Protein AF-0000000065812989 (afdb_homodimer)

Foldseek 3Di:
DQDQDDDPVSVLVNVLVVQLVLLLVLLQVLCCVPPNNVLSVVLVVLLVCVVPPVVVSLVVLLPDDLVSLLVSLLSLLLSLLLSLLSVLLSVLVVQVVCCVVPNALLLVLLVVLLPFDPVLLQLLLQQAEEEAEEELFLFFLFDPVLLVLSLVLSVLVNDDDDPVCVVVSSVSSSVSSNVNSVDDGFDPDFDALLRSLVVVLVLLLQCLVDLQLVLVLVNQVSNVVSVYGRDLLDQNAAYAYARLFEPAQFVRNFLVSNLVSQLVLLLSLLVSLLVLLVVVLVVQLDFCVQQNFDPLLVVLLVLLCVVCVVDDVVCCVVSVRRSLSSLSVSLSQQSVVLNVCSVVVHADDPSRHDQWQVVSLVSLVSSLVGCCVRVNPCCSSPSSSSSSNSCSRQISSRHAYEHEYALVLLLLLVLVLVVVVVPDPDRSVPDDPVVLLVVLLVLLPDPDASADVVRPHDPSSCRLLSNLLSLVVCCRSRNLRRYAEYEYPPDQALSSQSSSSSSNVNNPQDDLPVLAHSYAYEYEQEALNSLQCLLVRLLSQCVRPSSVSNCVNVVLEYEYEYWQLNHLLQQFLLSSLLSNLVSLVSNQVSSVVSVGQYEYAYEAECASLRVHDQLLLSLLQHAQRSAQNYYHYYYYHLSSSSQRSHPSSVSSSVSSNSSSSSSRNRPRNDPPDDPVLVVVLSVLSVQLSVQLRVQVCVLLPPPLNLVLLVQLFVLVLSQVSSSHSRGQFRPPDPSHSVGGDSQSVQLRCVLLLLSCSQAGSNLRSLVRSVVVVNVVSLLVCCVPRSSVVRSLLSSLVSLLSRDVVLSVVSCVQGNDPVSCVSVVSSVVRSVSRQVSSCVSVVHPHRCPVPVVVSVVSVVLCSSLSSLSSSLSSLSSVQVVCVVVVHDDDPSSSSSNSSSSSSSCSSSSRSD/DDDDDVPPVVVLVVVLVVQLVLLLVLLQVLCCVPPNNVLSVVLVVLLVCVVPPVVVSLVVLLPDDLVSLLVSLLSLLLSLLLSLLSVLLSVLVVQVVCCVVPNALLLVLLVVLLPFDPVLLQLLLQQAEEEAEEELFLFFLFDPVLLVLSLVLSVLVNDDDDPVCVVVSSVSSSVSSNVNSVDDRFDPDFDALLRSLVVVLVLLLQCLVDLVLVLVLVNQVSNVVSVYGRDLLGQNAAYAYARLFEPAQFVRNFLVSNLVSQLVLLLSLLVSLLVLLVVVLVVQLDFCVQQNFDPLLVVLLVLLCVVCVVDDVVCCVVSVRRSLSSLSVSLSQQSVVLNVCSVVVHADDPSRHDQWQVVSLVSLVSSLVGCCVRVNPCCSSPSSSSSSNSCSRQISSRHAYEHEYALVLLLLLVLVLVVVVVPDPDRSVPDDPVVLLVVLLVLLPDPDASADVVRPHDPSSCRLLSNLLSVVVCCRSRHLRRYAEYEYPPDQALSSQSSSSSSNVNNPQDDLPVLAHSYAYEYEQEALNSLQCLLVRLLSQCVRPSSVSNCVNVVLEYEYEYWQLNHLLQQFLLSSLLSNLVSLVSNQVSSVVSVGQYEYAYEAECASLRVHDQLLLSLLQHAQRSAQNYYHYYYYHLSSSSQRSHPSSVSSSVSSNSSSSSSRNRPRNDPPDDPVLVVVLSVLSVQLSVQLRVQVCVLLPPPLNLVLLVQLFVLVLSQVSSSHSRGQFRPPDPSHSVGGDSQSVQLRCVLLLLSCSQFGSNLRSLVRSVVVVNVVSLLVCCVPRSSVVRSLLSSLVSLLSRDVVLSVVSCVQGPDPVSCVSVVSSVVRSVSRQVSSCVSVVHPHRCPVPVVVSVVSVVLCSSLSSLSSSLSSLSSVQVVCVVVVHDDDPSSSSSNSSSSSSSCSSSSRSD

pLDDT: mean 90.08, std 10.8, range [15.81, 98.62]

Radius of gyration: 39.75 Å; Cα contacts (8 Å, |Δi|>4): 2940; chains: 2; bounding box: 74×127×105 Å

InterPro domains:
  IPR015813 Pyruvate/Phosphoenolpyruvate kinase-like domain superfamily [SSF51621] (18-911)
  IPR018129 Phosphoenolpyruvate carboxylase, Lys active site [PS00781] (133-144)
  IPR021135 Phosphoenolpyruvate carboxylase [PF00311] (16-911)
  IPR021135 Phosphoenolpyruvate carboxylase [PR00150] (132-145)
  IPR021135 Phosphoenolpyruvate carboxylase [PR00150] (181-197)
  IPR021135 Phosphoenolpyruvate carboxylase [PR00150] (239-254)
  IPR021135 Phosphoenolpyruvate carboxylase [PR00150] (394-414)
  IPR021135 Phosphoenolpyruvate carboxylase [PR00150] (558-578)
  IPR021135 Phosphoenolpyruvate carboxylase [PR00150] (600-629)
  IPR021135 Phosphoenolpyruvate carboxylase [PR00150] (737-763)
  IPR021135 Phosphoenolpyruvate carboxylase [PTHR30523] (1-911)
  IPR022805 Phosphoenolpyruvate carboxylase, bacterial/plant-type [MF_00595] (9-911)
  IPR033129 Phosphoenolpyruvate carboxylase, His active site [PS00393] (560-572)

Solvent-accessible surface area (backbone atoms only — not comparable to full-atom values): 92091 Å² total; per-residue (Å²): 138,87,79,80,65,70,66,75,78,28,41,57,48,46,52,50,51,50,51,44,49,50,54,48,51,45,48,48,51,39,38,30,71,71,69,30,61,65,56,46,52,50,52,53,49,47,46,51,28,49,76,73,34,54,67,60,31,40,53,52,49,59,69,48,52,60,69,58,46,35,50,50,34,49,51,48,32,50,50,40,54,53,45,50,40,50,48,51,47,51,49,33,50,50,53,52,52,44,25,43,73,70,44,42,64,45,48,55,43,27,63,59,49,59,77,36,56,64,69,57,38,53,52,26,52,55,43,23,26,40,28,52,22,40,46,57,46,53,43,35,66,67,37,67,66,53,52,52,47,47,46,50,48,35,51,59,71,66,47,83,70,50,74,59,48,40,61,60,50,50,50,51,47,47,31,46,52,46,40,53,70,25,28,68,60,64,56,89,59,65,42,49,62,63,56,44,38,52,54,55,47,52,52,51,51,56,36,68,72,42,37,52,34,53,42,53,48,50,47,46,55,30,35,43,72,45,72,39,80,68,54,88,83,42,46,56,42,35,38,30,28,30,54,41,28,53,29,61,79,21,88,80,46,38,49,65,44,29,51,53,39,51,52,54,32,29,54,52,17,42,51,54,49,46,53,54,40,54,52,47,39,66,62,29,48,40,18,45,87,69,36,50,72,42,68,67,47,53,52,52,39,54,53,40,55,68,61,40,74,82,62,56,66,61,57,56,62,77,36,64,53,13,59,60,24,48,40,39,50,49,52,45,48,21,51,53,42,32,54,50,28,65,76,71,69,53,80,89,46,89,78,41,33,58,74,34,44,64,59,56,51,51,55,52,46,44,54,33,54,30,27,45,75,32,72,31,40,64,38,29,70,36,64,51,40,34,51,52,51,40,46,62,22,34,32,41,42,41,35,29,34,36,32,31,38,43,37,62,56,41,52,54,35,46,29,47,45,52,50,69,66,63,79,58,97,54,56,54,88,71,43,53,64,71,58,46,31,51,52,37,55,51,51,59,65,46,89,70,76,78,61,62,90,76,60,89,55,58,71,68,29,43,53,54,54,40,39,43,43,43,50,45,50,45,37,72,68,54,14,70,72,45,44,52,43,40,33,28,38,75,34,81,42,45,41,46,55,37,40,49,52,38,52,32,32,72,48,67,38,36,36,81,87,83,63,45,41,64,58,41,73,23,50,23,31,32,42,66,68,32,26,73,37,33,38,59,34,52,45,55,38,56,68,34,66,64,52,36,49,50,31,49,52,54,72,31,45,47,47,38,31,43,40,34,33,54,11,13,74,73,37,21,37,56,32,28,53,50,40,51,56,49,25,47,53,39,40,39,53,49,28,56,73,71,68,32,46,59,37,48,30,40,44,32,36,39,20,56,39,17,54,22,68,61,61,46,59,56,52,56,32,48,64,59,58,48,37,64,20,38,42,33,35,43,39,27,29,41,44,42,53,68,40,49,60,47,62,64,40,28,30,50,51,52,37,41,47,50,32,29,45,51,48,36,28,43,66,28,68,51,74,91,60,54,69,65,55,49,51,51,49,48,54,46,48,49,46,20,26,54,38,13,28,50,49,34,47,55,52,72,65,34,84,57,42,54,61,38,50,61,43,42,22,66,49,82,54,52,63,72,48,32,42,32,65,52,64,66,51,50,87,90,45,67,90,46,69,83,25,49,39,53,54,56,54,46,28,19,30,38,71,33,24,56,37,49,55,37,48,51,23,47,18,52,4,51,48,49,32,45,75,68,70,42,52,68,56,52,53,48,36,52,75,69,34,57,47,52,35,52,51,51,50,49,31,49,53,43,54,67,67,37,36,64,72,60,26,45,52,32,38,71,70,49,37,57,77,90,47,48,62,56,54,53,54,50,51,52,46,48,54,42,24,53,52,46,51,31,61,73,72,67,40,92,47,88,53,65,91,39,57,69,60,46,50,52,52,56,60,47,45,61,58,39,49,60,38,51,44,42,39,47,41,47,50,44,52,51,52,51,35,51,75,66,70,46,79,83,50,67,62,56,54,48,34,43,52,46,26,55,46,28,51,35,58,62,63,58,49,39,58,128,96,74,89,84,93,46,70,75,53,43,53,50,48,52,49,52,50,51,44,49,50,53,49,50,46,48,48,50,40,39,31,70,71,70,32,62,66,56,46,52,51,52,55,50,47,45,51,28,48,74,74,33,54,66,59,32,42,54,54,51,58,69,47,52,59,71,58,46,36,51,50,36,49,52,48,32,50,49,40,55,52,43,51,40,51,50,52,48,49,50,32,51,50,52,51,51,45,25,43,74,70,44,43,64,47,49,53,43,26,63,59,49,58,76,36,56,66,68,56,39,50,52,26,52,54,42,23,25,39,28,53,23,40,46,58,47,54,42,34,65,69,37,66,66,54,52,52,46,47,46,49,47,35,52,59,70,66,48,86,69,50,74,59,47,40,63,60,48,49,49,50,47,45,32,45,52,45,42,52,71,24,28,68,59,63,56,91,59,64,41,49,61,62,56,44,39,50,54,56,48,52,52,52,54,54,36,66,72,41,35,51,33,52,43,53,47,51,47,44,54,28,34,44,74,45,70,40,80,69,54,88,84,42,47,55,43,36,37,29,27,30,54,39,28,52,30,60,80,21,89,79,46,38,50,64,44,28,53,53,38,50,52,53,32,28,53,51,18,42,52,53,49,44,53,54,40,54,54,46,37,64,62,30,48,40,17,47,89,70,34,50,73,40,68,66,47,53,52,52,39,53,54,40,56,69,60,40,75,82,62,58,65,62,55,57,62,77,35,62,54,12,60,61,23,48,40,37,50,50,51,45,49,21,51,52,42,32,54,49,28,65,75,69,69,52,79,91,46,90,77,41,34,56,74,33,43,65,59,56,51,51,56,52,47,45,53,33,53,28,28,46,74,32,71,31,40,64,38,28,70,37,64,51,39,31,50,51,52,41,45,63,23,34,32,40,44,40,36,28,36,35,34,31,37,43,36,63,55,41,50,54,35,48,28,49,45,52,51,69,67,62,80,60,97,54,56,54,88,72,44,53,63,70,57,46,31,51,51,37,54,51,51,59,66,47,88,69,74,77,61,62,90,76,61,88,54,58,71,70,28,43,53,56,54,40,40,42,42,44,50,46,50,43,36,72,68,56,16,71,70,46,44,52,43,40,33,27,38,75,32,81,42,42,40,46,55,36,42,49,50,40,52,31,32,74,48,67,39,37,36,80,86,83,63,44,42,65,59,42,74,23,49,22,30,32,43,66,67,30,26,72,37,33,39,57,34,51,45,56,38,58,68,34,65,65,52,34,48,51,31,51,52,54,72,32,44,48,47,37,32,43,40,32,32,53,12,14,73,73,38,21,37,57,31,28,54,49,41,50,56,49,25,48,53,40,40,40,54,49,28,57,73,72,68,31,46,59,37,50,32,39,46,32,37,40,19,58,38,18,56,22,70,63,61,46,59,55,54,58,33,48,63,59,58,50,36,64,21,37,43,33,35,43,39,28,28,40,44,42,53,68,39,49,60,47,62,63,39,28,30,49,51,51,37,41,47,50,33,30,46,50,46,37,28,43,66,29,67,52,74,89,60,53,70,65,56,50,51,51,49,49,54,48,48,48,45,21,25,53,39,13,27,50,49,33,46,55,51,72,65,33,85,55,40,56,60,39,51,58,42,39,23,67,48,82,53,53,63,72,47,32,43,32,66,51,63,67,51,49,88,89,46,68,90,44,69,83,25,47,38,55,53,56,54,46,28,21,31,38,71,33,24,54,38,49,55,37,48,51,23,46,16,52,4,51,49,48,32,45,74,71,70,41,52,68,54,51,55,49,36,52,74,69,32,57,47,53,34,53,52,51,51,49,31,48,53,43,55,66,68,37,36,65,71,60,27,46,53,32,38,71,70,49,37,58,75,90,48,48,62,58,55,52,54,52,50,50,47,47,55,43,24,53,52,48,52,30,62,72,72,68,40,94,47,87,52,64,91,38,58,68,60,46,51,50,52,55,59,48,45,60,57,39,47,60,37,51,45,41,38,45,41,47,50,45,52,52,51,53,35,51,75,67,70,45,78,84,51,67,60,55,53,49,33,44,49,46,26,55,46,27,50,35,58,63,63,58,49,39,59

Sequence (1822 aa):
MSSADDQTTTTTSSELRADIRRLGDLLGETLVRQEGPELLELVEKVRRLTREDGEAAAELLRGTELETAAKLVRAFSTYFHLANVTEQVHRGRELGAKRAAEGGLLARTADRLKDADPEHLRETVRNLNVRPVFTAHPTEAARRSVLNKLRRIAALLDTPVNESDRRRLDTRLAENIDLVWQTDELRVVRPEPADEARNAIYYLDELHLGAVGDVLEDLTAELERAGVKLPDDTRPLTFGTWIGGDRDGNPNVTPQVTWDVLILQHEHGINDALEMIDELRGFLSNSIRYAGATEELLASLQADLERLPEISPRYKRLNAEEPYRLKATCIRQKLENTKQRLAKGTPHEDGRDYLGTAQLIDDLRIVQTSLREHRGGLFADGRLARTIRTLAAFGLQLATMDVREHADAHHHALGQLFDRLGEESWRYADMPREYRTKLLAKELRSRRPLAPSPAPVDAPGEKTLGVFQTVRRALEVFGPEVIESYIISMCQGADDVFAAAVLAREAGLIDLHAGWAKIGIVPLLETTDELKAADTILEDLLADPSYRRLVALRGDVQEVMLGYSDSSKFGGITTSQWEIHRAQRRLRDVAHRYGVRLRLFHGRGGTVGRGGGPTHDAILAQPWGTLEGEIKVTEQGEVISDKYLIPALARENLELTVAATLQASALHTAPRQSDEALARWDAAMDVVSDAAHTAYRHLVEDPDLPTYFLASTPVDQLADLHLGSRPSRRPGSGVSLDGLRAIPWVFGWTQSRQIVPGWYGVGSGLKALREAGLDTVLDEMHQQWHFFRNFISNVEMTLAKTDLRIAQHYVDTLVPDELKHVFDTIKAEHELTVAEVLRVTGESELLDADPVLKQTFTIRDAYLDPISYLQVALLGRQREAAAANEDPDPLLARALLLTVNGVAAGLRNTGMSSADDQTTTTTSSELRADIRRLGDLLGETLVRQEGPELLELVEKVRRLTREDGEAAAELLRGTELETAAKLVRAFSTYFHLANVTEQVHRGRELGAKRAAEGGLLARTADRLKDADPEHLRETVRNLNVRPVFTAHPTEAARRSVLNKLRRIAALLDTPVNESDRRRLDTRLAENIDLVWQTDELRVVRPEPADEARNAIYYLDELHLGAVGDVLEDLTAELERAGVKLPDDTRPLTFGTWIGGDRDGNPNVTPQVTWDVLILQHEHGINDALEMIDELRGFLSNSIRYAGATEELLASLQADLERLPEISPRYKRLNAEEPYRLKATCIRQKLENTKQRLAKGTPHEDGRDYLGTAQLIDDLRIVQTSLREHRGGLFADGRLARTIRTLAAFGLQLATMDVREHADAHHHALGQLFDRLGEESWRYADMPREYRTKLLAKELRSRRPLAPSPAPVDAPGEKTLGVFQTVRRALEVFGPEVIESYIISMCQGADDVFAAAVLAREAGLIDLHAGWAKIGIVPLLETTDELKAADTILEDLLADPSYRRLVALRGDVQEVMLGYSDSSKFGGITTSQWEIHRAQRRLRDVAHRYGVRLRLFHGRGGTVGRGGGPTHDAILAQPWGTLEGEIKVTEQGEVISDKYLIPALARENLELTVAATLQASALHTAPRQSDEALARWDAAMDVVSDAAHTAYRHLVEDPDLPTYFLASTPVDQLADLHLGSRPSRRPGSGVSLDGLRAIPWVFGWTQSRQIVPGWYGVGSGLKALREAGLDTVLDEMHQQWHFFRNFISNVEMTLAKTDLRIAQHYVDTLVPDELKHVFDTIKAEHELTVAEVLRVTGESELLDADPVLKQTFTIRDAYLDPISYLQVALLGRQREAAAANEDPDPLLARALLLTVNGVAAGLRNTG

Organism: Streptomyces coelicolor (strain ATCC BAA-471 / A3(2) / M145) (NCBI:txid100226)

Secondary structure (DSSP, 8-state):
-----SHHHHHHHHHHHHHHHHHHHHHHHHHHHHH-HHHHHHHHHHHHHHHH-HHHHHHHHHTS-HHHHHHHHHHHHHHHHHHHHHHHHHHHHHHHHHHHHH--HHHHHHHHHTTS-HHHHHHHHHH-EEEEEE---TT--S-HHHHHHHHHHHHHHHS---GGGHHHHHHHHHHHHHHHHTB-SS-SSPPPHHHHHHHHHHHHHHHHHTHHHHHHHHHHHHHHHTT----TT--SB--EE-TTTB-TT-TT--HHHHHHHHHHHHHHHHHHHHHHHHHHHHH--B-TTTT---HHHHHHHHHHHHH-TTS-HHHHHHTTT-HHHHHHHHHHHHHHHHHHHHHHTPPP-BTTB-SSSHHHHHHHHHHHHHHHHTT-HHHHTTHHHHHHHHHHHH-TTSSEEEEEEEHHHHHHHHHHHHHHHT-SSS-GGGS-HHHHHHHHHHHHH--S-SS-SS----HHHHHHHHHHHHHHHHHHHH-GGGEEEEEEES--SHHHHHHHHHHHHHTTSEETTTTEE-SEEEEEE-SHHHHHTHHHHHHHHHHSHHHHHHHHHTTSEEEEEEESHHHHHHH-HHHHHHHHHHHHHHHHHHHHHTT-EEEEEEE--SSGGGT-S-HHHHHHTSPTTS-SSEEEEEE-THHHHHHHSSHHHHHHHHHHHHHHHHHHHHH--S-SS-HHHHHHHHHHHHHHHHHHHHHHHHHHT-TTHHHHHHHHS-HHHHGGG---SS-SB-TT--S-GGGB-HHHHHHHHHHTT--GGGTTTHHHHHHHHHHTT-HHHHHHHHHH-HHHHHHHHHHHHHHHH--HHHHHHHHHHHS-GGGTHHHHHHHHHHHHHHHHHHHHH--SSTTTT-HHHHHHHHHHHHHHHHHHHHHHHHHHHHHHHHHTTPPPPHHHHHHHHHHHHHHHHHHS---/---SSS-HHHHHHHHHHHHHHHHHHHHHHHHHHHH-HHHHHHHHHHHHHHHH-HHHHHHHHHTS-HHHHHHHHHHHHHHHHHHHHHHHHHHHHHHHHHHHHH--HHHHHHHHHTTS-HHHHHHHHHT-EEEEEE---TT--S-HHHHHHHHHHHHHHHS---GGGHHHHHHHHHHHHHHHHTB-SS-SSPPPHHHHHHHHHHHHHHIIIIIHHHHHHHHHHHHHHTT----TT--SB--EE-TTTB-TT-TT--HHHHHHHHHHHHHHHHHHHHHHHHHHHHH--B-TTTT---HHHHHHHHHHHHH-TTS-HHHHHHTTT-HHHHHHHHHHHHHHHHHHHHHHTPPP-BTTB-SSSHHHHHHHHHHHHHHHHTT-HHHHTTHHHHHHHHHHHH-TTSSEEEEEEEHHHHHHHHHHHHHHHT-SSS-GGGS-HHHHHHHHHHHHH--S-SS-SS----HHHHHHHHHHHHHHHHHHHH-GGGEEEEEEES--SHHHHHHHHHHHHHTTSEETTTTEE-SEEEEEE-SHHHHHTHHHHHHHHHHSHHHHHHHHHTTSEEEEEEESHHHHHHH-HHHHHHHHHHHHHHHHHHHHHTT-EEEEEEE--SSGGGT-S-HHHHHHTSPTTS-SSEEEEEE-THHHHHHHSSHHHHHHHHHHHHHHHHHHHHH--S-SS-HHHHHHHHHHHHHHHHHHHHHHHHHHT-TTHHHHHHHHS-HHHHGGG---SS-SB-TT--S-GGGB-HHHHHHHHHHTT--GGGTTTHHHHHHHHHHTT-HHHHHHHHHH-HHHHHHHHHHHHHHHH--HHHHHHHHHHHS-GGGTHHHHHHHHHHHHHHHHHHHHH--SSTTTT-HHHHHHHHHHHHHHHHHHHHHHHHHHHHHHHHHTTPPPPHHHHHHHHHHHHHHHHHHS---

Nearest PDB structures (foldseek):
  6mgi-assembly1_B-2  TM=8.998E-01  e=3.247E-55  Zea mays
  8ojf-assembly1_A-2  TM=9.055E-01  e=8.194E-54  Arabidopsis thaliana
  8qx3-assembly1_B  TM=9.010E-01  e=2.808E-53  Arabidopsis thaliana
  8ojz-assembly1_B-2  TM=9.036E-01  e=4.675E-53  Arabidopsis thaliana
  8qx3-assembly1_C  TM=9.052E-01  e=1.729E-51  Arabidopsis thaliana

Structure (mmCIF, N/CA/C/O backbone):
data_AF-0000000065812989-model_v1
#
loop_
_entity.id
_entity.type
_entity.pdbx_description
1 polymer 'Phosphoenolpyruvate carboxylase'
#
loop_
_atom_site.group_PDB
_atom_site.id
_atom_site.type_symbol
_atom_site.label_atom_id
_atom_site.label_alt_id
_atom_site.label_comp_id
_atom_site.label_asym_id
_atom_site.label_entity_id
_atom_site.label_seq_id
_atom_site.pdbx_PDB_ins_code
_atom_site.Cartn_x
_atom_site.Cartn_y
_atom_site.Cartn_z
_atom_site.occupancy
_atom_site.B_iso_or_equiv
_atom_site.auth_seq_id
_atom_site.auth_comp_id
_atom_site.auth_asym_id
_atom_site.auth_atom_id
_atom_site.pdbx_PDB_model_num
ATOM 1 N N . MET A 1 1 ? 24.406 4.973 31.812 1 17.5 1 MET A N 1
ATOM 2 C CA . MET A 1 1 ? 23.547 6.004 32.406 1 17.5 1 MET A CA 1
ATOM 3 C C . MET A 1 1 ? 22.188 5.43 32.781 1 17.5 1 MET A C 1
ATOM 5 O O . MET A 1 1 ? 21.25 6.176 33.031 1 17.5 1 MET A O 1
ATOM 9 N N . SER A 1 2 ? 21.891 4.008 32.812 1 18.06 2 SER A N 1
ATOM 10 C CA . SER A 1 2 ? 20.578 3.389 32.688 1 18.06 2 SER A CA 1
ATOM 11 C C . SER A 1 2 ? 19.969 3.096 34.031 1 18.06 2 SER A C 1
ATOM 13 O O . SER A 1 2 ? 20.203 2.037 34.625 1 18.06 2 SER A O 1
ATOM 15 N N . SER A 1 3 ? 19.453 4 34.844 1 17.05 3 SER A N 1
ATOM 16 C CA . SER A 1 3 ? 18.938 3.777 36.188 1 17.05 3 SER A CA 1
ATOM 17 C C . SER A 1 3 ? 17.516 3.221 36.156 1 17.05 3 SER A C 1
ATOM 19 O O . SER A 1 3 ? 16.719 3.607 35.312 1 17.05 3 SER A O 1
ATOM 21 N N . ALA A 1 4 ? 17.109 2.125 36.969 1 22.02 4 ALA A N 1
ATOM 22 C CA . ALA A 1 4 ? 16.156 1.014 37 1 22.02 4 ALA A CA 1
ATOM 23 C C . ALA A 1 4 ? 14.797 1.465 37.531 1 22.02 4 ALA A C 1
ATOM 25 O O . ALA A 1 4 ? 13.953 0.635 37.875 1 22.02 4 ALA A O 1
ATOM 26 N N . ASP A 1 5 ? 14.297 2.641 37.75 1 20.73 5 ASP A N 1
ATOM 27 C CA . ASP A 1 5 ? 13.633 2.752 39.031 1 20.73 5 ASP A CA 1
ATOM 28 C C . ASP A 1 5 ? 12.266 2.062 39.031 1 20.73 5 ASP A C 1
ATOM 30 O O . ASP A 1 5 ? 11.906 1.427 38.031 1 20.73 5 ASP A O 1
ATOM 34 N N . ASP A 1 6 ? 11.125 2.662 39.281 1 24.48 6 ASP A N 1
ATOM 35 C CA . ASP A 1 6 ? 9.773 2.281 39.688 1 24.48 6 ASP A CA 1
ATOM 36 C C . ASP A 1 6 ? 8.969 1.749 38.5 1 24.48 6 ASP A C 1
ATOM 38 O O . ASP A 1 6 ? 8.961 2.359 37.438 1 24.48 6 ASP A O 1
ATOM 42 N N . GLN A 1 7 ? 8.203 0.505 38.312 1 27.45 7 GLN A N 1
ATOM 43 C CA . GLN A 1 7 ? 8.336 -0.626 37.406 1 27.45 7 GLN A CA 1
ATOM 44 C C . GLN A 1 7 ? 7.574 -0.372 36.094 1 27.45 7 GLN A C 1
ATOM 46 O O . GLN A 1 7 ? 8.047 -0.734 35.031 1 27.45 7 GLN A O 1
ATOM 51 N N . THR A 1 8 ? 6.254 -0.12 36.062 1 32.5 8 THR A N 1
ATOM 52 C CA . THR A 1 8 ? 5.391 -0.071 34.875 1 32.5 8 THR A CA 1
ATOM 53 C C . THR A 1 8 ? 5.676 1.178 34.062 1 32.5 8 THR A C 1
ATOM 55 O O . THR A 1 8 ? 5.766 1.108 32.812 1 32.5 8 THR A O 1
ATOM 58 N N . THR A 1 9 ? 5.559 2.463 34.594 1 38.75 9 THR A N 1
ATOM 59 C CA . THR A 1 9 ? 6.02 3.754 34.094 1 38.75 9 THR A CA 1
ATOM 60 C C . THR A 1 9 ? 7.523 3.727 33.844 1 38.75 9 THR A C 1
ATOM 62 O O . THR A 1 9 ? 8.016 4.438 32.969 1 38.75 9 THR A O 1
ATOM 65 N N . THR A 1 10 ? 8.18 2.818 34.625 1 41.38 10 THR A N 1
ATOM 66 C CA . THR A 1 10 ? 9.617 2.574 34.688 1 41.38 10 THR A CA 1
ATOM 67 C C . THR A 1 10 ? 10.078 1.753 33.5 1 41.38 10 THR A C 1
ATOM 69 O O . THR A 1 10 ? 11.172 1.979 32.969 1 41.38 10 THR A O 1
ATOM 72 N N . THR A 1 11 ? 9.133 0.864 33.125 1 43.84 11 THR A N 1
ATOM 73 C CA . THR A 1 11 ? 9.492 -0.043 32.031 1 43.84 11 THR A CA 1
ATOM 74 C C . THR A 1 11 ? 9.477 0.686 30.688 1 43.84 11 THR A C 1
ATOM 76 O O . THR A 1 11 ? 10.375 0.49 29.859 1 43.84 11 THR A O 1
ATOM 79 N N . THR A 1 12 ? 8.352 1.493 30.484 1 55.06 12 THR A N 1
ATOM 80 C CA . THR A 1 12 ? 8.281 2.264 29.25 1 55.06 12 THR A CA 1
ATOM 81 C C . THR A 1 12 ? 9.453 3.238 29.141 1 55.06 12 THR A C 1
ATOM 83 O O . THR A 1 12 ? 10.023 3.426 28.078 1 55.06 12 THR A O 1
ATOM 86 N N . SER A 1 13 ? 9.789 3.555 30.328 1 67.19 13 SER A N 1
ATOM 87 C CA . SER A 1 13 ? 10.922 4.469 30.375 1 67.19 13 SER A CA 1
ATOM 88 C C . SER A 1 13 ? 12.234 3.742 30.094 1 67.19 13 SER A C 1
ATOM 90 O O . SER A 1 13 ? 13.102 4.266 29.391 1 67.19 13 SER A O 1
ATOM 92 N N . SER A 1 14 ? 12.188 2.398 30.484 1 78.56 14 SER A N 1
ATOM 93 C CA . SER A 1 14 ? 13.414 1.639 30.234 1 78.56 14 SER A CA 1
ATOM 94 C C . SER A 1 14 ? 13.547 1.265 28.766 1 78.56 14 SER A C 1
ATOM 96 O O . SER A 1 14 ? 14.633 1.329 28.203 1 78.56 14 SER A O 1
ATOM 98 N N . GLU A 1 15 ? 12.422 0.96 28.219 1 84.5 15 GLU A N 1
ATOM 99 C CA . GLU A 1 15 ? 12.43 0.604 26.812 1 84.5 15 GLU A CA 1
ATOM 100 C C . GLU A 1 15 ? 12.742 1.815 25.938 1 84.5 15 GLU A C 1
ATOM 102 O O . GLU A 1 15 ? 13.422 1.692 24.906 1 84.5 15 GLU A O 1
ATOM 107 N N . LEU A 1 16 ? 12.188 2.91 26.312 1 87.75 16 LEU A N 1
ATOM 108 C CA . LEU A 1 16 ? 12.469 4.152 25.594 1 87.75 16 LEU A CA 1
ATOM 109 C C . LEU A 1 16 ? 13.953 4.473 25.625 1 87.75 16 LEU A C 1
ATOM 111 O O . LEU A 1 16 ? 14.547 4.793 24.594 1 87.75 16 LEU A O 1
ATOM 115 N N . ARG A 1 17 ? 14.609 4.312 26.797 1 86.56 17 ARG A N 1
ATOM 116 C CA . ARG A 1 17 ? 16.031 4.59 26.953 1 86.56 17 ARG A CA 1
ATOM 117 C C . ARG A 1 17 ? 16.875 3.609 26.141 1 86.56 17 ARG A C 1
ATOM 119 O O . ARG A 1 17 ? 17.891 3.986 25.547 1 86.56 17 ARG A O 1
ATOM 126 N N . ALA A 1 18 ? 16.375 2.43 26.141 1 89.44 18 ALA A N 1
ATOM 127 C CA . ALA A 1 18 ? 17.078 1.404 25.391 1 89.44 18 ALA A CA 1
ATOM 128 C C . ALA A 1 18 ? 17.062 1.709 23.891 1 89.44 18 ALA A C 1
ATOM 130 O O . ALA A 1 18 ? 18.062 1.532 23.203 1 89.44 18 ALA A O 1
ATOM 131 N N . ASP A 1 19 ? 15.953 2.129 23.406 1 90.75 19 ASP A N 1
ATOM 132 C CA . ASP A 1 19 ? 15.828 2.439 21.984 1 90.75 19 ASP A CA 1
ATOM 133 C C . ASP A 1 19 ? 16.625 3.697 21.625 1 90.75 19 ASP A C 1
ATOM 135 O O . ASP A 1 19 ? 17.188 3.787 20.547 1 90.75 19 ASP A O 1
ATOM 139 N N . ILE A 1 20 ? 16.656 4.668 22.5 1 90.12 20 ILE A N 1
ATOM 140 C CA . ILE A 1 20 ? 17.438 5.879 22.266 1 90.12 20 ILE A CA 1
ATOM 141 C C . ILE A 1 20 ? 18.922 5.539 22.219 1 90.12 20 ILE A C 1
ATOM 143 O O . ILE A 1 20 ? 19.656 6.055 21.359 1 90.12 20 ILE A O 1
ATOM 147 N N . ARG A 1 21 ? 19.328 4.668 23.094 1 91.06 21 ARG A N 1
ATOM 148 C CA . ARG A 1 21 ? 20.719 4.23 23.109 1 91.06 21 ARG A CA 1
ATOM 149 C C . ARG A 1 21 ? 21.078 3.479 21.828 1 91.06 21 ARG A C 1
ATOM 151 O O . ARG A 1 21 ? 22.156 3.65 21.266 1 91.06 21 ARG A O 1
ATOM 158 N N . ARG A 1 22 ? 20.188 2.664 21.484 1 92.56 22 ARG A N 1
ATOM 159 C CA . ARG A 1 22 ? 20.375 1.883 20.266 1 92.56 22 ARG A CA 1
ATOM 160 C C . ARG A 1 22 ? 20.562 2.791 19.062 1 92.56 22 ARG A C 1
ATOM 162 O O . ARG A 1 22 ? 21.5 2.621 18.281 1 92.56 22 ARG A O 1
ATOM 169 N N . LEU A 1 23 ? 19.688 3.744 18.844 1 94 23 LEU A N 1
ATOM 170 C CA . LEU A 1 23 ? 19.781 4.664 17.719 1 94 23 LEU A CA 1
ATOM 171 C C . LEU A 1 23 ? 21 5.566 17.844 1 94 23 LEU A C 1
ATOM 173 O O . LEU A 1 23 ? 21.609 5.938 16.844 1 94 23 LEU A O 1
ATOM 177 N N . GLY A 1 24 ? 21.328 5.926 19.125 1 93.69 24 GLY A N 1
ATOM 178 C CA . GLY A 1 24 ? 22.547 6.684 19.359 1 93.69 24 GLY A CA 1
ATOM 179 C C . GLY A 1 24 ? 23.812 5.945 18.938 1 93.69 24 GLY A C 1
ATOM 180 O O . GLY A 1 24 ? 24.719 6.543 18.359 1 93.69 24 GLY A O 1
ATOM 181 N N . ASP A 1 25 ? 23.828 4.68 19.188 1 95 25 ASP A N 1
ATOM 182 C CA . ASP A 1 25 ? 24.969 3.848 18.781 1 95 25 ASP A CA 1
ATOM 183 C C . ASP A 1 25 ? 25.062 3.764 17.266 1 95 25 ASP A C 1
ATOM 185 O O . ASP A 1 25 ? 26.156 3.842 16.703 1 95 25 ASP A O 1
ATOM 189 N N . LEU A 1 26 ? 23.969 3.598 16.703 1 95.81 26 LEU A N 1
ATOM 190 C CA . LEU A 1 26 ? 23.938 3.521 15.242 1 95.81 26 LEU A CA 1
ATOM 191 C C . LEU A 1 26 ? 24.391 4.84 14.625 1 95.81 26 LEU A C 1
ATOM 193 O O . LEU A 1 26 ? 25.062 4.852 13.594 1 95.81 26 LEU A O 1
ATOM 197 N N . LEU A 1 27 ? 23.969 5.965 15.188 1 96.88 27 LEU A N 1
ATOM 198 C CA . LEU A 1 27 ? 24.438 7.266 14.719 1 96.88 27 LEU A CA 1
ATOM 199 C C . LEU A 1 27 ? 25.953 7.387 14.875 1 96.88 27 LEU A C 1
ATOM 201 O O . LEU A 1 27 ? 26.625 7.914 13.992 1 96.88 27 LEU A O 1
ATOM 205 N N . GLY A 1 28 ? 26.453 6.941 16.062 1 97.19 28 GLY A N 1
ATOM 206 C CA . GLY A 1 28 ? 27.891 6.93 16.25 1 97.19 28 GLY A CA 1
ATOM 207 C C . GLY A 1 28 ? 28.625 6.191 15.148 1 97.19 28 GLY A C 1
ATOM 208 O O . GLY A 1 28 ? 29.641 6.672 14.641 1 97.19 28 GLY A O 1
ATOM 209 N N . GLU A 1 29 ? 28.109 5.082 14.781 1 96.75 29 GLU A N 1
ATOM 210 C CA . GLU A 1 29 ? 28.703 4.305 13.695 1 96.75 29 GLU A CA 1
ATOM 211 C C . GLU A 1 29 ? 28.625 5.062 12.367 1 96.75 29 GLU A C 1
ATOM 213 O O . GLU A 1 29 ? 29.562 5 11.562 1 96.75 29 GLU A O 1
ATOM 218 N N . THR A 1 30 ? 27.531 5.699 12.141 1 97.31 30 THR A N 1
ATOM 219 C CA . THR A 1 30 ? 27.359 6.5 10.938 1 97.31 30 THR A CA 1
ATOM 220 C C . THR A 1 30 ? 28.406 7.613 10.875 1 97.31 30 THR A C 1
ATOM 222 O O . THR A 1 30 ? 29 7.852 9.82 1 97.31 30 THR A O 1
ATOM 225 N N . LEU A 1 31 ? 28.609 8.328 12.016 1 97.56 31 LEU A N 1
ATOM 226 C CA . LEU A 1 31 ? 29.578 9.422 12.055 1 97.56 31 LEU A CA 1
ATOM 227 C C . LEU A 1 31 ? 30.984 8.914 11.719 1 97.56 31 LEU A C 1
ATOM 229 O O . LEU A 1 31 ? 31.734 9.586 11.008 1 97.56 31 LEU A O 1
ATOM 233 N N . VAL A 1 32 ? 31.266 7.754 12.211 1 97.25 32 VAL A N 1
ATOM 234 C CA . VAL A 1 32 ? 32.562 7.168 11.938 1 97.25 32 VAL A CA 1
ATOM 235 C C . VAL A 1 32 ? 32.688 6.793 10.461 1 97.25 32 VAL A C 1
ATOM 237 O O . VAL A 1 32 ? 33.688 7.09 9.812 1 97.25 32 VAL A O 1
ATOM 240 N N . ARG A 1 33 ? 31.641 6.172 9.898 1 95.19 33 ARG A N 1
ATOM 241 C CA . ARG A 1 33 ? 31.625 5.723 8.508 1 95.19 33 ARG A CA 1
ATOM 242 C C . ARG A 1 33 ? 31.688 6.91 7.555 1 95.19 33 ARG A C 1
ATOM 244 O O . ARG A 1 33 ? 32.344 6.84 6.508 1 95.19 33 ARG A O 1
ATOM 251 N N . GLN A 1 34 ? 31.031 8.008 7.93 1 95.62 34 GLN A N 1
ATOM 252 C CA . GLN A 1 34 ? 30.859 9.133 7.012 1 95.62 34 GLN A CA 1
ATOM 253 C C . GLN A 1 34 ? 31.984 10.148 7.152 1 95.62 34 GLN A C 1
ATOM 255 O O . GLN A 1 34 ? 32.375 10.781 6.176 1 95.62 34 GLN A O 1
ATOM 260 N N . GLU A 1 35 ? 32.5 10.352 8.461 1 95.62 35 GLU A N 1
ATOM 261 C CA . GLU A 1 35 ? 33.406 11.477 8.711 1 95.62 35 GLU A CA 1
ATOM 262 C C . GLU A 1 35 ? 34.688 11.008 9.391 1 95.62 35 GLU A C 1
ATOM 264 O O . GLU A 1 35 ? 35.656 11.766 9.469 1 95.62 35 GLU A O 1
ATOM 269 N N . GLY A 1 36 ? 34.781 9.805 9.898 1 94.75 36 GLY A N 1
ATOM 270 C CA . GLY A 1 36 ? 35.938 9.305 10.625 1 94.75 36 GLY A CA 1
ATOM 271 C C . GLY A 1 36 ? 35.719 9.32 12.133 1 94.75 36 GLY A C 1
ATOM 272 O O . GLY A 1 36 ? 34.812 9.969 12.633 1 94.75 36 GLY A O 1
ATOM 273 N N . PRO A 1 37 ? 36.469 8.633 12.883 1 96.06 37 PRO A N 1
ATOM 274 C CA . PRO A 1 37 ? 36.312 8.508 14.336 1 96.06 37 PRO A CA 1
ATOM 275 C C . PRO A 1 37 ? 36.562 9.828 15.07 1 96.06 37 PRO A C 1
ATOM 277 O O . PRO A 1 37 ? 36.031 10.023 16.172 1 96.06 37 PRO A O 1
ATOM 280 N N . GLU A 1 38 ? 37.25 10.734 14.469 1 95.5 38 GLU A N 1
ATOM 281 C CA . GLU A 1 38 ? 37.594 12.008 15.094 1 95.5 38 GLU A CA 1
ATOM 282 C C . GLU A 1 38 ? 36.344 12.82 15.398 1 95.5 38 GLU A C 1
ATOM 284 O O . GLU A 1 38 ? 36.25 13.469 16.438 1 95.5 38 GLU A O 1
ATOM 289 N N . LEU A 1 39 ? 35.406 12.766 14.5 1 95.56 39 LEU A N 1
ATOM 290 C CA . LEU A 1 39 ? 34.156 13.523 14.734 1 95.56 39 LEU A CA 1
ATOM 291 C C . LEU A 1 39 ? 33.406 12.969 15.93 1 95.56 39 LEU A C 1
ATOM 293 O O . LEU A 1 39 ? 32.875 13.727 16.75 1 95.56 39 LEU A O 1
ATOM 297 N N . LEU A 1 40 ? 33.281 11.648 16.047 1 96.44 40 LEU A N 1
ATOM 298 C CA . LEU A 1 40 ? 32.594 11.031 17.172 1 96.44 40 LEU A CA 1
ATOM 299 C C . LEU A 1 40 ? 33.25 11.391 18.5 1 96.44 40 LEU A C 1
ATOM 301 O O . LEU A 1 40 ? 32.594 11.672 19.484 1 96.44 40 LEU A O 1
ATOM 305 N N . GLU A 1 41 ? 34.531 11.367 18.453 1 96.06 41 GLU A N 1
ATOM 306 C CA . GLU A 1 41 ? 35.281 11.719 19.641 1 96.06 41 GLU A CA 1
ATOM 307 C C . GLU A 1 41 ? 35.031 13.164 20.062 1 96.06 41 GLU A C 1
ATOM 309 O O . GLU A 1 41 ? 34.906 13.469 21.25 1 96.06 41 GLU A O 1
ATOM 314 N N . LEU A 1 42 ? 35.031 14.008 19.141 1 95.12 42 LEU A N 1
ATOM 315 C CA . LEU A 1 42 ? 34.75 15.414 19.406 1 95.12 42 LEU A CA 1
ATOM 316 C C . LEU A 1 42 ? 33.344 15.602 19.969 1 95.12 42 LEU A C 1
ATOM 318 O O . LEU A 1 42 ? 33.125 16.391 20.891 1 95.12 42 LEU A O 1
ATOM 322 N N . VAL A 1 43 ? 32.375 14.906 19.375 1 93.75 43 VAL A N 1
ATOM 323 C CA . VAL A 1 43 ? 31 14.977 19.844 1 93.75 43 VAL A CA 1
ATOM 324 C C . VAL A 1 43 ? 30.938 14.547 21.312 1 93.75 43 VAL A C 1
ATOM 326 O O . VAL A 1 43 ? 30.297 15.219 22.125 1 93.75 43 VAL A O 1
ATOM 329 N N . GLU A 1 44 ? 31.594 13.508 21.688 1 93.31 44 GLU A N 1
ATOM 330 C CA . GLU A 1 44 ? 31.578 13 23.062 1 93.31 44 GLU A CA 1
ATOM 331 C C . GLU A 1 44 ? 32.312 13.953 24.016 1 93.31 44 GLU A C 1
ATOM 333 O O . GLU A 1 44 ? 31.891 14.125 25.156 1 93.31 44 GLU A O 1
ATOM 338 N N . LYS A 1 45 ? 33.281 14.508 23.516 1 93.69 45 LYS A N 1
ATOM 339 C CA . LYS A 1 45 ? 34.031 15.484 24.312 1 93.69 45 LYS A CA 1
ATOM 340 C C . LYS A 1 45 ? 33.156 16.703 24.625 1 93.69 45 LYS A C 1
ATOM 342 O O . LYS A 1 45 ? 33.125 17.156 25.781 1 93.69 45 LYS A O 1
ATOM 347 N N . VAL A 1 46 ? 32.5 17.219 23.641 1 91.5 46 VAL A N 1
ATOM 348 C CA . VAL A 1 46 ? 31.656 18.391 23.797 1 91.5 46 VAL A CA 1
ATOM 349 C C . VAL A 1 46 ? 30.516 18.062 24.75 1 91.5 46 VAL A C 1
ATOM 351 O O . VAL A 1 46 ? 30.156 18.859 25.609 1 91.5 46 VAL A O 1
ATOM 354 N N . ARG A 1 47 ? 29.938 16.938 24.594 1 87.94 47 ARG A N 1
ATOM 355 C CA . ARG A 1 47 ? 28.844 16.5 25.469 1 87.94 47 ARG A CA 1
ATOM 356 C C . ARG A 1 47 ? 29.281 16.453 26.922 1 87.94 47 ARG A C 1
ATOM 358 O O . ARG A 1 47 ? 28.578 16.922 27.812 1 87.94 47 ARG A O 1
ATOM 365 N N . ARG A 1 48 ? 30.406 15.922 27.141 1 88.5 48 ARG A N 1
ATOM 366 C CA . ARG A 1 48 ? 30.938 15.805 28.5 1 88.5 48 ARG A CA 1
ATOM 367 C C . ARG A 1 48 ? 31.234 17.188 29.094 1 88.5 48 ARG A C 1
ATOM 369 O O . ARG A 1 48 ? 30.859 17.469 30.234 1 88.5 48 ARG A O 1
ATOM 376 N N . LEU A 1 49 ? 31.812 18 28.344 1 88.88 49 LEU A N 1
ATOM 377 C CA . LEU A 1 49 ? 32.188 19.328 28.812 1 88.88 49 LEU A CA 1
ATOM 378 C C . LEU A 1 49 ? 30.969 20.172 29.109 1 88.88 49 LEU A C 1
ATOM 380 O O . LEU A 1 49 ? 30.969 20.969 30.062 1 88.88 49 LEU A O 1
ATOM 384 N N . THR A 1 50 ? 30 20.047 28.297 1 84.62 50 THR A N 1
ATOM 385 C CA . THR A 1 50 ? 28.781 20.828 28.5 1 84.62 50 THR A CA 1
ATOM 386 C C . THR A 1 50 ? 28.125 20.453 29.828 1 84.62 50 THR A C 1
ATOM 388 O O . THR A 1 50 ? 27.531 21.312 30.5 1 84.62 50 THR A O 1
ATOM 391 N N . ARG A 1 51 ? 28.203 19.234 30.25 1 80.5 51 ARG A N 1
ATOM 392 C CA . ARG A 1 51 ? 27.609 18.766 31.5 1 80.5 51 ARG A CA 1
ATOM 393 C C . ARG A 1 51 ? 28.453 19.203 32.688 1 80.5 51 ARG A C 1
ATOM 395 O O . ARG A 1 51 ? 27.906 19.547 33.75 1 80.5 51 ARG A O 1
ATOM 402 N N . GLU A 1 52 ? 29.75 19.25 32.438 1 85.19 52 GLU A N 1
ATOM 403 C CA . GLU A 1 52 ? 30.656 19.469 33.562 1 85.19 52 GLU A CA 1
ATOM 404 C C . GLU A 1 52 ? 31.016 20.938 33.719 1 85.19 52 GLU A C 1
ATOM 406 O O . GLU A 1 52 ? 31.078 21.453 34.844 1 85.19 52 GLU A O 1
ATOM 411 N N . ASP A 1 53 ? 31.312 21.5 32.594 1 87.81 53 ASP A N 1
ATOM 412 C CA . ASP A 1 53 ? 31.812 22.875 32.562 1 87.81 53 ASP A CA 1
ATOM 413 C C . ASP A 1 53 ? 31.344 23.625 31.312 1 87.81 53 ASP A C 1
ATOM 415 O O . ASP A 1 53 ? 32.031 23.609 30.281 1 87.81 53 ASP A O 1
ATOM 419 N N . GLY A 1 54 ? 30.312 24.359 31.516 1 84.25 54 GLY A N 1
ATOM 420 C CA . GLY A 1 54 ? 29.734 25.078 30.391 1 84.25 54 GLY A CA 1
ATOM 421 C C . GLY A 1 54 ? 30.672 26.094 29.766 1 84.25 54 GLY A C 1
ATOM 422 O O . GLY A 1 54 ? 30.688 26.266 28.547 1 84.25 54 GLY A O 1
ATOM 423 N N . GLU A 1 55 ? 31.453 26.688 30.547 1 86.5 55 GLU A N 1
ATOM 424 C CA . GLU A 1 55 ? 32.375 27.703 30.047 1 86.5 55 GLU A CA 1
ATOM 425 C C . GLU A 1 55 ? 33.5 27.062 29.219 1 86.5 55 GLU A C 1
ATOM 427 O O . GLU A 1 55 ? 33.906 27.625 28.203 1 86.5 55 GLU A O 1
ATOM 432 N N . ALA A 1 56 ? 33.938 25.969 29.719 1 89.5 56 ALA A N 1
ATOM 433 C CA . ALA A 1 56 ? 34.969 25.25 28.969 1 89.5 56 ALA A CA 1
ATOM 434 C C . ALA A 1 56 ? 34.438 24.781 27.625 1 89.5 56 ALA A C 1
ATOM 436 O O . ALA A 1 56 ? 35.156 24.766 26.641 1 89.5 56 ALA A O 1
ATOM 437 N N . ALA A 1 57 ? 33.281 24.344 27.641 1 89.75 57 ALA A N 1
ATOM 438 C CA . ALA A 1 57 ? 32.625 23.922 26.391 1 89.75 57 ALA A CA 1
ATOM 439 C C . ALA A 1 57 ? 32.531 25.078 25.406 1 89.75 57 ALA A C 1
ATOM 441 O O . ALA A 1 57 ? 32.812 24.922 24.219 1 89.75 57 ALA A O 1
ATOM 442 N N . ALA A 1 58 ? 32.156 26.203 25.922 1 89 58 ALA A N 1
ATOM 443 C CA . ALA A 1 58 ? 32 27.406 25.094 1 89 58 ALA A CA 1
ATOM 444 C C . ALA A 1 58 ? 33.344 27.797 24.484 1 89 58 ALA A C 1
ATOM 446 O O . ALA A 1 58 ? 33.406 28.219 23.328 1 89 58 ALA A O 1
ATOM 447 N N . GLU A 1 59 ? 34.344 27.656 25.25 1 91.25 59 GLU A N 1
ATOM 448 C CA . GLU A 1 59 ? 35.688 28.016 24.766 1 91.25 59 GLU A CA 1
ATOM 449 C C . GLU A 1 59 ? 36.156 27.062 23.688 1 91.25 59 GLU A C 1
ATOM 451 O O . GLU A 1 59 ? 36.75 27.484 22.688 1 91.25 59 GLU A O 1
ATOM 456 N N . LEU A 1 60 ? 35.906 25.859 23.891 1 91.69 60 LEU A N 1
ATOM 457 C CA . LEU A 1 60 ? 36.281 24.844 22.891 1 91.69 60 LEU A CA 1
ATOM 458 C C . LEU A 1 60 ? 35.562 25.109 21.578 1 91.69 60 LEU A C 1
ATOM 460 O O . LEU A 1 60 ? 36.156 25.062 20.5 1 91.69 60 LEU A O 1
ATOM 464 N N . LEU A 1 61 ? 34.375 25.391 21.656 1 90.44 61 LEU A N 1
ATOM 465 C CA . LEU A 1 61 ? 33.531 25.562 20.469 1 90.44 61 LEU A CA 1
ATOM 466 C C . LEU A 1 61 ? 33.875 26.859 19.734 1 90.44 61 LEU A C 1
ATOM 468 O O . LEU A 1 61 ? 33.781 26.922 18.516 1 90.44 61 LEU A O 1
ATOM 472 N N . ARG A 1 62 ? 34.25 27.812 20.453 1 88.25 62 ARG A N 1
ATOM 473 C CA . ARG A 1 62 ? 34.688 29.078 19.859 1 88.25 62 ARG A CA 1
ATOM 474 C C . ARG A 1 62 ? 35.906 28.875 18.969 1 88.25 62 ARG A C 1
ATOM 476 O O . ARG A 1 62 ? 36.062 29.547 17.953 1 88.25 62 ARG A O 1
ATOM 483 N N . GLY A 1 63 ? 36.688 27.938 19.344 1 89.75 63 GLY A N 1
ATOM 484 C CA . GLY A 1 63 ? 37.906 27.719 18.625 1 89.75 63 GLY A CA 1
ATOM 485 C C . GLY A 1 63 ? 37.781 26.641 17.547 1 89.75 63 GLY A C 1
ATOM 486 O O . GLY A 1 63 ? 38.719 26.375 16.812 1 89.75 63 GLY A O 1
ATOM 487 N N . THR A 1 64 ? 36.656 26.141 17.328 1 91.62 64 THR A N 1
ATOM 488 C CA . THR A 1 64 ? 36.438 25.062 16.375 1 91.62 64 THR A CA 1
ATOM 489 C C . THR A 1 64 ? 36.312 25.594 14.961 1 91.62 64 THR A C 1
ATOM 491 O O . THR A 1 64 ? 35.688 26.625 14.727 1 91.62 64 THR A O 1
ATOM 494 N N . GLU A 1 65 ? 36.969 24.922 14.023 1 92.81 65 GLU A N 1
ATOM 495 C CA . GLU A 1 65 ? 36.906 25.297 12.617 1 92.81 65 GLU A CA 1
ATOM 496 C C . GLU A 1 65 ? 35.469 25.188 12.078 1 92.81 65 GLU A C 1
ATOM 498 O O . GLU A 1 65 ? 34.688 24.328 12.516 1 92.81 65 GLU A O 1
ATOM 503 N N . LEU A 1 66 ? 35.188 26.016 11.078 1 92.06 66 LEU A N 1
ATOM 504 C CA . LEU A 1 66 ? 33.844 26.172 10.594 1 92.06 66 LEU A CA 1
ATOM 505 C C . LEU A 1 66 ? 33.281 24.859 10.047 1 92.06 66 LEU A C 1
ATOM 507 O O . LEU A 1 66 ? 32.125 24.5 10.312 1 92.06 66 LEU A O 1
ATOM 511 N N . GLU A 1 67 ? 34.062 24.172 9.336 1 92.62 67 GLU A N 1
ATOM 512 C CA . GLU A 1 67 ? 33.594 22.906 8.766 1 92.62 67 GLU A CA 1
ATOM 513 C C . GLU A 1 67 ? 33.281 21.891 9.867 1 92.62 67 GLU A C 1
ATOM 515 O O . GLU A 1 67 ? 32.281 21.172 9.773 1 92.62 67 GLU A O 1
ATOM 520 N N . THR A 1 68 ? 34.094 21.875 10.797 1 94.19 68 THR A N 1
ATOM 521 C CA . THR A 1 68 ? 33.906 20.969 11.922 1 94.19 68 THR A CA 1
ATOM 522 C C . THR A 1 68 ? 32.719 21.391 12.758 1 94.19 68 THR A C 1
ATOM 524 O O . THR A 1 68 ? 31.969 20.547 13.258 1 94.19 68 THR A O 1
ATOM 527 N N . ALA A 1 69 ? 32.594 22.688 12.867 1 93.06 69 ALA A N 1
ATOM 528 C CA . ALA A 1 69 ? 31.422 23.219 13.594 1 93.06 69 ALA A CA 1
ATOM 529 C C . ALA A 1 69 ? 30.125 22.781 12.938 1 93.06 69 ALA A C 1
ATOM 531 O O . ALA A 1 69 ? 29.172 22.391 13.625 1 93.06 69 ALA A O 1
ATOM 532 N N . ALA A 1 70 ? 30.125 22.875 11.664 1 92.81 70 ALA A N 1
ATOM 533 C CA . ALA A 1 70 ? 28.938 22.484 10.914 1 92.81 70 ALA A CA 1
ATOM 534 C C . ALA A 1 70 ? 28.641 21 11.125 1 92.81 70 ALA A C 1
ATOM 536 O O . ALA A 1 70 ? 27.469 20.625 11.336 1 92.81 70 ALA A O 1
ATOM 537 N N . LYS A 1 71 ? 29.641 20.172 11.133 1 94.69 71 LYS A N 1
ATOM 538 C CA . LYS A 1 71 ? 29.469 18.75 11.336 1 94.69 71 LYS A CA 1
ATOM 539 C C . LYS A 1 71 ? 28.969 18.438 12.742 1 94.69 71 LYS A C 1
ATOM 541 O O . LYS A 1 71 ? 28.141 17.547 12.938 1 94.69 71 LYS A O 1
ATOM 546 N N . LEU A 1 72 ? 29.5 19.172 13.656 1 93.56 72 LEU A N 1
ATOM 547 C CA . LEU A 1 72 ? 29.109 18.969 15.055 1 93.56 72 LEU A CA 1
ATOM 548 C C . LEU A 1 72 ? 27.641 19.297 15.258 1 93.56 72 LEU A C 1
ATOM 550 O O . LEU A 1 72 ? 26.906 18.547 15.914 1 93.56 72 LEU A O 1
ATOM 554 N N . VAL A 1 73 ? 27.188 20.406 14.695 1 92.69 73 VAL A N 1
ATOM 555 C CA . VAL A 1 73 ? 25.797 20.812 14.82 1 92.69 73 VAL A CA 1
ATOM 556 C C . VAL A 1 73 ? 24.891 19.75 14.172 1 92.69 73 VAL A C 1
ATOM 558 O O . VAL A 1 73 ? 23.844 19.391 14.727 1 92.69 73 VAL A O 1
ATOM 561 N N . ARG A 1 74 ? 25.297 19.297 13.07 1 94.06 74 ARG A N 1
ATOM 562 C CA . ARG A 1 74 ? 24.516 18.281 12.359 1 94.06 74 ARG A CA 1
ATOM 563 C C . ARG A 1 74 ? 24.422 17 13.18 1 94.06 74 ARG A C 1
ATOM 565 O O . ARG A 1 74 ? 23.359 16.359 13.211 1 94.06 74 ARG A O 1
ATOM 572 N N . ALA A 1 75 ? 25.484 16.641 13.812 1 94.88 75 ALA A N 1
ATOM 573 C CA . ALA A 1 75 ? 25.5 15.438 14.633 1 94.88 75 ALA A CA 1
ATOM 574 C C . ALA A 1 75 ? 24.516 15.555 15.789 1 94.88 75 ALA A C 1
ATOM 576 O O . ALA A 1 75 ? 23.719 14.648 16.031 1 94.88 75 ALA A O 1
ATOM 577 N N . PHE A 1 76 ? 24.594 16.656 16.469 1 92.31 76 PHE A N 1
ATOM 578 C CA . PHE A 1 76 ? 23.688 16.859 17.594 1 92.31 76 PHE A CA 1
ATOM 579 C C . PHE A 1 76 ? 22.25 16.984 17.125 1 92.31 76 PHE A C 1
ATOM 581 O O . PHE A 1 76 ? 21.344 16.469 17.781 1 92.31 76 PHE A O 1
ATOM 588 N N . SER A 1 77 ? 22.016 17.688 16.047 1 91.06 77 SER A N 1
ATOM 589 C CA . SER A 1 77 ? 20.672 17.812 15.5 1 91.06 77 SER A CA 1
ATOM 590 C C . SER A 1 77 ? 20.094 16.453 15.117 1 91.06 77 SER A C 1
ATOM 592 O O . SER A 1 77 ? 18.922 16.188 15.359 1 91.06 77 SER A O 1
ATOM 594 N N . THR A 1 78 ? 20.906 15.617 14.43 1 93.56 78 THR A N 1
ATOM 595 C CA . THR A 1 78 ? 20.469 14.289 14.031 1 93.56 78 THR A CA 1
ATOM 596 C C . THR A 1 78 ? 20.094 13.453 15.25 1 93.56 78 THR A C 1
ATOM 598 O O . THR A 1 78 ? 19.125 12.695 15.227 1 93.56 78 THR A O 1
ATOM 601 N N . TYR A 1 79 ? 20.906 13.57 16.266 1 91.75 79 TYR A N 1
ATOM 602 C CA . TYR A 1 79 ? 20.594 12.875 17.5 1 91.75 79 TYR A CA 1
ATOM 603 C C . TYR A 1 79 ? 19.219 13.266 18.016 1 91.75 79 TYR A C 1
ATOM 605 O O . TYR A 1 79 ? 18.422 12.406 18.422 1 91.75 79 TYR A O 1
ATOM 613 N N . PHE A 1 80 ? 18.922 14.516 17.969 1 88.19 80 PHE A N 1
ATOM 614 C CA . PHE A 1 80 ? 17.625 15 18.438 1 88.19 80 PHE A CA 1
ATOM 615 C C . PHE A 1 80 ? 16.5 14.445 17.578 1 88.19 80 PHE A C 1
ATOM 617 O O . PHE A 1 80 ? 15.438 14.07 18.094 1 88.19 80 PHE A O 1
ATOM 624 N N . HIS A 1 81 ? 16.703 14.5 16.328 1 90.25 81 HIS A N 1
ATOM 625 C CA . HIS A 1 81 ? 15.688 13.938 15.445 1 90.25 81 HIS A CA 1
ATOM 626 C C . HIS A 1 81 ? 15.391 12.484 15.797 1 90.25 81 HIS A C 1
ATOM 628 O O . HIS A 1 81 ? 14.227 12.086 15.859 1 90.25 81 HIS A O 1
ATOM 634 N N . LEU A 1 82 ? 16.422 11.719 16.062 1 93.31 82 LEU A N 1
ATOM 635 C CA . LEU A 1 82 ? 16.281 10.305 16.391 1 93.31 82 LEU A CA 1
ATOM 636 C C . LEU A 1 82 ? 15.609 10.117 17.75 1 93.31 82 LEU A C 1
ATOM 638 O O . LEU A 1 82 ? 14.75 9.25 17.906 1 93.31 82 LEU A O 1
ATOM 642 N N . ALA A 1 83 ? 16.016 10.914 18.688 1 89.31 83 ALA A N 1
ATOM 643 C CA . ALA A 1 83 ? 15.414 10.844 20.016 1 89.31 83 ALA A CA 1
ATOM 644 C C . ALA A 1 83 ? 13.938 11.211 19.969 1 89.31 83 ALA A C 1
ATOM 646 O O . ALA A 1 83 ? 13.102 10.562 20.609 1 89.31 83 ALA A O 1
ATOM 647 N N . ASN A 1 84 ? 13.641 12.266 19.234 1 86.88 84 ASN A N 1
ATOM 648 C CA . ASN A 1 84 ? 12.258 12.719 19.109 1 86.88 84 ASN A CA 1
ATOM 649 C C . ASN A 1 84 ? 11.367 11.648 18.484 1 86.88 84 ASN A C 1
ATOM 651 O O . ASN A 1 84 ? 10.258 11.398 18.984 1 86.88 84 ASN A O 1
ATOM 655 N N . VAL A 1 85 ? 11.812 11.047 17.5 1 90.75 85 VAL A N 1
ATOM 656 C CA . VAL A 1 85 ? 11.016 10.039 16.797 1 90.75 85 VAL A CA 1
ATOM 657 C C . VAL A 1 85 ? 10.828 8.82 17.703 1 90.75 85 VAL A C 1
ATOM 659 O O . VAL A 1 85 ? 9.766 8.195 17.688 1 90.75 85 VAL A O 1
ATOM 662 N N . THR A 1 86 ? 11.836 8.453 18.453 1 91.31 86 THR A N 1
ATOM 663 C CA . THR A 1 86 ? 11.727 7.34 19.406 1 91.31 86 THR A CA 1
ATOM 664 C C . THR A 1 86 ? 10.664 7.621 20.453 1 91.31 86 THR A C 1
ATOM 666 O O . THR A 1 86 ? 9.859 6.75 20.781 1 91.31 86 THR A O 1
ATOM 669 N N . GLU A 1 87 ? 10.711 8.844 20.922 1 86.94 87 GLU A N 1
ATOM 670 C CA . GLU A 1 87 ? 9.711 9.25 21.906 1 86.94 87 GLU A CA 1
ATOM 671 C C . GLU A 1 87 ? 8.297 9.172 21.328 1 86.94 87 GLU A C 1
ATOM 673 O O . GLU A 1 87 ? 7.359 8.758 22 1 86.94 87 GLU A O 1
ATOM 678 N N . GLN A 1 88 ? 8.188 9.633 20.156 1 88.62 88 GLN A N 1
ATOM 679 C CA . GLN A 1 88 ? 6.887 9.609 19.5 1 88.62 88 GLN A CA 1
ATOM 680 C C . GLN A 1 88 ? 6.383 8.18 19.344 1 88.62 88 GLN A C 1
ATOM 682 O O . GLN A 1 88 ? 5.199 7.906 19.547 1 88.62 88 GLN A O 1
ATOM 687 N N . VAL A 1 89 ? 7.246 7.273 18.953 1 91.44 89 VAL A N 1
ATOM 688 C CA . VAL A 1 89 ? 6.879 5.875 18.766 1 91.44 89 VAL A CA 1
ATOM 689 C C . VAL A 1 89 ? 6.41 5.285 20.094 1 91.44 89 VAL A C 1
ATOM 691 O O . VAL A 1 89 ? 5.387 4.598 20.156 1 91.44 89 VAL A O 1
ATOM 694 N N . HIS A 1 90 ? 7.164 5.543 21.125 1 89 90 HIS A N 1
ATOM 695 C CA . HIS A 1 90 ? 6.816 5.008 22.438 1 89 90 HIS A CA 1
ATOM 696 C C . HIS A 1 90 ? 5.52 5.621 22.953 1 89 90 HIS A C 1
ATOM 698 O O . HIS A 1 90 ? 4.73 4.945 23.625 1 89 90 HIS A O 1
ATOM 704 N N . ARG A 1 91 ? 5.355 6.91 22.703 1 87.31 91 ARG A N 1
ATOM 705 C CA . ARG A 1 91 ? 4.09 7.547 23.062 1 87.31 91 ARG A CA 1
ATOM 706 C C . ARG A 1 91 ? 2.918 6.863 22.375 1 87.31 91 ARG A C 1
ATOM 708 O O . ARG A 1 91 ? 1.876 6.633 22.984 1 87.31 91 ARG A O 1
ATOM 715 N N . GLY A 1 92 ? 3.098 6.594 21.141 1 87.38 92 GLY A N 1
ATOM 716 C CA . GLY A 1 92 ? 2.072 5.867 20.406 1 87.38 92 GLY A CA 1
ATOM 717 C C . GLY A 1 92 ? 1.749 4.516 21.016 1 87.38 92 GLY A C 1
ATOM 718 O O . GLY A 1 92 ? 0.58 4.141 21.109 1 87.38 92 GLY A O 1
ATOM 719 N N . ARG A 1 93 ? 2.756 3.777 21.469 1 86.81 93 ARG A N 1
ATOM 720 C CA . ARG A 1 93 ? 2.582 2.475 22.109 1 86.81 93 ARG A CA 1
ATOM 721 C C . ARG A 1 93 ? 1.831 2.605 23.422 1 86.81 93 ARG A C 1
ATOM 723 O O . ARG A 1 93 ? 0.95 1.797 23.734 1 86.81 93 ARG A O 1
ATOM 730 N N . GLU A 1 94 ? 2.219 3.598 24.109 1 85.81 94 GLU A N 1
ATOM 731 C CA . GLU A 1 94 ? 1.597 3.82 25.422 1 85.81 94 GLU A CA 1
ATOM 732 C C . GLU A 1 94 ? 0.115 4.156 25.266 1 85.81 94 GLU A C 1
ATOM 734 O O . GLU A 1 94 ? -0.718 3.662 26.031 1 85.81 94 GLU A O 1
ATOM 739 N N . LEU A 1 95 ? -0.125 4.98 24.391 1 85.94 95 LEU A N 1
ATOM 740 C CA . LEU A 1 95 ? -1.513 5.359 24.156 1 85.94 95 LEU A CA 1
ATOM 741 C C . LEU A 1 95 ? -2.326 4.168 23.672 1 85.94 95 LEU A C 1
ATOM 743 O O . LEU A 1 95 ? -3.496 4.016 24.031 1 85.94 95 LEU A O 1
ATOM 747 N N . GLY A 1 96 ? -1.737 3.383 22.859 1 84.06 96 GLY A N 1
ATOM 748 C CA . GLY A 1 96 ? -2.396 2.164 22.422 1 84.06 96 GLY A CA 1
ATOM 749 C C . GLY A 1 96 ? -2.695 1.202 23.562 1 84.06 96 GLY A C 1
ATOM 750 O O . GLY A 1 96 ? -3.773 0.608 23.609 1 84.06 96 GLY A O 1
ATOM 751 N N . ALA A 1 97 ? -1.754 1.037 24.469 1 84.38 97 ALA A N 1
ATOM 752 C CA . ALA A 1 97 ? -1.931 0.167 25.625 1 84.38 97 ALA A CA 1
ATOM 753 C C . ALA A 1 97 ? -3.025 0.697 26.547 1 84.38 97 ALA A C 1
ATOM 755 O O . ALA A 1 97 ? -3.811 -0.078 27.094 1 84.38 97 ALA A O 1
ATOM 756 N N . LYS A 1 98 ? -3.031 1.998 26.672 1 85.31 98 LYS A N 1
ATOM 757 C CA . LYS A 1 98 ? -4.062 2.617 27.5 1 85.31 98 LYS A CA 1
ATOM 758 C C . LYS A 1 98 ? -5.449 2.406 26.906 1 85.31 98 LYS A C 1
ATOM 760 O O . LYS A 1 98 ? -6.41 2.133 27.625 1 85.31 98 LYS A O 1
ATOM 765 N N . ARG A 1 99 ? -5.555 2.545 25.703 1 84.75 99 ARG A N 1
ATOM 766 C CA . ARG A 1 99 ? -6.812 2.324 24.984 1 84.75 99 ARG A CA 1
ATOM 767 C C . ARG A 1 99 ? -7.297 0.888 25.172 1 84.75 99 ARG A C 1
ATOM 769 O O . ARG A 1 99 ? -8.492 0.648 25.359 1 84.75 99 ARG A O 1
ATOM 776 N N . ALA A 1 100 ? -6.375 -0.008 25.109 1 82.25 100 ALA A N 1
ATOM 777 C CA . ALA A 1 100 ? -6.715 -1.42 25.281 1 82.25 100 ALA A CA 1
ATOM 778 C C . ALA A 1 100 ? -7.203 -1.712 26.688 1 82.25 100 ALA A C 1
ATOM 780 O O . ALA A 1 100 ? -8.109 -2.529 26.891 1 82.25 100 ALA A O 1
ATOM 781 N N . ALA A 1 101 ? -6.625 -1.021 27.656 1 84.19 101 ALA A N 1
ATOM 782 C CA . ALA A 1 101 ? -6.914 -1.294 29.062 1 84.19 101 ALA A CA 1
ATOM 783 C C . ALA A 1 101 ? -8.18 -0.571 29.5 1 84.19 101 ALA A C 1
ATOM 785 O O . ALA A 1 101 ? -9 -1.132 30.234 1 84.19 101 ALA A O 1
ATOM 786 N N . GLU A 1 102 ? -8.305 0.74 29.047 1 86.12 102 GLU A N 1
ATOM 787 C CA . GLU A 1 102 ? -9.344 1.592 29.625 1 86.12 102 GLU A CA 1
ATOM 788 C C . GLU A 1 102 ? -10.398 1.949 28.578 1 86.12 102 GLU A C 1
ATOM 790 O O . GLU A 1 102 ? -11.414 2.57 28.891 1 86.12 102 GLU A O 1
ATOM 795 N N . GLY A 1 103 ? -10.234 1.576 27.453 1 85.06 103 GLY A N 1
ATOM 796 C CA . GLY A 1 103 ? -11.102 2.012 26.359 1 85.06 103 GLY A CA 1
ATOM 797 C C . GLY A 1 103 ? -10.617 3.279 25.688 1 85.06 103 GLY A C 1
ATOM 798 O O . GLY A 1 103 ? -9.859 4.055 26.281 1 85.06 103 GLY A O 1
ATOM 799 N N . GLY A 1 104 ? -11.078 3.498 24.578 1 87.62 104 GLY A N 1
ATOM 800 C CA . GLY A 1 104 ? -10.688 4.684 23.828 1 87.62 104 GLY A CA 1
ATOM 801 C C . GLY A 1 104 ? -11.266 5.965 24.391 1 87.62 104 GLY A C 1
ATOM 802 O O . GLY A 1 104 ? -12.125 5.926 25.281 1 87.62 104 GLY A O 1
ATOM 803 N N . LEU A 1 105 ? -10.766 7.094 23.922 1 90 105 LEU A N 1
ATOM 804 C CA . LEU A 1 105 ? -11.234 8.406 24.375 1 90 105 LEU A CA 1
ATOM 805 C C . LEU A 1 105 ? -12.703 8.602 24.016 1 90 105 LEU A C 1
ATOM 807 O O . LEU A 1 105 ? -13.461 9.18 24.812 1 90 105 LEU A O 1
ATOM 811 N N . LEU A 1 106 ? -13.102 8.156 22.875 1 93.19 106 LEU A N 1
ATOM 812 C CA . LEU A 1 106 ? -14.492 8.258 22.453 1 93.19 106 LEU A CA 1
ATOM 813 C C . LEU A 1 106 ? -15.391 7.387 23.344 1 93.19 106 LEU A C 1
ATOM 815 O O . LEU A 1 106 ? -16.516 7.773 23.656 1 93.19 106 LEU A O 1
ATOM 819 N N . ALA A 1 107 ? -14.875 6.223 23.703 1 92 107 ALA A N 1
ATOM 820 C CA . ALA A 1 107 ? -15.633 5.332 24.578 1 92 107 ALA A CA 1
ATOM 821 C C . ALA A 1 107 ? -15.883 5.98 25.938 1 92 107 ALA A C 1
ATOM 823 O O . ALA A 1 107 ? -17 5.945 26.453 1 92 107 ALA A O 1
ATOM 824 N N . ARG A 1 108 ? -14.898 6.547 26.469 1 91.75 108 ARG A N 1
ATOM 825 C CA . ARG A 1 108 ? -15.016 7.211 27.766 1 91.75 108 ARG A CA 1
ATOM 826 C C . ARG A 1 108 ? -15.945 8.422 27.672 1 91.75 108 ARG A C 1
ATOM 828 O O . ARG A 1 108 ? -16.703 8.688 28.594 1 91.75 108 ARG A O 1
ATOM 835 N N . THR A 1 109 ? -15.844 9.125 26.625 1 93.12 109 THR A N 1
ATOM 836 C CA . THR A 1 109 ? -16.734 10.266 26.406 1 93.12 109 THR A CA 1
ATOM 837 C C . THR A 1 109 ? -18.188 9.805 26.281 1 93.12 109 THR A C 1
ATOM 839 O O . THR A 1 109 ? -19.094 10.438 26.828 1 93.12 109 THR A O 1
ATOM 842 N N . ALA A 1 110 ? -18.406 8.781 25.547 1 93.81 110 ALA A N 1
ATOM 843 C CA . ALA A 1 110 ? -19.75 8.227 25.375 1 93.81 110 ALA A CA 1
ATOM 844 C C . ALA A 1 110 ? -20.359 7.855 26.719 1 93.81 110 ALA A C 1
ATOM 846 O O . ALA A 1 110 ? -21.562 8.031 26.938 1 93.81 110 ALA A O 1
ATOM 847 N N . ASP A 1 111 ? -19.562 7.363 27.609 1 93.5 111 ASP A N 1
ATOM 848 C CA . ASP A 1 111 ? -20.031 7.004 28.953 1 93.5 111 ASP A CA 1
ATOM 849 C C . ASP A 1 111 ? -20.531 8.234 29.703 1 93.5 111 ASP A C 1
ATOM 851 O O . ASP A 1 111 ? -21.5 8.156 30.453 1 93.5 111 ASP A O 1
ATOM 855 N N . ARG A 1 112 ? -19.891 9.312 29.484 1 91.62 112 ARG A N 1
ATOM 856 C CA . ARG A 1 112 ? -20.281 10.555 30.141 1 91.62 112 ARG A CA 1
ATOM 857 C C . ARG A 1 112 ? -21.531 11.141 29.5 1 91.62 112 ARG A C 1
ATOM 859 O O . ARG A 1 112 ? -22.281 11.867 30.156 1 91.62 112 ARG A O 1
ATOM 866 N N . LEU A 1 113 ? -21.719 10.898 28.266 1 92.81 113 LEU A N 1
ATOM 867 C CA . LEU A 1 113 ? -22.797 11.484 27.5 1 92.81 113 LEU A CA 1
ATOM 868 C C . LEU A 1 113 ? -24.141 10.844 27.875 1 92.81 113 LEU A C 1
ATOM 870 O O . LEU A 1 113 ? -25.203 11.391 27.562 1 92.81 113 LEU A O 1
ATOM 874 N N . LYS A 1 114 ? -24.094 9.781 28.562 1 88.06 114 LYS A N 1
ATOM 875 C CA . LYS A 1 114 ? -25.312 9.109 28.969 1 88.06 114 LYS A CA 1
ATOM 876 C C . LYS A 1 114 ? -26.141 9.992 29.906 1 88.06 114 LYS A C 1
ATOM 878 O O . LYS A 1 114 ? -27.359 9.867 29.969 1 88.06 114 LYS A O 1
ATOM 883 N N . ASP A 1 115 ? -25.406 10.906 30.531 1 84.62 115 ASP A N 1
ATOM 884 C CA . ASP A 1 115 ? -26.062 11.797 31.484 1 84.62 115 ASP A CA 1
ATOM 885 C C . ASP A 1 115 ? -26.5 13.102 30.812 1 84.62 115 ASP A C 1
ATOM 887 O O . ASP A 1 115 ? -27.125 13.953 31.453 1 84.62 115 ASP A O 1
ATOM 891 N N . ALA A 1 116 ? -26.281 13.227 29.531 1 88.19 116 ALA A N 1
ATOM 892 C CA . ALA A 1 116 ? -26.609 14.453 28.812 1 88.19 116 ALA A CA 1
ATOM 893 C C . ALA A 1 116 ? -28.078 14.492 28.438 1 88.19 116 ALA A C 1
ATOM 895 O O . ALA A 1 116 ? -28.75 13.453 28.391 1 88.19 116 ALA A O 1
ATOM 896 N N . ASP A 1 117 ? -28.594 15.68 28.281 1 90.12 117 ASP A N 1
ATOM 897 C CA . ASP A 1 117 ? -29.938 15.82 27.734 1 90.12 117 ASP A CA 1
ATOM 898 C C . ASP A 1 117 ? -30.016 15.219 26.344 1 90.12 117 ASP A C 1
ATOM 900 O O . ASP A 1 117 ? -29.297 15.625 25.438 1 90.12 117 ASP A O 1
ATOM 904 N N . PRO A 1 118 ? -30.859 14.266 26.172 1 91.38 118 PRO A N 1
ATOM 905 C CA . PRO A 1 118 ? -30.906 13.523 24.906 1 91.38 118 PRO A CA 1
ATOM 906 C C . PRO A 1 118 ? -31.172 14.422 23.703 1 91.38 118 PRO A C 1
ATOM 908 O O . PRO A 1 118 ? -30.594 14.219 22.641 1 91.38 118 PRO A O 1
ATOM 911 N N . GLU A 1 119 ? -32 15.312 23.844 1 92.44 119 GLU A N 1
ATOM 912 C CA . GLU A 1 119 ? -32.344 16.188 22.734 1 92.44 119 GLU A CA 1
ATOM 913 C C . GLU A 1 119 ? -31.156 17.094 22.375 1 92.44 119 GLU A C 1
ATOM 915 O O . GLU A 1 119 ? -30.859 17.297 21.203 1 92.44 119 GLU A O 1
ATOM 920 N N . HIS A 1 120 ? -30.578 17.609 23.406 1 91.31 120 HIS A N 1
ATOM 921 C CA . HIS A 1 120 ? -29.406 18.469 23.172 1 91.31 120 HIS A CA 1
ATOM 922 C C . HIS A 1 120 ? -28.266 17.656 22.562 1 91.31 120 HIS A C 1
ATOM 924 O O . HIS A 1 120 ? -27.547 18.172 21.703 1 91.31 120 HIS A O 1
ATOM 930 N N . LEU A 1 121 ? -28.172 16.469 23.094 1 93.25 121 LEU A N 1
ATOM 931 C CA . LEU A 1 121 ? -27.125 15.594 22.562 1 93.25 121 LEU A CA 1
ATOM 932 C C . LEU A 1 121 ? -27.359 15.305 21.078 1 93.25 121 LEU A C 1
ATOM 934 O O . LEU A 1 121 ? -26.422 15.32 20.281 1 93.25 121 LEU A O 1
ATOM 938 N N . ARG A 1 122 ? -28.516 15.047 20.688 1 94.75 122 ARG A N 1
ATOM 939 C CA . ARG A 1 122 ? -28.859 14.781 19.297 1 94.75 122 ARG A CA 1
ATOM 940 C C . ARG A 1 122 ? -28.531 15.977 18.406 1 94.75 122 ARG A C 1
ATOM 942 O O . ARG A 1 122 ? -28.016 15.812 17.312 1 94.75 122 ARG A O 1
ATOM 949 N N . GLU A 1 123 ? -28.844 17.094 18.938 1 91.94 123 GLU A N 1
ATOM 950 C CA . GLU A 1 123 ? -28.547 18.312 18.188 1 91.94 123 GLU A CA 1
ATOM 951 C C . GLU A 1 123 ? -27.047 18.531 18.031 1 91.94 123 GLU A C 1
ATOM 953 O O . GLU A 1 123 ? -26.578 18.953 16.969 1 91.94 123 GLU A O 1
ATOM 958 N N . THR A 1 124 ? -26.375 18.297 19.109 1 92.88 124 THR A N 1
ATOM 959 C CA . THR A 1 124 ? -24.922 18.422 19.094 1 92.88 124 THR A CA 1
ATOM 960 C C . THR A 1 124 ? -24.312 17.484 18.062 1 92.88 124 THR A C 1
ATOM 962 O O . THR A 1 124 ? -23.438 17.891 17.297 1 92.88 124 THR A O 1
ATOM 965 N N . VAL A 1 125 ? -24.812 16.266 18.062 1 95.69 125 VAL A N 1
ATOM 966 C CA . VAL A 1 125 ? -24.281 15.25 17.156 1 95.69 125 VAL A CA 1
ATOM 967 C C . VAL A 1 125 ? -24.625 15.609 15.711 1 95.69 125 VAL A C 1
ATOM 969 O O . VAL A 1 125 ? -23.812 15.406 14.812 1 95.69 125 VAL A O 1
ATOM 972 N N . ARG A 1 126 ? -25.703 16.156 15.5 1 94.88 126 ARG A N 1
ATOM 973 C CA . ARG A 1 126 ? -26.141 16.562 14.172 1 94.88 126 ARG A CA 1
ATOM 974 C C . ARG A 1 126 ? -25.234 17.656 13.602 1 94.88 126 ARG A C 1
ATOM 976 O O . ARG A 1 126 ? -24.969 17.688 12.398 1 94.88 126 ARG A O 1
ATOM 983 N N . ASN A 1 127 ? -24.719 18.484 14.492 1 92.69 127 ASN A N 1
ATOM 984 C CA . ASN A 1 127 ? -23.938 19.641 14.055 1 92.69 127 ASN A CA 1
ATOM 985 C C . ASN A 1 127 ? -22.453 19.422 14.281 1 92.69 127 ASN A C 1
ATOM 987 O O . ASN A 1 127 ? -21.641 20.312 14.031 1 92.69 127 ASN A O 1
ATOM 991 N N . LEU A 1 128 ? -22.109 18.25 14.727 1 95.5 128 LEU A N 1
ATOM 992 C CA . LEU A 1 128 ? -20.719 17.969 15.07 1 95.5 128 LEU A CA 1
ATOM 993 C C . LEU A 1 128 ? -19.812 18.094 13.844 1 95.5 128 LEU A C 1
ATOM 995 O O . LEU A 1 128 ? -20.062 17.438 12.82 1 95.5 128 LEU A O 1
ATOM 999 N N . ASN A 1 129 ? -18.844 18.984 13.938 1 96.38 129 ASN A N 1
ATOM 1000 C CA . ASN A 1 129 ? -17.859 19.141 12.867 1 96.38 129 ASN A CA 1
ATOM 1001 C C . ASN A 1 129 ? -16.547 19.719 13.398 1 96.38 129 ASN A C 1
ATOM 1003 O O . ASN A 1 129 ? -16.484 20.891 13.766 1 96.38 129 ASN A O 1
ATOM 1007 N N . VAL A 1 130 ? -15.594 18.922 13.461 1 96.25 130 VAL A N 1
ATOM 1008 C CA . VAL A 1 130 ? -14.242 19.328 13.797 1 96.25 130 VAL A CA 1
ATOM 1009 C C . VAL A 1 130 ? -13.422 19.516 12.523 1 96.25 130 VAL A C 1
ATOM 1011 O O . VAL A 1 130 ? -13.281 18.578 11.727 1 96.25 130 VAL A O 1
ATOM 1014 N N . ARG A 1 131 ? -12.805 20.734 12.352 1 96.62 131 ARG A N 1
ATOM 1015 C CA . ARG A 1 131 ? -12.102 21 11.102 1 96.62 131 ARG A CA 1
ATOM 1016 C C . ARG A 1 131 ? -10.695 21.531 11.375 1 96.62 131 ARG A C 1
ATOM 1018 O O . ARG A 1 131 ? -10.484 22.75 11.422 1 96.62 131 ARG A O 1
ATOM 1025 N N . PRO A 1 132 ? -9.703 20.625 11.398 1 95.56 132 PRO A N 1
ATOM 1026 C CA . PRO A 1 132 ? -8.328 21.109 11.352 1 95.56 132 PRO A CA 1
ATOM 1027 C C . PRO A 1 132 ? -7.984 21.781 10.023 1 95.56 132 PRO A C 1
ATOM 1029 O O . PRO A 1 132 ? -8.289 21.25 8.961 1 95.56 132 PRO A O 1
ATOM 1032 N N . VAL A 1 133 ? -7.434 22.953 10.094 1 95.75 133 VAL A N 1
ATOM 1033 C CA . VAL A 1 133 ? -7.059 23.703 8.898 1 95.75 133 VAL A CA 1
ATOM 1034 C C . VAL A 1 133 ? -5.539 23.781 8.797 1 95.75 133 VAL A C 1
ATOM 1036 O O . VAL A 1 133 ? -4.883 24.438 9.609 1 95.75 133 VAL A O 1
ATOM 1039 N N . PHE A 1 134 ? -4.984 23.203 7.77 1 93.44 134 PHE A N 1
ATOM 1040 C CA . PHE A 1 134 ? -3.537 23.172 7.59 1 93.44 134 PHE A CA 1
ATOM 1041 C C . PHE A 1 134 ? -3.029 24.469 6.977 1 93.44 134 PHE A C 1
ATOM 1043 O O . PHE A 1 134 ? -3.631 24.984 6.039 1 93.44 134 PHE A O 1
ATOM 1050 N N . THR A 1 135 ? -1.949 24.953 7.52 1 88.44 135 THR A N 1
ATOM 1051 C CA . THR A 1 135 ? -1.37 26.188 7.012 1 88.44 135 THR A CA 1
ATOM 1052 C C . THR A 1 135 ? 0.057 25.969 6.523 1 88.44 135 THR A C 1
ATOM 1054 O O . THR A 1 135 ? 0.64 24.906 6.77 1 88.44 135 THR A O 1
ATOM 1057 N N . ALA A 1 136 ? 0.577 26.844 5.676 1 76.38 136 ALA A N 1
ATOM 1058 C CA . ALA A 1 136 ? 1.935 26.75 5.145 1 76.38 136 ALA A CA 1
ATOM 1059 C C . ALA A 1 136 ? 2.945 27.344 6.129 1 76.38 136 ALA A C 1
ATOM 1061 O O . ALA A 1 136 ? 4.145 27.375 5.848 1 76.38 136 ALA A O 1
ATOM 1062 N N . HIS A 1 137 ? 2.656 27.562 7.203 1 61.53 137 HIS A N 1
ATOM 1063 C CA . HIS A 1 137 ? 3.434 28.438 8.078 1 61.53 137 HIS A CA 1
ATOM 1064 C C . HIS A 1 137 ? 4.859 27.922 8.242 1 61.53 137 HIS A C 1
ATOM 1066 O O . HIS A 1 137 ? 5.074 26.719 8.43 1 61.53 137 HIS A O 1
ATOM 1072 N N . PRO A 1 138 ? 5.73 28.812 8.062 1 61.53 138 PRO A N 1
ATOM 1073 C CA . PRO A 1 138 ? 7.18 28.609 7.961 1 61.53 138 PRO A CA 1
ATOM 1074 C C . PRO A 1 138 ? 7.801 28.125 9.273 1 61.53 138 PRO A C 1
ATOM 1076 O O . PRO A 1 138 ? 8.781 28.719 9.742 1 61.53 138 PRO A O 1
ATOM 1079 N N . THR A 1 139 ? 7.102 27.391 9.812 1 60.97 139 THR A N 1
ATOM 1080 C CA . THR A 1 139 ? 7.648 27.047 11.125 1 60.97 139 THR A CA 1
ATOM 1081 C C . THR A 1 139 ? 8.234 25.641 11.117 1 60.97 139 THR A C 1
ATOM 1083 O O . THR A 1 139 ? 8.852 25.203 12.094 1 60.97 139 THR A O 1
ATOM 1086 N N . GLU A 1 140 ? 8.078 25.078 10 1 68.38 140 GLU A N 1
ATOM 1087 C CA . GLU A 1 140 ? 8.719 23.766 9.945 1 68.38 140 GLU A CA 1
ATOM 1088 C C . GLU A 1 140 ? 10.117 23.859 9.344 1 68.38 140 GLU A C 1
ATOM 1090 O O . GLU A 1 140 ? 10.266 24.031 8.133 1 68.38 140 GLU A O 1
ATOM 1095 N N . ALA A 1 141 ? 10.992 23.734 10.156 1 70.5 141 ALA A N 1
ATOM 1096 C CA . ALA A 1 141 ? 12.383 23.906 9.719 1 70.5 141 ALA A CA 1
ATOM 1097 C C . ALA A 1 141 ? 12.891 22.672 8.992 1 70.5 141 ALA A C 1
ATOM 1099 O O . ALA A 1 141 ? 13.734 22.766 8.102 1 70.5 141 ALA A O 1
ATOM 1100 N N . ALA A 1 142 ? 12.289 21.578 9.352 1 76.88 142 ALA A N 1
ATOM 1101 C CA . ALA A 1 142 ? 12.781 20.344 8.766 1 76.88 142 ALA A CA 1
ATOM 1102 C C . ALA A 1 142 ? 12.234 20.141 7.352 1 76.88 142 ALA A C 1
ATOM 1104 O O . ALA A 1 142 ? 11.07 20.438 7.082 1 76.88 142 ALA A O 1
ATOM 1105 N N . ARG A 1 143 ? 13.07 19.641 6.512 1 85.5 143 ARG A N 1
ATOM 1106 C CA . ARG A 1 143 ? 12.672 19.312 5.148 1 85.5 143 ARG A CA 1
ATOM 1107 C C . ARG A 1 143 ? 11.828 18.031 5.121 1 85.5 143 ARG A C 1
ATOM 1109 O O . ARG A 1 143 ? 12 17.156 5.969 1 85.5 143 ARG A O 1
ATOM 1116 N N . ARG A 1 144 ? 11 17.969 4.121 1 85.62 144 ARG A N 1
ATOM 1117 C CA . ARG A 1 144 ? 10.125 16.812 3.975 1 85.62 144 ARG A CA 1
ATOM 1118 C C . ARG A 1 144 ? 10.93 15.523 3.809 1 85.62 144 ARG A C 1
ATOM 1120 O O . ARG A 1 144 ? 10.547 14.469 4.32 1 85.62 144 ARG A O 1
ATOM 1127 N N . SER A 1 145 ? 12.016 15.609 3.059 1 91.56 145 SER A N 1
ATOM 1128 C CA . SER A 1 145 ? 12.852 14.438 2.838 1 91.56 145 SER A CA 1
ATOM 1129 C C . SER A 1 145 ? 13.375 13.875 4.156 1 91.56 145 SER A C 1
ATOM 1131 O O . SER A 1 145 ? 13.445 12.656 4.332 1 91.56 145 SER A O 1
ATOM 1133 N N . VAL A 1 146 ? 13.727 14.742 5.039 1 91.31 146 VAL A N 1
ATOM 1134 C CA . VAL A 1 146 ? 14.219 14.32 6.344 1 91.31 146 VAL A CA 1
ATOM 1135 C C . VAL A 1 146 ? 13.078 13.711 7.156 1 91.31 146 VAL A C 1
ATOM 1137 O O . VAL A 1 146 ? 13.234 12.648 7.766 1 91.31 146 VAL A O 1
ATOM 1140 N N . LEU A 1 147 ? 11.961 14.391 7.121 1 89.44 147 LEU A N 1
ATOM 1141 C CA . LEU A 1 147 ? 10.805 13.914 7.875 1 89.44 147 LEU A CA 1
ATOM 1142 C C . LEU A 1 147 ? 10.367 12.531 7.395 1 89.44 147 LEU A C 1
ATOM 1144 O O . LEU A 1 147 ? 9.984 11.688 8.203 1 89.44 147 LEU A O 1
ATOM 1148 N N . ASN A 1 148 ? 10.438 12.336 6.137 1 91.88 148 ASN A N 1
ATOM 1149 C CA . ASN A 1 148 ? 10.07 11.039 5.578 1 91.88 148 ASN A CA 1
ATOM 1150 C C . ASN A 1 148 ? 11.008 9.938 6.051 1 91.88 148 ASN A C 1
ATOM 1152 O O . ASN A 1 148 ? 10.578 8.812 6.309 1 91.88 148 ASN A O 1
ATOM 1156 N N . LYS A 1 149 ? 12.227 10.227 6.074 1 95.62 149 LYS A N 1
ATOM 1157 C CA . LYS A 1 149 ? 13.195 9.25 6.559 1 95.62 149 LYS A CA 1
ATOM 1158 C C . LYS A 1 149 ? 12.984 8.953 8.039 1 95.62 149 LYS A C 1
ATOM 1160 O O . LYS A 1 149 ? 13.133 7.812 8.477 1 95.62 149 LYS A O 1
ATOM 1165 N N . LEU A 1 150 ? 12.656 9.984 8.789 1 93.88 150 LEU A N 1
ATOM 1166 C CA . LEU A 1 150 ? 12.375 9.789 10.203 1 93.88 150 LEU A CA 1
ATOM 1167 C C . LEU A 1 150 ? 11.125 8.938 10.398 1 93.88 150 LEU A C 1
ATOM 1169 O O . LEU A 1 150 ? 11.07 8.109 11.312 1 93.88 150 LEU A O 1
ATOM 1173 N N . ARG A 1 151 ? 10.195 9.172 9.617 1 93.88 151 ARG A N 1
ATOM 1174 C CA . ARG A 1 151 ? 9 8.336 9.656 1 93.88 151 ARG A CA 1
ATOM 1175 C C . ARG A 1 151 ? 9.344 6.875 9.398 1 93.88 151 ARG A C 1
ATOM 1177 O O . ARG A 1 151 ? 8.773 5.98 10.023 1 93.88 151 ARG A O 1
ATOM 1184 N N . ARG A 1 152 ? 10.203 6.613 8.469 1 95.06 152 ARG A N 1
ATOM 1185 C CA . ARG A 1 152 ? 10.633 5.246 8.18 1 95.06 152 ARG A CA 1
ATOM 1186 C C . ARG A 1 152 ? 11.336 4.629 9.375 1 95.06 152 ARG A C 1
ATOM 1188 O O . ARG A 1 152 ? 11.133 3.453 9.688 1 95.06 152 ARG A O 1
ATOM 1195 N N . ILE A 1 153 ? 12.164 5.383 9.992 1 96.06 153 ILE A N 1
ATOM 1196 C CA . ILE A 1 153 ? 12.844 4.914 11.188 1 96.06 153 ILE A CA 1
ATOM 1197 C C . ILE A 1 153 ? 11.82 4.574 12.266 1 96.06 153 ILE A C 1
ATOM 1199 O O . ILE A 1 153 ? 11.945 3.549 12.945 1 96.06 153 ILE A O 1
ATOM 1203 N N . ALA A 1 154 ? 10.82 5.445 12.375 1 94.75 154 ALA A N 1
ATOM 1204 C CA . ALA A 1 154 ? 9.75 5.188 13.336 1 94.75 154 ALA A CA 1
ATOM 1205 C C . ALA A 1 154 ? 9.062 3.861 13.047 1 94.75 154 ALA A C 1
ATOM 1207 O O . ALA A 1 154 ? 8.789 3.084 13.969 1 94.75 154 ALA A O 1
ATOM 1208 N N . ALA A 1 155 ? 8.797 3.635 11.852 1 93.19 155 ALA A N 1
ATOM 1209 C CA . ALA A 1 155 ? 8.117 2.404 11.453 1 93.19 155 ALA A CA 1
ATOM 1210 C C . ALA A 1 155 ? 8.977 1.181 11.75 1 93.19 155 ALA A C 1
ATOM 1212 O O . ALA A 1 155 ? 8.469 0.14 12.172 1 93.19 155 ALA A O 1
ATOM 1213 N N . LEU A 1 156 ? 10.25 1.264 11.469 1 93.25 156 LEU A N 1
ATOM 1214 C CA . LEU A 1 156 ? 11.172 0.166 11.727 1 93.25 156 LEU A CA 1
ATOM 1215 C C . LEU A 1 156 ? 11.266 -0.117 13.227 1 93.25 156 LEU A C 1
ATOM 1217 O O . LEU A 1 156 ? 11.359 -1.275 13.641 1 93.25 156 LEU A O 1
ATOM 1221 N N . LEU A 1 157 ? 11.227 0.926 14.008 1 90.81 157 LEU A N 1
ATOM 1222 C CA . LEU A 1 157 ? 11.281 0.771 15.453 1 90.81 157 LEU A CA 1
ATOM 1223 C C . LEU A 1 157 ? 10.016 0.086 15.969 1 90.81 157 LEU A C 1
ATOM 1225 O O . LEU A 1 157 ? 10.062 -0.636 16.969 1 90.81 157 LEU A O 1
ATOM 1229 N N . ASP A 1 158 ? 8.977 0.347 15.305 1 86.88 158 ASP A N 1
ATOM 1230 C CA . ASP A 1 158 ? 7.688 -0.158 15.75 1 86.88 158 ASP A CA 1
ATOM 1231 C C . ASP A 1 158 ? 7.457 -1.589 15.273 1 86.88 158 ASP A C 1
ATOM 1233 O O . ASP A 1 158 ? 6.52 -2.256 15.711 1 86.88 158 ASP A O 1
ATOM 1237 N N . THR A 1 159 ? 8.242 -2.086 14.43 1 80.5 159 THR A N 1
ATOM 1238 C CA . THR A 1 159 ? 8.102 -3.436 13.898 1 80.5 159 THR A CA 1
ATOM 1239 C C . THR A 1 159 ? 8.508 -4.477 14.93 1 80.5 159 THR A C 1
ATOM 1241 O O . THR A 1 159 ? 9.602 -4.406 15.492 1 80.5 159 THR A O 1
ATOM 1244 N N . PRO A 1 160 ? 7.535 -5.41 15.219 1 70.88 160 PRO A N 1
ATOM 1245 C CA . PRO A 1 160 ? 7.891 -6.465 16.172 1 70.88 160 PRO A CA 1
ATOM 1246 C C . PRO A 1 160 ? 9 -7.379 15.664 1 70.88 160 PRO A C 1
ATOM 1248 O O . PRO A 1 160 ? 8.992 -7.766 14.492 1 70.88 160 PRO A O 1
ATOM 1251 N N . VAL A 1 161 ? 10.07 -7.418 16.328 1 64.06 161 VAL A N 1
ATOM 1252 C CA . VAL A 1 161 ? 11.25 -8.078 15.781 1 64.06 161 VAL A CA 1
ATOM 1253 C C . VAL A 1 161 ? 11.32 -9.516 16.297 1 64.06 161 VAL A C 1
ATOM 1255 O O . VAL A 1 161 ? 11.273 -9.75 17.5 1 64.06 161 VAL A O 1
ATOM 1258 N N . ASN A 1 162 ? 11.062 -10.383 15.312 1 62.5 162 ASN A N 1
ATOM 1259 C CA . ASN A 1 162 ? 11.562 -11.727 15.602 1 62.5 162 ASN A CA 1
ATOM 1260 C C . ASN A 1 162 ? 13.086 -11.781 15.547 1 62.5 162 ASN A C 1
ATOM 1262 O O . ASN A 1 162 ? 13.711 -10.984 14.844 1 62.5 162 ASN A O 1
ATOM 1266 N N . GLU A 1 163 ? 13.656 -12.453 16.406 1 59 163 GLU A N 1
ATOM 1267 C CA . GLU A 1 163 ? 15.109 -12.531 16.547 1 59 163 GLU A CA 1
ATOM 1268 C C . GLU A 1 163 ? 15.781 -12.727 15.18 1 59 163 GLU A C 1
ATOM 1270 O O . GLU A 1 163 ? 16.828 -12.125 14.906 1 59 163 GLU A O 1
ATOM 1275 N N . SER A 1 164 ? 15.07 -13.453 14.375 1 59.81 164 SER A N 1
ATOM 1276 C CA . SER A 1 164 ? 15.672 -13.805 13.094 1 59.81 164 SER A CA 1
ATOM 1277 C C . SER A 1 164 ? 15.742 -12.602 12.164 1 59.81 164 SER A C 1
ATOM 1279 O O . SER A 1 164 ? 16.609 -12.531 11.297 1 59.81 164 SER A O 1
ATOM 1281 N N . ASP A 1 165 ? 14.93 -11.656 12.438 1 70.69 165 ASP A N 1
ATOM 1282 C CA . ASP A 1 165 ? 14.844 -10.523 11.523 1 70.69 165 ASP A CA 1
ATOM 1283 C C . ASP A 1 165 ? 15.539 -9.289 12.094 1 70.69 165 ASP A C 1
ATOM 1285 O O . ASP A 1 165 ? 15.539 -8.227 11.477 1 70.69 165 ASP A O 1
ATOM 1289 N N . ARG A 1 166 ? 16.188 -9.469 13.125 1 74.88 166 ARG A N 1
ATOM 1290 C CA . ARG A 1 166 ? 16.797 -8.344 13.828 1 74.88 166 ARG A CA 1
ATOM 1291 C C . ARG A 1 166 ? 17.953 -7.762 13.031 1 74.88 166 ARG A C 1
ATOM 1293 O O . ARG A 1 166 ? 18.141 -6.543 12.992 1 74.88 166 ARG A O 1
ATOM 1300 N N . ARG A 1 167 ? 18.672 -8.703 12.469 1 76.69 167 ARG A N 1
ATOM 1301 C CA . ARG A 1 167 ? 19.828 -8.242 11.688 1 76.69 167 ARG A CA 1
ATOM 1302 C C . ARG A 1 167 ? 19.375 -7.363 10.523 1 76.69 167 ARG A C 1
ATOM 1304 O O . ARG A 1 167 ? 19.953 -6.312 10.258 1 76.69 167 ARG A O 1
ATOM 1311 N N . ARG A 1 168 ? 18.422 -7.789 9.836 1 81.75 168 ARG A N 1
ATOM 1312 C CA . ARG A 1 168 ? 17.906 -7.027 8.711 1 81.75 168 ARG A CA 1
ATOM 1313 C C . ARG A 1 168 ? 17.328 -5.691 9.172 1 81.75 168 ARG A C 1
ATOM 1315 O O . ARG A 1 168 ? 17.469 -4.68 8.477 1 81.75 168 ARG A O 1
ATOM 1322 N N . LEU A 1 169 ? 16.734 -5.711 10.289 1 86.94 169 LEU A N 1
ATOM 1323 C CA . LEU A 1 169 ? 16.141 -4.492 10.828 1 86.94 169 LEU A CA 1
ATOM 1324 C C . LEU A 1 169 ? 17.219 -3.482 11.203 1 86.94 169 LEU A C 1
ATOM 1326 O O . LEU A 1 169 ? 17.078 -2.285 10.938 1 86.94 169 LEU A O 1
ATOM 1330 N N . ASP A 1 170 ? 18.234 -3.979 11.75 1 87.75 170 ASP A N 1
ATOM 1331 C CA . ASP A 1 170 ? 19.328 -3.094 12.141 1 87.75 170 ASP A CA 1
ATOM 1332 C C . ASP A 1 170 ? 20.031 -2.502 10.922 1 87.75 170 ASP A C 1
ATOM 1334 O O . ASP A 1 170 ? 20.438 -1.338 10.938 1 87.75 170 ASP A O 1
ATOM 1338 N N . THR A 1 171 ? 20.109 -3.328 9.977 1 89.94 171 THR A N 1
ATOM 1339 C CA . THR A 1 171 ? 20.703 -2.848 8.734 1 89.94 171 THR A CA 1
ATOM 1340 C C . THR A 1 171 ? 19.844 -1.754 8.109 1 89.94 171 THR A C 1
ATOM 1342 O O . THR A 1 171 ? 20.375 -0.745 7.629 1 89.94 171 THR A O 1
ATOM 1345 N N . ARG A 1 172 ? 18.578 -1.965 8.164 1 94.44 172 ARG A N 1
ATOM 1346 C CA . ARG A 1 172 ? 17.672 -0.973 7.602 1 94.44 172 ARG A CA 1
ATOM 1347 C C . ARG A 1 172 ? 17.703 0.324 8.398 1 94.44 172 ARG A C 1
ATOM 1349 O O . ARG A 1 172 ? 17.641 1.415 7.828 1 94.44 172 ARG A O 1
ATOM 1356 N N . LEU A 1 173 ? 17.812 0.223 9.703 1 95.38 173 LEU A N 1
ATOM 1357 C CA . LEU A 1 173 ? 17.922 1.408 10.547 1 95.38 173 LEU A CA 1
ATOM 1358 C C . LEU A 1 173 ? 19.203 2.174 10.234 1 95.38 173 LEU A C 1
ATOM 1360 O O . LEU A 1 173 ? 19.172 3.393 10.055 1 95.38 173 LEU A O 1
ATOM 1364 N N . ALA A 1 174 ? 20.281 1.421 10.133 1 96.5 174 ALA A N 1
ATOM 1365 C CA . ALA A 1 174 ? 21.578 2.037 9.828 1 96.5 174 ALA A CA 1
ATOM 1366 C C . ALA A 1 174 ? 21.547 2.719 8.461 1 96.5 174 ALA A C 1
ATOM 1368 O O . ALA A 1 174 ? 22.078 3.816 8.297 1 96.5 174 ALA A O 1
ATOM 1369 N N . GLU A 1 175 ? 20.922 2.064 7.523 1 96.31 175 GLU A N 1
ATOM 1370 C CA . GLU A 1 175 ? 20.781 2.627 6.184 1 96.31 175 GLU A CA 1
ATOM 1371 C C . GLU A 1 175 ? 20.062 3.973 6.227 1 96.31 175 GLU A C 1
ATOM 1373 O O . GLU A 1 175 ? 20.5 4.938 5.602 1 96.31 175 GLU A O 1
ATOM 1378 N N . ASN A 1 176 ? 18.984 3.996 6.957 1 97.12 176 ASN A N 1
ATOM 1379 C CA . ASN A 1 176 ? 18.188 5.211 7.012 1 97.12 176 ASN A CA 1
ATOM 1380 C C . ASN A 1 176 ? 18.922 6.336 7.742 1 97.12 176 ASN A C 1
ATOM 1382 O O . ASN A 1 176 ? 18.781 7.508 7.387 1 97.12 176 ASN A O 1
ATOM 1386 N N . ILE A 1 177 ? 19.688 6.012 8.734 1 97.56 177 ILE A N 1
ATOM 1387 C CA . ILE A 1 177 ? 20.438 7.027 9.469 1 97.56 177 ILE A CA 1
ATOM 1388 C C . ILE A 1 177 ? 21.547 7.582 8.578 1 97.56 177 ILE A C 1
ATOM 1390 O O . ILE A 1 177 ? 21.797 8.789 8.57 1 97.56 177 ILE A O 1
ATOM 1394 N N . ASP A 1 178 ? 22.188 6.711 7.793 1 97.44 178 ASP A N 1
ATOM 1395 C CA . ASP A 1 178 ? 23.156 7.176 6.812 1 97.44 178 ASP A CA 1
ATOM 1396 C C . ASP A 1 178 ? 22.516 8.141 5.812 1 97.44 178 ASP A C 1
ATOM 1398 O O . ASP A 1 178 ? 23.109 9.156 5.457 1 97.44 178 ASP A O 1
ATOM 1402 N N . LEU A 1 179 ? 21.375 7.758 5.43 1 97 179 LEU A N 1
ATOM 1403 C CA . LEU A 1 179 ? 20.672 8.57 4.445 1 97 179 LEU A CA 1
ATOM 1404 C C . LEU A 1 179 ? 20.281 9.922 5.031 1 97 179 LEU A C 1
ATOM 1406 O O . LEU A 1 179 ? 20.312 10.945 4.34 1 97 179 LEU A O 1
ATOM 1410 N N . VAL A 1 180 ? 19.891 9.953 6.273 1 96.31 180 VAL A N 1
ATOM 1411 C CA . VAL A 1 180 ? 19.594 11.219 6.938 1 96.31 180 VAL A CA 1
ATOM 1412 C C . VAL A 1 180 ? 20.844 12.094 6.957 1 96.31 180 VAL A C 1
ATOM 1414 O O . VAL A 1 180 ? 20.781 13.289 6.672 1 96.31 180 VAL A O 1
ATOM 1417 N N . TRP A 1 181 ? 21.984 11.484 7.246 1 96.75 181 TRP A N 1
ATOM 1418 C CA . TRP A 1 181 ? 23.234 12.219 7.348 1 96.75 181 TRP A CA 1
ATOM 1419 C C . TRP A 1 181 ? 23.641 12.797 5.992 1 96.75 181 TRP A C 1
ATOM 1421 O O . TRP A 1 181 ? 24.234 13.875 5.926 1 96.75 181 TRP A O 1
ATOM 1431 N N . GLN A 1 182 ? 23.266 12.102 4.934 1 96.62 182 GLN A N 1
ATOM 1432 C CA . GLN A 1 182 ? 23.688 12.516 3.604 1 96.62 182 GLN A CA 1
ATOM 1433 C C . GLN A 1 182 ? 22.641 13.406 2.939 1 96.62 182 GLN A C 1
ATOM 1435 O O . GLN A 1 182 ? 22.781 13.766 1.769 1 96.62 182 GLN A O 1
ATOM 1440 N N . THR A 1 183 ? 21.594 13.719 3.598 1 94.81 183 THR A N 1
ATOM 1441 C CA . THR A 1 183 ? 20.547 14.586 3.09 1 94.81 183 THR A CA 1
ATOM 1442 C C . THR A 1 183 ? 20.703 16.016 3.629 1 94.81 183 THR A C 1
ATOM 1444 O O . THR A 1 183 ? 21.031 16.203 4.801 1 94.81 183 THR A O 1
ATOM 1447 N N . ASP A 1 184 ? 20.469 16.953 2.744 1 91.38 184 ASP A N 1
ATOM 1448 C CA . ASP A 1 184 ? 20.5 18.344 3.182 1 91.38 184 ASP A CA 1
ATOM 1449 C C . ASP A 1 184 ? 19.375 18.625 4.168 1 91.38 184 ASP A C 1
ATOM 1451 O O . ASP A 1 184 ? 18.203 18.359 3.885 1 91.38 184 ASP A O 1
ATOM 1455 N N . GLU A 1 185 ? 19.781 19.203 5.25 1 86.94 185 GLU A N 1
ATOM 1456 C CA . GLU A 1 185 ? 18.781 19.547 6.258 1 86.94 185 GLU A CA 1
ATOM 1457 C C . GLU A 1 185 ? 18.062 20.844 5.898 1 86.94 185 GLU A C 1
ATOM 1459 O O . GLU A 1 185 ? 16.891 21.031 6.23 1 86.94 185 GLU A O 1
ATOM 1464 N N . LEU A 1 186 ? 18.859 21.688 5.25 1 84.44 186 LEU A N 1
ATOM 1465 C CA . LEU A 1 186 ? 18.344 23 4.914 1 84.44 186 LEU A CA 1
ATOM 1466 C C . LEU A 1 186 ? 17.781 23.031 3.496 1 84.44 186 LEU A C 1
ATOM 1468 O O . LEU A 1 186 ? 18.312 22.344 2.609 1 84.44 186 LEU A O 1
ATOM 1472 N N . ARG A 1 187 ? 16.734 23.797 3.326 1 82.81 187 ARG A N 1
ATOM 1473 C CA . ARG A 1 187 ? 16.219 24.016 1.976 1 82.81 187 ARG A CA 1
ATOM 1474 C C . ARG A 1 187 ? 17.203 24.844 1.155 1 82.81 187 ARG A C 1
ATOM 1476 O O . ARG A 1 187 ? 17.766 25.828 1.66 1 82.81 187 ARG A O 1
ATOM 1483 N N . VAL A 1 188 ? 17.406 24.438 -0.014 1 75.75 188 VAL A N 1
ATOM 1484 C CA . VAL A 1 188 ? 18.359 25.125 -0.871 1 75.75 188 VAL A CA 1
ATOM 1485 C C . VAL A 1 188 ? 17.656 26.266 -1.607 1 75.75 188 VAL A C 1
ATOM 1487 O O . VAL A 1 188 ? 18.266 27.312 -1.875 1 75.75 188 VAL A O 1
ATOM 1490 N N . VAL A 1 189 ? 16.391 26.016 -1.84 1 80.19 189 VAL A N 1
ATOM 1491 C CA . VAL A 1 189 ? 15.617 27.031 -2.549 1 80.19 189 VAL A CA 1
ATOM 1492 C C . VAL A 1 189 ? 14.32 27.312 -1.791 1 80.19 189 VAL A C 1
ATOM 1494 O O . VAL A 1 189 ? 13.789 26.438 -1.108 1 80.19 189 VAL A O 1
ATOM 1497 N N . ARG A 1 190 ? 13.945 28.594 -1.91 1 81.5 190 ARG A N 1
ATOM 1498 C CA . ARG A 1 190 ? 12.68 28.969 -1.301 1 81.5 190 ARG A CA 1
ATOM 1499 C C . ARG A 1 190 ? 11.508 28.234 -1.938 1 81.5 190 ARG A C 1
ATOM 1501 O O . ARG A 1 190 ? 11.398 28.172 -3.164 1 81.5 190 ARG A O 1
ATOM 1508 N N . PRO A 1 191 ? 10.672 27.703 -1.127 1 84.75 191 PRO A N 1
ATOM 1509 C CA . PRO A 1 191 ? 9.531 26.984 -1.697 1 84.75 191 PRO A CA 1
ATOM 1510 C C . PRO A 1 191 ? 8.484 27.922 -2.297 1 84.75 191 PRO A C 1
ATOM 1512 O O . PRO A 1 191 ? 8.266 29.016 -1.777 1 84.75 191 PRO A O 1
ATOM 1515 N N . GLU A 1 192 ? 7.902 27.469 -3.322 1 87.25 192 GLU A N 1
ATOM 1516 C CA . GLU A 1 192 ? 6.727 28.125 -3.877 1 87.25 192 GLU A CA 1
ATOM 1517 C C . GLU A 1 192 ? 5.449 27.672 -3.178 1 87.25 192 GLU A C 1
ATOM 1519 O O . GLU A 1 192 ? 5.438 26.625 -2.518 1 87.25 192 GLU A O 1
ATOM 1524 N N . PRO A 1 193 ? 4.426 28.469 -3.252 1 89.38 193 PRO A N 1
ATOM 1525 C CA . PRO A 1 193 ? 3.176 28.078 -2.598 1 89.38 193 PRO A CA 1
ATOM 1526 C C . PRO A 1 193 ? 2.705 26.688 -3.006 1 89.38 193 PRO A C 1
ATOM 1528 O O . PRO A 1 193 ? 2.197 25.938 -2.172 1 89.38 193 PRO A O 1
ATOM 1531 N N . ALA A 1 194 ? 2.955 26.391 -4.215 1 90.19 194 ALA A N 1
ATOM 1532 C CA . ALA A 1 194 ? 2.551 25.062 -4.684 1 90.19 194 ALA A CA 1
ATOM 1533 C C . ALA A 1 194 ? 3.34 23.969 -3.98 1 90.19 194 ALA A C 1
ATOM 1535 O O . ALA A 1 194 ? 2.812 22.875 -3.727 1 90.19 194 ALA A O 1
ATOM 1536 N N . ASP A 1 195 ? 4.547 24.172 -3.654 1 89 195 ASP A N 1
ATOM 1537 C CA . ASP A 1 195 ? 5.367 23.203 -2.926 1 89 195 ASP A CA 1
ATOM 1538 C C . ASP A 1 195 ? 4.848 23.016 -1.504 1 89 195 ASP A C 1
ATOM 1540 O O . ASP A 1 195 ? 4.84 21.891 -0.99 1 89 195 ASP A O 1
ATOM 1544 N N . GLU A 1 196 ? 4.441 24.125 -0.933 1 89.25 196 GLU A N 1
ATOM 1545 C CA . GLU A 1 196 ? 3.871 24.062 0.409 1 89.25 196 GLU A CA 1
ATOM 1546 C C . GLU A 1 196 ? 2.57 23.266 0.415 1 89.25 196 GLU A C 1
ATOM 1548 O O . GLU A 1 196 ? 2.311 22.5 1.346 1 89.25 196 GLU A O 1
ATOM 1553 N N . ALA A 1 197 ? 1.834 23.516 -0.653 1 93.25 197 ALA A N 1
ATOM 1554 C CA . ALA A 1 197 ? 0.581 22.781 -0.779 1 93.25 197 ALA A CA 1
ATOM 1555 C C . ALA A 1 197 ? 0.835 21.281 -0.854 1 93.25 197 ALA A C 1
ATOM 1557 O O . ALA A 1 197 ? 0.097 20.484 -0.263 1 93.25 197 ALA A O 1
ATOM 1558 N N . ARG A 1 198 ? 1.863 20.875 -1.544 1 91.94 198 ARG A N 1
ATOM 1559 C CA . ARG A 1 198 ? 2.197 19.469 -1.68 1 91.94 198 ARG A CA 1
ATOM 1560 C C . ARG A 1 198 ? 2.547 18.859 -0.328 1 91.94 198 ARG A C 1
ATOM 1562 O O . ARG A 1 198 ? 2.248 17.688 -0.074 1 91.94 198 ARG A O 1
ATOM 1569 N N . ASN A 1 199 ? 3.109 19.594 0.489 1 88.94 199 ASN A N 1
ATOM 1570 C CA . ASN A 1 199 ? 3.428 19.109 1.827 1 88.94 199 ASN A CA 1
ATOM 1571 C C . ASN A 1 199 ? 2.166 18.828 2.637 1 88.94 199 ASN A C 1
ATOM 1573 O O . ASN A 1 199 ? 2.074 17.797 3.309 1 88.94 199 ASN A O 1
ATOM 1577 N N . ALA A 1 200 ? 1.272 19.75 2.609 1 92.19 200 ALA A N 1
ATOM 1578 C CA . ALA A 1 200 ? 0.016 19.562 3.328 1 92.19 200 ALA A CA 1
ATOM 1579 C C . ALA A 1 200 ? -0.759 18.375 2.77 1 92.19 200 ALA A C 1
ATOM 1581 O O . ALA A 1 200 ? -1.365 17.609 3.523 1 92.19 200 ALA A O 1
ATOM 1582 N N . ILE A 1 201 ? -0.705 18.266 1.458 1 94.56 201 ILE A N 1
ATOM 1583 C CA . ILE A 1 201 ? -1.414 17.172 0.778 1 94.56 201 ILE A CA 1
ATOM 1584 C C . ILE A 1 201 ? -0.852 15.828 1.224 1 94.56 201 ILE A C 1
ATOM 1586 O O . ILE A 1 201 ? -1.602 14.867 1.407 1 94.56 201 ILE A O 1
ATOM 1590 N N . TYR A 1 202 ? 0.382 15.75 1.44 1 90.75 202 TYR A N 1
ATOM 1591 C CA . TYR A 1 202 ? 1.009 14.523 1.92 1 90.75 202 TYR A CA 1
ATOM 1592 C C . TYR A 1 202 ? 0.361 14.047 3.217 1 90.75 202 TYR A C 1
ATOM 1594 O O . TYR A 1 202 ? 0.004 12.875 3.348 1 90.75 202 TYR A O 1
ATOM 1602 N N . TYR A 1 203 ? 0.198 14.898 4.152 1 92.31 203 TYR A N 1
ATOM 1603 C CA . TYR A 1 203 ? -0.393 14.539 5.434 1 92.31 203 TYR A CA 1
ATOM 1604 C C . TYR A 1 203 ? -1.865 14.18 5.277 1 92.31 203 TYR A C 1
ATOM 1606 O O . TYR A 1 203 ? -2.354 13.242 5.918 1 92.31 203 TYR A O 1
ATOM 1614 N N . LEU A 1 204 ? -2.52 14.93 4.434 1 96.12 204 LEU A N 1
ATOM 1615 C CA . LEU A 1 204 ? -3.936 14.664 4.215 1 96.12 204 LEU A CA 1
ATOM 1616 C C . LEU A 1 204 ? -4.137 13.281 3.588 1 96.12 204 LEU A C 1
ATOM 1618 O O . LEU A 1 204 ? -5.059 12.555 3.965 1 96.12 204 LEU A O 1
ATOM 1622 N N . ASP A 1 205 ? -3.227 12.953 2.688 1 94.94 205 ASP A N 1
ATOM 1623 C CA . ASP A 1 205 ? -3.273 11.633 2.074 1 94.94 205 ASP A CA 1
ATOM 1624 C C . ASP A 1 205 ? -3.09 10.531 3.119 1 94.94 205 ASP A C 1
ATOM 1626 O O . ASP A 1 205 ? -3.787 9.516 3.09 1 94.94 205 ASP A O 1
ATOM 1630 N N . GLU A 1 206 ? -2.229 10.766 3.973 1 92.5 206 GLU A N 1
ATOM 1631 C CA . GLU A 1 206 ? -1.946 9.781 5.012 1 92.5 206 GLU A CA 1
ATOM 1632 C C . GLU A 1 206 ? -3.135 9.617 5.953 1 92.5 206 GLU A C 1
ATOM 1634 O O . GLU A 1 206 ? -3.43 8.508 6.398 1 92.5 206 GLU A O 1
ATOM 1639 N N . LEU A 1 207 ? -3.719 10.695 6.262 1 95.69 207 LEU A N 1
ATOM 1640 C CA . LEU A 1 207 ? -4.887 10.648 7.137 1 95.69 207 LEU A CA 1
ATOM 1641 C C . LEU A 1 207 ? -6.043 9.922 6.461 1 95.69 207 LEU A C 1
ATOM 1643 O O . LEU A 1 207 ? -6.805 9.211 7.125 1 95.69 207 LEU A O 1
ATOM 1647 N N . HIS A 1 208 ? -6.117 10.117 5.152 1 96.06 208 HIS A N 1
ATOM 1648 C CA . HIS A 1 208 ? -7.16 9.484 4.352 1 96.06 208 HIS A CA 1
ATOM 1649 C C . HIS A 1 208 ? -7.016 7.965 4.352 1 96.06 208 HIS A C 1
ATOM 1651 O O . HIS A 1 208 ? -8.008 7.242 4.305 1 96.06 208 HIS A O 1
ATOM 1657 N N . LEU A 1 209 ? -5.863 7.496 4.512 1 90.56 209 LEU A N 1
ATOM 1658 C CA . LEU A 1 209 ? -5.543 6.078 4.375 1 90.56 209 LEU A CA 1
ATOM 1659 C C . LEU A 1 209 ? -6.027 5.293 5.586 1 90.56 209 LEU A C 1
ATOM 1661 O O . LEU A 1 209 ? -6.387 4.117 5.469 1 90.56 209 LEU A O 1
ATOM 1665 N N . GLY A 1 210 ? -6.121 5.961 6.762 1 89.06 210 GLY A N 1
ATOM 1666 C CA . GLY A 1 210 ? -6.453 5.086 7.871 1 89.06 210 GLY A CA 1
ATOM 1667 C C . GLY A 1 210 ? -7.051 5.824 9.055 1 89.06 210 GLY A C 1
ATOM 1668 O O . GLY A 1 210 ? -8.203 5.59 9.422 1 89.06 210 GLY A O 1
ATOM 1669 N N . ALA A 1 211 ? -6.414 6.812 9.531 1 93.31 211 ALA A N 1
ATOM 1670 C CA . ALA A 1 211 ? -6.715 7.434 10.82 1 93.31 211 ALA A CA 1
ATOM 1671 C C . ALA A 1 211 ? -8.141 7.973 10.852 1 93.31 211 ALA A C 1
ATOM 1673 O O . ALA A 1 211 ? -8.875 7.758 11.82 1 93.31 211 ALA A O 1
ATOM 1674 N N . VAL A 1 212 ? -8.57 8.602 9.797 1 97.12 212 VAL A N 1
ATOM 1675 C CA . VAL A 1 212 ? -9.867 9.258 9.781 1 97.12 212 VAL A CA 1
ATOM 1676 C C . VAL A 1 212 ? -10.977 8.203 9.781 1 97.12 212 VAL A C 1
ATOM 1678 O O . VAL A 1 212 ? -11.945 8.312 10.539 1 97.12 212 VAL A O 1
ATOM 1681 N N . GLY A 1 213 ? -10.805 7.184 8.93 1 94.88 213 GLY A N 1
ATOM 1682 C CA . GLY A 1 213 ? -11.781 6.109 8.906 1 94.88 213 GLY A CA 1
ATOM 1683 C C . GLY A 1 213 ? -11.938 5.414 10.242 1 94.88 213 GLY A C 1
ATOM 1684 O O . GLY A 1 213 ? -13.055 5.102 10.664 1 94.88 213 GLY A O 1
ATOM 1685 N N . ASP A 1 214 ? -10.875 5.211 10.953 1 92.12 214 ASP A N 1
ATOM 1686 C CA . ASP A 1 214 ? -10.883 4.562 12.266 1 92.12 214 ASP A CA 1
ATOM 1687 C C . ASP A 1 214 ? -11.656 5.391 13.281 1 92.12 214 ASP A C 1
ATOM 1689 O O . ASP A 1 214 ? -12.508 4.863 14 1 92.12 214 ASP A O 1
ATOM 1693 N N . VAL A 1 215 ? -11.359 6.637 13.266 1 95.5 215 VAL A N 1
ATOM 1694 C CA . VAL A 1 215 ? -11.969 7.512 14.266 1 95.5 215 VAL A CA 1
ATOM 1695 C C . VAL A 1 215 ? -13.469 7.633 14.008 1 95.5 215 VAL A C 1
ATOM 1697 O O . VAL A 1 215 ? -14.266 7.578 14.938 1 95.5 215 VAL A O 1
ATOM 1700 N N . LEU A 1 216 ? -13.859 7.773 12.781 1 96.62 216 LEU A N 1
ATOM 1701 C CA . LEU A 1 216 ? -15.266 7.961 12.445 1 96.62 216 LEU A CA 1
ATOM 1702 C C . LEU A 1 216 ? -16.062 6.684 12.711 1 96.62 216 LEU A C 1
ATOM 1704 O O . LEU A 1 216 ? -17.219 6.746 13.125 1 96.62 216 LEU A O 1
ATOM 1708 N N . GLU A 1 217 ? -15.461 5.598 12.453 1 93.19 217 GLU A N 1
ATOM 1709 C CA . GLU A 1 217 ? -16.125 4.332 12.758 1 93.19 217 GLU A CA 1
ATOM 1710 C C . GLU A 1 217 ? -16.328 4.16 14.258 1 93.19 217 GLU A C 1
ATOM 1712 O O . GLU A 1 217 ? -17.406 3.75 14.703 1 93.19 217 GLU A O 1
ATOM 1717 N N . ASP A 1 218 ? -15.336 4.438 15.039 1 92.31 218 ASP A N 1
ATOM 1718 C CA . ASP A 1 218 ? -15.445 4.355 16.484 1 92.31 218 ASP A CA 1
ATOM 1719 C C . ASP A 1 218 ? -16.484 5.348 17.016 1 92.31 218 ASP A C 1
ATOM 1721 O O . ASP A 1 218 ? -17.234 5.039 17.938 1 92.31 218 ASP A O 1
ATOM 1725 N N . LEU A 1 219 ? -16.422 6.52 16.422 1 96.12 219 LEU A N 1
ATOM 1726 C CA . LEU A 1 219 ? -17.406 7.527 16.828 1 96.12 219 LEU A CA 1
ATOM 1727 C C . LEU A 1 219 ? -18.828 7.023 16.625 1 96.12 219 LEU A C 1
ATOM 1729 O O . LEU A 1 219 ? -19.672 7.164 17.516 1 96.12 219 LEU A O 1
ATOM 1733 N N . THR A 1 220 ? -19.125 6.469 15.5 1 94.75 220 THR A N 1
ATOM 1734 C CA . THR A 1 220 ? -20.453 5.945 15.188 1 94.75 220 THR A CA 1
ATOM 1735 C C . THR A 1 220 ? -20.875 4.883 16.203 1 94.75 220 THR A C 1
ATOM 1737 O O . THR A 1 220 ? -21.984 4.922 16.734 1 94.75 220 THR A O 1
ATOM 1740 N N . ALA A 1 221 ? -20 3.979 16.484 1 91.69 221 ALA A N 1
ATOM 1741 C CA . ALA A 1 221 ? -20.281 2.869 17.391 1 91.69 221 ALA A CA 1
ATOM 1742 C C . ALA A 1 221 ? -20.516 3.371 18.812 1 91.69 221 ALA A C 1
ATOM 1744 O O . ALA A 1 221 ? -21.438 2.912 19.5 1 91.69 221 ALA A O 1
ATOM 1745 N N . GLU A 1 222 ? -19.672 4.266 19.25 1 93.62 222 GLU A N 1
ATOM 1746 C CA . GLU A 1 222 ? -19.766 4.75 20.625 1 93.62 222 GLU A CA 1
ATOM 1747 C C . GLU A 1 222 ? -20.984 5.629 20.828 1 93.62 222 GLU A C 1
ATOM 1749 O O . GLU A 1 222 ? -21.578 5.637 21.906 1 93.62 222 GLU A O 1
ATOM 1754 N N . LEU A 1 223 ? -21.344 6.391 19.781 1 95.62 223 LEU A N 1
ATOM 1755 C CA . LEU A 1 223 ? -22.562 7.184 19.875 1 95.62 223 LEU A CA 1
ATOM 1756 C C . LEU A 1 223 ? -23.797 6.281 19.969 1 95.62 223 LEU A C 1
ATOM 1758 O O . LEU A 1 223 ? -24.734 6.57 20.719 1 95.62 223 LEU A O 1
ATOM 1762 N N . GLU A 1 224 ? -23.812 5.227 19.219 1 93.12 224 GLU A N 1
ATOM 1763 C CA . GLU A 1 224 ? -24.891 4.262 19.297 1 93.12 224 GLU A CA 1
ATOM 1764 C C . GLU A 1 224 ? -24.984 3.645 20.688 1 93.12 224 GLU A C 1
ATOM 1766 O O . GLU A 1 224 ? -26.078 3.43 21.203 1 93.12 224 GLU A O 1
ATOM 1771 N N . ARG A 1 225 ? -23.875 3.332 21.234 1 91.5 225 ARG A N 1
ATOM 1772 C CA . ARG A 1 225 ? -23.828 2.803 22.594 1 91.5 225 ARG A CA 1
ATOM 1773 C C . ARG A 1 225 ? -24.438 3.791 23.594 1 91.5 225 ARG A C 1
ATOM 1775 O O . ARG A 1 225 ? -25.078 3.391 24.562 1 91.5 225 ARG A O 1
ATOM 1782 N N . ALA A 1 226 ? -24.234 5.039 23.266 1 93 226 ALA A N 1
ATOM 1783 C CA . ALA A 1 226 ? -24.781 6.094 24.125 1 93 226 ALA A CA 1
ATOM 1784 C C . ALA A 1 226 ? -26.234 6.371 23.812 1 93 226 ALA A C 1
ATOM 1786 O O . ALA A 1 226 ? -26.875 7.195 24.469 1 93 226 ALA A O 1
ATOM 1787 N N . GLY A 1 227 ? -26.766 5.676 22.781 1 92 227 GLY A N 1
ATOM 1788 C CA . GLY A 1 227 ? -28.188 5.77 22.453 1 92 227 GLY A CA 1
ATOM 1789 C C . GLY A 1 227 ? -28.484 6.828 21.406 1 92 227 GLY A C 1
ATOM 1790 O O . GLY A 1 227 ? -29.625 7.254 21.266 1 92 227 GLY A O 1
ATOM 1791 N N . VAL A 1 228 ? -27.5 7.336 20.766 1 95.06 228 VAL A N 1
ATOM 1792 C CA . VAL A 1 228 ? -27.719 8.359 19.75 1 95.06 228 VAL A CA 1
ATOM 1793 C C . VAL A 1 228 ? -27.172 7.883 18.406 1 95.06 228 VAL A C 1
ATOM 1795 O O . VAL A 1 228 ? -26.062 7.348 18.344 1 95.06 228 VAL A O 1
ATOM 1798 N N . LYS A 1 229 ? -27.891 8.078 17.375 1 94.81 229 LYS A N 1
ATOM 1799 C CA . LYS A 1 229 ? -27.453 7.727 16.016 1 94.81 229 LYS A CA 1
ATOM 1800 C C . LYS A 1 229 ? -26.781 8.914 15.336 1 94.81 229 LYS A C 1
ATOM 1802 O O . LYS A 1 229 ? -27.281 10.031 15.383 1 94.81 229 LYS A O 1
ATOM 1807 N N . LEU A 1 230 ? -25.641 8.656 14.836 1 95.25 230 LEU A N 1
ATOM 1808 C CA . LEU A 1 230 ? -24.984 9.656 14.008 1 95.25 230 LEU A CA 1
ATOM 1809 C C . LEU A 1 230 ? -25.641 9.75 12.641 1 95.25 230 LEU A C 1
ATOM 1811 O O . LEU A 1 230 ? -25.609 8.797 11.859 1 95.25 230 LEU A O 1
ATOM 1815 N N . PRO A 1 231 ? -26.25 10.875 12.383 1 95.12 231 PRO A N 1
ATOM 1816 C CA . PRO A 1 231 ? -26.938 10.992 11.094 1 95.12 231 PRO A CA 1
ATOM 1817 C C . PRO A 1 231 ? -25.984 10.781 9.914 1 95.12 231 PRO A C 1
ATOM 1819 O O . PRO A 1 231 ? -24.812 11.148 9.977 1 95.12 231 PRO A O 1
ATOM 1822 N N . ASP A 1 232 ? -26.469 10.32 8.781 1 90.25 232 ASP A N 1
ATOM 1823 C CA . ASP A 1 232 ? -25.688 9.945 7.609 1 90.25 232 ASP A CA 1
ATOM 1824 C C . ASP A 1 232 ? -25.062 11.18 6.957 1 90.25 232 ASP A C 1
ATOM 1826 O O . ASP A 1 232 ? -23.984 11.094 6.355 1 90.25 232 ASP A O 1
ATOM 1830 N N . ASP A 1 233 ? -25.688 12.273 7.129 1 90.19 233 ASP A N 1
ATOM 1831 C CA . ASP A 1 233 ? -25.234 13.461 6.414 1 90.19 233 ASP A CA 1
ATOM 1832 C C . ASP A 1 233 ? -24.297 14.305 7.277 1 90.19 233 ASP A C 1
ATOM 1834 O O . ASP A 1 233 ? -23.688 15.258 6.793 1 90.19 233 ASP A O 1
ATOM 1838 N N . THR A 1 234 ? -24.188 13.906 8.555 1 94.88 234 THR A N 1
ATOM 1839 C CA . THR A 1 234 ? -23.281 14.633 9.43 1 94.88 234 THR A CA 1
ATOM 1840 C C . THR A 1 234 ? -21.828 14.336 9.078 1 94.88 234 THR A C 1
ATOM 1842 O O . THR A 1 234 ? -21.469 13.188 8.805 1 94.88 234 THR A O 1
ATOM 1845 N N . ARG A 1 235 ? -21.047 15.352 9.055 1 96.19 235 ARG A N 1
ATOM 1846 C CA . ARG A 1 235 ? -19.609 15.219 8.82 1 96.19 235 ARG A CA 1
ATOM 1847 C C . ARG A 1 235 ? -18.812 15.641 10.047 1 96.19 235 ARG A C 1
ATOM 1849 O O . ARG A 1 235 ? -18.281 16.75 10.102 1 96.19 235 ARG A O 1
ATOM 1856 N N . PRO A 1 236 ? -18.562 14.688 10.961 1 97.12 236 PRO A N 1
ATOM 1857 C CA . PRO A 1 236 ? -17.938 15.039 12.234 1 97.12 236 PRO A CA 1
ATOM 1858 C C . PRO A 1 236 ? -16.484 15.516 12.055 1 97.12 236 PRO A C 1
ATOM 1860 O O . PRO A 1 236 ? -15.961 16.234 12.922 1 97.12 236 PRO A O 1
ATOM 1863 N N . LEU A 1 237 ? -15.906 15.102 10.969 1 96.88 237 LEU A N 1
ATOM 1864 C CA . LEU A 1 237 ? -14.539 15.5 10.656 1 96.88 237 LEU A CA 1
ATOM 1865 C C . LEU A 1 237 ? -14.43 16.016 9.227 1 96.88 237 LEU A C 1
ATOM 1867 O O . LEU A 1 237 ? -14.906 15.359 8.289 1 96.88 237 LEU A O 1
ATOM 1871 N N . THR A 1 238 ? -13.938 17.156 9.078 1 97.19 238 THR A N 1
ATOM 1872 C CA . THR A 1 238 ? -13.57 17.719 7.785 1 97.19 238 THR A CA 1
ATOM 1873 C C . THR A 1 238 ? -12.211 18.406 7.859 1 97.19 238 THR A C 1
ATOM 1875 O O . THR A 1 238 ? -11.672 18.625 8.953 1 97.19 238 THR A O 1
ATOM 1878 N N . PHE A 1 239 ? -11.633 18.703 6.707 1 97.75 239 PHE A N 1
ATOM 1879 C CA . PHE A 1 239 ? -10.297 19.297 6.695 1 97.75 239 PHE A CA 1
ATOM 1880 C C . PHE A 1 239 ? -10.281 20.578 5.859 1 97.75 239 PHE A C 1
ATOM 1882 O O . PHE A 1 239 ? -11.008 20.688 4.871 1 97.75 239 PHE A O 1
ATOM 1889 N N . GLY A 1 240 ? -9.555 21.547 6.355 1 97.12 240 GLY A N 1
ATOM 1890 C CA . GLY A 1 240 ? -9.359 22.797 5.633 1 97.12 240 GLY A CA 1
ATOM 1891 C C . GLY A 1 240 ? -7.898 23.094 5.344 1 97.12 240 GLY A C 1
ATOM 1892 O O . GLY A 1 240 ? -7.008 22.391 5.836 1 97.12 240 GLY A O 1
ATOM 1893 N N . THR A 1 241 ? -7.633 24.078 4.438 1 96.06 241 THR A N 1
ATOM 1894 C CA . THR A 1 241 ? -6.281 24.531 4.137 1 96.06 241 THR A CA 1
ATOM 1895 C C . THR A 1 241 ? -6.266 26.031 3.861 1 96.06 241 THR A C 1
ATOM 1897 O O . THR A 1 241 ? -7.23 26.578 3.328 1 96.06 241 THR A O 1
ATOM 1900 N N . TRP A 1 242 ? -5.125 26.656 4.234 1 92.88 242 TRP A N 1
ATOM 1901 C CA . TRP A 1 242 ? -4.879 28.047 3.898 1 92.88 242 TRP A CA 1
ATOM 1902 C C . TRP A 1 242 ? -3.969 28.172 2.682 1 92.88 242 TRP A C 1
ATOM 1904 O O . TRP A 1 242 ? -3.863 29.25 2.078 1 92.88 242 TRP A O 1
ATOM 1914 N N . ILE A 1 243 ? -3.418 27.109 2.354 1 93.44 243 ILE A N 1
ATOM 1915 C CA . ILE A 1 243 ? -2.354 27.156 1.358 1 93.44 243 ILE A CA 1
ATOM 1916 C C . ILE A 1 243 ? -2.953 27.406 -0.025 1 93.44 243 ILE A C 1
ATOM 1918 O O . ILE A 1 243 ? -3.777 26.609 -0.497 1 93.44 243 ILE A O 1
ATOM 1922 N N . GLY A 1 244 ? -2.537 28.438 -0.57 1 93.88 244 GLY A N 1
ATOM 1923 C CA . GLY A 1 244 ? -3.096 28.859 -1.845 1 93.88 244 GLY A CA 1
ATOM 1924 C C . GLY A 1 244 ? -4.168 29.922 -1.705 1 93.88 244 GLY A C 1
ATOM 1925 O O . GLY A 1 244 ? -4.543 30.562 -2.689 1 93.88 244 GLY A O 1
ATOM 1926 N N . GLY A 1 245 ? -4.641 30.172 -0.477 1 95.38 245 GLY A N 1
ATOM 1927 C CA . GLY A 1 245 ? -5.676 31.156 -0.236 1 95.38 245 GLY A CA 1
ATOM 1928 C C . GLY A 1 245 ? -5.227 32.281 0.68 1 95.38 245 GLY A C 1
ATOM 1929 O O . GLY A 1 245 ? -5.852 33.344 0.723 1 95.38 245 GLY A O 1
ATOM 1930 N N . ASP A 1 246 ? -4.184 32.062 1.362 1 92.62 246 ASP A N 1
ATOM 1931 C CA . ASP A 1 246 ? -3.684 33.062 2.305 1 92.62 246 ASP A CA 1
ATOM 1932 C C . ASP A 1 246 ? -2.867 34.156 1.588 1 92.62 246 ASP A C 1
ATOM 1934 O O . ASP A 1 246 ? -1.673 33.969 1.345 1 92.62 246 ASP A O 1
ATOM 1938 N N . ARG A 1 247 ? -3.375 35.25 1.421 1 92.06 247 ARG A N 1
ATOM 1939 C CA . ARG A 1 247 ? -2.766 36.281 0.587 1 92.06 247 ARG A CA 1
ATOM 1940 C C . ARG A 1 247 ? -2.209 37.438 1.439 1 92.06 247 ARG A C 1
ATOM 1942 O O . ARG A 1 247 ? -1.357 38.188 0.982 1 92.06 247 ARG A O 1
ATOM 1949 N N . ASP A 1 248 ? -2.643 37.531 2.609 1 86.94 248 ASP A N 1
ATOM 1950 C CA . ASP A 1 248 ? -2.197 38.656 3.459 1 86.94 248 ASP A CA 1
ATOM 1951 C C . ASP A 1 248 ? -0.684 38.594 3.66 1 86.94 248 ASP A C 1
ATOM 1953 O O . ASP A 1 248 ? -0.163 37.719 4.324 1 86.94 248 ASP A O 1
ATOM 1957 N N . GLY A 1 249 ? -0.107 39.531 3.078 1 78.06 249 GLY A N 1
ATOM 1958 C CA . GLY A 1 249 ? 1.329 39.688 3.25 1 78.06 249 GLY A CA 1
ATOM 1959 C C . GLY A 1 249 ? 2.133 38.75 2.385 1 78.06 249 GLY A C 1
ATOM 1960 O O . GLY A 1 249 ? 3.346 38.594 2.555 1 78.06 249 GLY A O 1
ATOM 1961 N N . ASN A 1 250 ? 1.51 38.031 1.553 1 85.31 250 ASN A N 1
ATOM 1962 C CA . ASN A 1 250 ? 2.211 37.125 0.664 1 85.31 250 ASN A CA 1
ATOM 1963 C C . ASN A 1 250 ? 1.941 37.438 -0.803 1 85.31 250 ASN A C 1
ATOM 1965 O O . ASN A 1 250 ? 0.962 36.969 -1.379 1 85.31 250 ASN A O 1
ATOM 1969 N N . PRO A 1 251 ? 2.824 38.125 -1.423 1 88 251 PRO A N 1
ATOM 1970 C CA . PRO A 1 251 ? 2.611 38.531 -2.816 1 88 251 PRO A CA 1
ATOM 1971 C C . PRO A 1 251 ? 2.625 37.344 -3.777 1 88 251 PRO A C 1
ATOM 1973 O O . PRO A 1 251 ? 2.189 37.469 -4.926 1 88 251 PRO A O 1
ATOM 1976 N N . ASN A 1 252 ? 3.031 36.188 -3.328 1 89.12 252 ASN A N 1
ATOM 1977 C CA . ASN A 1 252 ? 3.191 35.031 -4.195 1 89.12 252 ASN A CA 1
ATOM 1978 C C . ASN A 1 252 ? 1.88 34.281 -4.359 1 89.12 252 ASN A C 1
ATOM 1980 O O . ASN A 1 252 ? 1.762 33.406 -5.234 1 89.12 252 ASN A O 1
ATOM 1984 N N . VAL A 1 253 ? 0.933 34.562 -3.576 1 93.56 253 VAL A N 1
ATOM 1985 C CA . VAL A 1 253 ? -0.366 33.906 -3.711 1 93.56 253 VAL A CA 1
ATOM 1986 C C . VAL A 1 253 ? -1.272 34.75 -4.613 1 93.56 253 VAL A C 1
ATOM 1988 O O . VAL A 1 253 ? -2.012 35.625 -4.133 1 93.56 253 VAL A O 1
ATOM 1991 N N . THR A 1 254 ? -1.202 34.406 -5.871 1 94.5 254 THR A N 1
ATOM 1992 C CA . THR A 1 254 ? -2.008 35.062 -6.891 1 94.5 254 THR A CA 1
ATOM 1993 C C . THR A 1 254 ? -3.262 34.25 -7.199 1 94.5 254 THR A C 1
ATOM 1995 O O . THR A 1 254 ? -3.381 33.094 -6.773 1 94.5 254 THR A O 1
ATOM 1998 N N . PRO A 1 255 ? -4.184 34.875 -7.898 1 95.5 255 PRO A N 1
ATOM 1999 C CA . PRO A 1 255 ? -5.359 34.094 -8.312 1 95.5 255 PRO A CA 1
ATOM 2000 C C . PRO A 1 255 ? -4.996 32.844 -9.078 1 95.5 255 PRO A C 1
ATOM 2002 O O . PRO A 1 255 ? -5.621 31.797 -8.883 1 95.5 255 PRO A O 1
ATOM 2005 N N . GLN A 1 256 ? -3.963 32.938 -9.867 1 95.69 256 GLN A N 1
ATOM 2006 C CA . GLN A 1 256 ? -3.523 31.75 -10.617 1 95.69 256 GLN A CA 1
ATOM 2007 C C . GLN A 1 256 ? -2.998 30.672 -9.688 1 95.69 256 GLN A C 1
ATOM 2009 O O . GLN A 1 256 ? -3.26 29.484 -9.898 1 95.69 256 GLN A O 1
ATOM 2014 N N . VAL A 1 257 ? -2.25 31.031 -8.695 1 95.31 257 VAL A N 1
ATOM 2015 C CA . VAL A 1 257 ? -1.714 30.078 -7.738 1 95.31 257 VAL A CA 1
ATOM 2016 C C . VAL A 1 257 ? -2.859 29.406 -6.988 1 95.31 257 VAL A C 1
ATOM 2018 O O . VAL A 1 257 ? -2.816 28.188 -6.73 1 95.31 257 VAL A O 1
ATOM 2021 N N . THR A 1 258 ? -3.842 30.172 -6.633 1 97.19 258 THR A N 1
ATOM 2022 C CA . THR A 1 258 ? -5.023 29.609 -5.988 1 97.19 258 THR A CA 1
ATOM 2023 C C . THR A 1 258 ? -5.641 28.516 -6.859 1 97.19 258 THR A C 1
ATOM 2025 O O . THR A 1 258 ? -5.941 27.422 -6.371 1 97.19 258 THR A O 1
ATOM 2028 N N . TRP A 1 259 ? -5.746 28.844 -8.125 1 96.81 259 TRP A N 1
ATOM 2029 C CA . TRP A 1 259 ? -6.316 27.891 -9.078 1 96.81 259 TRP A CA 1
ATOM 2030 C C . TRP A 1 259 ? -5.453 26.641 -9.172 1 96.81 259 TRP A C 1
ATOM 2032 O O . TRP A 1 259 ? -5.969 25.516 -9.125 1 96.81 259 TRP A O 1
ATOM 2042 N N . ASP A 1 260 ? -4.195 26.781 -9.266 1 95.94 260 ASP A N 1
ATOM 2043 C CA . ASP A 1 260 ? -3.258 25.688 -9.43 1 95.94 260 ASP A CA 1
ATOM 2044 C C . ASP A 1 260 ? -3.281 24.766 -8.211 1 95.94 260 ASP A C 1
ATOM 2046 O O . ASP A 1 260 ? -3.203 23.531 -8.352 1 95.94 260 ASP A O 1
ATOM 2050 N N . VAL A 1 261 ? -3.355 25.297 -7.055 1 96.56 261 VAL A N 1
ATOM 2051 C CA . VAL A 1 261 ? -3.373 24.516 -5.824 1 96.56 261 VAL A CA 1
ATOM 2052 C C . VAL A 1 261 ? -4.664 23.703 -5.75 1 96.56 261 VAL A C 1
ATOM 2054 O O . VAL A 1 261 ? -4.652 22.547 -5.309 1 96.56 261 VAL A O 1
ATOM 2057 N N . LEU A 1 262 ? -5.758 24.266 -6.223 1 97.69 262 LEU A N 1
ATOM 2058 C CA . LEU A 1 262 ? -7.031 23.547 -6.207 1 97.69 262 LEU A CA 1
ATOM 2059 C C . LEU A 1 262 ? -6.996 22.359 -7.156 1 97.69 262 LEU A C 1
ATOM 2061 O O . LEU A 1 262 ? -7.527 21.297 -6.836 1 97.69 262 LEU A O 1
ATOM 2065 N N . ILE A 1 263 ? -6.379 22.578 -8.273 1 97.12 263 ILE A N 1
ATOM 2066 C CA . ILE A 1 263 ? -6.23 21.484 -9.227 1 97.12 263 ILE A CA 1
ATOM 2067 C C . ILE A 1 263 ? -5.398 20.359 -8.602 1 97.12 263 ILE A C 1
ATOM 2069 O O . ILE A 1 263 ? -5.762 19.188 -8.68 1 97.12 263 ILE A O 1
ATOM 2073 N N . LEU A 1 264 ? -4.355 20.75 -7.98 1 96.12 264 LEU A N 1
ATOM 2074 C CA . LEU A 1 264 ? -3.461 19.797 -7.332 1 96.12 264 LEU A CA 1
ATOM 2075 C C . LEU A 1 264 ? -4.195 19.016 -6.25 1 96.12 264 LEU A C 1
ATOM 2077 O O . LEU A 1 264 ? -4.062 17.797 -6.164 1 96.12 264 LEU A O 1
ATOM 2081 N N . GLN A 1 265 ? -4.941 19.656 -5.477 1 97.06 265 GLN A N 1
ATOM 2082 C CA . GLN A 1 265 ? -5.711 19.031 -4.406 1 97.06 265 GLN A CA 1
ATOM 2083 C C . GLN A 1 265 ? -6.715 18.031 -4.969 1 97.06 265 GLN A C 1
ATOM 2085 O O . GLN A 1 265 ? -6.871 16.938 -4.43 1 97.06 265 GLN A O 1
ATOM 2090 N N . HIS A 1 266 ? -7.371 18.453 -6.023 1 97.62 266 HIS A N 1
ATOM 2091 C CA . HIS A 1 266 ? -8.391 17.594 -6.602 1 97.62 266 HIS A CA 1
ATOM 2092 C C . HIS A 1 266 ? -7.777 16.344 -7.223 1 97.62 266 HIS A C 1
ATOM 2094 O O . HIS A 1 266 ? -8.375 15.266 -7.188 1 97.62 266 HIS A O 1
ATOM 2100 N N . GLU A 1 267 ? -6.645 16.516 -7.801 1 96.81 267 GLU A N 1
ATOM 2101 C CA . GLU A 1 267 ? -5.957 15.344 -8.336 1 96.81 267 GLU A CA 1
ATOM 2102 C C . GLU A 1 267 ? -5.719 14.297 -7.246 1 96.81 267 GLU A C 1
ATOM 2104 O O . GLU A 1 267 ? -5.969 13.109 -7.453 1 96.81 267 GLU A O 1
ATOM 2109 N N . HIS A 1 268 ? -5.297 14.695 -6.133 1 97.06 268 HIS A N 1
ATOM 2110 C CA . HIS A 1 268 ? -5.012 13.789 -5.031 1 97.06 268 HIS A CA 1
ATOM 2111 C C . HIS A 1 268 ? -6.301 13.266 -4.395 1 97.06 268 HIS A C 1
ATOM 2113 O O . HIS A 1 268 ? -6.406 12.078 -4.082 1 97.06 268 HIS A O 1
ATOM 2119 N N . GLY A 1 269 ? -7.254 14.195 -4.258 1 97.88 269 GLY A N 1
ATOM 2120 C CA . GLY A 1 269 ? -8.531 13.766 -3.711 1 97.88 269 GLY A CA 1
ATOM 2121 C C . GLY A 1 269 ? -9.211 12.695 -4.547 1 97.88 269 GLY A C 1
ATOM 2122 O O . GLY A 1 269 ? -9.75 11.727 -4.012 1 97.88 269 GLY A O 1
ATOM 2123 N N . ILE A 1 270 ? -9.133 12.82 -5.84 1 98.38 270 ILE A N 1
ATOM 2124 C CA . ILE A 1 270 ? -9.75 11.867 -6.75 1 98.38 270 ILE A CA 1
ATOM 2125 C C . ILE A 1 270 ? -8.969 10.555 -6.727 1 98.38 270 ILE A C 1
ATOM 2127 O O . ILE A 1 270 ? -9.555 9.469 -6.73 1 98.38 270 ILE A O 1
ATOM 2131 N N . ASN A 1 271 ? -7.676 10.664 -6.707 1 97.56 271 ASN A N 1
ATOM 2132 C CA . ASN A 1 271 ? -6.859 9.453 -6.613 1 97.56 271 ASN A CA 1
ATOM 2133 C C . ASN A 1 271 ? -7.176 8.664 -5.348 1 97.56 271 ASN A C 1
ATOM 2135 O O . ASN A 1 271 ? -7.25 7.434 -5.383 1 97.56 271 ASN A O 1
ATOM 2139 N N . ASP A 1 272 ? -7.324 9.336 -4.23 1 97.5 272 ASP A N 1
ATOM 2140 C CA . ASP A 1 272 ? -7.68 8.672 -2.98 1 97.5 272 ASP A CA 1
ATOM 2141 C C . ASP A 1 272 ? -9.047 7.992 -3.092 1 97.5 272 ASP A C 1
ATOM 2143 O O . ASP A 1 272 ? -9.219 6.867 -2.619 1 97.5 272 ASP A O 1
ATOM 2147 N N . ALA A 1 273 ? -9.945 8.68 -3.695 1 98.44 273 ALA A N 1
ATOM 2148 C CA . ALA A 1 273 ? -11.273 8.109 -3.896 1 98.44 273 ALA A CA 1
ATOM 2149 C C . ALA A 1 273 ? -11.203 6.871 -4.793 1 98.44 273 ALA A C 1
ATOM 2151 O O . ALA A 1 273 ? -11.883 5.875 -4.535 1 98.44 273 ALA A O 1
ATOM 2152 N N . LEU A 1 274 ? -10.422 7.008 -5.82 1 98.31 274 LEU A N 1
ATOM 2153 C CA . LEU A 1 274 ? -10.25 5.879 -6.73 1 98.31 274 LEU A CA 1
ATOM 2154 C C . LEU A 1 274 ? -9.711 4.66 -5.992 1 98.31 274 LEU A C 1
ATOM 2156 O O . LEU A 1 274 ? -10.188 3.541 -6.211 1 98.31 274 LEU A O 1
ATOM 2160 N N . GLU A 1 275 ? -8.828 4.844 -5.137 1 96.81 275 GLU A N 1
ATOM 2161 C CA . GLU A 1 275 ? -8.273 3.74 -4.363 1 96.81 275 GLU A CA 1
ATOM 2162 C C . GLU A 1 275 ? -9.336 3.092 -3.479 1 96.81 275 GLU A C 1
ATOM 2164 O O . GLU A 1 275 ? -9.398 1.864 -3.375 1 96.81 275 GLU A O 1
ATOM 2169 N N . MET A 1 276 ? -10.125 3.883 -2.859 1 97.44 276 MET A N 1
ATOM 2170 C CA . MET A 1 276 ? -11.18 3.361 -1.992 1 97.44 276 MET A CA 1
ATOM 2171 C C . MET A 1 276 ? -12.219 2.594 -2.801 1 97.44 276 MET A C 1
ATOM 2173 O O . MET A 1 276 ? -12.703 1.548 -2.363 1 97.44 276 MET A O 1
ATOM 2177 N N . ILE A 1 277 ? -12.523 3.117 -3.969 1 98.31 277 ILE A N 1
ATOM 2178 C CA . ILE A 1 277 ? -13.531 2.473 -4.805 1 98.31 277 ILE A CA 1
ATOM 2179 C C . ILE A 1 277 ? -12.977 1.164 -5.363 1 98.31 277 ILE A C 1
ATOM 2181 O O . ILE A 1 277 ? -13.703 0.181 -5.5 1 98.31 277 ILE A O 1
ATOM 2185 N N . ASP A 1 278 ? -11.734 1.165 -5.699 1 96.81 278 ASP A N 1
ATOM 2186 C CA . ASP A 1 278 ? -11.102 -0.073 -6.152 1 96.81 278 ASP A CA 1
ATOM 2187 C C . ASP A 1 278 ? -11.156 -1.143 -5.066 1 96.81 278 ASP A C 1
ATOM 2189 O O . ASP A 1 278 ? -11.383 -2.318 -5.352 1 96.81 278 ASP A O 1
ATOM 2193 N N . GLU A 1 279 ? -10.953 -0.785 -3.879 1 95.19 279 GLU A N 1
ATOM 2194 C CA . GLU A 1 279 ? -11.078 -1.729 -2.773 1 95.19 279 GLU A CA 1
ATOM 2195 C C . GLU A 1 279 ? -12.508 -2.25 -2.648 1 95.19 279 GLU A C 1
ATOM 2197 O O . GLU A 1 279 ? -12.719 -3.443 -2.43 1 95.19 279 GLU A O 1
ATOM 2202 N N . LEU A 1 280 ? -13.43 -1.325 -2.783 1 96.94 280 LEU A N 1
ATOM 2203 C CA . LEU A 1 280 ? -14.828 -1.714 -2.691 1 96.94 280 LEU A CA 1
ATOM 2204 C C . LEU A 1 280 ? -15.195 -2.703 -3.795 1 96.94 280 LEU A C 1
ATOM 2206 O O . LEU A 1 280 ? -15.953 -3.645 -3.564 1 96.94 280 LEU A O 1
ATOM 2210 N N . ARG A 1 281 ? -14.664 -2.443 -4.969 1 95.81 281 ARG A N 1
ATOM 2211 C CA . ARG A 1 281 ? -14.898 -3.352 -6.086 1 95.81 281 ARG A CA 1
ATOM 2212 C C . ARG A 1 281 ? -14.438 -4.766 -5.754 1 95.81 281 ARG A C 1
ATOM 2214 O O . ARG A 1 281 ? -15.055 -5.742 -6.18 1 95.81 281 ARG A O 1
ATOM 2221 N N . GLY A 1 282 ? -13.414 -4.844 -4.992 1 94.25 282 GLY A N 1
ATOM 2222 C CA . GLY A 1 282 ? -12.898 -6.141 -4.59 1 94.25 282 GLY A CA 1
ATOM 2223 C C . GLY A 1 282 ? -13.789 -6.859 -3.596 1 94.25 282 GLY A C 1
ATOM 2224 O O . GLY A 1 282 ? -13.852 -8.094 -3.586 1 94.25 282 GLY A O 1
ATOM 2225 N N . PHE A 1 283 ? -14.539 -6.117 -2.877 1 95.69 283 PHE A N 1
ATOM 2226 C CA . PHE A 1 283 ? -15.406 -6.688 -1.851 1 95.69 283 PHE A CA 1
ATOM 2227 C C . PHE A 1 283 ? -16.766 -7.059 -2.436 1 95.69 283 PHE A C 1
ATOM 2229 O O . PHE A 1 283 ? -17.344 -8.07 -2.053 1 95.69 283 PHE A O 1
ATOM 2236 N N . LEU A 1 284 ? -17.234 -6.309 -3.404 1 97.25 284 LEU A N 1
ATOM 2237 C CA . LEU A 1 284 ? -18.656 -6.316 -3.762 1 97.25 284 LEU A CA 1
ATOM 2238 C C . LEU A 1 284 ? -18.922 -7.301 -4.898 1 97.25 284 LEU A C 1
ATOM 2240 O O . LEU A 1 284 ? -19.547 -6.945 -5.898 1 97.25 284 LEU A O 1
ATOM 2244 N N . SER A 1 285 ? -18.562 -8.5 -4.676 1 95.5 285 SER A N 1
ATOM 2245 C CA . SER A 1 285 ? -18.844 -9.547 -5.656 1 95.5 285 SER A CA 1
ATOM 2246 C C . SER A 1 285 ? -20.156 -10.258 -5.348 1 95.5 285 SER A C 1
ATOM 2248 O O . SER A 1 285 ? -20.312 -11.445 -5.648 1 95.5 285 SER A O 1
ATOM 2250 N N . ASN A 1 286 ? -21.125 -9.562 -4.684 1 95.69 286 ASN A N 1
ATOM 2251 C CA . ASN A 1 286 ? -22.453 -10.117 -4.383 1 95.69 286 ASN A CA 1
ATOM 2252 C C . ASN A 1 286 ? -23.203 -10.492 -5.652 1 95.69 286 ASN A C 1
ATOM 2254 O O . ASN A 1 286 ? -23.438 -9.641 -6.516 1 95.69 286 ASN A O 1
ATOM 2258 N N . SER A 1 287 ? -23.594 -11.719 -5.73 1 94.31 287 SER A N 1
ATOM 2259 C CA . SER A 1 287 ? -24.344 -12.211 -6.883 1 94.31 287 SER A CA 1
ATOM 2260 C C . SER A 1 287 ? -25.828 -11.938 -6.73 1 94.31 287 SER A C 1
ATOM 2262 O O . SER A 1 287 ? -26.391 -12.062 -5.637 1 94.31 287 SER A O 1
ATOM 2264 N N . ILE A 1 288 ? -26.453 -11.562 -7.852 1 93.12 288 ILE A N 1
ATOM 2265 C CA . ILE A 1 288 ? -27.891 -11.305 -7.84 1 93.12 288 ILE A CA 1
ATOM 2266 C C . ILE A 1 288 ? -28.641 -12.594 -7.508 1 93.12 288 ILE A C 1
ATOM 2268 O O . ILE A 1 288 ? -29.75 -12.555 -6.961 1 93.12 288 ILE A O 1
ATOM 2272 N N . ARG A 1 289 ? -28 -13.711 -7.676 1 88.62 289 ARG A N 1
ATOM 2273 C CA . ARG A 1 289 ? -28.594 -15.016 -7.41 1 88.62 289 ARG A CA 1
ATOM 2274 C C . ARG A 1 289 ? -28.75 -15.25 -5.914 1 88.62 289 ARG A C 1
ATOM 2276 O O . ARG A 1 289 ? -29.703 -15.906 -5.484 1 88.62 289 ARG A O 1
ATOM 2283 N N . TYR A 1 290 ? -27.859 -14.758 -5.164 1 90.06 290 TYR A N 1
ATOM 2284 C CA . TYR A 1 290 ? -27.859 -15.039 -3.734 1 90.06 290 TYR A CA 1
ATOM 2285 C C . TYR A 1 290 ? -28.391 -13.836 -2.949 1 90.06 290 TYR A C 1
ATOM 2287 O O . TYR A 1 290 ? -29.156 -14 -2.004 1 90.06 290 TYR A O 1
ATOM 2295 N N . ALA A 1 291 ? -27.969 -12.703 -3.189 1 90.56 291 ALA A N 1
ATOM 2296 C CA . ALA A 1 291 ? -28.281 -11.516 -2.4 1 90.56 291 ALA A CA 1
ATOM 2297 C C . ALA A 1 291 ? -29.438 -10.734 -3.01 1 90.56 291 ALA A C 1
ATOM 2299 O O . ALA A 1 291 ? -30.203 -10.07 -2.293 1 90.56 291 ALA A O 1
ATOM 2300 N N . GLY A 1 292 ? -29.594 -10.742 -4.32 1 93.5 292 GLY A N 1
ATOM 2301 C CA . GLY A 1 292 ? -30.562 -9.859 -4.973 1 93.5 292 GLY A CA 1
ATOM 2302 C C . GLY A 1 292 ? -30.078 -8.422 -5.059 1 93.5 292 GLY A C 1
ATOM 2303 O O . GLY A 1 292 ? -28.938 -8.117 -4.691 1 93.5 292 GLY A O 1
ATOM 2304 N N . ALA A 1 293 ? -30.938 -7.473 -5.582 1 97.25 293 ALA A N 1
ATOM 2305 C CA . ALA A 1 293 ? -30.656 -6.047 -5.711 1 97.25 293 ALA A CA 1
ATOM 2306 C C . ALA A 1 293 ? -31.938 -5.242 -5.84 1 97.25 293 ALA A C 1
ATOM 2308 O O . ALA A 1 293 ? -32.938 -5.746 -6.348 1 97.25 293 ALA A O 1
ATOM 2309 N N . THR A 1 294 ? -31.938 -4.051 -5.32 1 98 294 THR A N 1
ATOM 2310 C CA . THR A 1 294 ? -33.094 -3.197 -5.43 1 98 294 THR A CA 1
ATOM 2311 C C . THR A 1 294 ? -33.312 -2.727 -6.871 1 98 294 THR A C 1
ATOM 2313 O O . THR A 1 294 ? -32.344 -2.684 -7.648 1 98 294 THR A O 1
ATOM 2316 N N . GLU A 1 295 ? -34.562 -2.354 -7.191 1 98 295 GLU A N 1
ATOM 2317 C CA . GLU A 1 295 ? -34.844 -1.803 -8.508 1 98 295 GLU A CA 1
ATOM 2318 C C . GLU A 1 295 ? -34.125 -0.487 -8.734 1 98 295 GLU A C 1
ATOM 2320 O O . GLU A 1 295 ? -33.688 -0.192 -9.859 1 98 295 GLU A O 1
ATOM 2325 N N . GLU A 1 296 ? -34 0.224 -7.672 1 98.31 296 GLU A N 1
ATOM 2326 C CA . GLU A 1 296 ? -33.281 1.503 -7.758 1 98.31 296 GLU A CA 1
ATOM 2327 C C . GLU A 1 296 ? -31.844 1.313 -8.195 1 98.31 296 GLU A C 1
ATOM 2329 O O . GLU A 1 296 ? -31.344 2.041 -9.055 1 98.31 296 GLU A O 1
ATOM 2334 N N . LEU A 1 297 ? -31.109 0.373 -7.594 1 98.31 297 LEU A N 1
ATOM 2335 C CA . LEU A 1 297 ? -29.734 0.099 -7.953 1 98.31 297 LEU A CA 1
ATOM 2336 C C . LEU A 1 297 ? -29.625 -0.37 -9.398 1 98.31 297 LEU A C 1
ATOM 2338 O O . LEU A 1 297 ? -28.75 0.087 -10.141 1 98.31 297 LEU A O 1
ATOM 2342 N N . LEU A 1 298 ? -30.547 -1.255 -9.805 1 98.19 298 LEU A N 1
ATOM 2343 C CA . LEU A 1 298 ? -30.516 -1.807 -11.156 1 98.19 298 LEU A CA 1
ATOM 2344 C C . LEU A 1 298 ? -30.781 -0.722 -12.195 1 98.19 298 LEU A C 1
ATOM 2346 O O . LEU A 1 298 ? -30.141 -0.689 -13.242 1 98.19 298 LEU A O 1
ATOM 2350 N N . ALA A 1 299 ? -31.719 0.145 -11.859 1 98.31 299 ALA A N 1
ATOM 2351 C CA . ALA A 1 299 ? -32.031 1.249 -12.766 1 98.31 299 ALA A CA 1
ATOM 2352 C C . ALA A 1 299 ? -30.844 2.207 -12.891 1 98.31 299 ALA A C 1
ATOM 2354 O O . ALA A 1 299 ? -30.516 2.668 -13.984 1 98.31 299 ALA A O 1
ATOM 2355 N N . SER A 1 300 ? -30.281 2.535 -11.75 1 98.25 300 SER A N 1
ATOM 2356 C CA . SER A 1 300 ? -29.109 3.41 -11.734 1 98.25 300 SER A CA 1
ATOM 2357 C C . SER A 1 300 ? -27.953 2.803 -12.531 1 98.25 300 SER A C 1
ATOM 2359 O O . SER A 1 300 ? -27.266 3.506 -13.266 1 98.25 300 SER A O 1
ATOM 2361 N N . LEU A 1 301 ? -27.719 1.512 -12.352 1 97.75 301 LEU A N 1
ATOM 2362 C CA . LEU A 1 301 ? -26.656 0.8 -13.055 1 97.75 301 LEU A CA 1
ATOM 2363 C C . LEU A 1 301 ? -26.891 0.818 -14.562 1 97.75 301 LEU A C 1
ATOM 2365 O O . LEU A 1 301 ? -25.969 1.075 -15.336 1 97.75 301 LEU A O 1
ATOM 2369 N N . GLN A 1 302 ? -28.094 0.534 -14.969 1 97.12 302 GLN A N 1
ATOM 2370 C CA . GLN A 1 302 ? -28.422 0.532 -16.391 1 97.12 302 GLN A CA 1
ATOM 2371 C C . GLN A 1 302 ? -28.172 1.902 -17.016 1 97.12 302 GLN A C 1
ATOM 2373 O O . GLN A 1 302 ? -27.625 2 -18.109 1 97.12 302 GLN A O 1
ATOM 2378 N N . ALA A 1 303 ? -28.578 2.928 -16.297 1 97.81 303 ALA A N 1
ATOM 2379 C CA . ALA A 1 303 ? -28.359 4.293 -16.766 1 97.81 303 ALA A CA 1
ATOM 2380 C C . ALA A 1 303 ? -26.859 4.582 -16.922 1 97.81 303 ALA A C 1
ATOM 2382 O O . ALA A 1 303 ? -26.438 5.207 -17.906 1 97.81 303 ALA A O 1
ATOM 2383 N N . ASP A 1 304 ? -26.078 4.18 -15.961 1 97.69 304 ASP A N 1
ATOM 2384 C CA . ASP A 1 304 ? -24.641 4.383 -16 1 97.69 304 ASP A CA 1
ATOM 2385 C C . ASP A 1 304 ? -24.016 3.662 -17.203 1 97.69 304 ASP A C 1
ATOM 2387 O O . ASP A 1 304 ? -23.188 4.23 -17.906 1 97.69 304 ASP A O 1
ATOM 2391 N N . LEU A 1 305 ? -24.375 2.422 -17.375 1 96.31 305 LEU A N 1
ATOM 2392 C CA . LEU A 1 305 ? -23.797 1.612 -18.453 1 96.31 305 LEU A CA 1
ATOM 2393 C C . LEU A 1 305 ? -24.109 2.217 -19.812 1 96.31 305 LEU A C 1
ATOM 2395 O O . LEU A 1 305 ? -23.297 2.105 -20.734 1 96.31 305 LEU A O 1
ATOM 2399 N N . GLU A 1 306 ? -25.172 2.869 -19.938 1 96.25 306 GLU A N 1
ATOM 2400 C CA . GLU A 1 306 ? -25.547 3.535 -21.188 1 96.25 306 GLU A CA 1
ATOM 2401 C C . GLU A 1 306 ? -24.719 4.805 -21.391 1 96.25 306 GLU A C 1
ATOM 2403 O O . GLU A 1 306 ? -24.312 5.109 -22.516 1 96.25 306 GLU A O 1
ATOM 2408 N N . ARG A 1 307 ? -24.438 5.473 -20.312 1 97 307 ARG A N 1
ATOM 2409 C CA . ARG A 1 307 ? -23.766 6.77 -20.391 1 97 307 ARG A CA 1
ATOM 2410 C C . ARG A 1 307 ? -22.25 6.609 -20.438 1 97 307 ARG A C 1
ATOM 2412 O O . ARG A 1 307 ? -21.531 7.547 -20.781 1 97 307 ARG A O 1
ATOM 2419 N N . LEU A 1 308 ? -21.75 5.445 -20.078 1 97.56 308 LEU A N 1
ATOM 2420 C CA . LEU A 1 308 ? -20.312 5.219 -19.984 1 97.56 308 LEU A CA 1
ATOM 2421 C C . LEU A 1 308 ? -19.875 4.121 -20.953 1 97.56 308 LEU A C 1
ATOM 2423 O O . LEU A 1 308 ? -19.469 3.043 -20.516 1 97.56 308 LEU A O 1
ATOM 2427 N N . PRO A 1 309 ? -19.812 4.402 -22.156 1 93.31 309 PRO A N 1
ATOM 2428 C CA . PRO A 1 309 ? -19.438 3.395 -23.141 1 93.31 309 PRO A CA 1
ATOM 2429 C C . PRO A 1 309 ? -17.984 2.945 -23.016 1 93.31 309 PRO A C 1
ATOM 2431 O O . PRO A 1 309 ? -17.594 1.913 -23.562 1 93.31 309 PRO A O 1
ATOM 2434 N N . GLU A 1 310 ? -17.172 3.676 -22.25 1 92.44 310 GLU A N 1
ATOM 2435 C CA . GLU A 1 310 ? -15.75 3.365 -22.078 1 92.44 310 GLU A CA 1
ATOM 2436 C C . GLU A 1 310 ? -15.562 2.123 -21.219 1 92.44 310 GLU A C 1
ATOM 2438 O O . GLU A 1 310 ? -14.477 1.527 -21.203 1 92.44 310 GLU A O 1
ATOM 2443 N N . ILE A 1 311 ? -16.547 1.678 -20.484 1 93.12 311 ILE A N 1
ATOM 2444 C CA . ILE A 1 311 ? -16.422 0.488 -19.641 1 93.12 311 ILE A CA 1
ATOM 2445 C C . ILE A 1 311 ? -16.219 -0.741 -20.531 1 93.12 311 ILE A C 1
ATOM 2447 O O . ILE A 1 311 ? -17.016 -1.003 -21.438 1 93.12 311 ILE A O 1
ATOM 2451 N N . SER A 1 312 ? -15.195 -1.49 -20.234 1 89.12 312 SER A N 1
ATOM 2452 C CA . SER A 1 312 ? -14.805 -2.643 -21.047 1 89.12 312 SER A CA 1
ATOM 2453 C C . SER A 1 312 ? -15.906 -3.693 -21.078 1 89.12 312 SER A C 1
ATOM 2455 O O . SER A 1 312 ? -16.531 -3.98 -20.062 1 89.12 312 SER A O 1
ATOM 2457 N N . PRO A 1 313 ? -16.094 -4.316 -22.203 1 89 313 PRO A N 1
ATOM 2458 C CA . PRO A 1 313 ? -17.047 -5.41 -22.312 1 89 313 PRO A CA 1
ATOM 2459 C C . PRO A 1 313 ? -16.703 -6.605 -21.438 1 89 313 PRO A C 1
ATOM 2461 O O . PRO A 1 313 ? -17.578 -7.367 -21.031 1 89 313 PRO A O 1
ATOM 2464 N N . ARG A 1 314 ? -15.531 -6.664 -21.141 1 86.94 314 ARG A N 1
ATOM 2465 C CA . ARG A 1 314 ? -15.078 -7.75 -20.281 1 86.94 314 ARG A CA 1
ATOM 2466 C C . ARG A 1 314 ? -15.773 -7.699 -18.922 1 86.94 314 ARG A C 1
ATOM 2468 O O . ARG A 1 314 ? -16.234 -8.719 -18.422 1 86.94 314 ARG A O 1
ATOM 2475 N N . TYR A 1 315 ? -15.859 -6.5 -18.359 1 88.31 315 TYR A N 1
ATOM 2476 C CA . TYR A 1 315 ? -16.484 -6.355 -17.047 1 88.31 315 TYR A CA 1
ATOM 2477 C C . TYR A 1 315 ? -17.969 -6.66 -17.125 1 88.31 315 TYR A C 1
ATOM 2479 O O . TYR A 1 315 ? -18.531 -7.273 -16.203 1 88.31 315 TYR A O 1
ATOM 2487 N N . LYS A 1 316 ? -18.562 -6.266 -18.266 1 87.62 316 LYS A N 1
ATOM 2488 C CA . LYS A 1 316 ? -19.984 -6.535 -18.438 1 87.62 316 LYS A CA 1
ATOM 2489 C C . LYS A 1 316 ? -20.25 -8.031 -18.531 1 87.62 316 LYS A C 1
ATOM 2491 O O . LYS A 1 316 ? -21.25 -8.523 -18.016 1 87.62 316 LYS A O 1
ATOM 2496 N N . ARG A 1 317 ? -19.312 -8.672 -19.078 1 87.69 317 ARG A N 1
ATOM 2497 C CA . ARG A 1 317 ? -19.453 -10.109 -19.266 1 87.69 317 ARG A CA 1
ATOM 2498 C C . ARG A 1 317 ? -19.156 -10.867 -17.984 1 87.69 317 ARG A C 1
ATOM 2500 O O . ARG A 1 317 ? -19.969 -11.688 -17.547 1 87.69 317 ARG A O 1
ATOM 2507 N N . LEU A 1 318 ? -18.078 -10.555 -17.344 1 86.44 318 LEU A N 1
ATOM 2508 C CA . LEU A 1 318 ? -17.594 -11.32 -16.203 1 86.44 318 LEU A CA 1
ATOM 2509 C C . LEU A 1 318 ? -18.391 -11 -14.945 1 86.44 318 LEU A C 1
ATOM 2511 O O . LEU A 1 318 ? -18.516 -11.836 -14.055 1 86.44 318 LEU A O 1
ATOM 2515 N N . ASN A 1 319 ? -18.938 -9.75 -14.867 1 89.88 319 ASN A N 1
ATOM 2516 C CA . ASN A 1 319 ? -19.641 -9.328 -13.664 1 89.88 319 ASN A CA 1
ATOM 2517 C C . ASN A 1 319 ? -21.141 -9.141 -13.914 1 89.88 319 ASN A C 1
ATOM 2519 O O . ASN A 1 319 ? -21.797 -8.359 -13.227 1 89.88 319 ASN A O 1
ATOM 2523 N N . ALA A 1 320 ? -21.672 -9.859 -14.914 1 88.69 320 ALA A N 1
ATOM 2524 C CA . ALA A 1 320 ? -23.062 -9.711 -15.32 1 88.69 320 ALA A CA 1
ATOM 2525 C C . ALA A 1 320 ? -24.016 -10.008 -14.164 1 88.69 320 ALA A C 1
ATOM 2527 O O . ALA A 1 320 ? -25.078 -9.398 -14.055 1 88.69 320 ALA A O 1
ATOM 2528 N N . GLU A 1 321 ? -23.594 -10.891 -13.273 1 93.56 321 GLU A N 1
ATOM 2529 C CA . GLU A 1 321 ? -24.469 -11.273 -12.164 1 93.56 321 GLU A CA 1
ATOM 2530 C C . GLU A 1 321 ? -24.062 -10.562 -10.875 1 93.56 321 GLU A C 1
ATOM 2532 O O . GLU A 1 321 ? -24.531 -10.922 -9.789 1 93.56 321 GLU A O 1
ATOM 2537 N N . GLU A 1 322 ? -23.203 -9.617 -11 1 96.19 322 GLU A N 1
ATOM 2538 C CA . GLU A 1 322 ? -22.719 -8.883 -9.844 1 96.19 322 GLU A CA 1
ATOM 2539 C C . GLU A 1 322 ? -23 -7.391 -9.977 1 96.19 322 GLU A C 1
ATOM 2541 O O . GLU A 1 322 ? -22.078 -6.586 -10.125 1 96.19 322 GLU A O 1
ATOM 2546 N N . PRO A 1 323 ? -24.25 -7.008 -9.82 1 97.19 323 PRO A N 1
ATOM 2547 C CA . PRO A 1 323 ? -24.625 -5.613 -10.062 1 97.19 323 PRO A CA 1
ATOM 2548 C C . PRO A 1 323 ? -23.906 -4.641 -9.125 1 97.19 323 PRO A C 1
ATOM 2550 O O . PRO A 1 323 ? -23.594 -3.514 -9.516 1 97.19 323 PRO A O 1
ATOM 2553 N N . TYR A 1 324 ? -23.641 -5.008 -7.855 1 98.06 324 TYR A N 1
ATOM 2554 C CA . TYR A 1 324 ? -22.953 -4.129 -6.914 1 98.06 324 TYR A CA 1
ATOM 2555 C C . TYR A 1 324 ? -21.547 -3.799 -7.395 1 98.06 324 TYR A C 1
ATOM 2557 O O . TYR A 1 324 ? -21.141 -2.639 -7.367 1 98.06 324 TYR A O 1
ATOM 2565 N N . ARG A 1 325 ? -20.812 -4.848 -7.879 1 97 325 ARG A N 1
ATOM 2566 C CA . ARG A 1 325 ? -19.469 -4.656 -8.406 1 97 325 ARG A CA 1
ATOM 2567 C C . ARG A 1 325 ? -19.484 -3.818 -9.68 1 97 325 ARG A C 1
ATOM 2569 O O . ARG A 1 325 ? -18.625 -2.965 -9.883 1 97 325 ARG A O 1
ATOM 2576 N N . LEU A 1 326 ? -20.453 -4.062 -10.508 1 97.5 326 LEU A N 1
ATOM 2577 C CA . LEU A 1 326 ? -20.562 -3.307 -11.75 1 97.5 326 LEU A CA 1
ATOM 2578 C C . LEU A 1 326 ? -20.875 -1.84 -11.469 1 97.5 326 LEU A C 1
ATOM 2580 O O . LEU A 1 326 ? -20.375 -0.951 -12.156 1 97.5 326 LEU A O 1
ATOM 2584 N N . LYS A 1 327 ? -21.734 -1.623 -10.469 1 98.31 327 LYS A N 1
ATOM 2585 C CA . LYS A 1 327 ? -22 -0.242 -10.086 1 98.31 327 LYS A CA 1
ATOM 2586 C C . LYS A 1 327 ? -20.734 0.451 -9.578 1 98.31 327 LYS A C 1
ATOM 2588 O O . LYS A 1 327 ? -20.484 1.604 -9.93 1 98.31 327 LYS A O 1
ATOM 2593 N N . ALA A 1 328 ? -19.984 -0.237 -8.758 1 98.12 328 ALA A N 1
ATOM 2594 C CA . ALA A 1 328 ? -18.719 0.309 -8.273 1 98.12 328 ALA A CA 1
ATOM 2595 C C . ALA A 1 328 ? -17.766 0.596 -9.43 1 98.12 328 ALA A C 1
ATOM 2597 O O . ALA A 1 328 ? -17.016 1.57 -9.391 1 98.12 328 ALA A O 1
ATOM 2598 N N . THR A 1 329 ? -17.812 -0.25 -10.477 1 98.06 329 THR A N 1
ATOM 2599 C CA . THR A 1 329 ? -17 -0.039 -11.672 1 98.06 329 THR A CA 1
ATOM 2600 C C . THR A 1 329 ? -17.422 1.241 -12.391 1 98.06 329 THR A C 1
ATOM 2602 O O . THR A 1 329 ? -16.562 1.994 -12.867 1 98.06 329 THR A O 1
ATOM 2605 N N . CYS A 1 330 ? -18.656 1.47 -12.469 1 98.44 330 CYS A N 1
ATOM 2606 C CA . CYS A 1 330 ? -19.172 2.693 -13.078 1 98.44 330 CYS A CA 1
ATOM 2607 C C . CYS A 1 330 ? -18.734 3.92 -12.281 1 98.44 330 CYS A C 1
ATOM 2609 O O . CYS A 1 330 ? -18.344 4.934 -12.859 1 98.44 330 CYS A O 1
ATOM 2611 N N . ILE A 1 331 ? -18.828 3.818 -10.977 1 98.56 331 ILE A N 1
ATOM 2612 C CA . ILE A 1 331 ? -18.406 4.906 -10.102 1 98.56 331 ILE A CA 1
ATOM 2613 C C . ILE A 1 331 ? -16.922 5.215 -10.336 1 98.56 331 ILE A C 1
ATOM 2615 O O . ILE A 1 331 ? -16.547 6.383 -10.445 1 98.56 331 ILE A O 1
ATOM 2619 N N . ARG A 1 332 ? -16.141 4.188 -10.43 1 98.19 332 ARG A N 1
ATOM 2620 C CA . ARG A 1 332 ? -14.711 4.348 -10.711 1 98.19 332 ARG A CA 1
ATOM 2621 C C . ARG A 1 332 ? -14.492 5.082 -12.023 1 98.19 332 ARG A C 1
ATOM 2623 O O . ARG A 1 332 ? -13.648 5.977 -12.109 1 98.19 332 ARG A O 1
ATOM 2630 N N . GLN A 1 333 ? -15.227 4.707 -13.023 1 98.19 333 GLN A N 1
ATOM 2631 C CA . GLN A 1 333 ? -15.086 5.34 -14.336 1 98.19 333 GLN A CA 1
ATOM 2632 C C . GLN A 1 333 ? -15.469 6.816 -14.273 1 98.19 333 GLN A C 1
ATOM 2634 O O . GLN A 1 333 ? -14.82 7.656 -14.898 1 98.19 333 GLN A O 1
ATOM 2639 N N . LYS A 1 334 ? -16.531 7.117 -13.586 1 98.56 334 LYS A N 1
ATOM 2640 C CA . LYS A 1 334 ? -16.938 8.508 -13.422 1 98.56 334 LYS A CA 1
ATOM 2641 C C . LYS A 1 334 ? -15.844 9.32 -12.734 1 98.56 334 LYS A C 1
ATOM 2643 O O . LYS A 1 334 ? -15.641 10.5 -13.062 1 98.56 334 LYS A O 1
ATOM 2648 N N . LEU A 1 335 ? -15.18 8.773 -11.742 1 98.56 335 LEU A N 1
ATOM 2649 C CA . LEU A 1 335 ? -14.07 9.43 -11.078 1 98.56 335 LEU A CA 1
ATOM 2650 C C . LEU A 1 335 ? -12.922 9.68 -12.047 1 98.56 335 LEU A C 1
ATOM 2652 O O . LEU A 1 335 ? -12.328 10.758 -12.055 1 98.56 335 LEU A O 1
ATOM 2656 N N . GLU A 1 336 ? -12.625 8.711 -12.891 1 97.94 336 GLU A N 1
ATOM 2657 C CA . GLU A 1 336 ? -11.586 8.883 -13.898 1 97.94 336 GLU A CA 1
ATOM 2658 C C . GLU A 1 336 ? -11.945 10 -14.875 1 97.94 336 GLU A C 1
ATOM 2660 O O . GLU A 1 336 ? -11.078 10.789 -15.273 1 97.94 336 GLU A O 1
ATOM 2665 N N . ASN A 1 337 ? -13.18 10.008 -15.242 1 98.31 337 ASN A N 1
ATOM 2666 C CA . ASN A 1 337 ? -13.648 11.07 -16.125 1 98.31 337 ASN A CA 1
ATOM 2667 C C . ASN A 1 337 ? -13.539 12.438 -15.469 1 98.31 337 ASN A C 1
ATOM 2669 O O . ASN A 1 337 ? -13.234 13.43 -16.141 1 98.31 337 ASN A O 1
ATOM 2673 N N . THR A 1 338 ? -13.852 12.477 -14.211 1 98.31 338 THR A N 1
ATOM 2674 C CA . THR A 1 338 ? -13.727 13.727 -13.461 1 98.31 338 THR A CA 1
ATOM 2675 C C . THR A 1 338 ? -12.281 14.219 -13.469 1 98.31 338 THR A C 1
ATOM 2677 O O . THR A 1 338 ? -12.023 15.398 -13.68 1 98.31 338 THR A O 1
ATOM 2680 N N . LYS A 1 339 ? -11.375 13.328 -13.219 1 97.38 339 LYS A N 1
ATOM 2681 C CA . LYS A 1 339 ? -9.953 13.641 -13.227 1 97.38 339 LYS A CA 1
ATOM 2682 C C . LYS A 1 339 ? -9.523 14.203 -14.586 1 97.38 339 LYS A C 1
ATOM 2684 O O . LYS A 1 339 ? -8.82 15.219 -14.648 1 97.38 339 LYS A O 1
ATOM 2689 N N . GLN A 1 340 ? -9.961 13.594 -15.648 1 96.56 340 GLN A N 1
ATOM 2690 C CA . GLN A 1 340 ? -9.609 14.008 -17 1 96.56 340 GLN A CA 1
ATOM 2691 C C . GLN A 1 340 ? -10.227 15.359 -17.344 1 96.56 340 GLN A C 1
ATOM 2693 O O . GLN A 1 340 ? -9.578 16.203 -17.969 1 96.56 340 GLN A O 1
ATOM 2698 N N . ARG A 1 341 ? -11.43 15.516 -16.953 1 97.19 341 ARG A N 1
ATOM 2699 C CA . ARG A 1 341 ? -12.117 16.781 -17.188 1 97.19 341 ARG A CA 1
ATOM 2700 C C . ARG A 1 341 ? -11.359 17.953 -16.562 1 97.19 341 ARG A C 1
ATOM 2702 O O . ARG A 1 341 ? -11.172 18.984 -17.203 1 97.19 341 ARG A O 1
ATOM 2709 N N . LEU A 1 342 ? -10.938 17.781 -15.352 1 96.62 342 LEU A N 1
ATOM 2710 C CA . LEU A 1 342 ? -10.242 18.844 -14.633 1 96.62 342 LEU A CA 1
ATOM 2711 C C . LEU A 1 342 ? -8.852 19.078 -15.234 1 96.62 342 LEU A C 1
ATOM 2713 O O . LEU A 1 342 ? -8.398 20.219 -15.328 1 96.62 342 LEU A O 1
ATOM 2717 N N . ALA A 1 343 ? -8.195 18.031 -15.672 1 93.5 343 ALA A N 1
ATOM 2718 C CA . ALA A 1 343 ? -6.875 18.156 -16.281 1 93.5 343 ALA A CA 1
ATOM 2719 C C . ALA A 1 343 ? -6.957 18.891 -17.625 1 93.5 343 ALA A C 1
ATOM 2721 O O . ALA A 1 343 ? -6.07 19.672 -17.969 1 93.5 343 ALA A O 1
ATOM 2722 N N . LYS A 1 344 ? -8.07 18.703 -18.344 1 94.5 344 LYS A N 1
ATOM 2723 C CA . LYS A 1 344 ? -8.203 19.25 -19.688 1 94.5 344 LYS A CA 1
ATOM 2724 C C . LYS A 1 344 ? -8.961 20.578 -19.672 1 94.5 344 LYS A C 1
ATOM 2726 O O . LYS A 1 344 ? -8.945 21.328 -20.641 1 94.5 344 LYS A O 1
ATOM 2731 N N . GLY A 1 345 ? -9.586 20.844 -18.594 1 94.56 345 GLY A N 1
ATOM 2732 C CA . GLY A 1 345 ? -10.352 22.078 -18.484 1 94.56 345 GLY A CA 1
ATOM 2733 C C . GLY A 1 345 ? -11.648 22.047 -19.266 1 94.56 345 GLY A C 1
ATOM 2734 O O . GLY A 1 345 ? -12.07 23.062 -19.812 1 94.56 345 GLY A O 1
ATOM 2735 N N . THR A 1 346 ? -12.25 20.812 -19.391 1 95.69 346 THR A N 1
ATOM 2736 C CA . THR A 1 346 ? -13.516 20.672 -20.109 1 95.69 346 THR A CA 1
ATOM 2737 C C . THR A 1 346 ? -14.695 20.781 -19.156 1 95.69 346 THR A C 1
ATOM 2739 O O . THR A 1 346 ? -14.539 20.641 -17.938 1 95.69 346 THR A O 1
ATOM 2742 N N . PRO A 1 347 ? -15.859 21.031 -19.625 1 95.94 347 PRO A N 1
ATOM 2743 C CA . PRO A 1 347 ? -17.031 21.219 -18.766 1 95.94 347 PRO A CA 1
ATOM 2744 C C . PRO A 1 347 ? -17.547 19.906 -18.188 1 95.94 347 PRO A C 1
ATOM 2746 O O . PRO A 1 347 ? -17.266 18.828 -18.734 1 95.94 347 PRO A O 1
ATOM 2749 N N . HIS A 1 348 ? -18.312 20.016 -17.125 1 96.25 348 HIS A N 1
ATOM 2750 C CA . HIS A 1 348 ? -18.984 18.891 -16.484 1 96.25 348 HIS A CA 1
ATOM 2751 C C . HIS A 1 348 ? -20.031 18.266 -17.391 1 96.25 348 HIS A C 1
ATOM 2753 O O . HIS A 1 348 ? -20.766 18.984 -18.062 1 96.25 348 HIS A O 1
ATOM 2759 N N . GLU A 1 349 ? -19.984 16.953 -17.5 1 96.31 349 GLU A N 1
ATOM 2760 C CA . GLU A 1 349 ? -21.016 16.203 -18.219 1 96.31 349 GLU A CA 1
ATOM 2761 C C . GLU A 1 349 ? -21.859 15.367 -17.25 1 96.31 349 GLU A C 1
ATOM 2763 O O . GLU A 1 349 ? -21.375 14.391 -16.688 1 96.31 349 GLU A O 1
ATOM 2768 N N . ASP A 1 350 ? -23.078 15.664 -17.203 1 95.06 350 ASP A N 1
ATOM 2769 C CA . ASP A 1 350 ? -23.984 15.016 -16.25 1 95.06 350 ASP A CA 1
ATOM 2770 C C . ASP A 1 350 ? -24.047 13.508 -16.484 1 95.06 350 ASP A C 1
ATOM 2772 O O . ASP A 1 350 ? -24.25 13.062 -17.625 1 95.06 350 ASP A O 1
ATOM 2776 N N . GLY A 1 351 ? -23.812 12.812 -15.477 1 95.69 351 GLY A N 1
ATOM 2777 C CA . GLY A 1 351 ? -23.906 11.367 -15.539 1 95.69 351 GLY A CA 1
ATOM 2778 C C . GLY A 1 351 ? -22.609 10.703 -15.953 1 95.69 351 GLY A C 1
ATOM 2779 O O . GLY A 1 351 ? -22.453 9.484 -15.805 1 95.69 351 GLY A O 1
ATOM 2780 N N . ARG A 1 352 ? -21.672 11.453 -16.391 1 97.69 352 ARG A N 1
ATOM 2781 C CA . ARG A 1 352 ? -20.422 10.883 -16.875 1 97.69 352 ARG A CA 1
ATOM 2782 C C . ARG A 1 352 ? -19.266 11.188 -15.93 1 97.69 352 ARG A C 1
ATOM 2784 O O . ARG A 1 352 ? -18.266 10.477 -15.906 1 97.69 352 ARG A O 1
ATOM 2791 N N . ASP A 1 353 ? -19.359 12.242 -15.25 1 97.94 353 ASP A N 1
ATOM 2792 C CA . ASP A 1 353 ? -18.391 12.633 -14.234 1 97.94 353 ASP A CA 1
ATOM 2793 C C . ASP A 1 353 ? -19.078 13.273 -13.031 1 97.94 353 ASP A C 1
ATOM 2795 O O . ASP A 1 353 ? -20.312 13.297 -12.961 1 97.94 353 ASP A O 1
ATOM 2799 N N . TYR A 1 354 ? -18.328 13.672 -12.031 1 98 354 TYR A N 1
ATOM 2800 C CA . TYR A 1 354 ? -18.906 14.227 -10.805 1 98 354 TYR A CA 1
ATOM 2801 C C . TYR A 1 354 ? -18.609 15.711 -10.688 1 98 354 TYR A C 1
ATOM 2803 O O . TYR A 1 354 ? -17.484 16.156 -10.938 1 98 354 TYR A O 1
ATOM 2811 N N . LEU A 1 355 ? -19.672 16.422 -10.32 1 96.38 355 LEU A N 1
ATOM 2812 C CA . LEU A 1 355 ? -19.531 17.812 -9.914 1 96.38 355 LEU A CA 1
ATOM 2813 C C . LEU A 1 355 ? -19.625 17.953 -8.398 1 96.38 355 LEU A C 1
ATOM 2815 O O . LEU A 1 355 ? -20.719 18.141 -7.855 1 96.38 355 LEU A O 1
ATOM 2819 N N . GLY A 1 356 ? -18.5 17.906 -7.789 1 93.81 356 GLY A N 1
ATOM 2820 C CA . GLY A 1 356 ? -18.438 17.891 -6.336 1 93.81 356 GLY A CA 1
ATOM 2821 C C . GLY A 1 356 ? -18.516 16.484 -5.75 1 93.81 356 GLY A C 1
ATOM 2822 O O . GLY A 1 356 ? -18.5 15.5 -6.484 1 93.81 356 GLY A O 1
ATOM 2823 N N . THR A 1 357 ? -18.656 16.375 -4.469 1 96.19 357 THR A N 1
ATOM 2824 C CA . THR A 1 357 ? -18.562 15.102 -3.758 1 96.19 357 THR A CA 1
ATOM 2825 C C . THR A 1 357 ? -19.953 14.5 -3.564 1 96.19 357 THR A C 1
ATOM 2827 O O . THR A 1 357 ? -20.094 13.289 -3.412 1 96.19 357 THR A O 1
ATOM 2830 N N . ALA A 1 358 ? -20.969 15.297 -3.541 1 95.81 358 ALA A N 1
ATOM 2831 C CA . ALA A 1 358 ? -22.312 14.875 -3.168 1 95.81 358 ALA A CA 1
ATOM 2832 C C . ALA A 1 358 ? -22.828 13.789 -4.109 1 95.81 358 ALA A C 1
ATOM 2834 O O . ALA A 1 358 ? -23.453 12.812 -3.668 1 95.81 358 ALA A O 1
ATOM 2835 N N . GLN A 1 359 ? -22.562 13.938 -5.387 1 96.62 359 GLN A N 1
ATOM 2836 C CA . GLN A 1 359 ? -23.031 12.961 -6.367 1 96.62 359 GLN A CA 1
ATOM 2837 C C . GLN A 1 359 ? -22.375 11.602 -6.152 1 96.62 359 GLN A C 1
ATOM 2839 O O . GLN A 1 359 ? -23 10.562 -6.34 1 96.62 359 GLN A O 1
ATOM 2844 N N . LEU A 1 360 ? -21.125 11.609 -5.852 1 97.88 360 LEU A N 1
ATOM 2845 C CA . LEU A 1 360 ? -20.391 10.383 -5.547 1 97.88 360 LEU A CA 1
ATOM 2846 C C . LEU A 1 360 ? -20.984 9.68 -4.336 1 97.88 360 LEU A C 1
ATOM 2848 O O . LEU A 1 360 ? -21.219 8.469 -4.367 1 97.88 360 LEU A O 1
ATOM 2852 N N . ILE A 1 361 ? -21.312 10.445 -3.271 1 98 361 ILE A N 1
ATOM 2853 C CA . ILE A 1 361 ? -21.875 9.906 -2.043 1 98 361 ILE A CA 1
ATOM 2854 C C . ILE A 1 361 ? -23.266 9.336 -2.322 1 98 361 ILE A C 1
ATOM 2856 O O . ILE A 1 361 ? -23.641 8.289 -1.793 1 98 361 ILE A O 1
ATOM 2860 N N . ASP A 1 362 ? -24 10.016 -3.184 1 97.75 362 ASP A N 1
ATOM 2861 C CA . ASP A 1 362 ? -25.328 9.547 -3.551 1 97.75 362 ASP A CA 1
ATOM 2862 C C . ASP A 1 362 ? -25.266 8.18 -4.227 1 97.75 362 ASP A C 1
ATOM 2864 O O . ASP A 1 362 ? -26.062 7.297 -3.926 1 97.75 362 ASP A O 1
ATOM 2868 N N . ASP A 1 363 ? -24.359 8.031 -5.129 1 98.31 363 ASP A N 1
ATOM 2869 C CA . ASP A 1 363 ? -24.172 6.75 -5.801 1 98.31 363 ASP A CA 1
ATOM 2870 C C . ASP A 1 363 ? -23.844 5.648 -4.797 1 98.31 363 ASP A C 1
ATOM 2872 O O . ASP A 1 363 ? -24.359 4.539 -4.895 1 98.31 363 ASP A O 1
ATOM 2876 N N . LEU A 1 364 ? -22.984 5.918 -3.867 1 98.5 364 LEU A N 1
ATOM 2877 C CA . LEU A 1 364 ? -22.578 4.93 -2.875 1 98.5 364 LEU A CA 1
ATOM 2878 C C . LEU A 1 364 ? -23.734 4.602 -1.93 1 98.5 364 LEU A C 1
ATOM 2880 O O . LEU A 1 364 ? -23.844 3.463 -1.466 1 98.5 364 LEU A O 1
ATOM 2884 N N . ARG A 1 365 ? -24.578 5.59 -1.658 1 98.19 365 ARG A N 1
ATOM 2885 C CA . ARG A 1 365 ? -25.734 5.363 -0.788 1 98.19 365 ARG A CA 1
ATOM 2886 C C . ARG A 1 365 ? -26.734 4.43 -1.446 1 98.19 365 ARG A C 1
ATOM 2888 O O . ARG A 1 365 ? -27.391 3.637 -0.768 1 98.19 365 ARG A O 1
ATOM 2895 N N . ILE A 1 366 ? -26.875 4.535 -2.775 1 98.5 366 ILE A N 1
ATOM 2896 C CA . ILE A 1 366 ? -27.734 3.607 -3.504 1 98.5 366 ILE A CA 1
ATOM 2897 C C . ILE A 1 366 ? -27.25 2.176 -3.281 1 98.5 366 ILE A C 1
ATOM 2899 O O . ILE A 1 366 ? -28.047 1.279 -3.014 1 98.5 366 ILE A O 1
ATOM 2903 N N . VAL A 1 367 ? -25.953 1.953 -3.352 1 98.5 367 VAL A N 1
ATOM 2904 C CA . VAL A 1 367 ? -25.359 0.641 -3.119 1 98.5 367 VAL A CA 1
ATOM 2905 C C . VAL A 1 367 ? -25.594 0.215 -1.672 1 98.5 367 VAL A C 1
ATOM 2907 O O . VAL A 1 367 ? -25.984 -0.928 -1.409 1 98.5 367 VAL A O 1
ATOM 2910 N N . GLN A 1 368 ? -25.391 1.135 -0.749 1 98.19 368 GLN A N 1
ATOM 2911 C CA . GLN A 1 368 ? -25.547 0.865 0.678 1 98.19 368 GLN A CA 1
ATOM 2912 C C . GLN A 1 368 ? -26.969 0.428 1.014 1 98.19 368 GLN A C 1
ATOM 2914 O O . GLN A 1 368 ? -27.172 -0.563 1.717 1 98.19 368 GLN A O 1
ATOM 2919 N N . THR A 1 369 ? -27.953 1.176 0.487 1 98.12 369 THR A N 1
ATOM 2920 C CA . THR A 1 369 ? -29.359 0.883 0.733 1 98.12 369 THR A CA 1
ATOM 2921 C C . THR A 1 369 ? -29.734 -0.488 0.177 1 98.12 369 THR A C 1
ATOM 2923 O O . THR A 1 369 ? -30.422 -1.267 0.84 1 98.12 369 THR A O 1
ATOM 2926 N N . SER A 1 370 ? -29.266 -0.774 -0.991 1 98.44 370 SER A N 1
ATOM 2927 C CA . SER A 1 370 ? -29.562 -2.059 -1.618 1 98.44 370 SER A CA 1
ATOM 2928 C C . SER A 1 370 ? -28.953 -3.213 -0.817 1 98.44 370 SER A C 1
ATOM 2930 O O . SER A 1 370 ? -29.609 -4.246 -0.634 1 98.44 370 SER A O 1
ATOM 2932 N N . LEU A 1 371 ? -27.766 -3.066 -0.354 1 97.81 371 LEU A N 1
ATOM 2933 C CA . LEU A 1 371 ? -27.125 -4.105 0.449 1 97.81 371 LEU A CA 1
ATOM 2934 C C . LEU A 1 371 ? -27.906 -4.348 1.739 1 97.81 371 LEU A C 1
ATOM 2936 O O . LEU A 1 371 ? -28.109 -5.496 2.137 1 97.81 371 LEU A O 1
ATOM 2940 N N . ARG A 1 372 ? -28.391 -3.275 2.369 1 96.75 372 ARG A N 1
ATOM 2941 C CA . ARG A 1 372 ? -29.156 -3.402 3.602 1 96.75 372 ARG A CA 1
ATOM 2942 C C . ARG A 1 372 ? -30.438 -4.215 3.371 1 96.75 372 ARG A C 1
ATOM 2944 O O . ARG A 1 372 ? -30.812 -5.031 4.215 1 96.75 372 ARG A O 1
ATOM 2951 N N . GLU A 1 373 ? -31 -3.982 2.262 1 97.19 373 GLU A N 1
ATOM 2952 C CA . GLU A 1 373 ? -32.281 -4.602 1.965 1 97.19 373 GLU A CA 1
ATOM 2953 C C . GLU A 1 373 ? -32.094 -6.051 1.523 1 97.19 373 GLU A C 1
ATOM 2955 O O . GLU A 1 373 ? -33.062 -6.82 1.516 1 97.19 373 GLU A O 1
ATOM 2960 N N . HIS A 1 374 ? -30.953 -6.422 1.18 1 96.75 374 HIS A N 1
ATOM 2961 C CA . HIS A 1 374 ? -30.734 -7.77 0.658 1 96.75 374 HIS A CA 1
ATOM 2962 C C . HIS A 1 374 ? -29.688 -8.508 1.472 1 96.75 374 HIS A C 1
ATOM 2964 O O . HIS A 1 374 ? -28.75 -9.086 0.909 1 96.75 374 HIS A O 1
ATOM 2970 N N . ARG A 1 375 ? -29.75 -8.383 2.816 1 95.12 375 ARG A N 1
ATOM 2971 C CA . ARG A 1 375 ? -29.047 -9.18 3.828 1 95.12 375 ARG A CA 1
ATOM 2972 C C . ARG A 1 375 ? -27.562 -8.875 3.836 1 95.12 375 ARG A C 1
ATOM 2974 O O . ARG A 1 375 ? -26.75 -9.727 4.207 1 95.12 375 ARG A O 1
ATOM 2981 N N . GLY A 1 376 ? -27.156 -7.75 3.279 1 95.88 376 GLY A N 1
ATOM 2982 C CA . GLY A 1 376 ? -25.781 -7.305 3.344 1 95.88 376 GLY A CA 1
ATOM 2983 C C . GLY A 1 376 ? -25.562 -6.195 4.355 1 95.88 376 GLY A C 1
ATOM 2984 O O . GLY A 1 376 ? -24.734 -5.305 4.141 1 95.88 376 GLY A O 1
ATOM 2985 N N . GLY A 1 377 ? -26.266 -6.238 5.391 1 95.75 377 GLY A N 1
ATOM 2986 C CA . GLY A 1 377 ? -26.266 -5.16 6.367 1 95.75 377 GLY A CA 1
ATOM 2987 C C . GLY A 1 377 ? -24.938 -5 7.078 1 95.75 377 GLY A C 1
ATOM 2988 O O . GLY A 1 377 ? -24.516 -3.881 7.367 1 95.75 377 GLY A O 1
ATOM 2989 N N . LEU A 1 378 ? -24.219 -6.105 7.395 1 95.12 378 LEU A N 1
ATOM 2990 C CA . LEU A 1 378 ? -22.938 -6.047 8.094 1 95.12 378 LEU A CA 1
ATOM 2991 C C . LEU A 1 378 ? -21.922 -5.234 7.289 1 95.12 378 LEU A C 1
ATOM 2993 O O . LEU A 1 378 ? -21.172 -4.434 7.855 1 95.12 378 LEU A O 1
ATOM 2997 N N . PHE A 1 379 ? -21.938 -5.438 5.965 1 96.44 379 PHE A N 1
ATOM 2998 C CA . PHE A 1 379 ? -21 -4.719 5.109 1 96.44 379 PHE A CA 1
ATOM 2999 C C . PHE A 1 379 ? -21.469 -3.287 4.879 1 96.44 379 PHE A C 1
ATOM 3001 O O . PHE A 1 379 ? -20.656 -2.357 4.887 1 96.44 379 PHE A O 1
ATOM 3008 N N . ALA A 1 380 ? -22.766 -3.148 4.664 1 97.25 380 ALA A N 1
ATOM 3009 C CA . ALA A 1 380 ? -23.359 -1.843 4.383 1 97.25 380 ALA A CA 1
ATOM 3010 C C . ALA A 1 380 ? -23.094 -0.863 5.523 1 97.25 380 ALA A C 1
ATOM 3012 O O . ALA A 1 380 ? -22.797 0.31 5.285 1 97.25 380 ALA A O 1
ATOM 3013 N N . ASP A 1 381 ? -23.141 -1.379 6.742 1 94.69 381 ASP A N 1
ATOM 3014 C CA . ASP A 1 381 ? -23.016 -0.518 7.914 1 94.69 381 ASP A CA 1
ATOM 3015 C C . ASP A 1 381 ? -21.609 -0.591 8.5 1 94.69 381 ASP A C 1
ATOM 3017 O O . ASP A 1 381 ? -21.312 0.055 9.508 1 94.69 381 ASP A O 1
ATOM 3021 N N . GLY A 1 382 ? -20.75 -1.384 7.891 1 93.88 382 GLY A N 1
ATOM 3022 C CA . GLY A 1 382 ? -19.375 -1.498 8.312 1 93.88 382 GLY A CA 1
ATOM 3023 C C . GLY A 1 382 ? -18.406 -0.828 7.355 1 93.88 382 GLY A C 1
ATOM 3024 O O . GLY A 1 382 ? -18.281 0.4 7.34 1 93.88 382 GLY A O 1
ATOM 3025 N N . ARG A 1 383 ? -17.828 -1.641 6.504 1 95.06 383 ARG A N 1
ATOM 3026 C CA . ARG A 1 383 ? -16.781 -1.158 5.613 1 95.06 383 ARG A CA 1
ATOM 3027 C C . ARG A 1 383 ? -17.328 -0.101 4.652 1 95.06 383 ARG A C 1
ATOM 3029 O O . ARG A 1 383 ? -16.656 0.897 4.379 1 95.06 383 ARG A O 1
ATOM 3036 N N . LEU A 1 384 ? -18.484 -0.329 4.086 1 97.5 384 LEU A N 1
ATOM 3037 C CA . LEU A 1 384 ? -19.031 0.639 3.139 1 97.5 384 LEU A CA 1
ATOM 3038 C C . LEU A 1 384 ? -19.344 1.958 3.834 1 97.5 384 LEU A C 1
ATOM 3040 O O . LEU A 1 384 ? -19.078 3.031 3.295 1 97.5 384 LEU A O 1
ATOM 3044 N N . ALA A 1 385 ? -19.953 1.875 5.012 1 96.5 385 ALA A N 1
ATOM 3045 C CA . ALA A 1 385 ? -20.219 3.086 5.781 1 96.5 385 ALA A CA 1
ATOM 3046 C C . ALA A 1 385 ? -18.938 3.842 6.094 1 96.5 385 ALA A C 1
ATOM 3048 O O . ALA A 1 385 ? -18.891 5.07 6.016 1 96.5 385 ALA A O 1
ATOM 3049 N N . ARG A 1 386 ? -17.906 3.125 6.484 1 95.44 386 ARG A N 1
ATOM 3050 C CA . ARG A 1 386 ? -16.594 3.709 6.734 1 95.44 386 ARG A CA 1
ATOM 3051 C C . ARG A 1 386 ? -16.078 4.445 5.5 1 95.44 386 ARG A C 1
ATOM 3053 O O . ARG A 1 386 ? -15.555 5.555 5.605 1 95.44 386 ARG A O 1
ATOM 3060 N N . THR A 1 387 ? -16.203 3.822 4.352 1 97.44 387 THR A N 1
ATOM 3061 C CA . THR A 1 387 ? -15.773 4.418 3.096 1 97.44 387 THR A CA 1
ATOM 3062 C C . THR A 1 387 ? -16.531 5.707 2.811 1 97.44 387 THR A C 1
ATOM 3064 O O . THR A 1 387 ? -15.938 6.73 2.469 1 97.44 387 THR A O 1
ATOM 3067 N N . ILE A 1 388 ? -17.859 5.672 2.996 1 98 388 ILE A N 1
ATOM 3068 C CA . ILE A 1 388 ? -18.703 6.82 2.717 1 98 388 ILE A CA 1
ATOM 3069 C C . ILE A 1 388 ? -18.344 7.973 3.652 1 98 388 ILE A C 1
ATOM 3071 O O . ILE A 1 388 ? -18.188 9.109 3.211 1 98 388 ILE A O 1
ATOM 3075 N N . ARG A 1 389 ? -18.141 7.68 4.902 1 97.44 389 ARG A N 1
ATOM 3076 C CA . ARG A 1 389 ? -17.828 8.711 5.887 1 97.44 389 ARG A CA 1
ATOM 3077 C C . ARG A 1 389 ? -16.453 9.312 5.637 1 97.44 389 ARG A C 1
ATOM 3079 O O . ARG A 1 389 ? -16.25 10.516 5.812 1 97.44 389 ARG A O 1
ATOM 3086 N N . THR A 1 390 ? -15.5 8.469 5.266 1 97.81 390 THR A N 1
ATOM 3087 C CA . THR A 1 390 ? -14.156 8.961 4.984 1 97.81 390 THR A CA 1
ATOM 3088 C C . THR A 1 390 ? -14.156 9.883 3.766 1 97.81 390 THR A C 1
ATOM 3090 O O . THR A 1 390 ? -13.539 10.945 3.785 1 97.81 390 THR A O 1
ATOM 3093 N N . LEU A 1 391 ? -14.883 9.5 2.715 1 97.88 391 LEU A N 1
ATOM 3094 C CA . LEU A 1 391 ? -14.984 10.32 1.515 1 97.88 391 LEU A CA 1
ATOM 3095 C C . LEU A 1 391 ? -15.695 11.641 1.813 1 97.88 391 LEU A C 1
ATOM 3097 O O . LEU A 1 391 ? -15.344 12.68 1.253 1 97.88 391 LEU A O 1
ATOM 3101 N N . ALA A 1 392 ? -16.641 11.539 2.688 1 97.44 392 ALA A N 1
ATOM 3102 C CA . ALA A 1 392 ? -17.375 12.75 3.068 1 97.44 392 ALA A CA 1
ATOM 3103 C C . ALA A 1 392 ? -16.484 13.695 3.873 1 97.44 392 ALA A C 1
ATOM 3105 O O . ALA A 1 392 ? -16.625 14.914 3.793 1 97.44 392 ALA A O 1
ATOM 3106 N N . ALA A 1 393 ? -15.562 13.148 4.621 1 97.75 393 ALA A N 1
ATOM 3107 C CA . ALA A 1 393 ? -14.68 13.945 5.465 1 97.75 393 ALA A CA 1
ATOM 3108 C C . ALA A 1 393 ? -13.703 14.758 4.621 1 97.75 393 ALA A C 1
ATOM 3110 O O . ALA A 1 393 ? -13.445 15.922 4.914 1 97.75 393 ALA A O 1
ATOM 3111 N N . PHE A 1 394 ? -13.203 14.203 3.594 1 97.81 394 PHE A N 1
ATOM 3112 C CA . PHE A 1 394 ? -12.18 14.852 2.787 1 97.81 394 PHE A CA 1
ATOM 3113 C C . PHE A 1 394 ? -12.789 15.492 1.547 1 97.81 394 PHE A C 1
ATOM 3115 O O . PHE A 1 394 ? -12.422 16.609 1.172 1 97.81 394 PHE A O 1
ATOM 3122 N N . GLY A 1 395 ? -13.742 14.75 0.918 1 96.94 395 GLY A N 1
ATOM 3123 C CA . GLY A 1 395 ? -14.266 15.141 -0.38 1 96.94 395 GLY A CA 1
ATOM 3124 C C . GLY A 1 395 ? -13.281 14.914 -1.514 1 96.94 395 GLY A C 1
ATOM 3125 O O . GLY A 1 395 ? -12.148 14.477 -1.285 1 96.94 395 GLY A O 1
ATOM 3126 N N . LEU A 1 396 ? -13.742 15.219 -2.773 1 97.88 396 LEU A N 1
ATOM 3127 C CA . LEU A 1 396 ? -12.867 15.117 -3.934 1 97.88 396 LEU A CA 1
ATOM 3128 C C . LEU A 1 396 ? -11.836 16.234 -3.936 1 97.88 396 LEU A C 1
ATOM 3130 O O . LEU A 1 396 ? -10.805 16.141 -4.613 1 97.88 396 LEU A O 1
ATOM 3134 N N . GLN A 1 397 ? -12.141 17.281 -3.119 1 97.06 397 GLN A N 1
ATOM 3135 C CA . GLN A 1 397 ? -11.234 18.422 -3.035 1 97.06 397 GLN A CA 1
ATOM 3136 C C . GLN A 1 397 ? -10.148 18.188 -1.99 1 97.06 397 GLN A C 1
ATOM 3138 O O . GLN A 1 397 ? -9.195 18.969 -1.893 1 97.06 397 GLN A O 1
ATOM 3143 N N . LEU A 1 398 ? -10.266 17.156 -1.162 1 97.25 398 LEU A N 1
ATOM 3144 C CA . LEU A 1 398 ? -9.297 16.75 -0.143 1 97.25 398 LEU A CA 1
ATOM 3145 C C . LEU A 1 398 ? -9.375 17.672 1.072 1 97.25 398 LEU A C 1
ATOM 3147 O O . LEU A 1 398 ? -9.359 17.203 2.213 1 97.25 398 LEU A O 1
ATOM 3151 N N . ALA A 1 399 ? -9.453 18.984 0.875 1 97.81 399 ALA A N 1
ATOM 3152 C CA . ALA A 1 399 ? -9.594 19.984 1.933 1 97.81 399 ALA A CA 1
ATOM 3153 C C . ALA A 1 399 ? -10.266 21.25 1.405 1 97.81 399 ALA A C 1
ATOM 3155 O O . ALA A 1 399 ? -10.031 21.656 0.266 1 97.81 399 ALA A O 1
ATOM 3156 N N . THR A 1 400 ? -11.094 21.812 2.213 1 97.88 400 THR A N 1
ATOM 3157 C CA . THR A 1 400 ? -11.75 23.078 1.858 1 97.88 400 THR A CA 1
ATOM 3158 C C . THR A 1 400 ? -10.797 24.25 2.064 1 97.88 400 THR A C 1
ATOM 3160 O O . THR A 1 400 ? -10.203 24.391 3.133 1 97.88 400 THR A O 1
ATOM 3163 N N . MET A 1 401 ? -10.648 25.125 1.069 1 97.88 401 MET A N 1
ATOM 3164 C CA . MET A 1 401 ? -9.695 26.219 1.132 1 97.88 401 MET A CA 1
ATOM 3165 C C . MET A 1 401 ? -10.336 27.469 1.748 1 97.88 401 MET A C 1
ATOM 3167 O O . MET A 1 401 ? -11.461 27.828 1.404 1 97.88 401 MET A O 1
ATOM 3171 N N . ASP A 1 402 ? -9.656 28.047 2.709 1 96.88 402 ASP A N 1
ATOM 3172 C CA . ASP A 1 402 ? -10.008 29.375 3.211 1 96.88 402 ASP A CA 1
ATOM 3173 C C . ASP A 1 402 ? -9.203 30.453 2.494 1 96.88 402 ASP A C 1
ATOM 3175 O O . ASP A 1 402 ? -7.996 30.312 2.299 1 96.88 402 ASP A O 1
ATOM 3179 N N . VAL A 1 403 ? -9.891 31.484 2.109 1 97.44 403 VAL A N 1
ATOM 3180 C CA . VAL A 1 403 ? -9.227 32.625 1.46 1 97.44 403 VAL A CA 1
ATOM 3181 C C . VAL A 1 403 ? -9.133 33.781 2.434 1 97.44 403 VAL A C 1
ATOM 3183 O O . VAL A 1 403 ? -10.102 34.094 3.133 1 97.44 403 VAL A O 1
ATOM 3186 N N . ARG A 1 404 ? -7.957 34.344 2.523 1 96.5 404 ARG A N 1
ATOM 3187 C CA . ARG A 1 404 ? -7.754 35.438 3.467 1 96.5 404 ARG A CA 1
ATOM 3188 C C . ARG A 1 404 ? -7.062 36.625 2.793 1 96.5 404 ARG A C 1
ATOM 3190 O O . ARG A 1 404 ? -6.148 36.438 1.986 1 96.5 404 ARG A O 1
ATOM 3197 N N . GLU A 1 405 ? -7.539 37.781 3.055 1 95.62 405 GLU A N 1
ATOM 3198 C CA . GLU A 1 405 ? -6.938 39.031 2.574 1 95.62 405 GLU A CA 1
ATOM 3199 C C . GLU A 1 405 ? -7.047 40.125 3.621 1 95.62 405 GLU A C 1
ATOM 3201 O O . GLU A 1 405 ? -7.895 40.062 4.516 1 95.62 405 GLU A O 1
ATOM 3206 N N . HIS A 1 406 ? -6.141 41.094 3.561 1 94.88 406 HIS A N 1
ATOM 3207 C CA . HIS A 1 406 ? -6.137 42.219 4.477 1 94.88 406 HIS A CA 1
ATOM 3208 C C . HIS A 1 406 ? -7.289 43.188 4.184 1 94.88 406 HIS A C 1
ATOM 3210 O O . HIS A 1 406 ? -7.625 43.406 3.02 1 94.88 406 HIS A O 1
ATOM 3216 N N . ALA A 1 407 ? -7.848 43.812 5.234 1 96.44 407 ALA A N 1
ATOM 3217 C CA . ALA A 1 407 ? -8.969 44.75 5.105 1 96.44 407 ALA A CA 1
ATOM 3218 C C . ALA A 1 407 ? -8.633 45.875 4.148 1 96.44 407 ALA A C 1
ATOM 3220 O O . ALA A 1 407 ? -9.477 46.281 3.346 1 96.44 407 ALA A O 1
ATOM 3221 N N . ASP A 1 408 ? -7.426 46.344 4.133 1 95.5 408 ASP A N 1
ATOM 3222 C CA . ASP A 1 408 ? -6.996 47.469 3.338 1 95.5 408 ASP A CA 1
ATOM 3223 C C . ASP A 1 408 ? -7.082 47.188 1.844 1 95.5 408 ASP A C 1
ATOM 3225 O O . ASP A 1 408 ? -7.328 48.062 1.033 1 95.5 408 ASP A O 1
ATOM 3229 N N . ALA A 1 409 ? -6.801 46 1.537 1 96.19 409 ALA A N 1
ATOM 3230 C CA . ALA A 1 409 ? -6.848 45.594 0.128 1 96.19 409 ALA A CA 1
ATOM 3231 C C . ALA A 1 409 ? -8.25 45.812 -0.448 1 96.19 409 ALA A C 1
ATOM 3233 O O . ALA A 1 409 ? -8.398 46.25 -1.592 1 96.19 409 ALA A O 1
ATOM 3234 N N . HIS A 1 410 ? -9.281 45.562 0.301 1 97.56 410 HIS A N 1
ATOM 3235 C CA . HIS A 1 410 ? -10.664 45.719 -0.137 1 97.56 410 HIS A CA 1
ATOM 3236 C C . HIS A 1 410 ? -11.016 47.219 -0.285 1 97.56 410 HIS A C 1
ATOM 3238 O O . HIS A 1 410 ? -11.617 47.594 -1.282 1 97.56 410 HIS A O 1
ATOM 3244 N N . HIS A 1 411 ? -10.625 47.906 0.697 1 97.56 411 HIS A N 1
ATOM 3245 C CA . HIS A 1 411 ? -10.914 49.344 0.658 1 97.56 411 HIS A CA 1
ATOM 3246 C C . HIS A 1 411 ? -10.156 50.031 -0.479 1 97.56 411 HIS A C 1
ATOM 3248 O O . HIS A 1 411 ? -10.664 50.969 -1.084 1 97.56 411 HIS A O 1
ATOM 3254 N N . HIS A 1 412 ? -8.969 49.531 -0.709 1 96.62 412 HIS A N 1
ATOM 3255 C CA . HIS A 1 412 ? -8.203 50.062 -1.832 1 96.62 412 HIS A CA 1
ATOM 3256 C C . HIS A 1 412 ? -8.945 49.875 -3.15 1 96.62 412 HIS A C 1
ATOM 3258 O O . HIS A 1 412 ? -9.07 50.781 -3.951 1 96.62 412 HIS A O 1
ATOM 3264 N N . ALA A 1 413 ? -9.43 48.719 -3.375 1 96.31 413 ALA A N 1
ATOM 3265 C CA . ALA A 1 413 ? -10.156 48.406 -4.598 1 96.31 413 ALA A CA 1
ATOM 3266 C C . ALA A 1 413 ? -11.461 49.188 -4.684 1 96.31 413 ALA A C 1
ATOM 3268 O O . ALA A 1 413 ? -11.766 49.781 -5.723 1 96.31 413 ALA A O 1
ATOM 3269 N N . LEU A 1 414 ? -12.203 49.25 -3.631 1 96.56 414 LEU A N 1
ATOM 3270 C CA . LEU A 1 414 ? -13.492 49.938 -3.604 1 96.56 414 LEU A CA 1
ATOM 3271 C C . LEU A 1 414 ? -13.297 51.438 -3.764 1 96.56 414 LEU A C 1
ATOM 3273 O O . LEU A 1 414 ? -14.133 52.125 -4.363 1 96.56 414 LEU A O 1
ATOM 3277 N N . GLY A 1 415 ? -12.211 51.906 -3.139 1 96.62 415 GLY A N 1
ATOM 3278 C CA . GLY A 1 415 ? -11.922 53.312 -3.299 1 96.62 415 GLY A CA 1
ATOM 3279 C C . GLY A 1 415 ? -11.828 53.75 -4.75 1 96.62 415 GLY A C 1
ATOM 3280 O O . GLY A 1 415 ? -12.352 54.812 -5.133 1 96.62 415 GLY A O 1
ATOM 3281 N N . GLN A 1 416 ? -11.234 52.938 -5.5 1 95.56 416 GLN A N 1
ATOM 3282 C CA . GLN A 1 416 ? -11.102 53.219 -6.922 1 95.56 416 GLN A CA 1
ATOM 3283 C C . GLN A 1 416 ? -12.453 53.156 -7.625 1 95.56 416 GLN A C 1
ATOM 3285 O O . GLN A 1 416 ? -12.742 53.969 -8.508 1 95.56 416 GLN A O 1
ATOM 3290 N N . LEU A 1 417 ? -13.266 52.281 -7.25 1 94.56 417 LEU A N 1
ATOM 3291 C CA . LEU A 1 417 ? -14.555 52.094 -7.891 1 94.56 417 LEU A CA 1
ATOM 3292 C C . LEU A 1 417 ? -15.531 53.219 -7.516 1 94.56 417 LEU A C 1
ATOM 3294 O O . LEU A 1 417 ? -16.234 53.75 -8.375 1 94.56 417 LEU A O 1
ATOM 3298 N N . PHE A 1 418 ? -15.586 53.594 -6.262 1 95.19 418 PHE A N 1
ATOM 3299 C CA . PHE A 1 418 ? -16.516 54.625 -5.789 1 95.19 418 PHE A CA 1
ATOM 3300 C C . PHE A 1 418 ? -16.062 56 -6.262 1 95.19 418 PHE A C 1
ATOM 3302 O O . PHE A 1 418 ? -16.891 56.812 -6.66 1 95.19 418 PHE A O 1
ATOM 3309 N N . ASP A 1 419 ? -14.773 56.219 -6.18 1 95.25 419 ASP A N 1
ATOM 3310 C CA . ASP A 1 419 ? -14.273 57.531 -6.547 1 95.25 419 ASP A CA 1
ATOM 3311 C C . ASP A 1 419 ? -14.531 57.844 -8.023 1 95.25 419 ASP A C 1
ATOM 3313 O O . ASP A 1 419 ? -14.766 59 -8.398 1 95.25 419 ASP A O 1
ATOM 3317 N N . ARG A 1 420 ? -14.5 56.875 -8.758 1 91.81 420 ARG A N 1
ATOM 3318 C CA . ARG A 1 420 ? -14.75 57.031 -10.188 1 91.81 420 ARG A CA 1
ATOM 3319 C C . ARG A 1 420 ? -16.188 57.469 -10.445 1 91.81 420 ARG A C 1
ATOM 3321 O O . ARG A 1 420 ? -16.469 58.125 -11.438 1 91.81 420 ARG A O 1
ATOM 3328 N N . LEU A 1 421 ? -17.062 57.031 -9.672 1 90.75 421 LEU A N 1
ATOM 3329 C CA . LEU A 1 421 ? -18.469 57.344 -9.859 1 90.75 421 LEU A CA 1
ATOM 3330 C C . LEU A 1 421 ? -18.734 58.844 -9.578 1 90.75 421 LEU A C 1
ATOM 3332 O O . LEU A 1 421 ? -19.688 59.406 -10.102 1 90.75 421 LEU A O 1
ATOM 3336 N N . GLY A 1 422 ? -18.062 59.438 -8.703 1 87.06 422 GLY A N 1
ATOM 3337 C CA . GLY A 1 422 ? -18.188 60.844 -8.398 1 87.06 422 GLY A CA 1
ATOM 3338 C C . GLY A 1 422 ? -19.484 61.188 -7.668 1 87.06 422 GLY A C 1
ATOM 3339 O O . GLY A 1 422 ? -19.938 62.344 -7.711 1 87.06 422 GLY A O 1
ATOM 3340 N N . GLU A 1 423 ? -20 60.312 -7.004 1 87.25 423 GLU A N 1
ATOM 3341 C CA . GLU A 1 423 ? -21.297 60.531 -6.363 1 87.25 423 GLU A CA 1
ATOM 3342 C C . GLU A 1 423 ? -21.125 60.969 -4.918 1 87.25 423 GLU A C 1
ATOM 3344 O O . GLU A 1 423 ? -22.062 61.531 -4.324 1 87.25 423 GLU A O 1
ATOM 3349 N N . GLU A 1 424 ? -19.984 60.781 -4.344 1 88.12 424 GLU A N 1
ATOM 3350 C CA . GLU A 1 424 ? -19.781 61.062 -2.926 1 88.12 424 GLU A CA 1
ATOM 3351 C C . GLU A 1 424 ? -18.969 62.344 -2.734 1 88.12 424 GLU A C 1
ATOM 3353 O O . GLU A 1 424 ? -18.125 62.688 -3.572 1 88.12 424 GLU A O 1
ATOM 3358 N N . SER A 1 425 ? -19.156 63.031 -1.627 1 88.62 425 SER A N 1
ATOM 3359 C CA . SER A 1 425 ? -18.484 64.312 -1.343 1 88.62 425 SER A CA 1
ATOM 3360 C C . SER A 1 425 ? -17.047 64.062 -0.922 1 88.62 425 SER A C 1
ATOM 3362 O O . SER A 1 425 ? -16.203 64.938 -1.034 1 88.62 425 SER A O 1
ATOM 3364 N N . TRP A 1 426 ? -16.719 62.844 -0.378 1 91.19 426 TRP A N 1
ATOM 3365 C CA . TRP A 1 426 ? -15.383 62.5 0.082 1 91.19 426 TRP A CA 1
ATOM 3366 C C . TRP A 1 426 ? -14.75 61.469 -0.848 1 91.19 426 TRP A C 1
ATOM 3368 O O . TRP A 1 426 ? -15.453 60.656 -1.469 1 91.19 426 TRP A O 1
ATOM 3378 N N . ARG A 1 427 ? -13.5 61.719 -0.861 1 93.94 427 ARG A N 1
ATOM 3379 C CA . ARG A 1 427 ? -12.797 60.562 -1.386 1 93.94 427 ARG A CA 1
ATOM 3380 C C . ARG A 1 427 ? -12.984 59.344 -0.474 1 93.94 427 ARG A C 1
ATOM 3382 O O . ARG A 1 427 ? -13.016 59.469 0.75 1 93.94 427 ARG A O 1
ATOM 3389 N N . TYR A 1 428 ? -13.094 58.219 -1.002 1 96.25 428 TYR A N 1
ATOM 3390 C CA . TYR A 1 428 ? -13.391 57 -0.254 1 96.25 428 TYR A CA 1
ATOM 3391 C C . TYR A 1 428 ? -12.422 56.812 0.909 1 96.25 428 TYR A C 1
ATOM 3393 O O . TYR A 1 428 ? -12.844 56.531 2.035 1 96.25 428 TYR A O 1
ATOM 3401 N N . ALA A 1 429 ? -11.102 56.969 0.7 1 93 429 ALA A N 1
ATOM 3402 C CA . ALA A 1 429 ? -10.055 56.719 1.692 1 93 429 ALA A CA 1
ATOM 3403 C C . ALA A 1 429 ? -10.156 57.719 2.848 1 93 429 ALA A C 1
ATOM 3405 O O . ALA A 1 429 ? -9.703 57.438 3.959 1 93 429 ALA A O 1
ATOM 3406 N N . ASP A 1 430 ? -10.828 58.812 2.553 1 93.88 430 ASP A N 1
ATOM 3407 C CA . ASP A 1 430 ? -10.891 59.906 3.541 1 93.88 430 ASP A CA 1
ATOM 3408 C C . ASP A 1 430 ? -12.211 59.844 4.316 1 93.88 430 ASP A C 1
ATOM 3410 O O . ASP A 1 430 ? -12.398 60.625 5.266 1 93.88 430 ASP A O 1
ATOM 3414 N N . MET A 1 431 ? -13.023 59 4.023 1 95.19 431 MET A N 1
ATOM 3415 C CA . MET A 1 431 ? -14.32 58.906 4.684 1 95.19 431 MET A CA 1
ATOM 3416 C C . MET A 1 431 ? -14.172 58.406 6.121 1 95.19 431 MET A C 1
ATOM 3418 O O . MET A 1 431 ? -13.398 57.5 6.391 1 95.19 431 MET A O 1
ATOM 3422 N N . PRO A 1 432 ? -14.875 59.062 6.973 1 93.81 432 PRO A N 1
ATOM 3423 C CA . PRO A 1 432 ? -14.953 58.469 8.305 1 93.81 432 PRO A CA 1
ATOM 3424 C C . PRO A 1 432 ? -15.586 57.062 8.273 1 93.81 432 PRO A C 1
ATOM 3426 O O . PRO A 1 432 ? -16.453 56.812 7.445 1 93.81 432 PRO A O 1
ATOM 3429 N N . ARG A 1 433 ? -15.289 56.25 9.18 1 93.81 433 ARG A N 1
ATOM 3430 C CA . ARG A 1 433 ? -15.703 54.875 9.18 1 93.81 433 ARG A CA 1
ATOM 3431 C C . ARG A 1 433 ? -17.219 54.75 9.219 1 93.81 433 ARG A C 1
ATOM 3433 O O . ARG A 1 433 ? -17.797 53.906 8.539 1 93.81 433 ARG A O 1
ATOM 3440 N N . GLU A 1 434 ? -17.812 55.594 10.055 1 93 434 GLU A N 1
ATOM 3441 C CA . GLU A 1 434 ? -19.266 55.531 10.18 1 93 434 GLU A CA 1
ATOM 3442 C C . GLU A 1 434 ? -19.938 55.812 8.844 1 93 434 GLU A C 1
ATOM 3444 O O . GLU A 1 434 ? -20.922 55.156 8.484 1 93 434 GLU A O 1
ATOM 3449 N N . TYR A 1 435 ? -19.438 56.812 8.164 1 94.75 435 TYR A N 1
ATOM 3450 C CA . TYR A 1 435 ? -19.984 57.156 6.848 1 94.75 435 TYR A CA 1
ATOM 3451 C C . TYR A 1 435 ? -19.75 56.031 5.852 1 94.75 435 TYR A C 1
ATOM 3453 O O . TYR A 1 435 ? -20.641 55.688 5.086 1 94.75 435 TYR A O 1
ATOM 3461 N N . ARG A 1 436 ? -18.562 55.562 5.836 1 96.12 436 ARG A N 1
ATOM 3462 C CA . ARG A 1 436 ? -18.203 54.469 4.945 1 96.12 436 ARG A CA 1
ATOM 3463 C C . ARG A 1 436 ? -19.094 53.25 5.195 1 96.12 436 ARG A C 1
ATOM 3465 O O . ARG A 1 436 ? -19.5 52.562 4.254 1 96.12 436 ARG A O 1
ATOM 3472 N N . THR A 1 437 ? -19.344 52.906 6.512 1 96.31 437 THR A N 1
ATOM 3473 C CA . THR A 1 437 ? -20.203 51.781 6.891 1 96.31 437 THR A CA 1
ATOM 3474 C C . THR A 1 437 ? -21.594 51.938 6.293 1 96.31 437 THR A C 1
ATOM 3476 O O . THR A 1 437 ? -22.141 50.969 5.727 1 96.31 437 THR A O 1
ATOM 3479 N N . LYS A 1 438 ? -22.094 53.094 6.355 1 94.81 438 LYS A N 1
ATOM 3480 C CA . LYS A 1 438 ? -23.438 53.375 5.82 1 94.81 438 LYS A CA 1
ATOM 3481 C C . LYS A 1 438 ? -23.438 53.281 4.297 1 94.81 438 LYS A C 1
ATOM 3483 O O . LYS A 1 438 ? -24.375 52.75 3.707 1 94.81 438 LYS A O 1
ATOM 3488 N N . LEU A 1 439 ? -22.438 53.844 3.703 1 95.75 439 LEU A N 1
ATOM 3489 C CA . LEU A 1 439 ? -22.312 53.812 2.25 1 95.75 439 LEU A CA 1
ATOM 3490 C C . LEU A 1 439 ? -22.281 52.375 1.743 1 95.75 439 LEU A C 1
ATOM 3492 O O . LEU A 1 439 ? -22.984 52.031 0.792 1 95.75 439 LEU A O 1
ATOM 3496 N N . LEU A 1 440 ? -21.469 51.594 2.363 1 96.81 440 LEU A N 1
ATOM 3497 C CA . LEU A 1 440 ? -21.281 50.188 1.933 1 96.81 440 LEU A CA 1
ATOM 3498 C C . LEU A 1 440 ? -22.516 49.375 2.211 1 96.81 440 LEU A C 1
ATOM 3500 O O . LEU A 1 440 ? -22.859 48.469 1.442 1 96.81 440 LEU A O 1
ATOM 3504 N N . ALA A 1 441 ? -23.141 49.594 3.361 1 95.38 441 ALA A N 1
ATOM 3505 C CA . ALA A 1 441 ? -24.406 48.938 3.658 1 95.38 441 ALA A CA 1
ATOM 3506 C C . ALA A 1 441 ? -25.453 49.25 2.586 1 95.38 441 ALA A C 1
ATOM 3508 O O . ALA A 1 441 ? -26.188 48.344 2.16 1 95.38 441 ALA A O 1
ATOM 3509 N N . LYS A 1 442 ? -25.469 50.469 2.213 1 94.44 442 LYS A N 1
ATOM 3510 C CA . LYS A 1 442 ? -26.375 50.875 1.155 1 94.44 442 LYS A CA 1
ATOM 3511 C C . LYS A 1 442 ? -26.047 50.188 -0.168 1 94.44 442 LYS A C 1
ATOM 3513 O O . LYS A 1 442 ? -26.938 49.75 -0.886 1 94.44 442 LYS A O 1
ATOM 3518 N N . GLU A 1 443 ? -24.828 50.219 -0.437 1 94.62 443 GLU A N 1
ATOM 3519 C CA . GLU A 1 443 ? -24.375 49.594 -1.679 1 94.62 443 GLU A CA 1
ATOM 3520 C C . GLU A 1 443 ? -24.703 48.125 -1.698 1 94.62 443 GLU A C 1
ATOM 3522 O O . GLU A 1 443 ? -25 47.562 -2.754 1 94.62 443 GLU A O 1
ATOM 3527 N N . LEU A 1 444 ? -24.547 47.406 -0.568 1 94.38 444 LEU A N 1
ATOM 3528 C CA . LEU A 1 444 ? -24.812 45.969 -0.459 1 94.38 444 LEU A CA 1
ATOM 3529 C C . LEU A 1 444 ? -26.25 45.656 -0.802 1 94.38 444 LEU A C 1
ATOM 3531 O O . LEU A 1 444 ? -26.562 44.594 -1.349 1 94.38 444 LEU A O 1
ATOM 3535 N N . ARG A 1 445 ? -27.062 46.594 -0.592 1 90.69 445 ARG A N 1
ATOM 3536 C CA . ARG A 1 445 ? -28.5 46.438 -0.857 1 90.69 445 ARG A CA 1
ATOM 3537 C C . ARG A 1 445 ? -28.828 46.781 -2.309 1 90.69 445 ARG A C 1
ATOM 3539 O O . ARG A 1 445 ? -29.859 46.375 -2.828 1 90.69 445 ARG A O 1
ATOM 3546 N N . SER A 1 446 ? -27.922 47.438 -2.93 1 91.69 446 SER A N 1
ATOM 3547 C CA . SER A 1 446 ? -28.188 47.906 -4.289 1 91.69 446 SER A CA 1
ATOM 3548 C C . SER A 1 446 ? -28.047 46.781 -5.297 1 91.69 446 SER A C 1
ATOM 3550 O O . SER A 1 446 ? -27.297 45.844 -5.07 1 91.69 446 SER A O 1
ATOM 3552 N N . ARG A 1 447 ? -28.734 46.875 -6.371 1 89.88 447 ARG A N 1
ATOM 3553 C CA . ARG A 1 447 ? -28.656 45.906 -7.461 1 89.88 447 ARG A CA 1
ATOM 3554 C C . ARG A 1 447 ? -27.734 46.406 -8.57 1 89.88 447 ARG A C 1
ATOM 3556 O O . ARG A 1 447 ? -27.375 45.656 -9.477 1 89.88 447 ARG A O 1
ATOM 3563 N N . ARG A 1 448 ? -27.344 47.625 -8.438 1 89.5 448 ARG A N 1
ATOM 3564 C CA . ARG A 1 448 ? -26.562 48.25 -9.5 1 89.5 448 ARG A CA 1
ATOM 3565 C C . ARG A 1 448 ? -25.078 47.906 -9.367 1 89.5 448 ARG A C 1
ATOM 3567 O O . ARG A 1 448 ? -24.5 48.031 -8.289 1 89.5 448 ARG A O 1
ATOM 3574 N N . PRO A 1 449 ? -24.5 47.5 -10.477 1 90.94 449 PRO A N 1
ATOM 3575 C CA . PRO A 1 449 ? -23.062 47.219 -10.414 1 90.94 449 PRO A CA 1
ATOM 3576 C C . PRO A 1 449 ? -22.234 48.5 -10.203 1 90.94 449 PRO A C 1
ATOM 3578 O O . PRO A 1 449 ? -22.609 49.562 -10.656 1 90.94 449 PRO A O 1
ATOM 3581 N N . LEU A 1 450 ? -21.172 48.312 -9.539 1 91.31 450 LEU A N 1
ATOM 3582 C CA . LEU A 1 450 ? -20.266 49.438 -9.258 1 91.31 450 LEU A CA 1
ATOM 3583 C C . LEU A 1 450 ? -19.375 49.719 -10.461 1 91.31 450 LEU A C 1
ATOM 3585 O O . LEU A 1 450 ? -18.875 50.844 -10.609 1 91.31 450 LEU A O 1
ATOM 3589 N N . ALA A 1 451 ? -19.125 48.688 -11.258 1 89.06 451 ALA A N 1
ATOM 3590 C CA . ALA A 1 451 ? -18.172 48.875 -12.352 1 89.06 451 ALA A CA 1
ATOM 3591 C C . ALA A 1 451 ? -18.484 47.938 -13.5 1 89.06 451 ALA A C 1
ATOM 3593 O O . ALA A 1 451 ? -19.188 46.938 -13.32 1 89.06 451 ALA A O 1
ATOM 3594 N N . PRO A 1 452 ? -18.016 48.281 -14.719 1 87.81 452 PRO A N 1
ATOM 3595 C CA . PRO A 1 452 ? -18.094 47.344 -15.82 1 87.81 452 PRO A CA 1
ATOM 3596 C C . PRO A 1 452 ? -17.109 46.188 -15.664 1 87.81 452 PRO A C 1
ATOM 3598 O O . PRO A 1 452 ? -16.312 46.156 -14.727 1 87.81 452 PRO A O 1
ATOM 3601 N N . SER A 1 453 ? -17.172 45.156 -16.422 1 84.75 453 SER A N 1
ATOM 3602 C CA . SER A 1 453 ? -16.25 44.031 -16.453 1 84.75 453 SER A CA 1
ATOM 3603 C C . SER A 1 453 ? -15.422 44.031 -17.734 1 84.75 453 SER A C 1
ATOM 3605 O O . SER A 1 453 ? -15.969 43.938 -18.828 1 84.75 453 SER A O 1
ATOM 3607 N N . PRO A 1 454 ? -14.102 44.312 -17.641 1 87.06 454 PRO A N 1
ATOM 3608 C CA . PRO A 1 454 ? -13.32 44.312 -16.406 1 87.06 454 PRO A CA 1
ATOM 3609 C C . PRO A 1 454 ? -13.344 45.656 -15.688 1 87.06 454 PRO A C 1
ATOM 3611 O O . PRO A 1 454 ? -13.438 46.688 -16.328 1 87.06 454 PRO A O 1
ATOM 3614 N N . ALA A 1 455 ? -13.203 45.531 -14.438 1 90.88 455 ALA A N 1
ATOM 3615 C CA . ALA A 1 455 ? -13.25 46.75 -13.625 1 90.88 455 ALA A CA 1
ATOM 3616 C C . ALA A 1 455 ? -11.984 47.594 -13.805 1 90.88 455 ALA A C 1
ATOM 3618 O O . ALA A 1 455 ? -10.883 47.031 -13.906 1 90.88 455 ALA A O 1
ATOM 3619 N N . PRO A 1 456 ? -12.141 48.875 -13.953 1 92.56 456 PRO A N 1
ATOM 3620 C CA . PRO A 1 456 ? -10.984 49.75 -14.125 1 92.56 456 PRO A CA 1
ATOM 3621 C C . PRO A 1 456 ? -10.25 50.031 -12.82 1 92.56 456 PRO A C 1
ATOM 3623 O O . PRO A 1 456 ? -10.422 51.094 -12.211 1 92.56 456 PRO A O 1
ATOM 3626 N N . VAL A 1 457 ? -9.43 49.125 -12.375 1 94.88 457 VAL A N 1
ATOM 3627 C CA . VAL A 1 457 ? -8.656 49.25 -11.141 1 94.88 457 VAL A CA 1
ATOM 3628 C C . VAL A 1 457 ? -7.172 49.031 -11.445 1 94.88 457 VAL A C 1
ATOM 3630 O O . VAL A 1 457 ? -6.82 48.531 -12.516 1 94.88 457 VAL A O 1
ATOM 3633 N N . ASP A 1 458 ? -6.297 49.5 -10.609 1 95.25 458 ASP A N 1
ATOM 3634 C CA . ASP A 1 458 ? -4.859 49.312 -10.766 1 95.25 458 ASP A CA 1
ATOM 3635 C C . ASP A 1 458 ? -4.473 47.844 -10.469 1 95.25 458 ASP A C 1
ATOM 3637 O O . ASP A 1 458 ? -5.34 47 -10.25 1 95.25 458 ASP A O 1
ATOM 3641 N N . ALA A 1 459 ? -3.184 47.531 -10.445 1 93.19 459 ALA A N 1
ATOM 3642 C CA . ALA A 1 459 ? -2.682 46.156 -10.344 1 93.19 459 ALA A CA 1
ATOM 3643 C C . ALA A 1 459 ? -3.074 45.531 -9.016 1 93.19 459 ALA A C 1
ATOM 3645 O O . ALA A 1 459 ? -3.562 44.406 -8.977 1 93.19 459 ALA A O 1
ATOM 3646 N N . PRO A 1 460 ? -2.92 46.219 -7.918 1 93.06 460 PRO A N 1
ATOM 3647 C CA . PRO A 1 460 ? -3.361 45.656 -6.645 1 93.06 460 PRO A CA 1
ATOM 3648 C C . PRO A 1 460 ? -4.871 45.406 -6.598 1 93.06 460 PRO A C 1
ATOM 3650 O O . PRO A 1 460 ? -5.324 44.406 -6.039 1 93.06 460 PRO A O 1
ATOM 3653 N N . GLY A 1 461 ? -5.59 46.406 -7.156 1 94.06 461 GLY A N 1
ATOM 3654 C CA . GLY A 1 461 ? -7.031 46.219 -7.238 1 94.06 461 GLY A CA 1
ATOM 3655 C C . GLY A 1 461 ? -7.445 45.031 -8.062 1 94.06 461 GLY A C 1
ATOM 3656 O O . GLY A 1 461 ? -8.391 44.312 -7.703 1 94.06 461 GLY A O 1
ATOM 3657 N N . GLU A 1 462 ? -6.723 44.875 -9.102 1 94.06 462 GLU A N 1
ATOM 3658 C CA . GLU A 1 462 ? -6.984 43.719 -9.961 1 94.06 462 GLU A CA 1
ATOM 3659 C C . GLU A 1 462 ? -6.707 42.406 -9.227 1 94.06 462 GLU A C 1
ATOM 3661 O O . GLU A 1 462 ? -7.426 41.438 -9.406 1 94.06 462 GLU A O 1
ATOM 3666 N N . LYS A 1 463 ? -5.699 42.406 -8.477 1 93.5 463 LYS A N 1
ATOM 3667 C CA . LYS A 1 463 ? -5.371 41.219 -7.68 1 93.5 463 LYS A CA 1
ATOM 3668 C C . LYS A 1 463 ? -6.473 40.906 -6.676 1 93.5 463 LYS A C 1
ATOM 3670 O O . LYS A 1 463 ? -6.852 39.75 -6.5 1 93.5 463 LYS A O 1
ATOM 3675 N N . THR A 1 464 ? -6.996 41.906 -6.09 1 95.12 464 THR A N 1
ATOM 3676 C CA . THR A 1 464 ? -8.039 41.75 -5.086 1 95.12 464 THR A CA 1
ATOM 3677 C C . THR A 1 464 ? -9.336 41.281 -5.734 1 95.12 464 THR A C 1
ATOM 3679 O O . THR A 1 464 ? -9.953 40.312 -5.277 1 95.12 464 THR A O 1
ATOM 3682 N N . LEU A 1 465 ? -9.734 41.906 -6.848 1 95.06 465 LEU A N 1
ATOM 3683 C CA . LEU A 1 465 ? -10.953 41.531 -7.555 1 95.06 465 LEU A CA 1
ATOM 3684 C C . LEU A 1 465 ? -10.789 40.156 -8.195 1 95.06 465 LEU A C 1
ATOM 3686 O O . LEU A 1 465 ? -11.75 39.375 -8.289 1 95.06 465 LEU A O 1
ATOM 3690 N N . GLY A 1 466 ? -9.609 39.906 -8.648 1 94.75 466 GLY A N 1
ATOM 3691 C CA . GLY A 1 466 ? -9.297 38.656 -9.328 1 94.75 466 GLY A CA 1
ATOM 3692 C C . GLY A 1 466 ? -9.531 37.438 -8.453 1 94.75 466 GLY A C 1
ATOM 3693 O O . GLY A 1 466 ? -9.922 36.375 -8.953 1 94.75 466 GLY A O 1
ATOM 3694 N N . VAL A 1 467 ? -9.297 37.531 -7.168 1 95.5 467 VAL A N 1
ATOM 3695 C CA . VAL A 1 467 ? -9.477 36.375 -6.285 1 95.5 467 VAL A CA 1
ATOM 3696 C C . VAL A 1 467 ? -10.961 36.031 -6.168 1 95.5 467 VAL A C 1
ATOM 3698 O O . VAL A 1 467 ? -11.344 34.875 -6.133 1 95.5 467 VAL A O 1
ATOM 3701 N N . PHE A 1 468 ? -11.812 37.031 -6.156 1 97.19 468 PHE A N 1
ATOM 3702 C CA . PHE A 1 468 ? -13.25 36.812 -6.102 1 97.19 468 PHE A CA 1
ATOM 3703 C C . PHE A 1 468 ? -13.727 36.094 -7.371 1 97.19 468 PHE A C 1
ATOM 3705 O O . PHE A 1 468 ? -14.555 35.188 -7.312 1 97.19 468 PHE A O 1
ATOM 3712 N N . GLN A 1 469 ? -13.195 36.5 -8.461 1 96.31 469 GLN A N 1
ATOM 3713 C CA . GLN A 1 469 ? -13.539 35.875 -9.734 1 96.31 469 GLN A CA 1
ATOM 3714 C C . GLN A 1 469 ? -13.062 34.438 -9.766 1 96.31 469 GLN A C 1
ATOM 3716 O O . GLN A 1 469 ? -13.758 33.562 -10.289 1 96.31 469 GLN A O 1
ATOM 3721 N N . THR A 1 470 ? -11.891 34.219 -9.234 1 97.31 470 THR A N 1
ATOM 3722 C CA . THR A 1 470 ? -11.352 32.875 -9.172 1 97.31 470 THR A CA 1
ATOM 3723 C C . THR A 1 470 ? -12.211 31.984 -8.281 1 97.31 470 THR A C 1
ATOM 3725 O O . THR A 1 470 ? -12.445 30.812 -8.594 1 97.31 470 THR A O 1
ATOM 3728 N N . VAL A 1 471 ? -12.672 32.469 -7.191 1 97.81 471 VAL A N 1
ATOM 3729 C CA . VAL A 1 471 ? -13.547 31.75 -6.289 1 97.81 471 VAL A CA 1
ATOM 3730 C C . VAL A 1 471 ? -14.836 31.359 -7.016 1 97.81 471 VAL A C 1
ATOM 3732 O O . VAL A 1 471 ? -15.297 30.219 -6.914 1 97.81 471 VAL A O 1
ATOM 3735 N N . ARG A 1 472 ? -15.414 32.281 -7.723 1 97.25 472 ARG A N 1
ATOM 3736 C CA . ARG A 1 472 ? -16.625 32 -8.492 1 97.25 472 ARG A CA 1
ATOM 3737 C C . ARG A 1 472 ? -16.391 30.859 -9.477 1 97.25 472 ARG A C 1
ATOM 3739 O O . ARG A 1 472 ? -17.172 29.906 -9.539 1 97.25 472 ARG A O 1
ATOM 3746 N N . ARG A 1 473 ? -15.336 30.984 -10.195 1 96.81 473 ARG A N 1
ATOM 3747 C CA . ARG A 1 473 ? -14.977 29.953 -11.164 1 96.81 473 ARG A CA 1
ATOM 3748 C C . ARG A 1 473 ? -14.766 28.609 -10.469 1 96.81 473 ARG A C 1
ATOM 3750 O O . ARG A 1 473 ? -15.195 27.562 -10.977 1 96.81 473 ARG A O 1
ATOM 3757 N N . ALA A 1 474 ? -14.07 28.594 -9.367 1 97.38 474 ALA A N 1
ATOM 3758 C CA . ALA A 1 474 ? -13.773 27.375 -8.625 1 97.38 474 ALA A CA 1
ATOM 3759 C C . ALA A 1 474 ? -15.062 26.672 -8.203 1 97.38 474 ALA A C 1
ATOM 3761 O O . ALA A 1 474 ? -15.172 25.438 -8.32 1 97.38 474 ALA A O 1
ATOM 3762 N N . LEU A 1 475 ? -15.992 27.406 -7.73 1 97.06 475 LEU A N 1
ATOM 3763 C CA . LEU A 1 475 ? -17.266 26.828 -7.289 1 97.06 475 LEU A CA 1
ATOM 3764 C C . LEU A 1 475 ? -18.016 26.203 -8.461 1 97.06 475 LEU A C 1
ATOM 3766 O O . LEU A 1 475 ? -18.656 25.172 -8.305 1 97.06 475 LEU A O 1
ATOM 3770 N N . GLU A 1 476 ? -17.859 26.75 -9.602 1 95.75 476 GLU A N 1
ATOM 3771 C CA . GLU A 1 476 ? -18.531 26.266 -10.797 1 95.75 476 GLU A CA 1
ATOM 3772 C C . GLU A 1 476 ? -17.875 24.984 -11.312 1 95.75 476 GLU A C 1
ATOM 3774 O O . GLU A 1 476 ? -18.562 24.078 -11.773 1 95.75 476 GLU A O 1
ATOM 3779 N N . VAL A 1 477 ? -16.609 24.922 -11.188 1 96.62 477 VAL A N 1
ATOM 3780 C CA . VAL A 1 477 ? -15.844 23.859 -11.828 1 96.62 477 VAL A CA 1
ATOM 3781 C C . VAL A 1 477 ? -15.672 22.688 -10.859 1 96.62 477 VAL A C 1
ATOM 3783 O O . VAL A 1 477 ? -15.773 21.531 -11.258 1 96.62 477 VAL A O 1
ATOM 3786 N N . PHE A 1 478 ? -15.43 22.953 -9.594 1 96.5 478 PHE A N 1
ATOM 3787 C CA . PHE A 1 478 ? -15.055 21.906 -8.641 1 96.5 478 PHE A CA 1
ATOM 3788 C C . PHE A 1 478 ? -16.234 21.516 -7.766 1 96.5 478 PHE A C 1
ATOM 3790 O O . PHE A 1 478 ? -16.281 20.406 -7.227 1 96.5 478 PHE A O 1
ATOM 3797 N N . GLY A 1 479 ? -17.172 22.438 -7.582 1 94.25 479 GLY A N 1
ATOM 3798 C CA . GLY A 1 479 ? -18.281 22.203 -6.68 1 94.25 479 GLY A CA 1
ATOM 3799 C C . GLY A 1 479 ? -18.297 23.141 -5.488 1 94.25 479 GLY A C 1
ATOM 3800 O O . GLY A 1 479 ? -17.344 23.891 -5.27 1 94.25 479 GLY A O 1
ATOM 3801 N N . PRO A 1 480 ? -19.312 23.125 -4.719 1 93.12 480 PRO A N 1
ATOM 3802 C CA . PRO A 1 480 ? -19.547 24.141 -3.689 1 93.12 480 PRO A CA 1
ATOM 3803 C C . PRO A 1 480 ? -18.688 23.938 -2.451 1 93.12 480 PRO A C 1
ATOM 3805 O O . PRO A 1 480 ? -18.5 24.875 -1.661 1 93.12 480 PRO A O 1
ATOM 3808 N N . GLU A 1 481 ? -18.094 22.812 -2.254 1 93.69 481 GLU A N 1
ATOM 3809 C CA . GLU A 1 481 ? -17.375 22.5 -1.017 1 93.69 481 GLU A CA 1
ATOM 3810 C C . GLU A 1 481 ? -15.938 23 -1.076 1 93.69 481 GLU A C 1
ATOM 3812 O O . GLU A 1 481 ? -15.219 22.953 -0.075 1 93.69 481 GLU A O 1
ATOM 3817 N N . VAL A 1 482 ? -15.477 23.516 -2.176 1 96.56 482 VAL A N 1
ATOM 3818 C CA . VAL A 1 482 ? -14.062 23.797 -2.422 1 96.56 482 VAL A CA 1
ATOM 3819 C C . VAL A 1 482 ? -13.625 25.031 -1.643 1 96.56 482 VAL A C 1
ATOM 3821 O O . VAL A 1 482 ? -12.477 25.125 -1.217 1 96.56 482 VAL A O 1
ATOM 3824 N N . ILE A 1 483 ? -14.531 26.031 -1.53 1 97.5 483 ILE A N 1
ATOM 3825 C CA . ILE A 1 483 ? -14.297 27.266 -0.786 1 97.5 483 ILE A CA 1
ATOM 3826 C C . ILE A 1 483 ? -15.578 27.688 -0.081 1 97.5 483 ILE A C 1
ATOM 3828 O O . ILE A 1 483 ? -16.625 27.844 -0.719 1 97.5 483 ILE A O 1
ATOM 3832 N N . GLU A 1 484 ? -15.406 27.953 1.236 1 95.81 484 GLU A N 1
ATOM 3833 C CA . GLU A 1 484 ? -16.609 28.281 1.999 1 95.81 484 GLU A CA 1
ATOM 3834 C C . GLU A 1 484 ? -16.453 29.625 2.715 1 95.81 484 GLU A C 1
ATOM 3836 O O . GLU A 1 484 ? -17.453 30.281 3.016 1 95.81 484 GLU A O 1
ATOM 3841 N N . SER A 1 485 ? -15.172 29.984 3 1 96.88 485 SER A N 1
ATOM 3842 C CA . SER A 1 485 ? -14.953 31.125 3.889 1 96.88 485 SER A CA 1
ATOM 3843 C C . SER A 1 485 ? -13.961 32.125 3.279 1 96.88 485 SER A C 1
ATOM 3845 O O . SER A 1 485 ? -12.93 31.719 2.738 1 96.88 485 SER A O 1
ATOM 3847 N N . TYR A 1 486 ? -14.336 33.375 3.256 1 98 486 TYR A N 1
ATOM 3848 C CA . TYR A 1 486 ? -13.453 34.469 2.926 1 98 486 TYR A CA 1
ATOM 3849 C C . TYR A 1 486 ? -13.109 35.281 4.168 1 98 486 TYR A C 1
ATOM 3851 O O . TYR A 1 486 ? -13.969 35.969 4.719 1 98 486 TYR A O 1
ATOM 3859 N N . ILE A 1 487 ? -11.859 35.25 4.613 1 98 487 ILE A N 1
ATOM 3860 C CA . ILE A 1 487 ? -11.438 35.812 5.898 1 98 487 ILE A CA 1
ATOM 3861 C C . ILE A 1 487 ? -10.812 37.188 5.695 1 98 487 ILE A C 1
ATOM 3863 O O . ILE A 1 487 ? -10.008 37.375 4.781 1 98 487 ILE A O 1
ATOM 3867 N N . ILE A 1 488 ? -11.148 38.156 6.527 1 97.81 488 ILE A N 1
ATOM 3868 C CA . ILE A 1 488 ? -10.617 39.5 6.484 1 97.81 488 ILE A CA 1
ATOM 3869 C C . ILE A 1 488 ? -9.68 39.719 7.664 1 97.81 488 ILE A C 1
ATOM 3871 O O . ILE A 1 488 ? -10.125 39.844 8.805 1 97.81 488 ILE A O 1
ATOM 3875 N N . SER A 1 489 ? -8.438 39.844 7.402 1 93.88 489 SER A N 1
ATOM 3876 C CA . SER A 1 489 ? -7.48 40.094 8.469 1 93.88 489 SER A CA 1
ATOM 3877 C C . SER A 1 489 ? -7.504 41.562 8.898 1 93.88 489 SER A C 1
ATOM 3879 O O . SER A 1 489 ? -7.855 42.438 8.102 1 93.88 489 SER A O 1
ATOM 3881 N N . MET A 1 490 ? -7.207 41.844 10.055 1 91.31 490 MET A N 1
ATOM 3882 C CA . MET A 1 490 ? -7.164 43.188 10.648 1 91.31 490 MET A CA 1
ATOM 3883 C C . MET A 1 490 ? -8.516 43.875 10.523 1 91.31 490 MET A C 1
ATOM 3885 O O . MET A 1 490 ? -8.602 45 10.031 1 91.31 490 MET A O 1
ATOM 3889 N N . CYS A 1 491 ? -9.523 43.156 10.898 1 95.44 491 CYS A N 1
ATOM 3890 C CA . CYS A 1 491 ? -10.875 43.688 10.836 1 95.44 491 CYS A CA 1
ATOM 3891 C C . CYS A 1 491 ? -11.164 44.594 12.016 1 95.44 491 CYS A C 1
ATOM 3893 O O . CYS A 1 491 ? -11.219 44.156 13.164 1 95.44 491 CYS A O 1
ATOM 3895 N N . GLN A 1 492 ? -11.414 45.812 11.781 1 94.12 492 GLN A N 1
ATOM 3896 C CA . GLN A 1 492 ? -11.562 46.812 12.852 1 94.12 492 GLN A CA 1
ATOM 3897 C C . GLN A 1 492 ? -13.016 47.25 13 1 94.12 492 GLN A C 1
ATOM 3899 O O . GLN A 1 492 ? -13.391 47.812 14.016 1 94.12 492 GLN A O 1
ATOM 3904 N N . GLY A 1 493 ? -13.758 46.938 12.023 1 95.12 493 GLY A N 1
ATOM 3905 C CA . GLY A 1 493 ? -15.148 47.375 12.062 1 95.12 493 GLY A CA 1
ATOM 3906 C C . GLY A 1 493 ? -16.016 46.688 11.016 1 95.12 493 GLY A C 1
ATOM 3907 O O . GLY A 1 493 ? -15.516 45.906 10.211 1 95.12 493 GLY A O 1
ATOM 3908 N N . ALA A 1 494 ? -17.312 47.031 11.086 1 96.69 494 ALA A N 1
ATOM 3909 C CA . ALA A 1 494 ? -18.281 46.438 10.18 1 96.69 494 ALA A CA 1
ATOM 3910 C C . ALA A 1 494 ? -18.016 46.844 8.734 1 96.69 494 ALA A C 1
ATOM 3912 O O . ALA A 1 494 ? -18.312 46.094 7.801 1 96.69 494 ALA A O 1
ATOM 3913 N N . ASP A 1 495 ? -17.438 48.062 8.5 1 97 495 ASP A N 1
ATOM 3914 C CA . ASP A 1 495 ? -17.156 48.531 7.148 1 97 495 ASP A CA 1
ATOM 3915 C C . ASP A 1 495 ? -16.172 47.594 6.434 1 97 495 ASP A C 1
ATOM 3917 O O . ASP A 1 495 ? -16.266 47.406 5.219 1 97 495 ASP A O 1
ATOM 3921 N N . ASP A 1 496 ? -15.242 47.031 7.188 1 97.88 496 ASP A N 1
ATOM 3922 C CA . ASP A 1 496 ? -14.297 46.094 6.594 1 97.88 496 ASP A CA 1
ATOM 3923 C C . ASP A 1 496 ? -15.023 44.844 6.047 1 97.88 496 ASP A C 1
ATOM 3925 O O . ASP A 1 496 ? -14.688 44.344 4.973 1 97.88 496 ASP A O 1
ATOM 3929 N N . VAL A 1 497 ? -15.984 44.375 6.809 1 98.19 497 VAL A N 1
ATOM 3930 C CA . VAL A 1 497 ? -16.734 43.188 6.418 1 98.19 497 VAL A CA 1
ATOM 3931 C C . VAL A 1 497 ? -17.656 43.5 5.242 1 98.19 497 VAL A C 1
ATOM 3933 O O . VAL A 1 497 ? -17.75 42.75 4.281 1 98.19 497 VAL A O 1
ATOM 3936 N N . PHE A 1 498 ? -18.312 44.688 5.301 1 98.06 498 PHE A N 1
ATOM 3937 C CA . PHE A 1 498 ? -19.188 45.094 4.215 1 98.06 498 PHE A CA 1
ATOM 3938 C C . PHE A 1 498 ? -18.391 45.281 2.924 1 98.06 498 PHE A C 1
ATOM 3940 O O . PHE A 1 498 ? -18.891 45 1.839 1 98.06 498 PHE A O 1
ATOM 3947 N N . ALA A 1 499 ? -17.219 45.781 3.039 1 98.06 499 ALA A N 1
ATOM 3948 C CA . ALA A 1 499 ? -16.375 46 1.86 1 98.06 499 ALA A CA 1
ATOM 3949 C C . ALA A 1 499 ? -16.156 44.688 1.108 1 98.06 499 ALA A C 1
ATOM 3951 O O . ALA A 1 499 ? -16.312 44.625 -0.112 1 98.06 499 ALA A O 1
ATOM 3952 N N . ALA A 1 500 ? -15.789 43.688 1.848 1 98.06 500 ALA A N 1
ATOM 3953 C CA . ALA A 1 500 ? -15.57 42.375 1.244 1 98.06 500 ALA A CA 1
ATOM 3954 C C . ALA A 1 500 ? -16.859 41.812 0.67 1 98.06 500 ALA A C 1
ATOM 3956 O O . ALA A 1 500 ? -16.859 41.188 -0.4 1 98.06 500 ALA A O 1
ATOM 3957 N N . ALA A 1 501 ? -17.953 41.969 1.353 1 98 501 ALA A N 1
ATOM 3958 C CA . ALA A 1 501 ? -19.25 41.469 0.901 1 98 501 ALA A CA 1
ATOM 3959 C C . ALA A 1 501 ? -19.672 42.156 -0.403 1 98 501 ALA A C 1
ATOM 3961 O O . ALA A 1 501 ? -20.219 41.5 -1.297 1 98 501 ALA A O 1
ATOM 3962 N N . VAL A 1 502 ? -19.422 43.438 -0.514 1 97.06 502 VAL A N 1
ATOM 3963 C CA . VAL A 1 502 ? -19.766 44.188 -1.719 1 97.06 502 VAL A CA 1
ATOM 3964 C C . VAL A 1 502 ? -18.938 43.688 -2.896 1 97.06 502 VAL A C 1
ATOM 3966 O O . VAL A 1 502 ? -19.469 43.5 -4.004 1 97.06 502 VAL A O 1
ATOM 3969 N N . LEU A 1 503 ? -17.688 43.531 -2.67 1 96.94 503 LEU A N 1
ATOM 3970 C CA . LEU A 1 503 ? -16.844 43 -3.729 1 96.94 503 LEU A CA 1
ATOM 3971 C C . LEU A 1 503 ? -17.297 41.594 -4.148 1 96.94 503 LEU A C 1
ATOM 3973 O O . LEU A 1 503 ? -17.25 41.25 -5.332 1 96.94 503 LEU A O 1
ATOM 3977 N N . ALA A 1 504 ? -17.688 40.75 -3.16 1 97.31 504 ALA A N 1
ATOM 3978 C CA . ALA A 1 504 ? -18.219 39.438 -3.455 1 97.31 504 ALA A CA 1
ATOM 3979 C C . ALA A 1 504 ? -19.484 39.5 -4.309 1 97.31 504 ALA A C 1
ATOM 3981 O O . ALA A 1 504 ? -19.672 38.719 -5.23 1 97.31 504 ALA A O 1
ATOM 3982 N N . ARG A 1 505 ? -20.281 40.406 -3.982 1 95.75 505 ARG A N 1
ATOM 3983 C CA . ARG A 1 505 ? -21.484 40.656 -4.781 1 95.75 505 ARG A CA 1
ATOM 3984 C C . ARG A 1 505 ? -21.125 41.062 -6.203 1 95.75 505 ARG A C 1
ATOM 3986 O O . ARG A 1 505 ? -21.688 40.562 -7.168 1 95.75 505 ARG A O 1
ATOM 3993 N N . GLU A 1 506 ? -20.188 41.969 -6.324 1 94.12 506 GLU A N 1
ATOM 3994 C CA . GLU A 1 506 ? -19.75 42.469 -7.633 1 94.12 506 GLU A CA 1
ATOM 3995 C C . GLU A 1 506 ? -19.203 41.312 -8.477 1 94.12 506 GLU A C 1
ATOM 3997 O O . GLU A 1 506 ? -19.344 41.312 -9.703 1 94.12 506 GLU A O 1
ATOM 4002 N N . ALA A 1 507 ? -18.625 40.375 -7.852 1 94.44 507 ALA A N 1
ATOM 4003 C CA . ALA A 1 507 ? -18.016 39.25 -8.547 1 94.44 507 ALA A CA 1
ATOM 4004 C C . ALA A 1 507 ? -19.047 38.156 -8.805 1 94.44 507 ALA A C 1
ATOM 4006 O O . ALA A 1 507 ? -18.734 37.156 -9.461 1 94.44 507 ALA A O 1
ATOM 4007 N N . GLY A 1 508 ? -20.25 38.219 -8.281 1 93.94 508 GLY A N 1
ATOM 4008 C CA . GLY A 1 508 ? -21.297 37.25 -8.516 1 93.94 508 GLY A CA 1
ATOM 4009 C C . GLY A 1 508 ? -21.281 36.094 -7.523 1 93.94 508 GLY A C 1
ATOM 4010 O O . GLY A 1 508 ? -21.672 34.969 -7.852 1 93.94 508 GLY A O 1
ATOM 4011 N N . LEU A 1 509 ? -20.844 36.312 -6.324 1 97.19 509 LEU A N 1
ATOM 4012 C CA . LEU A 1 509 ? -20.781 35.281 -5.293 1 97.19 509 LEU A CA 1
ATOM 4013 C C . LEU A 1 509 ? -21.938 35.438 -4.305 1 97.19 509 LEU A C 1
ATOM 4015 O O . LEU A 1 509 ? -22.266 34.5 -3.576 1 97.19 509 LEU A O 1
ATOM 4019 N N . ILE A 1 510 ? -22.453 36.656 -4.293 1 96.56 510 ILE A N 1
ATOM 4020 C CA . ILE A 1 510 ? -23.578 37 -3.416 1 96.56 510 ILE A CA 1
ATOM 4021 C C . ILE A 1 510 ? -24.641 37.75 -4.199 1 96.56 510 ILE A C 1
ATOM 4023 O O . ILE A 1 510 ? -24.328 38.625 -4.988 1 96.56 510 ILE A O 1
ATOM 4027 N N . ASP A 1 511 ? -25.844 37.375 -4.062 1 95.75 511 ASP A N 1
ATOM 4028 C CA . ASP A 1 511 ? -27.016 38.094 -4.582 1 95.75 511 ASP A CA 1
ATOM 4029 C C . ASP A 1 511 ? -28.172 38.031 -3.596 1 95.75 511 ASP A C 1
ATOM 4031 O O . ASP A 1 511 ? -28.969 37.094 -3.623 1 95.75 511 ASP A O 1
ATOM 4035 N N . LEU A 1 512 ? -28.25 39 -2.811 1 95.5 512 LEU A N 1
ATOM 4036 C CA . LEU A 1 512 ? -29.25 39.031 -1.742 1 95.5 512 LEU A CA 1
ATOM 4037 C C . LEU A 1 512 ? -30.656 39.062 -2.314 1 95.5 512 LEU A C 1
ATOM 4039 O O . LEU A 1 512 ? -31.578 38.5 -1.718 1 95.5 512 LEU A O 1
ATOM 4043 N N . HIS A 1 513 ? -30.844 39.656 -3.455 1 93.94 513 HIS A N 1
ATOM 4044 C CA . HIS A 1 513 ? -32.156 39.75 -4.082 1 93.94 513 HIS A CA 1
ATOM 4045 C C . HIS A 1 513 ? -32.594 38.438 -4.703 1 93.94 513 HIS A C 1
ATOM 4047 O O . HIS A 1 513 ? -33.75 38.062 -4.621 1 93.94 513 HIS A O 1
ATOM 4053 N N . ALA A 1 514 ? -31.641 37.781 -5.297 1 94.56 514 ALA A N 1
ATOM 4054 C CA . ALA A 1 514 ? -31.938 36.469 -5.883 1 94.56 514 ALA A CA 1
ATOM 4055 C C . ALA A 1 514 ? -32 35.406 -4.812 1 94.56 514 ALA A C 1
ATOM 4057 O O . ALA A 1 514 ? -32.469 34.281 -5.07 1 94.56 514 ALA A O 1
ATOM 4058 N N . GLY A 1 515 ? -31.453 35.656 -3.678 1 94.56 515 GLY A N 1
ATOM 4059 C CA . GLY A 1 515 ? -31.625 34.781 -2.529 1 94.56 515 GLY A CA 1
ATOM 4060 C C . GLY A 1 515 ? -30.562 33.719 -2.412 1 94.56 515 GLY A C 1
ATOM 4061 O O . GLY A 1 515 ? -30.859 32.562 -2.098 1 94.56 515 GLY A O 1
ATOM 4062 N N . TRP A 1 516 ? -29.391 34.031 -2.785 1 95.12 516 TRP A N 1
ATOM 4063 C CA . TRP A 1 516 ? -28.328 33.031 -2.57 1 95.12 516 TRP A CA 1
ATOM 4064 C C . TRP A 1 516 ? -27.016 33.719 -2.227 1 95.12 516 TRP A C 1
ATOM 4066 O O . TRP A 1 516 ? -26.781 34.875 -2.607 1 95.12 516 TRP A O 1
ATOM 4076 N N . ALA A 1 517 ? -26.188 33.125 -1.46 1 97.19 517 ALA A N 1
ATOM 4077 C CA . ALA A 1 517 ? -24.812 33.469 -1.094 1 97.19 517 ALA A CA 1
ATOM 4078 C C . ALA A 1 517 ? -23.906 32.25 -1.126 1 97.19 517 ALA A C 1
ATOM 4080 O O . ALA A 1 517 ? -24.125 31.281 -0.391 1 97.19 517 ALA A O 1
ATOM 4081 N N . LYS A 1 518 ? -22.906 32.312 -1.909 1 96.62 518 LYS A N 1
ATOM 4082 C CA . LYS A 1 518 ? -22.078 31.141 -2.146 1 96.62 518 LYS A CA 1
ATOM 4083 C C . LYS A 1 518 ? -20.844 31.141 -1.232 1 96.62 518 LYS A C 1
ATOM 4085 O O . LYS A 1 518 ? -20.188 30.109 -1.082 1 96.62 518 LYS A O 1
ATOM 4090 N N . ILE A 1 519 ? -20.578 32.281 -0.58 1 96.62 519 ILE A N 1
ATOM 4091 C CA . ILE A 1 519 ? -19.406 32.375 0.273 1 96.62 519 ILE A CA 1
ATOM 4092 C C . ILE A 1 519 ? -19.734 33.125 1.548 1 96.62 519 ILE A C 1
ATOM 4094 O O . ILE A 1 519 ? -20.641 33.969 1.549 1 96.62 519 ILE A O 1
ATOM 4098 N N . GLY A 1 520 ? -19.109 32.688 2.631 1 96.56 520 GLY A N 1
ATOM 4099 C CA . GLY A 1 520 ? -19.25 33.406 3.889 1 96.56 520 GLY A CA 1
ATOM 4100 C C . GLY A 1 520 ? -18.109 34.375 4.152 1 96.56 520 GLY A C 1
ATOM 4101 O O . GLY A 1 520 ? -16.969 34.125 3.77 1 96.56 520 GLY A O 1
ATOM 4102 N N . ILE A 1 521 ? -18.422 35.5 4.762 1 97.94 521 ILE A N 1
ATOM 4103 C CA . ILE A 1 521 ? -17.422 36.5 5.105 1 97.94 521 ILE A CA 1
ATOM 4104 C C . ILE A 1 521 ? -17.062 36.375 6.582 1 97.94 521 ILE A C 1
ATOM 4106 O O . ILE A 1 521 ? -17.938 36.406 7.449 1 97.94 521 ILE A O 1
ATOM 4110 N N . VAL A 1 522 ? -15.789 36.312 6.879 1 98.12 522 VAL A N 1
ATOM 4111 C CA . VAL A 1 522 ? -15.336 35.969 8.219 1 98.12 522 VAL A CA 1
ATOM 4112 C C . VAL A 1 522 ? -14.414 37.062 8.742 1 98.12 522 VAL A C 1
ATOM 4114 O O . VAL A 1 522 ? -13.289 37.219 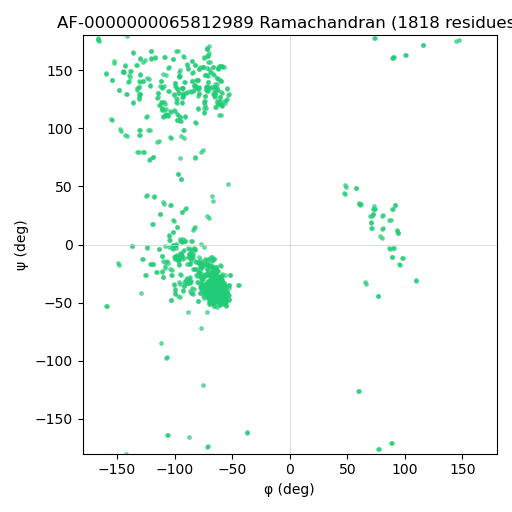8.266 1 98.12 522 VAL A O 1
ATOM 4117 N N . PRO A 1 523 ? -14.836 37.844 9.711 1 97.94 523 PRO A N 1
ATOM 4118 C CA . PRO A 1 523 ? -13.914 38.781 10.336 1 97.94 523 PRO A CA 1
ATOM 4119 C C . PRO A 1 523 ? -12.859 38.125 11.211 1 97.94 523 PRO A C 1
ATOM 4121 O O . PRO A 1 523 ? -13.188 37.188 11.977 1 97.94 523 PRO A O 1
ATOM 4124 N N . LEU A 1 524 ? -11.656 38.469 11.062 1 96.75 524 LEU A N 1
ATOM 4125 C CA . LEU A 1 524 ? -10.57 38.031 11.922 1 96.75 524 LEU A CA 1
ATOM 4126 C C . LEU A 1 524 ? -10.219 39.094 12.945 1 96.75 524 LEU A C 1
ATOM 4128 O O . LEU A 1 524 ? -9.812 40.219 12.578 1 96.75 524 LEU A O 1
ATOM 4132 N N . LEU A 1 525 ? -10.422 38.812 14.172 1 95.06 525 LEU A N 1
ATOM 4133 C CA . LEU A 1 525 ? -10.078 39.688 15.281 1 95.06 525 LEU A CA 1
ATOM 4134 C C . LEU A 1 525 ? -8.742 39.312 15.891 1 95.06 525 LEU A C 1
ATOM 4136 O O . LEU A 1 525 ? -8.617 38.219 16.5 1 95.06 525 LEU A O 1
ATOM 4140 N N . GLU A 1 526 ? -7.699 40.125 15.766 1 88.69 526 GLU A N 1
ATOM 4141 C CA . GLU A 1 526 ? -6.379 39.625 16.141 1 88.69 526 GLU A CA 1
ATOM 4142 C C . GLU A 1 526 ? -5.598 40.656 16.938 1 88.69 526 GLU A C 1
ATOM 4144 O O . GLU A 1 526 ? -4.461 40.406 17.344 1 88.69 526 GLU A O 1
ATOM 4149 N N . THR A 1 527 ? -6.172 41.812 17.156 1 87.19 527 THR A N 1
ATOM 4150 C CA . THR A 1 527 ? -5.566 42.781 18.062 1 87.19 527 THR A CA 1
ATOM 4151 C C . THR A 1 527 ? -6.387 42.875 19.344 1 87.19 527 THR A C 1
ATOM 4153 O O . THR A 1 527 ? -7.555 42.5 19.375 1 87.19 527 THR A O 1
ATOM 4156 N N . THR A 1 528 ? -5.754 43.406 20.391 1 86.94 528 THR A N 1
ATOM 4157 C CA . THR A 1 528 ? -6.449 43.594 21.656 1 86.94 528 THR A CA 1
ATOM 4158 C C . THR A 1 528 ? -7.672 44.469 21.5 1 86.94 528 THR A C 1
ATOM 4160 O O . THR A 1 528 ? -8.734 44.188 22.047 1 86.94 528 THR A O 1
ATOM 4163 N N . ASP A 1 529 ? -7.523 45.469 20.719 1 89.06 529 ASP A N 1
ATOM 4164 C CA . ASP A 1 529 ? -8.625 46.406 20.5 1 89.06 529 ASP A CA 1
ATOM 4165 C C . ASP A 1 529 ? -9.773 45.719 19.75 1 89.06 529 ASP A C 1
ATOM 4167 O O . ASP A 1 529 ? -10.945 45.938 20.094 1 89.06 529 ASP A O 1
ATOM 4171 N N . GLU A 1 530 ? -9.453 45.031 18.797 1 92.62 530 GLU A N 1
ATOM 4172 C CA . GLU A 1 530 ? -10.469 44.344 18.016 1 92.62 530 GLU A CA 1
ATOM 4173 C C . GLU A 1 530 ? -11.203 43.312 18.875 1 92.62 530 GLU A C 1
ATOM 4175 O O . GLU A 1 530 ? -12.422 43.156 18.766 1 92.62 530 GLU A O 1
ATOM 4180 N N . LEU A 1 531 ? -10.438 42.625 19.719 1 92.94 531 LEU A N 1
ATOM 4181 C CA . LEU A 1 531 ? -11.023 41.625 20.594 1 92.94 531 LEU A CA 1
ATOM 4182 C C . LEU A 1 531 ? -11.969 42.25 21.609 1 92.94 531 LEU A C 1
ATOM 4184 O O . LEU A 1 531 ? -13.031 41.688 21.906 1 92.94 531 LEU A O 1
ATOM 4188 N N . LYS A 1 532 ? -11.586 43.375 22.078 1 91.88 532 LYS A N 1
ATOM 4189 C CA . LYS A 1 532 ? -12.422 44.094 23.031 1 91.88 532 LYS A CA 1
ATOM 4190 C C . LYS A 1 532 ? -13.711 44.594 22.359 1 91.88 532 LYS A C 1
ATOM 4192 O O . LYS A 1 532 ? -14.758 44.688 23.016 1 91.88 532 LYS A O 1
ATOM 4197 N N . ALA A 1 533 ? -13.586 44.812 21.078 1 94.62 533 ALA A N 1
ATOM 4198 C CA . ALA A 1 533 ? -14.734 45.344 20.344 1 94.62 533 ALA A CA 1
ATOM 4199 C C . ALA A 1 533 ? -15.5 44.219 19.641 1 94.62 533 ALA A C 1
ATOM 4201 O O . ALA A 1 533 ? -16.344 44.5 18.781 1 94.62 533 ALA A O 1
ATOM 4202 N N . ALA A 1 534 ? -15.25 43.031 20.016 1 96 534 ALA A N 1
ATOM 4203 C CA . ALA A 1 534 ? -15.789 41.875 19.312 1 96 534 ALA A CA 1
ATOM 4204 C C . ALA A 1 534 ? -17.312 41.938 19.266 1 96 534 ALA A C 1
ATOM 4206 O O . ALA A 1 534 ? -17.922 41.688 18.219 1 96 534 ALA A O 1
ATOM 4207 N N . ASP A 1 535 ? -17.953 42.219 20.391 1 95.94 535 ASP A N 1
ATOM 4208 C CA . ASP A 1 535 ? -19.406 42.25 20.469 1 95.94 535 ASP A CA 1
ATOM 4209 C C . ASP A 1 535 ? -19.969 43.375 19.625 1 95.94 535 ASP A C 1
ATOM 4211 O O . ASP A 1 535 ? -20.922 43.188 18.875 1 95.94 535 ASP A O 1
ATOM 4215 N N . THR A 1 536 ? -19.297 44.5 19.641 1 96.25 536 THR A N 1
ATOM 4216 C CA . THR A 1 536 ? -19.75 45.688 18.875 1 96.25 536 THR A CA 1
ATOM 4217 C C . THR A 1 536 ? -19.672 45.406 17.375 1 96.25 536 THR A C 1
ATOM 4219 O O . THR A 1 536 ? -20.594 45.719 16.625 1 96.25 536 THR A O 1
ATOM 4222 N N . ILE A 1 537 ? -18.609 44.844 16.969 1 96.38 537 ILE A N 1
ATOM 4223 C CA . ILE A 1 537 ? -18.422 44.562 15.555 1 96.38 537 ILE A CA 1
ATOM 4224 C C . ILE A 1 537 ? -19.484 43.594 15.078 1 96.38 537 ILE A C 1
ATOM 4226 O O . ILE A 1 537 ? -20.125 43.812 14.047 1 96.38 537 ILE A O 1
ATOM 4230 N N . LEU A 1 538 ? -19.672 42.5 15.852 1 97.56 538 LEU A N 1
ATOM 4231 C CA . LEU A 1 538 ? -20.641 41.5 15.445 1 97.56 538 LEU A CA 1
ATOM 4232 C C . LEU A 1 538 ? -22.062 42.062 15.477 1 97.56 538 LEU A C 1
ATOM 4234 O O . LEU A 1 538 ? -22.875 41.75 14.602 1 97.56 538 LEU A O 1
ATOM 4238 N N . GLU A 1 539 ? -22.344 42.875 16.469 1 97.25 539 GLU A N 1
ATOM 4239 C CA . GLU A 1 539 ? -23.656 43.5 16.562 1 97.25 539 GLU A CA 1
ATOM 4240 C C . GLU A 1 539 ? -23.922 44.438 15.383 1 97.25 539 GLU A C 1
ATOM 4242 O O . GLU A 1 539 ? -25.016 44.438 14.82 1 97.25 539 GLU A O 1
ATOM 4247 N N . ASP A 1 540 ? -22.938 45.219 15.078 1 96.69 540 ASP A N 1
ATOM 4248 C CA . ASP A 1 540 ? -23.062 46.125 13.945 1 96.69 540 ASP A CA 1
ATOM 4249 C C . ASP A 1 540 ? -23.328 45.375 12.648 1 96.69 540 ASP A C 1
ATOM 4251 O O . ASP A 1 540 ? -24.062 45.844 11.781 1 96.69 540 ASP A O 1
ATOM 4255 N N . LEU A 1 541 ? -22.734 44.25 12.484 1 97.25 541 LEU A N 1
ATOM 4256 C CA . LEU A 1 541 ? -22.922 43.438 11.297 1 97.25 541 LEU A CA 1
ATOM 4257 C C . LEU A 1 541 ? -24.344 42.875 11.258 1 97.25 541 LEU A C 1
ATOM 4259 O O . LEU A 1 541 ? -25.062 43.062 10.273 1 97.25 541 LEU A O 1
ATOM 4263 N N . LEU A 1 542 ? -24.797 42.25 12.375 1 97.38 542 LEU A N 1
ATOM 4264 C CA . LEU A 1 542 ? -26.047 41.5 12.406 1 97.38 542 LEU A CA 1
ATOM 4265 C C . LEU A 1 542 ? -27.234 42.438 12.492 1 97.38 542 LEU A C 1
ATOM 4267 O O . LEU A 1 542 ? -28.359 42.062 12.148 1 97.38 542 LEU A O 1
ATOM 4271 N N . ALA A 1 543 ? -26.953 43.625 12.945 1 96.44 543 ALA A N 1
ATOM 4272 C CA . ALA A 1 543 ? -28.016 44.625 13.039 1 96.44 543 ALA A CA 1
ATOM 4273 C C . ALA A 1 543 ? -28.391 45.156 11.664 1 96.44 543 ALA A C 1
ATOM 4275 O O . ALA A 1 543 ? -29.516 45.656 11.469 1 96.44 543 ALA A O 1
ATOM 4276 N N . ASP A 1 544 ? -27.5 45.125 10.742 1 96.31 544 ASP A N 1
ATOM 4277 C CA . ASP A 1 544 ? -27.812 45.531 9.375 1 96.31 544 ASP A CA 1
ATOM 4278 C C . ASP A 1 544 ? -28.656 44.469 8.672 1 96.31 544 ASP A C 1
ATOM 4280 O O . ASP A 1 544 ? -28.266 43.312 8.578 1 96.31 544 ASP A O 1
ATOM 4284 N N . PRO A 1 545 ? -29.734 44.844 8.109 1 95.31 545 PRO A N 1
ATOM 4285 C CA . PRO A 1 545 ? -30.656 43.844 7.523 1 95.31 545 PRO A CA 1
ATOM 4286 C C . PRO A 1 545 ? -30.047 43.125 6.316 1 95.31 545 PRO A C 1
ATOM 4288 O O . PRO A 1 545 ? -30.328 41.938 6.094 1 95.31 545 PRO A O 1
ATOM 4291 N N . SER A 1 546 ? -29.359 43.844 5.535 1 95.12 546 SER A N 1
ATOM 4292 C CA . SER A 1 546 ? -28.75 43.25 4.359 1 95.12 546 SER A CA 1
ATOM 4293 C C . SER A 1 546 ? -27.734 42.188 4.754 1 95.12 546 SER A C 1
ATOM 4295 O O . SER A 1 546 ? -27.703 41.094 4.18 1 95.12 546 SER A O 1
ATOM 4297 N N . TYR A 1 547 ? -26.922 42.5 5.676 1 96.94 547 TYR A N 1
ATOM 4298 C CA . TYR A 1 547 ? -25.922 41.5 6.113 1 96.94 547 TYR A CA 1
ATOM 4299 C C . TYR A 1 547 ? -26.594 40.344 6.844 1 96.94 547 TYR A C 1
ATOM 4301 O O . TYR A 1 547 ? -26.172 39.188 6.711 1 96.94 547 TYR A O 1
ATOM 4309 N N . ARG A 1 548 ? -27.594 40.656 7.648 1 96.88 548 ARG A N 1
ATOM 4310 C CA . ARG A 1 548 ? -28.328 39.594 8.32 1 96.88 548 ARG A CA 1
ATOM 4311 C C . ARG A 1 548 ? -28.922 38.625 7.309 1 96.88 548 ARG A C 1
ATOM 4313 O O . ARG A 1 548 ? -28.969 37.406 7.555 1 96.88 548 ARG A O 1
ATOM 4320 N N . ARG A 1 549 ? -29.406 39.156 6.227 1 96.31 549 ARG A N 1
ATOM 4321 C CA . ARG A 1 549 ? -29.938 38.312 5.152 1 96.31 549 ARG A CA 1
ATOM 4322 C C . ARG A 1 549 ? -28.844 37.438 4.574 1 96.31 549 ARG A C 1
ATOM 4324 O O . ARG A 1 549 ? -29.078 36.25 4.281 1 96.31 549 ARG A O 1
ATOM 4331 N N . LEU A 1 550 ? -27.703 38 4.391 1 96.81 550 LEU A N 1
ATOM 4332 C CA . LEU A 1 550 ? -26.562 37.219 3.92 1 96.81 550 LEU A CA 1
ATOM 4333 C C . LEU A 1 550 ? -26.297 36.031 4.844 1 96.81 550 LEU A C 1
ATOM 4335 O O . LEU A 1 550 ? -26.141 34.906 4.379 1 96.81 550 LEU A O 1
ATOM 4339 N N . VAL A 1 551 ? -26.312 36.219 6.164 1 97.5 551 VAL A N 1
ATOM 4340 C CA . VAL A 1 551 ? -26.062 35.188 7.156 1 97.5 551 VAL A CA 1
ATOM 4341 C C . VAL A 1 551 ? -27.172 34.156 7.098 1 97.5 551 VAL A C 1
ATOM 4343 O O . VAL A 1 551 ? -26.906 32.938 7.207 1 97.5 551 VAL A O 1
ATOM 4346 N N . ALA A 1 552 ? -28.359 34.562 6.863 1 97.25 552 ALA A N 1
ATOM 4347 C CA . ALA A 1 552 ? -29.484 33.656 6.754 1 97.25 552 ALA A CA 1
ATOM 4348 C C . ALA A 1 552 ? -29.359 32.75 5.535 1 97.25 552 ALA A C 1
ATOM 4350 O O . ALA A 1 552 ? -29.688 31.578 5.594 1 97.25 552 ALA A O 1
ATOM 4351 N N . LEU A 1 553 ? -28.906 33.344 4.488 1 97 553 LEU A N 1
ATOM 4352 C CA . LEU A 1 553 ? -28.719 32.562 3.25 1 97 553 LEU A CA 1
ATOM 4353 C C . LEU A 1 553 ? -27.609 31.547 3.398 1 97 553 LEU A C 1
ATOM 4355 O O . LEU A 1 553 ? -27.531 30.594 2.613 1 97 553 LEU A O 1
ATOM 4359 N N . ARG A 1 554 ? -26.797 31.781 4.383 1 96.31 554 ARG A N 1
ATOM 4360 C CA . ARG A 1 554 ? -25.719 30.844 4.652 1 96.31 554 ARG A CA 1
ATOM 4361 C C . ARG A 1 554 ? -26.062 29.938 5.828 1 96.31 554 ARG A C 1
ATOM 4363 O O . ARG A 1 554 ? -25.172 29.469 6.543 1 96.31 554 ARG A O 1
ATOM 4370 N N . GLY A 1 555 ? -27.281 29.781 6.16 1 93 555 GLY A N 1
ATOM 4371 C CA . GLY A 1 555 ? -27.734 28.828 7.152 1 93 555 GLY A CA 1
ATOM 4372 C C . GLY A 1 555 ? -27.703 29.359 8.57 1 93 555 GLY A C 1
ATOM 4373 O O . GLY A 1 555 ? -27.547 28.609 9.523 1 93 555 GLY A O 1
ATOM 4374 N N . ASP A 1 556 ? -27.703 30.734 8.727 1 95.62 556 ASP A N 1
ATOM 4375 C CA . ASP A 1 556 ? -27.719 31.406 10.016 1 95.62 556 ASP A CA 1
ATOM 4376 C C . ASP A 1 556 ? -26.469 31.047 10.828 1 95.62 556 ASP A C 1
ATOM 4378 O O . ASP A 1 556 ? -26.562 30.812 12.039 1 95.62 556 ASP A O 1
ATOM 4382 N N . VAL A 1 557 ? -25.406 30.875 10.164 1 94.38 557 VAL A N 1
ATOM 4383 C CA . VAL A 1 557 ? -24.109 30.609 10.805 1 94.38 557 VAL A CA 1
ATOM 4384 C C . VAL A 1 557 ? -23.156 31.781 10.516 1 94.38 557 VAL A C 1
ATOM 4386 O O . VAL A 1 557 ? -22.984 32.156 9.359 1 94.38 557 VAL A O 1
ATOM 4389 N N . GLN A 1 558 ? -22.609 32.344 11.508 1 96.06 558 GLN A N 1
ATOM 4390 C CA . GLN A 1 558 ? -21.578 33.375 11.391 1 96.06 558 GLN A CA 1
ATOM 4391 C C . GLN A 1 558 ? -20.234 32.844 11.914 1 96.06 558 GLN A C 1
ATOM 4393 O O . GLN A 1 558 ? -20.125 32.469 13.07 1 96.06 558 GLN A O 1
ATOM 4398 N N . GLU A 1 559 ? -19.297 32.844 11.07 1 96.75 559 GLU A N 1
ATOM 4399 C CA . GLU A 1 559 ? -17.953 32.438 11.461 1 96.75 559 GLU A CA 1
ATOM 4400 C C . GLU A 1 559 ? -17.109 33.656 11.859 1 96.75 559 GLU A C 1
ATOM 4402 O O . GLU A 1 559 ? -17.188 34.688 11.219 1 96.75 559 GLU A O 1
ATOM 4407 N N . VAL A 1 560 ? -16.406 33.562 12.922 1 97.12 560 VAL A N 1
ATOM 4408 C CA . VAL A 1 560 ? -15.477 34.562 13.383 1 97.12 560 VAL A CA 1
ATOM 4409 C C . VAL A 1 560 ? -14.133 33.938 13.727 1 97.12 560 VAL A C 1
ATOM 4411 O O . VAL A 1 560 ? -14.094 32.906 14.422 1 97.12 560 VAL A O 1
ATOM 4414 N N . MET A 1 561 ? -13.117 34.469 13.195 1 96.44 561 MET A N 1
ATOM 4415 C CA . MET A 1 561 ? -11.789 33.938 13.484 1 96.44 561 MET A CA 1
ATOM 4416 C C . MET A 1 561 ? -11.109 34.75 14.586 1 96.44 561 MET A C 1
ATOM 4418 O O . MET A 1 561 ? -11.203 35.969 14.609 1 96.44 561 MET A O 1
ATOM 4422 N N . LEU A 1 562 ? -10.547 34.031 15.508 1 93.56 562 LEU A N 1
ATOM 4423 C CA . LEU A 1 562 ? -9.805 34.656 16.609 1 93.56 562 LEU A CA 1
ATOM 4424 C C . LEU A 1 562 ? -8.305 34.406 16.453 1 93.56 562 LEU A C 1
ATOM 4426 O O . LEU A 1 562 ? -7.871 33.25 16.375 1 93.56 562 LEU A O 1
ATOM 4430 N N . GLY A 1 563 ? -7.535 35.469 16.391 1 89 563 GLY A N 1
ATOM 4431 C CA . GLY A 1 563 ? -6.094 35.375 16.234 1 89 563 GLY A CA 1
ATOM 4432 C C . GLY A 1 563 ? -5.348 35.375 17.547 1 89 563 GLY A C 1
ATOM 4433 O O . GLY A 1 563 ? -5.504 36.281 18.359 1 89 563 GLY A O 1
ATOM 4434 N N . TYR A 1 564 ? -4.512 34.469 17.734 1 81.38 564 TYR A N 1
ATOM 4435 C CA . TYR A 1 564 ? -3.799 34.312 19 1 81.38 564 TYR A CA 1
ATOM 4436 C C . TYR A 1 564 ? -2.402 34.906 18.922 1 81.38 564 TYR A C 1
ATOM 4438 O O . TYR A 1 564 ? -1.974 35.625 19.844 1 81.38 564 TYR A O 1
ATOM 4446 N N . SER A 1 565 ? -1.74 34.781 17.875 1 78.94 565 SER A N 1
ATOM 4447 C CA . SER A 1 565 ? -0.335 35.125 17.734 1 78.94 565 SER A CA 1
ATOM 4448 C C . SER A 1 565 ? -0.152 36.656 17.781 1 78.94 565 SER A C 1
ATOM 4450 O O . SER A 1 565 ? 0.645 37.156 18.578 1 78.94 565 SER A O 1
ATOM 4452 N N . ASP A 1 566 ? -0.833 37.344 17.062 1 75.62 566 ASP A N 1
ATOM 4453 C CA . ASP A 1 566 ? -0.661 38.781 16.984 1 75.62 566 ASP A CA 1
ATOM 4454 C C . ASP A 1 566 ? -1.112 39.469 18.266 1 75.62 566 ASP A C 1
ATOM 4456 O O . ASP A 1 566 ? -0.525 40.469 18.688 1 75.62 566 ASP A O 1
ATOM 4460 N N . SER A 1 567 ? -2.064 38.906 18.875 1 77.81 567 SER A N 1
ATOM 4461 C CA . SER A 1 567 ? -2.523 39.469 20.141 1 77.81 567 SER A CA 1
ATOM 4462 C C . SER A 1 567 ? -1.463 39.344 21.219 1 77.81 567 SER A C 1
ATOM 4464 O O . SER A 1 567 ? -1.288 40.25 22.047 1 77.81 567 SER A O 1
ATOM 4466 N N . SER A 1 568 ? -0.823 38.281 21.172 1 82.06 568 SER A N 1
ATOM 4467 C CA . SER A 1 568 ? 0.218 38.062 22.172 1 82.06 568 SER A CA 1
ATOM 4468 C C . SER A 1 568 ? 1.424 38.938 21.938 1 82.06 568 SER A C 1
ATOM 4470 O O . SER A 1 568 ? 2.08 39.375 22.875 1 82.06 568 SER A O 1
ATOM 4472 N N . LYS A 1 569 ? 1.753 39.156 20.703 1 82.19 569 LYS A N 1
ATOM 4473 C CA . LYS A 1 569 ? 2.885 40 20.344 1 82.19 569 LYS A CA 1
ATOM 4474 C C . LYS A 1 569 ? 2.658 41.438 20.812 1 82.19 569 LYS A C 1
ATOM 4476 O O . LYS A 1 569 ? 3.584 42.094 21.312 1 82.19 569 LYS A O 1
ATOM 4481 N N . PHE A 1 570 ? 1.438 41.875 20.828 1 79.38 570 PHE A N 1
ATOM 4482 C CA . PHE A 1 570 ? 1.156 43.281 21.109 1 79.38 570 PHE A CA 1
ATOM 4483 C C . PHE A 1 570 ? 0.706 43.469 22.562 1 79.38 570 PHE A C 1
ATOM 4485 O O . PHE A 1 570 ? 1 44.5 23.172 1 79.38 570 PHE A O 1
ATOM 4492 N N . GLY A 1 571 ? 0.007 42.5 23.031 1 85.69 571 GLY A N 1
ATOM 4493 C CA . GLY A 1 571 ? -0.624 42.719 24.328 1 85.69 571 GLY A CA 1
ATOM 4494 C C . GLY A 1 571 ? -0.03 41.875 25.438 1 85.69 571 GLY A C 1
ATOM 4495 O O . GLY A 1 571 ? -0.311 42.062 26.609 1 85.69 571 GLY A O 1
ATOM 4496 N N . GLY A 1 572 ? 0.818 40.938 25.062 1 90.62 572 GLY A N 1
ATOM 4497 C CA . GLY A 1 572 ? 1.322 40 26.047 1 90.62 572 GLY A CA 1
ATOM 4498 C C . GLY A 1 572 ? 0.44 38.781 26.203 1 90.62 572 GLY A C 1
ATOM 4499 O O . GLY A 1 572 ? -0.764 38.844 25.938 1 90.62 572 GLY A O 1
ATOM 4500 N N . ILE A 1 573 ? 0.96 37.75 26.734 1 92.5 573 ILE A N 1
ATOM 4501 C CA . ILE A 1 573 ? 0.292 36.438 26.75 1 92.5 573 ILE A CA 1
ATOM 4502 C C . ILE A 1 573 ? -0.917 36.5 27.688 1 92.5 573 ILE A C 1
ATOM 4504 O O . ILE A 1 573 ? -1.975 35.938 27.375 1 92.5 573 ILE A O 1
ATOM 4508 N N . THR A 1 574 ? -0.813 37.125 28.812 1 94.5 574 THR A N 1
ATOM 4509 C CA . THR A 1 574 ? -1.893 37.188 29.797 1 94.5 574 THR A CA 1
ATOM 4510 C C . THR A 1 574 ? -3.104 37.906 29.25 1 94.5 574 THR A C 1
ATOM 4512 O O . THR A 1 574 ? -4.223 37.406 29.266 1 94.5 574 THR A O 1
ATOM 4515 N N . THR A 1 575 ? -2.855 39.094 28.766 1 93.31 575 THR A N 1
ATOM 4516 C CA . THR A 1 575 ? -3.932 39.938 28.234 1 93.31 575 THR A CA 1
ATOM 4517 C C . THR A 1 575 ? -4.527 39.312 26.984 1 93.31 575 THR A C 1
ATOM 4519 O O . THR A 1 575 ? -5.742 39.375 26.766 1 93.31 575 THR A O 1
ATOM 4522 N N . SER A 1 576 ? -3.709 38.844 26.172 1 91.38 576 SER A N 1
ATOM 4523 C CA . SER A 1 576 ? -4.188 38.188 24.953 1 91.38 576 SER A CA 1
ATOM 4524 C C . SER A 1 576 ? -5.152 37.062 25.281 1 91.38 576 SER A C 1
ATOM 4526 O O . SER A 1 576 ? -6.27 37 24.766 1 91.38 576 SER A O 1
ATOM 4528 N N . GLN A 1 577 ? -4.785 36.125 26.156 1 91.75 577 GLN A N 1
ATOM 4529 C CA . GLN A 1 577 ? -5.617 34.969 26.484 1 91.75 577 GLN A CA 1
ATOM 4530 C C . GLN A 1 577 ? -6.91 35.406 27.172 1 91.75 577 GLN A C 1
ATOM 4532 O O . GLN A 1 577 ? -7.977 34.844 26.922 1 91.75 577 GLN A O 1
ATOM 4537 N N . TRP A 1 578 ? -6.785 36.312 27.984 1 93.69 578 TRP A N 1
ATOM 4538 C CA . TRP A 1 578 ? -7.949 36.812 28.703 1 93.69 578 TRP A CA 1
ATOM 4539 C C . TRP A 1 578 ? -8.93 37.469 27.766 1 93.69 578 TRP A C 1
ATOM 4541 O O . TRP A 1 578 ? -10.141 37.219 27.828 1 93.69 578 TRP A O 1
ATOM 4551 N N . GLU A 1 579 ? -8.43 38.375 26.938 1 93.06 579 GLU A N 1
ATOM 4552 C CA . GLU A 1 579 ? -9.289 39.094 26 1 93.06 579 GLU A CA 1
ATOM 4553 C C . GLU A 1 579 ? -9.938 38.156 25 1 93.06 579 GLU A C 1
ATOM 4555 O O . GLU A 1 579 ? -11.07 38.375 24.562 1 93.06 579 GLU A O 1
ATOM 4560 N N . ILE A 1 580 ? -9.242 37.156 24.562 1 92.38 580 ILE A N 1
ATOM 4561 C CA . ILE A 1 580 ? -9.82 36.156 23.672 1 92.38 580 ILE A CA 1
ATOM 4562 C C . ILE A 1 580 ? -10.953 35.406 24.375 1 92.38 580 ILE A C 1
ATOM 4564 O O . ILE A 1 580 ? -12.008 35.188 23.781 1 92.38 580 ILE A O 1
ATOM 4568 N N . HIS A 1 581 ? -10.688 35.031 25.641 1 92.5 581 HIS A N 1
ATOM 4569 C CA . HIS A 1 581 ? -11.711 34.344 26.438 1 92.5 581 HIS A CA 1
ATOM 4570 C C . HIS A 1 581 ? -12.961 35.219 26.562 1 92.5 581 HIS A C 1
ATOM 4572 O O . HIS A 1 581 ? -14.078 34.75 26.375 1 92.5 581 HIS A O 1
ATOM 4578 N N . ARG A 1 582 ? -12.789 36.438 26.828 1 93.38 582 ARG A N 1
ATOM 4579 C CA . ARG A 1 582 ? -13.891 37.375 26.969 1 93.38 582 ARG A CA 1
ATOM 4580 C C . ARG A 1 582 ? -14.609 37.594 25.641 1 93.38 582 ARG A C 1
ATOM 4582 O O . ARG A 1 582 ? -15.836 37.688 25.609 1 93.38 582 ARG A O 1
ATOM 4589 N N . ALA A 1 583 ? -13.781 37.75 24.672 1 94.88 583 ALA A N 1
ATOM 4590 C CA . ALA A 1 583 ? -14.352 37.969 23.344 1 94.88 583 ALA A CA 1
ATOM 4591 C C . ALA A 1 583 ? -15.281 36.812 22.969 1 94.88 583 ALA A C 1
ATOM 4593 O O . ALA A 1 583 ? -16.328 37.031 22.344 1 94.88 583 ALA A O 1
ATOM 4594 N N . GLN A 1 584 ? -14.914 35.625 23.297 1 94.44 584 GLN A N 1
ATOM 4595 C CA . GLN A 1 584 ? -15.734 34.469 23 1 94.44 584 GLN A CA 1
ATOM 4596 C C . GLN A 1 584 ? -17.094 34.562 23.672 1 94.44 584 GLN A C 1
ATOM 4598 O O . GLN A 1 584 ? -18.125 34.281 23.062 1 94.44 584 GLN A O 1
ATOM 4603 N N . ARG A 1 585 ? -17.094 34.938 24.906 1 92.94 585 ARG A N 1
ATOM 4604 C CA . ARG A 1 585 ? -18.328 35.125 25.672 1 92.94 585 ARG A CA 1
ATOM 4605 C C . ARG A 1 585 ? -19.203 36.188 25.047 1 92.94 585 ARG A C 1
ATOM 4607 O O . ARG A 1 585 ? -20.422 36.031 24.891 1 92.94 585 ARG A O 1
ATOM 4614 N N . ARG A 1 586 ? -18.578 37.281 24.688 1 95.12 586 ARG A N 1
ATOM 4615 C CA . ARG A 1 586 ? -19.297 38.406 24.109 1 95.12 586 ARG A CA 1
ATOM 4616 C C . ARG A 1 586 ? -19.906 38.031 22.766 1 95.12 586 ARG A C 1
ATOM 4618 O O . ARG A 1 586 ? -21.062 38.344 22.484 1 95.12 586 ARG A O 1
ATOM 4625 N N . LEU A 1 587 ? -19.125 37.375 21.969 1 96.44 587 LEU A N 1
ATOM 4626 C CA . LEU A 1 587 ? -19.594 36.969 20.656 1 96.44 587 LEU A CA 1
ATOM 4627 C C . LEU A 1 587 ? -20.766 36 20.781 1 96.44 587 LEU A C 1
ATOM 4629 O O . LEU A 1 587 ? -21.75 36.094 20.031 1 96.44 587 LEU A O 1
ATOM 4633 N N . ARG A 1 588 ? -20.625 35.031 21.703 1 93.31 588 ARG A N 1
ATOM 4634 C CA . ARG A 1 588 ? -21.688 34.062 21.969 1 93.31 588 ARG A CA 1
ATOM 4635 C C . ARG A 1 588 ? -22.984 34.781 22.312 1 93.31 588 ARG A C 1
ATOM 4637 O O . ARG A 1 588 ? -24.047 34.438 21.766 1 93.31 588 ARG A O 1
ATOM 4644 N N . ASP A 1 589 ? -22.953 35.719 23.203 1 94.38 589 ASP A N 1
ATOM 4645 C CA . ASP A 1 589 ? -24.141 36.438 23.672 1 94.38 589 ASP A CA 1
ATOM 4646 C C . ASP A 1 589 ? -24.812 37.188 22.531 1 94.38 589 ASP A C 1
ATOM 4648 O O . ASP A 1 589 ? -26.047 37.156 22.406 1 94.38 589 ASP A O 1
ATOM 4652 N N . VAL A 1 590 ? -23.984 37.875 21.734 1 96.5 590 VAL A N 1
ATOM 4653 C CA . VAL A 1 590 ? -24.547 38.625 20.594 1 96.5 590 VAL A CA 1
ATOM 4654 C C . VAL A 1 590 ? -25.172 37.656 19.609 1 96.5 590 VAL A C 1
ATOM 4656 O O . VAL A 1 590 ? -26.281 37.906 19.109 1 96.5 590 VAL A O 1
ATOM 4659 N N . ALA A 1 591 ? -24.5 36.594 19.266 1 95.56 591 ALA A N 1
ATOM 4660 C CA . ALA A 1 591 ? -25 35.625 18.328 1 95.56 591 ALA A CA 1
ATOM 4661 C C . ALA A 1 591 ? -26.344 35.062 18.797 1 95.56 591 ALA A C 1
ATOM 4663 O O . ALA A 1 591 ? -27.281 34.906 18 1 95.56 591 ALA A O 1
ATOM 4664 N N . HIS A 1 592 ? -26.422 34.75 20.094 1 92.38 592 HIS A N 1
ATOM 4665 C CA . HIS A 1 592 ? -27.656 34.219 20.672 1 92.38 592 HIS A CA 1
ATOM 4666 C C . HIS A 1 592 ? -28.797 35.219 20.562 1 92.38 592 HIS A C 1
ATOM 4668 O O . HIS A 1 592 ? -29.938 34.844 20.25 1 92.38 592 HIS A O 1
ATOM 4674 N N . ARG A 1 593 ? -28.484 36.406 20.797 1 95.62 593 ARG A N 1
ATOM 4675 C CA . ARG A 1 593 ? -29.5 37.438 20.75 1 95.62 593 ARG A CA 1
ATOM 4676 C C . ARG A 1 593 ? -30.094 37.562 19.344 1 95.62 593 ARG A C 1
ATOM 4678 O O . ARG A 1 593 ? -31.281 37.844 19.203 1 95.62 593 ARG A O 1
ATOM 4685 N N . TYR A 1 594 ? -29.328 37.344 18.344 1 96.31 594 TYR A N 1
ATOM 4686 C CA . TYR A 1 594 ? -29.797 37.5 16.969 1 96.31 594 TYR A CA 1
ATOM 4687 C C . TYR A 1 594 ? -30.188 36.156 16.359 1 96.31 594 TYR A C 1
ATOM 4689 O O . TYR A 1 594 ? -30.531 36.094 15.172 1 96.31 594 TYR A O 1
ATOM 4697 N N . GLY A 1 595 ? -30.062 35.062 17.078 1 93.62 595 GLY A N 1
ATOM 4698 C CA . GLY A 1 595 ? -30.453 33.75 16.625 1 93.62 595 GLY A CA 1
ATOM 4699 C C . GLY A 1 595 ? -29.531 33.156 15.57 1 93.62 595 GLY A C 1
ATOM 4700 O O . GLY A 1 595 ? -29.984 32.531 14.633 1 93.62 595 GLY A O 1
ATOM 4701 N N . VAL A 1 596 ? -28.344 33.5 15.641 1 94.88 596 VAL A N 1
ATOM 4702 C CA . VAL A 1 596 ? -27.328 33.031 14.711 1 94.88 596 VAL A CA 1
ATOM 4703 C C . VAL A 1 596 ? -26.375 32.062 15.414 1 94.88 596 VAL A C 1
ATOM 4705 O O . VAL A 1 596 ? -26.031 32.25 16.578 1 94.88 596 VAL A O 1
ATOM 4708 N N . ARG A 1 597 ? -26.016 30.953 14.805 1 92.44 597 ARG A N 1
ATOM 4709 C CA . ARG A 1 597 ? -25.016 30.047 15.344 1 92.44 597 ARG A CA 1
ATOM 4710 C C . ARG A 1 597 ? -23.609 30.562 15.062 1 92.44 597 ARG A C 1
ATOM 4712 O O . ARG A 1 597 ? -23.297 30.953 13.938 1 92.44 597 ARG A O 1
ATOM 4719 N N . LEU A 1 598 ? -22.828 30.516 16.078 1 93.38 598 LEU A N 1
ATOM 4720 C CA . LEU A 1 598 ? -21.469 31.031 15.984 1 93.38 598 LEU A CA 1
ATOM 4721 C C . LEU A 1 598 ? -20.469 29.906 15.727 1 93.38 598 LEU A C 1
ATOM 4723 O O . LEU A 1 598 ? -20.484 28.875 16.422 1 93.38 598 LEU A O 1
ATOM 4727 N N . ARG A 1 599 ? -19.75 29.984 14.688 1 94.31 599 ARG A N 1
ATOM 4728 C CA . ARG A 1 599 ? -18.609 29.094 14.445 1 94.31 599 ARG A CA 1
ATOM 4729 C C . ARG A 1 599 ? -17.297 29.828 14.711 1 94.31 599 ARG A C 1
ATOM 4731 O O . ARG A 1 599 ? -16.938 30.734 13.969 1 94.31 599 ARG A O 1
ATOM 4738 N N . LEU A 1 600 ? -16.625 29.391 15.672 1 94.56 600 LEU A N 1
ATOM 4739 C CA . LEU A 1 600 ? -15.367 30.031 16.016 1 94.56 600 LEU A CA 1
ATOM 4740 C C . LEU A 1 600 ? -14.203 29.328 15.328 1 94.56 600 LEU A C 1
ATOM 4742 O O . LEU A 1 600 ? -14.086 28.109 15.391 1 94.56 600 LEU A O 1
ATOM 4746 N N . PHE A 1 601 ? -13.453 30.094 14.547 1 95.06 601 PHE A N 1
ATOM 4747 C CA . PHE A 1 601 ? -12.211 29.641 13.93 1 95.06 601 PHE A CA 1
ATOM 4748 C C . PHE A 1 601 ? -11.008 30.078 14.734 1 95.06 601 PHE A C 1
ATOM 4750 O O . PHE A 1 601 ? -10.672 31.266 14.758 1 95.06 601 PHE A O 1
ATOM 4757 N N . HIS A 1 602 ? -10.359 29.156 15.422 1 92.12 602 HIS A N 1
ATOM 4758 C CA . HIS A 1 602 ? -9.242 29.484 16.312 1 92.12 602 HIS A CA 1
ATOM 4759 C C . HIS A 1 602 ? -7.914 29.422 15.578 1 92.12 602 HIS A C 1
ATOM 4761 O O . HIS A 1 602 ? -7.441 28.344 15.219 1 92.12 602 HIS A O 1
ATOM 4767 N N . GLY A 1 603 ? -7.316 30.562 15.375 1 89.19 603 GLY A N 1
ATOM 4768 C CA . GLY A 1 603 ? -6.012 30.656 14.734 1 89.19 603 GLY A CA 1
ATOM 4769 C C . GLY A 1 603 ? -4.863 30.406 15.703 1 89.19 603 GLY A C 1
ATOM 4770 O O . GLY A 1 603 ? -4.09 31.328 15.992 1 89.19 603 GLY A O 1
ATOM 4771 N N . ARG A 1 604 ? -4.688 29.172 16.047 1 81.94 604 ARG A N 1
ATOM 4772 C CA . ARG A 1 604 ? -3.67 28.812 17.031 1 81.94 604 ARG A CA 1
ATOM 4773 C C . ARG A 1 604 ? -2.377 28.391 16.344 1 81.94 604 ARG A C 1
ATOM 4775 O O . ARG A 1 604 ? -2.4 27.875 15.219 1 81.94 604 ARG A O 1
ATOM 4782 N N . GLY A 1 605 ? -1.343 28.656 17.047 1 72.94 605 GLY A N 1
ATOM 4783 C CA . GLY A 1 605 ? -0.052 28.188 16.578 1 72.94 605 GLY A CA 1
ATOM 4784 C C . GLY A 1 605 ? 0.491 27.016 17.391 1 72.94 605 GLY A C 1
ATOM 4785 O O . GLY A 1 605 ? -0.255 26.359 18.109 1 72.94 605 GLY A O 1
ATOM 4786 N N . GLY A 1 606 ? 1.747 26.797 17.219 1 65.88 606 GLY A N 1
ATOM 4787 C CA . GLY A 1 606 ? 2.363 25.641 17.859 1 65.88 606 GLY A CA 1
ATOM 4788 C C . GLY A 1 606 ? 2.855 25.938 19.266 1 65.88 606 GLY A C 1
ATOM 4789 O O . GLY A 1 606 ? 2.852 25.047 20.125 1 65.88 606 GLY A O 1
ATOM 4790 N N . THR A 1 607 ? 3.195 27.172 19.453 1 66.38 607 THR A N 1
ATOM 4791 C CA . THR A 1 607 ? 3.766 27.531 20.75 1 66.38 607 THR A CA 1
ATOM 4792 C C . THR A 1 607 ? 2.717 28.203 21.625 1 66.38 607 THR A C 1
ATOM 4794 O O . THR A 1 607 ? 1.716 28.719 21.125 1 66.38 607 THR A O 1
ATOM 4797 N N . VAL A 1 608 ? 2.975 28.188 22.844 1 57.56 608 VAL A N 1
ATOM 4798 C CA . VAL A 1 608 ? 2.078 28.797 23.828 1 57.56 608 VAL A CA 1
ATOM 4799 C C . VAL A 1 608 ? 1.874 30.266 23.516 1 57.56 608 VAL A C 1
ATOM 4801 O O . VAL A 1 608 ? 0.755 30.781 23.594 1 57.56 608 VAL A O 1
ATOM 4804 N N . GLY A 1 609 ? 2.867 30.859 23.062 1 56.56 609 GLY A N 1
ATOM 4805 C CA . GLY A 1 609 ? 2.758 32.281 22.719 1 56.56 609 GLY A CA 1
ATOM 4806 C C . GLY A 1 609 ? 1.891 32.531 21.5 1 56.56 609 GLY A C 1
ATOM 4807 O O . GLY A 1 609 ? 1.47 33.656 21.25 1 56.56 609 GLY A O 1
ATOM 4808 N N . ARG A 1 610 ? 1.665 31.438 20.906 1 62.81 610 ARG A N 1
ATOM 4809 C CA . ARG A 1 610 ? 0.803 31.562 19.75 1 62.81 610 ARG A CA 1
ATOM 4810 C C . ARG A 1 610 ? -0.472 30.734 19.906 1 62.81 610 ARG A C 1
ATOM 4812 O O . ARG A 1 610 ? -1.07 30.297 18.938 1 62.81 610 ARG A O 1
ATOM 4819 N N . GLY A 1 611 ? -0.703 30.391 21.234 1 52.56 611 GLY A N 1
ATOM 4820 C CA . GLY A 1 611 ? -1.934 29.688 21.531 1 52.56 611 GLY A CA 1
ATOM 4821 C C . GLY A 1 611 ? -1.757 28.172 21.547 1 52.56 611 GLY A C 1
ATOM 4822 O O . GLY A 1 611 ? -2.738 27.438 21.516 1 52.56 611 GLY A O 1
ATOM 4823 N N . GLY A 1 612 ? -0.53 27.828 21.5 1 62.94 612 GLY A N 1
ATOM 4824 C CA . GLY A 1 612 ? -0.271 26.391 21.5 1 62.94 612 GLY A CA 1
ATOM 4825 C C . GLY A 1 612 ? -0.562 25.734 22.828 1 62.94 612 GLY A C 1
ATOM 4826 O O . GLY A 1 612 ? -0.9 26.406 23.797 1 62.94 612 GLY A O 1
ATOM 4827 N N . GLY A 1 613 ? -0.706 24.375 22.906 1 64.5 613 GLY A N 1
ATOM 4828 C CA . GLY A 1 613 ? -1.05 23.562 24.062 1 64.5 613 GLY A CA 1
ATOM 4829 C C . GLY A 1 613 ? -1.873 22.328 23.703 1 64.5 613 GLY A C 1
ATOM 4830 O O . GLY A 1 613 ? -2.203 22.125 22.531 1 64.5 613 GLY A O 1
ATOM 4831 N N . PRO A 1 614 ? -2.086 21.609 24.688 1 73.88 614 PRO A N 1
ATOM 4832 C CA . PRO A 1 614 ? -2.881 20.406 24.406 1 73.88 614 PRO A CA 1
ATOM 4833 C C . PRO A 1 614 ? -4.293 20.75 23.922 1 73.88 614 PRO A C 1
ATOM 4835 O O . PRO A 1 614 ? -5.035 21.438 24.625 1 73.88 614 PRO A O 1
ATOM 4838 N N . THR A 1 615 ? -4.637 20.297 22.828 1 75.06 615 THR A N 1
ATOM 4839 C CA . THR A 1 615 ? -5.879 20.625 22.141 1 75.06 615 THR A CA 1
ATOM 4840 C C . THR A 1 615 ? -7.086 20.281 23 1 75.06 615 THR A C 1
ATOM 4842 O O . THR A 1 615 ? -8.039 21.062 23.094 1 75.06 615 THR A O 1
ATOM 4845 N N . HIS A 1 616 ? -6.992 19.188 23.641 1 76.31 616 HIS A N 1
ATOM 4846 C CA . HIS A 1 616 ? -8.102 18.719 24.469 1 76.31 616 HIS A CA 1
ATOM 4847 C C . HIS A 1 616 ? -8.414 19.703 25.578 1 76.31 616 HIS A C 1
ATOM 4849 O O . HIS A 1 616 ? -9.57 20.109 25.75 1 76.31 616 HIS A O 1
ATOM 4855 N N . ASP A 1 617 ? -7.43 20.141 26.188 1 76.25 617 ASP A N 1
ATOM 4856 C CA . ASP A 1 617 ? -7.602 21.062 27.297 1 76.25 617 ASP A CA 1
ATOM 4857 C C . ASP A 1 617 ? -8.047 22.438 26.812 1 76.25 617 ASP A C 1
ATOM 4859 O O . ASP A 1 617 ? -8.852 23.109 27.469 1 76.25 617 ASP A O 1
ATOM 4863 N N . ALA A 1 618 ? -7.527 22.75 25.734 1 77.62 618 ALA A N 1
ATOM 4864 C CA . ALA A 1 618 ? -7.891 24.047 25.156 1 77.62 618 ALA A CA 1
ATOM 4865 C C . ALA A 1 618 ? -9.367 24.078 24.781 1 77.62 618 ALA A C 1
ATOM 4867 O O . ALA A 1 618 ? -10.031 25.109 24.969 1 77.62 618 ALA A O 1
ATOM 4868 N N . ILE A 1 619 ? -9.836 23.047 24.266 1 83.06 619 ILE A N 1
ATOM 4869 C CA . ILE A 1 619 ? -11.234 22.969 23.859 1 83.06 619 ILE A CA 1
ATOM 4870 C C . ILE A 1 619 ? -12.141 22.984 25.078 1 83.06 619 ILE A C 1
ATOM 4872 O O . ILE A 1 619 ? -13.141 23.703 25.125 1 83.06 619 ILE A O 1
ATOM 4876 N N . LEU A 1 620 ? -11.703 22.297 26.109 1 77.94 620 LEU A N 1
ATOM 4877 C CA . LEU A 1 620 ? -12.516 22.203 27.312 1 77.94 620 LEU A CA 1
ATOM 4878 C C . LEU A 1 620 ? -12.469 23.5 28.109 1 77.94 620 LEU A C 1
ATOM 4880 O O . LEU A 1 620 ? -13.359 23.766 28.922 1 77.94 620 LEU A O 1
ATOM 4884 N N . ALA A 1 621 ? -11.477 24.266 27.812 1 76.94 621 ALA A N 1
ATOM 4885 C CA . ALA A 1 621 ? -11.289 25.516 28.547 1 76.94 621 ALA A CA 1
ATOM 4886 C C . ALA A 1 621 ? -12.133 26.641 27.953 1 76.94 621 ALA A C 1
ATOM 4888 O O . ALA A 1 621 ? -12.25 27.719 28.531 1 76.94 621 ALA A O 1
ATOM 4889 N N . GLN A 1 622 ? -12.734 26.422 26.859 1 83.38 622 GLN A N 1
ATOM 4890 C CA . GLN A 1 622 ? -13.578 27.438 26.25 1 83.38 622 GLN A CA 1
ATOM 4891 C C . GLN A 1 622 ? -14.812 27.719 27.094 1 83.38 622 GLN A C 1
ATOM 4893 O O . GLN A 1 622 ? -15.266 26.859 27.859 1 83.38 622 GLN A O 1
ATOM 4898 N N . PRO A 1 623 ? -15.344 28.938 26.984 1 84.06 623 PRO A N 1
ATOM 4899 C CA . PRO A 1 623 ? -16.562 29.25 27.734 1 84.06 623 PRO A CA 1
ATOM 4900 C C . PRO A 1 623 ? -17.75 28.375 27.328 1 84.06 623 PRO A C 1
ATOM 4902 O O . PRO A 1 623 ? -17.812 27.906 26.188 1 84.06 623 PRO A O 1
ATOM 4905 N N . TRP A 1 624 ? -18.547 28.25 28.328 1 79.25 624 TRP A N 1
ATOM 4906 C CA . TRP A 1 624 ? -19.719 27.438 28.047 1 79.25 624 TRP A CA 1
ATOM 4907 C C . TRP A 1 624 ? -20.547 28.031 26.922 1 79.25 624 TRP A C 1
ATOM 4909 O O . TRP A 1 624 ? -20.594 29.266 26.766 1 79.25 624 TRP A O 1
ATOM 4919 N N . GLY A 1 625 ? -21.047 27.25 26.094 1 80.12 625 GLY A N 1
ATOM 4920 C CA . GLY A 1 625 ? -22 27.672 25.094 1 80.12 625 GLY A CA 1
ATOM 4921 C C . GLY A 1 625 ? -21.359 28.188 23.828 1 80.12 625 GLY A C 1
ATOM 4922 O O . GLY A 1 625 ? -22.047 28.531 22.859 1 80.12 625 GLY A O 1
ATOM 4923 N N . THR A 1 626 ? -20.109 28.25 23.828 1 84.94 626 THR A N 1
ATOM 4924 C CA . THR A 1 626 ? -19.438 28.766 22.656 1 84.94 626 THR A CA 1
ATOM 4925 C C . THR A 1 626 ? -19.297 27.688 21.594 1 84.94 626 THR A C 1
ATOM 4927 O O . THR A 1 626 ? -19.078 27.984 20.406 1 84.94 626 THR A O 1
ATOM 4930 N N . LEU A 1 627 ? -19.375 26.484 22.062 1 86.25 627 LEU A N 1
ATOM 4931 C CA . LEU A 1 627 ? -19.297 25.375 21.125 1 86.25 627 LEU A CA 1
ATOM 4932 C C . LEU A 1 627 ? -20.656 24.703 20.953 1 86.25 627 LEU A C 1
ATOM 4934 O O . LEU A 1 627 ? -21.219 24.203 21.922 1 86.25 627 LEU A O 1
ATOM 4938 N N . GLU A 1 628 ? -21.125 24.781 19.812 1 83.25 628 GLU A N 1
ATOM 4939 C CA . GLU A 1 628 ? -22.391 24.125 19.5 1 83.25 628 GLU A CA 1
ATOM 4940 C C . GLU A 1 628 ? -22.203 23.062 18.422 1 83.25 628 GLU A C 1
ATOM 4942 O O . GLU A 1 628 ? -22.922 23.031 17.438 1 83.25 628 GLU A O 1
ATOM 4947 N N . GLY A 1 629 ? -21.062 22.328 18.625 1 86.69 629 GLY A N 1
ATOM 4948 C CA . GLY A 1 629 ? -20.812 21.219 17.719 1 86.69 629 GLY A CA 1
ATOM 4949 C C . GLY A 1 629 ? -19.656 21.469 16.766 1 86.69 629 GLY A C 1
ATOM 4950 O O . GLY A 1 629 ? -19 20.516 16.328 1 86.69 629 GLY A O 1
ATOM 4951 N N . GLU A 1 630 ? -19.484 22.672 16.453 1 91.88 630 GLU A N 1
ATOM 4952 C CA . GLU A 1 630 ? -18.484 22.953 15.406 1 91.88 630 GLU A CA 1
ATOM 4953 C C . GLU A 1 630 ? -17.281 23.672 15.977 1 91.88 630 GLU A C 1
ATOM 4955 O O . GLU A 1 630 ? -17.422 24.531 16.859 1 91.88 630 GLU A O 1
ATOM 4960 N N . ILE A 1 631 ? -16.078 23.266 15.461 1 92.69 631 ILE A N 1
ATOM 4961 C CA . ILE A 1 631 ? -14.859 23.969 15.82 1 92.69 631 ILE A CA 1
ATOM 4962 C C . ILE A 1 631 ? -13.875 23.922 14.656 1 92.69 631 ILE A C 1
ATOM 4964 O O . ILE A 1 631 ? -13.797 22.922 13.938 1 92.69 631 ILE A O 1
ATOM 4968 N N . LYS A 1 632 ? -13.352 25.031 14.383 1 94.38 632 LYS A N 1
ATOM 4969 C CA . LYS A 1 632 ? -12.281 25.156 13.398 1 94.38 632 LYS A CA 1
ATOM 4970 C C . LYS A 1 632 ? -10.977 25.594 14.062 1 94.38 632 LYS A C 1
ATOM 4972 O O . LYS A 1 632 ? -10.969 26.5 14.891 1 94.38 632 LYS A O 1
ATOM 4977 N N . VAL A 1 633 ? -9.898 24.859 13.75 1 92.62 633 VAL A N 1
ATOM 4978 C CA . VAL A 1 633 ? -8.633 25.188 14.391 1 92.62 633 VAL A CA 1
ATOM 4979 C C . VAL A 1 633 ? -7.496 25.078 13.383 1 92.62 633 VAL A C 1
ATOM 4981 O O . VAL A 1 633 ? -7.48 24.172 12.555 1 92.62 633 VAL A O 1
ATOM 4984 N N . THR A 1 634 ? -6.555 25.969 13.422 1 90.88 634 THR A N 1
ATOM 4985 C CA . THR A 1 634 ? -5.406 25.891 12.523 1 90.88 634 THR A CA 1
ATOM 4986 C C . THR A 1 634 ? -4.379 24.906 13.055 1 90.88 634 THR A C 1
ATOM 4988 O O . THR A 1 634 ? -4.207 24.75 14.266 1 90.88 634 THR A O 1
ATOM 4991 N N . GLU A 1 635 ? -3.812 24.203 12.18 1 88.94 635 GLU A N 1
ATOM 4992 C CA . GLU A 1 635 ? -2.621 23.391 12.43 1 88.94 635 GLU A CA 1
ATOM 4993 C C . GLU A 1 635 ? -1.407 23.953 11.703 1 88.94 635 GLU A C 1
ATOM 4995 O O . GLU A 1 635 ? -1.429 24.125 10.477 1 88.94 635 GLU A O 1
ATOM 5000 N N . GLN A 1 636 ? -0.316 24.266 12.539 1 81.56 636 GLN A N 1
ATOM 5001 C CA . GLN A 1 636 ? 0.765 25.031 11.922 1 81.56 636 GLN A CA 1
ATOM 5002 C C . GLN A 1 636 ? 2.119 24.375 12.195 1 81.56 636 GLN A C 1
ATOM 5004 O O . GLN A 1 636 ? 2.355 23.875 13.297 1 81.56 636 GLN A O 1
ATOM 5009 N N . GLY A 1 637 ? 2.955 24.375 11.18 1 73.75 637 GLY A N 1
ATOM 5010 C CA . GLY A 1 637 ? 4.379 24.109 11.32 1 73.75 637 GLY A CA 1
ATOM 5011 C C . GLY A 1 637 ? 4.676 22.75 11.898 1 73.75 637 GLY A C 1
ATOM 5012 O O . GLY A 1 637 ? 4.148 21.734 11.43 1 73.75 637 GLY A O 1
ATOM 5013 N N . GLU A 1 638 ? 5.477 22.812 12.977 1 75.25 638 GLU A N 1
ATOM 5014 C CA . GLU A 1 638 ? 6.027 21.609 13.586 1 75.25 638 GLU A CA 1
ATOM 5015 C C . GLU A 1 638 ? 4.941 20.797 14.281 1 75.25 638 GLU A C 1
ATOM 5017 O O . GLU A 1 638 ? 5.07 19.578 14.438 1 75.25 638 GLU A O 1
ATOM 5022 N N . VAL A 1 639 ? 3.898 21.453 14.516 1 79.5 639 VAL A N 1
ATOM 5023 C CA . VAL A 1 639 ? 2.799 20.766 15.18 1 79.5 639 VAL A CA 1
ATOM 5024 C C . VAL A 1 639 ? 2.199 19.719 14.242 1 79.5 639 VAL A C 1
ATOM 5026 O O . VAL A 1 639 ? 1.758 18.656 14.68 1 79.5 639 VAL A O 1
ATOM 5029 N N . ILE A 1 640 ? 2.244 20.031 12.977 1 85.94 640 ILE A N 1
ATOM 5030 C CA . ILE A 1 640 ? 1.669 19.109 12 1 85.94 640 ILE A CA 1
ATOM 5031 C C . ILE A 1 640 ? 2.465 17.797 11.992 1 85.94 640 ILE A C 1
ATOM 5033 O O . ILE A 1 640 ? 1.888 16.719 12.078 1 85.94 640 ILE A O 1
ATOM 5037 N N . SER A 1 641 ? 3.758 17.906 11.914 1 86 641 SER A N 1
ATOM 5038 C CA . SER A 1 641 ? 4.578 16.703 11.891 1 86 641 SER A CA 1
ATOM 5039 C C . SER A 1 641 ? 4.508 15.961 13.227 1 86 641 SER A C 1
ATOM 5041 O O . SER A 1 641 ? 4.512 14.727 13.258 1 86 641 SER A O 1
ATOM 5043 N N . ASP A 1 642 ? 4.379 16.703 14.242 1 85.44 642 ASP A N 1
ATOM 5044 C CA . ASP A 1 642 ? 4.32 16.094 15.57 1 85.44 642 ASP A CA 1
ATOM 5045 C C . ASP A 1 642 ? 3.033 15.297 15.75 1 85.44 642 ASP A C 1
ATOM 5047 O O . ASP A 1 642 ? 3.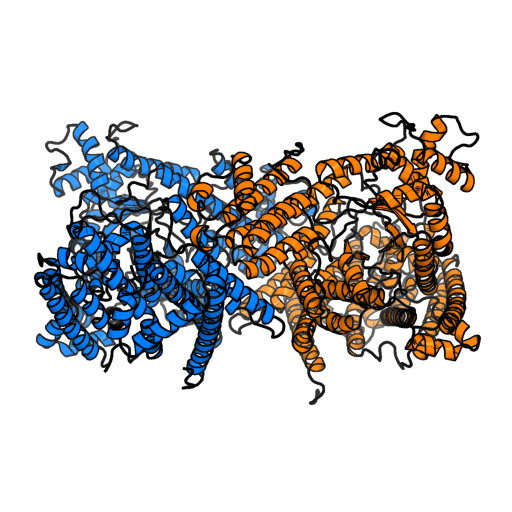043 14.211 16.344 1 85.44 642 ASP A O 1
ATOM 5051 N N . LYS A 1 643 ? 2.002 15.852 15.234 1 88.69 643 LYS A N 1
ATOM 5052 C CA . LYS A 1 643 ? 0.693 15.242 15.461 1 88.69 643 LYS A CA 1
ATOM 5053 C C . LYS A 1 643 ? 0.392 14.172 14.414 1 88.69 643 LYS A C 1
ATOM 5055 O O . LYS A 1 643 ? -0.29 13.188 14.695 1 88.69 643 LYS A O 1
ATOM 5060 N N . TYR A 1 644 ? 0.903 14.352 13.203 1 91.19 644 TYR A N 1
ATOM 5061 C CA . TYR A 1 644 ? 0.298 13.586 12.125 1 91.19 644 TYR A CA 1
ATOM 5062 C C . TYR A 1 644 ? 1.346 12.75 11.391 1 91.19 644 TYR A C 1
ATOM 5064 O O . TYR A 1 644 ? 1.014 11.961 10.508 1 91.19 644 TYR A O 1
ATOM 5072 N N . LEU A 1 645 ? 2.623 12.844 11.766 1 88 645 LEU A N 1
ATOM 5073 C CA . LEU A 1 645 ? 3.668 12.102 11.07 1 88 645 LEU A CA 1
ATOM 5074 C C . LEU A 1 645 ? 3.529 10.609 11.32 1 88 645 LEU A C 1
ATOM 5076 O O . LEU A 1 645 ? 3.629 9.805 10.391 1 88 645 LEU A O 1
ATOM 5080 N N . ILE A 1 646 ? 3.332 10.297 12.609 1 90.81 646 ILE A N 1
ATOM 5081 C CA . ILE A 1 646 ? 3.166 8.906 12.992 1 90.81 646 ILE A CA 1
ATOM 5082 C C . ILE A 1 646 ? 1.683 8.547 13.016 1 90.81 646 ILE A C 1
ATOM 5084 O O . ILE A 1 646 ? 0.894 9.18 13.719 1 90.81 646 ILE A O 1
ATOM 5088 N N . PRO A 1 647 ? 1.31 7.547 12.352 1 89.88 647 PRO A N 1
ATOM 5089 C CA . PRO A 1 647 ? -0.109 7.219 12.18 1 89.88 647 PRO A CA 1
ATOM 5090 C C . PRO A 1 647 ? -0.829 7.016 13.516 1 89.88 647 PRO A C 1
ATOM 5092 O O . PRO A 1 647 ? -1.965 7.469 13.68 1 89.88 647 PRO A O 1
ATOM 5095 N N . ALA A 1 648 ? -0.211 6.34 14.445 1 89.56 648 ALA A N 1
ATOM 5096 C CA . ALA A 1 648 ? -0.838 6.09 15.742 1 89.56 648 ALA A CA 1
ATOM 5097 C C . ALA A 1 648 ? -1.142 7.402 16.469 1 89.56 648 ALA A C 1
ATOM 5099 O O . ALA A 1 648 ? -2.186 7.535 17.109 1 89.56 648 ALA A O 1
ATOM 5100 N N . LEU A 1 649 ? -0.232 8.359 16.344 1 92 649 LEU A N 1
ATOM 5101 C CA . LEU A 1 649 ? -0.422 9.648 16.984 1 92 649 LEU A CA 1
ATOM 5102 C C . LEU A 1 649 ? -1.467 10.477 16.25 1 92 649 LEU A C 1
ATOM 5104 O O . LEU A 1 649 ? -2.24 11.211 16.875 1 92 649 LEU A O 1
ATOM 5108 N N . ALA A 1 650 ? -1.458 10.398 14.953 1 94.19 650 ALA A N 1
ATOM 5109 C CA . ALA A 1 650 ? -2.463 11.094 14.156 1 94.19 650 ALA A CA 1
ATOM 5110 C C . ALA A 1 650 ? -3.873 10.664 14.547 1 94.19 650 ALA A C 1
ATOM 5112 O O . ALA A 1 650 ? -4.754 11.5 14.742 1 94.19 650 ALA A O 1
ATOM 5113 N N . ARG A 1 651 ? -4.082 9.367 14.703 1 93.94 651 ARG A N 1
ATOM 5114 C CA . ARG A 1 651 ? -5.383 8.82 15.094 1 93.94 651 ARG A CA 1
ATOM 5115 C C . ARG A 1 651 ? -5.781 9.297 16.484 1 93.94 651 ARG A C 1
ATOM 5117 O O . ARG A 1 651 ? -6.926 9.695 16.703 1 93.94 651 ARG A O 1
ATOM 5124 N N . GLU A 1 652 ? -4.832 9.25 17.344 1 92.5 652 GLU A N 1
ATOM 5125 C CA . GLU A 1 652 ? -5.102 9.664 18.719 1 92.5 652 GLU A CA 1
ATOM 5126 C C . GLU A 1 652 ? -5.461 11.148 18.797 1 92.5 652 GLU A C 1
ATOM 5128 O O . GLU A 1 652 ? -6.352 11.539 19.547 1 92.5 652 GLU A O 1
ATOM 5133 N N . ASN A 1 653 ? -4.754 11.906 18.062 1 92.5 653 ASN A N 1
ATOM 5134 C CA . ASN A 1 653 ? -5.012 13.344 18.062 1 92.5 653 ASN A CA 1
ATOM 5135 C C . ASN A 1 653 ? -6.391 13.664 17.5 1 92.5 653 ASN A C 1
ATOM 5137 O O . ASN A 1 653 ? -7.094 14.531 18.031 1 92.5 653 ASN A O 1
ATOM 5141 N N . LEU A 1 654 ? -6.754 13.055 16.469 1 95.56 654 LEU A N 1
ATOM 5142 C CA . LEU A 1 654 ? -8.078 13.273 15.891 1 95.56 654 LEU A CA 1
ATOM 5143 C C . LEU A 1 654 ? -9.172 12.836 16.859 1 95.56 654 LEU A C 1
ATOM 5145 O O . LEU A 1 654 ? -10.172 13.539 17.031 1 95.56 654 LEU A O 1
ATOM 5149 N N . GLU A 1 655 ? -8.992 11.672 17.453 1 94.75 655 GLU A N 1
ATOM 5150 C CA . GLU A 1 655 ? -9.977 11.164 18.406 1 94.75 655 GLU A CA 1
ATOM 5151 C C . GLU A 1 655 ? -10.125 12.102 19.609 1 94.75 655 GLU A C 1
ATOM 5153 O O . GLU A 1 655 ? -11.242 12.375 20.047 1 94.75 655 GLU A O 1
ATOM 5158 N N . LEU A 1 656 ? -9.016 12.562 20.062 1 93.25 656 LEU A N 1
ATOM 5159 C CA . LEU A 1 656 ? -9 13.484 21.188 1 93.25 656 LEU A CA 1
ATOM 5160 C C . LEU A 1 656 ? -9.766 14.758 20.859 1 93.25 656 LEU A C 1
ATOM 5162 O O . LEU A 1 656 ? -10.555 15.242 21.672 1 93.25 656 LEU A O 1
ATOM 5166 N N . THR A 1 657 ? -9.586 15.273 19.75 1 93.69 657 THR A N 1
ATOM 5167 C CA . THR A 1 657 ? -10.211 16.531 19.344 1 93.69 657 THR A CA 1
ATOM 5168 C C . THR A 1 657 ? -11.719 16.359 19.172 1 93.69 657 THR A C 1
ATOM 5170 O O . THR A 1 657 ? -12.5 17.203 19.609 1 93.69 657 THR A O 1
ATOM 5173 N N . VAL A 1 658 ? -12.109 15.273 18.562 1 95.69 658 VAL A N 1
ATOM 5174 C CA . VAL A 1 658 ? -13.523 14.992 18.359 1 95.69 658 VAL A CA 1
ATOM 5175 C C . VAL A 1 658 ? -14.211 14.758 19.703 1 95.69 658 VAL A C 1
ATOM 5177 O O . VAL A 1 658 ? -15.289 15.289 19.953 1 95.69 658 VAL A O 1
ATOM 5180 N N . ALA A 1 659 ? -13.578 13.992 20.547 1 94.44 659 ALA A N 1
ATOM 5181 C CA . ALA A 1 659 ? -14.133 13.68 21.859 1 94.44 659 ALA A CA 1
ATOM 5182 C C . ALA A 1 659 ? -14.281 14.945 22.703 1 94.44 659 ALA A C 1
ATOM 5184 O O . ALA A 1 659 ? -15.305 15.148 23.359 1 94.44 659 ALA A O 1
ATOM 5185 N N . ALA A 1 660 ? -13.25 15.766 22.672 1 92.44 660 ALA A N 1
ATOM 5186 C CA . ALA A 1 660 ? -13.281 17.016 23.438 1 92.44 660 ALA A CA 1
ATOM 5187 C C . ALA A 1 660 ? -14.391 17.938 22.938 1 92.44 660 ALA A C 1
ATOM 5189 O O . ALA A 1 660 ? -15.094 18.562 23.734 1 92.44 660 ALA A O 1
ATOM 5190 N N . THR A 1 661 ? -14.555 18.047 21.656 1 93.5 661 THR A N 1
ATOM 5191 C CA . THR A 1 661 ? -15.586 18.891 21.078 1 93.5 661 THR A CA 1
ATOM 5192 C C . THR A 1 661 ? -16.984 18.375 21.422 1 93.5 661 THR A C 1
ATOM 5194 O O . THR A 1 661 ? -17.859 19.156 21.766 1 93.5 661 THR A O 1
ATOM 5197 N N . LEU A 1 662 ? -17.109 17.109 21.328 1 93.56 662 LEU A N 1
ATOM 5198 C CA . LEU A 1 662 ? -18.375 16.484 21.672 1 93.56 662 LEU A CA 1
ATOM 5199 C C . LEU A 1 662 ? -18.719 16.703 23.141 1 93.56 662 LEU A C 1
ATOM 5201 O O . LEU A 1 662 ? -19.844 17.078 23.469 1 93.56 662 LEU A O 1
ATOM 5205 N N . GLN A 1 663 ? -17.797 16.516 23.969 1 90.69 663 GLN A N 1
ATOM 5206 C CA . GLN A 1 663 ? -17.984 16.688 25.406 1 90.69 663 GLN A CA 1
ATOM 5207 C C . GLN A 1 663 ? -18.312 18.141 25.75 1 90.69 663 GLN A C 1
ATOM 5209 O O . GLN A 1 663 ? -19.266 18.406 26.484 1 90.69 663 GLN A O 1
ATOM 5214 N N . ALA A 1 664 ? -17.531 19.016 25.188 1 89 664 ALA A N 1
ATOM 5215 C CA . ALA A 1 664 ? -17.719 20.438 25.469 1 89 664 ALA A CA 1
ATOM 5216 C C . ALA A 1 664 ? -19.078 20.938 24.953 1 89 664 ALA A C 1
ATOM 5218 O O . ALA A 1 664 ? -19.719 21.766 25.594 1 89 664 ALA A O 1
ATOM 5219 N N . SER A 1 665 ? -19.516 20.453 23.844 1 90.88 665 SER A N 1
ATOM 5220 C CA . SER A 1 665 ? -20.75 20.906 23.219 1 90.88 665 SER A CA 1
ATOM 5221 C C . SER A 1 665 ? -21.969 20.312 23.922 1 90.88 665 SER A C 1
ATOM 5223 O O . SER A 1 665 ? -23 20.984 24.078 1 90.88 665 SER A O 1
ATOM 5225 N N . ALA A 1 666 ? -21.844 19.062 24.359 1 90.12 666 ALA A N 1
ATOM 5226 C CA . ALA A 1 666 ? -23.016 18.344 24.859 1 90.12 666 ALA A CA 1
ATOM 5227 C C . ALA A 1 666 ? -23.188 18.547 26.359 1 90.12 666 ALA A C 1
ATOM 5229 O O . ALA A 1 666 ? -24.312 18.547 26.859 1 90.12 666 ALA A O 1
ATOM 5230 N N . LEU A 1 667 ? -22.094 18.734 27.031 1 84.94 667 LEU A N 1
ATOM 5231 C CA . LEU A 1 667 ? -22.188 18.703 28.484 1 84.94 667 LEU A CA 1
ATOM 5232 C C . LEU A 1 667 ? -21.953 20.094 29.078 1 84.94 667 LEU A C 1
ATOM 5234 O O . LEU A 1 667 ? -22.391 20.359 30.203 1 84.94 667 LEU A O 1
ATOM 5238 N N . HIS A 1 668 ? -21.266 20.953 28.344 1 78.38 668 HIS A N 1
ATOM 5239 C CA . HIS A 1 668 ? -20.922 22.266 28.891 1 78.38 668 HIS A CA 1
ATOM 5240 C C . HIS A 1 668 ? -21.906 23.328 28.438 1 78.38 668 HIS A C 1
ATOM 5242 O O . HIS A 1 668 ? -21.516 24.312 27.812 1 78.38 668 HIS A O 1
ATOM 5248 N N . THR A 1 669 ? -23.141 23.188 28.766 1 75.62 669 THR A N 1
ATOM 5249 C CA . THR A 1 669 ? -24.203 24.047 28.25 1 75.62 669 THR A CA 1
ATOM 5250 C C . THR A 1 669 ? -24.578 25.109 29.281 1 75.62 669 THR A C 1
ATOM 5252 O O . THR A 1 669 ? -25.328 26.047 28.969 1 75.62 669 THR A O 1
ATOM 5255 N N . ALA A 1 670 ? -24.109 24.984 30.438 1 71.81 670 ALA A N 1
ATOM 5256 C CA . ALA A 1 670 ? -24.375 25.938 31.516 1 71.81 670 ALA A CA 1
ATOM 5257 C C . ALA A 1 670 ? -23.125 26.219 32.312 1 71.81 670 ALA A C 1
ATOM 5259 O O . ALA A 1 670 ? -22.172 25.438 32.312 1 71.81 670 ALA A O 1
ATOM 5260 N N . PRO A 1 671 ? -23.172 27.516 32.812 1 71.56 671 PRO A N 1
ATOM 5261 C CA . PRO A 1 671 ? -21.984 27.797 33.625 1 71.56 671 PRO A CA 1
ATOM 5262 C C . PRO A 1 671 ? -21.797 26.766 34.75 1 71.56 671 PRO A C 1
ATOM 5264 O O . PRO A 1 671 ? -22.766 26.312 35.344 1 71.56 671 PRO A O 1
ATOM 5267 N N . ARG A 1 672 ? -20.781 26.219 34.781 1 65.06 672 ARG A N 1
ATOM 5268 C CA . ARG A 1 672 ? -20.422 25.266 35.844 1 65.06 672 ARG A CA 1
ATOM 5269 C C . ARG A 1 672 ? -20.297 25.938 37.188 1 65.06 672 ARG A C 1
ATOM 5271 O O . ARG A 1 672 ? -20.297 25.281 38.219 1 65.06 672 ARG A O 1
ATOM 5278 N N . GLN A 1 673 ? -20.094 27.312 36.938 1 76.25 673 GLN A N 1
ATOM 5279 C CA . GLN A 1 673 ? -19.859 28.109 38.125 1 76.25 673 GLN A CA 1
ATOM 5280 C C . GLN A 1 673 ? -20.969 29.156 38.312 1 76.25 673 GLN A C 1
ATOM 5282 O O . GLN A 1 673 ? -21.688 29.469 37.375 1 76.25 673 GLN A O 1
ATOM 5287 N N . SER A 1 674 ? -21.062 29.641 39.562 1 80 674 SER A N 1
ATOM 5288 C CA . SER A 1 674 ? -22.062 30.656 39.875 1 80 674 SER A CA 1
ATOM 5289 C C . SER A 1 674 ? -21.719 32 39.219 1 80 674 SER A C 1
ATOM 5291 O O . SER A 1 674 ? -20.531 32.281 39 1 80 674 SER A O 1
ATOM 5293 N N . ASP A 1 675 ? -22.672 32.719 38.938 1 83.69 675 ASP A N 1
ATOM 5294 C CA . ASP A 1 675 ? -22.484 34.031 38.375 1 83.69 675 ASP A CA 1
ATOM 5295 C C . ASP A 1 675 ? -21.625 34.906 39.281 1 83.69 675 ASP A C 1
ATOM 5297 O O . ASP A 1 675 ? -20.844 35.719 38.812 1 83.69 675 ASP A O 1
ATOM 5301 N N . GLU A 1 676 ? -21.844 34.688 40.469 1 86.06 676 GLU A N 1
ATOM 5302 C CA . GLU A 1 676 ? -21.078 35.469 41.438 1 86.06 676 GLU A CA 1
ATOM 5303 C C . GLU A 1 676 ? -19.594 35.094 41.406 1 86.06 676 GLU A C 1
ATOM 5305 O O . GLU A 1 676 ? -18.734 35.969 41.469 1 86.06 676 GLU A O 1
ATOM 5310 N N . ALA A 1 677 ? -19.375 33.844 41.312 1 87.12 677 ALA A N 1
ATOM 5311 C CA . ALA A 1 677 ? -18 33.375 41.25 1 87.12 677 ALA A CA 1
ATOM 5312 C C . ALA A 1 677 ? -17.312 33.875 39.969 1 87.12 677 ALA A C 1
ATOM 5314 O O . ALA A 1 677 ? -16.172 34.344 40 1 87.12 677 ALA A O 1
ATOM 5315 N N . LEU A 1 678 ? -18.047 33.812 38.938 1 87.31 678 LEU A N 1
ATOM 5316 C CA . LEU A 1 678 ? -17.516 34.25 37.656 1 87.31 678 LEU A CA 1
ATOM 5317 C C . LEU A 1 678 ? -17.219 35.719 37.656 1 87.31 678 LEU A C 1
ATOM 5319 O O . LEU A 1 678 ? -16.219 36.156 37.094 1 87.31 678 LEU A O 1
ATOM 5323 N N . ALA A 1 679 ? -18.078 36.406 38.281 1 90.25 679 ALA A N 1
ATOM 5324 C CA . ALA A 1 679 ? -17.875 37.844 38.344 1 90.25 679 ALA A CA 1
ATOM 5325 C C . ALA A 1 679 ? -16.625 38.188 39.188 1 90.25 679 ALA A C 1
ATOM 5327 O O . ALA A 1 679 ? -15.867 39.094 38.844 1 90.25 679 ALA A O 1
ATOM 5328 N N . ARG A 1 680 ? -16.438 37.406 40.219 1 92.12 680 ARG A N 1
ATOM 5329 C CA . ARG A 1 680 ? -15.258 37.562 41.062 1 92.12 680 ARG A CA 1
ATOM 5330 C C . ARG A 1 680 ? -13.984 37.188 40.281 1 92.12 680 ARG A C 1
ATOM 5332 O O . ARG A 1 680 ? -12.969 37.906 40.406 1 92.12 680 ARG A O 1
ATOM 5339 N N . TRP A 1 681 ? -14.102 36.188 39.594 1 93.69 681 TRP A N 1
ATOM 5340 C CA . TRP A 1 681 ? -12.945 35.719 38.844 1 93.69 681 TRP A CA 1
ATOM 5341 C C . TRP A 1 681 ? -12.617 36.688 37.688 1 93.69 681 TRP A C 1
ATOM 5343 O O . TRP A 1 681 ? -11.445 36.906 37.406 1 93.69 681 TRP A O 1
ATOM 5353 N N . ASP A 1 682 ? -13.641 37.219 37.094 1 93.75 682 ASP A N 1
ATOM 5354 C CA . ASP A 1 682 ? -13.445 38.219 36.062 1 93.75 682 ASP A CA 1
ATOM 5355 C C . ASP A 1 682 ? -12.719 39.438 36.594 1 93.75 682 ASP A C 1
ATOM 5357 O O . ASP A 1 682 ? -11.781 39.938 35.969 1 93.75 682 ASP A O 1
ATOM 5361 N N . ALA A 1 683 ? -13.188 39.844 37.688 1 94.19 683 ALA A N 1
ATOM 5362 C CA . ALA A 1 683 ? -12.578 41 38.281 1 94.19 683 ALA A CA 1
ATOM 5363 C C . ALA A 1 683 ? -11.125 40.75 38.656 1 94.19 683 ALA A C 1
ATOM 5365 O O . ALA A 1 683 ? -10.266 41.625 38.5 1 94.19 683 ALA A O 1
ATOM 5366 N N . ALA A 1 684 ? -10.945 39.594 39.156 1 95.38 684 ALA A N 1
ATOM 5367 C CA . ALA A 1 684 ? -9.578 39.219 39.5 1 95.38 684 ALA A CA 1
ATOM 5368 C C . ALA A 1 684 ? -8.688 39.156 38.25 1 95.38 684 ALA A C 1
ATOM 5370 O O . ALA A 1 684 ? -7.555 39.656 38.281 1 95.38 684 ALA A O 1
ATOM 5371 N N . MET A 1 685 ? -9.211 38.562 37.219 1 95.88 685 MET A N 1
ATOM 5372 C CA . MET A 1 685 ? -8.43 38.438 36 1 95.88 685 MET A CA 1
ATOM 5373 C C . MET A 1 685 ? -8.188 39.812 35.375 1 95.88 685 MET A C 1
ATOM 5375 O O . MET A 1 685 ? -7.168 40.031 34.719 1 95.88 685 MET A O 1
ATOM 5379 N N . ASP A 1 686 ? -9.094 40.719 35.531 1 95.31 686 ASP A N 1
ATOM 5380 C CA . ASP A 1 686 ? -8.891 42.062 35.062 1 95.31 686 ASP A CA 1
ATOM 5381 C C . ASP A 1 686 ? -7.68 42.719 35.75 1 95.31 686 ASP A C 1
ATOM 5383 O O . ASP A 1 686 ? -6.891 43.406 35.094 1 95.31 686 ASP A O 1
ATOM 5387 N N . VAL A 1 687 ? -7.566 42.469 37 1 96.19 687 VAL A N 1
ATOM 5388 C CA . VAL A 1 687 ? -6.438 43 37.781 1 96.19 687 VAL A CA 1
ATOM 5389 C C . VAL A 1 687 ? -5.137 42.375 37.25 1 96.19 687 VAL A C 1
ATOM 5391 O O . VAL A 1 687 ? -4.156 43.094 37.031 1 96.19 687 VAL A O 1
ATOM 5394 N N . VAL A 1 688 ? -5.191 41.125 37.125 1 97 688 VAL A N 1
ATOM 5395 C CA . VAL A 1 688 ? -4.008 40.406 36.625 1 97 688 VAL A CA 1
ATOM 5396 C C . VAL A 1 688 ? -3.635 40.906 35.25 1 97 688 VAL A C 1
ATOM 5398 O O . VAL A 1 688 ? -2.471 41.219 34.969 1 97 688 VAL A O 1
ATOM 5401 N N . SER A 1 689 ? -4.605 40.969 34.344 1 96.44 689 SER A N 1
ATOM 5402 C CA . SER A 1 689 ? -4.395 41.375 32.938 1 96.44 689 SER A CA 1
ATOM 5403 C C . SER A 1 689 ? -3.877 42.781 32.844 1 96.44 689 SER A C 1
ATOM 5405 O O . SER A 1 689 ? -2.951 43.062 32.094 1 96.44 689 SER A O 1
ATOM 5407 N N . ASP A 1 690 ? -4.43 43.688 33.562 1 95.75 690 ASP A N 1
ATOM 5408 C CA . ASP A 1 690 ? -4.023 45.094 33.5 1 95.75 690 ASP A CA 1
ATOM 5409 C C . ASP A 1 690 ? -2.57 45.25 33.938 1 95.75 690 ASP A C 1
ATOM 5411 O O . ASP A 1 690 ? -1.799 45.938 33.281 1 95.75 690 ASP A O 1
ATOM 5415 N N . ALA A 1 691 ? -2.246 44.625 35.031 1 97.44 691 ALA A N 1
ATOM 5416 C CA . ALA A 1 691 ? -0.876 44.688 35.562 1 97.44 691 ALA A CA 1
ATOM 5417 C C . ALA A 1 691 ? 0.102 44.031 34.594 1 97.44 691 ALA A C 1
ATOM 5419 O O . ALA A 1 691 ? 1.204 44.531 34.375 1 97.44 691 ALA A O 1
ATOM 5420 N N . ALA A 1 692 ? -0.269 42.906 34.156 1 97.31 692 ALA A N 1
ATOM 5421 C CA . ALA A 1 692 ? 0.573 42.188 33.188 1 97.31 692 ALA A CA 1
ATOM 5422 C C . ALA A 1 692 ? 0.769 43 31.922 1 97.31 692 ALA A C 1
ATOM 5424 O O . ALA A 1 692 ? 1.87 43.031 31.375 1 97.31 692 ALA A O 1
ATOM 5425 N N . HIS A 1 693 ? -0.298 43.562 31.422 1 95.19 693 HIS A N 1
ATOM 5426 C CA . HIS A 1 693 ? -0.251 44.375 30.219 1 95.19 693 HIS A CA 1
ATOM 5427 C C . HIS A 1 693 ? 0.668 45.594 30.391 1 95.19 693 HIS A C 1
ATOM 5429 O O . HIS A 1 693 ? 1.458 45.906 29.516 1 95.19 693 HIS A O 1
ATOM 5435 N N . THR A 1 694 ? 0.56 46.156 31.469 1 95.81 694 THR A N 1
ATOM 5436 C CA . THR A 1 694 ? 1.396 47.312 31.766 1 95.81 694 THR A CA 1
ATOM 5437 C C . THR A 1 694 ? 2.873 46.906 31.781 1 95.81 694 THR A C 1
ATOM 5439 O O . THR A 1 694 ? 3.709 47.625 31.203 1 95.81 694 THR A O 1
ATOM 5442 N N . ALA A 1 695 ? 3.098 45.844 32.438 1 96.69 695 ALA A N 1
ATOM 5443 C CA . ALA A 1 695 ? 4.473 45.375 32.469 1 96.69 695 ALA A CA 1
ATOM 5444 C C . ALA A 1 695 ? 4.988 45.062 31.078 1 96.69 695 ALA A C 1
ATOM 5446 O O . ALA A 1 695 ? 6.121 45.406 30.734 1 96.69 695 ALA A O 1
ATOM 5447 N N . TYR A 1 696 ? 4.223 44.406 30.344 1 95.25 696 TYR A N 1
ATOM 5448 C CA . TYR A 1 696 ? 4.605 44.031 29 1 95.25 696 TYR A CA 1
ATOM 5449 C C . TYR A 1 696 ? 4.812 45.25 28.125 1 95.25 696 TYR A C 1
ATOM 5451 O O . TYR A 1 696 ? 5.77 45.312 27.344 1 95.25 696 TYR A O 1
ATOM 5459 N N . ARG A 1 697 ? 3.92 46.188 28.188 1 93.31 697 ARG A N 1
ATOM 5460 C CA . ARG A 1 697 ? 4.031 47.438 27.422 1 93.31 697 ARG A CA 1
ATOM 5461 C C . ARG A 1 697 ? 5.297 48.188 27.797 1 93.31 697 ARG A C 1
ATOM 5463 O O . ARG A 1 697 ? 5.922 48.812 26.938 1 93.31 697 ARG A O 1
ATOM 5470 N N . HIS A 1 698 ? 5.57 48.156 29.047 1 94.56 698 HIS A N 1
ATOM 5471 C CA . HIS A 1 698 ? 6.801 48.781 29.484 1 94.56 698 HIS A CA 1
ATOM 5472 C C . HIS A 1 698 ? 8.023 48.188 28.797 1 94.56 698 HIS A C 1
ATOM 5474 O O . HIS A 1 698 ? 8.953 48.938 28.438 1 94.56 698 HIS A O 1
ATOM 5480 N N . LEU A 1 699 ? 8.016 46.969 28.625 1 94.75 699 LEU A N 1
ATOM 5481 C CA . LEU A 1 699 ? 9.125 46.312 27.953 1 94.75 699 LEU A CA 1
ATOM 5482 C C . LEU A 1 699 ? 9.141 46.656 26.469 1 94.75 699 LEU A C 1
ATOM 5484 O O . LEU A 1 699 ? 10.18 47.031 25.922 1 94.75 699 LEU A O 1
ATOM 5488 N N . VAL A 1 700 ? 7.98 46.594 25.766 1 91 700 VAL A N 1
ATOM 5489 C CA . VAL A 1 700 ? 7.898 46.719 24.328 1 91 700 VAL A CA 1
ATOM 5490 C C . VAL A 1 700 ? 8.133 48.188 23.922 1 91 700 VAL A C 1
ATOM 5492 O O . VAL A 1 700 ? 8.586 48.438 22.812 1 91 700 VAL A O 1
ATOM 5495 N N . GLU A 1 701 ? 7.848 49.094 24.812 1 90.19 701 GLU A N 1
ATOM 5496 C CA . GLU A 1 701 ? 8.008 50.5 24.516 1 90.19 701 GLU A CA 1
ATOM 5497 C C . GLU A 1 701 ? 9.422 50.969 24.828 1 90.19 701 GLU A C 1
ATOM 5499 O O . GLU A 1 701 ? 9.789 52.094 24.484 1 90.19 701 GLU A O 1
ATOM 5504 N N . ASP A 1 702 ? 10.125 50.094 25.438 1 92.94 702 ASP A N 1
ATOM 5505 C CA . ASP A 1 702 ? 11.523 50.438 25.641 1 92.94 702 ASP A CA 1
ATOM 5506 C C . ASP A 1 702 ? 12.227 50.688 24.312 1 92.94 702 ASP A C 1
ATOM 5508 O O . ASP A 1 702 ? 12.266 49.812 23.453 1 92.94 702 ASP A O 1
ATOM 5512 N N . PRO A 1 703 ? 12.773 51.906 24.094 1 92.38 703 PRO A N 1
ATOM 5513 C CA . PRO A 1 703 ? 13.391 52.25 22.812 1 92.38 703 PRO A CA 1
ATOM 5514 C C . PRO A 1 703 ? 14.578 51.344 22.469 1 92.38 703 PRO A C 1
ATOM 5516 O O . PRO A 1 703 ? 14.953 51.219 21.297 1 92.38 703 PRO A O 1
ATOM 5519 N N . ASP A 1 704 ? 15.109 50.656 23.469 1 94.56 704 ASP A N 1
ATOM 5520 C CA . ASP A 1 704 ? 16.297 49.844 23.234 1 94.56 704 ASP A CA 1
ATOM 5521 C C . ASP A 1 704 ? 15.906 48.406 22.922 1 94.56 704 ASP A C 1
ATOM 5523 O O . ASP A 1 704 ? 16.734 47.594 22.469 1 94.56 704 ASP A O 1
ATOM 5527 N N . LEU A 1 705 ? 14.688 48.062 23.062 1 94 705 LEU A N 1
ATOM 5528 C CA . LEU A 1 705 ? 14.273 46.656 22.938 1 94 705 LEU A CA 1
ATOM 5529 C C . LEU A 1 705 ? 14.523 46.156 21.531 1 94 705 LEU A C 1
ATOM 5531 O O . LEU A 1 705 ? 15.039 45.031 21.344 1 94 705 LEU A O 1
ATOM 5535 N N . PRO A 1 706 ? 14.117 46.906 20.438 1 92.12 706 PRO A N 1
ATOM 5536 C CA . PRO A 1 706 ? 14.328 46.375 19.094 1 92.12 706 PRO A CA 1
ATOM 5537 C C . PRO A 1 706 ? 15.797 46.094 18.812 1 92.12 706 PRO A C 1
ATOM 5539 O O . PRO A 1 706 ? 16.109 45.031 18.25 1 92.12 706 PRO A O 1
ATOM 5542 N N . THR A 1 707 ? 16.703 46.969 19.234 1 93.06 707 THR A N 1
ATOM 5543 C CA . THR A 1 707 ? 18.125 46.75 19.016 1 93.06 707 THR A CA 1
ATOM 5544 C C . THR A 1 707 ? 18.641 45.594 19.875 1 93.06 707 THR A C 1
ATOM 5546 O O . THR A 1 707 ? 19.484 44.812 19.422 1 93.06 707 THR A O 1
ATOM 5549 N N . TYR A 1 708 ? 18.203 45.531 21.078 1 95.12 708 TYR A N 1
ATOM 5550 C CA . TYR A 1 708 ? 18.547 44.406 21.938 1 95.12 708 TYR A CA 1
ATOM 5551 C C . TYR A 1 708 ? 18.125 43.094 21.312 1 95.12 708 TYR A C 1
ATOM 5553 O O . TYR A 1 708 ? 18.891 42.125 21.328 1 95.12 708 TYR A O 1
ATOM 5561 N N . PHE A 1 709 ? 16.875 43 20.828 1 93.56 709 PHE A N 1
ATOM 5562 C CA . PHE A 1 709 ? 16.312 41.812 20.219 1 93.56 709 PHE A CA 1
ATOM 5563 C C . PHE A 1 709 ? 17.156 41.375 19.031 1 93.56 709 PHE A C 1
ATOM 5565 O O . PHE A 1 709 ? 17.5 40.188 18.922 1 93.56 709 PHE A O 1
ATOM 5572 N N . LEU A 1 710 ? 17.453 42.25 18.188 1 91.19 710 LEU A N 1
ATOM 5573 C CA . LEU A 1 710 ? 18.25 41.906 17.016 1 91.19 710 LEU A CA 1
ATOM 5574 C C . LEU A 1 710 ? 19.641 41.438 17.438 1 91.19 710 LEU A C 1
ATOM 5576 O O . LEU A 1 710 ? 20.188 40.531 16.812 1 91.19 710 LEU A O 1
ATOM 5580 N N . ALA A 1 711 ? 20.141 42 18.484 1 93.31 711 ALA A N 1
ATOM 5581 C CA . ALA A 1 711 ? 21.5 41.688 18.938 1 93.31 711 ALA A CA 1
ATOM 5582 C C . ALA A 1 711 ? 21.531 40.344 19.656 1 93.31 711 ALA A C 1
ATOM 5584 O O . ALA A 1 711 ? 22.516 39.625 19.562 1 93.31 711 ALA A O 1
ATOM 5585 N N . SER A 1 712 ? 20.531 40.125 20.359 1 95.19 712 SER A N 1
ATOM 5586 C CA . SER A 1 712 ? 20.562 38.969 21.25 1 95.19 712 SER A CA 1
ATOM 5587 C C . SER A 1 712 ? 19.984 37.719 20.578 1 95.19 712 SER A C 1
ATOM 5589 O O . SER A 1 712 ? 19.969 36.625 21.172 1 95.19 712 SER A O 1
ATOM 5591 N N . THR A 1 713 ? 19.438 37.75 19.375 1 92.69 713 THR A N 1
ATOM 5592 C CA . THR A 1 713 ? 18.781 36.625 18.688 1 92.69 713 THR A CA 1
ATOM 5593 C C . THR A 1 713 ? 19.328 36.469 17.281 1 92.69 713 THR A C 1
ATOM 5595 O O . THR A 1 713 ? 19.922 37.406 16.719 1 92.69 713 THR A O 1
ATOM 5598 N N . PRO A 1 714 ? 19.141 35.25 16.688 1 91.12 714 PRO A N 1
ATOM 5599 C CA . PRO A 1 714 ? 19.547 35.062 15.297 1 91.12 714 PRO A CA 1
ATOM 5600 C C . PRO A 1 714 ? 18.438 35.375 14.297 1 91.12 714 PRO A C 1
ATOM 5602 O O . PRO A 1 714 ? 18.312 34.719 13.273 1 91.12 714 PRO A O 1
ATOM 5605 N N . VAL A 1 715 ? 17.531 36.281 14.523 1 85.94 715 VAL A N 1
ATOM 5606 C CA . VAL A 1 715 ? 16.328 36.531 13.75 1 85.94 715 VAL A CA 1
ATOM 5607 C C . VAL A 1 715 ? 16.703 36.938 12.32 1 85.94 715 VAL A C 1
ATOM 5609 O O . VAL A 1 715 ? 15.984 36.625 11.367 1 85.94 715 VAL A O 1
ATOM 5612 N N . ASP A 1 716 ? 17.828 37.531 12.117 1 79.94 716 ASP A N 1
ATOM 5613 C CA . ASP A 1 716 ? 18.266 37.969 10.789 1 79.94 716 ASP A CA 1
ATOM 5614 C C . ASP A 1 716 ? 18.531 36.75 9.891 1 79.94 716 ASP A C 1
ATOM 5616 O O . ASP A 1 716 ? 18.406 36.844 8.664 1 79.94 716 ASP A O 1
ATOM 5620 N N . GLN A 1 717 ? 18.875 35.688 10.562 1 80.38 717 GLN A N 1
ATOM 5621 C CA . GLN A 1 717 ? 19.203 34.5 9.828 1 80.38 717 GLN A CA 1
ATOM 5622 C C . GLN A 1 717 ? 17.953 33.719 9.438 1 80.38 717 GLN A C 1
ATOM 5624 O O . GLN A 1 717 ? 17.984 32.844 8.555 1 80.38 717 GLN A O 1
ATOM 5629 N N . LEU A 1 718 ? 16.859 34.062 10.039 1 77.31 718 LEU A N 1
ATOM 5630 C CA . LEU A 1 718 ? 15.641 33.281 9.812 1 77.31 718 LEU A CA 1
ATOM 5631 C C . LEU A 1 718 ? 15.18 33.406 8.359 1 77.31 718 LEU A C 1
ATOM 5633 O O . LEU A 1 718 ? 14.625 32.469 7.801 1 77.31 718 LEU A O 1
ATOM 5637 N N . ALA A 1 719 ? 15.414 34.562 7.781 1 70.94 719 ALA A N 1
ATOM 5638 C CA . ALA A 1 719 ? 15.008 34.781 6.395 1 70.94 719 ALA A CA 1
ATOM 5639 C C . ALA A 1 719 ? 15.766 33.844 5.457 1 70.94 719 ALA A C 1
ATOM 5641 O O . ALA A 1 719 ? 15.234 33.406 4.438 1 70.94 719 ALA A O 1
ATOM 5642 N N . ASP A 1 720 ? 16.906 33.469 5.895 1 72.12 720 ASP A N 1
ATOM 5643 C CA . ASP A 1 720 ? 17.766 32.688 5.031 1 72.12 720 ASP A CA 1
ATOM 5644 C C . ASP A 1 720 ? 17.469 31.188 5.18 1 72.12 720 ASP A C 1
ATOM 5646 O O . ASP A 1 720 ? 18 30.359 4.434 1 72.12 720 ASP A O 1
ATOM 5650 N N . LEU A 1 721 ? 16.578 30.859 6.051 1 68.5 721 LEU A N 1
ATOM 5651 C CA . LEU A 1 721 ? 16.234 29.469 6.254 1 68.5 721 LEU A CA 1
ATOM 5652 C C . LEU A 1 721 ? 15.203 29.016 5.223 1 68.5 721 LEU A C 1
ATOM 5654 O O . LEU A 1 721 ? 14.938 27.812 5.086 1 68.5 721 LEU A O 1
ATOM 5658 N N . HIS A 1 722 ? 14.742 29.906 4.395 1 65.94 722 HIS A N 1
ATOM 5659 C CA . HIS A 1 722 ? 13.773 29.578 3.352 1 65.94 722 HIS A CA 1
ATOM 5660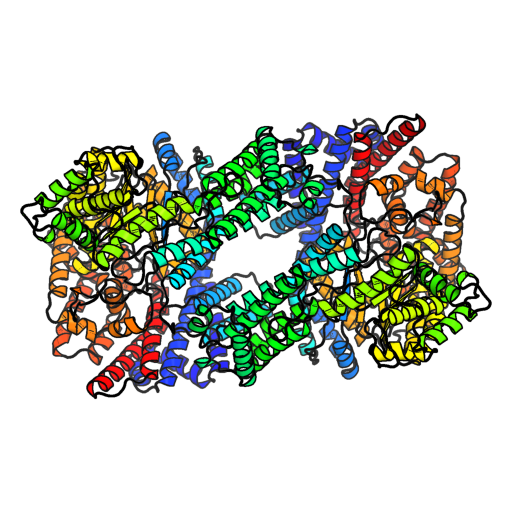 C C . HIS A 1 722 ? 12.617 28.766 3.904 1 65.94 722 HIS A C 1
ATOM 5662 O O . HIS A 1 722 ? 12.258 27.719 3.332 1 65.94 722 HIS A O 1
ATOM 5668 N N . LEU A 1 723 ? 12.117 29.156 5.062 1 65.5 723 LEU A N 1
ATOM 5669 C CA . LEU A 1 723 ? 11.125 28.375 5.789 1 65.5 723 LEU A CA 1
ATOM 5670 C C . LEU A 1 723 ? 9.789 28.375 5.055 1 65.5 723 LEU A C 1
ATOM 5672 O O . LEU A 1 723 ? 8.977 27.469 5.234 1 65.5 723 LEU A O 1
ATOM 5676 N N . GLY A 1 724 ? 9.578 29.391 4.246 1 66.19 724 GLY A N 1
ATOM 5677 C CA . GLY A 1 724 ? 8.305 29.484 3.555 1 66.19 724 GLY A CA 1
ATOM 5678 C C . GLY A 1 724 ? 8.32 30.5 2.416 1 66.19 724 GLY A C 1
ATOM 5679 O O . GLY A 1 724 ? 9.336 31.141 2.174 1 66.19 724 GLY A O 1
ATOM 5680 N N . SER A 1 725 ? 7.258 30.531 1.771 1 70.38 725 SER A N 1
ATOM 5681 C CA . SER A 1 725 ? 7.129 31.422 0.622 1 70.38 725 SER A CA 1
ATOM 5682 C C . SER A 1 725 ? 6.906 32.844 1.064 1 70.38 725 SER A C 1
ATOM 5684 O O . SER A 1 725 ? 7.098 33.781 0.281 1 70.38 725 SER A O 1
ATOM 5686 N N . ARG A 1 726 ? 6.484 32.906 2.326 1 72.38 726 ARG A N 1
ATOM 5687 C CA . ARG A 1 726 ? 6.172 34.25 2.844 1 72.38 726 ARG A CA 1
ATOM 5688 C C . ARG A 1 726 ? 7.438 34.969 3.314 1 72.38 726 ARG A C 1
ATOM 5690 O O . ARG A 1 726 ? 8.289 34.375 3.969 1 72.38 726 ARG A O 1
ATOM 5697 N N . PRO A 1 727 ? 7.578 36.219 3 1 68.06 727 PRO A N 1
ATOM 5698 C CA . PRO A 1 727 ? 8.695 37 3.539 1 68.06 727 PRO A CA 1
ATOM 5699 C C . PRO A 1 727 ? 8.617 37.188 5.051 1 68.06 727 PRO A C 1
ATOM 5701 O O . PRO A 1 727 ? 7.527 37.156 5.625 1 68.06 727 PRO A O 1
ATOM 5704 N N . SER A 1 728 ? 9.727 37.219 5.738 1 67.31 728 SER A N 1
ATOM 5705 C CA . SER A 1 728 ? 9.797 37.344 7.191 1 67.31 728 SER A CA 1
ATOM 5706 C C . SER A 1 728 ? 9.32 38.719 7.656 1 67.31 728 SER A C 1
ATOM 5708 O O . SER A 1 728 ? 8.93 38.875 8.812 1 67.31 728 SER A O 1
ATOM 5710 N N . ARG A 1 729 ? 9.406 39.75 6.832 1 69.81 729 ARG A N 1
ATOM 5711 C CA . ARG A 1 729 ? 8.977 41.125 7.156 1 69.81 729 ARG A CA 1
ATOM 5712 C C . ARG A 1 729 ? 7.938 41.625 6.16 1 69.81 729 ARG A C 1
ATOM 5714 O O . ARG A 1 729 ? 7.953 41.219 4.992 1 69.81 729 ARG A O 1
ATOM 5721 N N . ARG A 1 730 ? 7.055 42.344 6.844 1 64.19 730 ARG A N 1
ATOM 5722 C CA . ARG A 1 730 ? 6.109 43 5.953 1 64.19 730 ARG A CA 1
ATOM 5723 C C . ARG A 1 730 ? 6.82 44.031 5.055 1 64.19 730 ARG A C 1
ATOM 5725 O O . ARG A 1 730 ? 7.785 44.656 5.473 1 64.19 730 ARG A O 1
ATOM 5732 N N . PRO A 1 731 ? 6.539 44.156 3.832 1 57.72 731 PRO A N 1
ATOM 5733 C CA . PRO A 1 731 ? 7.195 45.094 2.904 1 57.72 731 PRO A CA 1
ATOM 5734 C C . PRO A 1 731 ? 7.191 46.531 3.406 1 57.72 731 PRO A C 1
ATOM 5736 O O . PRO A 1 731 ? 6.164 47.031 3.875 1 57.72 731 PRO A O 1
ATOM 5739 N N . GLY A 1 732 ? 8.344 47.219 3.424 1 55.41 732 GLY A N 1
ATOM 5740 C CA . GLY A 1 732 ? 8.461 48.625 3.715 1 55.41 732 GLY A CA 1
ATOM 5741 C C . GLY A 1 732 ? 8.672 48.906 5.188 1 55.41 732 GLY A C 1
ATOM 5742 O O . GLY A 1 732 ? 8.766 50.094 5.59 1 55.41 732 GLY A O 1
ATOM 5743 N N . SER A 1 733 ? 8.664 47.844 6.031 1 58.72 733 SER A N 1
ATOM 5744 C CA . SER A 1 733 ? 8.742 48.125 7.461 1 58.72 733 SER A CA 1
ATOM 5745 C C . SER A 1 733 ? 10.188 48.094 7.945 1 58.72 733 SER A C 1
ATOM 5747 O O . SER A 1 733 ? 10.984 47.281 7.512 1 58.72 733 SER A O 1
ATOM 5749 N N . GLY A 1 734 ? 10.875 49.219 8.094 1 53.75 734 GLY A N 1
ATOM 5750 C CA . GLY A 1 734 ? 12.211 49.375 8.656 1 53.75 734 GLY A CA 1
ATOM 5751 C C . GLY A 1 734 ? 12.461 48.438 9.828 1 53.75 734 GLY A C 1
ATOM 5752 O O . GLY A 1 734 ? 11.898 47.344 9.891 1 53.75 734 GLY A O 1
ATOM 5753 N N . VAL A 1 735 ? 13.445 48.625 10.719 1 60.91 735 VAL A N 1
ATOM 5754 C CA . VAL A 1 735 ? 13.906 47.875 11.875 1 60.91 735 VAL A CA 1
ATOM 5755 C C . VAL A 1 735 ? 12.883 47.969 13.008 1 60.91 735 VAL A C 1
ATOM 5757 O O . VAL A 1 735 ? 13.148 47.531 14.125 1 60.91 735 VAL A O 1
ATOM 5760 N N . SER A 1 736 ? 11.656 48.25 12.656 1 66.12 736 SER A N 1
ATOM 5761 C CA . SER A 1 736 ? 10.656 48.469 13.695 1 66.12 736 SER A CA 1
ATOM 5762 C C . SER A 1 736 ? 9.953 47.156 14.062 1 66.12 736 SER A C 1
ATOM 5764 O O . SER A 1 736 ? 9.828 46.25 13.234 1 66.12 736 SER A O 1
ATOM 5766 N N . LEU A 1 737 ? 9.719 47 15.391 1 72.75 737 LEU A N 1
ATOM 5767 C CA . LEU A 1 737 ? 8.969 45.875 15.906 1 72.75 737 LEU A CA 1
ATOM 5768 C C . LEU A 1 737 ? 7.625 45.719 15.203 1 72.75 737 LEU A C 1
ATOM 5770 O O . LEU A 1 737 ? 7.105 44.625 15.047 1 72.75 737 LEU A O 1
ATOM 5774 N N . ASP A 1 738 ? 7.207 46.781 14.758 1 66 738 ASP A N 1
ATOM 5775 C CA . ASP A 1 738 ? 5.902 46.812 14.102 1 66 738 ASP A CA 1
ATOM 5776 C C . ASP A 1 738 ? 5.961 46.062 12.766 1 66 738 ASP A C 1
ATOM 5778 O O . ASP A 1 738 ? 4.98 45.438 12.344 1 66 738 ASP A O 1
ATOM 5782 N N . GLY A 1 739 ? 7.047 46.094 12.258 1 69.06 739 GLY A N 1
ATOM 5783 C CA . GLY A 1 739 ? 7.199 45.469 10.953 1 69.06 739 GLY A CA 1
ATOM 5784 C C . GLY A 1 739 ? 7.523 43.969 11.039 1 69.06 739 GLY A C 1
ATOM 5785 O O . GLY A 1 739 ? 7.383 43.25 10.047 1 69.06 739 GLY A O 1
ATOM 5786 N N . LEU A 1 740 ? 7.832 43.531 12.219 1 77.38 740 LEU A N 1
ATOM 5787 C CA . LEU A 1 740 ? 8.211 42.156 12.391 1 77.38 740 LEU A CA 1
ATOM 5788 C C . LEU A 1 740 ? 6.98 41.281 12.578 1 77.38 740 LEU A C 1
ATOM 5790 O O . LEU A 1 740 ? 6.105 41.594 13.383 1 77.38 740 LEU A O 1
ATOM 5794 N N . ARG A 1 741 ? 6.938 40.219 11.836 1 74.88 741 ARG A N 1
ATOM 5795 C CA . ARG A 1 741 ? 5.824 39.281 11.953 1 74.88 741 ARG A CA 1
ATOM 5796 C C . ARG A 1 741 ? 5.906 38.5 13.25 1 74.88 741 ARG A C 1
ATOM 5798 O O . ARG A 1 741 ? 6.961 38.438 13.891 1 74.88 741 ARG A O 1
ATOM 5805 N N . ALA A 1 742 ? 4.824 37.906 13.648 1 76.25 742 ALA A N 1
ATOM 5806 C CA . ALA A 1 742 ? 4.715 37.188 14.922 1 76.25 742 ALA A CA 1
ATOM 5807 C C . ALA A 1 742 ? 5.637 35.969 14.953 1 76.25 742 ALA A C 1
ATOM 5809 O O . ALA A 1 742 ? 6.215 35.656 15.992 1 76.25 742 ALA A O 1
ATOM 5810 N N . ILE A 1 743 ? 5.793 35.344 13.875 1 78.06 743 ILE A N 1
ATOM 5811 C CA . ILE A 1 743 ? 6.531 34.094 13.852 1 78.06 743 ILE A CA 1
ATOM 5812 C C . ILE A 1 743 ? 8.016 34.344 14.102 1 78.06 743 ILE A C 1
ATOM 5814 O O . ILE A 1 743 ? 8.609 33.781 15.016 1 78.06 743 ILE A O 1
ATOM 5818 N N . PRO A 1 744 ? 8.648 35.281 13.398 1 81.56 744 PRO A N 1
ATOM 5819 C CA . PRO A 1 744 ? 10.055 35.594 13.688 1 81.56 744 PRO A CA 1
ATOM 5820 C C . PRO A 1 744 ? 10.258 36.125 15.094 1 81.56 744 PRO A C 1
ATOM 5822 O O . PRO A 1 744 ? 11.297 35.906 15.711 1 81.56 744 PRO A O 1
ATOM 5825 N N . TRP A 1 745 ? 9.25 36.875 15.57 1 86.25 745 TRP A N 1
ATOM 5826 C CA . TRP A 1 745 ? 9.312 37.406 16.922 1 86.25 745 TRP A CA 1
ATOM 5827 C C . TRP A 1 745 ? 9.406 36.281 17.953 1 86.25 745 TRP A C 1
ATOM 5829 O O . TRP A 1 745 ? 10.32 36.281 18.797 1 86.25 745 TRP A O 1
ATOM 5839 N N . VAL A 1 746 ? 8.547 35.375 17.875 1 86.56 746 VAL A N 1
ATOM 5840 C CA . VAL A 1 746 ? 8.516 34.25 18.828 1 86.56 746 VAL A CA 1
ATOM 5841 C C . VAL A 1 746 ? 9.711 33.344 18.578 1 86.56 746 VAL A C 1
ATOM 5843 O O . VAL A 1 746 ? 10.328 32.844 19.531 1 86.56 746 VAL A O 1
ATOM 5846 N N . PHE A 1 747 ? 10.031 33.188 17.344 1 86.44 747 PHE A N 1
ATOM 5847 C CA . PHE A 1 747 ? 11.125 32.281 16.969 1 86.44 747 PHE A CA 1
ATOM 5848 C C . PHE A 1 747 ? 12.453 32.812 17.5 1 86.44 747 PHE A C 1
ATOM 5850 O O . PHE A 1 747 ? 13.273 32.062 18.016 1 86.44 747 PHE A O 1
ATOM 5857 N N . GLY A 1 748 ? 12.68 34.062 17.375 1 88.69 748 GLY A N 1
ATOM 5858 C CA . GLY A 1 748 ? 13.906 34.656 17.859 1 88.69 748 GLY A CA 1
ATOM 5859 C C . GLY A 1 748 ? 14.109 34.5 19.359 1 88.69 748 GLY A C 1
ATOM 5860 O O . GLY A 1 748 ? 15.188 34.094 19.797 1 88.69 748 GLY A O 1
ATOM 5861 N N . TRP A 1 749 ? 13.039 34.781 20.094 1 92.25 749 TRP A N 1
ATOM 5862 C CA . TRP A 1 749 ? 13.109 34.656 21.547 1 92.25 749 TRP A CA 1
ATOM 5863 C C . TRP A 1 749 ? 13.32 33.219 21.969 1 92.25 749 TRP A C 1
ATOM 5865 O O . TRP A 1 749 ? 13.992 32.938 22.953 1 92.25 749 TRP A O 1
ATOM 5875 N N . THR A 1 750 ? 12.75 32.344 21.172 1 90.19 750 THR A N 1
ATOM 5876 C CA . THR A 1 750 ? 12.891 30.906 21.469 1 90.19 750 THR A CA 1
ATOM 5877 C C . THR A 1 750 ? 14.32 30.438 21.203 1 90.19 750 THR A C 1
ATOM 5879 O O . THR A 1 750 ? 14.875 29.672 21.984 1 90.19 750 THR A O 1
ATOM 5882 N N . GLN A 1 751 ? 14.891 30.922 20.141 1 91.12 751 GLN A N 1
ATOM 5883 C CA . GLN A 1 751 ? 16.25 30.547 19.797 1 91.12 751 GLN A CA 1
ATOM 5884 C C . GLN A 1 751 ? 17.234 30.953 20.891 1 91.12 751 GLN A C 1
ATOM 5886 O O . GLN A 1 751 ? 18.172 30.219 21.203 1 91.12 751 GLN A O 1
ATOM 5891 N N . SER A 1 752 ? 17 32.125 21.438 1 94.31 752 SER A N 1
ATOM 5892 C CA . SER A 1 752 ? 17.906 32.625 22.469 1 94.31 752 SER A CA 1
ATOM 5893 C C . SER A 1 752 ? 17.547 32.094 23.844 1 94.31 752 SER A C 1
ATOM 5895 O O . SER A 1 752 ? 18.141 32.5 24.844 1 94.31 752 SER A O 1
ATOM 5897 N N . ARG A 1 753 ? 16.578 31.25 23.969 1 93.88 753 ARG A N 1
ATOM 5898 C CA . ARG A 1 753 ? 16.141 30.531 25.156 1 93.88 753 ARG A CA 1
ATOM 5899 C C . ARG A 1 753 ? 15.477 31.453 26.172 1 93.88 753 ARG A C 1
ATOM 5901 O O . ARG A 1 753 ? 15.281 31.094 27.328 1 93.88 753 ARG A O 1
ATOM 5908 N N . GLN A 1 754 ? 15.141 32.656 25.734 1 95.06 754 GLN A N 1
ATOM 5909 C CA . GLN A 1 754 ? 14.469 33.625 26.609 1 95.06 754 GLN A CA 1
ATOM 5910 C C . GLN A 1 754 ? 12.953 33.406 26.594 1 95.06 754 GLN A C 1
ATOM 5912 O O . GLN A 1 754 ? 12.289 33.562 27.625 1 95.06 754 GLN A O 1
ATOM 5917 N N . ILE A 1 755 ? 12.344 33.156 25.516 1 93.38 755 ILE A N 1
ATOM 5918 C CA . ILE A 1 755 ? 10.953 32.844 25.234 1 93.38 755 ILE A CA 1
ATOM 5919 C C . ILE A 1 755 ? 10.039 33.844 25.922 1 93.38 755 ILE A C 1
ATOM 5921 O O . ILE A 1 755 ? 9.07 33.469 26.578 1 93.38 755 ILE A O 1
ATOM 5925 N N . VAL A 1 756 ? 10.344 35.031 25.734 1 93.81 756 VAL A N 1
ATOM 5926 C CA . VAL A 1 756 ? 9.734 36.156 26.422 1 93.81 756 VAL A CA 1
ATOM 5927 C C . VAL A 1 756 ? 8.234 36.188 26.141 1 93.81 756 VAL A C 1
ATOM 5929 O O . VAL A 1 756 ? 7.434 36.375 27.062 1 93.81 756 VAL A O 1
ATOM 5932 N N . PRO A 1 757 ? 7.809 35.969 24.969 1 91.06 757 PRO A N 1
ATOM 5933 C CA . PRO A 1 757 ? 6.383 36.094 24.672 1 91.06 757 PRO A CA 1
ATOM 5934 C C . PRO A 1 757 ? 5.531 35.062 25.391 1 91.06 757 PRO A C 1
ATOM 5936 O O . PRO A 1 757 ? 4.309 35.219 25.484 1 91.06 757 PRO A O 1
ATOM 5939 N N . GLY A 1 758 ? 6.117 34.062 25.969 1 90.88 758 GLY A N 1
ATOM 5940 C CA . GLY A 1 758 ? 5.352 32.969 26.531 1 90.88 758 GLY A CA 1
ATOM 5941 C C . GLY A 1 758 ? 5.082 33.125 28.016 1 90.88 758 GLY A C 1
ATOM 5942 O O . GLY A 1 758 ? 4.258 32.438 28.594 1 90.88 758 GLY A O 1
ATOM 5943 N N . TRP A 1 759 ? 5.738 34.125 28.641 1 95 759 TRP A N 1
ATOM 5944 C CA . TRP A 1 759 ? 5.562 34.156 30.094 1 95 759 TRP A CA 1
ATOM 5945 C C . TRP A 1 759 ? 5.637 35.594 30.609 1 95 759 TRP A C 1
ATOM 5947 O O . TRP A 1 759 ? 5.246 35.875 31.734 1 95 759 TRP A O 1
ATOM 5957 N N . TYR A 1 760 ? 6.133 36.531 29.875 1 96.44 760 TYR A N 1
ATOM 5958 C CA . TYR A 1 760 ? 6.461 37.844 30.406 1 96.44 760 TYR A CA 1
ATOM 5959 C C . TYR A 1 760 ? 5.199 38.594 30.844 1 96.44 760 TYR A C 1
ATOM 5961 O O . TYR A 1 760 ? 4.207 38.625 30.109 1 96.44 760 TYR A O 1
ATOM 5969 N N . GLY A 1 761 ? 5.238 39.188 31.938 1 96.88 761 GLY A N 1
ATOM 5970 C CA . GLY A 1 761 ? 4.145 39.969 32.469 1 96.88 761 GLY A CA 1
ATOM 5971 C C . GLY A 1 761 ? 3.252 39.188 33.438 1 96.88 761 GLY A C 1
ATOM 5972 O O . GLY A 1 761 ? 2.51 39.781 34.219 1 96.88 761 GLY A O 1
ATOM 5973 N N . VAL A 1 762 ? 3.33 37.906 33.406 1 97.31 762 VAL A N 1
ATOM 5974 C CA . VAL A 1 762 ? 2.469 37.031 34.219 1 97.31 762 VAL A CA 1
ATOM 5975 C C . VAL A 1 762 ? 2.768 37.25 35.688 1 97.31 762 VAL A C 1
ATOM 5977 O O . VAL A 1 762 ? 1.849 37.344 36.5 1 97.31 762 VAL A O 1
ATOM 5980 N N . GLY A 1 763 ? 4.047 37.312 36 1 97.81 763 GLY A N 1
ATOM 5981 C CA . GLY A 1 763 ? 4.441 37.531 37.375 1 97.81 763 GLY A CA 1
ATOM 5982 C C . GLY A 1 763 ? 3.889 38.844 37.938 1 97.81 763 GLY A C 1
ATOM 5983 O O . GLY A 1 763 ? 3.35 38.844 39.062 1 97.81 763 GLY A O 1
ATOM 5984 N N . SER A 1 764 ? 4.023 39.906 37.188 1 98.12 764 SER A N 1
ATOM 5985 C CA . SER A 1 764 ? 3.494 41.188 37.594 1 98.12 764 SER A CA 1
ATOM 5986 C C . SER A 1 764 ? 1.984 41.156 37.781 1 98.12 764 SER A C 1
ATOM 5988 O O . SER A 1 764 ? 1.456 41.75 38.719 1 98.12 764 SER A O 1
ATOM 5990 N N . GLY A 1 765 ? 1.32 40.469 36.906 1 97.88 765 GLY A N 1
ATOM 5991 C CA . GLY A 1 765 ? -0.12 40.312 37.031 1 97.88 765 GLY A CA 1
ATOM 5992 C C . GLY A 1 765 ? -0.533 39.562 38.281 1 97.88 765 GLY A C 1
ATOM 5993 O O . GLY A 1 765 ? -1.417 40 39.031 1 97.88 765 GLY A O 1
ATOM 5994 N N . LEU A 1 766 ? 0.078 38.469 38.594 1 97.38 766 LEU A N 1
ATOM 5995 C CA . LEU A 1 766 ? -0.253 37.625 39.75 1 97.38 766 LEU A CA 1
ATOM 5996 C C . LEU A 1 766 ? 0.107 38.344 41.031 1 97.38 766 LEU A C 1
ATOM 5998 O O . LEU A 1 766 ? -0.607 38.219 42.031 1 97.38 766 LEU A O 1
ATOM 6002 N N . LYS A 1 767 ? 1.218 39.031 41.031 1 97.31 767 LYS A N 1
ATOM 6003 C CA . LYS A 1 767 ? 1.624 39.812 42.188 1 97.31 767 LYS A CA 1
ATOM 6004 C C . LYS A 1 767 ? 0.585 40.906 42.531 1 97.31 767 LYS A C 1
ATOM 6006 O O . LYS A 1 767 ? 0.251 41.094 43.688 1 97.31 767 LYS A O 1
ATOM 6011 N N . ALA A 1 768 ? 0.127 41.562 41.5 1 97.31 768 ALA A N 1
ATOM 6012 C CA . ALA A 1 768 ? -0.879 42.594 41.688 1 97.31 768 ALA A CA 1
ATOM 6013 C C . ALA A 1 768 ? -2.133 42.031 42.344 1 97.31 768 ALA A C 1
ATOM 6015 O O . ALA A 1 768 ? -2.734 42.688 43.188 1 97.31 768 ALA A O 1
ATOM 6016 N N . LEU A 1 769 ? -2.531 40.875 41.938 1 96.31 769 LEU A N 1
ATOM 6017 C CA . LEU A 1 769 ? -3.711 40.25 42.5 1 96.31 769 LEU A CA 1
ATOM 6018 C C . LEU A 1 769 ? -3.479 39.875 43.969 1 96.31 769 LEU A C 1
ATOM 6020 O O . LEU A 1 769 ? -4.355 40.094 44.812 1 96.31 769 LEU A O 1
ATOM 6024 N N . ARG A 1 770 ? -2.357 39.312 44.219 1 93.75 770 ARG A N 1
ATOM 6025 C CA . ARG A 1 770 ? -2.002 38.969 45.594 1 93.75 770 ARG A CA 1
ATOM 6026 C C . ARG A 1 770 ? -1.957 40.188 46.469 1 93.75 770 ARG A C 1
ATOM 6028 O O . ARG A 1 770 ? -2.477 40.188 47.594 1 93.75 770 ARG A O 1
ATOM 6035 N N . GLU A 1 771 ? -1.348 41.25 46.062 1 95.06 771 GLU A N 1
ATOM 6036 C CA . GLU A 1 771 ? -1.203 42.5 46.812 1 95.06 771 GLU A CA 1
ATOM 6037 C C . GLU A 1 771 ? -2.553 43.156 47.031 1 95.06 771 GLU A C 1
ATOM 6039 O O . GLU A 1 771 ? -2.725 43.938 48 1 95.06 771 GLU A O 1
ATOM 6044 N N . ALA A 1 772 ? -3.453 42.906 46.156 1 94.62 772 ALA A N 1
ATOM 6045 C CA . ALA A 1 772 ? -4.809 43.438 46.312 1 94.62 772 ALA A CA 1
ATOM 6046 C C . ALA A 1 772 ? -5.594 42.625 47.344 1 94.62 772 ALA A C 1
ATOM 6048 O O . ALA A 1 772 ? -6.746 42.969 47.625 1 94.62 772 ALA A O 1
ATOM 6049 N N . GLY A 1 773 ? -5.082 41.625 47.969 1 90.94 773 GLY A N 1
ATOM 6050 C CA . GLY A 1 773 ? -5.691 40.812 49 1 90.94 773 GLY A CA 1
ATOM 6051 C C . GLY A 1 773 ? -6.629 39.75 48.469 1 90.94 773 GLY A C 1
ATOM 6052 O O . GLY A 1 773 ? -7.539 39.312 49.156 1 90.94 773 GLY A O 1
ATOM 6053 N N . LEU A 1 774 ? -6.43 39.344 47.25 1 91.44 774 LEU A N 1
ATOM 6054 C CA . LEU A 1 774 ? -7.355 38.406 46.625 1 91.44 774 LEU A CA 1
ATOM 6055 C C . LEU A 1 774 ? -6.719 37.031 46.438 1 91.44 774 LEU A C 1
ATOM 6057 O O . LEU A 1 774 ? -6.949 36.375 45.438 1 91.44 774 LEU A O 1
ATOM 6061 N N . ASP A 1 775 ? -5.898 36.594 47.375 1 86.81 775 ASP A N 1
ATOM 6062 C CA . ASP A 1 775 ? -5.211 35.312 47.344 1 86.81 775 ASP A CA 1
ATOM 6063 C C . ASP A 1 775 ? -6.211 34.156 47.344 1 86.81 775 ASP A C 1
ATOM 6065 O O . ASP A 1 775 ? -5.996 33.125 46.688 1 86.81 775 ASP A O 1
ATOM 6069 N N . THR A 1 776 ? -7.16 34.344 48.062 1 88.69 776 THR A N 1
ATOM 6070 C CA . THR A 1 776 ? -8.156 33.281 48.156 1 88.69 776 THR A CA 1
ATOM 6071 C C . THR A 1 776 ? -8.859 33.094 46.812 1 88.69 776 THR A C 1
ATOM 6073 O O . THR A 1 776 ? -9.18 31.953 46.469 1 88.69 776 THR A O 1
ATOM 6076 N N . VAL A 1 777 ? -8.984 34.062 46.125 1 92.69 777 VAL A N 1
ATOM 6077 C CA . VAL A 1 777 ? -9.617 34 44.812 1 92.69 777 VAL A CA 1
ATOM 6078 C C . VAL A 1 777 ? -8.695 33.281 43.812 1 92.69 777 VAL A C 1
ATOM 6080 O O . VAL A 1 777 ? -9.156 32.5 42.969 1 92.69 777 VAL A O 1
ATOM 6083 N N . LEU A 1 778 ? -7.484 33.531 44.031 1 92.19 778 LEU A N 1
ATOM 6084 C CA . LEU A 1 778 ? -6.48 32.875 43.156 1 92.19 778 LEU A CA 1
ATOM 6085 C C . LEU A 1 778 ? -6.512 31.375 43.344 1 92.19 778 LEU A C 1
ATOM 6087 O O . LEU A 1 778 ? -6.445 30.641 42.344 1 92.19 778 LEU A O 1
ATOM 6091 N N . ASP A 1 779 ? -6.598 30.938 44.469 1 91.31 779 ASP A N 1
ATOM 6092 C CA . ASP A 1 779 ? -6.656 29.516 44.75 1 91.31 779 ASP A CA 1
ATOM 6093 C C . ASP A 1 779 ? -7.938 28.891 44.219 1 91.31 779 ASP A C 1
ATOM 6095 O O . ASP A 1 779 ? -7.922 27.781 43.688 1 91.31 779 ASP A O 1
ATOM 6099 N N . GLU A 1 780 ? -8.93 29.625 44.375 1 91.94 780 GLU A N 1
ATOM 6100 C CA . GLU A 1 780 ? -10.219 29.172 43.875 1 91.94 780 GLU A CA 1
ATOM 6101 C C . GLU A 1 780 ? -10.195 29.047 42.344 1 91.94 780 GLU A C 1
ATOM 6103 O O . GLU A 1 780 ? -10.688 28.062 41.812 1 91.94 780 GLU A O 1
ATOM 6108 N N . MET A 1 781 ? -9.633 30 41.719 1 93.5 781 MET A N 1
ATOM 6109 C CA . MET A 1 781 ? -9.555 30 40.281 1 93.5 781 MET A CA 1
ATOM 6110 C C . MET A 1 781 ? -8.727 28.828 39.781 1 93.5 781 MET A C 1
ATOM 6112 O O . MET A 1 781 ? -9.117 28.141 38.812 1 93.5 781 MET A O 1
ATOM 6116 N N . HIS A 1 782 ? -7.664 28.547 40.375 1 92.81 782 HIS A N 1
ATOM 6117 C CA . HIS A 1 782 ? -6.766 27.484 39.969 1 92.81 782 HIS A CA 1
ATOM 6118 C C . HIS A 1 782 ? -7.406 26.109 40.156 1 92.81 782 HIS A C 1
ATOM 6120 O O . HIS A 1 782 ? -7.188 25.203 39.344 1 92.81 782 HIS A O 1
ATOM 6126 N N . GLN A 1 783 ? -8.227 25.984 41.094 1 89.5 783 GLN A N 1
ATOM 6127 C CA . GLN A 1 783 ? -8.82 24.703 41.406 1 89.5 783 GLN A CA 1
ATOM 6128 C C . GLN A 1 783 ? -10.102 24.469 40.625 1 89.5 783 GLN A C 1
ATOM 6130 O O . GLN A 1 783 ? -10.453 23.328 40.312 1 89.5 783 GLN A O 1
ATOM 6135 N N . GLN A 1 784 ? -10.742 25.578 40.312 1 88.75 784 GLN A N 1
ATOM 6136 C CA . GLN A 1 784 ? -12.109 25.359 39.844 1 88.75 784 GLN A CA 1
ATOM 6137 C C . GLN A 1 784 ? -12.312 25.906 38.438 1 88.75 784 GLN A C 1
ATOM 6139 O O . GLN A 1 784 ? -13.305 25.594 37.781 1 88.75 784 GLN A O 1
ATOM 6144 N N . TRP A 1 785 ? -11.453 26.703 38.031 1 90.12 785 TRP A N 1
ATOM 6145 C CA . TRP A 1 785 ? -11.648 27.344 36.719 1 90.12 785 TRP A CA 1
ATOM 6146 C C . TRP A 1 785 ? -10.719 26.75 35.688 1 90.12 785 TRP A C 1
ATOM 6148 O O . TRP A 1 785 ? -9.516 27 35.688 1 90.12 785 TRP A O 1
ATOM 6158 N N . HIS A 1 786 ? -11.25 26.031 34.719 1 86.75 786 HIS A N 1
ATOM 6159 C CA . HIS A 1 786 ? -10.477 25.328 33.688 1 86.75 786 HIS A CA 1
ATOM 6160 C C . HIS A 1 786 ? -9.625 26.297 32.875 1 86.75 786 HIS A C 1
ATOM 6162 O O . HIS A 1 786 ? -8.492 25.969 32.5 1 86.75 786 HIS A O 1
ATOM 6168 N N . PHE A 1 787 ? -10.18 27.406 32.562 1 89.25 787 PHE A N 1
ATOM 6169 C CA . PHE A 1 787 ? -9.438 28.406 31.812 1 89.25 787 PHE A CA 1
ATOM 6170 C C . PHE A 1 787 ? -8.141 28.766 32.531 1 89.25 787 PHE A C 1
ATOM 6172 O O . PHE A 1 787 ? -7.062 28.719 31.922 1 89.25 787 PHE A O 1
ATOM 6179 N N . PHE A 1 788 ? -8.258 29.109 33.75 1 93.44 788 PHE A N 1
ATOM 6180 C CA . PHE A 1 788 ? -7.117 29.578 34.531 1 93.44 788 PHE A CA 1
ATOM 6181 C C . PHE A 1 788 ? -6.109 28.453 34.75 1 93.44 788 PHE A C 1
ATOM 6183 O O . PHE A 1 788 ? -4.898 28.672 34.625 1 93.44 788 PHE A O 1
ATOM 6190 N N . ARG A 1 789 ? -6.562 27.359 35.031 1 90.5 789 ARG A N 1
ATOM 6191 C CA . ARG A 1 789 ? -5.68 26.203 35.219 1 90.5 789 ARG A CA 1
ATOM 6192 C C . ARG A 1 789 ? -4.867 25.922 33.969 1 90.5 789 ARG A C 1
ATOM 6194 O O . ARG A 1 789 ? -3.668 25.656 34.031 1 90.5 789 ARG A O 1
ATOM 6201 N N . ASN A 1 790 ? -5.562 25.891 32.875 1 89 790 ASN A N 1
ATOM 6202 C CA . ASN A 1 790 ? -4.879 25.688 31.594 1 89 790 ASN A CA 1
ATOM 6203 C C . ASN A 1 790 ? -3.861 26.797 31.312 1 89 790 ASN A C 1
ATOM 6205 O O . ASN A 1 790 ? -2.779 26.531 30.797 1 89 790 ASN A O 1
ATOM 6209 N N . PHE A 1 791 ? -4.223 27.984 31.594 1 91.12 791 PHE A N 1
ATOM 6210 C CA . PHE A 1 791 ? -3.348 29.125 31.391 1 91.12 791 PHE A CA 1
ATOM 6211 C C . PHE A 1 791 ? -2.062 28.969 32.188 1 91.12 791 PHE A C 1
ATOM 6213 O O . PHE A 1 791 ? -0.963 29.094 31.656 1 91.12 791 PHE A O 1
ATOM 6220 N N . ILE A 1 792 ? -2.203 28.656 33.438 1 92.94 792 ILE A N 1
ATOM 6221 C CA . ILE A 1 792 ? -1.058 28.516 34.312 1 92.94 792 ILE A CA 1
ATOM 6222 C C . ILE A 1 792 ? -0.2 27.344 33.875 1 92.94 792 ILE A C 1
ATOM 6224 O O . ILE A 1 792 ? 1.031 27.406 33.875 1 92.94 792 ILE A O 1
ATOM 6228 N N . SER A 1 793 ? -0.831 26.328 33.5 1 89.75 793 SER A N 1
ATOM 6229 C CA . SER A 1 793 ? -0.107 25.156 33.031 1 89.75 793 SER A CA 1
ATOM 6230 C C . SER A 1 793 ? 0.745 25.484 31.797 1 89.75 793 SER A C 1
ATOM 6232 O O . SER A 1 793 ? 1.891 25.031 31.688 1 89.75 793 SER A O 1
ATOM 6234 N N . ASN A 1 794 ? 0.208 26.203 30.859 1 89.5 794 ASN A N 1
ATOM 6235 C CA . ASN A 1 794 ? 0.936 26.594 29.656 1 89.5 794 ASN A CA 1
ATOM 6236 C C . ASN A 1 794 ? 2.125 27.484 29.984 1 89.5 794 ASN A C 1
ATOM 6238 O O . ASN A 1 794 ? 3.203 27.344 29.406 1 89.5 794 ASN A O 1
ATOM 6242 N N . VAL A 1 795 ? 1.896 28.391 30.859 1 92.69 795 VAL A N 1
ATOM 6243 C CA . VAL A 1 795 ? 2.963 29.297 31.266 1 92.69 795 VAL A CA 1
ATOM 6244 C C . VAL A 1 795 ? 4.074 28.5 31.969 1 92.69 795 VAL A C 1
ATOM 6246 O O . VAL A 1 795 ? 5.258 28.75 31.719 1 92.69 795 VAL A O 1
ATOM 6249 N N . GLU A 1 796 ? 3.676 27.594 32.812 1 92.44 796 GLU A N 1
ATOM 6250 C CA . GLU A 1 796 ? 4.648 26.766 33.531 1 92.44 796 GLU A CA 1
ATOM 6251 C C . GLU A 1 796 ? 5.504 25.969 32.531 1 92.44 796 GLU A C 1
ATOM 6253 O O . GLU A 1 796 ? 6.723 25.875 32.719 1 92.44 796 GLU A O 1
ATOM 6258 N N . MET A 1 797 ? 4.883 25.484 31.562 1 87.88 797 MET A N 1
ATOM 6259 C CA . MET A 1 797 ? 5.594 24.719 30.547 1 87.88 797 MET A CA 1
ATOM 6260 C C . MET A 1 797 ? 6.613 25.594 29.812 1 87.88 797 MET A C 1
ATOM 6262 O O . MET A 1 797 ? 7.73 25.156 29.547 1 87.88 797 MET A O 1
ATOM 6266 N N . THR A 1 798 ? 6.227 26.797 29.484 1 90.44 798 THR A N 1
ATOM 6267 C CA . THR A 1 798 ? 7.121 27.734 28.797 1 90.44 798 THR A CA 1
ATOM 6268 C C . THR A 1 798 ? 8.281 28.125 29.703 1 90.44 798 THR A C 1
ATOM 6270 O O . THR A 1 798 ? 9.422 28.234 29.234 1 90.44 798 THR A O 1
ATOM 6273 N N . LEU A 1 799 ? 7.973 28.312 30.953 1 93.94 799 LEU A N 1
ATOM 6274 C CA . LEU A 1 799 ? 9.023 28.641 31.906 1 93.94 799 LEU A CA 1
ATOM 6275 C C . LEU A 1 799 ? 10.031 27.5 32.031 1 93.94 799 LEU A C 1
ATOM 6277 O O . LEU A 1 799 ? 11.227 27.75 32.188 1 93.94 799 LEU A O 1
ATOM 6281 N N . ALA A 1 800 ? 9.523 26.344 32 1 89.94 800 ALA A N 1
ATOM 6282 C CA . ALA A 1 800 ? 10.391 25.172 32.094 1 89.94 800 ALA A CA 1
ATOM 6283 C C . ALA A 1 800 ? 11.312 25.062 30.891 1 89.94 800 ALA A C 1
ATOM 6285 O O . ALA A 1 800 ? 12.438 24.578 31 1 89.94 800 ALA A O 1
ATOM 6286 N N . LYS A 1 801 ? 10.891 25.547 29.781 1 88.75 801 LYS A N 1
ATOM 6287 C CA . LYS A 1 801 ? 11.688 25.516 28.562 1 88.75 801 LYS A CA 1
ATOM 6288 C C . LYS A 1 801 ? 12.664 26.688 28.5 1 88.75 801 LYS A C 1
ATOM 6290 O O . LYS A 1 801 ? 13.641 26.656 27.75 1 88.75 801 LYS A O 1
ATOM 6295 N N . THR A 1 802 ? 12.398 27.734 29.234 1 92.56 802 THR A N 1
ATOM 6296 C CA . THR A 1 802 ? 13.25 28.922 29.297 1 92.56 802 THR A CA 1
ATOM 6297 C C . THR A 1 802 ? 14.531 28.625 30.078 1 92.56 802 THR A C 1
ATOM 6299 O O . THR A 1 802 ? 14.492 27.969 31.125 1 92.56 802 THR A O 1
ATOM 6302 N N . ASP A 1 803 ? 15.695 29.016 29.547 1 93.38 803 ASP A N 1
ATOM 6303 C CA . ASP A 1 803 ? 16.984 28.844 30.203 1 93.38 803 ASP A CA 1
ATOM 6304 C C . ASP A 1 803 ? 17.781 30.156 30.203 1 93.38 803 ASP A C 1
ATOM 6306 O O . ASP A 1 803 ? 18.516 30.438 29.25 1 93.38 803 ASP A O 1
ATOM 6310 N N . LEU A 1 804 ? 17.719 30.844 31.297 1 94.81 804 LEU A N 1
ATOM 6311 C CA . LEU A 1 804 ? 18.344 32.156 31.359 1 94.81 804 LEU A CA 1
ATOM 6312 C C . LEU A 1 804 ? 19.859 32.062 31.516 1 94.81 804 LEU A C 1
ATOM 6314 O O . LEU A 1 804 ? 20.578 33.031 31.297 1 94.81 804 LEU A O 1
ATOM 6318 N N . ARG A 1 805 ? 20.359 30.844 31.906 1 91.56 805 ARG A N 1
ATOM 6319 C CA . ARG A 1 805 ? 21.797 30.641 31.922 1 91.56 805 ARG A CA 1
ATOM 6320 C C . ARG A 1 805 ? 22.375 30.719 30.516 1 91.56 805 ARG A C 1
ATOM 6322 O O . ARG A 1 805 ? 23.391 31.375 30.281 1 91.56 805 ARG A O 1
ATOM 6329 N N . ILE A 1 806 ? 21.734 30.078 29.641 1 92.75 806 ILE A N 1
ATOM 6330 C CA . ILE A 1 806 ? 22.156 30.109 28.25 1 92.75 806 ILE A CA 1
ATOM 6331 C C . ILE A 1 806 ? 21.906 31.484 27.656 1 92.75 806 ILE A C 1
ATOM 6333 O O . ILE A 1 806 ? 22.719 31.984 26.875 1 92.75 806 ILE A O 1
ATOM 6337 N N . ALA A 1 807 ? 20.734 32.062 28.031 1 96 807 ALA A N 1
ATOM 6338 C CA . ALA A 1 807 ? 20.406 33.406 27.547 1 96 807 ALA A CA 1
ATOM 6339 C C . ALA A 1 807 ? 21.484 34.406 27.953 1 96 807 ALA A C 1
ATOM 6341 O O . ALA A 1 807 ? 21.828 35.312 27.188 1 96 807 ALA A O 1
ATOM 6342 N N . GLN A 1 808 ? 21.953 34.219 29.094 1 95.31 808 GLN A N 1
ATOM 6343 C CA . GLN A 1 808 ? 23.016 35.094 29.594 1 95.31 808 GLN A CA 1
ATOM 6344 C C . GLN A 1 808 ? 24.25 35.031 28.703 1 95.31 808 GLN A C 1
ATOM 6346 O O . GLN A 1 808 ? 24.922 36.031 28.469 1 95.31 808 GLN A O 1
ATOM 6351 N N . HIS A 1 809 ? 24.531 33.844 28.266 1 92.62 809 HIS A N 1
ATOM 6352 C CA . HIS A 1 809 ? 25.672 33.656 27.375 1 92.62 809 HIS A CA 1
ATOM 6353 C C . HIS A 1 809 ? 25.469 34.438 26.062 1 92.62 809 HIS A C 1
ATOM 6355 O O . HIS A 1 809 ? 26.406 35.031 25.547 1 92.62 809 HIS A O 1
ATOM 6361 N N . TYR A 1 810 ? 24.297 34.406 25.5 1 96.06 810 TYR A N 1
ATOM 6362 C CA . TYR A 1 810 ? 23.969 35.219 24.328 1 96.06 810 TYR A CA 1
ATOM 6363 C C . TYR A 1 810 ? 24.203 36.688 24.578 1 96.06 810 TYR A C 1
ATOM 6365 O O . TYR A 1 810 ? 24.812 37.375 23.766 1 96.06 810 TYR A O 1
ATOM 6373 N N . VAL A 1 811 ? 23.719 37.125 25.703 1 96.81 811 VAL A N 1
ATOM 6374 C CA . VAL A 1 811 ? 23.734 38.562 26.031 1 96.81 811 VAL A CA 1
ATOM 6375 C C . VAL A 1 811 ? 25.156 39.031 26.297 1 96.81 811 VAL A C 1
ATOM 6377 O O . VAL A 1 811 ? 25.594 40.031 25.766 1 96.81 811 VAL A O 1
ATOM 6380 N N . ASP A 1 812 ? 25.875 38.25 27.016 1 94.88 812 ASP A N 1
ATOM 6381 C CA . ASP A 1 812 ? 27.234 38.625 27.391 1 94.88 812 ASP A CA 1
ATOM 6382 C C . ASP A 1 812 ? 28.141 38.688 26.156 1 94.88 812 ASP A C 1
ATOM 6384 O O . ASP A 1 812 ? 29.016 39.531 26.078 1 94.88 812 ASP A O 1
ATOM 6388 N N . THR A 1 813 ? 27.875 37.844 25.234 1 93.12 813 THR A N 1
ATOM 6389 C CA . THR A 1 813 ? 28.781 37.688 24.109 1 93.12 813 THR A CA 1
ATOM 6390 C C . THR A 1 813 ? 28.359 38.625 22.969 1 93.12 813 THR A C 1
ATOM 6392 O O . THR A 1 813 ? 29.203 39.188 22.25 1 93.12 813 THR A O 1
ATOM 6395 N N . LEU A 1 814 ? 27.109 38.906 22.781 1 95.25 814 LEU A N 1
ATOM 6396 C CA . LEU A 1 814 ? 26.656 39.5 21.531 1 95.25 814 LEU A CA 1
ATOM 6397 C C . LEU A 1 814 ? 26.094 40.875 21.766 1 95.25 814 LEU A C 1
ATOM 6399 O O . LEU A 1 814 ? 26.031 41.688 20.844 1 95.25 814 LEU A O 1
ATOM 6403 N N . VAL A 1 815 ? 25.625 41.188 22.969 1 96.62 815 VAL A N 1
ATOM 6404 C CA . VAL A 1 815 ? 24.875 42.406 23.219 1 96.62 815 VAL A CA 1
ATOM 6405 C C . VAL A 1 815 ? 25.797 43.5 23.781 1 96.62 815 VAL A C 1
ATOM 6407 O O . VAL A 1 815 ? 26.547 43.25 24.719 1 96.62 815 VAL A O 1
ATOM 6410 N N . PRO A 1 816 ? 25.734 44.656 23.203 1 95.62 816 PRO A N 1
ATOM 6411 C CA . PRO A 1 816 ? 26.5 45.781 23.781 1 95.62 816 PRO A CA 1
ATOM 6412 C C . PRO A 1 816 ? 26.109 46.094 25.219 1 95.62 816 PRO A C 1
ATOM 6414 O O . PRO A 1 816 ? 24.938 45.969 25.578 1 95.62 816 PRO A O 1
ATOM 6417 N N . ASP A 1 817 ? 27 46.656 25.984 1 95.69 817 ASP A N 1
ATOM 6418 C CA . ASP A 1 817 ? 26.812 46.875 27.406 1 95.69 817 ASP A CA 1
ATOM 6419 C C . ASP A 1 817 ? 25.656 47.844 27.656 1 95.69 817 ASP A C 1
ATOM 6421 O O . ASP A 1 817 ? 24.922 47.719 28.641 1 95.69 817 ASP A O 1
ATOM 6425 N N . GLU A 1 818 ? 25.469 48.781 26.797 1 95.94 818 GLU A N 1
ATOM 6426 C CA . GLU A 1 818 ? 24.453 49.812 26.969 1 95.94 818 GLU A CA 1
ATOM 6427 C C . GLU A 1 818 ? 23.047 49.219 26.859 1 95.94 818 GLU A C 1
ATOM 6429 O O . GLU A 1 818 ? 22.078 49.844 27.312 1 95.94 818 GLU A O 1
ATOM 6434 N N . LEU A 1 819 ? 22.953 48.031 26.25 1 96.94 819 LEU A N 1
ATOM 6435 C CA . LEU A 1 819 ? 21.641 47.438 26.016 1 96.94 819 LEU A CA 1
ATOM 6436 C C . LEU A 1 819 ? 21.344 46.344 27.047 1 96.94 819 LEU A C 1
ATOM 6438 O O . LEU A 1 819 ? 20.219 45.844 27.125 1 96.94 819 LEU A O 1
ATOM 6442 N N . LYS A 1 820 ? 22.203 45.969 27.938 1 97 820 LYS A N 1
ATOM 6443 C CA . LYS A 1 820 ? 22.094 44.812 28.812 1 97 820 LYS A CA 1
ATOM 6444 C C . LYS A 1 820 ? 21.062 45.062 29.906 1 97 820 LYS A C 1
ATOM 6446 O O . LYS A 1 820 ? 20.594 44.094 30.547 1 97 820 LYS A O 1
ATOM 6451 N N . HIS A 1 821 ? 20.703 46.312 30.109 1 96.38 821 HIS A N 1
ATOM 6452 C CA . HIS A 1 821 ? 19.672 46.594 31.094 1 96.38 821 HIS A CA 1
ATOM 6453 C C . HIS A 1 821 ? 18.328 46 30.719 1 96.38 821 HIS A C 1
ATOM 6455 O O . HIS A 1 821 ? 17.516 45.688 31.594 1 96.38 821 HIS A O 1
ATOM 6461 N N . VAL A 1 822 ? 18.172 45.812 29.469 1 97.12 822 VAL A N 1
ATOM 6462 C CA . VAL A 1 822 ? 16.938 45.156 29.016 1 97.12 822 VAL A CA 1
ATOM 6463 C C . VAL A 1 822 ? 16.875 43.719 29.547 1 97.12 822 VAL A C 1
ATOM 6465 O O . VAL A 1 822 ? 15.812 43.281 29.984 1 97.12 822 VAL A O 1
ATOM 6468 N N . PHE A 1 823 ? 18 43.031 29.516 1 97.75 823 PHE A N 1
ATOM 6469 C CA . PHE A 1 823 ? 18.062 41.656 30.016 1 97.75 823 PHE A CA 1
ATOM 6470 C C . PHE A 1 823 ? 17.828 41.625 31.516 1 97.75 823 PHE A C 1
ATOM 6472 O O . PHE A 1 823 ? 17.219 40.688 32.031 1 97.75 823 PHE A O 1
ATOM 6479 N N . ASP A 1 824 ? 18.266 42.594 32.188 1 97.06 824 ASP A N 1
ATOM 6480 C CA . ASP A 1 824 ? 18.031 42.688 33.625 1 97.06 824 ASP A CA 1
ATOM 6481 C C . ASP A 1 824 ? 16.547 42.812 33.938 1 97.06 824 ASP A C 1
ATOM 6483 O O . ASP A 1 824 ? 16.062 42.219 34.906 1 97.06 824 ASP A O 1
ATOM 6487 N N . THR A 1 825 ? 15.906 43.562 33.125 1 97.31 825 THR A N 1
ATOM 6488 C CA . THR A 1 825 ? 14.469 43.719 33.281 1 97.31 825 THR A CA 1
ATOM 6489 C C . THR A 1 825 ? 13.758 42.375 33.031 1 97.31 825 THR A C 1
ATOM 6491 O O . THR A 1 825 ? 12.828 42.031 33.781 1 97.31 825 THR A O 1
ATOM 6494 N N . ILE A 1 826 ? 14.227 41.688 32.031 1 97.81 826 ILE A N 1
ATOM 6495 C CA . ILE A 1 826 ? 13.648 40.375 31.656 1 97.81 826 ILE A CA 1
ATOM 6496 C C . ILE A 1 826 ? 13.898 39.375 32.781 1 97.81 826 ILE A C 1
ATOM 6498 O O . ILE A 1 826 ? 12.992 38.656 33.188 1 97.81 826 ILE A O 1
ATOM 6502 N N . LYS A 1 827 ? 15.062 39.344 33.344 1 97.81 827 LYS A N 1
ATOM 6503 C CA . LYS A 1 827 ? 15.438 38.438 34.438 1 97.81 827 LYS A CA 1
ATOM 6504 C C . LYS A 1 827 ? 14.586 38.688 35.688 1 97.81 827 LYS A C 1
ATOM 6506 O O . LYS A 1 827 ? 14.148 37.75 36.312 1 97.81 827 LYS A O 1
ATOM 6511 N N . ALA A 1 828 ? 14.367 39.906 35.938 1 97.69 828 ALA A N 1
ATOM 6512 C CA . ALA A 1 828 ? 13.578 40.281 37.125 1 97.69 828 ALA A CA 1
ATOM 6513 C C . ALA A 1 828 ? 12.141 39.781 37 1 97.69 828 ALA A C 1
ATOM 6515 O O . ALA A 1 828 ? 11.57 39.25 37.938 1 97.69 828 ALA A O 1
ATOM 6516 N N . GLU A 1 829 ? 11.586 40.031 35.875 1 98.06 829 GLU A N 1
ATOM 6517 C CA . GLU A 1 829 ? 10.219 39.594 35.656 1 98.06 829 GLU A CA 1
ATOM 6518 C C . GLU A 1 829 ? 10.148 38.062 35.656 1 98.06 829 GLU A C 1
ATOM 6520 O O . GLU A 1 829 ? 9.156 37.469 36.094 1 98.06 829 GLU A O 1
ATOM 6525 N N . HIS A 1 830 ? 11.219 37.438 35.094 1 98 830 HIS A N 1
ATOM 6526 C CA . HIS A 1 830 ? 11.258 35.969 35.094 1 98 830 HIS A CA 1
ATOM 6527 C C . HIS A 1 830 ? 11.266 35.406 36.5 1 98 830 HIS A C 1
ATOM 6529 O O . HIS A 1 830 ? 10.523 34.469 36.812 1 98 830 HIS A O 1
ATOM 6535 N N . GLU A 1 831 ? 12.062 35.938 37.344 1 97.69 831 GLU A N 1
ATOM 6536 C CA . GLU A 1 831 ? 12.141 35.5 38.719 1 97.69 831 GLU A CA 1
ATOM 6537 C C . GLU A 1 831 ? 10.812 35.688 39.438 1 97.69 831 GLU A C 1
ATOM 6539 O O . GLU A 1 831 ? 10.367 34.812 40.188 1 97.69 831 GLU A O 1
ATOM 6544 N N . LEU A 1 832 ? 10.25 36.844 39.156 1 98 832 LEU A N 1
ATOM 6545 C CA . LEU A 1 832 ? 8.945 37.125 39.75 1 98 832 LEU A CA 1
ATOM 6546 C C . LEU A 1 832 ? 7.895 36.125 39.281 1 98 832 LEU A C 1
ATOM 6548 O O . LEU A 1 832 ? 7.09 35.625 40.062 1 98 832 LEU A O 1
ATOM 6552 N N . THR A 1 833 ? 7.879 35.875 37.969 1 98.06 833 THR A N 1
ATOM 6553 C CA . THR A 1 833 ? 6.895 34.969 37.406 1 98.06 833 THR A CA 1
ATOM 6554 C C . THR A 1 833 ? 7.051 33.562 37.938 1 98.06 833 THR A C 1
ATOM 6556 O O . THR A 1 833 ? 6.059 32.906 38.281 1 98.06 833 THR A O 1
ATOM 6559 N N . VAL A 1 834 ? 8.273 33.062 38.062 1 97.88 834 VAL A N 1
ATOM 6560 C CA . VAL A 1 834 ? 8.531 31.719 38.594 1 97.88 834 VAL A CA 1
ATOM 6561 C C . VAL A 1 834 ? 8.031 31.641 40.031 1 97.88 834 VAL A C 1
ATOM 6563 O O . VAL A 1 834 ? 7.348 30.688 40.406 1 97.88 834 VAL A O 1
ATOM 6566 N N . ALA A 1 835 ? 8.281 32.625 40.781 1 97.25 835 ALA A N 1
ATOM 6567 C CA . ALA A 1 835 ? 7.891 32.656 42.188 1 97.25 835 ALA A CA 1
ATOM 6568 C C . ALA A 1 835 ? 6.371 32.625 42.344 1 97.25 835 ALA A C 1
ATOM 6570 O O . ALA A 1 835 ? 5.828 31.891 43.156 1 97.25 835 ALA A O 1
ATOM 6571 N N . GLU A 1 836 ? 5.746 33.469 41.562 1 97 836 GLU A N 1
ATOM 6572 C CA . GLU A 1 836 ? 4.293 33.594 41.656 1 97 836 GLU A CA 1
ATOM 6573 C C . GLU A 1 836 ? 3.613 32.312 41.188 1 97 836 GLU A C 1
ATOM 6575 O O . GLU A 1 836 ? 2.596 31.891 41.719 1 97 836 GLU A O 1
ATOM 6580 N N . VAL A 1 837 ? 4.121 31.719 40.062 1 96.44 837 VAL A N 1
ATOM 6581 C CA . VAL A 1 837 ? 3.549 30.484 39.531 1 96.44 837 VAL A CA 1
ATOM 6582 C C . VAL A 1 837 ? 3.709 29.344 40.531 1 96.44 837 VAL A C 1
ATOM 6584 O O . VAL A 1 837 ? 2.793 28.547 40.719 1 96.44 837 VAL A O 1
ATOM 6587 N N . LEU A 1 838 ? 4.863 29.266 41.188 1 96.69 838 LEU A N 1
ATOM 6588 C CA . LEU A 1 838 ? 5.09 28.234 42.219 1 96.69 838 LEU A CA 1
ATOM 6589 C C . LEU A 1 838 ? 4.16 28.422 43.406 1 96.69 838 LEU A C 1
ATOM 6591 O O . LEU A 1 838 ? 3.715 27.438 44 1 96.69 838 LEU A O 1
ATOM 6595 N N . ARG A 1 839 ? 3.846 29.609 43.719 1 94.75 839 ARG A N 1
ATOM 6596 C CA . ARG A 1 839 ? 2.906 29.891 44.781 1 94.75 839 ARG A CA 1
ATOM 6597 C C . ARG A 1 839 ? 1.504 29.422 44.438 1 94.75 839 ARG A C 1
ATOM 6599 O O . ARG A 1 839 ? 0.797 28.875 45.281 1 94.75 839 ARG A O 1
ATOM 6606 N N . VAL A 1 840 ? 1.157 29.672 43.25 1 94.62 840 VAL A N 1
ATOM 6607 C CA . VAL A 1 840 ? -0.179 29.297 42.781 1 94.62 840 VAL A CA 1
ATOM 6608 C C . VAL A 1 840 ? -0.302 27.781 42.719 1 94.62 840 VAL A C 1
ATOM 6610 O O . VAL A 1 840 ? -1.312 27.203 43.125 1 94.62 840 VAL A O 1
ATOM 6613 N N . THR A 1 841 ? 0.687 27.094 42.125 1 93.31 841 THR A N 1
ATOM 6614 C CA . THR A 1 841 ? 0.622 25.656 41.875 1 93.31 841 THR A CA 1
ATOM 6615 C C . THR A 1 841 ? 0.931 24.875 43.156 1 93.31 841 THR A C 1
ATOM 6617 O O . THR A 1 841 ? 0.566 23.703 43.281 1 93.31 841 THR A O 1
ATOM 6620 N N . GLY A 1 842 ? 1.629 25.453 44.062 1 91.31 842 GLY A N 1
ATOM 6621 C CA . GLY A 1 842 ? 2.041 24.797 45.281 1 91.31 842 GLY A CA 1
ATOM 6622 C C . GLY A 1 842 ? 3.256 23.906 45.094 1 91.31 842 GLY A C 1
ATOM 6623 O O . GLY A 1 842 ? 3.605 23.141 46 1 91.31 842 GLY A O 1
ATOM 6624 N N . GLU A 1 843 ? 3.887 24.078 43.969 1 93.06 843 GLU A N 1
ATOM 6625 C CA . GLU A 1 843 ? 5.055 23.25 43.688 1 93.06 843 GLU A CA 1
ATOM 6626 C C . GLU A 1 843 ? 6.332 23.891 44.219 1 93.06 843 GLU A C 1
ATOM 6628 O O . GLU A 1 843 ? 6.391 25.109 44.406 1 93.06 843 GLU A O 1
ATOM 6633 N N . SER A 1 844 ? 7.348 23.047 44.5 1 93.19 844 SER A N 1
ATOM 6634 C CA . SER A 1 844 ? 8.641 23.562 44.906 1 93.19 844 SER A CA 1
ATOM 6635 C C . SER A 1 844 ? 9.5 23.969 43.719 1 93.19 844 SER A C 1
ATOM 6637 O O . SER A 1 844 ? 10.25 24.938 43.812 1 93.19 844 SER A O 1
ATOM 6639 N N . GLU A 1 845 ? 9.352 23.125 42.688 1 93.44 845 GLU A N 1
ATOM 6640 C CA . GLU A 1 845 ? 10.016 23.422 41.438 1 93.44 845 GLU A CA 1
ATOM 6641 C C . GLU A 1 845 ? 9.055 23.25 40.25 1 93.44 845 GLU A C 1
ATOM 6643 O O . GLU A 1 845 ? 8.047 22.562 40.344 1 93.44 845 GLU A O 1
ATOM 6648 N N . LEU A 1 846 ? 9.414 23.984 39.25 1 92 846 LEU A N 1
ATOM 6649 C CA . LEU A 1 846 ? 8.57 23.906 38.062 1 92 846 LEU A CA 1
ATOM 6650 C C . LEU A 1 846 ? 8.422 22.453 37.594 1 92 846 LEU A C 1
ATOM 6652 O O . LEU A 1 846 ? 9.414 21.719 37.531 1 92 846 LEU A O 1
ATOM 6656 N N . LEU A 1 847 ? 7.234 21.953 37.25 1 88.88 847 LEU A N 1
ATOM 6657 C CA . LEU A 1 847 ? 6.855 20.656 36.688 1 88.88 847 LEU A CA 1
ATOM 6658 C C . LEU A 1 847 ? 7.035 19.531 37.688 1 88.88 847 LEU A C 1
ATOM 6660 O O . LEU A 1 847 ? 7.25 18.391 37.312 1 88.88 847 LEU A O 1
ATOM 6664 N N . ASP A 1 848 ? 7.008 19.828 38.969 1 87.19 848 ASP A N 1
ATOM 6665 C CA . ASP A 1 848 ? 7.082 18.797 40 1 87.19 848 ASP A CA 1
ATOM 6666 C C . ASP A 1 848 ? 5.926 17.797 39.875 1 87.19 848 ASP A C 1
ATOM 6668 O O . ASP A 1 848 ? 6.066 16.625 40.219 1 87.19 848 ASP A O 1
ATOM 6672 N N . ALA A 1 849 ? 4.898 18.281 39.344 1 82.19 849 ALA A N 1
ATOM 6673 C CA . ALA A 1 849 ? 3.715 17.453 39.188 1 82.19 849 ALA A CA 1
ATOM 6674 C C . ALA A 1 849 ? 3.863 16.5 38 1 82.19 849 ALA A C 1
ATOM 6676 O O . ALA A 1 849 ? 3.1 15.547 37.844 1 82.19 849 ALA A O 1
ATOM 6677 N N . ASP A 1 850 ? 4.852 16.734 37.156 1 81.44 850 ASP A N 1
ATOM 6678 C CA . ASP A 1 850 ? 5.117 15.891 35.969 1 81.44 850 ASP A CA 1
ATOM 6679 C C . ASP A 1 850 ? 6.594 15.508 35.906 1 81.44 850 ASP A C 1
ATOM 6681 O O . ASP A 1 850 ? 7.32 15.984 35.031 1 81.44 850 ASP A O 1
ATOM 6685 N N . PRO A 1 851 ? 6.957 14.57 36.656 1 76.25 851 PRO A N 1
ATOM 6686 C CA . PRO A 1 851 ? 8.383 14.227 36.75 1 76.25 851 PRO A CA 1
ATOM 6687 C C . PRO A 1 851 ? 8.945 13.656 35.469 1 76.25 851 PRO A C 1
ATOM 6689 O O . PRO A 1 851 ? 10.125 13.852 35.156 1 76.25 851 PRO A O 1
ATOM 6692 N N . VAL A 1 852 ? 8.117 13.008 34.688 1 69.31 852 VAL A N 1
ATOM 6693 C CA . VAL A 1 852 ? 8.57 12.414 33.438 1 69.31 852 VAL A CA 1
ATOM 6694 C C . VAL A 1 852 ? 8.922 13.523 32.438 1 69.31 852 VAL A C 1
ATOM 6696 O O . VAL A 1 852 ? 9.961 13.461 31.781 1 69.31 852 VAL A O 1
ATOM 6699 N N . LEU A 1 853 ? 8.109 14.5 32.438 1 75.44 853 LEU A N 1
ATOM 6700 C CA . LEU A 1 853 ? 8.367 15.625 31.547 1 75.44 853 LEU A CA 1
ATOM 6701 C C . LEU A 1 853 ? 9.594 16.406 32 1 75.44 853 LEU A C 1
ATOM 6703 O O . LEU A 1 853 ? 10.391 16.859 31.188 1 75.44 853 LEU A O 1
ATOM 6707 N N . LYS A 1 854 ? 9.703 16.5 33.281 1 79.81 854 LYS A N 1
ATOM 6708 C CA . LYS A 1 854 ? 10.859 17.188 33.875 1 79.81 854 LYS A CA 1
ATOM 6709 C C . LYS A 1 854 ? 12.156 16.484 33.5 1 79.81 854 LYS A C 1
ATOM 6711 O O . LYS A 1 854 ? 13.133 17.141 33.125 1 79.81 854 LYS A O 1
ATOM 6716 N N . GLN A 1 855 ? 12.125 15.195 33.531 1 73.69 855 GLN A N 1
ATOM 6717 C CA . GLN A 1 855 ? 13.305 14.406 33.188 1 73.69 855 GLN A CA 1
ATOM 6718 C C . GLN A 1 855 ? 13.609 14.5 31.703 1 73.69 855 GLN A C 1
ATOM 6720 O O . GLN A 1 855 ? 14.781 14.523 31.297 1 73.69 855 GLN A O 1
ATOM 6725 N N . THR A 1 856 ? 12.617 14.547 30.922 1 72.75 856 THR A N 1
ATOM 6726 C CA . THR A 1 856 ? 12.789 14.664 29.469 1 72.75 856 THR A CA 1
ATOM 6727 C C . THR A 1 856 ? 13.477 15.977 29.109 1 72.75 856 THR A C 1
ATOM 6729 O O . THR A 1 856 ? 14.367 16.016 28.266 1 72.75 856 THR A O 1
ATOM 6732 N N . PHE A 1 857 ? 13.125 17.016 29.781 1 77.12 857 PHE A N 1
ATOM 6733 C CA . PHE A 1 857 ? 13.711 18.328 29.516 1 77.12 857 PHE A CA 1
ATOM 6734 C C . PHE A 1 857 ? 15.172 18.359 29.938 1 77.12 857 PHE A C 1
ATOM 6736 O O . PHE A 1 857 ? 16 18.953 29.25 1 77.12 857 PHE A O 1
ATOM 6743 N N . THR A 1 858 ? 15.453 17.656 30.969 1 75.31 858 THR A N 1
ATOM 6744 C CA . THR A 1 858 ? 16.828 17.625 31.469 1 75.31 858 THR A CA 1
ATOM 6745 C C . THR A 1 858 ? 17.734 16.891 30.484 1 75.31 858 THR A C 1
ATOM 6747 O O . THR A 1 858 ? 18.859 17.344 30.219 1 75.31 858 THR A O 1
ATOM 6750 N N . ILE A 1 859 ? 17.281 15.875 30.016 1 71.06 859 ILE A N 1
ATOM 6751 C CA . ILE A 1 859 ? 18.062 15.086 29.062 1 71.06 859 ILE A CA 1
ATOM 6752 C C . ILE A 1 859 ? 18.25 15.859 27.766 1 71.06 859 ILE A C 1
ATOM 6754 O O . ILE A 1 859 ? 19.312 15.828 27.172 1 71.06 859 ILE A O 1
ATOM 6758 N N . ARG A 1 860 ? 17.312 16.578 27.391 1 78.5 860 ARG A N 1
ATOM 6759 C CA . ARG A 1 860 ? 17.359 17.328 26.141 1 78.5 860 ARG A CA 1
ATOM 6760 C C . ARG A 1 860 ? 18.328 18.5 26.25 1 78.5 860 ARG A C 1
ATOM 6762 O O . ARG A 1 860 ? 19 18.844 25.281 1 78.5 860 ARG A O 1
ATOM 6769 N N . ASP A 1 861 ? 18.438 19.016 27.406 1 80.75 861 ASP A N 1
ATOM 6770 C CA . ASP A 1 861 ? 19.312 20.172 27.609 1 80.75 861 ASP A CA 1
ATOM 6771 C C . ASP A 1 861 ? 20.781 19.797 27.391 1 80.75 861 ASP A C 1
ATOM 6773 O O . ASP A 1 861 ? 21.562 20.625 26.906 1 80.75 861 ASP A O 1
ATOM 6777 N N . ALA A 1 862 ? 21.062 18.578 27.656 1 75.12 862 ALA A N 1
ATOM 6778 C CA . ALA A 1 862 ? 22.438 18.109 27.484 1 75.12 862 ALA A CA 1
ATOM 6779 C C . ALA A 1 862 ? 22.844 18.141 26.016 1 75.12 862 ALA A C 1
ATOM 6781 O O . ALA A 1 862 ? 24.031 18.281 25.703 1 75.12 862 ALA A O 1
ATOM 6782 N N . TYR A 1 863 ? 21.953 18.078 25.219 1 79.62 863 TYR A N 1
ATOM 6783 C CA . TYR A 1 863 ? 22.266 18.062 23.781 1 79.62 863 TYR A CA 1
ATOM 6784 C C . TYR A 1 863 ? 21.938 19.391 23.141 1 79.62 863 TYR A C 1
ATOM 6786 O O . TYR A 1 863 ? 22.438 19.703 22.047 1 79.62 863 TYR A O 1
ATOM 6794 N N . LEU A 1 864 ? 21.188 20.203 23.766 1 88.69 864 LEU A N 1
ATOM 6795 C CA . LEU A 1 864 ? 20.766 21.5 23.219 1 88.69 864 LEU A CA 1
ATOM 6796 C C . LEU A 1 864 ? 21.797 22.578 23.531 1 88.69 864 LEU A C 1
ATOM 6798 O O . LEU A 1 864 ? 22.047 23.453 22.703 1 88.69 864 LEU A O 1
ATOM 6802 N N . ASP A 1 865 ? 22.422 22.469 24.625 1 91.38 865 ASP A N 1
ATOM 6803 C CA . ASP A 1 865 ? 23.344 23.5 25.094 1 91.38 865 ASP A CA 1
ATOM 6804 C C . ASP A 1 865 ? 24.516 23.672 24.141 1 91.38 865 ASP A C 1
ATOM 6806 O O . ASP A 1 865 ? 24.875 24.797 23.781 1 91.38 865 ASP A O 1
ATOM 6810 N N . PRO A 1 866 ? 25.016 22.516 23.688 1 90.62 866 PRO A N 1
ATOM 6811 C CA . PRO A 1 866 ? 26.141 22.672 22.766 1 90.62 866 PRO A CA 1
ATOM 6812 C C . PRO A 1 866 ? 25.75 23.438 21.5 1 90.62 866 PRO A C 1
ATOM 6814 O O . PRO A 1 866 ? 26.562 24.219 20.984 1 90.62 866 PRO A O 1
ATOM 6817 N N . ILE A 1 867 ? 24.625 23.281 21.031 1 92.88 867 ILE A N 1
ATOM 6818 C CA . ILE A 1 867 ? 24.188 23.969 19.812 1 92.88 867 ILE A CA 1
ATOM 6819 C C . ILE A 1 867 ? 24.031 25.469 20.094 1 92.88 867 ILE A C 1
ATOM 6821 O O . ILE A 1 867 ? 24.375 26.297 19.266 1 92.88 867 ILE A O 1
ATOM 6825 N N . SER A 1 868 ? 23.516 25.766 21.25 1 93.69 868 SER A N 1
ATOM 6826 C CA . SER A 1 868 ? 23.359 27.156 21.641 1 93.69 868 SER A CA 1
ATOM 6827 C C . SER A 1 868 ? 24.703 27.859 21.766 1 93.69 868 SER A C 1
ATOM 6829 O O . SER A 1 868 ? 24.859 28.984 21.281 1 93.69 868 SER A O 1
ATOM 6831 N N . TYR A 1 869 ? 25.656 27.188 22.406 1 93.25 869 TYR A N 1
ATOM 6832 C CA . TYR A 1 869 ? 26.984 27.766 22.531 1 93.25 869 TYR A CA 1
ATOM 6833 C C . TYR A 1 869 ? 27.609 28 21.172 1 93.25 869 TYR A C 1
ATOM 6835 O O . TYR A 1 869 ? 28.234 29.047 20.938 1 93.25 869 TYR A O 1
ATOM 6843 N N . LEU A 1 870 ? 27.391 27.062 20.359 1 93.62 870 LEU A N 1
ATOM 6844 C CA . LEU A 1 870 ? 27.938 27.188 19.016 1 93.62 870 LEU A CA 1
ATOM 6845 C C . LEU A 1 870 ? 27.25 28.328 18.25 1 93.62 870 LEU A C 1
ATOM 6847 O O . LEU A 1 870 ? 27.891 29.031 17.484 1 93.62 870 LEU A O 1
ATOM 6851 N N . GLN A 1 871 ? 25.984 28.406 18.406 1 94.62 871 GLN A N 1
ATOM 6852 C CA . GLN A 1 871 ? 25.234 29.469 17.75 1 94.62 871 GLN A CA 1
ATOM 6853 C C . GLN A 1 871 ? 25.734 30.844 18.172 1 94.62 871 GLN A C 1
ATOM 6855 O O . GLN A 1 871 ? 25.891 31.734 17.344 1 94.62 871 GLN A O 1
ATOM 6860 N N . VAL A 1 872 ? 26.031 31.016 19.438 1 94.94 872 VAL A N 1
ATOM 6861 C CA . VAL A 1 872 ? 26.547 32.281 19.969 1 94.94 872 VAL A CA 1
ATOM 6862 C C . VAL A 1 872 ? 27.906 32.562 19.375 1 94.94 872 VAL A C 1
ATOM 6864 O O . VAL A 1 872 ? 28.172 33.688 18.938 1 94.94 872 VAL A O 1
ATOM 6867 N N . ALA A 1 873 ? 28.703 31.547 19.312 1 93 873 ALA A N 1
ATOM 6868 C CA . ALA A 1 873 ? 30.047 31.703 18.781 1 93 873 ALA A CA 1
ATOM 6869 C C . ALA A 1 873 ? 30 32.094 17.312 1 93 873 ALA A C 1
ATOM 6871 O O . ALA A 1 873 ? 30.75 33 16.875 1 93 873 ALA A O 1
ATOM 6872 N N . LEU A 1 874 ? 29.203 31.484 16.594 1 93.75 874 LEU A N 1
ATOM 6873 C CA . LEU A 1 874 ? 29.125 31.719 15.156 1 93.75 874 LEU A CA 1
ATOM 6874 C C . LEU A 1 874 ? 28.5 33.094 14.859 1 93.75 874 LEU A C 1
ATOM 6876 O O . LEU A 1 874 ? 28.891 33.75 13.914 1 93.75 874 LEU A O 1
ATOM 6880 N N . LEU A 1 875 ? 27.516 33.5 15.633 1 93.88 875 LEU A N 1
ATOM 6881 C CA . LEU A 1 875 ? 26.922 34.812 15.492 1 93.88 875 LEU A CA 1
ATOM 6882 C C . LEU A 1 875 ? 27.969 35.906 15.773 1 93.88 875 LEU A C 1
ATOM 6884 O O . LEU A 1 875 ? 28.016 36.906 15.062 1 93.88 875 LEU A O 1
ATOM 6888 N N . GLY A 1 876 ? 28.688 35.625 16.812 1 92.25 876 GLY A N 1
ATOM 6889 C CA . GLY A 1 876 ? 29.75 36.562 17.125 1 92.25 876 GLY A CA 1
ATOM 6890 C C . GLY A 1 876 ? 30.734 36.75 15.984 1 92.25 876 GLY A C 1
ATOM 6891 O O . GLY A 1 876 ? 31.109 37.875 15.648 1 92.25 876 GLY A O 1
ATOM 6892 N N . ARG A 1 877 ? 31.109 35.656 15.414 1 91.12 877 ARG A N 1
ATOM 6893 C CA . ARG A 1 877 ? 32.031 35.656 14.289 1 91.12 877 ARG A CA 1
ATOM 6894 C C . ARG A 1 877 ? 31.438 36.406 13.102 1 91.12 877 ARG A C 1
ATOM 6896 O O . ARG A 1 877 ? 32.125 37.156 12.414 1 91.12 877 ARG A O 1
ATOM 6903 N N . GLN A 1 878 ? 30.25 36.156 12.82 1 91.19 878 GLN A N 1
ATOM 6904 C CA . GLN A 1 878 ? 29.578 36.75 11.688 1 91.19 878 GLN A CA 1
ATOM 6905 C C . GLN A 1 878 ? 29.469 38.281 11.867 1 91.19 878 GLN A C 1
ATOM 6907 O O . GLN A 1 878 ? 29.688 39.031 10.914 1 91.19 878 GLN A O 1
ATOM 6912 N N . ARG A 1 879 ? 29.125 38.719 12.992 1 90.94 879 ARG A N 1
ATOM 6913 C CA . ARG A 1 879 ? 28.938 40.125 13.266 1 90.94 879 ARG A CA 1
ATOM 6914 C C . ARG A 1 879 ? 30.266 40.875 13.305 1 90.94 879 ARG A C 1
ATOM 6916 O O . ARG A 1 879 ? 30.359 42.031 12.898 1 90.94 879 ARG A O 1
ATOM 6923 N N . GLU A 1 880 ? 31.281 40.156 13.766 1 89.94 880 GLU A N 1
ATOM 6924 C CA . GLU A 1 880 ? 32.625 40.75 13.703 1 89.94 880 GLU A CA 1
ATOM 6925 C C . GLU A 1 880 ? 33.094 40.906 12.266 1 89.94 880 GLU A C 1
ATOM 6927 O O . GLU A 1 880 ? 33.688 41.938 11.914 1 89.94 880 GLU A O 1
ATOM 6932 N N . ALA A 1 881 ? 32.781 39.938 11.531 1 90.19 881 ALA A N 1
ATOM 6933 C CA . ALA A 1 881 ? 33.156 40 10.125 1 90.19 881 ALA A CA 1
ATOM 6934 C C . ALA A 1 881 ? 32.375 41.125 9.414 1 90.19 881 ALA A C 1
ATOM 6936 O O . ALA A 1 881 ? 32.938 41.812 8.555 1 90.19 881 ALA A O 1
ATOM 6937 N N . ALA A 1 882 ? 31.141 41.219 9.688 1 86.44 882 ALA A N 1
ATOM 6938 C CA . ALA A 1 882 ? 30.328 42.25 9.086 1 86.44 882 ALA A CA 1
ATOM 6939 C C . ALA A 1 882 ? 30.812 43.656 9.484 1 86.44 882 ALA A C 1
ATOM 6941 O O . ALA A 1 882 ? 30.828 44.562 8.664 1 86.44 882 ALA A O 1
ATOM 6942 N N . ALA A 1 883 ? 31.188 43.781 10.727 1 87.44 883 ALA A N 1
ATOM 6943 C CA . ALA A 1 883 ? 31.703 45.031 11.219 1 87.44 883 ALA A CA 1
ATOM 6944 C C . ALA A 1 883 ? 33.031 45.406 10.523 1 87.44 883 ALA A C 1
ATOM 6946 O O . ALA A 1 883 ? 33.312 46.594 10.305 1 87.44 883 ALA A O 1
ATOM 6947 N N . ALA A 1 884 ? 33.656 44.375 10.141 1 90.81 884 ALA A N 1
ATOM 6948 C CA . ALA A 1 884 ? 34.938 44.562 9.461 1 90.81 884 ALA A CA 1
ATOM 6949 C C . ALA A 1 884 ? 34.75 44.656 7.949 1 90.81 884 ALA A C 1
ATOM 6951 O O . ALA A 1 884 ? 35.719 44.719 7.191 1 90.81 884 ALA A O 1
ATOM 6952 N N . ASN A 1 885 ? 33.5 44.625 7.469 1 89.94 885 ASN A N 1
ATOM 6953 C CA . ASN A 1 885 ? 33.125 44.719 6.062 1 89.94 885 ASN A CA 1
ATOM 6954 C C . ASN A 1 885 ? 33.75 43.562 5.246 1 89.94 885 ASN A C 1
ATOM 6956 O O . ASN A 1 885 ? 34.188 43.781 4.117 1 89.94 885 ASN A O 1
ATOM 6960 N N . GLU A 1 886 ? 33.812 42.469 5.91 1 87.69 886 GLU A N 1
ATOM 6961 C CA . GLU A 1 886 ? 34.25 41.25 5.203 1 87.69 886 GLU A CA 1
ATOM 6962 C C . GLU A 1 886 ? 33.094 40.594 4.469 1 87.69 886 GLU A C 1
ATOM 6964 O O . GLU A 1 886 ? 31.953 40.656 4.902 1 87.69 886 GLU A O 1
ATOM 6969 N N . ASP A 1 887 ? 33.469 39.969 3.365 1 84.88 887 ASP A N 1
ATOM 6970 C CA . ASP A 1 887 ? 32.469 39.25 2.615 1 84.88 887 ASP A CA 1
ATOM 6971 C C . ASP A 1 887 ? 31.922 38.062 3.428 1 84.88 887 ASP A C 1
ATOM 6973 O O . ASP A 1 887 ? 32.688 37.375 4.121 1 84.88 887 ASP A O 1
ATOM 6977 N N . PRO A 1 888 ? 30.641 37.938 3.393 1 81.38 888 PRO A N 1
ATOM 6978 C CA . PRO A 1 888 ? 30.047 36.844 4.148 1 81.38 888 PRO A CA 1
ATOM 6979 C C . PRO A 1 888 ? 30.594 35.469 3.74 1 81.38 888 PRO A C 1
ATOM 6981 O O . PRO A 1 888 ? 30.688 35.188 2.547 1 81.38 888 PRO A O 1
ATOM 6984 N N . ASP A 1 889 ? 31.094 34.781 4.621 1 88.31 889 ASP A N 1
ATOM 6985 C CA . ASP A 1 889 ? 31.547 33.406 4.406 1 88.31 889 ASP A CA 1
ATOM 6986 C C . ASP A 1 889 ? 30.359 32.438 4.297 1 88.31 889 ASP A C 1
ATOM 6988 O O . ASP A 1 889 ? 29.609 32.25 5.258 1 88.31 889 ASP A O 1
ATOM 6992 N N . PRO A 1 890 ? 30.25 31.812 3.119 1 86.75 890 PRO A N 1
ATOM 6993 C CA . PRO A 1 890 ? 29.109 30.922 2.918 1 86.75 890 PRO A CA 1
ATOM 6994 C C . PRO A 1 890 ? 29.094 29.766 3.908 1 86.75 890 PRO A C 1
ATOM 6996 O O . PRO A 1 890 ? 28.031 29.281 4.285 1 86.75 890 PRO A O 1
ATOM 6999 N N . LEU A 1 891 ? 30.188 29.359 4.293 1 89.38 891 LEU A N 1
ATOM 7000 C CA . LEU A 1 891 ? 30.266 28.25 5.246 1 89.38 891 LEU A CA 1
ATOM 7001 C C . LEU A 1 891 ? 29.781 28.688 6.625 1 89.38 891 LEU A C 1
ATOM 7003 O O . LEU A 1 891 ? 29.141 27.922 7.34 1 89.38 891 LEU A O 1
ATOM 7007 N N . LEU A 1 892 ? 30.172 29.859 6.961 1 91.38 892 LEU A N 1
ATOM 7008 C CA . LEU A 1 892 ? 29.719 30.406 8.234 1 91.38 892 LEU A CA 1
ATOM 7009 C C . LEU A 1 892 ? 28.203 30.578 8.234 1 91.38 892 LEU A C 1
ATOM 7011 O O . LEU A 1 892 ? 27.531 30.219 9.211 1 91.38 892 LEU A O 1
ATOM 7015 N N . ALA A 1 893 ? 27.719 31.078 7.152 1 88.44 893 ALA A N 1
ATOM 7016 C CA . ALA A 1 893 ? 26.281 31.266 7.023 1 88.44 893 ALA A CA 1
ATOM 7017 C C . ALA A 1 893 ? 25.547 29.938 7.137 1 88.44 893 ALA A C 1
ATOM 7019 O O . ALA A 1 893 ? 24.5 29.844 7.801 1 88.44 893 ALA A O 1
ATOM 7020 N N . ARG A 1 894 ? 26.047 29.031 6.547 1 88.75 894 ARG A N 1
ATOM 7021 C CA . ARG A 1 894 ? 25.422 27.719 6.559 1 88.75 894 ARG A CA 1
ATOM 7022 C C . ARG A 1 894 ? 25.469 27.109 7.957 1 88.75 894 ARG A C 1
ATOM 7024 O O . ARG A 1 894 ? 24.469 26.547 8.43 1 88.75 894 ARG A O 1
ATOM 7031 N N . ALA A 1 895 ? 26.594 27.125 8.57 1 91.25 895 ALA A N 1
ATOM 7032 C CA . ALA A 1 895 ? 26.719 26.594 9.922 1 91.25 895 ALA A CA 1
ATOM 7033 C C . ALA A 1 895 ? 25.734 27.266 10.875 1 91.25 895 ALA A C 1
ATOM 7035 O O . ALA A 1 895 ? 25.141 26.609 11.734 1 91.25 895 ALA A O 1
ATOM 7036 N N . LEU A 1 896 ? 25.656 28.531 10.664 1 91.69 896 LEU A N 1
ATOM 7037 C CA . LEU A 1 896 ? 24.719 29.297 11.492 1 91.69 896 LEU A CA 1
ATOM 7038 C C . LEU A 1 896 ? 23.281 28.828 11.266 1 91.69 896 LEU A C 1
ATOM 7040 O O . LEU A 1 896 ? 22.531 28.656 12.219 1 91.69 896 LEU A O 1
ATOM 7044 N N . LEU A 1 897 ? 22.938 28.625 10.07 1 89.56 897 LEU A N 1
ATOM 7045 C CA . LEU A 1 897 ? 21.578 28.156 9.758 1 89.56 897 LEU A CA 1
ATOM 7046 C C . LEU A 1 897 ? 21.344 26.766 10.328 1 89.56 897 LEU A C 1
ATOM 7048 O O . LEU A 1 897 ? 20.234 26.453 10.758 1 89.56 897 LEU A O 1
ATOM 7052 N N . LEU A 1 898 ? 22.297 25.953 10.336 1 91.44 898 LEU A N 1
ATOM 7053 C CA . LEU A 1 898 ? 22.188 24.609 10.914 1 91.44 898 LEU A CA 1
ATOM 7054 C C . LEU A 1 898 ? 21.922 24.688 12.414 1 91.44 898 LEU A C 1
ATOM 7056 O O . LEU A 1 898 ? 21.172 23.875 12.953 1 91.44 898 LEU A O 1
ATOM 7060 N N . THR A 1 899 ? 22.562 25.625 13.055 1 92.44 899 THR A N 1
ATOM 7061 C CA . THR A 1 899 ? 22.312 25.797 14.484 1 92.44 899 THR A CA 1
ATOM 7062 C C . THR A 1 899 ? 20.875 26.234 14.742 1 92.44 899 THR A C 1
ATOM 7064 O O . THR A 1 899 ? 20.266 25.781 15.719 1 92.44 899 THR A O 1
ATOM 7067 N N . VAL A 1 900 ? 20.406 27.109 13.898 1 89.31 900 VAL A N 1
ATOM 7068 C CA . VAL A 1 900 ? 19.031 27.547 14.039 1 89.31 900 VAL A CA 1
ATOM 7069 C C . VAL A 1 900 ? 18.094 26.344 13.914 1 89.31 900 VAL A C 1
ATOM 7071 O O . VAL A 1 900 ? 17.172 26.188 14.719 1 89.31 900 VAL A O 1
ATOM 7074 N N . ASN A 1 901 ? 18.344 25.547 12.984 1 87.12 901 ASN A N 1
ATOM 7075 C CA . ASN A 1 901 ? 17.562 24.328 12.781 1 87.12 901 ASN A CA 1
ATOM 7076 C C . ASN A 1 901 ? 17.703 23.359 13.945 1 87.12 901 ASN A C 1
ATOM 7078 O O . ASN A 1 901 ? 16.75 22.672 14.32 1 87.12 901 ASN A O 1
ATOM 7082 N N . GLY A 1 902 ? 18.859 23.25 14.406 1 88.31 902 GLY A N 1
ATOM 7083 C CA . GLY A 1 902 ? 19.125 22.344 15.508 1 88.31 902 GLY A CA 1
ATOM 7084 C C . GLY A 1 902 ? 18.406 22.719 16.781 1 88.31 902 GLY A C 1
ATOM 7085 O O . GLY A 1 902 ? 17.828 21.859 17.469 1 88.31 902 GLY A O 1
ATOM 7086 N N . VAL A 1 903 ? 18.453 24 17.094 1 89.31 903 VAL A N 1
ATOM 7087 C CA . VAL A 1 903 ? 17.781 24.484 18.297 1 89.31 903 VAL A CA 1
ATOM 7088 C C . VAL A 1 903 ? 16.266 24.297 18.141 1 89.31 903 VAL A C 1
ATOM 7090 O O . VAL A 1 903 ? 15.594 23.906 19.109 1 89.31 903 VAL A O 1
ATOM 7093 N N . ALA A 1 904 ? 15.766 24.578 17 1 84 904 ALA A N 1
ATOM 7094 C CA . ALA A 1 904 ? 14.344 24.375 16.734 1 84 904 ALA A CA 1
ATOM 7095 C C . ALA A 1 904 ? 13.953 22.906 16.938 1 84 904 ALA A C 1
ATOM 7097 O O . ALA A 1 904 ? 12.906 22.609 17.531 1 84 904 ALA A O 1
ATOM 7098 N N . ALA A 1 905 ? 14.773 22.031 16.453 1 81.75 905 ALA A N 1
ATOM 7099 C CA . ALA A 1 905 ? 14.516 20.609 16.594 1 81.75 905 ALA A CA 1
ATOM 7100 C C . ALA A 1 905 ? 14.539 20.188 18.062 1 81.75 905 ALA A C 1
ATOM 7102 O O . ALA A 1 905 ? 13.766 19.328 18.484 1 81.75 905 ALA A O 1
ATOM 7103 N N . GLY A 1 906 ? 15.414 20.781 18.75 1 83.38 906 GLY A N 1
ATOM 7104 C CA . GLY A 1 906 ? 15.555 20.453 20.172 1 83.38 906 GLY A CA 1
ATOM 7105 C C . GLY A 1 906 ? 14.383 20.922 21 1 83.38 906 GLY A C 1
ATOM 7106 O O . GLY A 1 906 ? 13.953 20.25 21.938 1 83.38 906 GLY A O 1
ATOM 7107 N N . LEU A 1 907 ? 13.898 22.047 20.609 1 81.25 907 LEU A N 1
ATOM 7108 C CA . LEU A 1 907 ? 12.82 22.625 21.391 1 81.25 907 LEU A CA 1
ATOM 7109 C C . LEU A 1 907 ? 11.461 22.203 20.859 1 81.25 907 LEU A C 1
ATOM 7111 O O . LEU A 1 907 ? 10.445 22.375 21.547 1 81.25 907 LEU A O 1
ATOM 7115 N N . ARG A 1 908 ? 11.305 21.594 19.688 1 71.88 908 ARG A N 1
ATOM 7116 C CA . ARG A 1 908 ? 10.141 21.016 19.031 1 71.88 908 ARG A CA 1
ATOM 7117 C C . ARG A 1 908 ? 9.117 22.094 18.688 1 71.88 908 ARG A C 1
ATOM 7119 O O . ARG A 1 908 ? 8.188 21.844 17.906 1 71.88 908 ARG A O 1
ATOM 7126 N N . ASN A 1 909 ? 9.031 23.156 19.516 1 67.69 909 ASN A N 1
ATOM 7127 C CA . ASN A 1 909 ? 8.016 24.188 19.281 1 67.69 909 ASN A CA 1
ATOM 7128 C C . ASN A 1 909 ? 8.625 25.578 19.219 1 67.69 909 ASN A C 1
ATOM 7130 O O . ASN A 1 909 ? 8.594 26.312 20.219 1 67.69 909 ASN A O 1
ATOM 7134 N N . THR A 1 910 ? 9.195 25.891 18.047 1 60 910 THR A N 1
ATOM 7135 C CA . THR A 1 910 ? 9.938 27.141 18.078 1 60 910 THR A CA 1
ATOM 7136 C C . THR A 1 910 ? 9.094 28.297 17.516 1 60 910 THR A C 1
ATOM 7138 O O . THR A 1 910 ? 9.461 29.453 17.656 1 60 910 THR A O 1
ATOM 7141 N N . GLY A 1 911 ? 8.047 27.938 16.938 1 61.69 911 GLY A N 1
ATOM 7142 C CA . GLY A 1 911 ? 7.273 29.062 16.438 1 61.69 911 GLY A CA 1
ATOM 7143 C C . GLY A 1 911 ? 5.789 28.781 16.328 1 61.69 911 GLY A C 1
ATOM 7144 O O . GLY A 1 911 ? 5.371 27.625 16.422 1 61.69 911 GLY A O 1
ATOM 7145 N N . MET B 1 1 ? -8.25 -33.375 29.922 1 15.81 1 MET B N 1
ATOM 7146 C CA . MET B 1 1 ? -7.164 -34.156 29.328 1 15.81 1 MET B CA 1
ATOM 7147 C C . MET B 1 1 ? -5.895 -33.312 29.219 1 15.81 1 MET B C 1
ATOM 7149 O O . MET B 1 1 ? -4.793 -33.812 29.422 1 15.81 1 MET B O 1
ATOM 7153 N N . SER B 1 2 ? -5.281 -32.312 28.359 1 16.84 2 SER B N 1
ATOM 7154 C CA . SER B 1 2 ? -3.877 -32.469 28 1 16.84 2 SER B CA 1
ATOM 7155 C C . SER B 1 2 ? -2.957 -32.031 29.125 1 16.84 2 SER B C 1
ATOM 7157 O O . SER B 1 2 ? -3.197 -30.984 29.766 1 16.84 2 SER B O 1
ATOM 7159 N N . SER B 1 3 ? -1.936 -32.75 29.453 1 17.56 3 SER B N 1
ATOM 7160 C CA . SER B 1 3 ? -0.833 -32.875 30.406 1 17.56 3 SER B CA 1
ATOM 7161 C C . SER B 1 3 ? 0.386 -32.094 29.938 1 17.56 3 SER B C 1
ATOM 7163 O O . SER B 1 3 ? 0.494 -31.719 28.766 1 17.56 3 SER B O 1
ATOM 7165 N N . ALA B 1 4 ? 1.552 -32.281 30.484 1 21.53 4 ALA B N 1
ATOM 7166 C CA . ALA B 1 4 ? 2.428 -31.172 30.812 1 21.53 4 ALA B CA 1
ATOM 7167 C C . ALA B 1 4 ? 3.131 -30.625 29.578 1 21.53 4 ALA B C 1
ATOM 7169 O O . ALA B 1 4 ? 3.49 -29.453 29.516 1 21.53 4 ALA B O 1
ATOM 7170 N N . ASP B 1 5 ? 4.188 -31.297 28.875 1 20.56 5 ASP B N 1
ATOM 7171 C CA . ASP B 1 5 ? 5.637 -31.453 28.781 1 20.56 5 ASP B CA 1
ATOM 7172 C C . ASP B 1 5 ? 6.176 -30.875 27.484 1 20.56 5 ASP B C 1
ATOM 7174 O O . ASP B 1 5 ? 7.219 -30.219 27.469 1 20.56 5 ASP B O 1
ATOM 7178 N N . ASP B 1 6 ? 6.113 -31.859 26.25 1 25.23 6 ASP B N 1
ATOM 7179 C CA . ASP B 1 6 ? 6.145 -32.031 24.797 1 25.23 6 ASP B CA 1
ATOM 7180 C C . ASP B 1 6 ? 5.098 -31.141 24.125 1 25.23 6 ASP B C 1
ATOM 7182 O O . ASP B 1 6 ? 4.129 -31.641 23.547 1 25.23 6 ASP B O 1
ATOM 7186 N N . GLN B 1 7 ? 4.785 -29.734 24.203 1 29.92 7 GLN B N 1
ATOM 7187 C CA . GLN B 1 7 ? 3.975 -28.562 24.531 1 29.92 7 GLN B CA 1
ATOM 7188 C C . GLN B 1 7 ? 3.834 -27.641 23.328 1 29.92 7 GLN B C 1
ATOM 7190 O O . GLN B 1 7 ? 2.873 -26.875 23.234 1 29.92 7 GLN B O 1
ATOM 7195 N N . THR B 1 8 ? 4.867 -27.406 22.578 1 35.34 8 THR B N 1
ATOM 7196 C CA . THR B 1 8 ? 4.891 -26.453 21.484 1 35.34 8 THR B CA 1
ATOM 7197 C C . THR B 1 8 ? 3.977 -26.906 20.344 1 35.34 8 THR B C 1
ATOM 7199 O O . THR B 1 8 ? 3.26 -26.094 19.766 1 35.34 8 THR B O 1
ATOM 7202 N N . THR B 1 9 ? 4.137 -28.25 19.875 1 40.59 9 THR B N 1
ATOM 7203 C CA . THR B 1 9 ? 3.266 -28.828 18.859 1 40.59 9 THR B CA 1
ATOM 7204 C C . THR B 1 9 ? 1.813 -28.828 19.312 1 40.59 9 THR B C 1
ATOM 7206 O O . THR B 1 9 ? 0.899 -28.625 18.516 1 40.59 9 THR B O 1
ATOM 7209 N N . THR B 1 10 ? 1.626 -29.031 20.688 1 41.88 10 THR B N 1
ATOM 7210 C CA . THR B 1 10 ? 0.303 -29.156 21.297 1 41.88 10 THR B CA 1
ATOM 7211 C C . THR B 1 10 ? -0.391 -27.797 21.344 1 41.88 10 THR B C 1
ATOM 7213 O O . THR B 1 10 ? -1.604 -27.703 21.141 1 41.88 10 THR B O 1
ATOM 7216 N N . THR B 1 11 ? 0.419 -26.797 21.531 1 44.66 11 THR B N 1
ATOM 7217 C CA . THR B 1 11 ? -0.142 -25.453 21.672 1 44.66 11 THR B CA 1
ATOM 7218 C C . THR B 1 11 ? -0.604 -24.922 20.328 1 44.66 11 THR B C 1
ATOM 7220 O O . THR B 1 11 ? -1.667 -24.312 20.219 1 44.66 11 THR B O 1
ATOM 7223 N N . THR B 1 12 ? 0.241 -25.156 19.297 1 55.47 12 THR B N 1
ATOM 7224 C CA . THR B 1 12 ? -0.13 -24.719 17.969 1 55.47 12 THR B CA 1
ATOM 7225 C C . THR B 1 12 ? -1.399 -25.422 17.5 1 55.47 12 THR B C 1
ATOM 7227 O O . THR B 1 12 ? -2.262 -24.797 16.859 1 55.47 12 THR B O 1
ATOM 7230 N N . SER B 1 13 ? -1.49 -26.562 18.062 1 67.75 13 SER B N 1
ATOM 7231 C CA . SER B 1 13 ? -2.678 -27.328 17.703 1 67.75 13 SER B CA 1
ATOM 7232 C C . SER B 1 13 ? -3.916 -26.797 18.422 1 67.75 13 SER B C 1
ATOM 7234 O O . SER B 1 13 ? -4.992 -26.703 17.828 1 67.75 13 SER B O 1
ATOM 7236 N N . SER B 1 14 ? -3.633 -26.219 19.672 1 78.62 14 SER B N 1
ATOM 7237 C CA . SER B 1 14 ? -4.773 -25.703 20.406 1 78.62 14 SER B CA 1
ATOM 7238 C C . SER B 1 14 ? -5.238 -24.359 19.828 1 78.62 14 SER B C 1
ATOM 7240 O O . SER B 1 14 ? -6.441 -24.109 19.719 1 78.62 14 SER B O 1
ATOM 7242 N N . GLU B 1 15 ? -4.277 -23.625 19.438 1 84.62 15 GLU B N 1
ATOM 7243 C CA . GLU B 1 15 ? -4.609 -22.328 18.859 1 84.62 15 GLU B CA 1
ATOM 7244 C C . GLU B 1 15 ? -5.289 -22.484 17.5 1 84.62 15 GLU B C 1
ATOM 7246 O O . GLU B 1 15 ? -6.188 -21.719 17.156 1 84.62 15 GLU B O 1
ATOM 7251 N N . LEU B 1 16 ? -4.797 -23.406 16.766 1 87.81 16 LEU B N 1
ATOM 7252 C CA . LEU B 1 16 ? -5.402 -23.703 15.477 1 87.81 16 LEU B CA 1
ATOM 7253 C C . LEU B 1 16 ? -6.859 -24.125 15.641 1 87.81 16 LEU B C 1
ATOM 7255 O O . LEU B 1 16 ? -7.738 -23.625 14.938 1 87.81 16 LEU B O 1
ATOM 7259 N N . ARG B 1 17 ? -7.156 -24.984 16.641 1 86.62 17 ARG B N 1
ATOM 7260 C CA . ARG B 1 17 ? -8.516 -25.453 16.891 1 86.62 17 ARG B CA 1
ATOM 7261 C C . ARG B 1 17 ? -9.406 -24.297 17.359 1 86.62 17 ARG B C 1
ATOM 7263 O O . ARG B 1 17 ? -10.586 -24.234 17 1 86.62 17 ARG B O 1
ATOM 7270 N N . ALA B 1 18 ? -8.797 -23.484 18.125 1 89.5 18 ALA B N 1
ATOM 7271 C CA . ALA B 1 18 ? -9.547 -22.344 18.625 1 89.5 18 ALA B CA 1
ATOM 7272 C C . ALA B 1 18 ? -9.961 -21.406 17.484 1 89.5 18 ALA B C 1
ATOM 7274 O O . ALA B 1 18 ? -11.078 -20.891 17.469 1 89.5 18 ALA B O 1
ATOM 7275 N N . ASP B 1 19 ? -9.07 -21.172 16.578 1 90.69 19 ASP B N 1
ATOM 7276 C CA . ASP B 1 19 ? -9.359 -20.297 15.461 1 90.69 19 ASP B CA 1
ATOM 7277 C C . ASP B 1 19 ? -10.367 -20.938 14.5 1 90.69 19 ASP B C 1
ATOM 7279 O O . ASP B 1 19 ? -11.203 -20.234 13.922 1 90.69 19 ASP B O 1
ATOM 7283 N N . ILE B 1 20 ? -10.289 -22.219 14.32 1 90.19 20 ILE B N 1
ATOM 7284 C CA . ILE B 1 20 ? -11.242 -22.922 13.469 1 90.19 20 ILE B CA 1
ATOM 7285 C C . ILE B 1 20 ? -12.641 -22.844 14.078 1 90.19 20 ILE B C 1
ATOM 7287 O O . ILE B 1 20 ? -13.625 -22.625 13.367 1 90.19 20 ILE B O 1
ATOM 7291 N N . ARG B 1 21 ? -12.703 -23 15.375 1 91.12 21 ARG B N 1
ATOM 7292 C CA . ARG B 1 21 ? -13.977 -22.891 16.062 1 91.12 21 ARG B CA 1
ATOM 7293 C C . ARG B 1 21 ? -14.547 -21.484 15.953 1 91.12 21 ARG B C 1
ATOM 7295 O O . ARG B 1 21 ? -15.758 -21.312 15.773 1 91.12 21 ARG B O 1
ATOM 7302 N N . ARG B 1 22 ? -13.688 -20.594 16.125 1 92.5 22 ARG B N 1
ATOM 7303 C CA . ARG B 1 22 ? -14.094 -19.188 16.031 1 92.5 22 ARG B CA 1
ATOM 7304 C C . ARG B 1 22 ? -14.695 -18.891 14.664 1 92.5 22 ARG B C 1
ATOM 7306 O O . ARG B 1 22 ? -15.773 -18.312 14.562 1 92.5 22 ARG B O 1
ATOM 7313 N N . LEU B 1 23 ? -14.031 -19.25 13.594 1 94 23 LEU B N 1
ATOM 7314 C CA . LEU B 1 23 ? -14.523 -19 12.242 1 94 23 LEU B CA 1
ATOM 7315 C C . LEU B 1 23 ? -15.773 -19.828 11.961 1 94 23 LEU B C 1
ATOM 7317 O O . LEU B 1 23 ? -16.672 -19.391 11.234 1 94 23 LEU B O 1
ATOM 7321 N N . GLY B 1 24 ? -15.797 -21.062 12.547 1 93.69 24 GLY B N 1
ATOM 7322 C CA . GLY B 1 24 ? -17 -21.891 12.445 1 93.69 24 GLY B CA 1
ATOM 7323 C C . GLY B 1 24 ? -18.219 -21.234 13.07 1 93.69 24 GLY B C 1
ATOM 7324 O O . GLY B 1 24 ? -19.312 -21.297 12.5 1 93.69 24 GLY B O 1
ATOM 7325 N N . ASP B 1 25 ? -18.016 -20.609 14.172 1 94.94 25 ASP B N 1
ATOM 7326 C CA . ASP B 1 25 ? -19.109 -19.906 14.852 1 94.94 25 ASP B CA 1
ATOM 7327 C C . ASP B 1 25 ? -19.594 -18.719 14.023 1 94.94 25 ASP B C 1
ATOM 7329 O O . ASP B 1 25 ? -20.797 -18.484 13.906 1 94.94 25 ASP B O 1
ATOM 7333 N N . LEU B 1 26 ? -18.672 -18.062 13.508 1 95.81 26 LEU B N 1
ATOM 7334 C CA . LEU B 1 26 ? -19.031 -16.906 12.68 1 95.81 26 LEU B CA 1
ATOM 7335 C C . LEU B 1 26 ? -19.781 -17.359 11.43 1 95.81 26 LEU B C 1
ATOM 7337 O O . LEU B 1 26 ? -20.703 -16.672 10.984 1 95.81 26 LEU B O 1
ATOM 7341 N N . LEU B 1 27 ? -19.359 -18.453 10.82 1 96.94 27 LEU B N 1
ATOM 7342 C CA . LEU B 1 27 ? -20.094 -19 9.68 1 96.94 27 LEU B CA 1
ATOM 7343 C C . LEU B 1 27 ? -21.516 -19.375 10.078 1 96.94 27 LEU B C 1
ATOM 7345 O O . LEU B 1 27 ? -22.469 -19.125 9.328 1 96.94 27 LEU B O 1
ATOM 7349 N N . GLY B 1 28 ? -21.625 -20.047 11.258 1 97.19 28 GLY B N 1
ATOM 7350 C CA . GLY B 1 28 ? -22.953 -20.344 11.758 1 97.19 28 GLY B CA 1
ATOM 7351 C C . GLY B 1 28 ? -23.859 -19.141 11.844 1 97.19 28 GLY B C 1
ATOM 7352 O O . GLY B 1 28 ? -25.016 -19.188 11.438 1 97.19 28 GLY B O 1
ATOM 7353 N N . GLU B 1 29 ? -23.328 -18.078 12.328 1 96.75 29 GLU B N 1
ATOM 7354 C CA . GLU B 1 29 ? -24.078 -16.828 12.414 1 96.75 29 GLU B CA 1
ATOM 7355 C C . GLU B 1 29 ? -24.453 -16.312 11.023 1 96.75 29 GLU B C 1
ATOM 7357 O O . GLU B 1 29 ? -25.547 -15.781 10.828 1 96.75 29 GLU B O 1
ATOM 7362 N N . THR B 1 30 ? -23.547 -16.422 10.117 1 97.38 30 THR B N 1
ATOM 7363 C CA . THR B 1 30 ? -23.797 -16.016 8.742 1 97.38 30 THR B CA 1
ATOM 7364 C C . THR B 1 30 ? -24.953 -16.812 8.141 1 97.38 30 THR B C 1
ATOM 7366 O O . THR B 1 30 ? -25.828 -16.25 7.488 1 97.38 30 THR B O 1
ATOM 7369 N N . LEU B 1 31 ? -24.938 -18.172 8.352 1 97.62 31 LEU B N 1
ATOM 7370 C CA . LEU B 1 31 ? -25.984 -19.016 7.812 1 97.62 31 LEU B CA 1
ATOM 7371 C C . LEU B 1 31 ? -27.359 -18.625 8.359 1 97.62 31 LEU B C 1
ATOM 7373 O O . LEU B 1 31 ? -28.344 -18.609 7.621 1 97.62 31 LEU B O 1
ATOM 7377 N N . VAL B 1 32 ? -27.344 -18.266 9.602 1 97.25 32 VAL B N 1
ATOM 7378 C CA . VAL B 1 32 ? -28.594 -17.844 10.219 1 97.25 32 VAL B CA 1
ATOM 7379 C C . VAL B 1 32 ? -29.047 -16.516 9.633 1 97.25 32 VAL B C 1
ATOM 7381 O O . VAL B 1 32 ? -30.203 -16.344 9.273 1 97.25 32 VAL B O 1
ATOM 7384 N N . ARG B 1 33 ? -28.109 -15.555 9.484 1 95.19 33 ARG B N 1
ATOM 7385 C CA . ARG B 1 33 ? -28.406 -14.219 8.984 1 95.19 33 ARG B CA 1
ATOM 7386 C C . ARG B 1 33 ? -28.859 -14.273 7.527 1 95.19 33 ARG B C 1
ATOM 7388 O O . ARG B 1 33 ? -29.766 -13.531 7.121 1 95.19 33 ARG B O 1
ATOM 7395 N N . GLN B 1 34 ? -28.281 -15.18 6.758 1 95.69 34 GLN B N 1
ATOM 7396 C CA . GLN B 1 34 ? -28.484 -15.195 5.312 1 95.69 34 GLN B CA 1
ATOM 7397 C C . GLN B 1 34 ? -29.656 -16.094 4.93 1 95.69 34 GLN B C 1
ATOM 7399 O O . GLN B 1 34 ? -30.375 -15.82 3.957 1 95.69 34 GLN B O 1
ATOM 7404 N N . GLU B 1 35 ? -29.844 -17.281 5.695 1 95.62 35 GLU B N 1
ATOM 7405 C CA . GLU B 1 35 ? -30.781 -18.297 5.238 1 95.62 35 GLU B CA 1
ATOM 7406 C C . GLU B 1 35 ? -31.766 -18.672 6.336 1 95.62 35 GLU B C 1
ATOM 7408 O O . GLU B 1 35 ? -32.781 -19.328 6.07 1 95.62 35 GLU B O 1
ATOM 7413 N N . GLY B 1 36 ? -31.578 -18.297 7.566 1 94.81 36 GLY B N 1
ATOM 7414 C CA . GLY B 1 36 ? -32.406 -18.672 8.688 1 94.81 36 GLY B CA 1
ATOM 7415 C C . GLY B 1 36 ? -31.844 -19.781 9.531 1 94.81 36 GLY B C 1
ATOM 7416 O O . GLY B 1 36 ? -30.891 -20.453 9.117 1 94.81 36 GLY B O 1
ATOM 7417 N N . PRO B 1 37 ? -32.281 -20 10.711 1 96.12 37 PRO B N 1
ATOM 7418 C CA . PRO B 1 37 ? -31.719 -20.984 11.633 1 96.12 37 PRO B CA 1
ATOM 7419 C C . PRO B 1 37 ? -31.906 -22.422 11.148 1 96.12 37 PRO B C 1
ATOM 7421 O O . PRO B 1 37 ? -31.141 -23.312 11.531 1 96.12 37 PRO B O 1
ATOM 7424 N N . GLU B 1 38 ? -32.844 -22.641 10.289 1 95.5 38 GLU B N 1
ATOM 7425 C CA . GLU B 1 38 ? -33.156 -23.984 9.797 1 95.5 38 GLU B CA 1
ATOM 7426 C C . GLU B 1 38 ? -31.969 -24.578 9.047 1 95.5 38 GLU B C 1
ATOM 7428 O O . GLU B 1 38 ? -31.703 -25.781 9.164 1 95.5 38 GLU B O 1
ATOM 7433 N N . LEU B 1 39 ? -31.312 -23.75 8.297 1 95.62 39 LEU B N 1
ATOM 7434 C CA . LEU B 1 39 ? -30.172 -24.266 7.543 1 95.62 39 LEU B CA 1
ATOM 7435 C C . LEU B 1 39 ? -29.062 -24.703 8.484 1 95.62 39 LEU B C 1
ATOM 7437 O O . LEU B 1 39 ? -28.438 -25.75 8.266 1 95.62 39 LEU B O 1
ATOM 7441 N N . LEU B 1 40 ? -28.766 -23.938 9.516 1 96.44 40 LEU B N 1
ATOM 7442 C CA . LEU B 1 40 ? -27.719 -24.297 10.469 1 96.44 40 LEU B CA 1
ATOM 7443 C C . LEU B 1 40 ? -28.062 -25.594 11.18 1 96.44 40 LEU B C 1
ATOM 7445 O O . LEU B 1 40 ? -27.188 -26.438 11.391 1 96.44 40 LEU B O 1
ATOM 7449 N N . GLU B 1 41 ? -29.281 -25.703 11.508 1 96.06 41 GLU B N 1
ATOM 7450 C CA . GLU B 1 41 ? -29.734 -26.938 12.164 1 96.06 41 GLU B CA 1
ATOM 7451 C C . GLU B 1 41 ? -29.547 -28.141 11.258 1 96.06 41 GLU B C 1
ATOM 7453 O O . GLU B 1 41 ? -29.156 -29.219 11.719 1 96.06 41 GLU B O 1
ATOM 7458 N N . LEU B 1 42 ? -29.891 -27.984 10.062 1 95.19 42 LEU B N 1
ATOM 7459 C CA . LEU B 1 42 ? -29.734 -29.062 9.102 1 95.19 42 LEU B CA 1
ATOM 7460 C C . LEU B 1 42 ? -28.266 -29.438 8.93 1 95.19 42 LEU B C 1
ATOM 7462 O O . LEU B 1 42 ? -27.922 -30.609 8.836 1 95.19 42 LEU B O 1
ATOM 7466 N N . VAL B 1 43 ? -27.422 -28.422 8.844 1 93.75 43 VAL B N 1
ATOM 7467 C CA . VAL B 1 43 ? -25.984 -28.656 8.719 1 93.75 43 VAL B CA 1
ATOM 7468 C C . VAL B 1 43 ? -25.484 -29.469 9.906 1 93.75 43 VAL B C 1
ATOM 7470 O O . VAL B 1 43 ? -24.734 -30.438 9.727 1 93.75 43 VAL B O 1
ATOM 7473 N N . GLU B 1 44 ? -25.875 -29.156 11.086 1 93.31 44 GLU B N 1
ATOM 7474 C CA . GLU B 1 44 ? -25.453 -29.859 12.297 1 93.31 44 GLU B CA 1
ATOM 7475 C C . GLU B 1 44 ? -26 -31.281 12.336 1 93.31 44 GLU B C 1
ATOM 7477 O O . GLU B 1 44 ? -25.312 -32.219 12.789 1 93.31 44 GLU B O 1
ATOM 7482 N N . LYS B 1 45 ? -27.141 -31.391 11.875 1 93.75 45 LYS B N 1
ATOM 7483 C CA . LYS B 1 45 ? -27.75 -32.719 11.82 1 93.75 45 LYS B CA 1
ATOM 7484 C C . LYS B 1 45 ? -26.984 -33.625 10.867 1 93.75 45 LYS B C 1
ATOM 7486 O O . LYS B 1 45 ? -26.703 -34.781 11.195 1 93.75 45 LYS B O 1
ATOM 7491 N N . VAL B 1 46 ? -26.688 -33.125 9.711 1 91.62 46 VAL B N 1
ATOM 7492 C CA . VAL B 1 46 ? -25.984 -33.906 8.711 1 91.62 46 VAL B CA 1
ATOM 7493 C C . VAL B 1 46 ? -24.594 -34.281 9.227 1 91.62 46 VAL B C 1
ATOM 7495 O O . VAL B 1 46 ? -24.125 -35.406 9.047 1 91.62 46 VAL B O 1
ATOM 7498 N N . ARG B 1 47 ? -23.938 -33.344 9.828 1 88.06 47 ARG B N 1
ATOM 7499 C CA . ARG B 1 47 ? -22.609 -33.594 10.391 1 88.06 47 ARG B CA 1
ATOM 7500 C C . ARG B 1 47 ? -22.641 -34.719 11.43 1 88.06 47 ARG B C 1
ATOM 7502 O O . ARG B 1 47 ? -21.797 -35.594 11.422 1 88.06 47 ARG B O 1
ATOM 7509 N N . ARG B 1 48 ? -23.609 -34.688 12.242 1 88.62 48 ARG B N 1
ATOM 7510 C CA . ARG B 1 48 ? -23.75 -35.688 13.289 1 88.62 48 ARG B CA 1
ATOM 7511 C C . ARG B 1 48 ? -24.047 -37.062 12.688 1 88.62 48 ARG B C 1
ATOM 7513 O O . ARG B 1 48 ? -23.422 -38.062 13.07 1 88.62 48 ARG B O 1
ATOM 7520 N N . LEU B 1 49 ? -24.891 -37.094 11.766 1 89.06 49 LEU B N 1
ATOM 7521 C CA . LEU B 1 49 ? -25.297 -38.344 11.148 1 89.06 49 LEU B CA 1
ATOM 7522 C C . LEU B 1 49 ? -24.141 -38.969 10.383 1 89.06 49 LEU B C 1
ATOM 7524 O O . LEU B 1 49 ? -24 -40.188 10.359 1 89.06 49 LEU B O 1
ATOM 7528 N N . THR B 1 50 ? -23.422 -38.156 9.734 1 84.88 50 THR B N 1
ATOM 7529 C CA . THR B 1 50 ? -22.297 -38.656 8.953 1 84.88 50 THR B CA 1
ATOM 7530 C C . THR B 1 50 ? -21.266 -39.344 9.859 1 84.88 50 THR B C 1
ATOM 7532 O O . THR B 1 50 ? -20.641 -40.344 9.461 1 84.88 50 THR B O 1
ATOM 7535 N N . ARG B 1 51 ? -21.078 -38.875 11.055 1 80.81 51 ARG B N 1
ATOM 7536 C CA . ARG B 1 51 ? -20.125 -39.438 12.008 1 80.81 51 ARG B CA 1
ATOM 7537 C C . ARG B 1 51 ? -20.672 -40.719 12.625 1 80.81 51 ARG B C 1
ATOM 7539 O O . ARG B 1 51 ? -19.906 -41.656 12.859 1 80.81 51 ARG B O 1
ATOM 7546 N N . GLU B 1 52 ? -21.984 -40.75 12.766 1 85.31 52 GLU B N 1
ATOM 7547 C CA . GLU B 1 52 ? -22.578 -41.844 13.523 1 85.31 52 GLU B CA 1
ATOM 7548 C C . GLU B 1 52 ? -23.062 -42.938 12.594 1 85.31 52 GLU B C 1
ATOM 7550 O O . GLU B 1 52 ? -22.891 -44.125 12.891 1 85.31 52 GLU B O 1
ATOM 7555 N N . ASP B 1 53 ? -23.703 -42.5 11.547 1 87.88 53 ASP B N 1
ATOM 7556 C CA . ASP B 1 53 ? -24.359 -43.438 10.641 1 87.88 53 ASP B CA 1
ATOM 7557 C C . ASP B 1 53 ? -24.328 -42.906 9.203 1 87.88 53 ASP B C 1
ATOM 7559 O O . ASP B 1 53 ? -25.25 -42.219 8.773 1 87.88 53 ASP B O 1
ATOM 7563 N N . GLY B 1 54 ? -23.391 -43.438 8.5 1 84.56 54 GLY B N 1
ATOM 7564 C CA . GLY B 1 54 ? -23.219 -42.969 7.133 1 84.56 54 GLY B CA 1
ATOM 7565 C C . GLY B 1 54 ? -24.406 -43.281 6.242 1 84.56 54 GLY B C 1
ATOM 7566 O O . GLY B 1 54 ? -24.766 -42.469 5.375 1 84.56 54 GLY B O 1
ATOM 7567 N N . GLU B 1 55 ? -25.031 -44.312 6.461 1 86.62 55 GLU B N 1
ATOM 7568 C CA . GLU B 1 55 ? -26.172 -44.719 5.648 1 86.62 55 GLU B CA 1
ATOM 7569 C C . GLU B 1 55 ? -27.375 -43.844 5.918 1 86.62 55 GLU B C 1
ATOM 7571 O O . GLU B 1 55 ? -28.109 -43.469 4.992 1 86.62 55 GLU B O 1
ATOM 7576 N N . ALA B 1 56 ? -27.516 -43.562 7.148 1 89.5 56 ALA B N 1
ATOM 7577 C CA . ALA B 1 56 ? -28.625 -42.656 7.508 1 89.5 56 ALA B CA 1
ATOM 7578 C C . ALA B 1 56 ? -28.406 -41.25 6.918 1 89.5 56 ALA B C 1
ATOM 7580 O O . ALA B 1 56 ? -29.359 -40.594 6.508 1 89.5 56 ALA B O 1
ATOM 7581 N N . ALA B 1 57 ? -27.234 -40.844 6.957 1 89.81 57 ALA B N 1
ATOM 7582 C CA . ALA B 1 57 ? -26.906 -39.562 6.355 1 89.81 57 ALA B CA 1
ATOM 7583 C C . ALA B 1 57 ? -27.203 -39.562 4.859 1 89.81 57 ALA B C 1
ATOM 7585 O O . ALA B 1 57 ? -27.766 -38.594 4.336 1 89.81 57 ALA B O 1
ATOM 7586 N N . ALA B 1 58 ? -26.844 -40.625 4.227 1 89.06 58 ALA B N 1
ATOM 7587 C CA . ALA B 1 58 ? -27.078 -40.75 2.787 1 89.06 58 ALA B CA 1
ATOM 7588 C C . ALA B 1 58 ? -28.562 -40.719 2.467 1 89.06 58 ALA B C 1
ATOM 7590 O O . ALA B 1 58 ? -28.984 -40.125 1.475 1 89.06 58 ALA B O 1
ATOM 7591 N N . GLU B 1 59 ? -29.312 -41.344 3.293 1 91.31 59 GLU B N 1
ATOM 7592 C CA . GLU B 1 59 ? -30.75 -41.375 3.09 1 91.31 59 GLU B CA 1
ATOM 7593 C C . GLU B 1 59 ? -31.375 -40 3.277 1 91.31 59 GLU B C 1
ATOM 7595 O O . GLU B 1 59 ? -32.219 -39.594 2.498 1 91.31 59 GLU B O 1
ATOM 7600 N N . LEU B 1 60 ? -30.953 -39.344 4.254 1 91.69 60 LEU B N 1
ATOM 7601 C CA . LEU B 1 60 ? -31.438 -37.969 4.508 1 91.69 60 LEU B CA 1
ATOM 7602 C C . LEU B 1 60 ? -31.125 -37.062 3.324 1 91.69 60 LEU B C 1
ATOM 7604 O O . LEU B 1 60 ? -31.984 -36.312 2.881 1 91.69 60 LEU B O 1
ATOM 7608 N N . LEU B 1 61 ? -30 -37.156 2.838 1 90.38 61 LEU B N 1
ATOM 7609 C CA . LEU B 1 61 ? -29.531 -36.281 1.779 1 90.38 61 LEU B CA 1
ATOM 7610 C C . LEU B 1 61 ? -30.219 -36.594 0.454 1 90.38 61 LEU B C 1
ATOM 7612 O O . LEU B 1 61 ? -30.453 -35.719 -0.364 1 90.38 61 LEU B O 1
ATOM 7616 N N . ARG B 1 62 ? -30.5 -37.812 0.263 1 88.38 62 ARG B N 1
ATOM 7617 C CA . ARG B 1 62 ? -31.219 -38.219 -0.931 1 88.38 62 ARG B CA 1
ATOM 7618 C C . ARG B 1 62 ? -32.594 -37.562 -0.991 1 88.38 62 ARG B C 1
ATOM 7620 O O . ARG B 1 62 ? -33.094 -37.281 -2.076 1 88.38 62 ARG B O 1
ATOM 7627 N N . GLY B 1 63 ? -33.125 -37.375 0.135 1 89.75 63 GLY B N 1
ATOM 7628 C CA . GLY B 1 63 ? -34.469 -36.812 0.197 1 89.75 63 GLY B CA 1
ATOM 7629 C C . GLY B 1 63 ? -34.5 -35.312 0.319 1 89.75 63 GLY B C 1
ATOM 7630 O O . GLY B 1 63 ? -35.562 -34.688 0.332 1 89.75 63 GLY B O 1
ATOM 7631 N N . THR B 1 64 ? -33.438 -34.688 0.269 1 91.69 64 THR B N 1
ATOM 7632 C CA . THR B 1 64 ? -33.344 -33.25 0.458 1 91.69 64 THR B CA 1
ATOM 7633 C C . THR B 1 64 ? -33.656 -32.5 -0.837 1 91.69 64 THR B C 1
ATOM 7635 O O . THR B 1 64 ? -33.25 -32.906 -1.919 1 91.69 64 THR B O 1
ATOM 7638 N N . GLU B 1 65 ? -34.438 -31.438 -0.731 1 92.81 65 GLU B N 1
ATOM 7639 C CA . GLU B 1 65 ? -34.781 -30.609 -1.878 1 92.81 65 GLU B CA 1
ATOM 7640 C C . GLU B 1 65 ? -33.562 -29.953 -2.494 1 92.81 65 GLU B C 1
ATOM 7642 O O . GLU B 1 65 ? -32.594 -29.641 -1.787 1 92.81 65 GLU B O 1
ATOM 7647 N N . LEU B 1 66 ? -33.656 -29.703 -3.791 1 92.12 66 LEU B N 1
ATOM 7648 C CA . LEU B 1 66 ? -32.5 -29.281 -4.566 1 92.12 66 LEU B CA 1
ATOM 7649 C C . LEU B 1 66 ? -31.953 -27.953 -4.043 1 92.12 66 LEU B C 1
ATOM 7651 O O . LEU B 1 66 ? -30.734 -27.781 -3.916 1 92.12 66 LEU B O 1
ATOM 7655 N N . GLU B 1 67 ? -32.812 -27.062 -3.748 1 92.69 67 GLU B N 1
ATOM 7656 C CA . GLU B 1 67 ? -32.344 -25.766 -3.262 1 92.69 67 GLU B CA 1
ATOM 7657 C C . GLU B 1 67 ? -31.641 -25.891 -1.921 1 92.69 67 GLU B C 1
ATOM 7659 O O . GLU B 1 67 ? -30.625 -25.234 -1.688 1 92.69 67 GLU B O 1
ATOM 7664 N N . THR B 1 68 ? -32.156 -26.688 -1.133 1 94.25 68 THR B N 1
ATOM 7665 C CA . THR B 1 68 ? -31.578 -26.922 0.179 1 94.25 68 THR B CA 1
ATOM 7666 C C . THR B 1 68 ? -30.266 -27.688 0.05 1 94.25 68 THR B C 1
ATOM 7668 O O . THR B 1 68 ? -29.312 -27.422 0.789 1 94.25 68 THR B O 1
ATOM 7671 N N . ALA B 1 69 ? -30.281 -28.594 -0.897 1 93.06 69 ALA B N 1
ATOM 7672 C CA . ALA B 1 69 ? -29.047 -29.328 -1.153 1 93.06 69 ALA B CA 1
ATOM 7673 C C . ALA B 1 69 ? -27.906 -28.406 -1.568 1 93.06 69 ALA B C 1
ATOM 7675 O O . ALA B 1 69 ? -26.781 -28.547 -1.104 1 93.06 69 ALA B O 1
ATOM 7676 N N . ALA B 1 70 ? -28.266 -27.5 -2.408 1 92.88 70 ALA B N 1
ATOM 7677 C CA . ALA B 1 70 ? -27.281 -26.531 -2.871 1 92.88 70 ALA B CA 1
ATOM 7678 C C . ALA B 1 70 ? -26.75 -25.688 -1.71 1 92.88 70 ALA B C 1
ATOM 7680 O O . ALA B 1 70 ? -25.531 -25.469 -1.606 1 92.88 70 ALA B O 1
ATOM 7681 N N . LYS B 1 71 ? -27.609 -25.297 -0.825 1 94.75 71 LYS B N 1
ATOM 7682 C CA . LYS B 1 71 ? -27.203 -24.5 0.33 1 94.75 71 LYS B CA 1
ATOM 7683 C C . LYS B 1 71 ? -26.328 -25.297 1.28 1 94.75 71 LYS B C 1
ATOM 7685 O O . LYS B 1 71 ? -25.375 -24.766 1.846 1 94.75 71 LYS B O 1
ATOM 7690 N N . LEU B 1 72 ? -26.688 -26.516 1.42 1 93.62 72 LEU B N 1
ATOM 7691 C CA . LEU B 1 72 ? -25.922 -27.391 2.305 1 93.62 72 LEU B CA 1
ATOM 7692 C C . LEU B 1 72 ? -24.5 -27.578 1.797 1 93.62 72 LEU B C 1
ATOM 7694 O O . LEU B 1 72 ? -23.547 -27.5 2.572 1 93.62 72 LEU B O 1
ATOM 7698 N N . VAL B 1 73 ? -24.359 -27.812 0.517 1 92.75 73 VAL B N 1
ATOM 7699 C CA . VAL B 1 73 ? -23.031 -28 -0.074 1 92.75 73 VAL B CA 1
ATOM 7700 C C . VAL B 1 73 ? -22.219 -26.719 0.098 1 92.75 73 VAL B C 1
ATOM 7702 O O . VAL B 1 73 ? -21.031 -26.781 0.423 1 92.75 73 VAL B O 1
ATOM 7705 N N . ARG B 1 74 ? -22.844 -25.641 -0.126 1 94.12 74 ARG B N 1
ATOM 7706 C CA . ARG B 1 74 ? -22.141 -24.359 0 1 94.12 74 ARG B CA 1
ATOM 7707 C C . ARG B 1 74 ? -21.672 -24.125 1.434 1 94.12 74 ARG B C 1
ATOM 7709 O O . ARG B 1 74 ? -20.578 -23.609 1.657 1 94.12 74 ARG B O 1
ATOM 7716 N N . ALA B 1 75 ? -22.5 -24.516 2.359 1 94.94 75 ALA B N 1
ATOM 7717 C CA . ALA B 1 75 ? -22.141 -24.344 3.766 1 94.94 75 ALA B CA 1
ATOM 7718 C C . ALA B 1 75 ? -20.906 -25.172 4.125 1 94.94 75 ALA B C 1
ATOM 7720 O O . ALA B 1 75 ? -19.969 -24.672 4.738 1 94.94 75 ALA B O 1
ATOM 7721 N N . PHE B 1 76 ? -20.938 -26.406 3.727 1 92.31 76 PHE B N 1
ATOM 7722 C CA . PHE B 1 76 ? -19.812 -27.281 4.02 1 92.31 76 PHE B CA 1
ATOM 7723 C C . PHE B 1 76 ? -18.578 -26.828 3.271 1 92.31 76 PHE B C 1
ATOM 7725 O O . PHE B 1 76 ? -17.469 -26.875 3.814 1 92.31 76 PHE B O 1
ATOM 7732 N N . SER B 1 77 ? -18.719 -26.438 2.035 1 91.19 77 SER B N 1
ATOM 7733 C CA . SER B 1 77 ? -17.594 -25.953 1.253 1 91.19 77 SER B CA 1
ATOM 7734 C C . SER B 1 77 ? -16.969 -24.703 1.892 1 91.19 77 SER B C 1
ATOM 7736 O O . SER B 1 77 ? -15.75 -24.578 1.937 1 91.19 77 SER B O 1
ATOM 7738 N N . THR B 1 78 ? -17.828 -23.766 2.307 1 93.62 78 THR B N 1
ATOM 7739 C CA . THR B 1 78 ? -17.344 -22.547 2.947 1 93.62 78 THR B CA 1
ATOM 7740 C C . THR B 1 78 ? -16.562 -22.875 4.223 1 93.62 78 THR B C 1
ATOM 7742 O O . THR B 1 78 ? -15.547 -22.234 4.516 1 93.62 78 THR B O 1
ATOM 7745 N N . TYR B 1 79 ? -17.094 -23.812 4.953 1 91.75 79 TYR B N 1
ATOM 7746 C CA . TYR B 1 79 ? -16.375 -24.25 6.145 1 91.75 79 TYR B CA 1
ATOM 7747 C C . TYR B 1 79 ? -14.969 -24.719 5.797 1 91.75 79 TYR B C 1
ATOM 7749 O O . TYR B 1 79 ? -14 -24.375 6.477 1 91.75 79 TYR B O 1
ATOM 7757 N N . PHE B 1 80 ? -14.852 -25.453 4.754 1 88.12 80 PHE B N 1
ATOM 7758 C CA . PHE B 1 80 ? -13.547 -25.969 4.332 1 88.12 80 PHE B CA 1
ATOM 7759 C C . PHE B 1 80 ? -12.625 -24.812 3.93 1 88.12 80 PHE B C 1
ATOM 7761 O O . PHE B 1 80 ? -11.43 -24.844 4.238 1 88.12 80 PHE B O 1
ATOM 7768 N N . HIS B 1 81 ? -13.164 -23.938 3.193 1 90.31 81 HIS B N 1
ATOM 7769 C CA . HIS B 1 81 ? -12.359 -22.781 2.816 1 90.31 81 HIS B CA 1
ATOM 7770 C C . HIS B 1 81 ? -11.797 -22.078 4.047 1 90.31 81 HIS B C 1
ATOM 7772 O O . HIS B 1 81 ? -10.625 -21.719 4.078 1 90.31 81 HIS B O 1
ATOM 7778 N N . LEU B 1 82 ? -12.625 -21.906 5.055 1 93.38 82 LEU B N 1
ATOM 7779 C CA . LEU B 1 82 ? -12.219 -21.219 6.273 1 93.38 82 LEU B CA 1
ATOM 7780 C C . LEU B 1 82 ? -11.211 -22.031 7.062 1 93.38 82 LEU B C 1
ATOM 7782 O O . LEU B 1 82 ? -10.234 -21.5 7.59 1 93.38 82 LEU B O 1
ATOM 7786 N N . ALA B 1 83 ? -11.445 -23.312 7.137 1 89.38 83 ALA B N 1
ATOM 7787 C CA . ALA B 1 83 ? -10.516 -24.188 7.832 1 89.38 83 ALA B CA 1
ATOM 7788 C C . ALA B 1 83 ? -9.156 -24.203 7.137 1 89.38 83 ALA B C 1
ATOM 7790 O O . ALA B 1 83 ? -8.109 -24.156 7.797 1 89.38 83 ALA B O 1
ATOM 7791 N N . ASN B 1 84 ? -9.195 -24.297 5.824 1 86.88 84 ASN B N 1
ATOM 7792 C CA . ASN B 1 84 ? -7.961 -24.328 5.047 1 86.88 84 ASN B CA 1
ATOM 7793 C C . ASN B 1 84 ? -7.137 -23.062 5.25 1 86.88 84 ASN B C 1
ATOM 7795 O O . ASN B 1 84 ? -5.922 -23.125 5.441 1 86.88 84 ASN B O 1
ATOM 7799 N N . VAL B 1 85 ? -7.762 -21.984 5.215 1 90.81 85 VAL B N 1
ATOM 7800 C CA . VAL B 1 85 ? -7.055 -20.703 5.344 1 90.81 85 VAL B CA 1
ATOM 7801 C C . VAL B 1 85 ? -6.488 -20.578 6.754 1 90.81 85 VAL B C 1
ATOM 7803 O O . VAL B 1 85 ? -5.398 -20.031 6.941 1 90.81 85 VAL B O 1
ATOM 7806 N N . THR B 1 86 ? -7.203 -21.031 7.758 1 91.25 86 THR B N 1
ATOM 7807 C CA . THR B 1 86 ? -6.715 -21.016 9.133 1 91.25 86 THR B CA 1
ATOM 7808 C C . THR B 1 86 ? -5.457 -21.859 9.281 1 91.25 86 THR B C 1
ATOM 7810 O O . THR B 1 86 ? -4.492 -21.453 9.922 1 91.25 86 THR B O 1
ATOM 7813 N N . GLU B 1 87 ? -5.523 -23 8.648 1 86.88 87 GLU B N 1
ATOM 7814 C CA . GLU B 1 87 ? -4.359 -23.875 8.672 1 86.88 87 GLU B CA 1
ATOM 7815 C C . GLU B 1 87 ? -3.154 -23.219 8.008 1 86.88 87 GLU B C 1
ATOM 7817 O O . GLU B 1 87 ? -2.027 -23.344 8.492 1 86.88 87 GLU B O 1
ATOM 7822 N N . GLN B 1 88 ? -3.418 -22.625 6.934 1 88.56 88 GLN B N 1
ATOM 7823 C CA . GLN B 1 88 ? -2.34 -21.953 6.219 1 88.56 88 GLN B CA 1
ATOM 7824 C C . GLN B 1 88 ? -1.724 -20.844 7.066 1 88.56 88 GLN B C 1
ATOM 7826 O O . GLN B 1 88 ? -0.503 -20.672 7.086 1 88.56 88 GLN B O 1
ATOM 7831 N N . VAL B 1 89 ? -2.541 -20.078 7.742 1 91.44 89 VAL B N 1
ATOM 7832 C CA . VAL B 1 89 ? -2.062 -18.984 8.586 1 91.44 89 VAL B CA 1
ATOM 7833 C C . VAL B 1 89 ? -1.193 -19.547 9.711 1 91.44 89 VAL B C 1
ATOM 7835 O O . VAL B 1 89 ? -0.112 -19.031 9.992 1 91.44 89 VAL B O 1
ATOM 7838 N N . HIS B 1 90 ? -1.67 -20.594 10.328 1 89 90 HIS B N 1
ATOM 7839 C CA . HIS B 1 90 ? -0.927 -21.188 11.43 1 89 90 HIS B CA 1
ATOM 7840 C C . HIS B 1 90 ? 0.374 -21.812 10.945 1 89 90 HIS B C 1
ATOM 7842 O O . HIS B 1 90 ? 1.386 -21.781 11.648 1 89 90 HIS B O 1
ATOM 7848 N N . ARG B 1 91 ? 0.306 -22.438 9.781 1 87.31 91 ARG B N 1
ATOM 7849 C CA . ARG B 1 91 ? 1.531 -22.969 9.188 1 87.31 91 ARG B CA 1
ATOM 7850 C C . ARG B 1 91 ? 2.555 -21.859 8.977 1 87.31 91 ARG B C 1
ATOM 7852 O O . ARG B 1 91 ? 3.742 -22.031 9.25 1 87.31 91 ARG B O 1
ATOM 7859 N N . GLY B 1 92 ? 2.082 -20.766 8.484 1 87.38 92 GLY B N 1
ATOM 7860 C CA . GLY B 1 92 ? 2.961 -19.609 8.32 1 87.38 92 GLY B CA 1
ATOM 7861 C C . GLY B 1 92 ? 3.596 -19.172 9.625 1 87.38 92 GLY B C 1
ATOM 7862 O O . GLY B 1 92 ? 4.789 -18.859 9.664 1 87.38 92 GLY B O 1
ATOM 7863 N N . ARG B 1 93 ? 2.848 -19.156 10.719 1 86.75 93 ARG B N 1
ATOM 7864 C CA . ARG B 1 93 ? 3.338 -18.781 12.039 1 86.75 93 ARG B CA 1
ATOM 7865 C C . ARG B 1 93 ? 4.387 -19.766 12.539 1 86.75 93 ARG B C 1
ATOM 7867 O O . ARG B 1 93 ? 5.41 -19.359 13.102 1 86.75 93 ARG B O 1
ATOM 7874 N N . GLU B 1 94 ? 4.086 -20.969 12.305 1 85.88 94 GLU B N 1
ATOM 7875 C CA . GLU B 1 94 ? 4.996 -22.016 12.766 1 85.88 94 GLU B CA 1
ATOM 7876 C C . GLU B 1 94 ? 6.336 -21.938 12.031 1 85.88 94 GLU B C 1
ATOM 7878 O O . GLU B 1 94 ? 7.395 -22.094 12.648 1 85.88 94 GLU B O 1
ATOM 7883 N N . LEU B 1 95 ? 6.23 -21.781 10.82 1 85.88 95 LEU B N 1
ATOM 7884 C CA . LEU B 1 95 ? 7.449 -21.688 10.023 1 85.88 95 LEU B CA 1
ATOM 7885 C C . LEU B 1 95 ? 8.25 -20.438 10.414 1 85.88 95 LEU B C 1
ATOM 7887 O O . LEU B 1 95 ? 9.477 -20.484 10.445 1 85.88 95 LEU B O 1
ATOM 7891 N N . GLY B 1 96 ? 7.562 -19.406 10.672 1 84.19 96 GLY B N 1
ATOM 7892 C CA . GLY B 1 96 ? 8.227 -18.203 11.148 1 84.19 96 GLY B CA 1
ATOM 7893 C C . GLY B 1 96 ? 8.93 -18.391 12.477 1 84.19 96 GLY B C 1
ATOM 7894 O O . GLY B 1 96 ? 10.055 -17.922 12.672 1 84.19 96 GLY B O 1
ATOM 7895 N N . ALA B 1 97 ? 8.289 -19.094 13.398 1 84.5 97 ALA B N 1
ATOM 7896 C CA . ALA B 1 97 ? 8.867 -19.375 14.703 1 84.5 97 ALA B CA 1
ATOM 7897 C C . ALA B 1 97 ? 10.094 -20.281 14.578 1 84.5 97 ALA B C 1
ATOM 7899 O O . ALA B 1 97 ? 11.086 -20.094 15.289 1 84.5 97 ALA B O 1
ATOM 7900 N N . LYS B 1 98 ? 9.977 -21.219 13.68 1 85.38 98 LYS B N 1
ATOM 7901 C CA . LYS B 1 98 ? 11.102 -22.109 13.438 1 85.38 98 LYS B CA 1
ATOM 7902 C C . LYS B 1 98 ? 12.297 -21.359 12.867 1 85.38 98 LYS B C 1
ATOM 7904 O O . LYS B 1 98 ? 13.438 -21.594 13.25 1 85.38 98 LYS B O 1
ATOM 7909 N N . ARG B 1 99 ? 12.062 -20.531 12 1 84.69 99 ARG B N 1
ATOM 7910 C CA . ARG B 1 99 ? 13.109 -19.703 11.414 1 84.69 99 ARG B CA 1
ATOM 7911 C C . ARG B 1 99 ? 13.789 -18.844 12.477 1 84.69 99 ARG B C 1
ATOM 7913 O O . ARG B 1 99 ? 15.016 -18.688 12.461 1 84.69 99 ARG B O 1
ATOM 7920 N N . ALA B 1 100 ? 13.008 -18.328 13.359 1 82.12 100 ALA B N 1
ATOM 7921 C CA . ALA B 1 100 ? 13.547 -17.484 14.43 1 82.12 100 ALA B CA 1
ATOM 7922 C C . ALA B 1 100 ? 14.422 -18.297 15.375 1 82.12 100 ALA B C 1
ATOM 7924 O O . ALA B 1 100 ? 15.438 -17.812 15.875 1 82.12 100 ALA B O 1
ATOM 7925 N N . ALA B 1 101 ? 14.039 -19.547 15.578 1 84.31 101 ALA B N 1
ATOM 7926 C CA . ALA B 1 101 ? 14.719 -20.391 16.562 1 84.31 101 ALA B CA 1
ATOM 7927 C C . ALA B 1 101 ? 15.953 -21.047 15.953 1 84.31 101 ALA B C 1
ATOM 7929 O O . ALA B 1 101 ? 17 -21.141 16.609 1 84.31 101 ALA B O 1
ATOM 7930 N N . GLU B 1 102 ? 15.789 -21.531 14.68 1 86.19 102 GLU B N 1
ATOM 7931 C CA . GLU B 1 102 ? 16.828 -22.391 14.109 1 86.19 102 GLU B CA 1
ATOM 7932 C C . GLU B 1 102 ? 17.516 -21.703 12.93 1 86.19 102 GLU B C 1
ATOM 7934 O O . GLU B 1 102 ? 18.5 -22.219 12.398 1 86.19 102 GLU B O 1
ATOM 7939 N N . GLY B 1 103 ? 17.109 -20.641 12.57 1 84.94 103 GLY B N 1
ATOM 7940 C CA . GLY B 1 103 ? 17.609 -20 11.367 1 84.94 103 GLY B CA 1
ATOM 7941 C C . GLY B 1 103 ? 16.812 -20.359 10.125 1 84.94 103 GLY B C 1
ATOM 7942 O O . GLY B 1 103 ? 16.141 -21.391 10.094 1 84.94 103 GLY B O 1
ATOM 7943 N N . GLY B 1 104 ? 16.938 -19.609 9.172 1 87.5 104 GLY B N 1
ATOM 7944 C CA . GLY B 1 104 ? 16.219 -19.859 7.934 1 87.5 104 GLY B CA 1
ATOM 7945 C C . GLY B 1 104 ? 16.766 -21.047 7.156 1 87.5 104 GLY B C 1
ATOM 7946 O O . GLY B 1 104 ? 17.828 -21.578 7.492 1 87.5 104 GLY B O 1
ATOM 7947 N N . LEU B 1 105 ? 16.031 -21.484 6.156 1 90 105 LEU B N 1
ATOM 7948 C CA . LEU B 1 105 ? 16.438 -22.609 5.32 1 90 105 LEU B CA 1
ATOM 7949 C C . LEU B 1 105 ? 17.719 -22.297 4.574 1 90 105 LEU B C 1
ATOM 7951 O O . LEU B 1 105 ? 18.578 -23.172 4.422 1 90 105 LEU B O 1
ATOM 7955 N N . LEU B 1 106 ? 17.859 -21.109 4.109 1 93.31 106 LEU B N 1
ATOM 7956 C CA . LEU B 1 106 ? 19.062 -20.672 3.414 1 93.31 106 LEU B CA 1
ATOM 7957 C C . LEU B 1 106 ? 20.266 -20.672 4.363 1 93.31 106 LEU B C 1
ATOM 7959 O O . LEU B 1 106 ? 21.375 -21.016 3.969 1 93.31 106 LEU B O 1
ATOM 7963 N N . ALA B 1 107 ? 20 -20.25 5.602 1 92.06 107 ALA B N 1
ATOM 7964 C CA . ALA B 1 107 ? 21.078 -20.234 6.598 1 92.06 107 ALA B CA 1
ATOM 7965 C C . ALA B 1 107 ? 21.594 -21.656 6.867 1 92.06 107 ALA B C 1
ATOM 7967 O O . ALA B 1 107 ? 22.797 -21.875 6.914 1 92.06 107 ALA B O 1
ATOM 7968 N N . ARG B 1 108 ? 20.719 -22.547 7.008 1 91.69 108 ARG B N 1
ATOM 7969 C CA . ARG B 1 108 ? 21.078 -23.922 7.254 1 91.69 108 ARG B CA 1
ATOM 7970 C C . ARG B 1 108 ? 21.797 -24.531 6.051 1 91.69 108 ARG B C 1
ATOM 7972 O O . ARG B 1 108 ? 22.75 -25.312 6.207 1 91.69 108 ARG B O 1
ATOM 7979 N N . THR B 1 109 ? 21.344 -24.219 4.906 1 93.12 109 THR B N 1
ATOM 7980 C CA . THR B 1 109 ? 22 -24.688 3.689 1 93.12 109 THR B CA 1
ATOM 7981 C C . THR B 1 109 ? 23.406 -24.109 3.576 1 93.12 109 THR B C 1
ATOM 7983 O O . THR B 1 109 ? 24.344 -24.812 3.195 1 93.12 109 THR B O 1
ATOM 7986 N N . ALA B 1 110 ? 23.547 -22.859 3.854 1 93.81 110 ALA B N 1
ATOM 7987 C CA . ALA B 1 110 ? 24.859 -22.219 3.814 1 93.81 110 ALA B CA 1
ATOM 7988 C C . ALA B 1 110 ? 25.844 -22.906 4.75 1 93.81 110 ALA B C 1
ATOM 7990 O O . ALA B 1 110 ? 27.031 -23.047 4.426 1 93.81 110 ALA B O 1
ATOM 7991 N N . ASP B 1 111 ? 25.375 -23.359 5.867 1 93.44 111 ASP B N 1
ATOM 7992 C CA . ASP B 1 111 ? 26.219 -24.078 6.816 1 93.44 111 ASP B CA 1
ATOM 7993 C C . ASP B 1 111 ? 26.75 -25.375 6.215 1 93.44 111 ASP B C 1
ATOM 7995 O O . ASP B 1 111 ? 27.891 -25.781 6.473 1 93.44 111 ASP B O 1
ATOM 7999 N N . ARG B 1 112 ? 25.938 -25.984 5.453 1 91.5 112 ARG B N 1
ATOM 8000 C CA . ARG B 1 112 ? 26.328 -27.234 4.812 1 91.5 112 ARG B CA 1
ATOM 8001 C C . ARG B 1 112 ? 27.281 -26.984 3.648 1 91.5 112 ARG B C 1
ATOM 8003 O O . ARG B 1 112 ? 28.094 -27.844 3.297 1 91.5 112 ARG B O 1
ATOM 8010 N N . LEU B 1 113 ? 27.172 -25.875 3.035 1 92.81 113 LEU B N 1
ATOM 8011 C CA . LEU B 1 113 ? 27.938 -25.547 1.842 1 92.81 113 LEU B CA 1
ATOM 8012 C C . LEU B 1 113 ? 29.391 -25.25 2.195 1 92.81 113 LEU B C 1
ATOM 8014 O O . LEU B 1 113 ? 30.266 -25.234 1.319 1 92.81 113 LEU B O 1
ATOM 8018 N N . LYS B 1 114 ? 29.656 -25.062 3.428 1 88.12 114 LYS B N 1
ATOM 8019 C CA . LYS B 1 114 ? 31.016 -24.781 3.857 1 88.12 114 LYS B CA 1
ATOM 8020 C C . LYS B 1 114 ? 31.953 -25.953 3.547 1 88.12 114 LYS B C 1
ATOM 8022 O O . LYS B 1 114 ? 33.156 -25.781 3.352 1 88.12 114 LYS B O 1
ATOM 8027 N N . ASP B 1 115 ? 31.312 -27.109 3.42 1 84.56 115 ASP B N 1
ATOM 8028 C CA . ASP B 1 115 ? 32.094 -28.312 3.158 1 84.56 115 ASP B CA 1
ATOM 8029 C C . ASP B 1 115 ? 32.156 -28.609 1.66 1 84.56 115 ASP B C 1
ATOM 8031 O O . ASP B 1 115 ? 32.812 -29.562 1.239 1 84.56 115 ASP B O 1
ATOM 8035 N N . ALA B 1 116 ? 31.594 -27.766 0.851 1 88.06 116 ALA B N 1
ATOM 8036 C CA . ALA B 1 116 ? 31.562 -27.984 -0.594 1 88.06 116 ALA B CA 1
ATOM 8037 C C . ALA B 1 116 ? 32.875 -27.547 -1.239 1 88.06 116 ALA B C 1
ATOM 8039 O O . ALA B 1 116 ? 33.625 -26.75 -0.662 1 88.06 116 ALA B O 1
ATOM 8040 N N . ASP B 1 117 ? 33.188 -28.125 -2.355 1 90 117 ASP B N 1
ATOM 8041 C CA . ASP B 1 117 ? 34.312 -27.641 -3.152 1 90 117 ASP B CA 1
ATOM 8042 C C . ASP B 1 117 ? 34.094 -26.188 -3.568 1 90 117 ASP B C 1
ATOM 8044 O O . ASP B 1 117 ? 33.094 -25.859 -4.23 1 90 117 ASP B O 1
ATOM 8048 N N . PRO B 1 118 ? 34.969 -25.328 -3.184 1 91.31 118 PRO B N 1
ATOM 8049 C CA . PRO B 1 118 ? 34.75 -23.891 -3.395 1 91.31 118 PRO B CA 1
ATOM 8050 C C . PRO B 1 118 ? 34.594 -23.531 -4.867 1 91.31 118 PRO B C 1
ATOM 8052 O O . PRO B 1 118 ? 33.781 -22.672 -5.207 1 91.31 118 PRO B O 1
ATOM 8055 N N . GLU B 1 119 ? 35.344 -24.125 -5.672 1 92.38 119 GLU B N 1
ATOM 8056 C CA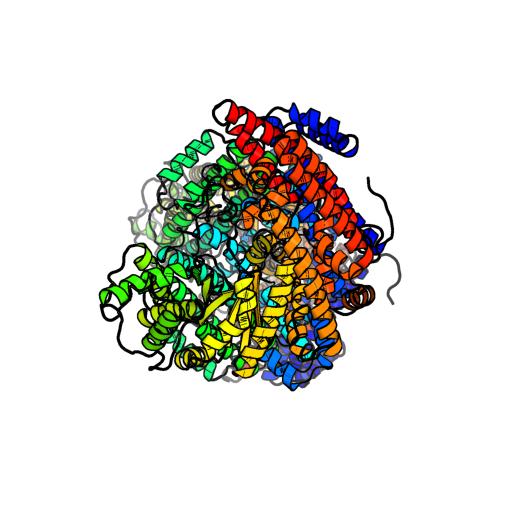 . GLU B 1 119 ? 35.25 -23.812 -7.098 1 92.38 119 GLU B CA 1
ATOM 8057 C C . GLU B 1 119 ? 33.906 -24.281 -7.68 1 92.38 119 GLU B C 1
ATOM 8059 O O . GLU B 1 119 ? 33.281 -23.562 -8.469 1 92.38 119 GLU B O 1
ATOM 8064 N N . HIS B 1 120 ? 33.562 -25.469 -7.289 1 91.25 120 HIS B N 1
ATOM 8065 C CA . HIS B 1 120 ? 32.281 -25.984 -7.758 1 91.25 120 HIS B CA 1
ATOM 8066 C C . HIS B 1 120 ? 31.125 -25.156 -7.227 1 91.25 120 HIS B C 1
ATOM 8068 O O . HIS B 1 120 ? 30.156 -24.922 -7.941 1 91.25 120 HIS B O 1
ATOM 8074 N N . LEU B 1 121 ? 31.312 -24.781 -5.984 1 93.19 121 LEU B N 1
ATOM 8075 C CA . LEU B 1 121 ? 30.281 -23.938 -5.375 1 93.19 121 LEU B CA 1
ATOM 8076 C C . LEU B 1 121 ? 30.156 -22.609 -6.109 1 93.19 121 LEU B C 1
ATOM 8078 O O . LEU B 1 121 ? 29.047 -22.141 -6.363 1 93.19 121 LEU B O 1
ATOM 8082 N N . ARG B 1 122 ? 31.172 -22.016 -6.453 1 94.69 122 ARG B N 1
ATOM 8083 C CA . ARG B 1 122 ? 31.172 -20.75 -7.184 1 94.69 122 ARG B CA 1
ATOM 8084 C C . ARG B 1 122 ? 30.484 -20.891 -8.531 1 94.69 122 ARG B C 1
ATOM 8086 O O . ARG B 1 122 ? 29.719 -20.016 -8.945 1 94.69 122 ARG B O 1
ATOM 8093 N N . GLU B 1 123 ? 30.781 -21.969 -9.133 1 91.88 123 GLU B N 1
ATOM 8094 C CA . GLU B 1 123 ? 30.156 -22.234 -10.43 1 91.88 123 GLU B CA 1
ATOM 8095 C C . GLU B 1 123 ? 28.656 -22.453 -10.297 1 91.88 123 GLU B C 1
ATOM 8097 O O . GLU B 1 123 ? 27.875 -21.969 -11.117 1 91.88 123 GLU B O 1
ATOM 8102 N N . THR B 1 124 ? 28.328 -23.188 -9.297 1 92.69 124 THR B N 1
ATOM 8103 C CA . THR B 1 124 ? 26.906 -23.438 -9.023 1 92.69 124 THR B CA 1
ATOM 8104 C C . THR B 1 124 ? 26.156 -22.141 -8.773 1 92.69 124 THR B C 1
ATOM 8106 O O . THR B 1 124 ? 25.078 -21.938 -9.312 1 92.69 124 THR B O 1
ATOM 8109 N N . VAL B 1 125 ? 26.797 -21.281 -8 1 95.69 125 VAL B N 1
ATOM 8110 C CA . VAL B 1 125 ? 26.172 -20.016 -7.633 1 95.69 125 VAL B CA 1
ATOM 8111 C C . VAL B 1 125 ? 26.078 -19.109 -8.867 1 95.69 125 VAL B C 1
ATOM 8113 O O . VAL B 1 125 ? 25.078 -18.406 -9.047 1 95.69 125 VAL B O 1
ATOM 8116 N N . ARG B 1 126 ? 26.984 -19.172 -9.688 1 94.88 126 ARG B N 1
ATOM 8117 C CA . ARG B 1 126 ? 27 -18.375 -10.914 1 94.88 126 ARG B CA 1
ATOM 8118 C C . ARG B 1 126 ? 25.859 -18.781 -11.836 1 94.88 126 ARG B C 1
ATOM 8120 O O . ARG B 1 126 ? 25.281 -17.922 -12.523 1 94.88 126 ARG B O 1
ATOM 8127 N N . ASN B 1 127 ? 25.5 -20.047 -11.789 1 92.62 127 ASN B N 1
ATOM 8128 C CA . ASN B 1 127 ? 24.5 -20.562 -12.711 1 92.62 127 ASN B CA 1
ATOM 8129 C C . ASN B 1 127 ? 23.156 -20.766 -12.023 1 92.62 127 ASN B C 1
ATOM 8131 O O . ASN B 1 127 ? 22.203 -21.266 -12.633 1 92.62 127 ASN B O 1
ATOM 8135 N N . LEU B 1 128 ? 23.094 -20.391 -10.789 1 95.44 128 LEU B N 1
ATOM 8136 C CA . LEU B 1 128 ? 21.891 -20.641 -10.008 1 95.44 128 LEU B CA 1
ATOM 8137 C C . LEU B 1 128 ? 20.688 -19.906 -10.609 1 95.44 128 LEU B C 1
ATOM 8139 O O . LEU B 1 128 ? 20.734 -18.688 -10.789 1 95.44 128 LEU B O 1
ATOM 8143 N N . ASN B 1 129 ? 19.672 -20.688 -10.961 1 96.38 129 ASN B N 1
ATOM 8144 C CA . ASN B 1 129 ? 18.438 -20.109 -11.469 1 96.38 129 ASN B CA 1
ATOM 8145 C C . ASN B 1 129 ? 17.25 -21.031 -11.234 1 96.38 129 ASN B C 1
ATOM 8147 O O . ASN B 1 129 ? 17.141 -22.078 -11.867 1 96.38 129 ASN B O 1
ATOM 8151 N N . VAL B 1 130 ? 16.438 -20.672 -10.352 1 96.25 130 VAL B N 1
ATOM 8152 C CA . VAL B 1 130 ? 15.18 -21.359 -10.102 1 96.25 130 VAL B CA 1
ATOM 8153 C C . VAL B 1 130 ? 14.039 -20.609 -10.797 1 96.25 130 VAL B C 1
ATOM 8155 O O . VAL B 1 130 ? 13.82 -19.438 -10.539 1 96.25 130 VAL B O 1
ATOM 8158 N N . ARG B 1 131 ? 13.258 -21.359 -11.648 1 96.62 131 ARG B N 1
ATOM 8159 C CA . ARG B 1 131 ? 12.227 -20.672 -12.414 1 96.62 131 ARG B CA 1
ATOM 8160 C C . ARG B 1 131 ? 10.883 -21.391 -12.289 1 96.62 131 ARG B C 1
ATOM 8162 O O . ARG B 1 131 ? 10.547 -22.25 -13.109 1 96.62 131 ARG B O 1
ATOM 8169 N N . PRO B 1 132 ? 10.055 -20.953 -11.336 1 95.62 132 PRO B N 1
ATOM 8170 C CA . PRO B 1 132 ? 8.656 -21.391 -11.367 1 95.62 132 PRO B CA 1
ATOM 8171 C C . PRO B 1 132 ? 7.906 -20.875 -12.594 1 95.62 132 PRO B C 1
ATOM 8173 O O . PRO B 1 132 ? 7.988 -19.688 -12.914 1 95.62 132 PRO B O 1
ATOM 8176 N N . VAL B 1 133 ? 7.254 -21.75 -13.289 1 95.81 133 VAL B N 1
ATOM 8177 C CA . VAL B 1 133 ? 6.492 -21.391 -14.477 1 95.81 133 VAL B CA 1
ATOM 8178 C C . VAL B 1 133 ? 4.996 -21.547 -14.195 1 95.81 133 VAL B C 1
ATOM 8180 O O . VAL B 1 133 ? 4.504 -22.656 -14.031 1 95.81 133 VAL B O 1
ATOM 8183 N N . PHE B 1 134 ? 4.277 -20.469 -14.234 1 93.56 134 PHE B N 1
ATOM 8184 C CA . PHE B 1 134 ? 2.854 -20.484 -13.93 1 93.56 134 PHE B CA 1
ATOM 8185 C C . PHE B 1 134 ? 2.043 -20.922 -15.141 1 93.56 134 PHE B C 1
ATOM 8187 O O . PHE B 1 134 ? 2.312 -20.484 -16.266 1 93.56 134 PHE B O 1
ATOM 8194 N N . THR B 1 135 ? 1.085 -21.766 -14.898 1 88.69 135 THR B N 1
ATOM 8195 C CA . THR B 1 135 ? 0.244 -22.25 -15.984 1 88.69 135 THR B CA 1
ATOM 8196 C C . THR B 1 135 ? -1.222 -21.906 -15.734 1 88.69 135 THR B C 1
ATOM 8198 O O . THR B 1 135 ? -1.579 -21.469 -14.641 1 88.69 135 THR B O 1
ATOM 8201 N N . ALA B 1 136 ? -2.057 -21.906 -16.781 1 76.31 136 ALA B N 1
ATOM 8202 C CA . ALA B 1 136 ? -3.484 -21.625 -16.672 1 76.31 136 ALA B CA 1
ATOM 8203 C C . ALA B 1 136 ? -4.266 -22.859 -16.25 1 76.31 136 ALA B C 1
ATOM 8205 O O . ALA B 1 136 ? -5.496 -22.828 -16.156 1 76.31 136 ALA B O 1
ATOM 8206 N N . HIS B 1 137 ? -3.74 -23.766 -15.812 1 61.53 137 HIS B N 1
ATOM 8207 C CA . HIS B 1 137 ? -4.352 -25.094 -15.719 1 61.53 137 HIS B CA 1
ATOM 8208 C C . HIS B 1 137 ? -5.629 -25.047 -14.883 1 61.53 137 HIS B C 1
ATOM 8210 O O . HIS B 1 137 ? -5.66 -24.422 -13.82 1 61.53 137 HIS B O 1
ATOM 8216 N N . PRO B 1 138 ? -6.609 -25.609 -15.469 1 61.38 138 PRO B N 1
ATOM 8217 C CA . PRO B 1 138 ? -7.992 -25.578 -14.984 1 61.38 138 PRO B CA 1
ATOM 8218 C C . PRO B 1 138 ? -8.18 -26.359 -13.688 1 61.38 138 PRO B C 1
ATOM 8220 O O . PRO B 1 138 ? -9.031 -27.25 -13.609 1 61.38 138 PRO B O 1
ATOM 8223 N N . THR B 1 139 ? -7.285 -26.172 -12.945 1 60.78 139 THR B N 1
ATOM 8224 C CA . THR B 1 139 ? -7.406 -27.016 -11.758 1 60.78 139 THR B CA 1
ATOM 8225 C C . THR B 1 139 ? -7.785 -26.172 -10.539 1 60.78 139 THR B C 1
ATOM 8227 O O . THR B 1 139 ? -8.039 -26.703 -9.461 1 60.78 139 THR B O 1
ATOM 8230 N N . GLU B 1 140 ? -7.875 -24.969 -10.836 1 68.44 140 GLU B N 1
ATOM 8231 C CA . GLU B 1 140 ? -8.344 -24.156 -9.711 1 68.44 140 GLU B CA 1
ATOM 8232 C C . GLU B 1 140 ? -9.852 -23.938 -9.773 1 68.44 140 GLU B C 1
ATOM 8234 O O . GLU B 1 140 ? -10.336 -23.156 -10.586 1 68.44 140 GLU B O 1
ATOM 8239 N N . ALA B 1 141 ? -10.453 -24.578 -8.953 1 71.19 141 ALA B N 1
ATOM 8240 C CA . ALA B 1 141 ? -11.914 -24.531 -8.984 1 71.19 141 ALA B CA 1
ATOM 8241 C C . ALA B 1 141 ? -12.438 -23.234 -8.359 1 71.19 141 ALA B C 1
ATOM 8243 O O . ALA B 1 141 ? -13.484 -22.734 -8.766 1 71.19 141 ALA B O 1
ATOM 8244 N N . ALA B 1 142 ? -11.641 -22.734 -7.488 1 77.31 142 ALA B N 1
ATOM 8245 C CA . ALA B 1 142 ? -12.109 -21.547 -6.777 1 77.31 142 ALA B CA 1
ATOM 8246 C C . ALA B 1 142 ? -11.938 -20.297 -7.629 1 77.31 142 ALA B C 1
ATOM 8248 O O . ALA B 1 142 ? -10.922 -20.141 -8.32 1 77.31 142 ALA B O 1
ATOM 8249 N N . ARG B 1 143 ? -12.883 -19.438 -7.543 1 85.81 143 ARG B N 1
ATOM 8250 C CA . ARG B 1 143 ? -12.812 -18.141 -8.227 1 85.81 143 ARG B CA 1
ATOM 8251 C C . ARG B 1 143 ? -11.859 -17.188 -7.504 1 85.81 143 ARG B C 1
ATOM 8253 O O . ARG B 1 143 ? -11.695 -17.281 -6.285 1 85.81 143 ARG B O 1
ATOM 8260 N N . ARG B 1 144 ? -11.328 -16.297 -8.281 1 85.94 144 ARG B N 1
ATOM 8261 C CA . ARG B 1 144 ? -10.383 -15.328 -7.73 1 85.94 144 ARG B CA 1
ATOM 8262 C C . ARG B 1 144 ? -11.039 -14.477 -6.652 1 85.94 144 ARG B C 1
ATOM 8264 O O . ARG B 1 144 ? -10.406 -14.133 -5.652 1 85.94 144 ARG B O 1
ATOM 8271 N N . SER B 1 145 ? -12.289 -14.102 -6.883 1 91.69 145 SER B N 1
ATOM 8272 C CA . SER B 1 145 ? -13 -13.281 -5.914 1 91.69 145 SER B CA 1
ATOM 8273 C C . SER B 1 145 ? -13.086 -13.969 -4.555 1 91.69 145 SER B C 1
ATOM 8275 O O . SER B 1 145 ? -12.953 -13.32 -3.516 1 91.69 145 SER B O 1
ATOM 8277 N N . VAL B 1 146 ? -13.297 -15.234 -4.586 1 91.5 146 VAL B N 1
ATOM 8278 C CA . VAL B 1 146 ? -13.367 -16 -3.35 1 91.5 146 VAL B CA 1
ATOM 8279 C C . VAL B 1 146 ? -11.992 -16.078 -2.703 1 91.5 146 VAL B C 1
ATOM 8281 O O . VAL B 1 146 ? -11.852 -15.875 -1.495 1 91.5 146 VAL B O 1
ATOM 8284 N N . LEU B 1 147 ? -11.016 -16.359 -3.521 1 89.62 147 LEU B N 1
ATOM 8285 C CA . LEU B 1 147 ? -9.656 -16.469 -3.014 1 89.62 147 LEU B CA 1
ATOM 8286 C C . LEU B 1 147 ? -9.195 -15.164 -2.379 1 89.62 147 LEU B C 1
ATOM 8288 O O . LEU B 1 147 ? -8.516 -15.172 -1.351 1 89.62 147 LEU B O 1
ATOM 8292 N N . ASN B 1 148 ? -9.57 -14.094 -2.977 1 92 148 ASN B N 1
ATOM 8293 C CA . ASN B 1 148 ? -9.203 -12.789 -2.438 1 92 148 ASN B CA 1
ATOM 8294 C C . ASN B 1 148 ? -9.844 -12.547 -1.075 1 92 148 ASN B C 1
ATOM 8296 O O . ASN B 1 148 ? -9.219 -11.961 -0.187 1 92 148 ASN B O 1
ATOM 8300 N N . LYS B 1 149 ? -11.023 -12.906 -0.96 1 95.69 149 LYS B N 1
ATOM 8301 C CA . LYS B 1 149 ? -11.711 -12.758 0.322 1 95.69 149 LYS B CA 1
ATOM 8302 C C . LYS B 1 149 ? -11.086 -13.656 1.387 1 95.69 149 LYS B C 1
ATOM 8304 O O . LYS B 1 149 ? -10.969 -13.258 2.549 1 95.69 149 LYS B O 1
ATOM 8309 N N . LEU B 1 150 ? -10.703 -14.836 0.977 1 93.94 150 LEU B N 1
ATOM 8310 C CA . LEU B 1 150 ? -10.039 -15.742 1.907 1 93.94 150 LEU B CA 1
ATOM 8311 C C . LEU B 1 150 ? -8.688 -15.188 2.338 1 93.94 150 LEU B C 1
ATOM 8313 O O . LEU B 1 150 ? -8.289 -15.336 3.498 1 93.94 150 LEU B O 1
ATOM 8317 N N . ARG B 1 151 ? -8.031 -14.633 1.448 1 93.94 151 ARG B N 1
ATOM 8318 C CA . ARG B 1 151 ? -6.77 -13.977 1.783 1 93.94 151 ARG B CA 1
ATOM 8319 C C . ARG B 1 151 ? -6.984 -12.883 2.82 1 93.94 151 ARG B C 1
ATOM 8321 O O . ARG B 1 151 ? -6.164 -12.703 3.723 1 93.94 151 ARG B O 1
ATOM 8328 N N . ARG B 1 152 ? -8.016 -12.117 2.68 1 95.06 152 ARG B N 1
ATOM 8329 C CA . ARG B 1 152 ? -8.336 -11.062 3.643 1 95.06 152 ARG B CA 1
ATOM 8330 C C . ARG B 1 152 ? -8.625 -11.648 5.02 1 95.06 152 ARG B C 1
ATOM 8332 O O . ARG B 1 152 ? -8.211 -11.102 6.039 1 95.06 152 ARG B O 1
ATOM 8339 N N . ILE B 1 153 ? -9.344 -12.703 5.035 1 96.12 153 ILE B N 1
ATOM 8340 C CA . ILE B 1 153 ? -9.633 -13.383 6.293 1 96.12 153 ILE B CA 1
ATOM 8341 C C . ILE B 1 153 ? -8.328 -13.852 6.938 1 96.12 153 ILE B C 1
ATOM 8343 O O . ILE B 1 153 ? -8.141 -13.711 8.148 1 96.12 153 ILE B O 1
ATOM 8347 N N . ALA B 1 154 ? -7.445 -14.383 6.082 1 94.81 154 ALA B N 1
ATOM 8348 C CA . ALA B 1 154 ? -6.141 -14.812 6.582 1 94.81 154 ALA B CA 1
ATOM 8349 C C . ALA B 1 154 ? -5.391 -13.648 7.223 1 94.81 154 ALA B C 1
ATOM 8351 O O . ALA B 1 154 ? -4.797 -13.797 8.289 1 94.81 154 ALA B O 1
ATOM 8352 N N . ALA B 1 155 ? -5.43 -12.562 6.594 1 93.25 155 ALA B N 1
ATOM 8353 C CA . ALA B 1 155 ? -4.734 -11.383 7.098 1 93.25 155 ALA B CA 1
ATOM 8354 C C . ALA B 1 155 ? -5.328 -10.922 8.422 1 93.25 155 ALA B C 1
ATOM 8356 O O . ALA B 1 155 ? -4.598 -10.5 9.328 1 93.25 155 ALA B O 1
ATOM 8357 N N . LEU B 1 156 ? -6.625 -10.922 8.523 1 93.25 156 LEU B N 1
ATOM 8358 C CA . LEU B 1 156 ? -7.309 -10.523 9.75 1 93.25 156 LEU B CA 1
ATOM 8359 C C . LEU B 1 156 ? -6.973 -11.477 10.891 1 93.25 156 LEU B C 1
ATOM 8361 O O . LEU B 1 156 ? -6.809 -11.047 12.039 1 93.25 156 LEU B O 1
ATOM 8365 N N . LEU B 1 157 ? -6.863 -12.734 10.57 1 90.88 157 LEU B N 1
ATOM 8366 C CA . LEU B 1 157 ? -6.512 -13.727 11.578 1 90.88 157 LEU B CA 1
ATOM 8367 C C . LEU B 1 157 ? -5.086 -13.523 12.078 1 90.88 157 LEU B C 1
ATOM 8369 O O . LEU B 1 157 ? -4.781 -13.812 13.234 1 90.88 157 LEU B O 1
ATOM 8373 N N . ASP B 1 158 ? -4.297 -13.047 11.203 1 86.94 158 ASP B N 1
ATOM 8374 C CA . ASP B 1 158 ? -2.881 -12.898 11.516 1 86.94 158 ASP B CA 1
ATOM 8375 C C . ASP B 1 158 ? -2.613 -11.586 12.242 1 86.94 158 ASP B C 1
ATOM 8377 O O . ASP B 1 158 ? -1.515 -11.367 12.758 1 86.94 158 ASP B O 1
ATOM 8381 N N . THR B 1 159 ? -3.525 -10.727 12.312 1 80.75 159 THR B N 1
ATOM 8382 C CA . THR B 1 159 ? -3.361 -9.43 12.961 1 80.75 159 THR B CA 1
ATOM 8383 C C . THR B 1 159 ? -3.359 -9.594 14.484 1 80.75 159 THR B C 1
ATOM 8385 O O . THR B 1 159 ? -4.273 -10.188 15.055 1 80.75 159 THR B O 1
ATOM 8388 N N . PRO B 1 160 ? -2.23 -9.086 15.102 1 71 160 PRO B N 1
ATOM 8389 C CA . PRO B 1 160 ? -2.197 -9.172 16.562 1 71 160 PRO B CA 1
ATOM 8390 C C . PRO B 1 160 ? -3.281 -8.32 17.234 1 71 160 PRO B C 1
ATOM 8392 O O . PRO B 1 160 ? -3.521 -7.184 16.812 1 71 160 PRO B O 1
ATOM 8395 N N . VAL B 1 161 ? -4.133 -8.922 17.938 1 64.06 161 VAL B N 1
ATOM 8396 C CA . VAL B 1 161 ? -5.32 -8.227 18.406 1 64.06 161 VAL B CA 1
ATOM 8397 C C . VAL B 1 161 ? -5.082 -7.699 19.828 1 64.06 161 VAL B C 1
ATOM 8399 O O . VAL B 1 161 ? -4.703 -8.453 20.719 1 64.06 161 VAL B O 1
ATOM 8402 N N . ASN B 1 162 ? -4.984 -6.359 19.828 1 62.5 162 ASN B N 1
ATOM 8403 C CA . ASN B 1 162 ? -5.223 -5.777 21.141 1 62.5 162 ASN B CA 1
ATOM 8404 C C . ASN B 1 162 ? -6.688 -5.887 21.547 1 62.5 162 ASN B C 1
ATOM 8406 O O . ASN B 1 162 ? -7.57 -5.949 20.688 1 62.5 162 ASN B O 1
ATOM 8410 N N . GLU B 1 163 ? -6.941 -6.172 22.719 1 58.94 163 GLU B N 1
ATOM 8411 C CA . GLU B 1 163 ? -8.289 -6.398 23.234 1 58.94 163 GLU B CA 1
ATOM 8412 C C . GLU B 1 163 ? -9.258 -5.336 22.719 1 58.94 163 GLU B C 1
ATOM 8414 O O . GLU B 1 163 ? -10.398 -5.641 22.375 1 58.94 163 GLU B O 1
ATOM 8419 N N . SER B 1 164 ? -8.703 -4.16 22.594 1 59.84 164 SER B N 1
ATOM 8420 C CA . SER B 1 164 ? -9.57 -3.043 22.234 1 59.84 164 SER B CA 1
ATOM 8421 C C . SER B 1 164 ? -10.023 -3.129 20.781 1 59.84 164 SER B C 1
ATOM 8423 O O . SER B 1 164 ? -11.102 -2.637 20.438 1 59.84 164 SER B O 1
ATOM 8425 N N . ASP B 1 165 ? -9.281 -3.854 20.031 1 70.5 165 ASP B N 1
ATOM 8426 C CA . ASP B 1 165 ? -9.57 -3.887 18.609 1 70.5 165 ASP B CA 1
ATOM 8427 C C . ASP B 1 165 ? -10.242 -5.203 18.203 1 70.5 165 ASP B C 1
ATOM 8429 O O . ASP B 1 165 ? -10.539 -5.426 17.031 1 70.5 165 ASP B O 1
ATOM 8433 N N . ARG B 1 166 ? -10.562 -5.941 19.141 1 74.94 166 ARG B N 1
ATOM 8434 C CA . ARG B 1 166 ? -11.102 -7.273 18.875 1 74.94 166 ARG B CA 1
ATOM 8435 C C . ARG B 1 166 ? -12.492 -7.191 18.266 1 74.94 166 ARG B C 1
ATOM 8437 O O . ARG B 1 166 ? -12.828 -7.973 17.375 1 74.94 166 ARG B O 1
ATOM 8444 N N . ARG B 1 167 ? -13.219 -6.258 18.812 1 76.56 167 ARG B N 1
ATOM 8445 C CA . ARG B 1 167 ? -14.578 -6.105 18.297 1 76.56 167 ARG B CA 1
ATOM 8446 C C . ARG B 1 167 ? -14.555 -5.742 16.812 1 76.56 167 ARG B C 1
ATOM 8448 O O . ARG B 1 167 ? -15.312 -6.301 16.016 1 76.56 167 ARG B O 1
ATOM 8455 N N . ARG B 1 168 ? -13.766 -4.836 16.469 1 81.5 168 ARG B N 1
ATOM 8456 C CA . ARG B 1 168 ? -13.656 -4.418 15.086 1 81.5 168 ARG B CA 1
ATOM 8457 C C . ARG B 1 168 ? -13.148 -5.559 14.203 1 81.5 168 ARG B C 1
ATOM 8459 O O . ARG B 1 168 ? -13.594 -5.715 13.062 1 81.5 168 ARG B O 1
ATOM 8466 N N . LEU B 1 169 ? -12.289 -6.316 14.742 1 86.81 169 LEU B N 1
ATOM 8467 C CA . LEU B 1 169 ? -11.727 -7.438 14 1 86.81 169 LEU B CA 1
ATOM 8468 C C . LEU B 1 169 ? -12.789 -8.508 13.75 1 86.81 169 LEU B C 1
ATOM 8470 O O . LEU B 1 169 ? -12.867 -9.062 12.648 1 86.81 169 LEU B O 1
ATOM 8474 N N . ASP B 1 170 ? -13.555 -8.719 14.719 1 87.69 170 ASP B N 1
ATOM 8475 C CA . ASP B 1 170 ? -14.609 -9.719 14.578 1 87.69 170 ASP B CA 1
ATOM 8476 C C . ASP B 1 170 ? -15.664 -9.273 13.57 1 87.69 170 ASP B C 1
ATOM 8478 O O . ASP B 1 170 ? -16.188 -10.086 12.812 1 87.69 170 ASP B O 1
ATOM 8482 N N . THR B 1 171 ? -15.891 -8.039 13.648 1 89.88 171 THR B N 1
ATOM 8483 C CA . THR B 1 171 ? -16.844 -7.488 12.688 1 89.88 171 THR B CA 1
ATOM 8484 C C . THR B 1 171 ? -16.328 -7.617 11.266 1 89.88 171 THR B C 1
ATOM 8486 O O . THR B 1 171 ? -17.078 -7.977 10.352 1 89.88 171 THR B O 1
ATOM 8489 N N . ARG B 1 172 ? -15.07 -7.367 11.125 1 94.44 172 ARG B N 1
ATOM 8490 C CA . ARG B 1 172 ? -14.469 -7.473 9.797 1 94.44 172 ARG B CA 1
ATOM 8491 C C . ARG B 1 172 ? -14.453 -8.922 9.32 1 94.44 172 ARG B C 1
ATOM 8493 O O . ARG B 1 172 ? -14.68 -9.188 8.133 1 94.44 172 ARG B O 1
ATOM 8500 N N . LEU B 1 173 ? -14.195 -9.852 10.211 1 95.44 173 LEU B N 1
ATOM 8501 C CA . LEU B 1 173 ? -14.234 -11.266 9.859 1 95.44 173 LEU B CA 1
ATOM 8502 C C . LEU B 1 173 ? -15.641 -11.68 9.43 1 95.44 173 LEU B C 1
ATOM 8504 O O . LEU B 1 173 ? -15.812 -12.336 8.398 1 95.44 173 LEU B O 1
ATOM 8508 N N . ALA B 1 174 ? -16.609 -11.25 10.211 1 96.5 174 ALA B N 1
ATOM 8509 C CA . ALA B 1 174 ? -18 -11.578 9.906 1 96.5 174 ALA B CA 1
ATOM 8510 C C . ALA B 1 174 ? -18.406 -10.992 8.555 1 96.5 174 ALA B C 1
ATOM 8512 O O . ALA B 1 174 ? -19.094 -11.648 7.773 1 96.5 174 ALA B O 1
ATOM 8513 N N . GLU B 1 175 ? -17.984 -9.781 8.32 1 96.31 175 GLU B N 1
ATOM 8514 C CA . GLU B 1 175 ? -18.266 -9.117 7.047 1 96.31 175 GLU B CA 1
ATOM 8515 C C . GLU B 1 175 ? -17.734 -9.938 5.875 1 96.31 175 GLU B C 1
ATOM 8517 O O . GLU B 1 175 ? -18.438 -10.148 4.887 1 96.31 175 GLU B O 1
ATOM 8522 N N . ASN B 1 176 ? -16.516 -10.375 6.016 1 97.12 176 ASN B N 1
ATOM 8523 C CA . ASN B 1 176 ? -15.875 -11.109 4.922 1 97.12 176 ASN B CA 1
ATOM 8524 C C . ASN B 1 176 ? -16.531 -12.477 4.715 1 97.12 176 ASN B C 1
ATOM 8526 O O . ASN B 1 176 ? -16.641 -12.945 3.582 1 97.12 176 ASN B O 1
ATOM 8530 N N . ILE B 1 177 ? -16.969 -13.102 5.77 1 97.62 177 ILE B N 1
ATOM 8531 C CA . ILE B 1 177 ? -17.609 -14.398 5.645 1 97.62 177 ILE B CA 1
ATOM 8532 C C . ILE B 1 177 ? -18.984 -14.227 4.98 1 97.62 177 ILE B C 1
ATOM 8534 O O . ILE B 1 177 ? -19.375 -15.031 4.129 1 97.62 177 ILE B O 1
ATOM 8538 N N . ASP B 1 178 ? -19.688 -13.148 5.32 1 97.5 178 ASP B N 1
ATOM 8539 C CA . ASP B 1 178 ? -20.938 -12.836 4.637 1 97.5 178 ASP B CA 1
ATOM 8540 C C . ASP B 1 178 ? -20.703 -12.633 3.141 1 97.5 178 ASP B C 1
ATOM 8542 O O . ASP B 1 178 ? -21.484 -13.094 2.316 1 97.5 178 ASP B O 1
ATOM 8546 N N . LEU B 1 179 ? -19.656 -11.945 2.891 1 97.06 179 LEU B N 1
ATOM 8547 C CA . LEU B 1 179 ? -19.344 -11.648 1.498 1 97.06 179 LEU B CA 1
ATOM 8548 C C . LEU B 1 179 ? -18.984 -12.922 0.735 1 97.06 179 LEU B C 1
ATOM 8550 O O . LEU B 1 179 ? -19.328 -13.062 -0.438 1 97.06 179 LEU B O 1
ATOM 8554 N N . VAL B 1 180 ? -18.297 -13.82 1.361 1 96.38 180 VAL B N 1
ATOM 8555 C CA . VAL B 1 180 ? -18 -15.102 0.733 1 96.38 180 VAL B CA 1
ATOM 8556 C C . VAL B 1 180 ? -19.297 -15.836 0.417 1 96.38 180 VAL B C 1
ATOM 8558 O O . VAL B 1 180 ? -19.453 -16.391 -0.675 1 96.38 180 VAL B O 1
ATOM 8561 N N . TRP B 1 181 ? -20.219 -15.805 1.345 1 96.81 181 TRP B N 1
ATOM 8562 C CA . TRP B 1 181 ? -21.484 -16.5 1.188 1 96.81 181 TRP B CA 1
ATOM 8563 C C . TRP B 1 181 ? -22.297 -15.914 0.04 1 96.81 181 TRP B C 1
ATOM 8565 O O . TRP B 1 181 ? -23.016 -16.625 -0.655 1 96.81 181 TRP B O 1
ATOM 8575 N N . GLN B 1 182 ? -22.141 -14.617 -0.176 1 96.62 182 GLN B N 1
ATOM 8576 C CA . GLN B 1 182 ? -22.953 -13.938 -1.179 1 96.62 182 GLN B CA 1
ATOM 8577 C C . GLN B 1 182 ? -22.234 -13.883 -2.523 1 96.62 182 GLN B C 1
ATOM 8579 O O . GLN B 1 182 ? -22.703 -13.242 -3.463 1 96.62 182 GLN B O 1
ATOM 8584 N N . THR B 1 183 ? -21.094 -14.461 -2.648 1 94.88 183 THR B N 1
ATOM 8585 C CA . THR B 1 183 ? -20.328 -14.508 -3.885 1 94.88 183 THR B CA 1
ATOM 8586 C C . THR B 1 183 ? -20.516 -15.852 -4.586 1 94.88 183 THR B C 1
ATOM 8588 O O . THR B 1 183 ? -20.547 -16.891 -3.936 1 94.88 183 THR B O 1
ATOM 8591 N N . ASP B 1 184 ? -20.641 -15.758 -5.887 1 91.38 184 ASP B N 1
ATOM 8592 C CA . ASP B 1 184 ? -20.719 -17 -6.664 1 91.38 184 ASP B CA 1
ATOM 8593 C C . ASP B 1 184 ? -19.422 -17.781 -6.578 1 91.38 184 ASP B C 1
ATOM 8595 O O . ASP B 1 184 ? -18.344 -17.25 -6.852 1 91.38 184 ASP B O 1
ATOM 8599 N N . GLU B 1 185 ? -19.594 -19.016 -6.242 1 87.06 185 GLU B N 1
ATOM 8600 C CA . GLU B 1 185 ? -18.422 -19.891 -6.16 1 87.06 185 GLU B CA 1
ATOM 8601 C C . GLU B 1 185 ? -18 -20.375 -7.539 1 87.06 185 GLU B C 1
ATOM 8603 O O . GLU B 1 185 ? -16.812 -20.594 -7.785 1 87.06 185 GLU B O 1
ATOM 8608 N N . LEU B 1 186 ? -19.031 -20.516 -8.352 1 84.62 186 LEU B N 1
ATOM 8609 C CA . LEU B 1 186 ? -18.781 -21.047 -9.688 1 84.62 186 LEU B CA 1
ATOM 8610 C C . LEU B 1 186 ? -18.625 -19.938 -10.711 1 84.62 186 LEU B C 1
ATOM 8612 O O . LEU B 1 186 ? -19.266 -18.891 -10.594 1 84.62 186 LEU B O 1
ATOM 8616 N N . ARG B 1 187 ? -17.766 -20.172 -11.664 1 83.12 187 ARG B N 1
ATOM 8617 C CA . ARG B 1 187 ? -17.656 -19.234 -12.773 1 83.12 187 ARG B CA 1
ATOM 8618 C C . ARG B 1 187 ? -18.891 -19.281 -13.648 1 83.12 187 ARG B C 1
ATOM 8620 O O . ARG B 1 187 ? -19.422 -20.344 -13.945 1 83.12 187 ARG B O 1
ATOM 8627 N N . VAL B 1 188 ? -19.359 -18.141 -13.977 1 76.12 188 VAL B N 1
ATOM 8628 C CA . VAL B 1 188 ? -20.578 -18.062 -14.773 1 76.12 188 VAL B CA 1
ATOM 8629 C C . VAL B 1 188 ? -20.234 -18.172 -16.266 1 76.12 188 VAL B C 1
ATOM 8631 O O . VAL B 1 188 ? -21.016 -18.719 -17.047 1 76.12 188 VAL B O 1
ATOM 8634 N N . VAL B 1 189 ? -19.047 -17.672 -16.547 1 80.5 189 VAL B N 1
ATOM 8635 C CA . VAL B 1 189 ? -18.609 -17.703 -17.938 1 80.5 189 VAL B CA 1
ATOM 8636 C C . VAL B 1 189 ? -17.219 -18.297 -18.031 1 80.5 189 VAL B C 1
ATOM 8638 O O . VAL B 1 189 ? -16.422 -18.188 -17.094 1 80.5 189 VAL B O 1
ATOM 8641 N N . ARG B 1 190 ? -17.031 -19 -19.141 1 81.88 190 ARG B N 1
ATOM 8642 C CA . ARG B 1 190 ? -15.703 -19.547 -19.391 1 81.88 190 ARG B CA 1
ATOM 8643 C C . ARG B 1 190 ? -14.664 -18.438 -19.531 1 81.88 190 ARG B C 1
ATOM 8645 O O . ARG B 1 190 ? -14.875 -17.469 -20.25 1 81.88 190 ARG B O 1
ATOM 8652 N N . PRO B 1 191 ? -13.594 -18.609 -18.875 1 85.06 191 PRO B N 1
ATOM 8653 C CA . PRO B 1 191 ? -12.562 -17.578 -18.984 1 85.06 191 PRO B CA 1
ATOM 8654 C C . PRO B 1 191 ? -11.836 -17.594 -20.328 1 85.06 191 PRO B C 1
ATOM 8656 O O . PRO B 1 191 ? -11.633 -18.672 -20.891 1 85.06 191 PRO B O 1
ATOM 8659 N N . GLU B 1 192 ? -11.492 -16.453 -20.75 1 87.5 192 GLU B N 1
ATOM 8660 C CA . GLU B 1 192 ? -10.594 -16.312 -21.891 1 87.5 192 GLU B CA 1
ATOM 8661 C C . GLU B 1 192 ? -9.133 -16.391 -21.453 1 87.5 192 GLU B C 1
ATOM 8663 O O . GLU B 1 192 ? -8.82 -16.219 -20.281 1 87.5 192 GLU B O 1
ATOM 8668 N N . PRO B 1 193 ? -8.266 -16.719 -22.375 1 89.62 193 PRO B N 1
ATOM 8669 C CA . PRO B 1 193 ? -6.844 -16.797 -22.016 1 89.62 193 PRO B CA 1
ATOM 8670 C C . PRO B 1 193 ? -6.332 -15.531 -21.328 1 89.62 193 PRO B C 1
ATOM 8672 O O . PRO B 1 193 ? -5.535 -15.609 -20.391 1 89.62 193 PRO B O 1
ATOM 8675 N N . ALA B 1 194 ? -6.863 -14.461 -21.766 1 90.38 194 ALA B N 1
ATOM 8676 C CA . ALA B 1 194 ? -6.441 -13.203 -21.156 1 90.38 194 ALA B CA 1
ATOM 8677 C C . ALA B 1 194 ? -6.875 -13.125 -19.703 1 90.38 194 ALA B C 1
ATOM 8679 O O . ALA B 1 194 ? -6.168 -12.547 -18.859 1 90.38 194 ALA B O 1
ATOM 8680 N N . ASP B 1 195 ? -7.961 -13.656 -19.344 1 89.19 195 ASP B N 1
ATOM 8681 C CA . ASP B 1 195 ? -8.438 -13.688 -17.969 1 89.19 195 ASP B CA 1
ATOM 8682 C C . ASP B 1 195 ? -7.539 -14.562 -17.094 1 89.19 195 ASP B C 1
ATOM 8684 O O . ASP B 1 195 ? -7.262 -14.227 -15.938 1 89.19 195 ASP B O 1
ATOM 8688 N N . GLU B 1 196 ? -7.141 -15.664 -17.703 1 89.62 196 GLU B N 1
ATOM 8689 C CA . GLU B 1 196 ? -6.23 -16.562 -16.984 1 89.62 196 GLU B CA 1
ATOM 8690 C C . GLU B 1 196 ? -4.887 -15.883 -16.734 1 89.62 196 GLU B C 1
ATOM 8692 O O . GLU B 1 196 ? -4.297 -16.062 -15.656 1 89.62 196 GLU B O 1
ATOM 8697 N N . ALA B 1 197 ? -4.496 -15.148 -17.75 1 93.38 197 ALA B N 1
ATOM 8698 C CA . ALA B 1 197 ? -3.236 -14.422 -17.609 1 93.38 197 ALA B CA 1
ATOM 8699 C C . ALA B 1 197 ? -3.314 -13.422 -16.453 1 93.38 197 ALA B C 1
ATOM 8701 O O . ALA B 1 197 ? -2.355 -13.273 -15.688 1 93.38 197 ALA B O 1
ATOM 8702 N N . ARG B 1 198 ? -4.426 -12.789 -16.297 1 92.06 198 ARG B N 1
ATOM 8703 C CA . ARG B 1 198 ? -4.609 -11.812 -15.227 1 92.06 198 ARG B CA 1
ATOM 8704 C C . ARG B 1 198 ? -4.512 -12.477 -13.859 1 92.06 198 ARG B C 1
ATOM 8706 O O . ARG B 1 198 ? -4.016 -11.875 -12.906 1 92.06 198 ARG B O 1
ATOM 8713 N N . ASN B 1 199 ? -4.93 -13.641 -13.789 1 89.19 199 ASN B N 1
ATOM 8714 C CA . ASN B 1 199 ? -4.824 -14.375 -12.531 1 89.19 199 ASN B CA 1
ATOM 8715 C C . ASN B 1 199 ? -3.371 -14.641 -12.156 1 89.19 199 ASN B C 1
ATOM 8717 O O . ASN B 1 199 ? -2.98 -14.469 -11 1 89.19 199 ASN B O 1
ATOM 8721 N N . ALA B 1 200 ? -2.635 -15.109 -13.094 1 92.25 200 ALA B N 1
ATOM 8722 C CA . ALA B 1 200 ? -1.22 -15.375 -12.844 1 92.25 200 ALA B CA 1
ATOM 8723 C C . ALA B 1 200 ? -0.478 -14.086 -12.492 1 92.25 200 ALA B C 1
ATOM 8725 O O . ALA B 1 200 ? 0.393 -14.086 -11.617 1 92.25 200 ALA B O 1
ATOM 8726 N N . ILE B 1 201 ? -0.866 -13.039 -13.18 1 94.69 201 ILE B N 1
ATOM 8727 C CA . ILE B 1 201 ? -0.234 -11.742 -12.969 1 94.69 201 ILE B CA 1
ATOM 8728 C C . ILE B 1 201 ? -0.49 -11.273 -11.539 1 94.69 201 ILE B C 1
ATOM 8730 O O . ILE B 1 201 ? 0.394 -10.695 -10.898 1 94.69 201 ILE B O 1
ATOM 8734 N N . TYR B 1 202 ? -1.601 -11.539 -11.023 1 90.81 202 TYR B N 1
ATOM 8735 C CA . TYR B 1 202 ? -1.922 -11.18 -9.648 1 90.81 202 TYR B CA 1
ATOM 8736 C C . TYR B 1 202 ? -0.904 -11.773 -8.68 1 90.81 202 TYR B C 1
ATOM 8738 O O . TYR B 1 202 ? -0.382 -11.07 -7.809 1 90.81 202 TYR B O 1
ATOM 8746 N N . TYR B 1 203 ? -0.602 -13 -8.797 1 92.44 203 TYR B N 1
ATOM 8747 C CA . TYR B 1 203 ? 0.345 -13.664 -7.906 1 92.44 203 TYR B CA 1
ATOM 8748 C C . TYR B 1 203 ? 1.757 -13.133 -8.117 1 92.44 203 TYR B C 1
ATOM 8750 O O . TYR B 1 203 ? 2.51 -12.945 -7.156 1 92.44 203 TYR B O 1
ATOM 8758 N N . LEU B 1 204 ? 2.064 -12.891 -9.359 1 96.19 204 LEU B N 1
ATOM 8759 C CA . LEU B 1 204 ? 3.395 -12.383 -9.664 1 96.19 204 LEU B CA 1
ATOM 8760 C C . LEU B 1 204 ? 3.594 -10.992 -9.062 1 96.19 204 LEU B C 1
ATOM 8762 O O . LEU B 1 204 ? 4.664 -10.695 -8.523 1 96.19 204 LEU B O 1
ATOM 8766 N N . ASP B 1 205 ? 2.523 -10.219 -9.117 1 95 205 ASP B N 1
ATOM 8767 C CA . ASP B 1 205 ? 2.568 -8.891 -8.508 1 95 205 ASP B CA 1
ATOM 8768 C C . ASP B 1 205 ? 2.805 -8.992 -7 1 95 205 ASP B C 1
ATOM 8770 O O . ASP B 1 205 ? 3.588 -8.227 -6.438 1 95 205 ASP B O 1
ATOM 8774 N N . GLU B 1 206 ? 2.18 -9.898 -6.43 1 92.62 206 GLU B N 1
ATOM 8775 C CA . GLU B 1 206 ? 2.303 -10.078 -4.988 1 92.62 206 GLU B CA 1
ATOM 8776 C C . GLU B 1 206 ? 3.707 -10.539 -4.605 1 92.62 206 GLU B C 1
ATOM 8778 O O . GLU B 1 206 ? 4.242 -10.125 -3.576 1 92.62 206 GLU B O 1
ATOM 8783 N N . LEU B 1 207 ? 4.215 -11.391 -5.383 1 95.81 207 LEU B N 1
ATOM 8784 C CA . LEU B 1 207 ? 5.566 -11.875 -5.133 1 95.81 207 LEU B CA 1
ATOM 8785 C C . LEU B 1 207 ? 6.586 -10.758 -5.293 1 95.81 207 LEU B C 1
ATOM 8787 O O . LEU B 1 207 ? 7.574 -10.703 -4.555 1 95.81 207 LEU B O 1
ATOM 8791 N N . HIS B 1 208 ? 6.285 -9.883 -6.25 1 96.19 208 HIS B N 1
ATOM 8792 C CA . HIS B 1 208 ? 7.152 -8.75 -6.531 1 96.19 208 HIS B CA 1
ATOM 8793 C C . HIS B 1 208 ? 7.195 -7.781 -5.352 1 96.19 208 HIS B C 1
ATOM 8795 O O . HIS B 1 208 ? 8.227 -7.156 -5.098 1 96.19 208 HIS B O 1
ATOM 8801 N N . LEU B 1 209 ? 6.203 -7.734 -4.605 1 90.75 209 LEU B N 1
ATOM 8802 C CA . LEU B 1 209 ? 6.035 -6.754 -3.539 1 90.75 209 LEU B CA 1
ATOM 8803 C C . LEU B 1 209 ? 6.91 -7.102 -2.338 1 90.75 209 LEU B C 1
ATOM 8805 O O . LEU B 1 209 ? 7.367 -6.211 -1.619 1 90.75 209 LEU B O 1
ATOM 8809 N N . GLY B 1 210 ? 7.227 -8.406 -2.158 1 89.19 210 GLY B N 1
ATOM 8810 C CA . GLY B 1 210 ? 7.941 -8.633 -0.914 1 89.19 210 GLY B CA 1
ATOM 8811 C C . GLY B 1 210 ? 8.734 -9.93 -0.907 1 89.19 210 GLY B C 1
ATOM 8812 O O . GLY B 1 210 ? 9.961 -9.914 -0.807 1 89.19 210 GLY B O 1
ATOM 8813 N N . ALA B 1 211 ? 8.125 -11 -1.197 1 93.31 211 ALA B N 1
ATOM 8814 C CA . ALA B 1 211 ? 8.672 -12.336 -0.962 1 93.31 211 ALA B CA 1
ATOM 8815 C C . ALA B 1 211 ? 9.984 -12.531 -1.727 1 93.31 211 ALA B C 1
ATOM 8817 O O . ALA B 1 211 ? 10.961 -13.031 -1.171 1 93.31 211 ALA B O 1
ATOM 8818 N N . VAL B 1 212 ? 10.031 -12.094 -2.955 1 97.19 212 VAL B N 1
ATOM 8819 C CA . VAL B 1 212 ? 11.195 -12.352 -3.799 1 97.19 212 VAL B CA 1
ATOM 8820 C C . VAL B 1 212 ? 12.383 -11.539 -3.299 1 97.19 212 VAL B C 1
ATOM 8822 O O . VAL B 1 212 ? 13.492 -12.062 -3.176 1 97.19 212 VAL B O 1
ATOM 8825 N N . GLY B 1 213 ? 12.117 -10.25 -3.002 1 94.94 213 GLY B N 1
ATOM 8826 C CA . GLY B 1 213 ? 13.188 -9.422 -2.465 1 94.94 213 GLY B CA 1
ATOM 8827 C C . GLY B 1 213 ? 13.766 -9.961 -1.172 1 94.94 213 GLY B C 1
ATOM 8828 O O . GLY B 1 213 ? 14.984 -9.938 -0.977 1 94.94 213 GLY B O 1
ATOM 8829 N N . ASP B 1 214 ? 12.961 -10.5 -0.31 1 92.19 214 ASP B N 1
ATOM 8830 C CA . ASP B 1 214 ? 13.391 -11.062 0.967 1 92.19 214 ASP B CA 1
ATOM 8831 C C . ASP B 1 214 ? 14.305 -12.266 0.758 1 92.19 214 ASP B C 1
ATOM 8833 O O . ASP B 1 214 ? 15.367 -12.359 1.364 1 92.19 214 ASP B O 1
ATOM 8837 N N . VAL B 1 215 ? 13.859 -13.094 -0.101 1 95.5 215 VAL B N 1
ATOM 8838 C CA . VAL B 1 215 ? 14.594 -14.336 -0.316 1 95.5 215 VAL B CA 1
ATOM 8839 C C . VAL B 1 215 ? 15.945 -14.039 -0.956 1 95.5 215 VAL B C 1
ATOM 8841 O O . VAL B 1 215 ? 16.969 -14.609 -0.559 1 95.5 215 VAL B O 1
ATOM 8844 N N . LEU B 1 216 ? 15.977 -13.164 -1.911 1 96.69 216 LEU B N 1
ATOM 8845 C CA . LEU B 1 216 ? 17.219 -12.859 -2.621 1 96.69 216 LEU B CA 1
ATOM 8846 C C . LEU B 1 216 ? 18.203 -12.141 -1.708 1 96.69 216 LEU B C 1
ATOM 8848 O O . LEU B 1 216 ? 19.422 -12.352 -1.812 1 96.69 216 LEU B O 1
ATOM 8852 N N . GLU B 1 217 ? 17.703 -11.312 -0.895 1 93.25 217 GLU B N 1
ATOM 8853 C CA . GLU B 1 217 ? 18.562 -10.641 0.068 1 93.25 217 GLU B CA 1
ATOM 8854 C C . GLU B 1 217 ? 19.172 -11.633 1.05 1 93.25 217 GLU B C 1
ATOM 8856 O O . GLU B 1 217 ? 20.375 -11.57 1.344 1 93.25 217 GLU B O 1
ATOM 8861 N N . ASP B 1 218 ? 18.391 -12.523 1.57 1 92.31 218 ASP B N 1
ATOM 8862 C CA . ASP B 1 218 ? 18.891 -13.547 2.482 1 92.31 218 ASP B CA 1
ATOM 8863 C C . ASP B 1 218 ? 19.891 -14.469 1.783 1 92.31 218 ASP B C 1
ATOM 8865 O O . ASP B 1 218 ? 20.891 -14.867 2.379 1 92.31 218 ASP B O 1
ATOM 8869 N N . LEU B 1 219 ? 19.547 -14.773 0.561 1 96.19 219 LEU B N 1
ATOM 8870 C CA . LEU B 1 219 ? 20.469 -15.617 -0.207 1 96.19 219 LEU B CA 1
ATOM 8871 C C . LEU B 1 219 ? 21.844 -14.969 -0.321 1 96.19 219 LEU B C 1
ATOM 8873 O O . LEU B 1 219 ? 22.859 -15.625 -0.109 1 96.19 219 LEU B O 1
ATOM 8877 N N . THR B 1 220 ? 21.891 -13.719 -0.667 1 94.75 220 THR B N 1
ATOM 8878 C CA . THR B 1 220 ? 23.141 -12.984 -0.811 1 94.75 220 THR B CA 1
ATOM 8879 C C . THR B 1 220 ? 23.938 -13 0.493 1 94.75 220 THR B C 1
ATOM 8881 O O . THR B 1 220 ? 25.141 -13.289 0.493 1 94.75 220 THR B O 1
ATOM 8884 N N . ALA B 1 221 ? 23.297 -12.742 1.577 1 91.69 221 ALA B N 1
ATOM 8885 C CA . ALA B 1 221 ? 23.938 -12.672 2.883 1 91.69 221 ALA B CA 1
ATOM 8886 C C . ALA B 1 221 ? 24.469 -14.039 3.305 1 91.69 221 ALA B C 1
ATOM 8888 O O . ALA B 1 221 ? 25.578 -14.148 3.824 1 91.69 221 ALA B O 1
ATOM 8889 N N . GLU B 1 222 ? 23.672 -15.047 3.109 1 93.69 222 GLU B N 1
ATOM 8890 C CA . GLU B 1 222 ? 24.047 -16.375 3.555 1 93.69 222 GLU B CA 1
ATOM 8891 C C . GLU B 1 222 ? 25.172 -16.953 2.693 1 93.69 222 GLU B C 1
ATOM 8893 O O . GLU B 1 222 ? 26.016 -17.703 3.186 1 93.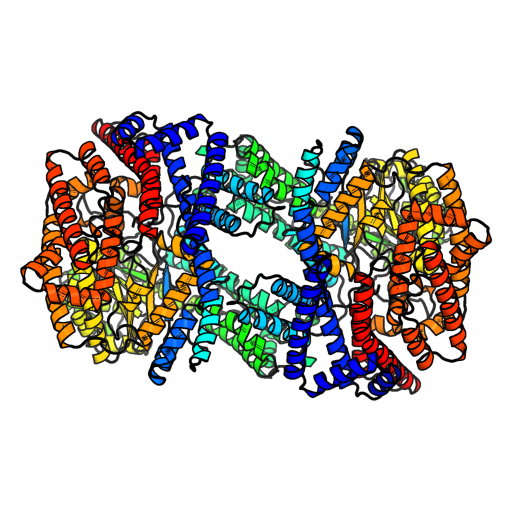69 222 GLU B O 1
ATOM 8898 N N . LEU B 1 223 ? 25.141 -16.625 1.396 1 95.62 223 LEU B N 1
ATOM 8899 C CA . LEU B 1 223 ? 26.25 -17.062 0.536 1 95.62 223 LEU B CA 1
ATOM 8900 C C . LEU B 1 223 ? 27.547 -16.391 0.944 1 95.62 223 LEU B C 1
ATOM 8902 O O . LEU B 1 223 ? 28.609 -17.031 0.935 1 95.62 223 LEU B O 1
ATOM 8906 N N . GLU B 1 224 ? 27.484 -15.133 1.28 1 93.12 224 GLU B N 1
ATOM 8907 C CA . GLU B 1 224 ? 28.672 -14.43 1.769 1 93.12 224 GLU B CA 1
ATOM 8908 C C . GLU B 1 224 ? 29.203 -15.07 3.051 1 93.12 224 GLU B C 1
ATOM 8910 O O . GLU B 1 224 ? 30.422 -15.188 3.238 1 93.12 224 GLU B O 1
ATOM 8915 N N . ARG B 1 225 ? 28.312 -15.43 3.914 1 91.5 225 ARG B N 1
ATOM 8916 C CA . ARG B 1 225 ? 28.703 -16.109 5.145 1 91.5 225 ARG B CA 1
ATOM 8917 C C . ARG B 1 225 ? 29.422 -17.422 4.84 1 91.5 225 ARG B C 1
ATOM 8919 O O . ARG B 1 225 ? 30.328 -17.828 5.566 1 91.5 225 ARG B O 1
ATOM 8926 N N . ALA B 1 226 ? 28.984 -18.016 3.758 1 93.06 226 ALA B N 1
ATOM 8927 C CA . ALA B 1 226 ? 29.594 -19.281 3.346 1 93.06 226 ALA B CA 1
ATOM 8928 C C . ALA B 1 226 ? 30.891 -19.047 2.561 1 93.06 226 ALA B C 1
ATOM 8930 O O . ALA B 1 226 ? 31.578 -19.984 2.176 1 93.06 226 ALA B O 1
ATOM 8931 N N . GLY B 1 227 ? 31.203 -17.75 2.324 1 91.94 227 GLY B N 1
ATOM 8932 C CA . GLY B 1 227 ? 32.469 -17.391 1.688 1 91.94 227 GLY B CA 1
ATOM 8933 C C . GLY B 1 227 ? 32.344 -17.25 0.183 1 91.94 227 GLY B C 1
ATOM 8934 O O . GLY B 1 227 ? 33.375 -17.281 -0.524 1 91.94 227 GLY B O 1
ATOM 8935 N N . VAL B 1 228 ? 31.156 -17.219 -0.317 1 95.06 228 VAL B N 1
ATOM 8936 C CA . VAL B 1 228 ? 30.984 -17.078 -1.76 1 95.06 228 VAL B CA 1
ATOM 8937 C C . VAL B 1 228 ? 30.172 -15.828 -2.07 1 95.06 228 VAL B C 1
ATOM 8939 O O . VAL B 1 228 ? 29.156 -15.57 -1.423 1 95.06 228 VAL B O 1
ATOM 8942 N N . LYS B 1 229 ? 30.562 -15.086 -3.037 1 94.81 229 LYS B N 1
ATOM 8943 C CA . LYS B 1 229 ? 29.828 -13.898 -3.475 1 94.81 229 LYS B CA 1
ATOM 8944 C C . LYS B 1 229 ? 28.859 -14.227 -4.605 1 94.81 229 LYS B C 1
ATOM 8946 O O . LYS B 1 229 ? 29.219 -14.922 -5.559 1 94.81 229 LYS B O 1
ATOM 8951 N N . LEU B 1 230 ? 27.672 -13.82 -4.406 1 95.25 230 LEU B N 1
ATOM 8952 C CA . LEU B 1 230 ? 26.703 -13.93 -5.492 1 95.25 230 LEU B CA 1
ATOM 8953 C C . LEU B 1 230 ? 26.969 -12.875 -6.562 1 95.25 230 LEU B C 1
ATOM 8955 O O . LEU B 1 230 ? 26.859 -11.672 -6.305 1 95.25 230 LEU B O 1
ATOM 8959 N N . PRO B 1 231 ? 27.359 -13.344 -7.727 1 95.19 231 PRO B N 1
ATOM 8960 C CA . PRO B 1 231 ? 27.656 -12.359 -8.773 1 95.19 231 PRO B CA 1
ATOM 8961 C C . PRO B 1 231 ? 26.469 -11.445 -9.078 1 95.19 231 PRO B C 1
ATOM 8963 O O . PRO B 1 231 ? 25.312 -11.883 -9.008 1 95.19 231 PRO B O 1
ATOM 8966 N N . ASP B 1 232 ? 26.688 -10.25 -9.539 1 90.31 232 ASP B N 1
ATOM 8967 C CA . ASP B 1 232 ? 25.672 -9.219 -9.766 1 90.31 232 ASP B CA 1
ATOM 8968 C C . ASP B 1 232 ? 24.75 -9.602 -10.922 1 90.31 232 ASP B C 1
ATOM 8970 O O . ASP B 1 232 ? 23.578 -9.227 -10.945 1 90.31 232 ASP B O 1
ATOM 8974 N N . ASP B 1 233 ? 25.266 -10.359 -11.805 1 90.31 233 ASP B N 1
ATOM 8975 C CA . ASP B 1 233 ? 24.5 -10.656 -13.016 1 90.31 233 ASP B CA 1
ATOM 8976 C C . ASP B 1 233 ? 23.719 -11.961 -12.875 1 90.31 233 ASP B C 1
ATOM 8978 O O . ASP B 1 233 ? 22.891 -12.289 -13.727 1 90.31 233 ASP B O 1
ATOM 8982 N N . THR B 1 234 ? 24 -12.68 -11.773 1 94.94 234 THR B N 1
ATOM 8983 C CA . THR B 1 234 ? 23.281 -13.922 -11.555 1 94.94 234 THR B CA 1
ATOM 8984 C C . THR B 1 234 ? 21.828 -13.641 -11.156 1 94.94 234 THR B C 1
ATOM 8986 O O . THR B 1 234 ? 21.562 -12.727 -10.375 1 94.94 234 THR B O 1
ATOM 8989 N N . ARG B 1 235 ? 20.953 -14.375 -11.75 1 96.19 235 ARG B N 1
ATOM 8990 C CA . ARG B 1 235 ? 19.531 -14.289 -11.414 1 96.19 235 ARG B CA 1
ATOM 8991 C C . ARG B 1 235 ? 19.047 -15.578 -10.781 1 96.19 235 ARG B C 1
ATOM 8993 O O . ARG B 1 235 ? 18.406 -16.406 -11.445 1 96.19 235 ARG B O 1
ATOM 9000 N N . PRO B 1 236 ? 19.156 -15.68 -9.445 1 97.12 236 PRO B N 1
ATOM 9001 C CA . PRO B 1 236 ? 18.844 -16.938 -8.781 1 97.12 236 PRO B CA 1
ATOM 9002 C C . PRO B 1 236 ? 17.359 -17.297 -8.867 1 97.12 236 PRO B C 1
ATOM 9004 O O . PRO B 1 236 ? 16.984 -18.469 -8.742 1 97.12 236 PRO B O 1
ATOM 9007 N N . LEU B 1 237 ? 16.562 -16.281 -9.062 1 96.94 237 LEU B N 1
ATOM 9008 C CA . LEU B 1 237 ? 15.125 -16.484 -9.195 1 96.94 237 LEU B CA 1
ATOM 9009 C C . LEU B 1 237 ? 14.586 -15.75 -10.422 1 96.94 237 LEU B C 1
ATOM 9011 O O . LEU B 1 237 ? 14.875 -14.562 -10.625 1 96.94 237 LEU B O 1
ATOM 9015 N N . THR B 1 238 ? 13.93 -16.438 -11.234 1 97.19 238 THR B N 1
ATOM 9016 C CA . THR B 1 238 ? 13.172 -15.883 -12.352 1 97.19 238 THR B CA 1
ATOM 9017 C C . THR B 1 238 ? 11.797 -16.547 -12.461 1 97.19 238 THR B C 1
ATOM 9019 O O . THR B 1 238 ? 11.547 -17.562 -11.828 1 97.19 238 THR B O 1
ATOM 9022 N N . PHE B 1 239 ? 10.906 -15.938 -13.227 1 97.75 239 PHE B N 1
ATOM 9023 C CA . PHE B 1 239 ? 9.555 -16.484 -13.328 1 97.75 239 PHE B CA 1
ATOM 9024 C C . PHE B 1 239 ? 9.164 -16.672 -14.789 1 97.75 239 PHE B C 1
ATOM 9026 O O . PHE B 1 239 ? 9.578 -15.906 -15.656 1 97.75 239 PHE B O 1
ATOM 9033 N N . GLY B 1 240 ? 8.484 -17.766 -15.039 1 97.19 240 GLY B N 1
ATOM 9034 C CA . GLY B 1 240 ? 7.953 -18.047 -16.359 1 97.19 240 GLY B CA 1
ATOM 9035 C C . GLY B 1 240 ? 6.441 -18.203 -16.375 1 97.19 240 GLY B C 1
ATOM 9036 O O . GLY B 1 240 ? 5.809 -18.234 -15.32 1 97.19 240 GLY B O 1
ATOM 9037 N N . THR B 1 241 ? 5.836 -18.188 -17.594 1 96.12 241 THR B N 1
ATOM 9038 C CA . THR B 1 241 ? 4.406 -18.422 -17.766 1 96.12 241 THR B CA 1
ATOM 9039 C C . THR B 1 241 ? 4.133 -19.188 -19.047 1 96.12 241 THR B C 1
ATOM 9041 O O . THR B 1 241 ? 4.848 -19.031 -20.031 1 96.12 241 THR B O 1
ATOM 9044 N N . TRP B 1 242 ? 3.061 -20.016 -19 1 92.94 242 TRP B N 1
ATOM 9045 C CA . TRP B 1 242 ? 2.564 -20.688 -20.188 1 92.94 242 TRP B CA 1
ATOM 9046 C C . TRP B 1 242 ? 1.359 -19.969 -20.766 1 92.94 242 TRP B C 1
ATOM 9048 O O . TRP B 1 242 ? 0.969 -20.219 -21.922 1 92.94 242 TRP B O 1
ATOM 9058 N N . ILE B 1 243 ? 0.877 -19.094 -20.031 1 93.62 243 ILE B N 1
ATOM 9059 C CA . ILE B 1 243 ? -0.41 -18.516 -20.391 1 93.62 243 ILE B CA 1
ATOM 9060 C C . ILE B 1 243 ? -0.23 -17.562 -21.562 1 93.62 243 ILE B C 1
ATOM 9062 O O . ILE B 1 243 ? 0.527 -16.594 -21.469 1 93.62 243 ILE B O 1
ATOM 9066 N N . GLY B 1 244 ? -0.905 -17.859 -22.562 1 94 244 GLY B N 1
ATOM 9067 C CA . GLY B 1 244 ? -0.756 -17.109 -23.797 1 94 244 GLY B CA 1
ATOM 9068 C C . GLY B 1 244 ? 0.176 -17.766 -24.797 1 94 244 GLY B C 1
ATOM 9069 O O . GLY B 1 244 ? 0.203 -17.406 -25.969 1 94 244 GLY B O 1
ATOM 9070 N N . GLY B 1 245 ? 0.924 -18.797 -24.359 1 95.44 245 GLY B N 1
ATOM 9071 C CA . GLY B 1 245 ? 1.857 -19.484 -25.219 1 95.44 245 GLY B CA 1
ATOM 9072 C C . GLY B 1 245 ? 1.529 -20.953 -25.391 1 95.44 245 GLY B C 1
ATOM 9073 O O . GLY B 1 245 ? 2.014 -21.609 -26.328 1 95.44 245 GLY B O 1
ATOM 9074 N N . ASP B 1 246 ? 0.734 -21.469 -24.562 1 92.75 246 ASP B N 1
ATOM 9075 C CA . ASP B 1 246 ? 0.381 -22.891 -24.609 1 92.75 246 ASP B CA 1
ATOM 9076 C C . ASP B 1 246 ? -0.723 -23.141 -25.641 1 92.75 246 ASP B C 1
ATOM 9078 O O . ASP B 1 246 ? -1.907 -22.984 -25.328 1 92.75 246 ASP B O 1
ATOM 9082 N N . ARG B 1 247 ? -0.419 -23.672 -26.703 1 92.12 247 ARG B N 1
ATOM 9083 C CA . ARG B 1 247 ? -1.35 -23.797 -27.828 1 92.12 247 ARG B CA 1
ATOM 9084 C C . ARG B 1 247 ? -1.801 -25.234 -28.016 1 92.12 247 ARG B C 1
ATOM 9086 O O . ARG B 1 247 ? -2.83 -25.484 -28.656 1 92.12 247 ARG B O 1
ATOM 9093 N N . ASP B 1 248 ? -1.101 -26.125 -27.516 1 87.06 248 ASP B N 1
ATOM 9094 C CA . ASP B 1 248 ? -1.44 -27.531 -27.719 1 87.06 248 ASP B CA 1
ATOM 9095 C C . ASP B 1 248 ? -2.83 -27.844 -27.172 1 87.06 248 ASP B C 1
ATOM 9097 O O . ASP B 1 248 ? -3.043 -27.812 -25.953 1 87.06 248 ASP B O 1
ATOM 9101 N N . GLY B 1 249 ? -3.652 -28.109 -28.062 1 78.25 249 GLY B N 1
ATOM 9102 C CA . GLY B 1 249 ? -4.996 -28.5 -27.688 1 78.25 249 GLY B CA 1
ATOM 9103 C C . GLY B 1 249 ? -5.875 -27.328 -27.281 1 78.25 249 GLY B C 1
ATOM 9104 O O . GLY B 1 249 ? -6.977 -27.531 -26.766 1 78.25 249 GLY B O 1
ATOM 9105 N N . ASN B 1 250 ? -5.414 -26.172 -27.438 1 85.5 250 ASN B N 1
ATOM 9106 C CA . ASN B 1 250 ? -6.203 -25 -27.094 1 85.5 250 ASN B CA 1
ATOM 9107 C C . ASN B 1 250 ? -6.367 -24.062 -28.297 1 85.5 250 ASN B C 1
ATOM 9109 O O . ASN B 1 250 ? -5.52 -23.203 -28.547 1 85.5 250 ASN B O 1
ATOM 9113 N N . PRO B 1 251 ? -7.457 -24.141 -28.953 1 88.06 251 PRO B N 1
ATOM 9114 C CA . PRO B 1 251 ? -7.664 -23.328 -30.156 1 88.06 251 PRO B CA 1
ATOM 9115 C C . PRO B 1 251 ? -7.785 -21.828 -29.828 1 88.06 251 PRO B C 1
ATOM 9117 O O . PRO B 1 251 ? -7.684 -21 -30.734 1 88.06 251 PRO B O 1
ATOM 9120 N N . ASN B 1 252 ? -7.914 -21.484 -28.594 1 89.38 252 ASN B N 1
ATOM 9121 C CA . ASN B 1 252 ? -8.156 -20.109 -28.203 1 89.38 252 ASN B CA 1
ATOM 9122 C C . ASN B 1 252 ? -6.852 -19.328 -28.062 1 89.38 252 ASN B C 1
ATOM 9124 O O . ASN B 1 252 ? -6.863 -18.094 -27.984 1 89.38 252 ASN B O 1
ATOM 9128 N N . VAL B 1 253 ? -5.773 -20 -28.078 1 93.69 253 VAL B N 1
ATOM 9129 C CA . VAL B 1 253 ? -4.484 -19.312 -28 1 93.69 253 VAL B CA 1
ATOM 9130 C C . VAL B 1 253 ? -3.955 -19.078 -29.422 1 93.69 253 VAL B C 1
ATOM 9132 O O . VAL B 1 253 ? -3.229 -19.906 -29.969 1 93.69 253 VAL B O 1
ATOM 9135 N N . THR B 1 254 ? -4.309 -17.891 -29.891 1 94.44 254 THR B N 1
ATOM 9136 C CA . THR B 1 254 ? -3.883 -17.453 -31.219 1 94.44 254 THR B CA 1
ATOM 9137 C C . THR B 1 254 ? -2.664 -16.531 -31.109 1 94.44 254 THR B C 1
ATOM 9139 O O . THR B 1 254 ? -2.297 -16.094 -30.016 1 94.44 254 THR B O 1
ATOM 9142 N N . PRO B 1 255 ? -2.037 -16.312 -32.25 1 95.5 255 PRO B N 1
ATOM 9143 C CA . PRO B 1 255 ? -0.926 -15.359 -32.25 1 95.5 255 PRO B CA 1
ATOM 9144 C C . PRO B 1 255 ? -1.318 -14.008 -31.641 1 95.5 255 PRO B C 1
ATOM 9146 O O . PRO B 1 255 ? -0.538 -13.406 -30.906 1 95.5 255 PRO B O 1
ATOM 9149 N N . GLN B 1 256 ? -2.523 -13.609 -31.922 1 95.62 256 GLN B N 1
ATOM 9150 C CA . GLN B 1 256 ? -3 -12.336 -31.391 1 95.62 256 GLN B CA 1
ATOM 9151 C C . GLN B 1 256 ? -3.125 -12.398 -29.859 1 95.62 256 GLN B C 1
ATOM 9153 O O . GLN B 1 256 ? -2.783 -11.438 -29.172 1 95.62 256 GLN B O 1
ATOM 9158 N N . VAL B 1 257 ? -3.623 -13.477 -29.344 1 95.31 257 VAL B N 1
ATOM 9159 C CA . VAL B 1 257 ? -3.768 -13.641 -27.906 1 95.31 257 VAL B CA 1
ATOM 9160 C C . VAL B 1 257 ? -2.391 -13.625 -27.234 1 95.31 257 VAL B C 1
ATOM 9162 O O . VAL B 1 257 ? -2.219 -13.047 -26.172 1 95.31 257 VAL B O 1
ATOM 9165 N N . THR B 1 258 ? -1.452 -14.266 -27.875 1 97.19 258 THR B N 1
ATOM 9166 C CA . THR B 1 258 ? -0.084 -14.242 -27.359 1 97.19 258 THR B CA 1
ATOM 9167 C C . THR B 1 258 ? 0.415 -12.805 -27.234 1 97.19 258 THR B C 1
ATOM 9169 O O . THR B 1 258 ? 0.964 -12.43 -26.188 1 97.19 258 THR B O 1
ATOM 9172 N N . TRP B 1 259 ? 0.144 -12.055 -28.266 1 96.81 259 TRP B N 1
ATOM 9173 C CA . TRP B 1 259 ? 0.554 -10.656 -28.281 1 96.81 259 TRP B CA 1
ATOM 9174 C C . TRP B 1 259 ? -0.139 -9.875 -27.156 1 96.81 259 TRP B C 1
ATOM 9176 O O . TRP B 1 259 ? 0.506 -9.125 -26.422 1 96.81 259 TRP B O 1
ATOM 9186 N N . ASP B 1 260 ? -1.394 -10.062 -27 1 95.94 260 ASP B N 1
ATOM 9187 C CA . ASP B 1 260 ? -2.197 -9.336 -26.016 1 95.94 260 ASP B CA 1
ATOM 9188 C C . ASP B 1 260 ? -1.739 -9.656 -24.594 1 95.94 260 ASP B C 1
ATOM 9190 O O . ASP B 1 260 ? -1.699 -8.766 -23.734 1 95.94 260 ASP B O 1
ATOM 9194 N N . VAL B 1 261 ? -1.428 -10.852 -24.328 1 96.56 261 VAL B N 1
ATOM 9195 C CA . VAL B 1 261 ? -0.991 -11.273 -22.984 1 96.56 261 VAL B CA 1
ATOM 9196 C C . VAL B 1 261 ? 0.365 -10.648 -22.672 1 96.56 261 VAL B C 1
ATOM 9198 O O . VAL B 1 261 ? 0.613 -10.234 -21.531 1 96.56 261 VAL B O 1
ATOM 9201 N N . LEU B 1 262 ? 1.22 -10.523 -23.672 1 97.69 262 LEU B N 1
ATOM 9202 C CA . LEU B 1 262 ? 2.529 -9.914 -23.453 1 97.69 262 LEU B CA 1
ATOM 9203 C C . LEU B 1 262 ? 2.396 -8.438 -23.125 1 97.69 262 LEU B C 1
ATOM 9205 O O . LEU B 1 262 ? 3.121 -7.922 -22.266 1 97.69 262 LEU B O 1
ATOM 9209 N N . ILE B 1 263 ? 1.48 -7.816 -23.797 1 97.19 263 ILE B N 1
ATOM 9210 C CA . ILE B 1 263 ? 1.225 -6.41 -23.516 1 97.19 263 ILE B CA 1
ATOM 9211 C C . ILE B 1 263 ? 0.729 -6.262 -22.078 1 97.19 263 ILE B C 1
ATOM 9213 O O . ILE B 1 263 ? 1.202 -5.395 -21.344 1 97.19 263 ILE B O 1
ATOM 9217 N N . LEU B 1 264 ? -0.153 -7.113 -21.719 1 96.19 264 LEU B N 1
ATOM 9218 C CA . LEU B 1 264 ? -0.719 -7.094 -20.375 1 96.19 264 LEU B CA 1
ATOM 9219 C C . LEU B 1 264 ? 0.366 -7.309 -19.328 1 96.19 264 LEU B C 1
ATOM 9221 O O . LEU B 1 264 ? 0.409 -6.598 -18.312 1 96.19 264 LEU B O 1
ATOM 9225 N N . GLN B 1 265 ? 1.212 -8.203 -19.547 1 97.06 265 GLN B N 1
ATOM 9226 C CA . GLN B 1 265 ? 2.307 -8.508 -18.625 1 97.06 265 GLN B CA 1
ATOM 9227 C C . GLN B 1 265 ? 3.24 -7.309 -18.469 1 97.06 265 GLN B C 1
ATOM 9229 O O . GLN B 1 265 ? 3.668 -6.984 -17.359 1 97.06 265 GLN B O 1
ATOM 9234 N N . HIS B 1 266 ? 3.535 -6.703 -19.594 1 97.62 266 HIS B N 1
ATOM 9235 C CA . HIS B 1 266 ? 4.469 -5.582 -19.578 1 97.62 266 HIS B CA 1
ATOM 9236 C C . HIS B 1 266 ? 3.867 -4.387 -18.844 1 97.62 266 HIS B C 1
ATOM 9238 O O . HIS B 1 266 ? 4.582 -3.639 -18.172 1 97.62 266 HIS B O 1
ATOM 9244 N N . GLU B 1 267 ? 2.607 -4.211 -19.016 1 96.81 267 GLU B N 1
ATOM 9245 C CA . GLU B 1 267 ? 1.949 -3.137 -18.281 1 96.81 267 GLU B CA 1
ATOM 9246 C C . GLU B 1 267 ? 2.135 -3.307 -16.781 1 96.81 267 GLU B C 1
ATOM 9248 O O . GLU B 1 267 ? 2.467 -2.35 -16.078 1 96.81 267 GLU B O 1
ATOM 9253 N N . HIS B 1 268 ? 1.979 -4.461 -16.297 1 97.06 268 HIS B N 1
ATOM 9254 C CA . HIS B 1 268 ? 2.105 -4.73 -14.875 1 97.06 268 HIS B CA 1
ATOM 9255 C C . HIS B 1 268 ? 3.566 -4.715 -14.438 1 97.06 268 HIS B C 1
ATOM 9257 O O . HIS B 1 268 ? 3.898 -4.168 -13.383 1 97.06 268 HIS B O 1
ATOM 9263 N N . GLY B 1 269 ? 4.406 -5.301 -15.297 1 97.88 269 GLY B N 1
ATOM 9264 C CA . GLY B 1 269 ? 5.824 -5.277 -14.977 1 97.88 269 GLY B CA 1
ATOM 9265 C C . GLY B 1 269 ? 6.387 -3.875 -14.859 1 97.88 269 GLY B C 1
ATOM 9266 O O . GLY B 1 269 ? 7.164 -3.588 -13.945 1 97.88 269 GLY B O 1
ATOM 9267 N N . ILE B 1 270 ? 5.957 -3 -15.719 1 98.44 270 ILE B N 1
ATOM 9268 C CA . ILE B 1 270 ? 6.426 -1.618 -15.711 1 98.44 270 ILE B CA 1
ATOM 9269 C C . ILE B 1 270 ? 5.84 -0.883 -14.5 1 98.44 270 ILE B C 1
ATOM 9271 O O . ILE B 1 270 ? 6.535 -0.105 -13.844 1 98.44 270 ILE B O 1
ATOM 9275 N N . ASN B 1 271 ? 4.594 -1.127 -14.234 1 97.62 271 ASN B N 1
ATOM 9276 C CA . ASN B 1 271 ? 3.984 -0.516 -13.055 1 97.62 271 ASN B CA 1
ATOM 9277 C C . ASN B 1 271 ? 4.715 -0.916 -11.773 1 97.62 271 ASN B C 1
ATOM 9279 O O . ASN B 1 271 ? 4.926 -0.084 -10.891 1 97.62 271 ASN B O 1
ATOM 9283 N N . ASP B 1 272 ? 5.07 -2.168 -11.648 1 97.5 272 ASP B N 1
ATOM 9284 C CA . ASP B 1 272 ? 5.824 -2.631 -10.484 1 97.5 272 ASP B CA 1
ATOM 9285 C C . ASP B 1 272 ? 7.18 -1.94 -10.391 1 97.5 272 ASP B C 1
ATOM 9287 O O . ASP B 1 272 ? 7.613 -1.544 -9.312 1 97.5 272 ASP B O 1
ATOM 9291 N N . ALA B 1 273 ? 7.805 -1.822 -11.516 1 98.44 273 ALA B N 1
ATOM 9292 C CA . ALA B 1 273 ? 9.094 -1.136 -11.555 1 98.44 273 ALA B CA 1
ATOM 9293 C C . ALA B 1 273 ? 8.945 0.329 -11.148 1 98.44 273 ALA B C 1
ATOM 9295 O O . ALA B 1 273 ? 9.789 0.865 -10.422 1 98.44 273 ALA B O 1
ATOM 9296 N N . LEU B 1 274 ? 7.902 0.918 -11.664 1 98.31 274 LEU B N 1
ATOM 9297 C CA . LEU B 1 274 ? 7.641 2.312 -11.328 1 98.31 274 LEU B CA 1
ATOM 9298 C C . LEU B 1 274 ? 7.469 2.484 -9.82 1 98.31 274 LEU B C 1
ATOM 9300 O O . LEU B 1 274 ? 8 3.43 -9.234 1 98.31 274 LEU B O 1
ATOM 9304 N N . GLU B 1 275 ? 6.824 1.603 -9.211 1 96.81 275 GLU B N 1
ATOM 9305 C CA . GLU B 1 275 ? 6.625 1.671 -7.77 1 96.81 275 GLU B CA 1
ATOM 9306 C C . GLU B 1 275 ? 7.953 1.555 -7.023 1 96.81 275 GLU B C 1
ATOM 9308 O O . GLU B 1 275 ? 8.188 2.277 -6.055 1 96.81 275 GLU B O 1
ATOM 9313 N N . MET B 1 276 ? 8.789 0.676 -7.453 1 97.5 276 MET B N 1
ATOM 9314 C CA . MET B 1 276 ? 10.086 0.489 -6.812 1 97.5 276 MET B CA 1
ATOM 9315 C C . MET B 1 276 ? 10.969 1.721 -6.996 1 97.5 276 MET B C 1
ATOM 9317 O O . MET B 1 276 ? 11.672 2.127 -6.07 1 97.5 276 MET B O 1
ATOM 9321 N N . ILE B 1 277 ? 10.883 2.303 -8.172 1 98.38 277 ILE B N 1
ATOM 9322 C CA . ILE B 1 277 ? 11.703 3.473 -8.453 1 98.38 277 ILE B CA 1
ATOM 9323 C C . ILE B 1 277 ? 11.188 4.672 -7.664 1 98.38 277 ILE B C 1
ATOM 9325 O O . ILE B 1 277 ? 11.977 5.504 -7.203 1 98.38 277 ILE B O 1
ATOM 9329 N N . ASP B 1 278 ? 9.914 4.766 -7.547 1 96.88 278 ASP B N 1
ATOM 9330 C CA . ASP B 1 278 ? 9.352 5.828 -6.723 1 96.88 278 ASP B CA 1
ATOM 9331 C C . ASP B 1 278 ? 9.812 5.711 -5.273 1 96.88 278 ASP B C 1
ATOM 9333 O O . ASP B 1 278 ? 10.094 6.719 -4.625 1 96.88 278 ASP B O 1
ATOM 9337 N N . GLU B 1 279 ? 9.883 4.559 -4.777 1 95.25 279 GLU B N 1
ATOM 9338 C CA . GLU B 1 279 ? 10.406 4.348 -3.432 1 95.25 279 GLU B CA 1
ATOM 9339 C C . GLU B 1 279 ? 11.875 4.77 -3.338 1 95.25 279 GLU B C 1
ATOM 9341 O O . GLU B 1 279 ? 12.281 5.402 -2.365 1 95.25 279 GLU B O 1
ATOM 9346 N N . LEU B 1 280 ? 12.602 4.391 -4.355 1 97 280 LEU B N 1
ATOM 9347 C CA . LEU B 1 280 ? 14.016 4.746 -4.379 1 97 280 LEU B CA 1
ATOM 9348 C C . LEU B 1 280 ? 14.203 6.258 -4.395 1 97 280 LEU B C 1
ATOM 9350 O O . LEU B 1 280 ? 15.109 6.785 -3.754 1 97 280 LEU B O 1
ATOM 9354 N N . ARG B 1 281 ? 13.359 6.914 -5.156 1 95.81 281 ARG B N 1
ATOM 9355 C CA . ARG B 1 281 ? 13.406 8.367 -5.215 1 95.81 281 ARG B CA 1
ATOM 9356 C C . ARG B 1 281 ? 13.227 8.977 -3.83 1 95.81 281 ARG B C 1
ATOM 9358 O O . ARG B 1 281 ? 13.82 10.016 -3.516 1 95.81 281 ARG B O 1
ATOM 9365 N N . GLY B 1 282 ? 12.453 8.328 -3.041 1 94.25 282 GLY B N 1
ATOM 9366 C CA . GLY B 1 282 ? 12.227 8.805 -1.686 1 94.25 282 GLY B CA 1
ATOM 9367 C C . GLY B 1 282 ? 13.43 8.633 -0.777 1 94.25 282 GLY B C 1
ATOM 9368 O O . GLY B 1 282 ? 13.641 9.422 0.14 1 94.25 282 GLY B O 1
ATOM 9369 N N . PHE B 1 283 ? 14.242 7.699 -1.1 1 95.69 283 PHE B N 1
ATOM 9370 C CA . PHE B 1 283 ? 15.414 7.398 -0.284 1 95.69 283 PHE B CA 1
ATOM 9371 C C . PHE B 1 283 ? 16.609 8.242 -0.713 1 95.69 283 PHE B C 1
ATOM 9373 O O . PHE B 1 283 ? 17.406 8.68 0.123 1 95.69 283 PHE B O 1
ATOM 9380 N N . LEU B 1 284 ? 16.703 8.547 -1.992 1 97.31 284 LEU B N 1
ATOM 9381 C CA . LEU B 1 284 ? 17.969 9 -2.572 1 97.31 284 LEU B CA 1
ATOM 9382 C C . LEU B 1 284 ? 18.047 10.523 -2.59 1 97.31 284 LEU B C 1
ATOM 9384 O O . LEU B 1 284 ? 18.344 11.117 -3.627 1 97.31 284 LEU B O 1
ATOM 9388 N N . SER B 1 285 ? 17.906 11.086 -1.453 1 95.5 285 SER B N 1
ATOM 9389 C CA . SER B 1 285 ? 18.047 12.539 -1.333 1 95.5 285 SER B CA 1
ATOM 9390 C C . SER B 1 285 ? 19.469 12.93 -0.958 1 95.5 285 SER B C 1
ATOM 9392 O O . SER B 1 285 ? 19.688 13.945 -0.289 1 95.5 285 SER B O 1
ATOM 9394 N N . ASN B 1 286 ? 20.5 12.094 -1.334 1 95.75 286 ASN B N 1
ATOM 9395 C CA . ASN B 1 286 ? 21.906 12.391 -1.076 1 95.75 286 ASN B CA 1
ATOM 9396 C C . ASN B 1 286 ? 22.344 13.68 -1.766 1 95.75 286 ASN B C 1
ATOM 9398 O O . ASN B 1 286 ? 22.234 13.805 -2.988 1 95.75 286 ASN B O 1
ATOM 9402 N N . SER B 1 287 ? 22.844 14.594 -0.987 1 94.38 287 SER B N 1
ATOM 9403 C CA . SER B 1 287 ? 23.312 15.867 -1.511 1 94.38 287 SER B CA 1
ATOM 9404 C C . SER B 1 287 ? 24.75 15.766 -2.02 1 94.38 287 SER B C 1
ATOM 9406 O O . SER B 1 287 ? 25.578 15.086 -1.409 1 94.38 287 SER B O 1
ATOM 9408 N N . ILE B 1 288 ? 25 16.438 -3.15 1 93.19 288 ILE B N 1
ATOM 9409 C CA . ILE B 1 288 ? 26.344 16.422 -3.717 1 93.19 288 ILE B CA 1
ATOM 9410 C C . ILE B 1 288 ? 27.312 17.094 -2.746 1 93.19 288 ILE B C 1
ATOM 9412 O O . ILE B 1 288 ? 28.516 16.781 -2.734 1 93.19 288 ILE B O 1
ATOM 9416 N N . ARG B 1 289 ? 26.797 17.875 -1.841 1 88.62 289 ARG B N 1
ATOM 9417 C CA . ARG B 1 289 ? 27.594 18.594 -0.857 1 88.62 289 ARG B CA 1
ATOM 9418 C C . ARG B 1 289 ? 28.172 17.641 0.184 1 88.62 289 ARG B C 1
ATOM 9420 O O . ARG B 1 289 ? 29.281 17.859 0.686 1 88.62 289 ARG B O 1
ATOM 9427 N N . TYR B 1 290 ? 27.453 16.656 0.511 1 90.06 290 TYR B N 1
ATOM 9428 C CA . TYR B 1 290 ? 27.859 15.766 1.584 1 90.06 290 TYR B CA 1
ATOM 9429 C C . TYR B 1 290 ? 28.422 14.461 1.022 1 90.06 290 TYR B C 1
ATOM 9431 O O . TYR B 1 290 ? 29.438 13.953 1.506 1 90.06 290 TYR B O 1
ATOM 9439 N N . ALA B 1 291 ? 27.812 13.859 0.137 1 90.62 291 ALA B N 1
ATOM 9440 C CA . ALA B 1 291 ? 28.156 12.531 -0.364 1 90.62 291 ALA B CA 1
ATOM 9441 C C . ALA B 1 291 ? 29.031 12.625 -1.615 1 90.62 291 ALA B C 1
ATOM 9443 O O . ALA B 1 291 ? 29.875 11.766 -1.859 1 90.62 291 ALA B O 1
ATOM 9444 N N . GLY B 1 292 ? 28.828 13.617 -2.455 1 93.62 292 GLY B N 1
ATOM 9445 C CA . GLY B 1 292 ? 29.469 13.656 -3.762 1 93.62 292 GLY B CA 1
ATOM 9446 C C . GLY B 1 292 ? 28.812 12.727 -4.77 1 93.62 292 GLY B C 1
ATOM 9447 O O . GLY B 1 292 ? 27.781 12.102 -4.477 1 93.62 292 GLY B O 1
ATOM 9448 N N . ALA B 1 293 ? 29.375 12.617 -6.016 1 97.31 293 ALA B N 1
ATOM 9449 C CA . ALA B 1 293 ? 28.891 11.758 -7.094 1 97.31 293 ALA B CA 1
ATOM 9450 C C . ALA B 1 293 ? 30 11.492 -8.117 1 97.31 293 ALA B C 1
ATOM 9452 O O . ALA B 1 293 ? 30.891 12.32 -8.305 1 97.31 293 ALA B O 1
ATOM 9453 N N . THR B 1 294 ? 29.984 10.336 -8.703 1 98.06 294 THR B N 1
ATOM 9454 C CA . THR B 1 294 ? 30.969 10.008 -9.719 1 98.06 294 THR B CA 1
ATOM 9455 C C . THR B 1 294 ? 30.719 10.805 -11 1 98.06 294 THR B C 1
ATOM 9457 O O . THR B 1 294 ? 29.594 11.242 -11.25 1 98.06 294 THR B O 1
ATOM 9460 N N . GLU B 1 295 ? 31.781 10.961 -11.789 1 98 295 GLU B N 1
ATOM 9461 C CA . GLU B 1 295 ? 31.656 11.633 -13.078 1 98 295 GLU B CA 1
ATOM 9462 C C . GLU B 1 295 ? 30.734 10.859 -14.016 1 98 295 GLU B C 1
ATOM 9464 O O . GLU B 1 295 ? 30 11.461 -14.805 1 98 295 GLU B O 1
ATOM 9469 N N . GLU B 1 296 ? 30.797 9.586 -13.875 1 98.31 296 GLU B N 1
ATOM 9470 C CA . GLU B 1 296 ? 29.953 8.734 -14.703 1 98.31 296 GLU B CA 1
ATOM 9471 C C . GLU B 1 296 ? 28.469 9.016 -14.445 1 98.31 296 GLU B C 1
ATOM 9473 O O . GLU B 1 296 ? 27.688 9.133 -15.391 1 98.31 296 GLU B O 1
ATOM 9478 N N . LEU B 1 297 ? 28.047 9.078 -13.188 1 98.31 297 LEU B N 1
ATOM 9479 C CA . LEU B 1 297 ? 26.672 9.359 -12.836 1 98.31 297 LEU B CA 1
ATOM 9480 C C . LEU B 1 297 ? 26.25 10.734 -13.328 1 98.31 297 LEU B C 1
ATOM 9482 O O . LEU B 1 297 ? 25.156 10.898 -13.891 1 98.31 297 LEU B O 1
ATOM 9486 N N . LEU B 1 298 ? 27.125 11.727 -13.148 1 98.19 298 LEU B N 1
ATOM 9487 C CA . LEU B 1 298 ? 26.812 13.094 -13.547 1 98.19 298 LEU B CA 1
ATOM 9488 C C . LEU B 1 298 ? 26.672 13.203 -15.055 1 98.19 298 LEU B C 1
ATOM 9490 O O . LEU B 1 298 ? 25.766 13.891 -15.547 1 98.19 298 LEU B O 1
ATOM 9494 N N . ALA B 1 299 ? 27.547 12.508 -15.758 1 98.31 299 ALA B N 1
ATOM 9495 C CA . ALA B 1 299 ? 27.469 12.516 -17.219 1 98.31 299 ALA B CA 1
ATOM 9496 C C . ALA B 1 299 ? 26.188 11.844 -17.703 1 98.31 299 ALA B C 1
ATOM 9498 O O . ALA B 1 299 ? 25.531 12.328 -18.625 1 98.31 299 ALA B O 1
ATOM 9499 N N . SER B 1 300 ? 25.906 10.695 -17.094 1 98.25 300 SER B N 1
ATOM 9500 C CA . SER B 1 300 ? 24.688 9.984 -17.438 1 98.25 300 SER B CA 1
ATOM 9501 C C . SER B 1 300 ? 23.438 10.828 -17.156 1 98.25 300 SER B C 1
ATOM 9503 O O . SER B 1 300 ? 22.5 10.844 -17.953 1 98.25 300 SER B O 1
ATOM 9505 N N . LEU B 1 301 ? 23.422 11.5 -16.016 1 97.75 301 LEU B N 1
ATOM 9506 C CA . LEU B 1 301 ? 22.297 12.359 -15.633 1 97.75 301 LEU B CA 1
ATOM 9507 C C . LEU B 1 301 ? 22.141 13.508 -16.625 1 97.75 301 LEU B C 1
ATOM 9509 O O . LEU B 1 301 ? 21.016 13.812 -17.047 1 97.75 301 LEU B O 1
ATOM 9513 N N . GLN B 1 302 ? 23.203 14.148 -16.969 1 97.12 302 GLN B N 1
ATOM 9514 C CA . GLN B 1 302 ? 23.141 15.258 -17.922 1 97.12 302 GLN B CA 1
ATOM 9515 C C . GLN B 1 302 ? 22.578 14.812 -19.266 1 97.12 302 GLN B C 1
ATOM 9517 O O . GLN B 1 302 ? 21.75 15.508 -19.859 1 97.12 302 GLN B O 1
ATOM 9522 N N . ALA B 1 303 ? 23.031 13.664 -19.703 1 97.88 303 ALA B N 1
ATOM 9523 C CA . ALA B 1 303 ? 22.531 13.102 -20.953 1 97.88 303 ALA B CA 1
ATOM 9524 C C . ALA B 1 303 ? 21.031 12.852 -20.875 1 97.88 303 ALA B C 1
ATOM 9526 O O . ALA B 1 303 ? 20.297 13.125 -21.828 1 97.88 303 ALA B O 1
ATOM 9527 N N . ASP B 1 304 ? 20.578 12.289 -19.781 1 97.69 304 ASP B N 1
ATOM 9528 C CA . ASP B 1 304 ? 19.156 12.008 -19.578 1 97.69 304 ASP B CA 1
ATOM 9529 C C . ASP B 1 304 ? 18.344 13.297 -19.594 1 97.69 304 ASP B C 1
ATOM 9531 O O . ASP B 1 304 ? 17.281 13.359 -20.234 1 97.69 304 ASP B O 1
ATOM 9535 N N . LEU B 1 305 ? 18.797 14.281 -18.875 1 96.31 305 LEU B N 1
ATOM 9536 C CA . LEU B 1 305 ? 18.062 15.539 -18.75 1 96.31 305 LEU B CA 1
ATOM 9537 C C . LEU B 1 305 ? 17.922 16.203 -20.125 1 96.31 305 LEU B C 1
ATOM 9539 O O . LEU B 1 305 ? 16.906 16.875 -20.391 1 96.31 305 LEU B O 1
ATOM 9543 N N . GLU B 1 306 ? 18.828 16.016 -20.969 1 96.19 306 GLU B N 1
ATOM 9544 C CA . GLU B 1 306 ? 18.766 16.562 -22.312 1 96.19 306 GLU B CA 1
ATOM 9545 C C . GLU B 1 306 ? 17.781 15.797 -23.172 1 96.19 306 GLU B C 1
ATOM 9547 O O . GLU B 1 306 ? 17.062 16.391 -23.984 1 96.19 306 GLU B O 1
ATOM 9552 N N . ARG B 1 307 ? 17.703 14.523 -22.953 1 97 307 ARG B N 1
ATOM 9553 C CA . ARG B 1 307 ? 16.891 13.656 -23.797 1 97 307 ARG B CA 1
ATOM 9554 C C . ARG B 1 307 ? 15.453 13.609 -23.312 1 97 307 ARG B C 1
ATOM 9556 O O . ARG B 1 307 ? 14.555 13.172 -24.031 1 97 307 ARG B O 1
ATOM 9563 N N . LEU B 1 308 ? 15.211 14.023 -22.094 1 97.56 308 LEU B N 1
ATOM 9564 C CA . LEU B 1 308 ? 13.883 13.93 -21.484 1 97.56 308 LEU B CA 1
ATOM 9565 C C . LEU B 1 308 ? 13.344 15.305 -21.125 1 97.56 308 LEU B C 1
ATOM 9567 O O . LEU B 1 308 ? 13.195 15.633 -19.953 1 97.56 308 LEU B O 1
ATOM 9571 N N . PRO B 1 309 ? 12.922 16.031 -22.047 1 93.31 309 PRO B N 1
ATOM 9572 C CA . PRO B 1 309 ? 12.43 17.375 -21.797 1 93.31 309 PRO B CA 1
ATOM 9573 C C . PRO B 1 309 ? 11.133 17.391 -20.984 1 93.31 309 PRO B C 1
ATOM 9575 O O . PRO B 1 309 ? 10.742 18.438 -20.453 1 93.31 309 PRO B O 1
ATOM 9578 N N . GLU B 1 310 ? 10.461 16.234 -20.859 1 92.44 310 GLU B N 1
ATOM 9579 C CA . GLU B 1 310 ? 9.188 16.141 -20.156 1 92.44 310 GLU B CA 1
ATOM 9580 C C . GLU B 1 310 ? 9.391 16.281 -18.641 1 92.44 310 GLU B C 1
ATOM 9582 O O . GLU B 1 310 ? 8.43 16.516 -17.906 1 92.44 310 GLU B O 1
ATOM 9587 N N . ILE B 1 311 ? 10.586 16.141 -18.125 1 93.19 311 ILE B N 1
ATOM 9588 C CA . ILE B 1 311 ? 10.836 16.266 -16.703 1 93.19 311 ILE B CA 1
ATOM 9589 C C . ILE B 1 311 ? 10.555 17.703 -16.25 1 93.19 311 ILE B C 1
ATOM 9591 O O . ILE B 1 311 ? 11.109 18.641 -16.812 1 93.19 311 ILE B O 1
ATOM 9595 N N . SER B 1 312 ? 9.742 17.844 -15.25 1 89.12 312 SER B N 1
ATOM 9596 C CA . SER B 1 312 ? 9.297 19.141 -14.766 1 89.12 312 SER B CA 1
ATOM 9597 C C . SER B 1 312 ? 10.477 19.984 -14.289 1 89.12 312 SER B C 1
ATOM 9599 O O . SER B 1 312 ? 11.375 19.484 -13.617 1 89.12 312 SER B O 1
ATOM 9601 N N . PRO B 1 313 ? 10.43 21.266 -14.555 1 88.88 313 PRO B N 1
ATOM 9602 C CA . PRO B 1 313 ? 11.461 22.172 -14.047 1 88.88 313 PRO B CA 1
ATOM 9603 C C . PRO B 1 313 ? 11.5 22.25 -12.523 1 88.88 313 PRO B C 1
ATOM 9605 O O . PRO B 1 313 ? 12.539 22.547 -11.938 1 88.88 313 PRO B O 1
ATOM 9608 N N . ARG B 1 314 ? 10.461 21.922 -12 1 86.94 314 ARG B N 1
ATOM 9609 C CA . ARG B 1 314 ? 10.383 21.922 -10.539 1 86.94 314 ARG B CA 1
ATOM 9610 C C . ARG B 1 314 ? 11.398 20.953 -9.938 1 86.94 314 ARG B C 1
ATOM 9612 O O . ARG B 1 314 ? 12.102 21.281 -8.984 1 86.94 314 ARG B O 1
ATOM 9619 N N . TYR B 1 315 ? 11.477 19.766 -10.523 1 88.31 315 TYR B N 1
ATOM 9620 C CA . TYR B 1 315 ? 12.398 18.75 -10 1 88.31 315 TYR B CA 1
ATOM 9621 C C . TYR B 1 315 ? 13.844 19.188 -10.203 1 88.31 315 TYR B C 1
ATOM 9623 O O . TYR B 1 315 ? 14.688 18.969 -9.336 1 88.31 315 TYR B O 1
ATOM 9631 N N . LYS B 1 316 ? 14.062 19.859 -11.352 1 87.56 316 LYS B N 1
ATOM 9632 C CA . LYS B 1 316 ? 15.406 20.344 -11.625 1 87.56 316 LYS B CA 1
ATOM 9633 C C . LYS B 1 316 ? 15.828 21.422 -10.633 1 87.56 316 LYS B C 1
ATOM 9635 O O . LYS B 1 316 ? 16.984 21.453 -10.203 1 87.56 316 LYS B O 1
ATOM 9640 N N . ARG B 1 317 ? 14.867 22.125 -10.234 1 87.56 317 ARG B N 1
ATOM 9641 C CA . ARG B 1 317 ? 15.125 23.219 -9.305 1 87.56 317 ARG B CA 1
ATOM 9642 C C . ARG B 1 317 ? 15.273 22.703 -7.879 1 87.56 317 ARG B C 1
ATOM 9644 O O . ARG B 1 317 ? 16.266 23 -7.207 1 87.56 317 ARG B O 1
ATOM 9651 N N . LEU B 1 318 ? 14.367 21.891 -7.445 1 86.44 318 LEU B N 1
ATOM 9652 C CA . LEU B 1 318 ? 14.289 21.469 -6.051 1 86.44 318 LEU B CA 1
ATOM 9653 C C . LEU B 1 318 ? 15.352 20.422 -5.738 1 86.44 318 LEU B C 1
ATOM 9655 O O . LEU B 1 318 ? 15.805 20.312 -4.598 1 86.44 318 LEU B O 1
ATOM 9659 N N . ASN B 1 319 ? 15.742 19.609 -6.781 1 89.88 319 ASN B N 1
ATOM 9660 C CA . ASN B 1 319 ? 16.672 18.516 -6.551 1 89.88 319 ASN B CA 1
ATOM 9661 C C . ASN B 1 319 ? 18.016 18.766 -7.238 1 89.88 319 ASN B C 1
ATOM 9663 O O . ASN B 1 319 ? 18.734 17.828 -7.578 1 89.88 319 ASN B O 1
ATOM 9667 N N . ALA B 1 320 ? 18.344 20.047 -7.438 1 88.69 320 ALA B N 1
ATOM 9668 C CA . ALA B 1 320 ? 19.562 20.438 -8.164 1 88.69 320 ALA B CA 1
ATOM 9669 C C . ALA B 1 320 ? 20.797 19.875 -7.488 1 88.69 320 ALA B C 1
ATOM 9671 O O . ALA B 1 320 ? 21.781 19.516 -8.164 1 88.69 320 ALA B O 1
ATOM 9672 N N . GLU B 1 321 ? 20.75 19.719 -6.18 1 93.69 321 GLU B N 1
ATOM 9673 C CA . GLU B 1 321 ? 21.922 19.25 -5.449 1 93.69 321 GLU B CA 1
ATOM 9674 C C . GLU B 1 321 ? 21.797 17.766 -5.094 1 93.69 321 GLU B C 1
ATOM 9676 O O . GLU B 1 321 ? 22.578 17.25 -4.289 1 93.69 321 GLU B O 1
ATOM 9681 N N . GLU B 1 322 ? 20.844 17.141 -5.656 1 96.19 322 GLU B N 1
ATOM 9682 C CA . GLU B 1 322 ? 20.578 15.727 -5.375 1 96.19 322 GLU B CA 1
ATOM 9683 C C . GLU B 1 322 ? 20.625 14.898 -6.652 1 96.19 322 GLU B C 1
ATOM 9685 O O . GLU B 1 322 ? 19.609 14.367 -7.102 1 96.19 322 GLU B O 1
ATOM 9690 N N . PRO B 1 323 ? 21.812 14.688 -7.172 1 97.25 323 PRO B N 1
ATOM 9691 C CA . PRO B 1 323 ? 21.953 14.008 -8.461 1 97.25 323 PRO B CA 1
ATOM 9692 C C . PRO B 1 323 ? 21.391 12.586 -8.445 1 97.25 323 PRO B C 1
ATOM 9694 O O . PRO B 1 323 ? 20.844 12.117 -9.445 1 97.25 323 PRO B O 1
ATOM 9697 N N . TYR B 1 324 ? 21.5 11.836 -7.332 1 98.06 324 TYR B N 1
ATOM 9698 C CA . TYR B 1 324 ? 20.984 10.477 -7.246 1 98.06 324 TYR B CA 1
ATOM 9699 C C . TYR B 1 324 ? 19.469 10.453 -7.418 1 98.06 324 TYR B C 1
ATOM 9701 O O . TYR B 1 324 ? 18.938 9.625 -8.164 1 98.06 324 TYR B O 1
ATOM 9709 N N . ARG B 1 325 ? 18.766 11.398 -6.723 1 97.06 325 ARG B N 1
ATOM 9710 C CA . ARG B 1 325 ? 17.312 11.508 -6.832 1 97.06 325 ARG B CA 1
ATOM 9711 C C . ARG B 1 325 ? 16.906 11.922 -8.242 1 97.06 325 ARG B C 1
ATOM 9713 O O . ARG B 1 325 ? 15.922 11.414 -8.781 1 97.06 325 ARG B O 1
ATOM 9720 N N . LEU B 1 326 ? 17.641 12.836 -8.812 1 97.56 326 LEU B N 1
ATOM 9721 C CA . LEU B 1 326 ? 17.328 13.289 -10.164 1 97.56 326 LEU B CA 1
ATOM 9722 C C . LEU B 1 326 ? 17.516 12.164 -11.172 1 97.56 326 LEU B C 1
ATOM 9724 O O . LEU B 1 326 ? 16.75 12.047 -12.125 1 97.56 326 LEU B O 1
ATOM 9728 N N . LYS B 1 327 ? 18.578 11.383 -10.961 1 98.38 327 LYS B N 1
ATOM 9729 C CA . LYS B 1 327 ? 18.766 10.234 -11.836 1 98.38 327 LYS B CA 1
ATOM 9730 C C . LYS B 1 327 ? 17.609 9.25 -11.727 1 98.38 327 LYS B C 1
ATOM 9732 O O . LYS B 1 327 ? 17.125 8.734 -12.734 1 98.38 327 LYS B O 1
ATOM 9737 N N . ALA B 1 328 ? 17.188 8.977 -10.508 1 98.19 328 ALA B N 1
ATOM 9738 C CA . ALA B 1 328 ? 16.031 8.102 -10.297 1 98.19 328 ALA B CA 1
ATOM 9739 C C . ALA B 1 328 ? 14.781 8.672 -10.961 1 98.19 328 ALA B C 1
ATOM 9741 O O . ALA B 1 328 ? 13.953 7.918 -11.469 1 98.19 328 ALA B O 1
ATOM 9742 N N . THR B 1 329 ? 14.656 10.016 -10.969 1 98.06 329 THR B N 1
ATOM 9743 C CA . THR B 1 329 ? 13.539 10.68 -11.633 1 98.06 329 THR B CA 1
ATOM 9744 C C . THR B 1 329 ? 13.594 10.445 -13.141 1 98.06 329 THR B C 1
ATOM 9746 O O . THR B 1 329 ? 12.562 10.211 -13.773 1 98.06 329 THR B O 1
ATOM 9749 N N . CYS B 1 330 ? 14.742 10.508 -13.68 1 98.44 330 CYS B N 1
ATOM 9750 C CA . CYS B 1 330 ? 14.906 10.242 -15.109 1 98.44 330 CYS B CA 1
ATOM 9751 C C . CYS B 1 330 ? 14.555 8.797 -15.438 1 98.44 330 CYS B C 1
ATOM 9753 O O . CYS B 1 330 ? 13.898 8.531 -16.438 1 98.44 330 CYS B O 1
ATOM 9755 N N . ILE B 1 331 ? 15 7.883 -14.586 1 98.62 331 ILE B N 1
ATOM 9756 C CA . ILE B 1 331 ? 14.688 6.469 -14.766 1 98.62 331 ILE B CA 1
ATOM 9757 C C . ILE B 1 331 ? 13.172 6.27 -14.758 1 98.62 331 ILE B C 1
ATOM 9759 O O . ILE B 1 331 ? 12.633 5.543 -15.594 1 98.62 331 ILE B O 1
ATOM 9763 N N . ARG B 1 332 ? 12.516 6.906 -13.836 1 98.19 332 ARG B N 1
ATOM 9764 C CA . ARG B 1 332 ? 11.062 6.836 -13.75 1 98.19 332 ARG B CA 1
ATOM 9765 C C . ARG B 1 332 ? 10.414 7.32 -15.039 1 98.19 332 ARG B C 1
ATOM 9767 O O . ARG B 1 332 ? 9.469 6.699 -15.539 1 98.19 332 ARG B O 1
ATOM 9774 N N . GLN B 1 333 ? 10.906 8.414 -15.562 1 98.19 333 GLN B N 1
ATOM 9775 C CA . GLN B 1 333 ? 10.344 8.969 -16.797 1 98.19 333 GLN B CA 1
ATOM 9776 C C . GLN B 1 333 ? 10.547 8.016 -17.969 1 98.19 333 GLN B C 1
ATOM 9778 O O . GLN B 1 333 ? 9.664 7.855 -18.797 1 98.19 333 GLN B O 1
ATOM 9783 N N . LYS B 1 334 ? 11.703 7.43 -18.047 1 98.56 334 LYS B N 1
ATOM 9784 C CA . LYS B 1 334 ? 11.969 6.457 -19.109 1 98.56 334 LYS B CA 1
ATOM 9785 C C . LYS B 1 334 ? 11.008 5.273 -19.016 1 98.56 334 LYS B C 1
ATOM 9787 O O . LYS B 1 334 ? 10.578 4.734 -20.031 1 98.56 334 LYS B O 1
ATOM 9792 N N . LEU B 1 335 ? 10.695 4.805 -17.828 1 98.56 335 LEU B N 1
ATOM 9793 C CA . LEU B 1 335 ? 9.727 3.736 -17.641 1 98.56 335 LEU B CA 1
ATOM 9794 C C . LEU B 1 335 ? 8.344 4.168 -18.109 1 98.56 335 LEU B C 1
ATOM 9796 O O . LEU B 1 335 ? 7.641 3.398 -18.766 1 98.56 335 LEU B O 1
ATOM 9800 N N . GLU B 1 336 ? 7.957 5.387 -17.797 1 97.94 336 GLU B N 1
ATOM 9801 C CA . GLU B 1 336 ? 6.676 5.906 -18.266 1 97.94 336 GLU B CA 1
ATOM 9802 C C . GLU B 1 336 ? 6.625 5.961 -19.797 1 97.94 336 GLU B C 1
ATOM 9804 O O . GLU B 1 336 ? 5.598 5.641 -20.406 1 97.94 336 GLU B O 1
ATOM 9809 N N . ASN B 1 337 ? 7.707 6.387 -20.344 1 98.31 337 ASN B N 1
ATOM 9810 C CA . ASN B 1 337 ? 7.793 6.426 -21.797 1 98.31 337 ASN B CA 1
ATOM 9811 C C . ASN B 1 337 ? 7.695 5.027 -22.406 1 98.31 337 ASN B C 1
ATOM 9813 O O . ASN B 1 337 ? 7.105 4.848 -23.469 1 98.31 337 ASN B O 1
ATOM 9817 N N . THR B 1 338 ? 8.32 4.09 -21.75 1 98.31 338 THR B N 1
ATOM 9818 C CA . THR B 1 338 ? 8.242 2.709 -22.219 1 98.31 338 THR B CA 1
ATOM 9819 C C . THR B 1 338 ? 6.801 2.215 -22.203 1 98.31 338 THR B C 1
ATOM 9821 O O . THR B 1 338 ? 6.352 1.574 -23.156 1 98.31 338 THR B O 1
ATOM 9824 N N . LYS B 1 339 ? 6.109 2.482 -21.156 1 97.38 339 LYS B N 1
ATOM 9825 C CA . LYS B 1 339 ? 4.703 2.109 -21.016 1 97.38 339 LYS B CA 1
ATOM 9826 C C . LYS B 1 339 ? 3.869 2.715 -22.141 1 97.38 339 LYS B C 1
ATOM 9828 O O . LYS B 1 339 ? 3.062 2.021 -22.766 1 97.38 339 LYS B O 1
ATOM 9833 N N . GLN B 1 340 ? 4.086 3.979 -22.438 1 96.5 340 GLN B N 1
ATOM 9834 C CA . GLN B 1 340 ? 3.342 4.68 -23.484 1 96.5 340 GLN B CA 1
ATOM 9835 C C . GLN B 1 340 ? 3.678 4.137 -24.859 1 96.5 340 GLN B C 1
ATOM 9837 O O . GLN B 1 340 ? 2.791 3.979 -25.703 1 96.5 340 GLN B O 1
ATOM 9842 N N . ARG B 1 341 ? 4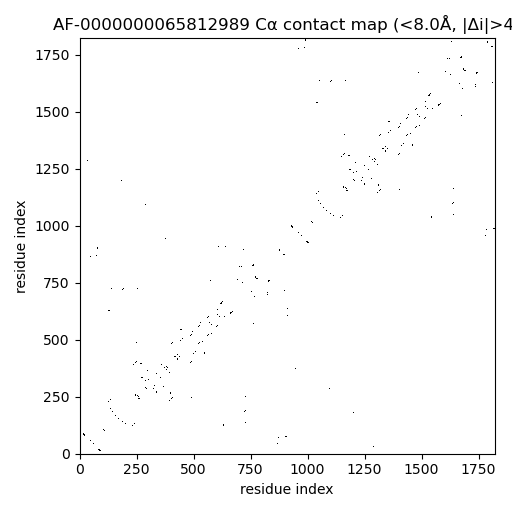.914 3.895 -25.062 1 97.19 341 ARG B N 1
ATOM 9843 C CA . ARG B 1 341 ? 5.359 3.342 -26.344 1 97.19 341 ARG B CA 1
ATOM 9844 C C . ARG B 1 341 ? 4.652 2.021 -26.641 1 97.19 341 ARG B C 1
ATOM 9846 O O . ARG B 1 341 ? 4.172 1.81 -27.766 1 97.19 341 ARG B O 1
ATOM 9853 N N . LEU B 1 342 ? 4.59 1.16 -25.672 1 96.62 342 LEU B N 1
ATOM 9854 C CA . LEU B 1 342 ? 3.979 -0.151 -25.859 1 96.62 342 LEU B CA 1
ATOM 9855 C C . LEU B 1 342 ? 2.469 -0.027 -26.031 1 96.62 342 LEU B C 1
ATOM 9857 O O . LEU B 1 342 ? 1.871 -0.748 -26.828 1 96.62 342 LEU B O 1
ATOM 9861 N N . ALA B 1 343 ? 1.85 0.893 -25.344 1 93.56 343 ALA B N 1
ATOM 9862 C CA . ALA B 1 343 ? 0.409 1.107 -25.453 1 93.56 343 ALA B CA 1
ATOM 9863 C C . ALA B 1 343 ? 0.046 1.652 -26.828 1 93.56 343 ALA B C 1
ATOM 9865 O O . ALA B 1 343 ? -0.988 1.29 -27.391 1 93.56 343 ALA B O 1
ATOM 9866 N N . LYS B 1 344 ? 0.95 2.457 -27.422 1 94.5 344 LYS B N 1
ATOM 9867 C CA . LYS B 1 344 ? 0.657 3.127 -28.672 1 94.5 344 LYS B CA 1
ATOM 9868 C C . LYS B 1 344 ? 1.229 2.348 -29.859 1 94.5 344 LYS B C 1
ATOM 9870 O O . LYS B 1 344 ? 0.867 2.6 -31.016 1 94.5 344 LYS B O 1
ATOM 9875 N N . GLY B 1 345 ? 2.066 1.431 -29.578 1 94.56 345 GLY B N 1
ATOM 9876 C CA . GLY B 1 345 ? 2.68 0.643 -30.641 1 94.56 345 GLY B CA 1
ATOM 9877 C C . GLY B 1 345 ? 3.721 1.411 -31.422 1 94.56 345 GLY B C 1
ATOM 9878 O O . GLY B 1 345 ? 3.852 1.223 -32.625 1 94.56 345 GLY B O 1
ATOM 9879 N N . THR B 1 346 ? 4.418 2.391 -30.734 1 95.69 346 THR B N 1
ATOM 9880 C CA . THR B 1 346 ? 5.453 3.176 -31.391 1 95.69 346 THR B CA 1
ATOM 9881 C C . THR B 1 346 ? 6.824 2.527 -31.219 1 95.69 346 THR B C 1
ATOM 9883 O O . THR B 1 346 ? 7.004 1.693 -30.328 1 95.69 346 THR B O 1
ATOM 9886 N N . PRO B 1 347 ? 7.781 2.852 -32 1 95.88 347 PRO B N 1
ATOM 9887 C CA . PRO B 1 347 ? 9.102 2.227 -31.922 1 95.88 347 PRO B CA 1
ATOM 9888 C C . PRO B 1 347 ? 9.914 2.713 -30.719 1 95.88 347 PRO B C 1
ATOM 9890 O O . PRO B 1 347 ? 9.633 3.783 -30.172 1 95.88 347 PRO B O 1
ATOM 9893 N N . HIS B 1 348 ? 10.922 1.951 -30.359 1 96.25 348 HIS B N 1
ATOM 9894 C CA . HIS B 1 348 ? 11.859 2.279 -29.297 1 96.25 348 HIS B CA 1
ATOM 9895 C C . HIS B 1 348 ? 12.703 3.5 -29.656 1 96.25 348 HIS B C 1
ATOM 9897 O O . HIS B 1 348 ? 13.141 3.639 -30.797 1 96.25 348 HIS B O 1
ATOM 9903 N N . GLU B 1 349 ? 12.789 4.434 -28.719 1 96.31 349 GLU B N 1
ATOM 9904 C CA . GLU B 1 349 ? 13.672 5.594 -28.859 1 96.31 349 GLU B CA 1
ATOM 9905 C C . GLU B 1 349 ? 14.836 5.516 -27.875 1 96.31 349 GLU B C 1
ATOM 9907 O O . GLU B 1 349 ? 14.641 5.648 -26.656 1 96.31 349 GLU B O 1
ATOM 9912 N N . ASP B 1 350 ? 15.977 5.426 -28.391 1 95.06 350 ASP B N 1
ATOM 9913 C CA . ASP B 1 350 ? 17.172 5.246 -27.562 1 95.06 350 ASP B CA 1
ATOM 9914 C C . ASP B 1 350 ? 17.359 6.406 -26.594 1 95.06 350 ASP B C 1
ATOM 9916 O O . ASP B 1 350 ? 17.281 7.57 -26.984 1 95.06 350 ASP B O 1
ATOM 9920 N N . GLY B 1 351 ? 17.484 6.062 -25.391 1 95.69 351 GLY B N 1
ATOM 9921 C CA . GLY B 1 351 ? 17.734 7.055 -24.359 1 95.69 351 GLY B CA 1
ATOM 9922 C C . GLY B 1 351 ? 16.469 7.633 -23.766 1 95.69 351 GLY B C 1
ATOM 9923 O O . GLY B 1 351 ? 16.5 8.289 -22.734 1 95.69 351 GLY B O 1
ATOM 9924 N N . ARG B 1 352 ? 15.352 7.367 -24.359 1 97.75 352 ARG B N 1
ATOM 9925 C CA . ARG B 1 352 ? 14.102 7.953 -23.891 1 97.75 352 ARG B CA 1
ATOM 9926 C C . ARG B 1 352 ? 13.211 6.898 -23.25 1 97.75 352 ARG B C 1
ATOM 9928 O O . ARG B 1 352 ? 12.344 7.219 -22.438 1 97.75 352 ARG B O 1
ATOM 9935 N N . ASP B 1 353 ? 13.352 5.715 -23.656 1 97.94 353 ASP B N 1
ATOM 9936 C CA . ASP B 1 353 ? 12.641 4.574 -23.078 1 97.94 353 ASP B CA 1
ATOM 9937 C C . ASP B 1 353 ? 13.547 3.346 -23.016 1 97.94 353 ASP B C 1
ATOM 9939 O O . ASP B 1 353 ? 14.742 3.43 -23.312 1 97.94 353 ASP B O 1
ATOM 9943 N N . TYR B 1 354 ? 13.031 2.234 -22.516 1 98 354 TYR B N 1
ATOM 9944 C CA . TYR B 1 354 ? 13.836 1.029 -22.344 1 98 354 TYR B CA 1
ATOM 9945 C C . TYR B 1 354 ? 13.398 -0.063 -23.312 1 98 354 TYR B C 1
ATOM 9947 O O . TYR B 1 354 ? 12.203 -0.298 -23.5 1 98 354 TYR B O 1
ATOM 9955 N N . LEU B 1 355 ? 14.438 -0.665 -23.906 1 96.44 355 LEU B N 1
ATOM 9956 C CA . LEU B 1 355 ? 14.227 -1.89 -24.672 1 96.44 355 LEU B CA 1
ATOM 9957 C C . LEU B 1 355 ? 14.688 -3.109 -23.891 1 96.44 355 LEU B C 1
ATOM 9959 O O . LEU B 1 355 ? 15.852 -3.516 -24 1 96.44 355 LEU B O 1
ATOM 9963 N N . GLY B 1 356 ? 13.773 -3.66 -23.172 1 93.94 356 GLY B N 1
ATOM 9964 C CA . GLY B 1 356 ? 14.102 -4.75 -22.266 1 93.94 356 GLY B CA 1
ATOM 9965 C C . GLY B 1 356 ? 14.508 -4.277 -20.891 1 93.94 356 GLY B C 1
ATOM 9966 O O . GLY B 1 356 ? 14.414 -3.088 -20.578 1 93.94 356 GLY B O 1
ATOM 9967 N N . THR B 1 357 ? 14.992 -5.156 -20.062 1 96.25 357 THR B N 1
ATOM 9968 C CA . THR B 1 357 ? 15.25 -4.879 -18.656 1 96.25 357 THR B CA 1
ATOM 9969 C C . THR B 1 357 ? 16.703 -4.461 -18.453 1 96.25 357 THR B C 1
ATOM 9971 O O . THR B 1 357 ? 17.031 -3.768 -17.484 1 96.25 357 THR B O 1
ATOM 9974 N N . ALA B 1 358 ? 17.578 -4.867 -19.281 1 95.88 358 ALA B N 1
ATOM 9975 C CA . ALA B 1 358 ? 19.016 -4.711 -19.094 1 95.88 358 ALA B CA 1
ATOM 9976 C C . ALA B 1 358 ? 19.406 -3.238 -18.984 1 95.88 358 ALA B C 1
ATOM 9978 O O . ALA B 1 358 ? 20.234 -2.867 -18.156 1 95.88 358 ALA B O 1
ATOM 9979 N N . GLN B 1 359 ? 18.797 -2.402 -19.812 1 96.62 359 GLN B N 1
ATOM 9980 C CA . GLN B 1 359 ? 19.109 -0.977 -19.781 1 96.62 359 GLN B CA 1
ATOM 9981 C C . GLN B 1 359 ? 18.688 -0.341 -18.469 1 96.62 359 GLN B C 1
ATOM 9983 O O . GLN B 1 359 ? 19.375 0.553 -17.953 1 96.62 359 GLN B O 1
ATOM 9988 N N . LEU B 1 360 ? 17.578 -0.731 -17.953 1 97.94 360 LEU B N 1
ATOM 9989 C CA . LEU B 1 360 ? 17.109 -0.255 -16.656 1 97.94 360 LEU B CA 1
ATOM 9990 C C . LEU B 1 360 ? 18.078 -0.639 -15.555 1 97.94 360 LEU B C 1
ATOM 9992 O O . LEU B 1 360 ? 18.453 0.196 -14.719 1 97.94 360 LEU B O 1
ATOM 9996 N N . ILE B 1 361 ? 18.578 -1.892 -15.57 1 98.06 361 ILE B N 1
ATOM 9997 C CA . ILE B 1 361 ? 19.5 -2.395 -14.562 1 98.06 361 ILE B CA 1
ATOM 9998 C C . ILE B 1 361 ? 20.828 -1.65 -14.672 1 98.06 361 ILE B C 1
ATOM 10000 O O . ILE B 1 361 ? 21.453 -1.323 -13.656 1 98.06 361 ILE B O 1
ATOM 10004 N N . ASP B 1 362 ? 21.219 -1.354 -15.898 1 97.81 362 ASP B N 1
ATOM 10005 C CA . ASP B 1 362 ? 22.469 -0.611 -16.125 1 97.81 362 ASP B CA 1
ATOM 10006 C C . ASP B 1 362 ? 22.391 0.775 -15.484 1 97.81 362 ASP B C 1
ATOM 10008 O O . ASP B 1 362 ? 23.344 1.221 -14.844 1 97.81 362 ASP B O 1
ATOM 10012 N N . ASP B 1 363 ? 21.297 1.433 -15.68 1 98.31 363 ASP B N 1
ATOM 10013 C CA . ASP B 1 363 ? 21.109 2.746 -15.078 1 98.31 363 ASP B CA 1
ATOM 10014 C C . ASP B 1 363 ? 21.188 2.668 -13.555 1 98.31 363 ASP B C 1
ATOM 10016 O O . ASP B 1 363 ? 21.797 3.523 -12.914 1 98.31 363 ASP B O 1
ATOM 10020 N N . LEU B 1 364 ? 20.578 1.687 -12.961 1 98.5 364 LEU B N 1
ATOM 10021 C CA . LEU B 1 364 ? 20.562 1.531 -11.508 1 98.5 364 LEU B CA 1
ATOM 10022 C C . LEU B 1 364 ? 21.953 1.177 -10.992 1 98.5 364 LEU B C 1
ATOM 10024 O O . LEU B 1 364 ? 22.328 1.58 -9.891 1 98.5 364 LEU B O 1
ATOM 10028 N N . ARG B 1 365 ? 22.719 0.44 -11.797 1 98.25 365 ARG B N 1
ATOM 10029 C CA . ARG B 1 365 ? 24.078 0.073 -11.398 1 98.25 365 ARG B CA 1
ATOM 10030 C C . ARG B 1 365 ? 24.984 1.297 -11.359 1 98.25 365 ARG B C 1
ATOM 10032 O O . ARG B 1 365 ? 25.891 1.38 -10.523 1 98.25 365 ARG B O 1
ATOM 10039 N N . ILE B 1 366 ? 24.75 2.236 -12.281 1 98.56 366 ILE B N 1
ATOM 10040 C CA . ILE B 1 366 ? 25.5 3.492 -12.25 1 98.56 366 ILE B CA 1
ATOM 10041 C C . ILE B 1 366 ? 25.266 4.191 -10.914 1 98.56 366 ILE B C 1
ATOM 10043 O O . ILE B 1 366 ? 26.219 4.672 -10.289 1 98.56 366 ILE B O 1
ATOM 10047 N N . VAL B 1 367 ? 24.031 4.23 -10.445 1 98.56 367 VAL B N 1
ATOM 10048 C CA . VAL B 1 367 ? 23.688 4.832 -9.164 1 98.56 367 VAL B CA 1
ATOM 10049 C C . VAL B 1 367 ? 24.344 4.047 -8.031 1 98.56 367 VAL B C 1
ATOM 10051 O O . VAL B 1 367 ? 24.922 4.637 -7.113 1 98.56 367 VAL B O 1
ATOM 10054 N N . GLN B 1 368 ? 24.297 2.74 -8.117 1 98.19 368 GLN B N 1
ATOM 10055 C CA . GLN B 1 368 ? 24.844 1.859 -7.094 1 98.19 368 GLN B CA 1
ATOM 10056 C C . GLN B 1 368 ? 26.344 2.064 -6.934 1 98.19 368 GLN B C 1
ATOM 10058 O O . GLN B 1 368 ? 26.844 2.203 -5.816 1 98.19 368 GLN B O 1
ATOM 10063 N N . THR B 1 369 ? 27.047 2.098 -8.07 1 98.12 369 THR B N 1
ATOM 10064 C CA . THR B 1 369 ? 28.5 2.277 -8.07 1 98.12 369 THR B CA 1
ATOM 10065 C C . THR B 1 369 ? 28.875 3.629 -7.473 1 98.12 369 THR B C 1
ATOM 10067 O O . THR B 1 369 ? 29.812 3.721 -6.664 1 98.12 369 THR B O 1
ATOM 10070 N N . SER B 1 370 ? 28.156 4.633 -7.844 1 98.44 370 SER B N 1
ATOM 10071 C CA . SER B 1 370 ? 28.438 5.973 -7.332 1 98.44 370 SER B CA 1
ATOM 10072 C C . SER B 1 370 ? 28.219 6.043 -5.828 1 98.44 370 SER B C 1
ATOM 10074 O O . SER B 1 370 ? 29 6.656 -5.105 1 98.44 370 SER B O 1
ATOM 10076 N N . LEU B 1 371 ? 27.172 5.445 -5.34 1 97.88 371 LEU B N 1
ATOM 10077 C CA . LEU B 1 371 ? 26.906 5.434 -3.908 1 97.88 371 LEU B CA 1
ATOM 10078 C C . LEU B 1 371 ? 28.016 4.719 -3.148 1 97.88 371 LEU B C 1
ATOM 10080 O O . LEU B 1 371 ? 28.453 5.191 -2.098 1 97.88 371 LEU B O 1
ATOM 10084 N N . ARG B 1 372 ? 28.516 3.615 -3.703 1 96.75 372 ARG B N 1
ATOM 10085 C CA . ARG B 1 372 ? 29.594 2.865 -3.064 1 96.75 372 ARG B CA 1
ATOM 10086 C C . ARG B 1 372 ? 30.844 3.721 -2.928 1 96.75 372 ARG B C 1
ATOM 10088 O O . ARG B 1 372 ? 31.547 3.658 -1.909 1 96.75 372 ARG B O 1
ATOM 10095 N N . GLU B 1 373 ? 31.062 4.477 -3.918 1 97.19 373 GLU B N 1
ATOM 10096 C CA . GLU B 1 373 ? 32.312 5.262 -3.973 1 97.19 373 GLU B CA 1
ATOM 10097 C C . GLU B 1 373 ? 32.188 6.512 -3.104 1 97.19 373 GLU B C 1
ATOM 10099 O O . GLU B 1 373 ? 33.219 7.137 -2.785 1 97.19 373 GLU B O 1
ATOM 10104 N N . HIS B 1 374 ? 31.047 6.859 -2.723 1 96.75 374 HIS B N 1
ATOM 10105 C CA . HIS B 1 374 ? 30.859 8.102 -1.972 1 96.75 374 HIS B CA 1
ATOM 10106 C C . HIS B 1 374 ? 30.156 7.84 -0.644 1 96.75 374 HIS B C 1
ATOM 10108 O O . HIS B 1 374 ? 29.188 8.523 -0.307 1 96.75 374 HIS B O 1
ATOM 10114 N N . ARG B 1 375 ? 30.547 6.758 0.052 1 95.12 375 ARG B N 1
ATOM 10115 C CA . ARG B 1 375 ? 30.25 6.426 1.441 1 95.12 375 ARG B CA 1
ATOM 10116 C C . ARG B 1 375 ? 28.781 6.043 1.608 1 95.12 375 ARG B C 1
ATOM 10118 O O . ARG B 1 375 ? 28.203 6.223 2.686 1 95.12 375 ARG B O 1
ATOM 10125 N N . GLY B 1 376 ? 28.125 5.68 0.539 1 95.94 376 GLY B N 1
ATOM 10126 C CA . GLY B 1 376 ? 26.766 5.176 0.603 1 95.94 376 GLY B CA 1
ATOM 10127 C C . GLY B 1 376 ? 26.688 3.67 0.439 1 95.94 376 GLY B C 1
ATOM 10128 O O . GLY B 1 376 ? 25.734 3.156 -0.149 1 95.94 376 GLY B O 1
ATOM 10129 N N . GLY B 1 377 ? 27.641 2.992 0.905 1 95.81 377 GLY B N 1
ATOM 10130 C CA . GLY B 1 377 ? 27.766 1.562 0.684 1 95.81 377 GLY B CA 1
ATOM 10131 C C . GLY B 1 377 ? 26.656 0.758 1.342 1 95.81 377 GLY B C 1
ATOM 10132 O O . GLY B 1 377 ? 26.188 -0.236 0.783 1 95.81 377 GLY B O 1
ATOM 10133 N N . LEU B 1 378 ? 26.203 1.151 2.553 1 95.19 378 LEU B N 1
ATOM 10134 C CA . LEU B 1 378 ? 25.141 0.429 3.262 1 95.19 378 LEU B CA 1
ATOM 10135 C C . LEU B 1 378 ? 23.859 0.384 2.434 1 95.19 378 LEU B C 1
ATOM 10137 O O . LEU B 1 378 ? 23.203 -0.653 2.365 1 95.19 378 LEU B O 1
ATOM 10141 N N . PHE B 1 379 ? 23.547 1.516 1.786 1 96.5 379 PHE B N 1
ATOM 10142 C CA . PHE B 1 379 ? 22.344 1.578 0.973 1 96.5 379 PHE B CA 1
ATOM 10143 C C . PHE B 1 379 ? 22.547 0.88 -0.365 1 96.5 379 PHE B C 1
ATOM 10145 O O . PHE B 1 379 ? 21.672 0.17 -0.847 1 96.5 379 PHE B O 1
ATOM 10152 N N . ALA B 1 380 ? 23.734 1.114 -0.937 1 97.31 380 ALA B N 1
ATOM 10153 C CA . ALA B 1 380 ? 24.062 0.553 -2.244 1 97.31 380 ALA B CA 1
ATOM 10154 C C . ALA B 1 380 ? 23.984 -0.971 -2.221 1 97.31 380 ALA B C 1
ATOM 10156 O O . ALA B 1 380 ? 23.484 -1.589 -3.166 1 97.31 380 ALA B O 1
ATOM 10157 N N . ASP B 1 381 ? 24.406 -1.55 -1.111 1 94.75 381 ASP B N 1
ATOM 10158 C CA . ASP B 1 381 ? 24.5 -3.004 -1.017 1 94.75 381 ASP B CA 1
ATOM 10159 C C . ASP B 1 381 ? 23.312 -3.57 -0.243 1 94.75 381 ASP B C 1
ATOM 10161 O O . ASP B 1 381 ? 23.203 -4.781 -0.045 1 94.75 381 ASP B O 1
ATOM 10165 N N . GLY B 1 382 ? 22.422 -2.715 0.221 1 93.94 382 GLY B N 1
ATOM 10166 C CA . GLY B 1 382 ? 21.219 -3.127 0.924 1 93.94 382 GLY B CA 1
ATOM 10167 C C . GLY B 1 382 ? 19.953 -2.961 0.096 1 93.94 382 GLY B C 1
ATOM 10168 O O . GLY B 1 382 ? 19.688 -3.758 -0.806 1 93.94 382 GLY B O 1
ATOM 10169 N N . ARG B 1 383 ? 19.297 -1.856 0.335 1 95.12 383 ARG B N 1
ATOM 10170 C CA . ARG B 1 383 ? 18 -1.627 -0.292 1 95.12 383 ARG B CA 1
ATOM 10171 C C . ARG B 1 383 ? 18.125 -1.525 -1.808 1 95.12 383 ARG B C 1
ATOM 10173 O O . ARG B 1 383 ? 17.297 -2.053 -2.547 1 95.12 383 ARG B O 1
ATOM 10180 N N . LEU B 1 384 ? 19.109 -0.811 -2.281 1 97.56 384 LEU B N 1
ATOM 10181 C CA . LEU B 1 384 ? 19.266 -0.66 -3.725 1 97.56 384 LEU B CA 1
ATOM 10182 C C . LEU B 1 384 ? 19.594 -1.998 -4.379 1 97.56 384 LEU B C 1
ATOM 10184 O O . LEU B 1 384 ? 19.062 -2.32 -5.441 1 97.56 384 LEU B O 1
ATOM 10188 N N . ALA B 1 385 ? 20.5 -2.75 -3.76 1 96.5 385 ALA B N 1
ATOM 10189 C CA . ALA B 1 385 ? 20.812 -4.078 -4.281 1 96.5 385 ALA B CA 1
ATOM 10190 C C . ALA B 1 385 ? 19.578 -4.961 -4.32 1 96.5 385 ALA B C 1
ATOM 10192 O O . ALA B 1 385 ? 19.359 -5.699 -5.285 1 96.5 385 ALA B O 1
ATOM 10193 N N . ARG B 1 386 ? 18.781 -4.922 -3.275 1 95.5 386 ARG B N 1
ATOM 10194 C CA . ARG B 1 386 ? 17.516 -5.652 -3.223 1 95.5 386 ARG B CA 1
ATOM 10195 C C . ARG B 1 386 ? 16.609 -5.262 -4.387 1 95.5 386 ARG B C 1
ATOM 10197 O O . ARG B 1 386 ? 16 -6.125 -5.02 1 95.5 386 ARG B O 1
ATOM 10204 N N . THR B 1 387 ? 16.516 -3.979 -4.637 1 97.44 387 THR B N 1
ATOM 10205 C CA . THR B 1 387 ? 15.688 -3.475 -5.727 1 97.44 387 THR B CA 1
ATOM 10206 C C . THR B 1 387 ? 16.188 -3.998 -7.07 1 97.44 387 THR B C 1
ATOM 10208 O O . THR B 1 387 ? 15.398 -4.48 -7.887 1 97.44 387 THR B O 1
ATOM 10211 N N . ILE B 1 388 ? 17.5 -3.949 -7.285 1 98.06 388 ILE B N 1
ATOM 10212 C CA . ILE B 1 388 ? 18.094 -4.379 -8.539 1 98.06 388 ILE B CA 1
ATOM 10213 C C . ILE B 1 388 ? 17.859 -5.871 -8.75 1 98.06 388 ILE B C 1
ATOM 10215 O O . ILE B 1 388 ? 17.438 -6.301 -9.828 1 98.06 388 ILE B O 1
ATOM 10219 N N . ARG B 1 389 ? 18.031 -6.648 -7.719 1 97.5 389 ARG B N 1
ATOM 10220 C CA . ARG B 1 389 ? 17.859 -8.094 -7.82 1 97.5 389 ARG B CA 1
ATOM 10221 C C . ARG B 1 389 ? 16.391 -8.461 -8.055 1 97.5 389 ARG B C 1
ATOM 10223 O O . ARG B 1 389 ? 16.094 -9.398 -8.805 1 97.5 389 ARG B O 1
ATOM 10230 N N . THR B 1 390 ? 15.492 -7.766 -7.402 1 97.81 390 THR B N 1
ATOM 10231 C CA . THR B 1 390 ? 14.07 -8.039 -7.59 1 97.81 390 THR B CA 1
ATOM 10232 C C . THR B 1 390 ? 13.641 -7.715 -9.023 1 97.81 390 THR B C 1
ATOM 10234 O O . THR B 1 390 ? 12.93 -8.492 -9.648 1 97.81 390 THR B O 1
ATOM 10237 N N . LEU B 1 391 ? 14.109 -6.578 -9.555 1 97.88 391 LEU B N 1
ATOM 10238 C CA . LEU B 1 391 ? 13.789 -6.199 -10.93 1 97.88 391 LEU B CA 1
ATOM 10239 C C . LEU B 1 391 ? 14.383 -7.188 -11.922 1 97.88 391 LEU B C 1
ATOM 10241 O O . LEU B 1 391 ? 13.773 -7.484 -12.953 1 97.88 391 LEU B O 1
ATOM 10245 N N . ALA B 1 392 ? 15.547 -7.668 -11.57 1 97.44 392 ALA B N 1
ATOM 10246 C CA . ALA B 1 392 ? 16.188 -8.648 -12.445 1 97.44 392 ALA B CA 1
ATOM 10247 C C . ALA B 1 392 ? 15.43 -9.969 -12.43 1 97.44 392 ALA B C 1
ATOM 10249 O O . ALA B 1 392 ? 15.391 -10.688 -13.438 1 97.44 392 ALA B O 1
ATOM 10250 N N . ALA B 1 393 ? 14.82 -10.289 -11.328 1 97.81 393 ALA B N 1
ATOM 10251 C CA . ALA B 1 393 ? 14.094 -11.547 -11.188 1 97.81 393 ALA B CA 1
ATOM 10252 C C . ALA B 1 393 ? 12.836 -11.562 -12.055 1 97.81 393 ALA B C 1
ATOM 10254 O O . ALA B 1 393 ? 12.531 -12.57 -12.695 1 97.81 393 ALA B O 1
ATOM 10255 N N . PHE B 1 394 ? 12.164 -10.492 -12.125 1 97.88 394 PHE B N 1
ATOM 10256 C CA . PHE B 1 394 ? 10.891 -10.43 -12.836 1 97.88 394 PHE B CA 1
ATOM 10257 C C . PHE B 1 394 ? 11.07 -9.836 -14.227 1 97.88 394 PHE B C 1
ATOM 10259 O O . PHE B 1 394 ? 10.484 -10.32 -15.195 1 97.88 394 PHE B O 1
ATOM 10266 N N . GLY B 1 395 ? 11.906 -8.75 -14.289 1 97 395 GLY B N 1
ATOM 10267 C CA . GLY B 1 395 ? 12.016 -7.965 -15.5 1 97 395 GLY B CA 1
ATOM 10268 C C . GLY B 1 395 ? 10.812 -7.086 -15.758 1 97 395 GLY B C 1
ATOM 10269 O O . GLY B 1 395 ? 9.836 -7.117 -15 1 97 395 GLY B O 1
ATOM 10270 N N . LEU B 1 396 ? 10.883 -6.285 -16.875 1 97.88 396 LEU B N 1
ATOM 10271 C CA . LEU B 1 396 ? 9.75 -5.449 -17.266 1 97.88 396 LEU B CA 1
ATOM 10272 C C . LEU B 1 396 ? 8.625 -6.301 -17.844 1 97.88 396 LEU B C 1
ATOM 10274 O O . LEU B 1 396 ? 7.477 -5.855 -17.906 1 97.88 396 LEU B O 1
ATOM 10278 N N . GLN B 1 397 ? 9.008 -7.547 -18.219 1 97.12 397 GLN B N 1
ATOM 10279 C CA . GLN B 1 397 ? 8.023 -8.453 -18.797 1 97.12 397 GLN B CA 1
ATOM 10280 C C . GLN B 1 397 ? 7.277 -9.227 -17.703 1 97.12 397 GLN B C 1
ATOM 10282 O O . GLN B 1 397 ? 6.297 -9.914 -17.984 1 97.12 397 GLN B O 1
ATOM 10287 N N . LEU B 1 398 ? 7.734 -9.18 -16.469 1 97.31 398 LEU B N 1
ATOM 10288 C CA . LEU B 1 398 ? 7.125 -9.805 -15.289 1 97.31 398 LEU B CA 1
ATOM 10289 C C . LEU B 1 398 ? 7.402 -11.305 -15.266 1 97.31 398 LEU B C 1
ATOM 10291 O O . LEU B 1 398 ? 7.734 -11.859 -14.219 1 97.31 398 LEU B O 1
ATOM 10295 N N . ALA B 1 399 ? 7.258 -11.984 -16.391 1 97.81 399 ALA B N 1
ATOM 10296 C CA . ALA B 1 399 ? 7.547 -13.406 -16.531 1 97.81 399 ALA B CA 1
ATOM 10297 C C . ALA B 1 399 ? 7.895 -13.75 -17.984 1 97.81 399 ALA B C 1
ATOM 10299 O O . ALA B 1 399 ? 7.324 -13.18 -18.922 1 97.81 399 ALA B O 1
ATOM 10300 N N . THR B 1 400 ? 8.828 -14.625 -18.141 1 97.88 400 THR B N 1
ATOM 10301 C CA . THR B 1 400 ? 9.211 -15.094 -19.469 1 97.88 400 THR B CA 1
ATOM 10302 C C . THR B 1 400 ? 8.211 -16.125 -19.984 1 97.88 400 THR B C 1
ATOM 10304 O O . THR B 1 400 ? 7.891 -17.094 -19.281 1 97.88 400 THR B O 1
ATOM 10307 N N . MET B 1 401 ? 7.707 -15.961 -21.203 1 97.88 401 MET B N 1
ATOM 10308 C CA . MET B 1 401 ? 6.672 -16.844 -21.75 1 97.88 401 MET B CA 1
ATOM 10309 C C . MET B 1 401 ? 7.289 -18.031 -22.469 1 97.88 401 MET B C 1
ATOM 10311 O O . MET B 1 401 ? 8.234 -17.859 -23.25 1 97.88 401 MET B O 1
ATOM 10315 N N . ASP B 1 402 ? 6.82 -19.203 -22.156 1 96.88 402 ASP B N 1
ATOM 10316 C CA . ASP B 1 402 ? 7.117 -20.391 -22.938 1 96.88 402 ASP B CA 1
ATOM 10317 C C . ASP B 1 402 ? 6.031 -20.656 -23.984 1 96.88 402 ASP B C 1
ATOM 10319 O O . ASP B 1 402 ? 4.84 -20.547 -23.688 1 96.88 402 ASP B O 1
ATOM 10323 N N . VAL B 1 403 ? 6.465 -20.953 -25.172 1 97.44 403 VAL B N 1
ATOM 10324 C CA . VAL B 1 403 ? 5.523 -21.281 -26.234 1 97.44 403 VAL B CA 1
ATOM 10325 C C . VAL B 1 403 ? 5.539 -22.781 -26.5 1 97.44 403 VAL B C 1
ATOM 10327 O O . VAL B 1 403 ? 6.605 -23.391 -26.578 1 97.44 403 VAL B O 1
ATOM 10330 N N . ARG B 1 404 ? 4.367 -23.344 -26.562 1 96.5 404 ARG B N 1
ATOM 10331 C CA . ARG B 1 404 ? 4.281 -24.797 -26.766 1 96.5 404 ARG B CA 1
ATOM 10332 C C . ARG B 1 404 ? 3.297 -25.141 -27.875 1 96.5 404 ARG B C 1
ATOM 10334 O O . ARG B 1 404 ? 2.236 -24.516 -27.984 1 96.5 404 ARG B O 1
ATOM 10341 N N . GLU B 1 405 ? 3.68 -26.031 -28.719 1 95.69 405 GLU B N 1
ATOM 10342 C CA . GLU B 1 405 ? 2.826 -26.547 -29.781 1 95.69 405 GLU B CA 1
ATOM 10343 C C . GLU B 1 405 ? 3.066 -28.031 -30.016 1 95.69 405 GLU B C 1
ATOM 10345 O O . GLU B 1 405 ? 4.121 -28.562 -29.656 1 95.69 405 GLU B O 1
ATOM 10350 N N . HIS B 1 406 ? 2.07 -28.719 -30.516 1 94.94 406 HIS B N 1
ATOM 10351 C CA . HIS B 1 406 ? 2.162 -30.141 -30.812 1 94.94 406 HIS B CA 1
ATOM 10352 C C . HIS B 1 406 ? 3.072 -30.406 -32.031 1 94.94 406 HIS B C 1
ATOM 10354 O O . HIS B 1 406 ? 3.057 -29.641 -33 1 94.94 406 HIS B O 1
ATOM 10360 N N . ALA B 1 407 ? 3.803 -31.531 -32 1 96.5 407 ALA B N 1
ATOM 10361 C CA . ALA B 1 407 ? 4.727 -31.906 -33.094 1 96.5 407 ALA B CA 1
ATOM 10362 C C . ALA B 1 407 ? 4.012 -31.953 -34.438 1 96.5 407 ALA B C 1
ATOM 10364 O O . ALA B 1 407 ? 4.551 -31.516 -35.438 1 96.5 407 ALA B O 1
ATOM 10365 N N . ASP B 1 408 ? 2.793 -32.406 -34.469 1 95.56 408 ASP B N 1
ATOM 10366 C CA . ASP B 1 408 ? 2.033 -32.594 -35.688 1 95.56 408 ASP B CA 1
ATOM 10367 C C . ASP B 1 408 ? 1.762 -31.266 -36.375 1 95.56 408 ASP B C 1
ATOM 10369 O O . ASP B 1 408 ? 1.674 -31.203 -37.625 1 95.56 408 ASP B O 1
ATOM 10373 N N . ALA B 1 409 ? 1.561 -30.297 -35.594 1 96.19 409 ALA B N 1
ATOM 10374 C CA . ALA B 1 409 ? 1.285 -28.984 -36.188 1 96.19 409 ALA B CA 1
ATOM 10375 C C . ALA B 1 409 ? 2.447 -28.516 -37.062 1 96.19 409 ALA B C 1
ATOM 10377 O O . ALA B 1 409 ? 2.238 -27.922 -38.125 1 96.19 409 ALA B O 1
ATOM 10378 N N . HIS B 1 410 ? 3.664 -28.781 -36.688 1 97.56 410 HIS B N 1
ATOM 10379 C CA . HIS B 1 410 ? 4.852 -28.391 -37.438 1 97.56 410 HIS B CA 1
ATOM 10380 C C . HIS B 1 410 ? 4.965 -29.203 -38.719 1 97.56 410 HIS B C 1
ATOM 10382 O O . HIS B 1 410 ? 5.23 -28.641 -39.781 1 97.56 410 HIS B O 1
ATOM 10388 N N . HIS B 1 411 ? 4.758 -30.438 -38.562 1 97.56 411 HIS B N 1
ATOM 10389 C CA . HIS B 1 411 ? 4.844 -31.297 -39.75 1 97.56 411 HIS B CA 1
ATOM 10390 C C . HIS B 1 411 ? 3.74 -30.984 -40.75 1 97.56 411 HIS B C 1
ATOM 10392 O O . HIS B 1 411 ? 3.951 -31.062 -41.969 1 97.56 411 HIS B O 1
ATOM 10398 N N . HIS B 1 412 ? 2.604 -30.641 -40.219 1 96.69 412 HIS B N 1
ATOM 10399 C CA . HIS B 1 412 ? 1.511 -30.219 -41.094 1 96.69 412 HIS B CA 1
ATOM 10400 C C . HIS B 1 412 ? 1.898 -29 -41.906 1 96.69 412 HIS B C 1
ATOM 10402 O O . HIS B 1 412 ? 1.693 -28.984 -43.125 1 96.69 412 HIS B O 1
ATOM 10408 N N . ALA B 1 413 ? 2.453 -28.047 -41.312 1 96.31 413 ALA B N 1
ATOM 10409 C CA . ALA B 1 413 ? 2.873 -26.828 -42 1 96.31 413 ALA B CA 1
ATOM 10410 C C . ALA B 1 413 ? 4 -27.109 -43 1 96.31 413 ALA B C 1
ATOM 10412 O O . ALA B 1 413 ? 3.947 -26.688 -44.156 1 96.31 413 ALA B O 1
ATOM 10413 N N . LEU B 1 414 ? 4.988 -27.859 -42.594 1 96.56 414 LEU B N 1
ATOM 10414 C CA . LEU B 1 414 ? 6.141 -28.172 -43.438 1 96.56 414 LEU B CA 1
ATOM 10415 C C . LEU B 1 414 ? 5.73 -29.047 -44.625 1 96.56 414 LEU B C 1
ATOM 10417 O O . LEU B 1 414 ? 6.293 -28.938 -45.719 1 96.56 414 LEU B O 1
ATOM 10421 N N . GLY B 1 415 ? 4.797 -29.953 -44.312 1 96.62 415 GLY B N 1
ATOM 10422 C CA . GLY B 1 415 ? 4.305 -30.781 -45.375 1 96.62 415 GLY B CA 1
ATOM 10423 C C . GLY B 1 415 ? 3.775 -29.984 -46.562 1 96.62 415 GLY B C 1
ATOM 10424 O O . GLY B 1 415 ? 4.055 -30.297 -47.719 1 96.62 415 GLY B O 1
ATOM 10425 N N . GLN B 1 416 ? 3.105 -28.953 -46.25 1 95.62 416 GLN B N 1
ATOM 10426 C CA . GLN B 1 416 ? 2.572 -28.078 -47.281 1 95.62 416 GLN B CA 1
ATOM 10427 C C . GLN B 1 416 ? 3.691 -27.344 -48.031 1 95.62 416 GLN B C 1
ATOM 10429 O O . GLN B 1 416 ? 3.637 -27.172 -49.25 1 95.62 416 GLN B O 1
ATOM 10434 N N . LEU B 1 417 ? 4.672 -26.984 -47.375 1 94.56 417 LEU B N 1
ATOM 10435 C CA . LEU B 1 417 ? 5.766 -26.203 -47.938 1 94.56 417 LEU B CA 1
ATOM 10436 C C . LEU B 1 417 ? 6.66 -27.094 -48.812 1 94.56 417 LEU B C 1
ATOM 10438 O O . LEU B 1 417 ? 7.047 -26.703 -49.906 1 94.56 417 LEU B O 1
ATOM 10442 N N . PHE B 1 418 ? 6.988 -28.266 -48.344 1 95.19 418 PHE B N 1
ATOM 10443 C CA . PHE B 1 418 ? 7.867 -29.172 -49.062 1 95.19 418 PHE B CA 1
ATOM 10444 C C . PHE B 1 418 ? 7.152 -29.766 -50.281 1 95.19 418 PHE B C 1
ATOM 10446 O O . PHE B 1 418 ? 7.742 -29.891 -51.375 1 95.19 418 PHE B O 1
ATOM 10453 N N . ASP B 1 419 ? 5.906 -30.141 -50.062 1 95.25 419 ASP B N 1
ATOM 10454 C CA . ASP B 1 419 ? 5.168 -30.781 -51.156 1 95.25 419 ASP B CA 1
ATOM 10455 C C . ASP B 1 419 ? 4.992 -29.828 -52.344 1 95.25 419 ASP B C 1
ATOM 10457 O O . ASP B 1 419 ? 4.977 -30.25 -53.5 1 95.25 419 ASP B O 1
ATOM 10461 N N . ARG B 1 420 ? 4.895 -28.641 -52.062 1 91.81 420 ARG B N 1
ATOM 10462 C CA . ARG B 1 420 ? 4.746 -27.625 -53.094 1 91.81 420 ARG B CA 1
ATOM 10463 C C . ARG B 1 420 ? 6.004 -27.547 -53.938 1 91.81 420 ARG B C 1
ATOM 10465 O O . ARG B 1 420 ? 5.93 -27.203 -55.125 1 91.81 420 ARG B O 1
ATOM 10472 N N . LEU B 1 421 ? 7.09 -27.75 -53.406 1 90.81 421 LEU B N 1
ATOM 10473 C CA . LEU B 1 421 ? 8.352 -27.641 -54.125 1 90.81 421 LEU B CA 1
ATOM 10474 C C . LEU B 1 421 ? 8.508 -28.781 -55.125 1 90.81 421 LEU B C 1
ATOM 10476 O O . LEU B 1 421 ? 9.211 -28.641 -56.125 1 90.81 421 LEU B O 1
ATOM 10480 N N . GLY B 1 422 ? 8.016 -29.906 -54.875 1 87 422 GLY B N 1
ATOM 10481 C CA . GLY B 1 422 ? 8.039 -31.031 -55.781 1 87 422 GLY B CA 1
ATOM 10482 C C . GLY B 1 422 ? 9.422 -31.656 -55.938 1 87 422 GLY B C 1
ATOM 10483 O O . GLY B 1 422 ? 9.711 -32.281 -56.938 1 87 422 GLY B O 1
ATOM 10484 N N . GLU B 1 423 ? 10.195 -31.531 -55 1 87.44 423 GLU B N 1
ATOM 10485 C CA . GLU B 1 423 ? 11.578 -31.984 -55.125 1 87.44 423 GLU B CA 1
ATOM 10486 C C . GLU B 1 423 ? 11.742 -33.375 -54.562 1 87.44 423 GLU B C 1
ATOM 10488 O O . GLU B 1 423 ? 12.727 -34.062 -54.844 1 87.44 423 GLU B O 1
ATOM 10493 N N . GLU B 1 424 ? 10.82 -33.844 -53.75 1 88.12 424 GLU B N 1
ATOM 10494 C CA . GLU B 1 424 ? 10.961 -35.094 -53.062 1 88.12 424 GLU B CA 1
ATOM 10495 C C . GLU B 1 424 ? 10.078 -36.188 -53.688 1 88.12 424 GLU B C 1
ATOM 10497 O O . GLU B 1 424 ? 9.008 -35.875 -54.219 1 88.12 424 GLU B O 1
ATOM 10502 N N . SER B 1 425 ? 10.469 -37.438 -53.562 1 88.5 425 SER B N 1
ATOM 10503 C CA . SER B 1 425 ? 9.75 -38.531 -54.188 1 88.5 425 SER B CA 1
ATOM 10504 C C . SER B 1 425 ? 8.5 -38.875 -53.375 1 88.5 425 SER B C 1
ATOM 10506 O O . SER B 1 425 ? 7.562 -39.5 -53.906 1 88.5 425 SER B O 1
ATOM 10508 N N . TRP B 1 426 ? 8.484 -38.562 -52.062 1 91.19 426 TRP B N 1
ATOM 10509 C CA . TRP B 1 426 ? 7.367 -38.812 -51.156 1 91.19 426 TRP B CA 1
ATOM 10510 C C . TRP B 1 426 ? 6.637 -37.531 -50.781 1 91.19 426 TRP B C 1
ATOM 10512 O O . TRP B 1 426 ? 7.242 -36.469 -50.75 1 91.19 426 TRP B O 1
ATOM 10522 N N . ARG B 1 427 ? 5.398 -37.844 -50.656 1 93.88 427 ARG B N 1
ATOM 10523 C CA . ARG B 1 427 ? 4.727 -36.781 -49.906 1 93.88 427 ARG B CA 1
ATOM 10524 C C . ARG B 1 427 ? 5.293 -36.656 -48.5 1 93.88 427 ARG B C 1
ATOM 10526 O O . ARG B 1 427 ? 5.633 -37.656 -47.875 1 93.88 427 ARG B O 1
ATOM 10533 N N . TYR B 1 428 ? 5.402 -35.531 -48 1 96.31 428 TYR B N 1
ATOM 10534 C CA . TYR B 1 428 ? 6.035 -35.25 -46.719 1 96.31 428 TYR B CA 1
ATOM 10535 C C . TYR B 1 428 ? 5.438 -36.125 -45.625 1 96.31 428 TYR B C 1
ATOM 10537 O O . TYR B 1 428 ? 6.164 -36.75 -44.844 1 96.31 428 TYR B O 1
ATOM 10545 N N . ALA B 1 429 ? 4.102 -36.25 -45.5 1 92.94 429 ALA B N 1
ATOM 10546 C CA . ALA B 1 429 ? 3.389 -36.969 -44.438 1 92.94 429 ALA B CA 1
ATOM 10547 C C . ALA B 1 429 ? 3.668 -38.469 -44.531 1 92.94 429 ALA B C 1
ATOM 10549 O O . ALA B 1 429 ? 3.557 -39.156 -43.531 1 92.94 429 ALA B O 1
ATOM 10550 N N . ASP B 1 430 ? 4.098 -38.875 -45.719 1 93.81 430 ASP B N 1
ATOM 10551 C CA . ASP B 1 430 ? 4.285 -40.312 -45.938 1 93.81 430 ASP B CA 1
ATOM 10552 C C . ASP B 1 430 ? 5.75 -40.688 -45.781 1 93.81 430 ASP B C 1
ATOM 10554 O O . ASP B 1 430 ? 6.09 -41.875 -45.844 1 93.81 430 ASP B O 1
ATOM 10558 N N . MET B 1 431 ? 6.562 -39.812 -45.5 1 95.12 431 MET B N 1
ATOM 10559 C CA . MET B 1 431 ? 7.988 -40.094 -45.375 1 95.12 431 MET B CA 1
ATOM 10560 C C . MET B 1 431 ? 8.281 -40.875 -44.125 1 95.12 431 MET B C 1
ATOM 10562 O O . MET B 1 431 ? 7.723 -40.562 -43.062 1 95.12 431 MET B O 1
ATOM 10566 N N . PRO B 1 432 ? 9.102 -41.875 -44.281 1 93.81 432 PRO B N 1
ATOM 10567 C CA . PRO B 1 432 ? 9.602 -42.469 -43.031 1 93.81 432 PRO B CA 1
ATOM 10568 C C . PRO B 1 432 ? 10.375 -41.469 -42.156 1 93.81 432 PRO B C 1
ATOM 10570 O O . PRO B 1 432 ? 11.023 -40.562 -42.688 1 93.81 432 PRO B O 1
ATOM 10573 N N . ARG B 1 433 ? 10.414 -41.656 -40.938 1 93.88 433 ARG B N 1
ATOM 10574 C CA . ARG B 1 433 ? 10.984 -40.719 -40 1 93.88 433 ARG B CA 1
ATOM 10575 C C . ARG B 1 433 ? 12.469 -40.469 -40.281 1 93.88 433 ARG B C 1
ATOM 10577 O O . ARG B 1 433 ? 12.945 -39.344 -40.219 1 93.88 433 ARG B O 1
ATOM 10584 N N . GLU B 1 434 ? 13.141 -41.562 -40.562 1 92.94 434 GLU B N 1
ATOM 10585 C CA . GLU B 1 434 ? 14.578 -41.438 -40.812 1 92.94 434 GLU B CA 1
ATOM 10586 C C . GLU B 1 434 ? 14.836 -40.531 -42.031 1 92.94 434 GLU B C 1
ATOM 10588 O O . GLU B 1 434 ? 15.766 -39.719 -42 1 92.94 434 GLU B O 1
ATOM 10593 N N . TYR B 1 435 ? 14.055 -40.75 -43.062 1 94.75 435 TYR B N 1
ATOM 10594 C CA . TYR B 1 435 ? 14.18 -39.906 -44.25 1 94.75 435 TYR B CA 1
ATOM 10595 C C . TYR B 1 435 ? 13.836 -38.469 -43.938 1 94.75 435 TYR B C 1
ATOM 10597 O O . TYR B 1 435 ? 14.539 -37.531 -44.375 1 94.75 435 TYR B O 1
ATOM 10605 N N . ARG B 1 436 ? 12.766 -38.281 -43.281 1 96.06 436 ARG B N 1
ATOM 10606 C CA . ARG B 1 436 ? 12.328 -36.938 -42.906 1 96.06 436 ARG B CA 1
ATOM 10607 C C . ARG B 1 436 ? 13.383 -36.25 -42.062 1 96.06 436 ARG B C 1
ATOM 10609 O O . ARG B 1 436 ? 13.617 -35.031 -42.25 1 96.06 436 ARG B O 1
ATOM 10616 N N . THR B 1 437 ? 14.016 -36.969 -41.094 1 96.31 437 THR B N 1
ATOM 10617 C CA . THR B 1 437 ? 15.07 -36.438 -40.219 1 96.31 437 THR B CA 1
ATOM 10618 C C . THR B 1 437 ? 16.234 -35.906 -41.062 1 96.31 437 THR B C 1
ATOM 10620 O O . THR B 1 437 ? 16.719 -34.812 -40.844 1 96.31 437 THR B O 1
ATOM 10623 N N . LYS B 1 438 ? 16.578 -36.656 -42.062 1 94.81 438 LYS B N 1
ATOM 10624 C CA . LYS B 1 438 ? 17.688 -36.281 -42.938 1 94.81 438 LYS B CA 1
ATOM 10625 C C . LYS B 1 438 ? 17.312 -35.062 -43.781 1 94.81 438 LYS B C 1
ATOM 10627 O O . LYS B 1 438 ? 18.125 -34.156 -44 1 94.81 438 LYS B O 1
ATOM 10632 N N . LEU B 1 439 ? 16.125 -35.125 -44.312 1 95.75 439 LEU B N 1
ATOM 10633 C CA . LEU B 1 439 ? 15.633 -34 -45.125 1 95.75 439 LEU B CA 1
ATOM 10634 C C . LEU B 1 439 ? 15.641 -32.688 -44.344 1 95.75 439 LEU B C 1
ATOM 10636 O O . LEU B 1 439 ? 16.109 -31.672 -44.844 1 95.75 439 LEU B O 1
ATOM 10640 N N . LEU B 1 440 ? 15.125 -32.75 -43.156 1 96.81 440 LEU B N 1
ATOM 10641 C CA . LEU B 1 440 ? 15 -31.547 -42.344 1 96.81 440 LEU B CA 1
ATOM 10642 C C . LEU B 1 440 ? 16.359 -31.078 -41.844 1 96.81 440 LEU B C 1
ATOM 10644 O O . LEU B 1 440 ? 16.594 -29.875 -41.719 1 96.81 440 LEU B O 1
ATOM 10648 N N . ALA B 1 441 ? 17.234 -32 -41.5 1 95.38 441 ALA B N 1
ATOM 10649 C CA . ALA B 1 441 ? 18.609 -31.656 -41.156 1 95.38 441 ALA B CA 1
ATOM 10650 C C . ALA B 1 441 ? 19.281 -30.906 -42.312 1 95.38 441 ALA B C 1
ATOM 10652 O O . ALA B 1 441 ? 19.984 -29.922 -42.094 1 95.38 441 ALA B O 1
ATOM 10653 N N . LYS B 1 442 ? 19.047 -31.422 -43.469 1 94.38 442 LYS B N 1
ATOM 10654 C CA . LYS B 1 442 ? 19.594 -30.781 -44.656 1 94.38 442 LYS B CA 1
ATOM 10655 C C . LYS B 1 442 ? 19.016 -29.391 -44.844 1 94.38 442 LYS B C 1
ATOM 10657 O O . LYS B 1 442 ? 19.734 -28.453 -45.156 1 94.38 442 LYS B O 1
ATOM 10662 N N . GLU B 1 443 ? 17.781 -29.359 -44.719 1 94.56 443 GLU B N 1
ATOM 10663 C CA . GLU B 1 443 ? 17.094 -28.078 -44.875 1 94.56 443 GLU B CA 1
ATOM 10664 C C . GLU B 1 443 ? 17.594 -27.062 -43.844 1 94.56 443 GLU B C 1
ATOM 10666 O O . GLU B 1 443 ? 17.672 -25.859 -44.156 1 94.56 443 GLU B O 1
ATOM 10671 N N . LEU B 1 444 ? 17.812 -27.469 -42.594 1 94.31 444 LEU B N 1
ATOM 10672 C CA . LEU B 1 444 ? 18.266 -26.594 -41.531 1 94.31 444 LEU B CA 1
ATOM 10673 C C . LEU B 1 444 ? 19.609 -25.953 -41.875 1 94.31 444 LEU B C 1
ATOM 10675 O O . LEU B 1 444 ? 19.875 -24.812 -41.5 1 94.31 444 LEU B O 1
ATOM 10679 N N . ARG B 1 445 ? 20.312 -26.609 -42.688 1 90.62 445 ARG B N 1
ATOM 10680 C CA . ARG B 1 445 ? 21.641 -26.125 -43.094 1 90.62 445 ARG B CA 1
ATOM 10681 C C . ARG B 1 445 ? 21.531 -25.219 -44.312 1 90.62 445 ARG B C 1
ATOM 10683 O O . ARG B 1 445 ? 22.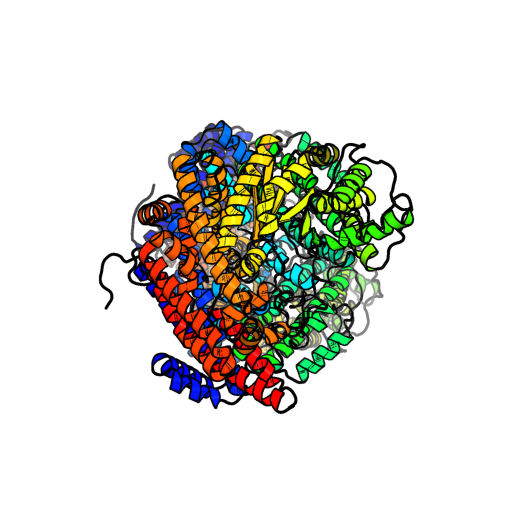438 -24.438 -44.594 1 90.62 445 ARG B O 1
ATOM 10690 N N . SER B 1 446 ? 20.422 -25.297 -44.969 1 91.69 446 SER B N 1
ATOM 10691 C CA . SER B 1 446 ? 20.25 -24.547 -46.188 1 91.69 446 SER B CA 1
ATOM 10692 C C . SER B 1 446 ? 20.016 -23.062 -45.906 1 91.69 446 SER B C 1
ATOM 10694 O O . SER B 1 446 ? 19.469 -22.703 -44.875 1 91.69 446 SER B O 1
ATOM 10696 N N . ARG B 1 447 ? 20.375 -22.234 -46.812 1 89.81 447 ARG B N 1
ATOM 10697 C CA . ARG B 1 447 ? 20.141 -20.797 -46.719 1 89.81 447 ARG B CA 1
ATOM 10698 C C . ARG B 1 447 ? 18.906 -20.406 -47.531 1 89.81 447 ARG B C 1
ATOM 10700 O O . ARG B 1 447 ? 18.438 -19.266 -47.438 1 89.81 447 ARG B O 1
ATOM 10707 N N . ARG B 1 448 ? 18.422 -21.328 -48.281 1 89.62 448 ARG B N 1
ATOM 10708 C CA . ARG B 1 448 ? 17.312 -21.016 -49.188 1 89.62 448 ARG B CA 1
ATOM 10709 C C . ARG B 1 448 ? 15.977 -21.078 -48.438 1 89.62 448 ARG B C 1
ATOM 10711 O O . ARG B 1 448 ? 15.68 -22.047 -47.75 1 89.62 448 ARG B O 1
ATOM 10718 N N . PRO B 1 449 ? 15.172 -20.062 -48.656 1 90.94 449 PRO B N 1
ATOM 10719 C CA . PRO B 1 449 ? 13.852 -20.109 -48.031 1 90.94 449 PRO B CA 1
ATOM 10720 C C . PRO B 1 449 ? 12.953 -21.188 -48.656 1 90.94 449 PRO B C 1
ATOM 10722 O O . PRO B 1 449 ? 13.062 -21.484 -49.844 1 90.94 449 PRO B O 1
ATOM 10725 N N . LEU B 1 450 ? 12.141 -21.703 -47.844 1 91.31 450 LEU B N 1
ATOM 10726 C CA . LEU B 1 450 ? 11.211 -22.75 -48.281 1 91.31 450 LEU B CA 1
ATOM 10727 C C . LEU B 1 450 ? 10 -22.141 -48.969 1 91.31 450 LEU B C 1
ATOM 10729 O O . LEU B 1 450 ? 9.344 -22.812 -49.781 1 91.31 450 LEU B O 1
ATOM 10733 N N . ALA B 1 451 ? 9.672 -20.906 -48.625 1 89.06 451 ALA B N 1
ATOM 10734 C CA . ALA B 1 451 ? 8.453 -20.312 -49.156 1 89.06 451 ALA B CA 1
ATOM 10735 C C . ALA B 1 451 ? 8.578 -18.781 -49.219 1 89.06 451 ALA B C 1
ATOM 10737 O O . ALA B 1 451 ? 9.414 -18.188 -48.531 1 89.06 451 ALA B O 1
ATOM 10738 N N . PRO B 1 452 ? 7.766 -18.188 -50.125 1 87.75 452 PRO B N 1
ATOM 10739 C CA . PRO B 1 452 ? 7.664 -16.719 -50.062 1 87.75 452 PRO B CA 1
ATOM 10740 C C . PRO B 1 452 ? 6.91 -16.219 -48.844 1 87.75 452 PRO B C 1
ATOM 10742 O O . PRO B 1 452 ? 6.398 -17.016 -48.062 1 87.75 452 PRO B O 1
ATOM 10745 N N . SER B 1 453 ? 6.902 -14.969 -48.562 1 84.62 453 SER B N 1
ATOM 10746 C CA . SER B 1 453 ? 6.148 -14.328 -47.5 1 84.62 453 SER B CA 1
ATOM 10747 C C . SER B 1 453 ? 5.02 -13.469 -48.031 1 84.62 453 SER B C 1
ATOM 10749 O O . SER B 1 453 ? 5.266 -12.508 -48.781 1 84.62 453 SER B O 1
ATOM 10751 N N . PRO B 1 454 ? 3.734 -13.875 -47.844 1 87 454 PRO B N 1
ATOM 10752 C CA . PRO B 1 454 ? 3.314 -14.898 -46.875 1 87 454 PRO B CA 1
ATOM 10753 C C . PRO B 1 454 ? 3.355 -16.312 -47.469 1 87 454 PRO B C 1
ATOM 10755 O O . PRO B 1 454 ? 3.16 -16.484 -48.688 1 87 454 PRO B O 1
ATOM 10758 N N . ALA B 1 455 ? 3.562 -17.203 -46.594 1 90.94 455 ALA B N 1
ATOM 10759 C CA . ALA B 1 455 ? 3.674 -18.594 -47.031 1 90.94 455 ALA B CA 1
ATOM 10760 C C . ALA B 1 455 ? 2.312 -19.156 -47.438 1 90.94 455 ALA B C 1
ATOM 10762 O O . ALA B 1 455 ? 1.3 -18.859 -46.812 1 90.94 455 ALA B O 1
ATOM 10763 N N . PRO B 1 456 ? 2.275 -19.859 -48.562 1 92.5 456 PRO B N 1
ATOM 10764 C CA . PRO B 1 456 ? 1.013 -20.438 -49.031 1 92.5 456 PRO B CA 1
ATOM 10765 C C . PRO B 1 456 ? 0.618 -21.688 -48.219 1 92.5 456 PRO B C 1
ATOM 10767 O O . PRO B 1 456 ? 0.819 -22.812 -48.719 1 92.5 456 PRO B O 1
ATOM 10770 N N . VAL B 1 457 ? 0.047 -21.547 -47.094 1 94.88 457 VAL B N 1
ATOM 10771 C CA . VAL B 1 457 ? -0.389 -22.641 -46.219 1 94.88 457 VAL B CA 1
ATOM 10772 C C . VAL B 1 457 ? -1.856 -22.453 -45.844 1 94.88 457 VAL B C 1
ATOM 10774 O O . VAL B 1 457 ? -2.416 -21.375 -46.031 1 94.88 457 VAL B O 1
ATOM 10777 N N . ASP B 1 458 ? -2.531 -23.5 -45.469 1 95.31 458 ASP B N 1
ATOM 10778 C CA . ASP B 1 458 ? -3.924 -23.422 -45.031 1 95.31 458 ASP B CA 1
ATOM 10779 C C . ASP B 1 458 ? -4.039 -22.75 -43.656 1 95.31 458 ASP B C 1
ATOM 10781 O O . ASP B 1 458 ? -3.045 -22.266 -43.125 1 95.31 458 ASP B O 1
ATOM 10785 N N . ALA B 1 459 ? -5.223 -22.719 -43.062 1 93.19 459 ALA B N 1
ATOM 10786 C CA . ALA B 1 459 ? -5.508 -21.969 -41.844 1 93.19 459 ALA B CA 1
ATOM 10787 C C . ALA B 1 459 ? -4.707 -22.516 -40.656 1 93.19 459 ALA B C 1
ATOM 10789 O O . ALA B 1 459 ? -4.09 -21.75 -39.906 1 93.19 459 ALA B O 1
ATOM 10790 N N . PRO B 1 460 ? -4.66 -23.812 -40.469 1 93.06 460 PRO B N 1
ATOM 10791 C CA . PRO B 1 460 ? -3.832 -24.344 -39.406 1 93.06 460 PRO B CA 1
ATOM 10792 C C . PRO B 1 460 ? -2.348 -24.047 -39.594 1 93.06 460 PRO B C 1
ATOM 10794 O O . PRO B 1 460 ? -1.642 -23.766 -38.625 1 93.06 460 PRO B O 1
ATOM 10797 N N . GLY B 1 461 ? -1.918 -24.156 -40.844 1 94.06 461 GLY B N 1
ATOM 10798 C CA . GLY B 1 461 ? -0.539 -23.812 -41.156 1 94.06 461 GLY B CA 1
ATOM 10799 C C . GLY B 1 461 ? -0.207 -22.375 -40.844 1 94.06 461 GLY B C 1
ATOM 10800 O O . GLY B 1 461 ? 0.88 -22.062 -40.344 1 94.06 461 GLY B O 1
ATOM 10801 N N . GLU B 1 462 ? -1.151 -21.578 -41.188 1 94.06 462 GLU B N 1
ATOM 10802 C CA . GLU B 1 462 ? -0.984 -20.156 -40.906 1 94.06 462 GLU B CA 1
ATOM 10803 C C . GLU B 1 462 ? -0.896 -19.891 -39.406 1 94.06 462 GLU B C 1
ATOM 10805 O O . GLU B 1 462 ? -0.134 -19.031 -38.969 1 94.06 462 GLU B O 1
ATOM 10810 N N . LYS B 1 463 ? -1.658 -20.578 -38.688 1 93.44 463 LYS B N 1
ATOM 10811 C CA . LYS B 1 463 ? -1.622 -20.453 -37.219 1 93.44 463 LYS B CA 1
ATOM 10812 C C . LYS B 1 463 ? -0.263 -20.875 -36.656 1 93.44 463 LYS B C 1
ATOM 10814 O O . LYS B 1 463 ? 0.289 -20.203 -35.781 1 93.44 463 LYS B O 1
ATOM 10819 N N . THR B 1 464 ? 0.264 -21.906 -37.219 1 95.12 464 THR B N 1
ATOM 10820 C CA . THR B 1 464 ? 1.549 -22.422 -36.75 1 95.12 464 THR B CA 1
ATOM 10821 C C . THR B 1 464 ? 2.68 -21.469 -37.125 1 95.12 464 THR B C 1
ATOM 10823 O O . THR B 1 464 ? 3.506 -21.109 -36.281 1 95.12 464 THR B O 1
ATOM 10826 N N . LEU B 1 465 ? 2.691 -20.984 -38.375 1 95 465 LEU B N 1
ATOM 10827 C CA . LEU B 1 465 ? 3.717 -20.047 -38.844 1 95 465 LEU B CA 1
ATOM 10828 C C . LEU B 1 465 ? 3.562 -18.703 -38.125 1 95 465 LEU B C 1
ATOM 10830 O O . LEU B 1 465 ? 4.555 -18.016 -37.875 1 95 465 LEU B O 1
ATOM 10834 N N . GLY B 1 466 ? 2.332 -18.359 -37.938 1 94.69 466 GLY B N 1
ATOM 10835 C CA . GLY B 1 466 ? 2.016 -17.078 -37.312 1 94.69 466 GLY B CA 1
ATOM 10836 C C . GLY B 1 466 ? 2.613 -16.906 -35.938 1 94.69 466 GLY B C 1
ATOM 10837 O O . GLY B 1 466 ? 2.992 -15.805 -35.562 1 94.69 466 GLY B O 1
ATOM 10838 N N . VAL B 1 467 ? 2.717 -17.953 -35.156 1 95.44 467 VAL B N 1
ATOM 10839 C CA . VAL B 1 467 ? 3.262 -17.859 -33.812 1 95.44 467 VAL B CA 1
ATOM 10840 C C . VAL B 1 467 ? 4.754 -17.547 -33.875 1 95.44 467 VAL B C 1
ATOM 10842 O O . VAL B 1 467 ? 5.27 -16.766 -33.062 1 95.44 467 VAL B O 1
ATOM 10845 N N . PHE B 1 468 ? 5.457 -18.094 -34.844 1 97.12 468 PHE B N 1
ATOM 10846 C CA . PHE B 1 468 ? 6.875 -17.797 -35 1 97.12 468 PHE B CA 1
ATOM 10847 C C . PHE B 1 468 ? 7.09 -16.344 -35.375 1 97.12 468 PHE B C 1
ATOM 10849 O O . PHE B 1 468 ? 8.008 -15.688 -34.875 1 97.12 468 PHE B O 1
ATOM 10856 N N . GLN B 1 469 ? 6.242 -15.836 -36.188 1 96.25 469 GLN B N 1
ATOM 10857 C CA . GLN B 1 469 ? 6.316 -14.43 -36.562 1 96.25 469 GLN B CA 1
ATOM 10858 C C . GLN B 1 469 ? 6.027 -13.523 -35.375 1 96.25 469 GLN B C 1
ATOM 10860 O O . GLN B 1 469 ? 6.664 -12.477 -35.219 1 96.25 469 GLN B O 1
ATOM 10865 N N . THR B 1 470 ? 5.07 -13.938 -34.594 1 97.25 470 THR B N 1
ATOM 10866 C CA . THR B 1 470 ? 4.734 -13.18 -33.406 1 97.25 470 THR B CA 1
ATOM 10867 C C . THR B 1 470 ? 5.902 -13.172 -32.406 1 97.25 470 THR B C 1
ATOM 10869 O O . THR B 1 470 ? 6.18 -12.148 -31.797 1 97.25 470 THR B O 1
ATOM 10872 N N . VAL B 1 471 ? 6.562 -14.258 -32.281 1 97.75 471 VAL B N 1
ATOM 10873 C CA . VAL B 1 471 ? 7.727 -14.352 -31.391 1 97.75 471 VAL B CA 1
ATOM 10874 C C . VAL B 1 471 ? 8.812 -13.398 -31.875 1 97.75 471 VAL B C 1
ATOM 10876 O O . VAL B 1 471 ? 9.422 -12.68 -31.078 1 97.75 471 VAL B O 1
ATOM 10879 N N . ARG B 1 472 ? 9.07 -13.391 -33.156 1 97.19 472 ARG B N 1
ATOM 10880 C CA . ARG B 1 472 ? 10.062 -12.484 -33.719 1 97.19 472 ARG B CA 1
ATOM 10881 C C . ARG B 1 472 ? 9.719 -11.031 -33.406 1 97.19 472 ARG B C 1
ATOM 10883 O O . ARG B 1 472 ? 10.57 -10.273 -32.938 1 97.19 472 ARG B O 1
ATOM 10890 N N . ARG B 1 473 ? 8.508 -10.703 -33.656 1 96.75 473 ARG B N 1
ATOM 10891 C CA . ARG B 1 473 ? 8.039 -9.352 -33.344 1 96.75 473 ARG B CA 1
ATOM 10892 C C . ARG B 1 473 ? 8.18 -9.023 -31.875 1 96.75 473 ARG B C 1
ATOM 10894 O O . ARG B 1 473 ? 8.594 -7.918 -31.516 1 96.75 473 ARG B O 1
ATOM 10901 N N . ALA B 1 474 ? 7.809 -9.945 -31.016 1 97.38 474 ALA B N 1
ATOM 10902 C CA . ALA B 1 474 ? 7.871 -9.75 -29.578 1 97.38 474 ALA B CA 1
ATOM 10903 C C . ALA B 1 474 ? 9.297 -9.453 -29.125 1 97.38 474 ALA B C 1
ATOM 10905 O O . ALA B 1 474 ? 9.523 -8.555 -28.297 1 97.38 474 ALA B O 1
ATOM 10906 N N . LEU B 1 475 ? 10.227 -10.164 -29.641 1 97.06 475 LEU B N 1
ATOM 10907 C CA . LEU B 1 475 ? 11.625 -9.969 -29.266 1 97.06 475 LEU B CA 1
ATOM 10908 C C . LEU B 1 475 ? 12.109 -8.586 -29.703 1 97.06 475 LEU B C 1
ATOM 10910 O O . LEU B 1 475 ? 12.906 -7.957 -29 1 97.06 475 LEU B O 1
ATOM 10914 N N . GLU B 1 476 ? 11.602 -8.117 -30.766 1 95.81 476 GLU B N 1
ATOM 10915 C CA . GLU B 1 476 ? 11.992 -6.812 -31.297 1 95.81 476 GLU B CA 1
ATOM 10916 C C . GLU B 1 476 ? 11.391 -5.68 -30.469 1 95.81 476 GLU B C 1
ATOM 10918 O O . GLU B 1 476 ? 12.031 -4.652 -30.25 1 95.81 476 GLU B O 1
ATOM 10923 N N . VAL B 1 477 ? 10.211 -5.891 -30.016 1 96.56 477 VAL B N 1
ATOM 10924 C CA . VAL B 1 477 ? 9.438 -4.812 -29.406 1 96.56 477 VAL B CA 1
ATOM 10925 C C . VAL B 1 477 ? 9.672 -4.805 -27.891 1 96.56 477 VAL B C 1
ATOM 10927 O O . VAL B 1 477 ? 9.805 -3.74 -27.281 1 96.56 477 VAL B O 1
ATOM 10930 N N . PHE B 1 478 ? 9.75 -5.949 -27.266 1 96.5 478 PHE B N 1
ATOM 10931 C CA . PHE B 1 478 ? 9.766 -6.031 -25.812 1 96.5 478 PHE B CA 1
ATOM 10932 C C . PHE B 1 478 ? 11.172 -6.293 -25.297 1 96.5 478 PHE B C 1
ATOM 10934 O O . PHE B 1 478 ? 11.492 -5.977 -24.141 1 96.5 478 PHE B O 1
ATOM 10941 N N . GLY B 1 479 ? 12 -6.914 -26.125 1 94.31 479 GLY B N 1
ATOM 10942 C CA . GLY B 1 479 ? 13.328 -7.297 -25.688 1 94.31 479 GLY B CA 1
ATOM 10943 C C . GLY B 1 479 ? 13.547 -8.797 -25.672 1 94.31 479 GLY B C 1
ATOM 10944 O O . GLY B 1 479 ? 12.602 -9.57 -25.859 1 94.31 479 GLY B O 1
ATOM 10945 N N . PRO B 1 480 ? 14.719 -9.242 -25.469 1 93.19 480 PRO B N 1
ATOM 10946 C CA . PRO B 1 480 ? 15.102 -10.641 -25.672 1 93.19 480 PRO B CA 1
ATOM 10947 C C . PRO B 1 480 ? 14.609 -11.555 -24.547 1 93.19 480 PRO B C 1
ATOM 10949 O O . PRO B 1 480 ? 14.539 -12.773 -24.719 1 93.19 480 PRO B O 1
ATOM 10952 N N . GLU B 1 481 ? 14.242 -11.039 -23.422 1 93.69 481 GLU B N 1
ATOM 10953 C CA . GLU B 1 481 ? 13.914 -11.867 -22.25 1 93.69 481 GLU B CA 1
ATOM 10954 C C . GLU B 1 481 ? 12.461 -12.32 -22.281 1 93.69 481 GLU B C 1
ATOM 10956 O O . GLU B 1 481 ? 12.039 -13.125 -21.453 1 93.69 481 GLU B O 1
ATOM 10961 N N . VAL B 1 482 ? 11.664 -11.898 -23.234 1 96.62 482 VAL B N 1
ATOM 10962 C CA . VAL B 1 482 ? 10.219 -12.062 -23.203 1 96.62 482 VAL B CA 1
ATOM 10963 C C . VAL B 1 482 ? 9.859 -13.5 -23.547 1 96.62 482 VAL B C 1
ATOM 10965 O O . VAL B 1 482 ? 8.852 -14.031 -23.078 1 96.62 482 VAL B O 1
ATOM 10968 N N . ILE B 1 483 ? 10.625 -14.109 -24.469 1 97.5 483 ILE B N 1
ATOM 10969 C CA . ILE B 1 483 ? 10.445 -15.5 -24.891 1 97.5 483 ILE B CA 1
ATOM 10970 C C . ILE B 1 483 ? 11.805 -16.156 -25.109 1 97.5 483 ILE B C 1
ATOM 10972 O O . ILE B 1 483 ? 12.625 -15.641 -25.875 1 97.5 483 ILE B O 1
ATOM 10976 N N . GLU B 1 484 ? 11.953 -17.344 -24.484 1 95.81 484 GLU B N 1
ATOM 10977 C CA . GLU B 1 484 ? 13.266 -17.984 -24.578 1 95.81 484 GLU B CA 1
ATOM 10978 C C . GLU B 1 484 ? 13.141 -19.406 -25.109 1 95.81 484 GLU B C 1
ATOM 10980 O O . GLU B 1 484 ? 14.086 -19.938 -25.688 1 95.81 484 GLU B O 1
ATOM 10985 N N . SER B 1 485 ? 11.93 -20.016 -24.875 1 96.88 485 SER B N 1
ATOM 10986 C CA . SER B 1 485 ? 11.812 -21.438 -25.141 1 96.88 485 SER B CA 1
ATOM 10987 C C . SER B 1 485 ? 10.586 -21.75 -26 1 96.88 485 SER B C 1
ATOM 10989 O O . SER B 1 485 ? 9.5 -21.203 -25.75 1 96.88 485 SER B O 1
ATOM 10991 N N . TYR B 1 486 ? 10.773 -22.484 -27.047 1 98.06 486 TYR B N 1
ATOM 10992 C CA . TYR B 1 486 ? 9.711 -23.062 -27.859 1 98.06 486 TYR B CA 1
ATOM 10993 C C . TYR B 1 486 ? 9.609 -24.578 -27.625 1 98.06 486 TYR B C 1
ATOM 10995 O O . TYR B 1 486 ? 10.484 -25.328 -28.047 1 98.06 486 TYR B O 1
ATOM 11003 N N . ILE B 1 487 ? 8.531 -25.031 -27 1 98 487 ILE B N 1
ATOM 11004 C CA . ILE B 1 487 ? 8.391 -26.406 -26.516 1 98 487 ILE B CA 1
ATOM 11005 C C . ILE B 1 487 ? 7.574 -27.219 -27.516 1 98 487 ILE B C 1
ATOM 11007 O O . ILE B 1 487 ? 6.539 -26.766 -28.016 1 98 487 ILE B O 1
ATOM 11011 N N . ILE B 1 488 ? 8 -28.438 -27.828 1 97.81 488 ILE B N 1
ATOM 11012 C CA . ILE B 1 488 ? 7.316 -29.344 -28.734 1 97.81 488 ILE B CA 1
ATOM 11013 C C . ILE B 1 488 ? 6.695 -30.484 -27.953 1 97.81 488 ILE B C 1
ATOM 11015 O O . ILE B 1 488 ? 7.41 -31.375 -27.469 1 97.81 488 ILE B O 1
ATOM 11019 N N . SER B 1 489 ? 5.422 -30.516 -27.875 1 94.06 489 SER B N 1
ATOM 11020 C CA . SER B 1 489 ? 4.75 -31.609 -27.156 1 94.06 489 SER B CA 1
ATOM 11021 C C . SER B 1 489 ? 4.703 -32.875 -28.016 1 94.06 489 SER B C 1
ATOM 11023 O O . SER B 1 489 ? 4.719 -32.812 -29.25 1 94.06 489 SER B O 1
ATOM 11025 N N . MET B 1 490 ? 4.688 -33.969 -27.438 1 91.38 490 MET B N 1
ATOM 11026 C CA . MET B 1 490 ? 4.633 -35.281 -28.078 1 91.38 490 MET B CA 1
ATOM 11027 C C . MET B 1 490 ? 5.812 -35.469 -29.031 1 91.38 490 MET B C 1
ATOM 11029 O O . MET B 1 490 ? 5.621 -35.812 -30.188 1 91.38 490 MET B O 1
ATOM 11033 N N . CYS B 1 491 ? 6.957 -35.156 -28.516 1 95.5 491 CYS B N 1
ATOM 11034 C CA . CYS B 1 491 ? 8.172 -35.281 -29.312 1 95.5 491 CYS B CA 1
ATOM 11035 C C . CYS B 1 491 ? 8.641 -36.75 -29.359 1 95.5 491 CYS B C 1
ATOM 11037 O O . CYS B 1 491 ? 9.062 -37.312 -28.344 1 95.5 491 CYS B O 1
ATOM 11039 N N . GLN B 1 492 ? 8.672 -37.312 -30.484 1 94.25 492 GLN B N 1
ATOM 11040 C CA . GLN B 1 492 ? 8.977 -38.75 -30.609 1 94.25 492 GLN B CA 1
ATOM 11041 C C . GLN B 1 492 ? 10.344 -38.969 -31.25 1 94.25 492 GLN B C 1
ATOM 11043 O O . GLN B 1 492 ? 10.898 -40.062 -31.172 1 94.25 492 GLN B O 1
ATOM 11048 N N . GLY B 1 493 ? 10.836 -37.938 -31.812 1 95.19 493 GLY B N 1
ATOM 11049 C CA . GLY B 1 493 ? 12.125 -38.094 -32.469 1 95.19 493 GLY B CA 1
ATOM 11050 C C . GLY B 1 493 ? 12.758 -36.75 -32.812 1 95.19 493 GLY B C 1
ATOM 11051 O O . GLY B 1 493 ? 12.18 -35.688 -32.594 1 95.19 493 GLY B O 1
ATOM 11052 N N . ALA B 1 494 ? 13.984 -36.875 -33.375 1 96.69 494 ALA B N 1
ATOM 11053 C CA . ALA B 1 494 ? 14.742 -35.688 -33.719 1 96.69 494 ALA B CA 1
ATOM 11054 C C . ALA B 1 494 ? 14.062 -34.875 -34.844 1 96.69 494 ALA B C 1
ATOM 11056 O O . ALA B 1 494 ? 14.203 -33.656 -34.906 1 96.69 494 ALA B O 1
ATOM 11057 N N . ASP B 1 495 ? 13.312 -35.562 -35.75 1 97.06 495 ASP B N 1
ATOM 11058 C CA . ASP B 1 495 ? 12.625 -34.906 -36.844 1 97.06 495 ASP B CA 1
ATOM 11059 C C . ASP B 1 495 ? 11.617 -33.875 -36.312 1 97.06 495 ASP B C 1
ATOM 11061 O O . ASP B 1 495 ? 11.406 -32.844 -36.938 1 97.06 495 ASP B O 1
ATOM 11065 N N . ASP B 1 496 ? 10.992 -34.188 -35.188 1 97.94 496 ASP B N 1
ATOM 11066 C CA . ASP B 1 496 ? 10.047 -33.25 -34.594 1 97.94 496 ASP B CA 1
ATOM 11067 C C . ASP B 1 496 ? 10.75 -31.938 -34.188 1 97.94 496 ASP B C 1
ATOM 11069 O O . ASP B 1 496 ? 10.203 -30.859 -34.375 1 97.94 496 ASP B O 1
ATOM 11073 N N . VAL B 1 497 ? 11.93 -32.094 -33.594 1 98.19 497 VAL B N 1
ATOM 11074 C CA . VAL B 1 497 ? 12.695 -30.938 -33.156 1 98.19 497 VAL B CA 1
ATOM 11075 C C . VAL B 1 497 ? 13.219 -30.156 -34.344 1 98.19 497 VAL B C 1
ATOM 11077 O O . VAL B 1 497 ? 13.156 -28.922 -34.375 1 98.19 497 VAL B O 1
ATOM 11080 N N . PHE B 1 498 ? 13.719 -30.875 -35.344 1 98.06 498 PHE B N 1
ATOM 11081 C CA . PHE B 1 498 ? 14.219 -30.219 -36.562 1 98.06 498 PHE B CA 1
ATOM 11082 C C . PHE B 1 498 ? 13.102 -29.469 -37.281 1 98.06 498 PHE B C 1
ATOM 11084 O O . PHE B 1 498 ? 13.336 -28.391 -37.844 1 98.06 498 PHE B O 1
ATOM 11091 N N . ALA B 1 499 ? 11.93 -30.016 -37.281 1 98.06 499 ALA B N 1
ATOM 11092 C CA . ALA B 1 499 ? 10.797 -29.359 -37.938 1 98.06 499 ALA B CA 1
ATOM 11093 C C . ALA B 1 499 ? 10.555 -27.984 -37.344 1 98.06 499 ALA B C 1
ATOM 11095 O O . ALA B 1 499 ? 10.398 -27 -38.062 1 98.06 499 ALA B O 1
ATOM 11096 N N . ALA B 1 500 ? 10.523 -27.938 -36.062 1 98.06 500 ALA B N 1
ATOM 11097 C CA . ALA B 1 500 ? 10.32 -26.656 -35.375 1 98.06 500 ALA B CA 1
ATOM 11098 C C . ALA B 1 500 ? 11.477 -25.703 -35.625 1 98.06 500 ALA B C 1
ATOM 11100 O O . ALA B 1 500 ? 11.273 -24.5 -35.812 1 98.06 500 ALA B O 1
ATOM 11101 N N . ALA B 1 501 ? 12.672 -26.188 -35.625 1 98 501 ALA B N 1
ATOM 11102 C CA . ALA B 1 501 ? 13.859 -25.359 -35.844 1 98 501 ALA B CA 1
ATOM 11103 C C . ALA B 1 501 ? 13.836 -24.766 -37.25 1 98 501 ALA B C 1
ATOM 11105 O O . ALA B 1 501 ? 14.203 -23.609 -37.438 1 98 501 ALA B O 1
ATOM 11106 N N . VAL B 1 502 ? 13.414 -25.547 -38.25 1 97.06 502 VAL B N 1
ATOM 11107 C CA . VAL B 1 502 ? 13.336 -25.094 -39.625 1 97.06 502 VAL B CA 1
ATOM 11108 C C . VAL B 1 502 ? 12.305 -23.969 -39.75 1 97.06 502 VAL B C 1
ATOM 11110 O O . VAL B 1 502 ? 12.531 -22.969 -40.406 1 97.06 502 VAL B O 1
ATOM 11113 N N . LEU B 1 503 ? 11.188 -24.203 -39.156 1 96.88 503 LEU B N 1
ATOM 11114 C CA . LEU B 1 503 ? 10.156 -23.172 -39.188 1 96.88 503 LEU B CA 1
ATOM 11115 C C . LEU B 1 503 ? 10.656 -21.891 -38.5 1 96.88 503 LEU B C 1
ATOM 11117 O O . LEU B 1 503 ? 10.336 -20.781 -38.938 1 96.88 503 LEU B O 1
ATOM 11121 N N . ALA B 1 504 ? 11.398 -22.031 -37.375 1 97.31 504 ALA B N 1
ATOM 11122 C CA . ALA B 1 504 ? 11.992 -20.891 -36.688 1 97.31 504 ALA B CA 1
ATOM 11123 C C . ALA B 1 504 ? 12.969 -20.156 -37.594 1 97.31 504 ALA B C 1
ATOM 11125 O O . ALA B 1 504 ? 13 -18.922 -37.594 1 97.31 504 ALA B O 1
ATOM 11126 N N . ARG B 1 505 ? 13.703 -20.875 -38.281 1 95.69 505 ARG B N 1
ATOM 11127 C CA . ARG B 1 505 ? 14.617 -20.281 -39.25 1 95.69 505 ARG B CA 1
ATOM 11128 C C . ARG B 1 505 ? 13.844 -19.516 -40.344 1 95.69 505 ARG B C 1
ATOM 11130 O O . ARG B 1 505 ? 14.203 -18.391 -40.688 1 95.69 505 ARG B O 1
ATOM 11137 N N . GLU B 1 506 ? 12.812 -20.141 -40.875 1 94.12 506 GLU B N 1
ATOM 11138 C CA . GLU B 1 506 ? 11.984 -19.516 -41.875 1 94.12 506 GLU B CA 1
ATOM 11139 C C . GLU B 1 506 ? 11.391 -18.203 -41.406 1 94.12 506 GLU B C 1
ATOM 11141 O O . GLU B 1 506 ? 11.195 -17.266 -42.188 1 94.12 506 GLU B O 1
ATOM 11146 N N . ALA B 1 507 ? 11.117 -18.141 -40.156 1 94.44 507 ALA B N 1
ATOM 11147 C CA . ALA B 1 507 ? 10.492 -16.969 -39.562 1 94.44 507 ALA B CA 1
ATOM 11148 C C . ALA B 1 507 ? 11.539 -15.93 -39.156 1 94.44 507 ALA B C 1
ATOM 11150 O O . ALA B 1 507 ? 11.195 -14.828 -38.719 1 94.44 507 ALA B O 1
ATOM 11151 N N . GLY B 1 508 ? 12.82 -16.234 -39.219 1 93.94 508 GLY B N 1
ATOM 11152 C CA . GLY B 1 508 ? 13.883 -15.289 -38.906 1 93.94 508 GLY B CA 1
ATOM 11153 C C . GLY B 1 508 ? 14.258 -15.297 -37.438 1 93.94 508 GLY B C 1
ATOM 11154 O O . GLY B 1 508 ? 14.688 -14.273 -36.875 1 93.94 508 GLY B O 1
ATOM 11155 N N . LEU B 1 509 ? 14.141 -16.406 -36.75 1 97.12 509 LEU B N 1
ATOM 11156 C CA . LEU B 1 509 ? 14.484 -16.516 -35.344 1 97.12 509 LEU B CA 1
ATOM 11157 C C . LEU B 1 509 ? 15.82 -17.234 -35.188 1 97.12 509 LEU B C 1
ATOM 11159 O O . LEU B 1 509 ? 16.453 -17.125 -34.125 1 97.12 509 LEU B O 1
ATOM 11163 N N . ILE B 1 510 ? 16.156 -17.953 -36.219 1 96.56 510 ILE B N 1
ATOM 11164 C CA . ILE B 1 510 ? 17.422 -18.688 -36.219 1 96.56 510 ILE B CA 1
ATOM 11165 C C . ILE B 1 510 ? 18.156 -18.453 -37.531 1 96.56 510 ILE B C 1
ATOM 11167 O O . ILE B 1 510 ? 17.531 -18.484 -38.625 1 96.56 510 ILE B O 1
ATOM 11171 N N . ASP B 1 511 ? 19.391 -18.188 -37.5 1 95.69 511 ASP B N 1
ATOM 11172 C CA . ASP B 1 511 ? 20.281 -18.094 -38.656 1 95.69 511 ASP B CA 1
ATOM 11173 C C . ASP B 1 511 ? 21.656 -18.656 -38.312 1 95.69 511 ASP B C 1
ATOM 11175 O O . ASP B 1 511 ? 22.531 -17.938 -37.844 1 95.69 511 ASP B O 1
ATOM 11179 N N . LEU B 1 512 ? 21.812 -19.891 -38.625 1 95.56 512 LEU B N 1
ATOM 11180 C CA . LEU B 1 512 ? 23.047 -20.594 -38.25 1 95.56 512 LEU B CA 1
ATOM 11181 C C . LEU B 1 512 ? 24.25 -20 -38.969 1 95.56 512 LEU B C 1
ATOM 11183 O O . LEU B 1 512 ? 25.344 -19.969 -38.438 1 95.56 512 LEU B O 1
ATOM 11187 N N . HIS B 1 513 ? 24.047 -19.5 -40.156 1 93.94 513 HIS B N 1
ATOM 11188 C CA . HIS B 1 513 ? 25.125 -18.953 -40.969 1 93.94 513 HIS B CA 1
ATOM 11189 C C . HIS B 1 513 ? 25.547 -17.562 -40.469 1 93.94 513 HIS B C 1
ATOM 11191 O O . HIS B 1 513 ? 26.734 -17.25 -40.438 1 93.94 513 HIS B O 1
ATOM 11197 N N . ALA B 1 514 ? 24.578 -16.812 -40.094 1 94.62 514 ALA B N 1
ATOM 11198 C CA . ALA B 1 514 ? 24.859 -15.492 -39.531 1 94.62 514 ALA B CA 1
ATOM 11199 C C . ALA B 1 514 ? 25.328 -15.586 -38.094 1 94.62 514 ALA B C 1
ATOM 11201 O O . ALA B 1 514 ? 25.859 -14.617 -37.531 1 94.62 514 ALA B O 1
ATOM 11202 N N . GLY B 1 515 ? 25.078 -16.672 -37.438 1 94.62 515 GLY B N 1
ATOM 11203 C CA . GLY B 1 515 ? 25.656 -16.938 -36.125 1 94.62 515 GLY B CA 1
ATOM 11204 C C . GLY B 1 515 ? 24.797 -16.469 -34.969 1 94.62 515 GLY B C 1
ATOM 11205 O O . GLY B 1 515 ? 25.312 -15.914 -34 1 94.62 515 GLY B O 1
ATOM 11206 N N . TRP B 1 516 ? 23.531 -16.531 -35.125 1 95.19 516 TRP B N 1
ATOM 11207 C CA . TRP B 1 516 ? 22.703 -16.188 -34 1 95.19 516 TRP B CA 1
ATOM 11208 C C . TRP B 1 516 ? 21.438 -17.047 -33.938 1 95.19 516 TRP B C 1
ATOM 11210 O O . TRP B 1 516 ? 20.984 -17.531 -34.969 1 95.19 516 TRP B O 1
ATOM 11220 N N . ALA B 1 517 ? 20.922 -17.344 -32.812 1 97.19 517 ALA B N 1
ATOM 11221 C CA . ALA B 1 517 ? 19.656 -18.016 -32.5 1 97.19 517 ALA B CA 1
ATOM 11222 C C . ALA B 1 517 ? 18.938 -17.297 -31.359 1 97.19 517 ALA B C 1
ATOM 11224 O O . ALA B 1 517 ? 19.453 -17.203 -30.25 1 97.19 517 ALA B O 1
ATOM 11225 N N . LYS B 1 518 ? 17.75 -16.875 -31.625 1 96.56 518 LYS B N 1
ATOM 11226 C CA . LYS B 1 518 ? 17.047 -16.047 -30.672 1 96.56 518 LYS B CA 1
ATOM 11227 C C . LYS B 1 518 ? 16.109 -16.875 -29.797 1 96.56 518 LYS B C 1
ATOM 11229 O O . LYS B 1 518 ? 15.641 -16.406 -28.75 1 96.56 518 LYS B O 1
ATOM 11234 N N . ILE B 1 519 ? 15.883 -18.141 -30.188 1 96.62 519 ILE B N 1
ATOM 11235 C CA . ILE B 1 519 ? 14.969 -18.984 -29.422 1 96.62 519 ILE B CA 1
ATOM 11236 C C . ILE B 1 519 ? 15.531 -20.391 -29.328 1 96.62 519 ILE B C 1
ATOM 11238 O O . ILE B 1 519 ? 16.297 -20.828 -30.188 1 96.62 519 ILE B O 1
ATOM 11242 N N . GLY B 1 520 ? 15.258 -21 -28.172 1 96.5 520 GLY B N 1
ATOM 11243 C CA . GLY B 1 520 ? 15.633 -22.391 -27.984 1 96.5 520 GLY B CA 1
ATOM 11244 C C . GLY B 1 520 ? 14.5 -23.359 -28.266 1 96.5 520 GLY B C 1
ATOM 11245 O O . GLY B 1 520 ? 13.336 -23.047 -28.016 1 96.5 520 GLY B O 1
ATOM 11246 N N . ILE B 1 521 ? 14.82 -24.5 -28.812 1 97.94 521 ILE B N 1
ATOM 11247 C CA . ILE B 1 521 ? 13.828 -25.531 -29.109 1 97.94 521 ILE B CA 1
ATOM 11248 C C . ILE B 1 521 ? 13.883 -26.609 -28.016 1 97.94 521 ILE B C 1
ATOM 11250 O O . ILE B 1 521 ? 14.945 -27.172 -27.734 1 97.94 521 ILE B O 1
ATOM 11254 N N . VAL B 1 522 ? 12.758 -26.938 -27.453 1 98.19 522 VAL B N 1
ATOM 11255 C CA . VAL B 1 522 ? 12.711 -27.781 -26.266 1 98.19 522 VAL B CA 1
ATOM 11256 C C . VAL B 1 522 ? 11.828 -29 -26.531 1 98.19 522 VAL B C 1
ATOM 11258 O O . VAL B 1 522 ? 10.609 -28.875 -26.641 1 98.19 522 VAL B O 1
ATOM 11261 N N . PRO B 1 523 ? 12.391 -30.172 -26.625 1 98 523 PRO B N 1
ATOM 11262 C CA . PRO B 1 523 ? 11.562 -31.375 -26.734 1 98 523 PRO B CA 1
ATOM 11263 C C . PRO B 1 523 ? 10.867 -31.719 -25.422 1 98 523 PRO B C 1
ATOM 11265 O O . PRO B 1 523 ? 11.484 -31.672 -24.359 1 98 523 PRO B O 1
ATOM 11268 N N . LEU B 1 524 ? 9.625 -31.984 -25.469 1 96.75 524 LEU B N 1
ATOM 11269 C CA . LEU B 1 524 ? 8.867 -32.5 -24.328 1 96.75 524 LEU B CA 1
ATOM 11270 C C . LEU B 1 524 ? 8.664 -34 -24.438 1 96.75 524 LEU B C 1
ATOM 11272 O O . LEU B 1 524 ? 8.047 -34.5 -25.391 1 96.75 524 LEU B O 1
ATOM 11276 N N . LEU B 1 525 ? 9.227 -34.688 -23.516 1 95.19 525 LEU B N 1
ATOM 11277 C CA . LEU B 1 525 ? 9.078 -36.156 -23.422 1 95.19 525 LEU B CA 1
ATOM 11278 C C . LEU B 1 525 ? 8 -36.531 -22.406 1 95.19 525 LEU B C 1
ATOM 11280 O O . LEU B 1 525 ? 8.18 -36.312 -21.203 1 95.19 525 LEU B O 1
ATOM 11284 N N . GLU B 1 526 ? 6.867 -37.094 -22.844 1 88.75 526 GLU B N 1
ATOM 11285 C CA . GLU B 1 526 ? 5.762 -37.188 -21.891 1 88.75 526 GLU B CA 1
ATOM 11286 C C . GLU B 1 526 ? 5.094 -38.562 -21.984 1 88.75 526 GLU B C 1
ATOM 11288 O O . GLU B 1 526 ? 4.145 -38.844 -21.25 1 88.75 526 GLU B O 1
ATOM 11293 N N . THR B 1 527 ? 5.559 -39.406 -22.875 1 87.25 527 THR B N 1
ATOM 11294 C CA . THR B 1 527 ? 5.102 -40.781 -22.891 1 87.25 527 THR B CA 1
ATOM 11295 C C . THR B 1 527 ? 6.207 -41.719 -22.422 1 87.25 527 THR B C 1
ATOM 11297 O O . THR B 1 527 ? 7.379 -41.344 -22.406 1 87.25 527 THR B O 1
ATOM 11300 N N . THR B 1 528 ? 5.797 -42.938 -22.016 1 87.06 528 THR B N 1
ATOM 11301 C CA . THR B 1 528 ? 6.777 -43.906 -21.547 1 87.06 528 THR B CA 1
ATOM 11302 C C . THR B 1 528 ? 7.797 -44.219 -22.641 1 87.06 528 THR B C 1
ATOM 11304 O O . THR B 1 528 ? 8.992 -44.344 -22.375 1 87.06 528 THR B O 1
ATOM 11307 N N . ASP B 1 529 ? 7.336 -44.312 -23.812 1 89.31 529 ASP B N 1
ATOM 11308 C CA . ASP B 1 529 ? 8.219 -44.594 -24.938 1 89.31 529 ASP B CA 1
ATOM 11309 C C . ASP B 1 529 ? 9.211 -43.469 -25.188 1 89.31 529 ASP B C 1
ATOM 11311 O O . ASP B 1 529 ? 10.391 -43.719 -25.438 1 89.31 529 ASP B O 1
ATOM 11315 N N . GLU B 1 530 ? 8.742 -42.344 -25.172 1 92.69 530 GLU B N 1
ATOM 11316 C CA . GLU B 1 530 ? 9.594 -41.188 -25.359 1 92.69 530 GLU B CA 1
ATOM 11317 C C . GLU B 1 530 ? 10.648 -41.062 -24.266 1 92.69 530 GLU B C 1
ATOM 11319 O O . GLU B 1 530 ? 11.805 -40.75 -24.547 1 92.69 530 GLU B O 1
ATOM 11324 N N . LEU B 1 531 ? 10.219 -41.375 -23.047 1 92.94 531 LEU B N 1
ATOM 11325 C CA . LEU B 1 531 ? 11.133 -41.281 -21.906 1 92.94 531 LEU B CA 1
ATOM 11326 C C . LEU B 1 531 ? 12.227 -42.344 -22.031 1 92.94 531 LEU B C 1
ATOM 11328 O O . LEU B 1 531 ? 13.391 -42.094 -21.719 1 92.94 531 LEU B O 1
ATOM 11332 N N . LYS B 1 532 ? 11.844 -43.469 -22.484 1 91.88 532 LYS B N 1
ATOM 11333 C CA . LYS B 1 532 ? 12.797 -44.562 -22.688 1 91.88 532 LYS B CA 1
ATOM 11334 C C . LYS B 1 532 ? 13.797 -44.219 -23.781 1 91.88 532 LYS B C 1
ATOM 11336 O O . LYS B 1 532 ? 14.961 -44.625 -23.734 1 91.88 532 LYS B O 1
ATOM 11341 N N . ALA B 1 533 ? 13.32 -43.406 -24.703 1 94.62 533 ALA B N 1
ATOM 11342 C CA . ALA B 1 533 ? 14.156 -43.062 -25.844 1 94.62 533 ALA B CA 1
ATOM 11343 C C . ALA B 1 533 ? 14.844 -41.719 -25.625 1 94.62 533 ALA B C 1
ATOM 11345 O O . ALA B 1 533 ? 15.383 -41.125 -26.562 1 94.62 533 ALA B O 1
ATOM 11346 N N . ALA B 1 534 ? 14.852 -41.25 -24.438 1 96 534 ALA B N 1
ATOM 11347 C CA . ALA B 1 534 ? 15.32 -39.906 -24.141 1 96 534 ALA B CA 1
ATOM 11348 C C . ALA B 1 534 ? 16.766 -39.719 -24.609 1 96 534 ALA B C 1
ATOM 11350 O O . ALA B 1 534 ? 17.094 -38.688 -25.203 1 96 534 ALA B O 1
ATOM 11351 N N . ASP B 1 535 ? 17.625 -40.656 -24.297 1 95.94 535 ASP B N 1
ATOM 11352 C CA . ASP B 1 535 ? 19.031 -40.562 -24.656 1 95.94 535 ASP B CA 1
ATOM 11353 C C . ASP B 1 535 ? 19.219 -40.594 -26.172 1 95.94 535 ASP B C 1
ATOM 11355 O O . ASP B 1 535 ? 19.953 -39.781 -26.734 1 95.94 535 ASP B O 1
ATOM 11359 N N . THR B 1 536 ? 18.438 -41.438 -26.844 1 96.25 536 THR B N 1
ATOM 11360 C CA . THR B 1 536 ? 18.531 -41.562 -28.297 1 96.25 536 THR B CA 1
ATOM 11361 C C . THR B 1 536 ? 18.078 -40.25 -28.969 1 96.25 536 THR B C 1
ATOM 11363 O O . THR B 1 536 ? 18.734 -39.781 -29.906 1 96.25 536 THR B O 1
ATOM 11366 N N . ILE B 1 537 ? 17.047 -39.719 -28.531 1 96.44 537 ILE B N 1
ATOM 11367 C CA . ILE B 1 537 ? 16.516 -38.5 -29.109 1 96.44 537 ILE B CA 1
ATOM 11368 C C . ILE B 1 537 ? 17.547 -37.375 -28.953 1 96.44 537 ILE B C 1
ATOM 11370 O O . ILE B 1 537 ? 17.859 -36.688 -29.906 1 96.44 537 ILE B O 1
ATOM 11374 N N . LEU B 1 538 ? 18.047 -37.219 -27.719 1 97.56 538 LEU B N 1
ATOM 11375 C CA . LEU B 1 538 ? 19 -36.156 -27.453 1 97.56 538 LEU B CA 1
ATOM 11376 C C . LEU B 1 538 ? 20.297 -36.375 -28.234 1 97.56 538 LEU B C 1
ATOM 11378 O O . LEU B 1 538 ? 20.875 -35.406 -28.75 1 97.56 538 LEU B O 1
ATOM 11382 N N . GLU B 1 539 ? 20.719 -37.594 -28.328 1 97.25 539 GLU B N 1
ATOM 11383 C CA . GLU B 1 539 ? 21.922 -37.938 -29.078 1 97.25 539 GLU B CA 1
ATOM 11384 C C . GLU B 1 539 ? 21.75 -37.594 -30.562 1 97.25 539 GLU B C 1
ATOM 11386 O O . GLU B 1 539 ? 22.641 -37.062 -31.188 1 97.25 539 GLU B O 1
ATOM 11391 N N . ASP B 1 540 ? 20.625 -38 -31.078 1 96.75 540 ASP B N 1
ATOM 11392 C CA . ASP B 1 540 ? 20.344 -37.75 -32.5 1 96.75 540 ASP B CA 1
ATOM 11393 C C . ASP B 1 540 ? 20.359 -36.219 -32.75 1 96.75 540 ASP B C 1
ATOM 11395 O O . ASP B 1 540 ? 20.766 -35.812 -33.844 1 96.75 540 ASP B O 1
ATOM 11399 N N . LEU B 1 541 ? 19.875 -35.469 -31.875 1 97.25 541 LEU B N 1
ATOM 11400 C CA . LEU B 1 541 ? 19.859 -34 -32 1 97.25 541 LEU B CA 1
ATOM 11401 C C . LEU B 1 541 ? 21.281 -33.438 -31.984 1 97.25 541 LEU B C 1
ATOM 11403 O O . LEU B 1 541 ? 21.688 -32.719 -32.906 1 97.25 541 LEU B O 1
ATOM 11407 N N . LEU B 1 542 ? 22.078 -33.812 -30.953 1 97.38 542 LEU B N 1
ATOM 11408 C CA . LEU B 1 542 ? 23.375 -33.188 -30.703 1 97.38 542 LEU B CA 1
ATOM 11409 C C . LEU B 1 542 ? 24.422 -33.719 -31.672 1 97.38 542 LEU B C 1
ATOM 11411 O O . LEU B 1 542 ? 25.469 -33.094 -31.891 1 97.38 542 LEU B O 1
ATOM 11415 N N . ALA B 1 543 ? 24.109 -34.875 -32.219 1 96.44 543 ALA B N 1
ATOM 11416 C CA . ALA B 1 543 ? 25.031 -35.469 -33.188 1 96.44 543 ALA B CA 1
ATOM 11417 C C . ALA B 1 543 ? 24.984 -34.719 -34.531 1 96.44 543 ALA B C 1
ATOM 11419 O O . ALA B 1 543 ? 25.938 -34.75 -35.312 1 96.44 543 ALA B O 1
ATOM 11420 N N . ASP B 1 544 ? 23.891 -34.125 -34.812 1 96.31 544 ASP B N 1
ATOM 11421 C CA . ASP B 1 544 ? 23.781 -33.312 -36.031 1 96.31 544 ASP B CA 1
ATOM 11422 C C . ASP B 1 544 ? 24.531 -32 -35.875 1 96.31 544 ASP B C 1
ATOM 11424 O O . ASP B 1 544 ? 24.281 -31.219 -34.969 1 96.31 544 ASP B O 1
ATOM 11428 N N . PRO B 1 545 ? 25.375 -31.688 -36.781 1 95.31 545 PRO B N 1
ATOM 11429 C CA . PRO B 1 545 ? 26.219 -30.5 -36.625 1 95.31 545 PRO B CA 1
ATOM 11430 C C . PRO B 1 545 ? 25.422 -29.203 -36.656 1 95.31 545 PRO B C 1
ATOM 11432 O O . PRO B 1 545 ? 25.766 -28.234 -35.969 1 95.31 545 PRO B O 1
ATOM 11435 N N . SER B 1 546 ? 24.453 -29.156 -37.5 1 95.19 546 SER B N 1
ATOM 11436 C CA . SER B 1 546 ? 23.641 -27.953 -37.594 1 95.19 546 SER B CA 1
ATOM 11437 C C . SER B 1 546 ? 22.906 -27.688 -36.281 1 95.19 546 SER B C 1
ATOM 11439 O O . SER B 1 546 ? 22.875 -26.547 -35.812 1 95.19 546 SER B O 1
ATOM 11441 N N . TYR B 1 547 ? 22.328 -28.672 -35.75 1 96.94 547 TYR B N 1
ATOM 11442 C CA . TYR B 1 547 ? 21.609 -28.5 -34.469 1 96.94 547 TYR B CA 1
ATOM 11443 C C . TYR B 1 547 ? 22.578 -28.219 -33.344 1 96.94 547 TYR B C 1
ATOM 11445 O O . TYR B 1 547 ? 22.281 -27.422 -32.438 1 96.94 547 TYR B O 1
ATOM 11453 N N . ARG B 1 548 ? 23.703 -28.906 -33.344 1 96.94 548 ARG B N 1
ATOM 11454 C CA . ARG B 1 548 ? 24.719 -28.625 -32.344 1 96.94 548 ARG B CA 1
ATOM 11455 C C . ARG B 1 548 ? 25.141 -27.172 -32.375 1 96.94 548 ARG B C 1
ATOM 11457 O O . ARG B 1 548 ? 25.406 -26.562 -31.328 1 96.94 548 ARG B O 1
ATOM 11464 N N . ARG B 1 549 ? 25.266 -26.641 -33.562 1 96.31 549 ARG B N 1
ATOM 11465 C CA . ARG B 1 549 ? 25.594 -25.219 -33.719 1 96.31 549 ARG B CA 1
ATOM 11466 C C . ARG B 1 549 ? 24.5 -24.344 -33.094 1 96.31 549 ARG B C 1
ATOM 11468 O O . ARG B 1 549 ? 24.812 -23.328 -32.469 1 96.31 549 ARG B O 1
ATOM 11475 N N . LEU B 1 550 ? 23.297 -24.703 -33.344 1 96.88 550 LEU B N 1
ATOM 11476 C CA . LEU B 1 550 ? 22.188 -23.984 -32.75 1 96.88 550 LEU B CA 1
ATOM 11477 C C . LEU B 1 550 ? 22.312 -23.953 -31.234 1 96.88 550 LEU B C 1
ATOM 11479 O O . LEU B 1 550 ? 22.172 -22.891 -30.609 1 96.88 550 LEU B O 1
ATOM 11483 N N . VAL B 1 551 ? 22.641 -25.062 -30.594 1 97.56 551 VAL B N 1
ATOM 11484 C CA . VAL B 1 551 ? 22.781 -25.172 -29.141 1 97.56 551 VAL B CA 1
ATOM 11485 C C . VAL B 1 551 ? 23.969 -24.312 -28.672 1 97.56 551 VAL B C 1
ATOM 11487 O O . VAL B 1 551 ? 23.891 -23.656 -27.641 1 97.56 551 VAL B O 1
ATOM 11490 N N . ALA B 1 552 ? 25 -24.281 -29.438 1 97.25 552 ALA B N 1
ATOM 11491 C CA . ALA B 1 552 ? 26.172 -23.469 -29.125 1 97.25 552 ALA B CA 1
ATOM 11492 C C . ALA B 1 552 ? 25.828 -21.984 -29.141 1 97.25 552 ALA B C 1
ATOM 11494 O O . ALA B 1 552 ? 26.312 -21.219 -28.297 1 97.25 552 ALA B O 1
ATOM 11495 N N . LEU B 1 553 ? 25.047 -21.609 -30.094 1 97 553 LEU B N 1
ATOM 11496 C CA . LEU B 1 553 ? 24.656 -20.219 -30.219 1 97 553 LEU B CA 1
ATOM 11497 C C . LEU B 1 553 ? 23.75 -19.797 -29.062 1 97 553 LEU B C 1
ATOM 11499 O O . LEU B 1 553 ? 23.594 -18.594 -28.812 1 97 553 LEU B O 1
ATOM 11503 N N . ARG B 1 554 ? 23.203 -20.781 -28.438 1 96.38 554 ARG B N 1
ATOM 11504 C CA . ARG B 1 554 ? 22.359 -20.516 -27.281 1 96.38 554 ARG B CA 1
ATOM 11505 C C . ARG B 1 554 ? 23.094 -20.766 -25.969 1 96.38 554 ARG B C 1
ATOM 11507 O O . ARG B 1 554 ? 22.484 -21.109 -24.969 1 96.38 554 ARG B O 1
ATOM 11514 N N . GLY B 1 555 ? 24.359 -20.766 -25.984 1 92.94 555 GLY B N 1
ATOM 11515 C CA . GLY B 1 555 ? 25.172 -20.828 -24.781 1 92.94 555 GLY B CA 1
ATOM 11516 C C . GLY B 1 555 ? 25.453 -22.25 -24.328 1 92.94 555 GLY B C 1
ATOM 11517 O O . GLY B 1 555 ? 25.641 -22.5 -23.125 1 92.94 555 GLY B O 1
ATOM 11518 N N . ASP B 1 556 ? 25.328 -23.25 -25.266 1 95.62 556 ASP B N 1
ATOM 11519 C CA . ASP B 1 556 ? 25.594 -24.672 -24.984 1 95.62 556 ASP B CA 1
ATOM 11520 C C . ASP B 1 556 ? 24.656 -25.203 -23.906 1 95.62 556 ASP B C 1
ATOM 11522 O O . ASP B 1 556 ? 25.094 -25.938 -23.016 1 95.62 556 ASP B O 1
ATOM 11526 N N . VAL B 1 557 ? 23.5 -24.703 -23.906 1 94.38 557 VAL B N 1
ATOM 11527 C CA . VAL B 1 557 ? 22.469 -25.188 -22.984 1 94.38 557 VAL B CA 1
ATOM 11528 C C . VAL B 1 557 ? 21.328 -25.844 -23.781 1 94.38 557 VAL B C 1
ATOM 11530 O O . VAL B 1 557 ? 20.812 -25.25 -24.734 1 94.38 557 VAL B O 1
ATOM 11533 N N . GLN B 1 558 ? 20.984 -27.016 -23.453 1 96.06 558 GLN B N 1
ATOM 11534 C CA . GLN B 1 558 ? 19.828 -27.719 -24.031 1 96.06 558 GLN B CA 1
ATOM 11535 C C . GLN B 1 558 ? 18.75 -27.953 -22.984 1 96.06 558 GLN B C 1
ATOM 11537 O O . GLN B 1 558 ? 19 -28.562 -21.938 1 96.06 558 GLN B O 1
ATOM 11542 N N . GLU B 1 559 ? 17.641 -27.422 -23.234 1 96.75 559 GLU B N 1
ATOM 11543 C CA . GLU B 1 559 ? 16.5 -27.625 -22.344 1 96.75 559 GLU B CA 1
ATOM 11544 C C . GLU B 1 559 ? 15.648 -28.812 -22.797 1 96.75 559 GLU B C 1
ATOM 11546 O O . GLU B 1 559 ? 15.43 -29 -24 1 96.75 559 GLU B O 1
ATOM 11551 N N . VAL B 1 560 ? 15.273 -29.625 -21.891 1 97.06 560 VAL B N 1
ATOM 11552 C CA . VAL B 1 560 ? 14.367 -30.75 -22.141 1 97.06 560 VAL B CA 1
ATOM 11553 C C . VAL B 1 560 ? 13.258 -30.75 -21.094 1 97.06 560 VAL B C 1
ATOM 11555 O O . VAL B 1 560 ? 13.523 -30.625 -19.891 1 97.06 560 VAL B O 1
ATOM 11558 N N . MET B 1 561 ? 12.078 -30.828 -21.562 1 96.5 561 MET B N 1
ATOM 11559 C CA . MET B 1 561 ? 10.953 -30.875 -20.641 1 96.5 561 MET B CA 1
ATOM 11560 C C . MET B 1 561 ? 10.484 -32.312 -20.406 1 96.5 561 MET B C 1
ATOM 11562 O O . MET B 1 561 ? 10.438 -33.094 -21.344 1 96.5 561 MET B O 1
ATOM 11566 N N . LEU B 1 562 ? 10.273 -32.625 -19.156 1 93.62 562 LEU B N 1
ATOM 11567 C CA . LEU B 1 562 ? 9.773 -33.906 -18.75 1 93.62 562 LEU B CA 1
ATOM 11568 C C . LEU B 1 562 ? 8.328 -33.812 -18.266 1 93.62 562 LEU B C 1
ATOM 11570 O O . LEU B 1 562 ? 8.031 -33.062 -17.344 1 93.62 562 LEU B O 1
ATOM 11574 N N . GLY B 1 563 ? 7.445 -34.562 -18.922 1 89 563 GLY B N 1
ATOM 11575 C CA . GLY B 1 563 ? 6.039 -34.562 -18.547 1 89 563 GLY B CA 1
ATOM 11576 C C . GLY B 1 563 ? 5.676 -35.656 -17.562 1 89 563 GLY B C 1
ATOM 11577 O O . GLY B 1 563 ? 5.922 -36.844 -17.828 1 89 563 GLY B O 1
ATOM 11578 N N . TYR B 1 564 ? 5.031 -35.312 -16.547 1 81.5 564 TYR B N 1
ATOM 11579 C CA . TYR B 1 564 ? 4.703 -36.25 -15.477 1 81.5 564 TYR B CA 1
ATOM 11580 C C . TYR B 1 564 ? 3.273 -36.75 -15.617 1 81.5 564 TYR B C 1
ATOM 11582 O O . TYR B 1 564 ? 3.02 -37.969 -15.492 1 81.5 564 TYR B O 1
ATOM 11590 N N . SER B 1 565 ? 2.379 -35.969 -15.977 1 79.06 565 SER B N 1
ATOM 11591 C CA . SER B 1 565 ? 0.954 -36.281 -15.977 1 79.06 565 SER B CA 1
ATOM 11592 C C . SER B 1 565 ? 0.609 -37.312 -17.031 1 79.06 565 SER B C 1
ATOM 11594 O O . SER B 1 565 ? -0.005 -38.344 -16.734 1 79.06 565 SER B O 1
ATOM 11596 N N . ASP B 1 566 ? 0.987 -37.125 -18.172 1 75.81 566 ASP B N 1
ATOM 11597 C CA . ASP B 1 566 ? 0.625 -38 -19.266 1 75.81 566 ASP B CA 1
ATOM 11598 C C . ASP B 1 566 ? 1.315 -39.375 -19.109 1 75.81 566 ASP B C 1
ATOM 11600 O O . ASP B 1 566 ? 0.742 -40.406 -19.469 1 75.81 566 ASP B O 1
ATOM 11604 N N . SER B 1 567 ? 2.461 -39.344 -18.578 1 77.88 567 SER B N 1
ATOM 11605 C CA . SER B 1 567 ? 3.162 -40.594 -18.359 1 77.88 567 SER B CA 1
ATOM 11606 C C . SER B 1 567 ? 2.449 -41.469 -17.328 1 77.88 567 SER B C 1
ATOM 11608 O O . SER B 1 567 ? 2.379 -42.688 -17.469 1 77.88 567 SER B O 1
ATOM 11610 N N . SER B 1 568 ? 1.949 -40.812 -16.391 1 82.5 568 SER B N 1
ATOM 11611 C CA . SER B 1 568 ? 1.24 -41.562 -15.336 1 82.5 568 SER B CA 1
ATOM 11612 C C . SER B 1 568 ? -0.088 -42.094 -15.844 1 82.5 568 SER B C 1
ATOM 11614 O O . SER B 1 568 ? -0.516 -43.188 -15.438 1 82.5 568 SER B O 1
ATOM 11616 N N . LYS B 1 569 ? -0.758 -41.344 -16.656 1 82.56 569 LYS B N 1
ATOM 11617 C CA . LYS B 1 569 ? -2.039 -41.781 -17.219 1 82.56 569 LYS B CA 1
ATOM 11618 C C . LYS B 1 569 ? -1.876 -43.031 -18.078 1 82.56 569 LYS B C 1
ATOM 11620 O O . LYS B 1 569 ? -2.711 -43.938 -18.031 1 82.56 569 LYS B O 1
ATOM 11625 N N . PHE B 1 570 ? -0.75 -43.156 -18.719 1 79.56 570 PHE B N 1
ATOM 11626 C CA . PHE B 1 570 ? -0.581 -44.25 -19.672 1 79.56 570 PHE B CA 1
ATOM 11627 C C . PHE B 1 570 ? 0.208 -45.406 -19.062 1 79.56 570 PHE B C 1
ATOM 11629 O O . PHE B 1 570 ? -0.034 -46.562 -19.391 1 79.56 570 PHE B O 1
ATOM 11636 N N . GLY B 1 571 ? 1.118 -45.062 -18.234 1 85.88 571 GLY B N 1
ATOM 11637 C CA . GLY B 1 571 ? 2.035 -46.094 -17.766 1 85.88 571 GLY B CA 1
ATOM 11638 C C . GLY B 1 571 ? 1.856 -46.438 -16.312 1 85.88 571 GLY B C 1
ATOM 11639 O O . GLY B 1 571 ? 2.406 -47.438 -15.828 1 85.88 571 GLY B O 1
ATOM 11640 N N . GLY B 1 572 ? 1.062 -45.656 -15.617 1 90.75 572 GLY B N 1
ATOM 11641 C CA . GLY B 1 572 ? 0.951 -45.875 -14.18 1 90.75 572 GLY B CA 1
ATOM 11642 C C . GLY B 1 572 ? 1.984 -45.062 -13.398 1 90.75 572 GLY B C 1
ATOM 11643 O O . GLY B 1 572 ? 3.061 -44.781 -13.914 1 90.75 572 GLY B O 1
ATOM 11644 N N . ILE B 1 573 ? 1.748 -44.875 -12.164 1 92.56 573 ILE B N 1
ATOM 11645 C CA . ILE B 1 573 ? 2.549 -43.969 -11.352 1 92.56 573 ILE B CA 1
ATOM 11646 C C . ILE B 1 573 ? 3.943 -44.562 -11.141 1 92.56 573 ILE B C 1
ATOM 11648 O O . ILE B 1 573 ? 4.941 -43.812 -11.195 1 92.56 573 ILE B O 1
ATOM 11652 N N . THR B 1 574 ? 4.062 -45.844 -10.922 1 94.56 574 THR B N 1
ATOM 11653 C CA . THR B 1 574 ? 5.344 -46.469 -10.633 1 94.56 574 THR B CA 1
ATOM 11654 C C . THR B 1 574 ? 6.27 -46.375 -11.852 1 94.56 574 THR B C 1
ATOM 11656 O O . THR B 1 574 ? 7.406 -45.906 -11.734 1 94.56 574 THR B O 1
ATOM 11659 N N . THR B 1 575 ? 5.762 -46.812 -12.953 1 93.38 575 THR B N 1
ATOM 11660 C CA . THR B 1 575 ? 6.555 -46.812 -14.18 1 93.38 575 THR B CA 1
ATOM 11661 C C . THR B 1 575 ? 6.875 -45.406 -14.633 1 93.38 575 THR B C 1
ATOM 11663 O O . THR B 1 575 ? 7.977 -45.125 -15.117 1 93.38 575 THR B O 1
ATOM 11666 N N . SER B 1 576 ? 5.938 -44.562 -14.547 1 91.38 576 SER B N 1
ATOM 11667 C CA . SER B 1 576 ? 6.156 -43.188 -14.914 1 91.38 576 SER B CA 1
ATOM 11668 C C . SER B 1 576 ? 7.305 -42.562 -14.117 1 91.38 576 SER B C 1
ATOM 11670 O O . SER B 1 576 ? 8.242 -42.031 -14.695 1 91.38 576 SER B O 1
ATOM 11672 N N . GLN B 1 577 ? 7.297 -42.688 -12.797 1 91.75 577 GLN B N 1
ATOM 11673 C CA . GLN B 1 577 ? 8.328 -42.094 -11.945 1 91.75 577 GLN B CA 1
ATOM 11674 C C . GLN B 1 577 ? 9.688 -42.719 -12.203 1 91.75 577 GLN B C 1
ATOM 11676 O O . GLN B 1 577 ? 10.711 -42.031 -12.219 1 91.75 577 GLN B O 1
ATOM 11681 N N . TRP B 1 578 ? 9.664 -43.938 -12.367 1 93.69 578 TRP B N 1
ATOM 11682 C CA . TRP B 1 578 ? 10.906 -44.656 -12.602 1 93.69 578 TRP B CA 1
ATOM 11683 C C . TRP B 1 578 ? 11.516 -44.25 -13.945 1 93.69 578 TRP B C 1
ATOM 11685 O O . TRP B 1 578 ? 12.719 -44 -14.031 1 93.69 578 TRP B O 1
ATOM 11695 N N . GLU B 1 579 ? 10.711 -44.281 -14.992 1 93.12 579 GLU B N 1
ATOM 11696 C CA . GLU B 1 579 ? 11.203 -43.938 -16.312 1 93.12 579 GLU B CA 1
ATOM 11697 C C . GLU B 1 579 ? 11.68 -42.469 -16.375 1 93.12 579 GLU B C 1
ATOM 11699 O O . GLU B 1 579 ? 12.625 -42.156 -17.094 1 93.12 579 GLU B O 1
ATOM 11704 N N . ILE B 1 580 ? 11.023 -41.594 -15.703 1 92.38 580 ILE B N 1
ATOM 11705 C CA . ILE B 1 580 ? 11.453 -40.219 -15.641 1 92.38 580 ILE B CA 1
ATOM 11706 C C . ILE B 1 580 ? 12.82 -40.125 -14.961 1 92.38 580 ILE B C 1
ATOM 11708 O O . ILE B 1 580 ? 13.703 -39.406 -15.414 1 92.38 580 ILE B O 1
ATOM 11712 N N . HIS B 1 581 ? 12.945 -40.844 -13.836 1 92.5 581 HIS B N 1
ATOM 11713 C CA . HIS B 1 581 ? 14.219 -40.906 -13.117 1 92.5 581 HIS B CA 1
ATOM 11714 C C . HIS B 1 581 ? 15.344 -41.406 -14.023 1 92.5 581 HIS B C 1
ATOM 11716 O O . HIS B 1 581 ? 16.422 -40.812 -14.062 1 92.5 581 HIS B O 1
ATOM 11722 N N . ARG B 1 582 ? 15.094 -42.406 -14.727 1 93.31 582 ARG B N 1
ATOM 11723 C CA . ARG B 1 582 ? 16.062 -43 -15.633 1 93.31 582 ARG B CA 1
ATOM 11724 C C . ARG B 1 582 ? 16.375 -42.031 -16.797 1 93.31 582 ARG B C 1
ATOM 11726 O O . ARG B 1 582 ? 17.531 -41.938 -17.219 1 93.31 582 ARG B O 1
ATOM 11733 N N . ALA B 1 583 ? 15.312 -41.531 -17.281 1 94.88 583 ALA B N 1
ATOM 11734 C CA . ALA B 1 583 ? 15.484 -40.562 -18.375 1 94.88 583 ALA B CA 1
ATOM 11735 C C . ALA B 1 583 ? 16.422 -39.438 -17.984 1 94.88 583 ALA B C 1
ATOM 11737 O O . ALA B 1 583 ? 17.234 -38.969 -18.781 1 94.88 583 ALA B O 1
ATOM 11738 N N . GLN B 1 584 ? 16.297 -38.969 -16.812 1 94.38 584 GLN B N 1
ATOM 11739 C CA . GLN B 1 584 ? 17.156 -37.875 -16.328 1 94.38 584 GLN B CA 1
ATOM 11740 C C . GLN B 1 584 ? 18.625 -38.281 -16.344 1 94.38 584 GLN B C 1
ATOM 11742 O O . GLN B 1 584 ? 19.484 -37.531 -16.766 1 94.38 584 GLN B O 1
ATOM 11747 N N . ARG B 1 585 ? 18.891 -39.469 -15.883 1 92.88 585 ARG B N 1
ATOM 11748 C CA . ARG B 1 585 ? 20.266 -40 -15.875 1 92.88 585 ARG B CA 1
ATOM 11749 C C . ARG B 1 585 ? 20.797 -40.125 -17.297 1 92.88 585 ARG B C 1
ATOM 11751 O O . ARG B 1 585 ? 21.938 -39.75 -17.578 1 92.88 585 ARG B O 1
ATOM 11758 N N . ARG B 1 586 ? 19.969 -40.625 -18.156 1 95.12 586 ARG B N 1
ATOM 11759 C CA . ARG B 1 586 ? 20.359 -40.844 -19.547 1 95.12 586 ARG B CA 1
ATOM 11760 C C . ARG B 1 586 ? 20.641 -39.5 -20.234 1 95.12 586 ARG B C 1
ATOM 11762 O O . ARG B 1 586 ? 21.641 -39.375 -20.953 1 95.12 586 ARG B O 1
ATOM 11769 N N . LEU B 1 587 ? 19.766 -38.594 -20.031 1 96.38 587 LEU B N 1
ATOM 11770 C CA . LEU B 1 587 ? 19.922 -37.25 -20.625 1 96.38 587 LEU B CA 1
ATOM 11771 C C . LEU B 1 587 ? 21.203 -36.594 -20.125 1 96.38 587 LEU B C 1
ATOM 11773 O O . LEU B 1 587 ? 21.938 -35.969 -20.906 1 96.38 587 LEU B O 1
ATOM 11777 N N . ARG B 1 588 ? 21.422 -36.688 -18.797 1 93.19 588 ARG B N 1
ATOM 11778 C CA . ARG B 1 588 ? 22.625 -36.125 -18.188 1 93.19 588 ARG B CA 1
ATOM 11779 C C . ARG B 1 588 ? 23.875 -36.688 -18.859 1 93.19 588 ARG B C 1
ATOM 11781 O O . ARG B 1 588 ? 24.781 -35.938 -19.219 1 93.19 588 ARG B O 1
ATOM 11788 N N . ASP B 1 589 ? 23.953 -37.969 -19.031 1 94.31 589 ASP B N 1
ATOM 11789 C CA . ASP B 1 589 ? 25.125 -38.625 -19.594 1 94.31 589 ASP B CA 1
ATOM 11790 C C . ASP B 1 589 ? 25.391 -38.188 -21.031 1 94.31 589 ASP B C 1
ATOM 11792 O O . ASP B 1 589 ? 26.531 -37.938 -21.406 1 94.31 589 ASP B O 1
ATOM 11796 N N . VAL B 1 590 ? 24.297 -38.125 -21.812 1 96.44 590 VAL B N 1
ATOM 11797 C CA . VAL B 1 590 ? 24.438 -37.688 -23.203 1 96.44 590 VAL B CA 1
ATOM 11798 C C . VAL B 1 590 ? 24.906 -36.25 -23.234 1 96.44 590 VAL B C 1
ATOM 11800 O O . VAL B 1 590 ? 25.797 -35.875 -24.016 1 96.44 590 VAL B O 1
ATOM 11803 N N . ALA B 1 591 ? 24.297 -35.406 -22.484 1 95.44 591 ALA B N 1
ATOM 11804 C CA . ALA B 1 591 ? 24.656 -33.969 -22.438 1 95.44 591 ALA B CA 1
ATOM 11805 C C . ALA B 1 591 ? 26.125 -33.812 -22.078 1 95.44 591 ALA B C 1
ATOM 11807 O O . ALA B 1 591 ? 26.828 -33 -22.703 1 95.44 591 ALA B O 1
ATOM 11808 N N . HIS B 1 592 ? 26.578 -34.562 -21.078 1 92.31 592 HIS B N 1
ATOM 11809 C CA . HIS B 1 592 ? 27.984 -34.5 -20.656 1 92.31 592 HIS B CA 1
ATOM 11810 C C . HIS B 1 592 ? 28.922 -34.938 -21.781 1 92.31 592 HIS B C 1
ATOM 11812 O O . HIS B 1 592 ? 29.969 -34.312 -21.984 1 92.31 592 HIS B O 1
ATOM 11818 N N . ARG B 1 593 ? 28.531 -35.938 -22.453 1 95.62 593 ARG B N 1
ATOM 11819 C CA . ARG B 1 593 ? 29.359 -36.438 -23.531 1 95.62 593 ARG B CA 1
ATOM 11820 C C . ARG B 1 593 ? 29.547 -35.375 -24.625 1 95.62 593 ARG B C 1
ATOM 11822 O O . ARG B 1 593 ? 30.609 -35.312 -25.234 1 95.62 593 ARG B O 1
ATOM 11829 N N . TYR B 1 594 ? 28.578 -34.562 -24.859 1 96.31 594 TYR B N 1
ATOM 11830 C CA . TYR B 1 594 ? 28.641 -33.594 -25.938 1 96.31 594 TYR B CA 1
ATOM 11831 C C . TYR B 1 594 ? 29.031 -32.219 -25.406 1 96.31 594 TYR B C 1
ATOM 11833 O O . TYR B 1 594 ? 29.062 -31.25 -26.156 1 96.31 594 TYR B O 1
ATOM 11841 N N . GLY B 1 595 ? 29.234 -32.062 -24.109 1 93.62 595 GLY B N 1
ATOM 11842 C CA . GLY B 1 595 ? 29.672 -30.828 -23.5 1 93.62 595 GLY B CA 1
ATOM 11843 C C . GLY B 1 595 ? 28.578 -29.766 -23.469 1 93.62 595 GLY B C 1
ATOM 11844 O O . GLY B 1 595 ? 28.828 -28.594 -23.672 1 93.62 595 GLY B O 1
ATOM 11845 N N . VAL B 1 596 ? 27.406 -30.188 -23.328 1 94.88 596 VAL B N 1
ATOM 11846 C CA . VAL B 1 596 ? 26.25 -29.297 -23.281 1 94.88 596 VAL B CA 1
ATOM 11847 C C . VAL B 1 596 ? 25.641 -29.328 -21.875 1 94.88 596 VAL B C 1
ATOM 11849 O O . VAL B 1 596 ? 25.594 -30.375 -21.234 1 94.88 596 VAL B O 1
ATOM 11852 N N . ARG B 1 597 ? 25.281 -28.172 -21.312 1 92.38 597 ARG B N 1
ATOM 11853 C CA . ARG B 1 597 ? 24.562 -28.125 -20.047 1 92.38 597 ARG B CA 1
ATOM 11854 C C . ARG B 1 597 ? 23.078 -28.422 -20.234 1 92.38 597 ARG B C 1
ATOM 11856 O O . ARG B 1 597 ? 22.438 -27.859 -21.141 1 92.38 597 ARG B O 1
ATOM 11863 N N . LEU B 1 598 ? 22.609 -29.234 -19.375 1 93.31 598 LEU B N 1
ATOM 11864 C CA . LEU B 1 598 ? 21.219 -29.672 -19.469 1 93.31 598 LEU B CA 1
ATOM 11865 C C . LEU B 1 598 ? 20.344 -28.875 -18.516 1 93.31 598 LEU B C 1
ATOM 11867 O O . LEU B 1 598 ? 20.672 -28.719 -17.328 1 93.31 598 LEU B O 1
ATOM 11871 N N . ARG B 1 599 ? 19.359 -28.234 -19.016 1 94.25 599 ARG B N 1
ATOM 11872 C CA . ARG B 1 599 ? 18.312 -27.625 -18.203 1 94.25 599 ARG B CA 1
ATOM 11873 C C . ARG B 1 599 ? 17.047 -28.453 -18.234 1 94.25 599 ARG B C 1
ATOM 11875 O O . ARG B 1 599 ? 16.375 -28.531 -19.281 1 94.25 599 ARG B O 1
ATOM 11882 N N . LEU B 1 600 ? 16.703 -28.984 -17.156 1 94.56 600 LEU B N 1
ATOM 11883 C CA . LEU B 1 600 ? 15.508 -29.812 -17.094 1 94.56 600 LEU B CA 1
ATOM 11884 C C . LEU B 1 600 ? 14.297 -28.984 -16.672 1 94.56 600 LEU B C 1
ATOM 11886 O O . LEU B 1 600 ? 14.352 -28.25 -15.68 1 94.56 600 LEU B O 1
ATOM 11890 N N . PHE B 1 601 ? 13.289 -28.984 -17.516 1 95.19 601 PHE B N 1
ATOM 11891 C CA . PHE B 1 601 ? 12 -28.375 -17.234 1 95.19 601 PHE B CA 1
ATOM 11892 C C . PHE B 1 601 ? 10.992 -29.422 -16.766 1 95.19 601 PHE B C 1
ATOM 11894 O O . PHE B 1 601 ? 10.531 -30.25 -17.562 1 95.19 601 PHE B O 1
ATOM 11901 N N . HIS B 1 602 ? 10.672 -29.406 -15.492 1 92.19 602 HIS B N 1
ATOM 11902 C CA . HIS B 1 602 ? 9.797 -30.422 -14.906 1 92.19 602 HIS B CA 1
ATOM 11903 C C . HIS B 1 602 ? 8.336 -30 -14.961 1 92.19 602 HIS B C 1
ATOM 11905 O O . HIS B 1 602 ? 7.926 -29.078 -14.242 1 92.19 602 HIS B O 1
ATOM 11911 N N . GLY B 1 603 ? 7.574 -30.656 -15.797 1 89.25 603 GLY B N 1
ATOM 11912 C CA . GLY B 1 603 ? 6.148 -30.391 -15.898 1 89.25 603 GLY B CA 1
ATOM 11913 C C . GLY B 1 603 ? 5.332 -31.109 -14.836 1 89.25 603 GLY B C 1
ATOM 11914 O O . GLY B 1 603 ? 4.551 -32 -15.141 1 89.25 603 GLY B O 1
ATOM 11915 N N . ARG B 1 604 ? 5.398 -30.594 -13.641 1 82 604 ARG B N 1
ATOM 11916 C CA . ARG B 1 604 ? 4.73 -31.219 -12.508 1 82 604 ARG B CA 1
ATOM 11917 C C . ARG B 1 604 ? 3.367 -30.578 -12.258 1 82 604 ARG B C 1
ATOM 11919 O O . ARG B 1 604 ? 3.164 -29.406 -12.547 1 82 604 ARG B O 1
ATOM 11926 N N . GLY B 1 605 ? 2.523 -31.422 -11.781 1 73.12 605 GLY B N 1
ATOM 11927 C CA . GLY B 1 605 ? 1.222 -30.922 -11.367 1 73.12 605 GLY B CA 1
ATOM 11928 C C . GLY B 1 605 ? 1.059 -30.844 -9.859 1 73.12 605 GLY B C 1
ATOM 11929 O O . GLY B 1 605 ? 2.045 -30.875 -9.125 1 73.12 605 GLY B O 1
ATOM 11930 N N . GLY B 1 606 ? -0.159 -30.719 -9.461 1 66.31 606 GLY B N 1
ATOM 11931 C CA . GLY B 1 606 ? -0.436 -30.547 -8.047 1 66.31 606 GLY B CA 1
ATOM 11932 C C . GLY B 1 606 ? -0.571 -31.844 -7.293 1 66.31 606 GLY B C 1
ATOM 11933 O O . GLY B 1 606 ? -0.224 -31.922 -6.109 1 66.31 606 GLY B O 1
ATOM 11934 N N . THR B 1 607 ? -0.993 -32.844 -8.008 1 66.44 607 THR B N 1
ATOM 11935 C CA . THR B 1 607 ? -1.24 -34.125 -7.355 1 66.44 607 THR B CA 1
ATOM 11936 C C . THR B 1 607 ? -0.082 -35.094 -7.598 1 66.44 607 THR B C 1
ATOM 11938 O O . THR B 1 607 ? 0.685 -34.906 -8.547 1 66.44 607 THR B O 1
ATOM 11941 N N . VAL B 1 608 ? -0.013 -36.031 -6.781 1 57.59 608 VAL B N 1
ATOM 11942 C CA . VAL B 1 608 ? 1.036 -37.031 -6.867 1 57.59 608 VAL B CA 1
ATOM 11943 C C . VAL B 1 608 ? 0.973 -37.75 -8.227 1 57.59 608 VAL B C 1
ATOM 11945 O O . VAL B 1 608 ? 2.006 -38 -8.852 1 57.59 608 VAL B O 1
ATOM 11948 N N . GLY B 1 609 ? -0.173 -37.906 -8.688 1 56.56 609 GLY B N 1
ATOM 11949 C CA . GLY B 1 609 ? -0.326 -38.562 -9.984 1 56.56 609 GLY B CA 1
ATOM 11950 C C . GLY B 1 609 ? 0.153 -37.688 -11.141 1 56.56 609 GLY B C 1
ATOM 11951 O O . GLY B 1 609 ? 0.347 -38.188 -12.25 1 56.56 609 GLY B O 1
ATOM 11952 N N . ARG B 1 610 ? 0.339 -36.5 -10.734 1 62.97 610 ARG B N 1
ATOM 11953 C CA . ARG B 1 610 ? 0.835 -35.594 -11.766 1 62.97 610 ARG B CA 1
ATOM 11954 C C . ARG B 1 610 ? 2.197 -35.031 -11.375 1 62.97 610 ARG B C 1
ATOM 11956 O O . ARG B 1 610 ? 2.562 -33.938 -11.805 1 62.97 610 ARG B O 1
ATOM 11963 N N . GLY B 1 611 ? 2.822 -35.75 -10.391 1 52.94 611 GLY B N 1
ATOM 11964 C CA . GLY B 1 611 ? 4.164 -35.375 -10 1 52.94 611 GLY B CA 1
ATOM 11965 C C . GLY B 1 611 ? 4.18 -34.438 -8.805 1 52.94 611 GLY B C 1
ATOM 11966 O O . GLY B 1 611 ? 5.203 -33.812 -8.516 1 52.94 611 GLY B O 1
ATOM 11967 N N . GLY B 1 612 ? 3.037 -34.312 -8.242 1 63.97 612 GLY B N 1
ATOM 11968 C CA . GLY B 1 612 ? 2.963 -33.406 -7.094 1 63.97 612 GLY B CA 1
ATOM 11969 C C . GLY B 1 612 ? 3.682 -33.938 -5.871 1 63.97 612 GLY B C 1
ATOM 11970 O O . GLY B 1 612 ? 4.211 -35.062 -5.891 1 63.97 612 GLY B O 1
ATOM 11971 N N . GLY B 1 613 ? 3.982 -33.125 -4.824 1 64.94 613 GLY B N 1
ATOM 11972 C CA . GLY B 1 613 ? 4.723 -33.438 -3.609 1 64.94 613 GLY B CA 1
ATOM 11973 C C . GLY B 1 613 ? 5.574 -32.25 -3.123 1 64.94 613 GLY B C 1
ATOM 11974 O O . GLY B 1 613 ? 5.609 -31.203 -3.756 1 64.94 613 GLY B O 1
ATOM 11975 N N . PRO B 1 614 ? 6.121 -32.5 -2.037 1 74.12 614 PRO B N 1
ATOM 11976 C CA . PRO B 1 614 ? 6.957 -31.422 -1.521 1 74.12 614 PRO B CA 1
ATOM 11977 C C . PRO B 1 614 ? 8.141 -31.109 -2.43 1 74.12 614 PRO B C 1
ATOM 11979 O O . PRO B 1 614 ? 8.953 -32 -2.723 1 74.12 614 PRO B O 1
ATOM 11982 N N . THR B 1 615 ? 8.234 -29.953 -2.857 1 75 615 THR B N 1
ATOM 11983 C CA . THR B 1 615 ? 9.203 -29.5 -3.854 1 75 615 THR B CA 1
ATOM 11984 C C . THR B 1 615 ? 10.625 -29.797 -3.391 1 75 615 THR B C 1
ATOM 11986 O O . THR B 1 615 ? 11.461 -30.25 -4.176 1 75 615 THR B O 1
ATOM 11989 N N . HIS B 1 616 ? 10.844 -29.562 -2.15 1 76.12 616 HIS B N 1
ATOM 11990 C CA . HIS B 1 616 ? 12.18 -29.75 -1.591 1 76.12 616 HIS B CA 1
ATOM 11991 C C . HIS B 1 616 ? 12.648 -31.188 -1.748 1 76.12 616 HIS B C 1
ATOM 11993 O O . HIS B 1 616 ? 13.75 -31.438 -2.242 1 76.12 616 HIS B O 1
ATOM 11999 N N . ASP B 1 617 ? 11.805 -32.031 -1.449 1 76.31 617 ASP B N 1
ATOM 12000 C CA . ASP B 1 617 ? 12.148 -33.469 -1.512 1 76.31 617 ASP B CA 1
ATOM 12001 C C . ASP B 1 617 ? 12.273 -33.938 -2.959 1 76.31 617 ASP B C 1
ATOM 12003 O O . ASP B 1 617 ? 13.133 -34.75 -3.275 1 76.31 617 ASP B O 1
ATOM 12007 N N . ALA B 1 618 ? 11.461 -33.375 -3.713 1 77.69 618 ALA B N 1
ATOM 12008 C CA . ALA B 1 618 ? 11.5 -33.75 -5.129 1 77.69 618 ALA B CA 1
ATOM 12009 C C . ALA B 1 618 ? 12.812 -33.312 -5.77 1 77.69 618 ALA B C 1
ATOM 12011 O O . ALA B 1 618 ? 13.367 -34.031 -6.605 1 77.69 618 ALA B O 1
ATOM 12012 N N . ILE B 1 619 ? 13.258 -32.188 -5.426 1 83 619 ILE B N 1
ATOM 12013 C CA . ILE B 1 619 ? 14.492 -31.656 -5.984 1 83 619 ILE B CA 1
ATOM 12014 C C . ILE B 1 619 ? 15.68 -32.469 -5.492 1 83 619 ILE B C 1
ATOM 12016 O O . ILE B 1 619 ? 16.547 -32.844 -6.277 1 83 619 ILE B O 1
ATOM 12020 N N . LEU B 1 620 ? 15.602 -32.875 -4.242 1 77.81 620 LEU B N 1
ATOM 12021 C CA . LEU B 1 620 ? 16.719 -33.625 -3.654 1 77.81 620 LEU B CA 1
ATOM 12022 C C . LEU B 1 620 ? 16.719 -35.062 -4.141 1 77.81 620 LEU B C 1
ATOM 12024 O O . LEU B 1 620 ? 17.75 -35.719 -4.086 1 77.81 620 LEU B O 1
ATOM 12028 N N . ALA B 1 621 ? 15.586 -35.469 -4.633 1 76.75 621 ALA B N 1
ATOM 12029 C CA . ALA B 1 621 ? 15.445 -36.844 -5.09 1 76.75 621 ALA B CA 1
ATOM 12030 C C . ALA B 1 621 ? 15.953 -37 -6.52 1 76.75 621 ALA B C 1
ATOM 12032 O O . ALA B 1 621 ? 16.094 -38.125 -7.012 1 76.75 621 ALA B O 1
ATOM 12033 N N . GLN B 1 622 ? 16.266 -35.969 -7.16 1 83.12 622 GLN B N 1
ATOM 12034 C CA . GLN B 1 622 ? 16.797 -36.062 -8.516 1 83.12 622 GLN B CA 1
ATOM 12035 C C . GLN B 1 622 ? 18.172 -36.719 -8.539 1 83.12 622 GLN B C 1
ATOM 12037 O O . GLN B 1 622 ? 18.906 -36.688 -7.547 1 83.12 622 GLN B O 1
ATOM 12042 N N . PRO B 1 623 ? 18.5 -37.344 -9.656 1 83.88 623 PRO B N 1
ATOM 12043 C CA . PRO B 1 623 ? 19.828 -37.969 -9.75 1 83.88 623 PRO B CA 1
ATOM 12044 C C . PRO B 1 623 ? 20.953 -36.969 -9.648 1 83.88 623 PRO B C 1
ATOM 12046 O O . PRO B 1 623 ? 20.781 -35.812 -10.008 1 83.88 623 PRO B O 1
ATOM 12049 N N . TRP B 1 624 ? 22 -37.531 -9.156 1 78.94 624 TRP B N 1
ATOM 12050 C CA . TRP B 1 624 ? 23.141 -36.656 -9.023 1 78.94 624 TRP B CA 1
ATOM 12051 C C . TRP B 1 624 ? 23.562 -36.094 -10.375 1 78.94 624 TRP B C 1
ATOM 12053 O O . TRP B 1 624 ? 23.422 -36.781 -11.406 1 78.94 624 TRP B O 1
ATOM 12063 N N . GLY B 1 625 ? 23.922 -34.906 -10.414 1 79.5 625 GLY B N 1
ATOM 12064 C CA . GLY B 1 625 ? 24.531 -34.281 -11.586 1 79.5 625 GLY B CA 1
ATOM 12065 C C . GLY B 1 625 ? 23.516 -33.75 -12.57 1 79.5 625 GLY B C 1
ATOM 12066 O O . GLY B 1 625 ? 23.875 -33.156 -13.594 1 79.5 625 GLY B O 1
ATOM 12067 N N . THR B 1 626 ? 22.328 -33.969 -12.281 1 84.69 626 THR B N 1
ATOM 12068 C CA . THR B 1 626 ? 21.297 -33.5 -13.203 1 84.69 626 THR B CA 1
ATOM 12069 C C . THR B 1 626 ? 21.016 -32 -12.992 1 84.69 626 THR B C 1
ATOM 12071 O O . THR B 1 626 ? 20.484 -31.328 -13.883 1 84.69 626 THR B O 1
ATOM 12074 N N . LEU B 1 627 ? 21.375 -31.578 -11.844 1 86.12 627 LEU B N 1
ATOM 12075 C CA . LEU B 1 627 ? 21.188 -30.156 -11.539 1 86.12 627 LEU B CA 1
ATOM 12076 C C . LEU B 1 627 ? 22.531 -29.438 -11.492 1 86.12 627 LEU B C 1
ATOM 12078 O O . LEU B 1 627 ? 23.391 -29.781 -10.688 1 86.12 627 LEU B O 1
ATOM 12082 N N . GLU B 1 628 ? 22.672 -28.562 -12.375 1 83.06 628 GLU B N 1
ATOM 12083 C CA . GLU B 1 628 ? 23.875 -27.75 -12.406 1 83.06 628 GLU B CA 1
ATOM 12084 C C . GLU B 1 628 ? 23.547 -26.266 -12.195 1 83.06 628 GLU B C 1
ATOM 12086 O O . GLU B 1 628 ? 24 -25.422 -12.961 1 83.06 628 GLU B O 1
ATOM 12091 N N . GLY B 1 629 ? 22.609 -26.094 -11.234 1 86.5 629 GLY B N 1
ATOM 12092 C CA . GLY B 1 629 ? 22.266 -24.719 -10.875 1 86.5 629 GLY B CA 1
ATOM 12093 C C . GLY B 1 629 ? 20.875 -24.312 -11.328 1 86.5 629 GLY B C 1
ATOM 12094 O O . GLY B 1 629 ? 20.25 -23.438 -10.727 1 86.5 629 GLY B O 1
ATOM 12095 N N . GLU B 1 630 ? 20.484 -24.875 -12.391 1 91.75 630 GLU B N 1
ATOM 12096 C CA . GLU B 1 630 ? 19.234 -24.391 -12.961 1 91.75 630 GLU B CA 1
ATOM 12097 C C . GLU B 1 630 ? 18.125 -25.453 -12.844 1 91.75 630 GLU B C 1
ATOM 12099 O O . GLU B 1 630 ? 18.375 -26.641 -13 1 91.75 630 GLU B O 1
ATOM 12104 N N . ILE B 1 631 ? 16.906 -24.938 -12.539 1 92.69 631 ILE B N 1
ATOM 12105 C CA . ILE B 1 631 ? 15.734 -25.812 -12.523 1 92.69 631 ILE B CA 1
ATOM 12106 C C . ILE B 1 631 ? 14.492 -25.031 -12.938 1 92.69 631 ILE B C 1
ATOM 12108 O O . ILE B 1 631 ? 14.359 -23.844 -12.602 1 92.69 631 ILE B O 1
ATOM 12112 N N . LYS B 1 632 ? 13.781 -25.609 -13.797 1 94.38 632 LYS B N 1
ATOM 12113 C CA . LYS B 1 632 ? 12.484 -25.078 -14.203 1 94.38 632 LYS B CA 1
ATOM 12114 C C . LYS B 1 632 ? 11.352 -26.016 -13.789 1 94.38 632 LYS B C 1
ATOM 12116 O O . LYS B 1 632 ? 11.445 -27.234 -13.969 1 94.38 632 LYS B O 1
ATOM 12121 N N . VAL B 1 633 ? 10.328 -25.438 -13.148 1 92.69 633 VAL B N 1
ATOM 12122 C CA . VAL B 1 633 ? 9.242 -26.297 -12.672 1 92.69 633 VAL B CA 1
ATOM 12123 C C . VAL B 1 633 ? 7.906 -25.594 -12.906 1 92.69 633 VAL B C 1
ATOM 12125 O O . VAL B 1 633 ? 7.785 -24.375 -12.711 1 92.69 633 VAL B O 1
ATOM 12128 N N . THR B 1 634 ? 6.906 -26.312 -13.312 1 91 634 THR B N 1
ATOM 12129 C CA . THR B 1 634 ? 5.582 -25.734 -13.5 1 91 634 THR B CA 1
ATOM 12130 C C . THR B 1 634 ? 4.859 -25.594 -12.164 1 91 634 THR B C 1
ATOM 12132 O O . THR B 1 634 ? 5.031 -26.438 -11.273 1 91 634 THR B O 1
ATOM 12135 N N . GLU B 1 635 ? 4.176 -24.578 -12 1 89.12 635 GLU B N 1
ATOM 12136 C CA . GLU B 1 635 ? 3.201 -24.375 -10.938 1 89.12 635 GLU B CA 1
ATOM 12137 C C . GLU B 1 635 ? 1.777 -24.344 -11.484 1 89.12 635 GLU B C 1
ATOM 12139 O O . GLU B 1 635 ? 1.458 -23.531 -12.344 1 89.12 635 GLU B O 1
ATOM 12144 N N . GLN B 1 636 ? 0.922 -25.297 -10.914 1 82.44 636 GLN B N 1
ATOM 12145 C CA . GLN B 1 636 ? -0.37 -25.453 -11.578 1 82.44 636 GLN B CA 1
ATOM 12146 C C . GLN B 1 636 ? -1.513 -25.406 -10.562 1 82.44 636 GLN B C 1
ATOM 12148 O O . GLN B 1 636 ? -1.388 -25.938 -9.461 1 82.44 636 GLN B O 1
ATOM 12153 N N . GLY B 1 637 ? -2.582 -24.75 -10.969 1 74.25 637 GLY B N 1
ATOM 12154 C CA . GLY B 1 637 ? -3.873 -24.859 -10.312 1 74.25 637 GLY B CA 1
ATOM 12155 C C . GLY B 1 637 ? -3.836 -24.453 -8.852 1 74.25 637 GLY B C 1
ATOM 12156 O O . GLY B 1 637 ? -3.326 -23.375 -8.508 1 74.25 637 GLY B O 1
ATOM 12157 N N . GLU B 1 638 ? -4.332 -25.406 -8.039 1 75.69 638 GLU B N 1
ATOM 12158 C CA . GLU B 1 638 ? -4.543 -25.172 -6.617 1 75.69 638 GLU B CA 1
ATOM 12159 C C . GLU B 1 638 ? -3.217 -25.031 -5.875 1 75.69 638 GLU B C 1
ATOM 12161 O O . GLU B 1 638 ? -3.146 -24.391 -4.828 1 75.69 638 GLU B O 1
ATOM 12166 N N . VAL B 1 639 ? -2.234 -25.484 -6.5 1 79.94 639 VAL B N 1
ATOM 12167 C CA . VAL B 1 639 ? -0.919 -25.406 -5.875 1 79.94 639 VAL B CA 1
ATOM 12168 C C . VAL B 1 639 ? -0.466 -23.953 -5.812 1 79.94 639 VAL B C 1
ATOM 12170 O O . VAL B 1 639 ? 0.207 -23.547 -4.859 1 79.94 639 VAL B O 1
ATOM 12173 N N . ILE B 1 640 ? -0.886 -23.203 -6.797 1 86.12 640 ILE B N 1
ATOM 12174 C CA . ILE B 1 640 ? -0.48 -21.797 -6.844 1 86.12 640 ILE B CA 1
ATOM 12175 C C . ILE B 1 640 ? -1.082 -21.047 -5.656 1 86.12 640 ILE B C 1
ATOM 12177 O O . ILE B 1 640 ? -0.372 -20.359 -4.93 1 86.12 640 ILE B O 1
ATOM 12181 N N . SER B 1 641 ? -2.35 -21.219 -5.441 1 86.19 641 SER B N 1
ATOM 12182 C CA . SER B 1 641 ? -2.992 -20.531 -4.328 1 86.19 641 SER B CA 1
ATOM 12183 C C . SER B 1 641 ? -2.486 -21.047 -2.988 1 86.19 641 SER B C 1
ATOM 12185 O O . SER B 1 641 ? -2.334 -20.281 -2.037 1 86.19 641 SER B O 1
ATOM 12187 N N . ASP B 1 642 ? -2.186 -22.281 -2.973 1 85.62 642 ASP B N 1
ATOM 12188 C CA . ASP B 1 642 ? -1.709 -22.875 -1.728 1 85.62 642 ASP B CA 1
ATOM 12189 C C . ASP B 1 642 ? -0.331 -22.328 -1.354 1 85.62 642 ASP B C 1
ATOM 12191 O O . ASP B 1 642 ? -0.055 -22.078 -0.181 1 85.62 642 ASP B O 1
ATOM 12195 N N . LYS B 1 643 ? 0.455 -22.172 -2.342 1 88.75 643 LYS B N 1
ATOM 12196 C CA . LYS B 1 643 ? 1.842 -21.797 -2.094 1 88.75 643 LYS B CA 1
ATOM 12197 C C . LYS B 1 643 ? 1.983 -20.281 -1.998 1 88.75 643 LYS B C 1
ATOM 12199 O O . LYS B 1 643 ? 2.83 -19.781 -1.258 1 88.75 643 LYS B O 1
ATOM 12204 N N . TYR B 1 644 ? 1.159 -19.531 -2.73 1 91.38 644 TYR B N 1
ATOM 12205 C CA . TYR B 1 644 ? 1.555 -18.156 -2.957 1 91.38 644 TYR B CA 1
ATOM 12206 C C . TYR B 1 644 ? 0.465 -17.188 -2.496 1 91.38 644 TYR B C 1
ATOM 12208 O O . TYR B 1 644 ? 0.65 -15.969 -2.525 1 91.38 644 TYR B O 1
ATOM 12216 N N . LEU B 1 645 ? -0.679 -17.688 -2.018 1 88.06 645 LEU B N 1
ATOM 12217 C CA . LEU B 1 645 ? -1.77 -16.812 -1.605 1 88.06 645 LEU B CA 1
ATOM 12218 C C . LEU B 1 645 ? -1.386 -16.016 -0.364 1 88.06 645 LEU B C 1
ATOM 12220 O O . LEU B 1 645 ? -1.622 -14.812 -0.3 1 88.06 645 LEU B O 1
ATOM 12224 N N . ILE B 1 646 ? -0.814 -16.766 0.596 1 90.81 646 ILE B N 1
ATOM 12225 C CA . ILE B 1 646 ? -0.384 -16.125 1.838 1 90.81 646 ILE B CA 1
ATOM 12226 C C . ILE B 1 646 ? 1.087 -15.734 1.73 1 90.81 646 ILE B C 1
ATOM 12228 O O . ILE B 1 646 ? 1.948 -16.578 1.477 1 90.81 646 ILE B O 1
ATOM 12232 N N . PRO B 1 647 ? 1.388 -14.539 1.986 1 90 647 PRO B N 1
ATOM 12233 C CA . PRO B 1 647 ? 2.742 -14.031 1.759 1 90 647 PRO B CA 1
ATOM 12234 C C . PRO B 1 647 ? 3.803 -14.812 2.527 1 90 647 PRO B C 1
ATOM 12236 O O . PRO B 1 647 ? 4.879 -15.094 1.991 1 90 647 PRO B O 1
ATOM 12239 N N . ALA B 1 648 ? 3.539 -15.156 3.771 1 89.56 648 ALA B N 1
ATOM 12240 C CA . ALA B 1 648 ? 4.508 -15.898 4.578 1 89.56 648 ALA B CA 1
ATOM 12241 C C . ALA B 1 648 ? 4.824 -17.25 3.949 1 89.56 648 ALA B C 1
ATOM 12243 O O . ALA B 1 648 ? 5.977 -17.688 3.963 1 89.56 648 ALA B O 1
ATOM 12244 N N . LEU B 1 649 ? 3.811 -17.891 3.393 1 92.12 649 LEU B N 1
ATOM 12245 C CA . LEU B 1 649 ? 4 -19.188 2.756 1 92.12 649 LEU B CA 1
ATOM 12246 C C . LEU B 1 649 ? 4.703 -19.031 1.41 1 92.12 649 LEU B C 1
ATOM 12248 O O . LEU B 1 649 ? 5.516 -19.891 1.031 1 92.12 649 LEU B O 1
ATOM 12252 N N . ALA B 1 650 ? 4.367 -18.016 0.691 1 94.19 650 ALA B N 1
ATOM 12253 C CA . ALA B 1 650 ? 5.031 -17.734 -0.581 1 94.19 650 ALA B CA 1
ATOM 12254 C C . ALA B 1 650 ? 6.539 -17.594 -0.388 1 94.19 650 ALA B C 1
ATOM 12256 O O . ALA B 1 650 ? 7.328 -18.172 -1.131 1 94.19 650 ALA B O 1
ATOM 12257 N N . ARG B 1 651 ? 6.945 -16.844 0.623 1 94 651 ARG B N 1
ATOM 12258 C CA . ARG B 1 651 ? 8.359 -16.625 0.922 1 94 651 ARG B CA 1
ATOM 12259 C C . ARG B 1 651 ? 9.039 -17.922 1.303 1 94 651 ARG B C 1
ATOM 12261 O O . ARG B 1 651 ? 10.148 -18.219 0.835 1 94 651 ARG B O 1
ATOM 12268 N N . GLU B 1 652 ? 8.359 -18.656 2.107 1 92.5 652 GLU B N 1
ATOM 12269 C CA . GLU B 1 652 ? 8.93 -19.938 2.557 1 92.5 652 GLU B CA 1
ATOM 12270 C C . GLU B 1 652 ? 9.109 -20.891 1.388 1 92.5 652 GLU B C 1
ATOM 12272 O O . GLU B 1 652 ? 10.109 -21.609 1.317 1 92.5 652 GLU B O 1
ATOM 12277 N N . ASN B 1 653 ? 8.148 -20.922 0.563 1 92.5 653 ASN B N 1
ATOM 12278 C CA . ASN B 1 653 ? 8.219 -21.828 -0.58 1 92.5 653 ASN B CA 1
ATOM 12279 C C . ASN B 1 653 ? 9.352 -21.453 -1.527 1 92.5 653 ASN B C 1
ATOM 12281 O O . ASN B 1 653 ? 10.055 -22.312 -2.043 1 92.5 653 ASN B O 1
ATOM 12285 N N . LEU B 1 654 ? 9.508 -20.234 -1.791 1 95.56 654 LEU B N 1
ATOM 12286 C CA . LEU B 1 654 ? 10.586 -19.781 -2.65 1 95.56 654 LEU B CA 1
ATOM 12287 C C . LEU B 1 654 ? 11.945 -20.078 -2.025 1 95.56 654 LEU B C 1
ATOM 12289 O O . LEU B 1 654 ? 12.859 -20.547 -2.711 1 95.56 654 LEU B O 1
ATOM 12293 N N . GLU B 1 655 ? 12.07 -19.797 -0.738 1 94.75 655 GLU B N 1
ATOM 12294 C CA . GLU B 1 655 ? 13.328 -20.062 -0.039 1 94.75 655 GLU B CA 1
ATOM 12295 C C . GLU B 1 655 ? 13.664 -21.562 -0.065 1 94.75 655 GLU B C 1
ATOM 12297 O O . GLU B 1 655 ? 14.812 -21.938 -0.301 1 94.75 655 GLU B O 1
ATOM 12302 N N . LEU B 1 656 ? 12.672 -22.328 0.146 1 93.19 656 LEU B N 1
ATOM 12303 C CA . LEU B 1 656 ? 12.828 -23.781 0.139 1 93.19 656 LEU B CA 1
ATOM 12304 C C . LEU B 1 656 ? 13.328 -24.266 -1.219 1 93.19 656 LEU B C 1
ATOM 12306 O O . LEU B 1 656 ? 14.234 -25.109 -1.292 1 93.19 656 LEU B O 1
ATOM 12310 N N . THR B 1 657 ? 12.797 -23.797 -2.229 1 93.69 657 THR B N 1
ATOM 12311 C CA . THR B 1 657 ? 13.133 -24.219 -3.578 1 93.69 657 THR B CA 1
ATOM 12312 C C . THR B 1 657 ? 14.547 -23.797 -3.945 1 93.69 657 THR B C 1
ATOM 12314 O O . THR B 1 657 ? 15.312 -24.578 -4.523 1 93.69 657 THR B O 1
ATOM 12317 N N . VAL B 1 658 ? 14.906 -22.578 -3.602 1 95.69 658 VAL B N 1
ATOM 12318 C CA . VAL B 1 658 ? 16.234 -22.062 -3.887 1 95.69 658 VAL B CA 1
ATOM 12319 C C . VAL B 1 658 ? 17.266 -22.844 -3.076 1 95.69 658 VAL B C 1
ATOM 12321 O O . VAL B 1 658 ? 18.312 -23.25 -3.605 1 95.69 658 VAL B O 1
ATOM 12324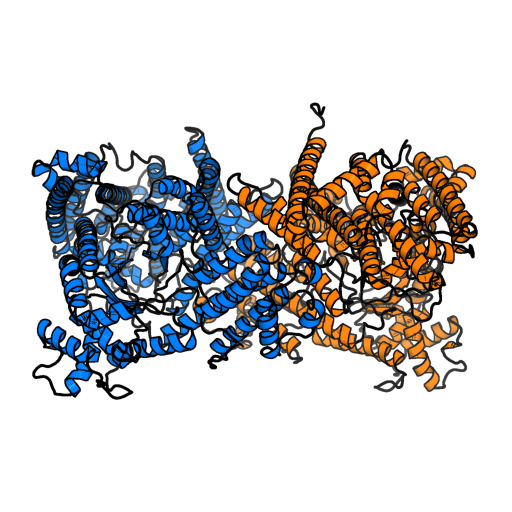 N N . ALA B 1 659 ? 16.984 -23.062 -1.832 1 94.38 659 ALA B N 1
ATOM 12325 C CA . ALA B 1 659 ? 17.891 -23.797 -0.948 1 94.38 659 ALA B CA 1
ATOM 12326 C C . ALA B 1 659 ? 18.109 -25.219 -1.431 1 94.38 659 ALA B C 1
ATOM 12328 O O . ALA B 1 659 ? 19.234 -25.719 -1.454 1 94.38 659 ALA B O 1
ATOM 12329 N N . ALA B 1 660 ? 17 -25.859 -1.794 1 92.31 660 ALA B N 1
ATOM 12330 C CA . ALA B 1 660 ? 17.078 -27.234 -2.273 1 92.31 660 ALA B CA 1
ATOM 12331 C C . ALA B 1 660 ? 17.906 -27.328 -3.559 1 92.31 660 ALA B C 1
ATOM 12333 O O . ALA B 1 660 ? 18.703 -28.25 -3.73 1 92.31 660 ALA B O 1
ATOM 12334 N N . THR B 1 661 ? 17.719 -26.406 -4.457 1 93.38 661 THR B N 1
ATOM 12335 C CA . THR B 1 661 ? 18.438 -26.391 -5.723 1 93.38 661 THR B CA 1
ATOM 12336 C C . THR B 1 661 ? 19.938 -26.156 -5.484 1 93.38 661 THR B C 1
ATOM 12338 O O . THR B 1 661 ? 20.766 -26.812 -6.102 1 93.38 661 THR B O 1
ATOM 12341 N N . LEU B 1 662 ? 20.172 -25.234 -4.621 1 93.56 662 LEU B N 1
ATOM 12342 C CA . LEU B 1 662 ? 21.562 -24.922 -4.285 1 93.56 662 LEU B CA 1
ATOM 12343 C C . LEU B 1 662 ? 22.25 -26.125 -3.65 1 93.56 662 LEU B C 1
ATOM 12345 O O . LEU B 1 662 ? 23.359 -26.484 -4.035 1 93.56 662 LEU B O 1
ATOM 12349 N N . GLN B 1 663 ? 21.609 -26.766 -2.764 1 90.56 663 GLN B N 1
ATOM 12350 C CA . GLN B 1 663 ? 22.141 -27.922 -2.078 1 90.56 663 GLN B CA 1
ATOM 12351 C C . GLN B 1 663 ? 22.375 -29.078 -3.051 1 90.56 663 GLN B C 1
ATOM 12353 O O . GLN B 1 663 ? 23.453 -29.688 -3.061 1 90.56 663 GLN B O 1
ATOM 12358 N N . ALA B 1 664 ? 21.375 -29.328 -3.852 1 88.81 664 ALA B N 1
ATOM 12359 C CA . ALA B 1 664 ? 21.453 -30.438 -4.797 1 88.81 664 ALA B CA 1
ATOM 12360 C C . ALA B 1 664 ? 22.547 -30.203 -5.832 1 88.81 664 ALA B C 1
ATOM 12362 O O . ALA B 1 664 ? 23.234 -31.141 -6.242 1 88.81 664 ALA B O 1
ATOM 12363 N N . SER B 1 665 ? 22.75 -29 -6.262 1 90.81 665 SER B N 1
ATOM 12364 C CA . SER B 1 665 ? 23.703 -28.672 -7.301 1 90.81 665 SER B CA 1
ATOM 12365 C C . SER B 1 665 ? 25.125 -28.656 -6.75 1 90.81 665 SER B C 1
ATOM 12367 O O . SER B 1 665 ? 26.062 -29.094 -7.422 1 90.81 665 SER B O 1
ATOM 12369 N N . ALA B 1 666 ? 25.266 -28.188 -5.512 1 90.12 666 ALA B N 1
ATOM 12370 C CA . ALA B 1 666 ? 26.609 -27.953 -4.965 1 90.12 666 ALA B CA 1
ATOM 12371 C C . ALA B 1 666 ? 27.141 -29.203 -4.262 1 90.12 666 ALA B C 1
ATOM 12373 O O . ALA B 1 666 ? 28.344 -29.438 -4.246 1 90.12 666 ALA B O 1
ATOM 12374 N N . LEU B 1 667 ? 26.234 -29.969 -3.709 1 84.75 667 LEU B N 1
ATOM 12375 C CA . LEU B 1 667 ? 26.719 -31.016 -2.824 1 84.75 667 LEU B CA 1
ATOM 12376 C C . LEU B 1 667 ? 26.484 -32.406 -3.445 1 84.75 667 LEU B C 1
ATOM 12378 O O . LEU B 1 667 ? 27.156 -33.375 -3.086 1 84.75 667 LEU B O 1
ATOM 12382 N N . HIS B 1 668 ? 25.516 -32.5 -4.371 1 78.12 668 HIS B N 1
ATOM 12383 C CA . HIS B 1 668 ? 25.172 -33.781 -4.93 1 78.12 668 HIS B CA 1
ATOM 12384 C C . HIS B 1 668 ? 25.875 -34 -6.27 1 78.12 668 HIS B C 1
ATOM 12386 O O . HIS B 1 668 ? 25.203 -34.25 -7.285 1 78.12 668 HIS B O 1
ATOM 12392 N N . THR B 1 669 ? 27.156 -34 -6.305 1 75.19 669 THR B N 1
ATOM 12393 C CA . THR B 1 669 ? 27.938 -34.062 -7.539 1 75.19 669 THR B CA 1
ATOM 12394 C C . THR B 1 669 ? 28.438 -35.469 -7.816 1 75.19 669 THR B C 1
ATOM 12396 O O . THR B 1 669 ? 28.984 -35.75 -8.891 1 75.19 669 THR B O 1
ATOM 12399 N N . ALA B 1 670 ? 28.297 -36.312 -6.898 1 71.44 670 ALA B N 1
ATOM 12400 C CA . ALA B 1 670 ? 28.719 -37.719 -7.051 1 71.44 670 ALA B CA 1
ATOM 12401 C C . ALA B 1 670 ? 27.688 -38.656 -6.453 1 71.44 670 ALA B C 1
ATOM 12403 O O . ALA B 1 670 ? 26.859 -38.25 -5.633 1 71.44 670 ALA B O 1
ATOM 12404 N N . PRO B 1 671 ? 27.703 -39.844 -7.152 1 71.5 671 PRO B N 1
ATOM 12405 C CA . PRO B 1 671 ? 26.75 -40.781 -6.559 1 71.5 671 PRO B CA 1
ATOM 12406 C C . PRO B 1 671 ? 26.984 -41 -5.062 1 71.5 671 PRO B C 1
ATOM 12408 O O . PRO B 1 671 ? 28.125 -41.031 -4.605 1 71.5 671 PRO B O 1
ATOM 12411 N N . ARG B 1 672 ? 26.094 -40.812 -4.359 1 65.06 672 ARG B N 1
ATOM 12412 C CA . ARG B 1 672 ? 26.141 -41.031 -2.918 1 65.06 672 ARG B CA 1
ATOM 12413 C C . ARG B 1 672 ? 26.281 -42.531 -2.588 1 65.06 672 ARG B C 1
ATOM 12415 O O . ARG B 1 672 ? 26.656 -42.875 -1.468 1 65.06 672 ARG B O 1
ATOM 12422 N N . GLN B 1 673 ? 25.859 -43.25 -3.715 1 76.06 673 GLN B N 1
ATOM 12423 C CA . GLN B 1 673 ? 25.844 -44.688 -3.547 1 76.06 673 GLN B CA 1
ATOM 12424 C C . GLN B 1 673 ? 26.828 -45.344 -4.512 1 76.06 673 GLN B C 1
ATOM 12426 O O . GLN B 1 673 ? 27.234 -44.75 -5.504 1 76.06 673 GLN B O 1
ATOM 12431 N N . SER B 1 674 ? 27.172 -46.594 -4.156 1 79.56 674 SER B N 1
ATOM 12432 C CA . SER B 1 674 ? 28.094 -47.344 -5.012 1 79.56 674 SER B CA 1
ATOM 12433 C C . SER B 1 674 ? 27.422 -47.781 -6.309 1 79.56 674 SER B C 1
ATOM 12435 O O . SER B 1 674 ? 26.203 -47.906 -6.359 1 79.56 674 SER B O 1
ATOM 12437 N N . ASP B 1 675 ? 28.188 -47.906 -7.281 1 83.31 675 ASP B N 1
ATOM 12438 C CA . ASP B 1 675 ? 27.688 -48.344 -8.578 1 83.31 675 ASP B CA 1
ATOM 12439 C C . ASP B 1 675 ? 26.984 -49.719 -8.461 1 83.31 675 ASP B C 1
ATOM 12441 O O . ASP B 1 675 ? 26 -49.969 -9.148 1 83.31 675 ASP B O 1
ATOM 12445 N N . GLU B 1 676 ? 27.531 -50.438 -7.617 1 85.94 676 GLU B N 1
ATOM 12446 C CA . GLU B 1 676 ? 26.953 -51.781 -7.414 1 85.94 676 GLU B CA 1
ATOM 12447 C C . GLU B 1 676 ? 25.578 -51.688 -6.762 1 85.94 676 GLU B C 1
ATOM 12449 O O . GLU B 1 676 ? 24.656 -52.406 -7.156 1 85.94 676 GLU B O 1
ATOM 12454 N N . ALA B 1 677 ? 25.5 -50.844 -5.828 1 86.88 677 ALA B N 1
ATOM 12455 C CA . ALA B 1 677 ? 24.219 -50.656 -5.152 1 86.88 677 ALA B CA 1
ATOM 12456 C C . ALA B 1 677 ? 23.172 -50.094 -6.113 1 86.88 677 ALA B C 1
ATOM 12458 O O . ALA B 1 677 ? 22.031 -50.531 -6.141 1 86.88 677 ALA B O 1
ATOM 12459 N N . LEU B 1 678 ? 23.625 -49.188 -6.879 1 87 678 LEU B N 1
ATOM 12460 C CA . LEU B 1 678 ? 22.703 -48.562 -7.828 1 87 678 LEU B CA 1
ATOM 12461 C C . LEU B 1 678 ? 22.234 -49.562 -8.867 1 87 678 LEU B C 1
ATOM 12463 O O . LEU B 1 678 ? 21.078 -49.531 -9.281 1 87 678 LEU B O 1
ATOM 12467 N N . ALA B 1 679 ? 23.156 -50.344 -9.242 1 90.12 679 ALA B N 1
ATOM 12468 C CA . ALA B 1 679 ? 22.781 -51.375 -10.219 1 90.12 679 ALA B CA 1
ATOM 12469 C C . ALA B 1 679 ? 21.766 -52.375 -9.641 1 90.12 679 ALA B C 1
ATOM 12471 O O . ALA B 1 679 ? 20.844 -52.781 -10.328 1 90.12 679 ALA B O 1
ATOM 12472 N N . ARG B 1 680 ? 21.953 -52.656 -8.383 1 92.06 680 ARG B N 1
ATOM 12473 C CA . ARG B 1 680 ? 21.031 -53.562 -7.695 1 92.06 680 ARG B CA 1
ATOM 12474 C C . ARG B 1 680 ? 19.656 -52.906 -7.531 1 92.06 680 ARG B C 1
ATOM 12476 O O . ARG B 1 680 ? 18.625 -53.531 -7.73 1 92.06 680 ARG B O 1
ATOM 12483 N N . TRP B 1 681 ? 19.719 -51.688 -7.211 1 93.62 681 TRP B N 1
ATOM 12484 C CA . TRP B 1 681 ? 18.469 -50.969 -7.008 1 93.62 681 TRP B CA 1
ATOM 12485 C C . TRP B 1 681 ? 17.734 -50.781 -8.328 1 93.62 681 TRP B C 1
ATOM 12487 O O . TRP B 1 681 ? 16.5 -50.844 -8.383 1 93.62 681 TRP B O 1
ATOM 12497 N N . ASP B 1 682 ? 18.484 -50.562 -9.367 1 93.75 682 ASP B N 1
ATOM 12498 C CA . ASP B 1 682 ? 17.906 -50.438 -10.703 1 93.75 682 ASP B CA 1
ATOM 12499 C C . ASP B 1 682 ? 17.203 -51.719 -11.109 1 93.75 682 ASP B C 1
ATOM 12501 O O . ASP B 1 682 ? 16.078 -51.688 -11.617 1 93.75 682 ASP B O 1
ATOM 12505 N N . ALA B 1 683 ? 17.891 -52.719 -10.867 1 94.12 683 ALA B N 1
ATOM 12506 C CA . ALA B 1 683 ? 17.312 -54.031 -11.219 1 94.12 683 ALA B CA 1
ATOM 12507 C C . ALA B 1 683 ? 16.047 -54.312 -10.414 1 94.12 683 ALA B C 1
ATOM 12509 O O . ALA B 1 683 ? 15.086 -54.875 -10.938 1 94.12 683 ALA B O 1
ATOM 12510 N N . ALA B 1 684 ? 16.156 -53.969 -9.219 1 95.38 684 ALA B N 1
ATOM 12511 C CA . ALA B 1 684 ? 14.992 -54.125 -8.344 1 95.38 684 ALA B CA 1
ATOM 12512 C C . ALA B 1 684 ? 13.812 -53.281 -8.82 1 95.38 684 ALA B C 1
ATOM 12514 O O . ALA B 1 684 ? 12.68 -53.75 -8.875 1 95.38 684 ALA B O 1
ATOM 12515 N N . MET B 1 685 ? 14.133 -52.062 -9.133 1 95.81 685 MET B N 1
ATOM 12516 C CA . MET B 1 685 ? 13.078 -51.156 -9.57 1 95.81 685 MET B CA 1
ATOM 12517 C C . MET B 1 685 ? 12.508 -51.594 -10.914 1 95.81 685 MET B C 1
ATOM 12519 O O . MET B 1 685 ? 11.328 -51.344 -11.203 1 95.81 685 MET B O 1
ATOM 12523 N N . ASP B 1 686 ? 13.305 -52.188 -11.727 1 95.25 686 ASP B N 1
ATOM 12524 C CA . ASP B 1 686 ? 12.812 -52.75 -12.992 1 95.25 686 ASP B CA 1
ATOM 12525 C C . ASP B 1 686 ? 11.75 -53.812 -12.742 1 95.25 686 ASP B C 1
ATOM 12527 O O . ASP B 1 686 ? 10.742 -53.875 -13.445 1 95.25 686 ASP B O 1
ATOM 12531 N N . VAL B 1 687 ? 12 -54.625 -11.766 1 96.19 687 VAL B N 1
ATOM 12532 C CA . VAL B 1 687 ? 11.055 -55.656 -11.406 1 96.19 687 VAL B CA 1
ATOM 12533 C C . VAL B 1 687 ? 9.75 -55.062 -10.914 1 96.19 687 VAL B C 1
ATOM 12535 O O . VAL B 1 687 ? 8.664 -55.469 -11.336 1 96.19 687 VAL B O 1
ATOM 12538 N N . VAL B 1 688 ? 9.922 -54.125 -10.062 1 97 688 VAL B N 1
ATOM 12539 C CA . VAL B 1 688 ? 8.75 -53.438 -9.508 1 97 688 VAL B CA 1
ATOM 12540 C C . VAL B 1 688 ? 7.969 -52.75 -10.625 1 97 688 VAL B C 1
ATOM 12542 O O . VAL B 1 688 ? 6.746 -52.906 -10.711 1 97 688 VAL B O 1
ATOM 12545 N N . SER B 1 689 ? 8.656 -52 -11.477 1 96.5 689 SER B N 1
ATOM 12546 C CA . SER B 1 689 ? 8.047 -51.219 -12.555 1 96.5 689 SER B CA 1
ATOM 12547 C C . SER B 1 689 ? 7.344 -52.156 -13.555 1 96.5 689 SER B C 1
ATOM 12549 O O . SER B 1 689 ? 6.223 -51.875 -13.984 1 96.5 689 SER B O 1
ATOM 12551 N N . ASP B 1 690 ? 7.953 -53.188 -13.93 1 95.75 690 ASP B N 1
ATOM 12552 C CA . ASP B 1 690 ? 7.379 -54.094 -14.906 1 95.75 690 ASP B CA 1
ATOM 12553 C C . ASP B 1 690 ? 6.078 -54.719 -14.391 1 95.75 690 ASP B C 1
ATOM 12555 O O . ASP B 1 690 ? 5.078 -54.781 -15.109 1 95.75 690 ASP B O 1
ATOM 12559 N N . ALA B 1 691 ? 6.137 -55.188 -13.164 1 97.44 691 ALA B N 1
ATOM 12560 C CA . ALA B 1 691 ? 4.949 -55.781 -12.562 1 97.44 691 ALA B CA 1
ATOM 12561 C C . ALA B 1 691 ? 3.842 -54.75 -12.383 1 97.44 691 ALA B C 1
ATOM 12563 O O . ALA B 1 691 ? 2.666 -55.031 -12.609 1 97.44 691 ALA B O 1
ATOM 12564 N N . ALA B 1 692 ? 4.223 -53.625 -11.891 1 97.38 692 ALA B N 1
ATOM 12565 C CA . ALA B 1 692 ? 3.256 -52.562 -11.711 1 97.38 692 ALA B CA 1
ATOM 12566 C C . ALA B 1 692 ? 2.633 -52.156 -13.039 1 97.38 692 ALA B C 1
ATOM 12568 O O . ALA B 1 692 ? 1.428 -51.906 -13.117 1 97.38 692 ALA B O 1
ATOM 12569 N N . HIS B 1 693 ? 3.457 -52 -14.047 1 95.19 693 HIS B N 1
ATOM 12570 C CA . HIS B 1 693 ? 2.994 -51.625 -15.375 1 95.19 693 HIS B CA 1
ATOM 12571 C C . HIS B 1 693 ? 2.016 -52.656 -15.93 1 95.19 693 HIS B C 1
ATOM 12573 O O . HIS B 1 693 ? 0.983 -52.281 -16.5 1 95.19 693 HIS B O 1
ATOM 12579 N N . THR B 1 694 ? 2.322 -53.812 -15.734 1 95.81 694 THR B N 1
ATOM 12580 C CA . THR B 1 694 ? 1.456 -54.875 -16.203 1 95.81 694 THR B CA 1
ATOM 12581 C C . THR B 1 694 ? 0.094 -54.812 -15.516 1 95.81 694 THR B C 1
ATOM 12583 O O . THR B 1 694 ? -0.943 -54.969 -16.172 1 95.81 694 THR B O 1
ATOM 12586 N N . ALA B 1 695 ? 0.188 -54.656 -14.25 1 96.69 695 ALA B N 1
ATOM 12587 C CA . ALA B 1 695 ? -1.059 -54.562 -13.5 1 96.69 695 ALA B CA 1
ATOM 12588 C C . ALA B 1 695 ? -1.879 -53.344 -13.984 1 96.69 695 ALA B C 1
ATOM 12590 O O . ALA B 1 695 ? -3.096 -53.469 -14.148 1 96.69 695 ALA B O 1
ATOM 12591 N N . TYR B 1 696 ? -1.253 -52.281 -14.125 1 95.31 696 TYR B N 1
ATOM 12592 C CA . TYR B 1 696 ? -1.929 -51.062 -14.555 1 95.31 696 TYR B CA 1
ATOM 12593 C C . TYR B 1 696 ? -2.506 -51.25 -15.953 1 95.31 696 TYR B C 1
ATOM 12595 O O . TYR B 1 696 ? -3.635 -50.812 -16.219 1 95.31 696 TYR B O 1
ATOM 12603 N N . ARG B 1 697 ? -1.75 -51.781 -16.875 1 93.31 697 ARG B N 1
ATOM 12604 C CA . ARG B 1 697 ? -2.211 -52.031 -18.234 1 93.31 697 ARG B CA 1
ATOM 12605 C C . ARG B 1 697 ? -3.42 -52.938 -18.25 1 93.31 697 ARG B C 1
ATOM 12607 O O . ARG B 1 697 ? -4.324 -52.781 -19.078 1 93.31 697 ARG B O 1
ATOM 12614 N N . HIS B 1 698 ? -3.352 -53.906 -17.375 1 94.62 698 HIS B N 1
ATOM 12615 C CA . HIS B 1 698 ? -4.492 -54.812 -17.281 1 94.62 698 HIS B CA 1
ATOM 12616 C C . HIS B 1 698 ? -5.766 -54.031 -16.922 1 94.62 698 HIS B C 1
ATOM 12618 O O . HIS B 1 698 ? -6.84 -54.344 -17.453 1 94.62 698 HIS B O 1
ATOM 12624 N N . LEU B 1 699 ? -5.664 -53.125 -16.109 1 94.81 699 LEU B N 1
ATOM 12625 C CA . LEU B 1 699 ? -6.82 -52.312 -15.727 1 94.81 699 LEU B CA 1
ATOM 12626 C C . LEU B 1 699 ? -7.266 -51.438 -16.891 1 94.81 699 LEU B C 1
ATOM 12628 O O . LEU B 1 699 ? -8.453 -51.375 -17.219 1 94.81 699 LEU B O 1
ATOM 12632 N N . VAL B 1 700 ? -6.324 -50.719 -17.547 1 91.06 700 VAL B N 1
ATOM 12633 C CA . VAL B 1 700 ? -6.641 -49.688 -18.547 1 91.06 700 VAL B CA 1
ATOM 12634 C C . VAL B 1 700 ? -7.152 -50.375 -19.812 1 91.06 700 VAL B C 1
ATOM 12636 O O . VAL B 1 700 ? -7.926 -49.781 -20.578 1 91.06 700 VAL B O 1
ATOM 12639 N N . GLU B 1 701 ? -6.762 -51.594 -20.047 1 90.19 701 GLU B N 1
ATOM 12640 C CA . GLU B 1 701 ? -7.168 -52.312 -21.266 1 90.19 701 GLU B CA 1
ATOM 12641 C C . GLU B 1 701 ? -8.5 -53.031 -21.062 1 90.19 701 GLU B C 1
ATOM 12643 O O . GLU B 1 701 ? -9.078 -53.562 -22.016 1 90.19 701 GLU B O 1
ATOM 12648 N N . ASP B 1 702 ? -8.898 -53 -19.828 1 93 702 ASP B N 1
ATOM 12649 C CA . ASP B 1 702 ? -10.227 -53.531 -19.594 1 93 702 ASP B CA 1
ATOM 12650 C C . ASP B 1 702 ? -11.281 -52.781 -20.406 1 93 702 ASP B C 1
ATOM 12652 O O . ASP B 1 702 ? -11.438 -51.562 -20.25 1 93 702 ASP B O 1
ATOM 12656 N N . PRO B 1 703 ? -12.008 -53.469 -21.297 1 92.31 703 PRO B N 1
ATOM 12657 C CA . PRO B 1 703 ? -12.984 -52.812 -22.156 1 92.31 703 PRO B CA 1
ATOM 12658 C C . PRO B 1 703 ? -14.094 -52.094 -21.375 1 92.31 703 PRO B C 1
ATOM 12660 O O . PRO B 1 703 ? -14.75 -51.188 -21.891 1 92.31 703 PRO B O 1
ATOM 12663 N N . ASP B 1 704 ? -14.25 -52.469 -20.125 1 94.62 704 ASP B N 1
ATOM 12664 C CA . ASP B 1 704 ? -15.344 -51.938 -19.328 1 94.62 704 ASP B CA 1
ATOM 12665 C C . ASP B 1 704 ? -14.875 -50.719 -18.531 1 94.62 704 ASP B C 1
ATOM 12667 O O . ASP B 1 704 ? -15.695 -49.969 -17.984 1 94.62 704 ASP B O 1
ATOM 12671 N N . LEU B 1 705 ? -13.633 -50.469 -18.516 1 94.06 705 LEU B N 1
ATOM 12672 C CA . LEU B 1 705 ? -13.094 -49.406 -17.656 1 94.06 705 LEU B CA 1
ATOM 12673 C C . LEU B 1 705 ? -13.641 -48.031 -18.047 1 94.06 705 LEU B C 1
ATOM 12675 O O . LEU B 1 705 ? -14.047 -47.25 -17.188 1 94.06 705 LEU B O 1
ATOM 12679 N N . PRO B 1 706 ? -13.633 -47.688 -19.391 1 92.06 706 PRO B N 1
ATOM 12680 C CA . PRO B 1 706 ? -14.125 -46.344 -19.75 1 92.06 706 PRO B CA 1
ATOM 12681 C C . PRO B 1 706 ? -15.562 -46.094 -19.312 1 92.06 706 PRO B C 1
ATOM 12683 O O . PRO B 1 706 ? -15.883 -45.031 -18.766 1 92.06 706 PRO B O 1
ATOM 12686 N N . THR B 1 707 ? -16.422 -47.094 -19.469 1 93.06 707 THR B N 1
ATOM 12687 C CA . THR B 1 707 ? -17.812 -46.969 -19.062 1 93.06 707 THR B CA 1
ATOM 12688 C C . THR B 1 707 ? -17.938 -46.938 -17.547 1 93.06 707 THR B C 1
ATOM 12690 O O . THR B 1 707 ? -18.766 -46.188 -17 1 93.06 707 THR B O 1
ATOM 12693 N N . TYR B 1 708 ? -17.203 -47.75 -16.891 1 95.12 708 TYR B N 1
ATOM 12694 C CA . TYR B 1 708 ? -17.172 -47.719 -15.438 1 95.12 708 TYR B CA 1
ATOM 12695 C C . TYR B 1 708 ? -16.766 -46.344 -14.93 1 95.12 708 TYR B C 1
ATOM 12697 O O . TYR B 1 708 ? -17.375 -45.812 -14 1 95.12 708 TYR B O 1
ATOM 12705 N N . PHE B 1 709 ? -15.672 -45.781 -15.484 1 93.56 709 PHE B N 1
ATOM 12706 C CA . PHE B 1 709 ? -15.148 -44.469 -15.102 1 93.56 709 PHE B CA 1
ATOM 12707 C C . PHE B 1 709 ? -16.219 -43.406 -15.258 1 93.56 709 PHE B C 1
ATOM 12709 O O . PHE B 1 709 ? -16.422 -42.594 -14.344 1 93.56 709 PHE B O 1
ATOM 12716 N N . LEU B 1 710 ? -16.828 -43.375 -16.359 1 91.12 710 LEU B N 1
ATOM 12717 C CA . LEU B 1 710 ? -17.859 -42.375 -16.609 1 91.12 710 LEU B CA 1
ATOM 12718 C C . LEU B 1 710 ? -19.016 -42.531 -15.625 1 91.12 710 LEU B C 1
ATOM 12720 O O . LEU B 1 710 ? -19.594 -41.531 -15.18 1 91.12 710 LEU B O 1
ATOM 12724 N N . ALA B 1 711 ? -19.297 -43.781 -15.289 1 93.31 711 ALA B N 1
ATOM 12725 C CA . ALA B 1 711 ? -20.422 -44.062 -14.422 1 93.31 711 ALA B CA 1
ATOM 12726 C C . ALA B 1 711 ? -20.109 -43.75 -12.969 1 93.31 711 ALA B C 1
ATOM 12728 O O . ALA B 1 711 ? -20.984 -43.312 -12.211 1 93.31 711 ALA B O 1
ATOM 12729 N N . SER B 1 712 ? -18.938 -44 -12.633 1 95.25 712 SER B N 1
ATOM 12730 C CA . SER B 1 712 ? -18.594 -43.938 -11.219 1 95.25 712 SER B CA 1
ATOM 12731 C C . SER B 1 712 ? -18.062 -42.531 -10.844 1 95.25 712 SER B C 1
ATOM 12733 O O . SER B 1 712 ? -17.75 -42.281 -9.68 1 95.25 712 SER B O 1
ATOM 12735 N N . THR B 1 713 ? -17.859 -41.594 -11.75 1 92.75 713 THR B N 1
ATOM 12736 C CA . THR B 1 713 ? -17.281 -40.281 -11.484 1 92.75 713 THR B CA 1
ATOM 12737 C C . THR B 1 713 ? -18.141 -39.188 -12.07 1 92.75 713 THR B C 1
ATOM 12739 O O . THR B 1 713 ? -18.969 -39.438 -12.953 1 92.75 713 THR B O 1
ATOM 12742 N N . PRO B 1 714 ? -17.969 -37.938 -11.57 1 91.06 714 PRO B N 1
ATOM 12743 C CA . PRO B 1 714 ? -18.703 -36.812 -12.156 1 91.06 714 PRO B CA 1
ATOM 12744 C C . PRO B 1 714 ? -17.938 -36.125 -13.289 1 91.06 714 PRO B C 1
ATOM 12746 O O . PRO B 1 714 ? -18.016 -34.906 -13.438 1 91.06 714 PRO B O 1
ATOM 12749 N N . VAL B 1 715 ? -17.109 -36.781 -14.062 1 86 715 VAL B N 1
ATOM 12750 C CA . VAL B 1 715 ? -16.188 -36.219 -15.047 1 86 715 VAL B CA 1
ATOM 12751 C C . VAL B 1 715 ? -16.969 -35.438 -16.109 1 86 715 VAL B C 1
ATOM 12753 O O . VAL B 1 715 ? -16.5 -34.406 -16.625 1 86 715 VAL B O 1
ATOM 12756 N N . ASP B 1 716 ? -18.188 -35.812 -16.391 1 80.19 716 ASP B N 1
ATOM 12757 C CA . ASP B 1 716 ? -19 -35.125 -17.406 1 80.19 716 ASP B CA 1
ATOM 12758 C C . ASP B 1 716 ? -19.344 -33.719 -16.969 1 80.19 716 ASP B C 1
ATOM 12760 O O . ASP B 1 716 ? -19.562 -32.844 -17.812 1 80.19 716 ASP B O 1
ATOM 12764 N N . GLN B 1 717 ? -19.375 -33.562 -15.672 1 80.69 717 GLN B N 1
ATOM 12765 C CA . GLN B 1 717 ? -19.734 -32.281 -15.117 1 80.69 717 GLN B CA 1
ATOM 12766 C C . GLN B 1 717 ? -18.547 -31.328 -15.109 1 80.69 717 GLN B C 1
ATOM 12768 O O . GLN B 1 717 ? -18.703 -30.109 -14.984 1 80.69 717 GLN B O 1
ATOM 12773 N N . LEU B 1 718 ? -17.375 -31.875 -15.289 1 77.56 718 LEU B N 1
ATOM 12774 C CA . LEU B 1 718 ? -16.172 -31.047 -15.172 1 77.56 718 LEU B CA 1
ATOM 12775 C C . LEU B 1 718 ? -16.125 -29.984 -16.25 1 77.56 718 LEU B C 1
ATOM 12777 O O . LEU B 1 718 ? -15.625 -28.875 -16.031 1 77.56 718 LEU B O 1
ATOM 12781 N N . ALA B 1 719 ? -16.641 -30.328 -17.406 1 71 719 ALA B N 1
ATOM 12782 C CA . ALA B 1 719 ? -16.656 -29.359 -18.516 1 71 719 ALA B CA 1
ATOM 12783 C C . ALA B 1 719 ? -17.516 -28.141 -18.172 1 71 719 ALA B C 1
ATOM 12785 O O . ALA B 1 719 ? -17.219 -27.031 -18.609 1 71 719 ALA B O 1
ATOM 12786 N N . ASP B 1 720 ? -18.438 -28.375 -17.328 1 72.06 720 ASP B N 1
ATOM 12787 C CA . ASP B 1 720 ? -19.391 -27.312 -17.016 1 72.06 720 ASP B CA 1
ATOM 12788 C C . ASP B 1 720 ? -18.875 -26.422 -15.891 1 72.06 720 ASP B C 1
ATOM 12790 O O . ASP B 1 720 ? -19.484 -25.391 -15.578 1 72.06 720 ASP B O 1
ATOM 12794 N N . LEU B 1 721 ? -17.766 -26.766 -15.359 1 68.56 721 LEU B N 1
ATOM 12795 C CA . LEU B 1 721 ? -17.188 -25.969 -14.273 1 68.56 721 LEU B CA 1
ATOM 12796 C C . LEU B 1 721 ? -16.422 -24.766 -14.828 1 68.56 721 LEU B C 1
ATOM 12798 O O . LEU B 1 721 ? -16.062 -23.859 -14.086 1 68.56 721 LEU B O 1
ATOM 12802 N N . HIS B 1 722 ? -16.312 -24.672 -16.125 1 66.06 722 HIS B N 1
ATOM 12803 C CA . HIS B 1 722 ? -15.625 -23.562 -16.766 1 66.06 722 HIS B CA 1
ATOM 12804 C C . HIS B 1 722 ? -14.273 -23.281 -16.109 1 66.06 722 HIS B C 1
ATOM 12806 O O . HIS B 1 722 ? -13.953 -22.141 -15.781 1 66.06 722 HIS B O 1
ATOM 12812 N N . LEU B 1 723 ? -13.523 -24.344 -15.844 1 65.75 723 LEU B N 1
ATOM 12813 C CA . LEU B 1 723 ? -12.289 -24.266 -15.07 1 65.75 723 LEU B CA 1
ATOM 12814 C C . LEU B 1 723 ? -11.195 -23.562 -15.875 1 65.75 723 LEU B C 1
ATOM 12816 O O . LEU B 1 723 ? -10.258 -23 -15.297 1 65.75 723 LEU B O 1
ATOM 12820 N N . GLY B 1 724 ? -11.344 -23.578 -17.172 1 66.5 724 GLY B N 1
ATOM 12821 C CA . GLY B 1 724 ? -10.32 -22.984 -18.016 1 66.5 724 GLY B CA 1
ATOM 12822 C C . GLY B 1 724 ? -10.758 -22.766 -19.453 1 66.5 724 GLY B C 1
ATOM 12823 O O . GLY B 1 724 ? -11.875 -23.125 -19.812 1 66.5 724 GLY B O 1
ATOM 12824 N N . SER B 1 725 ? -9.922 -22.172 -20.141 1 70.31 725 SER B N 1
ATOM 12825 C CA . SER B 1 725 ? -10.211 -21.859 -21.531 1 70.31 725 SER B CA 1
ATOM 12826 C C . SER B 1 725 ? -10.062 -23.094 -22.422 1 70.31 725 SER B C 1
ATOM 12828 O O . SER B 1 725 ? -10.578 -23.141 -23.531 1 70.31 725 SER B O 1
ATOM 12830 N N . ARG B 1 726 ? -9.336 -24.047 -21.812 1 73.12 726 ARG B N 1
ATOM 12831 C CA . ARG B 1 726 ? -9.07 -25.25 -22.594 1 73.12 726 ARG B CA 1
ATOM 12832 C C . ARG B 1 726 ? -10.242 -26.219 -22.516 1 73.12 726 ARG B C 1
ATOM 12834 O O . ARG B 1 726 ? -10.82 -26.422 -21.438 1 73.12 726 ARG B O 1
ATOM 12841 N N . PRO B 1 727 ? -10.609 -26.812 -23.609 1 68.25 727 PRO B N 1
ATOM 12842 C CA . PRO B 1 727 ? -11.641 -27.859 -23.578 1 68.25 727 PRO B CA 1
ATOM 12843 C C . PRO B 1 727 ? -11.195 -29.109 -22.828 1 68.25 727 PRO B C 1
ATOM 12845 O O . PRO B 1 727 ? -10 -29.391 -22.75 1 68.25 727 PRO B O 1
ATOM 12848 N N . SER B 1 728 ? -12.094 -29.797 -22.156 1 67.31 728 SER B N 1
ATOM 12849 C CA . SER B 1 728 ? -11.805 -30.969 -21.344 1 67.31 728 SER B CA 1
ATOM 12850 C C . SER B 1 728 ? -11.391 -32.156 -22.219 1 67.31 728 SER B C 1
ATOM 12852 O O . SER B 1 728 ? -10.734 -33.094 -21.734 1 67.31 728 SER B O 1
ATOM 12854 N N . ARG B 1 729 ? -11.805 -32.188 -23.484 1 69.69 729 ARG B N 1
ATOM 12855 C CA . ARG B 1 729 ? -11.469 -33.25 -24.422 1 69.69 729 ARG B CA 1
ATOM 12856 C C . ARG B 1 729 ? -10.797 -32.688 -25.672 1 69.69 729 ARG B C 1
ATOM 12858 O O . ARG B 1 729 ? -11.078 -31.562 -26.078 1 69.69 729 ARG B O 1
ATOM 12865 N N . ARG B 1 730 ? -9.859 -33.562 -26.047 1 64.88 730 ARG B N 1
ATOM 12866 C CA . ARG B 1 730 ? -9.266 -33.219 -27.344 1 64.88 730 ARG B CA 1
ATOM 12867 C C . ARG B 1 730 ? -10.305 -33.281 -28.453 1 64.88 730 ARG B C 1
ATOM 12869 O O . ARG B 1 730 ? -11.195 -34.125 -28.438 1 64.88 730 ARG B O 1
ATOM 12876 N N . PRO B 1 731 ? -10.375 -32.406 -29.375 1 57.69 731 PRO B N 1
ATOM 12877 C CA . PRO B 1 731 ? -11.359 -32.375 -30.469 1 57.69 731 PRO B CA 1
ATOM 12878 C C . PRO B 1 731 ? -11.406 -33.688 -31.25 1 57.69 731 PRO B C 1
ATOM 12880 O O . PRO B 1 731 ? -10.352 -34.25 -31.609 1 57.69 731 PRO B O 1
ATOM 12883 N N . GLY B 1 732 ? -12.586 -34.281 -31.453 1 55.28 732 GLY B N 1
ATOM 12884 C CA . GLY B 1 732 ? -12.797 -35.438 -32.312 1 55.28 732 GLY B CA 1
ATOM 12885 C C . GLY B 1 732 ? -12.648 -36.75 -31.594 1 55.28 732 GLY B C 1
ATOM 12886 O O . GLY B 1 732 ? -12.773 -37.812 -32.219 1 55.28 732 GLY B O 1
ATOM 12887 N N . SER B 1 733 ? -12.281 -36.719 -30.266 1 58.75 733 SER B N 1
ATOM 12888 C CA . SER B 1 733 ? -12.031 -38 -29.594 1 58.75 733 SER B CA 1
ATOM 12889 C C . SER B 1 733 ? -13.289 -38.531 -28.922 1 58.75 733 SER B C 1
ATOM 12891 O O . SER B 1 733 ? -14.062 -37.75 -28.344 1 58.75 733 SER B O 1
ATOM 12893 N N . GLY B 1 734 ? -14.047 -39.438 -29.484 1 53.47 734 GLY B N 1
ATOM 12894 C CA . GLY B 1 734 ? -15.195 -40.125 -28.906 1 53.47 734 GLY B CA 1
ATOM 12895 C C . GLY B 1 734 ? -15.016 -40.438 -27.422 1 53.47 734 GLY B C 1
ATOM 12896 O O . GLY B 1 734 ? -14.336 -39.688 -26.703 1 53.47 734 GLY B O 1
ATOM 12897 N N . VAL B 1 735 ? -15.75 -41.344 -26.797 1 60.88 735 VAL B N 1
ATOM 12898 C CA . VAL B 1 735 ? -15.805 -41.781 -25.406 1 60.88 735 VAL B CA 1
ATOM 12899 C C . VAL B 1 735 ? -14.539 -42.594 -25.062 1 60.88 735 VAL B C 1
ATOM 12901 O O . VAL B 1 735 ? -14.453 -43.188 -24 1 60.88 735 VAL B O 1
ATOM 12904 N N . SER B 1 736 ? -13.484 -42.344 -25.797 1 65.62 736 SER B N 1
ATOM 12905 C CA . SER B 1 736 ? -12.281 -43.156 -25.594 1 65.62 736 SER B CA 1
ATOM 12906 C C . SER B 1 736 ? -11.352 -42.5 -24.562 1 65.62 736 SER B C 1
ATOM 12908 O O . SER B 1 736 ? -11.352 -41.281 -24.406 1 65.62 736 SER B O 1
ATOM 12910 N N . LEU B 1 737 ? -10.766 -43.375 -23.688 1 72.5 737 LEU B N 1
ATOM 12911 C CA . LEU B 1 737 ? -9.773 -42.938 -22.719 1 72.5 737 LEU B CA 1
ATOM 12912 C C . LEU B 1 737 ? -8.656 -42.156 -23.391 1 72.5 737 LEU B C 1
ATOM 12914 O O . LEU B 1 737 ? -8.07 -41.25 -22.797 1 72.5 737 LEU B O 1
ATOM 12918 N N . ASP B 1 738 ? -8.5 -42.469 -24.578 1 65.88 738 ASP B N 1
ATOM 12919 C CA . ASP B 1 738 ? -7.418 -41.812 -25.312 1 65.88 738 ASP B CA 1
ATOM 12920 C C . ASP B 1 738 ? -7.73 -40.344 -25.562 1 65.88 738 ASP B C 1
ATOM 12922 O O . ASP B 1 738 ? -6.82 -39.5 -25.609 1 65.88 738 ASP B O 1
ATOM 12926 N N . GLY B 1 739 ? -8.906 -40.094 -25.594 1 69.19 739 GLY B N 1
ATOM 12927 C CA . GLY B 1 739 ? -9.312 -38.719 -25.859 1 69.19 739 GLY B CA 1
ATOM 12928 C C . GLY B 1 739 ? -9.422 -37.875 -24.609 1 69.19 739 GLY B C 1
ATOM 12929 O O . GLY B 1 739 ? -9.453 -36.625 -24.703 1 69.19 739 GLY B O 1
ATOM 12930 N N . LEU B 1 740 ? -9.352 -38.531 -23.484 1 77.31 740 LEU B N 1
ATOM 12931 C CA . LEU B 1 740 ? -9.5 -37.781 -22.234 1 77.31 740 LEU B CA 1
ATOM 12932 C C . LEU B 1 740 ? -8.164 -37.219 -21.781 1 77.31 740 LEU B C 1
ATOM 12934 O O . LEU B 1 740 ? -7.148 -37.906 -21.766 1 77.31 740 LEU B O 1
ATOM 12938 N N . ARG B 1 741 ? -8.188 -35.969 -21.453 1 74.5 741 ARG B N 1
ATOM 12939 C CA . ARG B 1 741 ? -6.977 -35.312 -20.969 1 74.5 741 ARG B CA 1
ATOM 12940 C C . ARG B 1 741 ? -6.617 -35.812 -19.578 1 74.5 741 ARG B C 1
ATOM 12942 O O . ARG B 1 741 ? -7.457 -36.375 -18.859 1 74.5 741 ARG B O 1
ATOM 12949 N N . ALA B 1 742 ? -5.402 -35.594 -19.172 1 76.31 742 ALA B N 1
ATOM 12950 C CA . ALA B 1 742 ? -4.875 -36.062 -17.891 1 76.31 742 ALA B CA 1
ATOM 12951 C C . ALA B 1 742 ? -5.598 -35.438 -16.719 1 76.31 742 ALA B C 1
ATOM 12953 O O . ALA B 1 742 ? -5.855 -36.094 -15.703 1 76.31 742 ALA B O 1
ATOM 12954 N N . ILE B 1 743 ? -5.957 -34.219 -16.844 1 78.19 743 ILE B N 1
ATOM 12955 C CA . ILE B 1 743 ? -6.516 -33.5 -15.711 1 78.19 743 ILE B CA 1
ATOM 12956 C C . ILE B 1 743 ? -7.902 -34.031 -15.375 1 78.19 743 ILE B C 1
ATOM 12958 O O . ILE B 1 743 ? -8.156 -34.438 -14.234 1 78.19 743 ILE B O 1
ATOM 12962 N N . PRO B 1 744 ? -8.797 -34.188 -16.344 1 81.62 744 PRO B N 1
ATOM 12963 C CA . PRO B 1 744 ? -10.102 -34.781 -16.016 1 81.62 744 PRO B CA 1
ATOM 12964 C C . PRO B 1 744 ? -10 -36.219 -15.531 1 81.62 744 PRO B C 1
ATOM 12966 O O . PRO B 1 744 ? -10.805 -36.656 -14.703 1 81.62 744 PRO B O 1
ATOM 12969 N N . TRP B 1 745 ? -9 -36.938 -16.062 1 86.31 745 TRP B N 1
ATOM 12970 C CA . TRP B 1 745 ? -8.773 -38.312 -15.633 1 86.31 745 TRP B CA 1
ATOM 12971 C C . TRP B 1 745 ? -8.453 -38.344 -14.141 1 86.31 745 TRP B C 1
ATOM 12973 O O . TRP B 1 745 ? -9.109 -39.094 -13.391 1 86.31 745 TRP B O 1
ATOM 12983 N N . VAL B 1 746 ? -7.535 -37.594 -13.719 1 86.62 746 VAL B N 1
ATOM 12984 C CA . VAL B 1 746 ? -7.121 -37.594 -12.32 1 86.62 746 VAL B CA 1
ATOM 12985 C C . VAL B 1 746 ? -8.211 -36.969 -11.469 1 86.62 746 VAL B C 1
ATOM 12987 O O . VAL B 1 746 ? -8.5 -37.438 -10.367 1 86.62 746 VAL B O 1
ATOM 12990 N N . PHE B 1 747 ? -8.828 -35.969 -12.016 1 86.5 747 PHE B N 1
ATOM 12991 C CA . PHE B 1 747 ? -9.859 -35.25 -11.281 1 86.5 747 PHE B CA 1
ATOM 12992 C C . PHE B 1 747 ? -11.062 -36.156 -11.008 1 86.5 747 PHE B C 1
ATOM 12994 O O . PHE B 1 747 ? -11.617 -36.125 -9.906 1 86.5 747 PHE B O 1
ATOM 13001 N N . GLY B 1 748 ? -11.445 -36.875 -11.945 1 88.69 748 GLY B N 1
ATOM 13002 C CA . GLY B 1 748 ? -12.57 -37.781 -11.789 1 88.69 748 GLY B CA 1
ATOM 13003 C C . GLY B 1 748 ? -12.352 -38.844 -10.703 1 88.69 748 GLY B C 1
ATOM 13004 O O . GLY B 1 748 ? -13.219 -39.031 -9.844 1 88.69 748 GLY B O 1
ATOM 13005 N N . TRP B 1 749 ? -11.172 -39.438 -10.758 1 92.31 749 TRP B N 1
ATOM 13006 C CA . TRP B 1 749 ? -10.844 -40.469 -9.766 1 92.31 749 TRP B CA 1
ATOM 13007 C C . TRP B 1 749 ? -10.758 -39.875 -8.375 1 92.31 749 TRP B C 1
ATOM 13009 O O . TRP B 1 749 ? -11.094 -40.5 -7.379 1 92.31 749 TRP B O 1
ATOM 13019 N N . THR B 1 750 ? -10.32 -38.625 -8.344 1 90.25 750 THR B N 1
ATOM 13020 C CA . THR B 1 750 ? -10.195 -37.938 -7.059 1 90.25 750 THR B CA 1
ATOM 13021 C C . THR B 1 750 ? -11.57 -37.625 -6.484 1 90.25 750 THR B C 1
ATOM 13023 O O . THR B 1 750 ? -11.805 -37.781 -5.285 1 90.25 750 THR B O 1
ATOM 13026 N N . GLN B 1 751 ? -12.453 -37.188 -7.332 1 91.19 751 GLN B N 1
ATOM 13027 C CA . GLN B 1 751 ? -13.805 -36.875 -6.902 1 91.19 751 GLN B CA 1
ATOM 13028 C C . GLN B 1 751 ? -14.508 -38.062 -6.297 1 91.19 751 GLN B C 1
ATOM 13030 O O . GLN B 1 751 ? -15.227 -37.938 -5.301 1 91.19 751 GLN B O 1
ATOM 13035 N N . SER B 1 752 ? -14.289 -39.219 -6.891 1 94.38 752 SER B N 1
ATOM 13036 C CA . SER B 1 752 ? -14.953 -40.406 -6.422 1 94.38 752 SER B CA 1
ATOM 13037 C C . SER B 1 752 ? -14.172 -41.062 -5.281 1 94.38 752 SER B C 1
ATOM 13039 O O . SER B 1 752 ? -14.523 -42.156 -4.832 1 94.38 752 SER B O 1
ATOM 13041 N N . ARG B 1 753 ? -13.102 -40.5 -4.836 1 93.94 753 ARG B N 1
ATOM 13042 C CA . ARG B 1 753 ? -12.289 -40.875 -3.684 1 93.94 753 ARG B CA 1
ATOM 13043 C C . ARG B 1 753 ? -11.508 -42.156 -3.955 1 93.94 753 ARG B C 1
ATOM 13045 O O . ARG B 1 753 ? -10.961 -42.781 -3.031 1 93.94 753 ARG B O 1
ATOM 13052 N N . GLN B 1 754 ? -11.445 -42.562 -5.207 1 95.12 754 GLN B N 1
ATOM 13053 C CA . GLN B 1 754 ? -10.688 -43.75 -5.57 1 95.12 754 GLN B CA 1
ATOM 13054 C C . GLN B 1 754 ? -9.227 -43.438 -5.828 1 95.12 754 GLN B C 1
ATOM 13056 O O . GLN B 1 754 ? -8.336 -44.219 -5.484 1 95.12 754 GLN B O 1
ATOM 13061 N N . ILE B 1 755 ? -8.891 -42.375 -6.445 1 93.44 755 ILE B N 1
ATOM 13062 C CA . ILE B 1 755 ? -7.594 -41.781 -6.75 1 93.44 755 ILE B CA 1
ATOM 13063 C C . ILE B 1 755 ? -6.668 -42.875 -7.328 1 93.44 755 ILE B C 1
ATOM 13065 O O . ILE B 1 755 ? -5.52 -43 -6.898 1 93.44 755 ILE B O 1
ATOM 13069 N N . VAL B 1 756 ? -7.152 -43.5 -8.234 1 93.88 756 VAL B N 1
ATOM 13070 C CA . VAL B 1 756 ? -6.531 -44.688 -8.828 1 93.88 756 VAL B CA 1
ATOM 13071 C C . VAL B 1 756 ? -5.176 -44.312 -9.422 1 93.88 756 VAL B C 1
ATOM 13073 O O . VAL B 1 756 ? -4.188 -45.031 -9.211 1 93.88 756 VAL B O 1
ATOM 13076 N N . PRO B 1 757 ? -5.055 -43.25 -10.086 1 91.19 757 PRO B N 1
ATOM 13077 C CA . PRO B 1 757 ? -3.781 -42.938 -10.742 1 91.19 757 PRO B CA 1
ATOM 13078 C C . PRO B 1 757 ? -2.648 -42.688 -9.75 1 91.19 757 PRO B C 1
ATOM 13080 O O . PRO B 1 757 ? -1.474 -42.719 -10.125 1 91.19 757 PRO B O 1
ATOM 13083 N N . GLY B 1 758 ? -2.93 -42.531 -8.508 1 91.06 758 GLY B N 1
ATOM 13084 C CA . GLY B 1 758 ? -1.912 -42.156 -7.539 1 91.06 758 GLY B CA 1
ATOM 13085 C C . GLY B 1 758 ? -1.288 -43.375 -6.84 1 91.06 758 GLY B C 1
ATOM 13086 O O . GLY B 1 758 ? -0.253 -43.219 -6.18 1 91.06 758 GLY B O 1
ATOM 13087 N N . TRP B 1 759 ? -1.872 -44.562 -7.031 1 95.19 759 TRP B N 1
ATOM 13088 C CA . TRP B 1 759 ? -1.33 -45.656 -6.238 1 95.19 759 TRP B CA 1
ATOM 13089 C C . TRP B 1 759 ? -1.442 -46.969 -6.988 1 95.19 759 TRP B C 1
ATOM 13091 O O . TRP B 1 759 ? -0.799 -47.969 -6.617 1 95.19 759 TRP B O 1
ATOM 13101 N N . TYR B 1 760 ? -2.227 -47.094 -7.988 1 96.56 760 TYR B N 1
ATOM 13102 C CA . TYR B 1 760 ? -2.566 -48.375 -8.578 1 96.56 760 TYR B CA 1
ATOM 13103 C C . TYR B 1 760 ? -1.339 -49.031 -9.203 1 96.56 760 TYR B C 1
ATOM 13105 O O . TYR B 1 760 ? -0.587 -48.375 -9.938 1 96.56 760 TYR B O 1
ATOM 13113 N N . GLY B 1 761 ? -1.161 -50.25 -8.977 1 96.88 761 GLY B N 1
ATOM 13114 C CA . GLY B 1 761 ? -0.075 -51.031 -9.539 1 96.88 761 GLY B CA 1
ATOM 13115 C C . GLY B 1 761 ? 1.126 -51.125 -8.617 1 96.88 761 GLY B C 1
ATOM 13116 O O . GLY B 1 761 ? 1.969 -52 -8.773 1 96.88 761 GLY B O 1
ATOM 13117 N N . VAL B 1 762 ? 1.211 -50.281 -7.633 1 97.38 762 VAL B N 1
ATOM 13118 C CA . VAL B 1 762 ? 2.354 -50.25 -6.73 1 97.38 762 VAL B CA 1
ATOM 13119 C C . VAL B 1 762 ? 2.43 -51.531 -5.922 1 97.38 762 VAL B C 1
ATOM 13121 O O . VAL B 1 762 ? 3.514 -52.094 -5.727 1 97.38 762 VAL B O 1
ATOM 13124 N N . GLY B 1 763 ? 1.276 -51.938 -5.434 1 97.88 763 GLY B N 1
ATOM 13125 C CA . GLY B 1 763 ? 1.23 -53.188 -4.676 1 97.88 763 GLY B CA 1
ATOM 13126 C C . GLY B 1 763 ? 1.744 -54.375 -5.457 1 97.88 763 GLY B C 1
ATOM 13127 O O . GLY B 1 763 ? 2.549 -55.156 -4.949 1 97.88 763 GLY B O 1
ATOM 13128 N N . SER B 1 764 ? 1.287 -54.5 -6.676 1 98.12 764 SER B N 1
ATOM 13129 C CA . SER B 1 764 ? 1.736 -55.594 -7.555 1 98.12 764 SER B CA 1
ATOM 13130 C C . SER B 1 764 ? 3.242 -55.531 -7.781 1 98.12 764 SER B C 1
ATOM 13132 O O . SER B 1 764 ? 3.916 -56.562 -7.812 1 98.12 764 SER B O 1
ATOM 13134 N N . GLY B 1 765 ? 3.734 -54.344 -7.98 1 97.81 765 GLY B N 1
ATOM 13135 C CA . GLY B 1 765 ? 5.164 -54.156 -8.164 1 97.81 765 GLY B CA 1
ATOM 13136 C C . GLY B 1 765 ? 5.98 -54.562 -6.953 1 97.81 765 GLY B C 1
ATOM 13137 O O . GLY B 1 765 ? 6.961 -55.312 -7.078 1 97.81 765 GLY B O 1
ATOM 13138 N N . LEU B 1 766 ? 5.605 -54.156 -5.781 1 97.38 766 LEU B N 1
ATOM 13139 C CA . LEU B 1 766 ? 6.324 -54.469 -4.547 1 97.38 766 LEU B CA 1
ATOM 13140 C C . LEU B 1 766 ? 6.23 -55.938 -4.211 1 97.38 766 LEU B C 1
ATOM 13142 O O . LEU B 1 766 ? 7.191 -56.531 -3.709 1 97.38 766 LEU B O 1
ATOM 13146 N N . LYS B 1 767 ? 5.078 -56.5 -4.445 1 97.31 767 LYS B N 1
ATOM 13147 C CA . LYS B 1 767 ? 4.895 -57.938 -4.238 1 97.31 767 LYS B CA 1
ATOM 13148 C C . LYS B 1 767 ? 5.844 -58.75 -5.117 1 97.31 767 LYS B C 1
ATOM 13150 O O . LYS B 1 767 ? 6.445 -59.719 -4.656 1 97.31 767 LYS B O 1
ATOM 13155 N N . ALA B 1 768 ? 5.934 -58.344 -6.355 1 97.31 768 ALA B N 1
ATOM 13156 C CA . ALA B 1 768 ? 6.82 -59.031 -7.289 1 97.31 768 ALA B CA 1
ATOM 13157 C C . ALA B 1 768 ? 8.266 -59 -6.793 1 97.31 768 ALA B C 1
ATOM 13159 O O . ALA B 1 768 ? 8.984 -60 -6.918 1 97.31 768 ALA B O 1
ATOM 13160 N N . LEU B 1 769 ? 8.68 -57.906 -6.281 1 96.25 769 LEU B N 1
ATOM 13161 C CA . LEU B 1 769 ? 10.039 -57.781 -5.762 1 96.25 769 LEU B CA 1
ATOM 13162 C C . LEU B 1 769 ? 10.242 -58.688 -4.555 1 96.25 769 LEU B C 1
ATOM 13164 O O . LEU B 1 769 ? 11.281 -59.344 -4.438 1 96.25 769 LEU B O 1
ATOM 13168 N N . ARG B 1 770 ? 9.297 -58.656 -3.686 1 93.75 770 ARG B N 1
ATOM 13169 C CA . ARG B 1 770 ? 9.359 -59.5 -2.502 1 93.75 770 ARG B CA 1
ATOM 13170 C C . ARG B 1 770 ? 9.398 -60.969 -2.889 1 93.75 770 ARG B C 1
ATOM 13172 O O . ARG B 1 770 ? 10.195 -61.75 -2.344 1 93.75 770 ARG B O 1
ATOM 13179 N N . GLU B 1 771 ? 8.578 -61.406 -3.777 1 95.06 771 GLU B N 1
ATOM 13180 C CA . GLU B 1 771 ? 8.484 -62.812 -4.211 1 95.06 771 GLU B CA 1
ATOM 13181 C C . GLU B 1 771 ? 9.75 -63.219 -4.945 1 95.06 771 GLU B C 1
ATOM 13183 O O . GLU B 1 771 ? 10.062 -64.438 -5.004 1 95.06 771 GLU B O 1
ATOM 13188 N N . ALA B 1 772 ? 10.406 -62.281 -5.543 1 94.56 772 ALA B N 1
ATOM 13189 C CA . ALA B 1 772 ? 11.68 -62.562 -6.203 1 94.56 772 ALA B CA 1
ATOM 13190 C C . ALA B 1 772 ? 12.805 -62.75 -5.184 1 94.56 772 ALA B C 1
ATOM 13192 O O . ALA B 1 772 ? 13.945 -63.031 -5.547 1 94.56 772 ALA B O 1
ATOM 13193 N N . GLY B 1 773 ? 12.594 -62.625 -3.9 1 90.88 773 GLY B N 1
ATOM 13194 C CA . GLY B 1 773 ? 13.555 -62.812 -2.826 1 90.88 773 GLY B CA 1
ATOM 13195 C C . GLY B 1 773 ? 14.445 -61.625 -2.596 1 90.88 773 GLY B C 1
ATOM 13196 O O . GLY B 1 773 ? 15.562 -61.75 -2.094 1 90.88 773 GLY B O 1
ATOM 13197 N N . LEU B 1 774 ? 13.984 -60.469 -2.963 1 91.25 774 LEU B N 1
ATOM 13198 C CA . LEU B 1 774 ? 14.82 -59.25 -2.891 1 91.25 774 LEU B CA 1
ATOM 13199 C C . LEU B 1 774 ? 14.344 -58.312 -1.787 1 91.25 774 LEU B C 1
ATOM 13201 O O . LEU B 1 774 ? 14.383 -57.094 -1.942 1 91.25 774 LEU B O 1
ATOM 13205 N N . ASP B 1 775 ? 13.852 -58.844 -0.665 1 86.44 775 ASP B N 1
ATOM 13206 C CA . ASP B 1 775 ? 13.352 -58.094 0.475 1 86.44 775 ASP B CA 1
ATOM 13207 C C . ASP B 1 775 ? 14.453 -57.219 1.087 1 86.44 775 ASP B C 1
ATOM 13209 O O . ASP B 1 775 ? 14.203 -56.094 1.513 1 86.44 775 ASP B O 1
ATOM 13213 N N . THR B 1 776 ? 15.523 -57.75 1.094 1 88.5 776 THR B N 1
ATOM 13214 C CA . THR B 1 776 ? 16.641 -57.031 1.694 1 88.5 776 THR B CA 1
ATOM 13215 C C . THR B 1 776 ? 16.984 -55.812 0.864 1 88.5 776 THR B C 1
ATOM 13217 O O . THR B 1 776 ? 17.328 -54.75 1.414 1 88.5 776 THR B O 1
ATOM 13220 N N . VAL B 1 777 ? 16.797 -55.875 -0.344 1 92.56 777 VAL B N 1
ATOM 13221 C CA . VAL B 1 777 ? 17.078 -54.75 -1.235 1 92.56 777 VAL B CA 1
ATOM 13222 C C . VAL B 1 777 ? 16.031 -53.688 -1.042 1 92.56 777 VAL B C 1
ATOM 13224 O O . VAL B 1 777 ? 16.344 -52.469 -1.087 1 92.56 777 VAL B O 1
ATOM 13227 N N . LEU B 1 778 ? 14.875 -54.125 -0.799 1 92 778 LEU B N 1
ATOM 13228 C CA . LEU B 1 778 ? 13.773 -53.219 -0.572 1 92 778 LEU B CA 1
ATOM 13229 C C . LEU B 1 778 ? 14.031 -52.344 0.659 1 92 778 LEU B C 1
ATOM 13231 O O . LEU B 1 778 ? 13.797 -51.125 0.634 1 92 778 LEU B O 1
ATOM 13235 N N . ASP B 1 779 ? 14.461 -52.938 1.655 1 91.12 779 ASP B N 1
ATOM 13236 C CA . ASP B 1 779 ? 14.773 -52.219 2.891 1 91.12 779 ASP B CA 1
ATOM 13237 C C . ASP B 1 779 ? 15.93 -51.25 2.689 1 91.12 779 ASP B C 1
ATOM 13239 O O . ASP B 1 779 ? 15.914 -50.125 3.211 1 91.12 779 ASP B O 1
ATOM 13243 N N . GLU B 1 780 ? 16.844 -51.719 1.968 1 91.81 780 GLU B N 1
ATOM 13244 C CA . GLU B 1 780 ? 18 -50.875 1.669 1 91.81 780 GLU B CA 1
ATOM 13245 C C . GLU B 1 780 ? 17.594 -49.656 0.846 1 91.81 780 GLU B C 1
ATOM 13247 O O . GLU B 1 780 ? 18.031 -48.531 1.127 1 91.81 780 GLU B O 1
ATOM 13252 N N . MET B 1 781 ? 16.766 -49.875 -0.104 1 93.31 781 MET B N 1
ATOM 13253 C CA . MET B 1 781 ? 16.312 -48.781 -0.963 1 93.31 781 MET B CA 1
ATOM 13254 C C . MET B 1 781 ? 15.523 -47.75 -0.16 1 93.31 781 MET B C 1
ATOM 13256 O O . MET B 1 781 ? 15.734 -46.531 -0.324 1 93.31 781 MET B O 1
ATOM 13260 N N . HIS B 1 782 ? 14.711 -48.156 0.7 1 92.69 782 HIS B N 1
ATOM 13261 C CA . HIS B 1 782 ? 13.875 -47.281 1.485 1 92.69 782 HIS B CA 1
ATOM 13262 C C . HIS B 1 782 ? 14.703 -46.469 2.465 1 92.69 782 HIS B C 1
ATOM 13264 O O . HIS B 1 782 ? 14.398 -45.281 2.725 1 92.69 782 HIS B O 1
ATOM 13270 N N . GLN B 1 783 ? 15.75 -46.969 2.912 1 89.25 783 GLN B N 1
ATOM 13271 C CA . GLN B 1 783 ? 16.562 -46.312 3.922 1 89.25 783 GLN B CA 1
ATOM 13272 C C . GLN B 1 783 ? 17.609 -45.406 3.273 1 89.25 783 GLN B C 1
ATOM 13274 O O . GLN B 1 783 ? 18 -44.375 3.854 1 89.25 783 GLN B O 1
ATOM 13279 N N . GLN B 1 784 ? 18.016 -45.812 2.07 1 88.56 784 GLN B N 1
ATOM 13280 C CA . GLN B 1 784 ? 19.234 -45.156 1.598 1 88.56 784 GLN B CA 1
ATOM 13281 C C . GLN B 1 784 ? 18.984 -44.406 0.281 1 88.56 784 GLN B C 1
ATOM 13283 O O . GLN B 1 784 ? 19.797 -43.594 -0.139 1 88.56 784 GLN B O 1
ATOM 13288 N N . TRP B 1 785 ? 17.953 -44.719 -0.341 1 89.88 785 TRP B N 1
ATOM 13289 C CA . TRP B 1 785 ? 17.719 -44.125 -1.656 1 89.88 785 TRP B CA 1
ATOM 13290 C C . TRP B 1 785 ? 16.625 -43.062 -1.591 1 89.88 785 TRP B C 1
ATOM 13292 O O . TRP B 1 785 ? 15.445 -43.375 -1.477 1 89.88 785 TRP B O 1
ATOM 13302 N N . HIS B 1 786 ? 16.969 -41.812 -1.758 1 86.56 786 HIS B N 1
ATOM 13303 C CA . HIS B 1 786 ? 16.047 -40.688 -1.635 1 86.56 786 HIS B CA 1
ATOM 13304 C C . HIS B 1 786 ? 14.898 -40.812 -2.631 1 86.56 786 HIS B C 1
ATOM 13306 O O . HIS B 1 786 ? 13.758 -40.469 -2.311 1 86.56 786 HIS B O 1
ATOM 13312 N N . PHE B 1 787 ? 15.211 -41.219 -3.809 1 89 787 PHE B N 1
ATOM 13313 C CA . PHE B 1 787 ? 14.172 -41.375 -4.82 1 89 787 PHE B CA 1
ATOM 13314 C C . PHE B 1 787 ? 13.07 -42.312 -4.32 1 89 787 PHE B C 1
ATOM 13316 O O . PHE B 1 787 ? 11.891 -41.969 -4.348 1 89 787 PHE B O 1
ATOM 13323 N N . PHE B 1 788 ? 13.469 -43.438 -3.859 1 93.19 788 PHE B N 1
ATOM 13324 C CA . PHE B 1 788 ? 12.516 -44.469 -3.449 1 93.19 788 PHE B CA 1
ATOM 13325 C C . PHE B 1 788 ? 11.75 -44.031 -2.205 1 93.19 788 PHE B C 1
ATOM 13327 O O . PHE B 1 788 ? 10.539 -44.25 -2.111 1 93.19 788 PHE B O 1
ATOM 13334 N N . ARG B 1 789 ? 12.406 -43.5 -1.316 1 90.5 789 ARG B N 1
ATOM 13335 C CA . ARG B 1 789 ? 11.758 -43 -0.107 1 90.5 789 ARG B CA 1
ATOM 13336 C C . ARG B 1 789 ? 10.68 -41.969 -0.444 1 90.5 789 ARG B C 1
ATOM 13338 O O . ARG B 1 789 ? 9.586 -42 0.125 1 90.5 789 ARG B O 1
ATOM 13345 N N . ASN B 1 790 ? 11.062 -41.031 -1.297 1 88.94 790 ASN B N 1
ATOM 13346 C CA . ASN B 1 790 ? 10.094 -40.031 -1.727 1 88.94 790 ASN B CA 1
ATOM 13347 C C . ASN B 1 790 ? 8.914 -40.688 -2.457 1 88.94 790 ASN B C 1
ATOM 13349 O O . ASN B 1 790 ? 7.781 -40.219 -2.322 1 88.94 790 ASN B O 1
ATOM 13353 N N . PHE B 1 791 ? 9.172 -41.656 -3.297 1 91.06 791 PHE B N 1
ATOM 13354 C CA . PHE B 1 791 ? 8.148 -42.344 -4.055 1 91.06 791 PHE B CA 1
ATOM 13355 C C . PHE B 1 791 ? 7.148 -43.031 -3.115 1 91.06 791 PHE B C 1
ATOM 13357 O O . PHE B 1 791 ? 5.938 -42.812 -3.252 1 91.06 791 PHE B O 1
ATOM 13364 N N . ILE B 1 792 ? 7.633 -43.656 -2.123 1 92.75 792 ILE B N 1
ATOM 13365 C CA . ILE B 1 792 ? 6.785 -44.375 -1.177 1 92.75 792 ILE B CA 1
ATOM 13366 C C . ILE B 1 792 ? 5.992 -43.406 -0.335 1 92.75 792 ILE B C 1
ATOM 13368 O O . ILE B 1 792 ? 4.809 -43.594 -0.064 1 92.75 792 ILE B O 1
ATOM 13372 N N . SER B 1 793 ? 6.645 -42.375 0.051 1 89.81 793 SER B N 1
ATOM 13373 C CA . SER B 1 793 ? 5.977 -41.344 0.844 1 89.81 793 SER B CA 1
ATOM 13374 C C . SER B 1 793 ? 4.801 -40.75 0.086 1 89.81 793 SER B C 1
ATOM 13376 O O . SER B 1 793 ? 3.73 -40.531 0.66 1 89.81 793 SER B O 1
ATOM 13378 N N . ASN B 1 794 ? 4.984 -40.438 -1.167 1 89.62 794 ASN B N 1
ATOM 13379 C CA . ASN B 1 794 ? 3.924 -39.875 -1.995 1 89.62 794 ASN B CA 1
ATOM 13380 C C . ASN B 1 794 ? 2.76 -40.844 -2.158 1 89.62 794 ASN B C 1
ATOM 13382 O O . ASN B 1 794 ? 1.596 -40.438 -2.104 1 89.62 794 ASN B O 1
ATOM 13386 N N . VAL B 1 795 ? 3.094 -42.062 -2.369 1 92.75 795 VAL B N 1
ATOM 13387 C CA . VAL B 1 795 ? 2.066 -43.062 -2.525 1 92.75 795 VAL B CA 1
ATOM 13388 C C . VAL B 1 795 ? 1.282 -43.219 -1.224 1 92.75 795 VAL B C 1
ATOM 13390 O O . VAL B 1 795 ? 0.054 -43.344 -1.241 1 92.75 795 VAL B O 1
ATOM 13393 N N . GLU B 1 796 ? 2.002 -43.25 -0.137 1 92.5 796 GLU B N 1
ATOM 13394 C CA . GLU B 1 796 ? 1.358 -43.344 1.169 1 92.5 796 GLU B CA 1
ATOM 13395 C C . GLU B 1 796 ? 0.377 -42.219 1.401 1 92.5 796 GLU B C 1
ATOM 13397 O O . GLU B 1 796 ? -0.734 -42.438 1.89 1 92.5 796 GLU B O 1
ATOM 13402 N N . MET B 1 797 ? 0.78 -41.094 1.022 1 88 797 MET B N 1
ATOM 13403 C CA . MET B 1 797 ? -0.075 -39.906 1.17 1 88 797 MET B CA 1
ATOM 13404 C C . MET B 1 797 ? -1.346 -40.062 0.34 1 88 797 MET B C 1
ATOM 13406 O O . MET B 1 797 ? -2.436 -39.719 0.801 1 88 797 MET B O 1
ATOM 13410 N N . THR B 1 798 ? -1.216 -40.531 -0.87 1 90.5 798 THR B N 1
ATOM 13411 C CA . THR B 1 798 ? -2.363 -40.719 -1.75 1 90.5 798 THR B CA 1
ATOM 13412 C C . THR B 1 798 ? -3.295 -41.781 -1.199 1 90.5 798 THR B C 1
ATOM 13414 O O . THR B 1 798 ? -4.516 -41.656 -1.264 1 90.5 798 THR B O 1
ATOM 13417 N N . LEU B 1 799 ? -2.68 -42.812 -0.658 1 94.06 799 LEU B N 1
ATOM 13418 C CA . LEU B 1 799 ? -3.475 -43.875 -0.062 1 94.06 799 LEU B CA 1
ATOM 13419 C C . LEU B 1 799 ? -4.266 -43.375 1.137 1 94.06 799 LEU B C 1
ATOM 13421 O O . LEU B 1 799 ? -5.41 -43.781 1.349 1 94.06 799 LEU B O 1
ATOM 13425 N N . ALA B 1 800 ? -3.646 -42.531 1.857 1 90.06 800 ALA B N 1
ATOM 13426 C CA . ALA B 1 800 ? -4.309 -41.969 3.029 1 90.06 800 ALA B CA 1
ATOM 13427 C C . ALA B 1 800 ? -5.492 -41.094 2.621 1 90.06 800 ALA B C 1
ATOM 13429 O O . ALA B 1 800 ? -6.484 -41 3.35 1 90.06 800 ALA B O 1
ATOM 13430 N N . LYS B 1 801 ? -5.438 -40.5 1.47 1 88.75 801 LYS B N 1
ATOM 13431 C CA . LYS B 1 801 ? -6.516 -39.656 0.972 1 88.75 801 LYS B CA 1
ATOM 13432 C C . LYS B 1 801 ? -7.609 -40.5 0.312 1 88.75 801 LYS B C 1
ATOM 13434 O O . LYS B 1 801 ? -8.734 -40.031 0.141 1 88.75 801 LYS B O 1
ATOM 13439 N N . THR B 1 802 ? -7.289 -41.688 -0.104 1 92.62 802 THR B N 1
ATOM 13440 C CA . THR B 1 802 ? -8.242 -42.594 -0.732 1 92.62 802 THR B CA 1
ATOM 13441 C C . THR B 1 802 ? -9.227 -43.156 0.296 1 92.62 802 THR B C 1
ATOM 13443 O O . THR B 1 802 ? -8.836 -43.5 1.407 1 92.62 802 THR B O 1
ATOM 13446 N N . ASP B 1 803 ? -10.516 -43.156 -0.019 1 93.44 803 ASP B N 1
ATOM 13447 C CA . ASP B 1 803 ? -11.562 -43.688 0.844 1 93.44 803 ASP B CA 1
ATOM 13448 C C . ASP B 1 803 ? -12.484 -44.625 0.07 1 93.44 803 ASP B C 1
ATOM 13450 O O . ASP B 1 803 ? -13.469 -44.188 -0.52 1 93.44 803 ASP B O 1
ATOM 13454 N N . LEU B 1 804 ? -12.234 -45.906 0.203 1 94.88 804 LEU B N 1
ATOM 13455 C CA . LEU B 1 804 ? -12.969 -46.875 -0.587 1 94.88 804 LEU B CA 1
ATOM 13456 C C . LEU B 1 804 ? -14.367 -47.125 -0.009 1 94.88 804 LEU B C 1
ATOM 13458 O O . LEU B 1 804 ? -15.234 -47.656 -0.685 1 94.88 804 LEU B O 1
ATOM 13462 N N . ARG B 1 805 ? -14.594 -46.688 1.262 1 91.62 805 ARG B N 1
ATOM 13463 C CA . ARG B 1 805 ? -15.953 -46.719 1.803 1 91.62 805 ARG B CA 1
ATOM 13464 C C . ARG B 1 805 ? -16.875 -45.781 1.042 1 91.62 805 ARG B C 1
ATOM 13466 O O . ARG B 1 805 ? -18 -46.188 0.675 1 91.62 805 ARG B O 1
ATOM 13473 N N . ILE B 1 806 ? -16.406 -44.656 0.824 1 92.81 806 ILE B N 1
ATOM 13474 C CA . ILE B 1 806 ? -17.172 -43.656 0.08 1 92.81 806 ILE B CA 1
ATOM 13475 C C . ILE B 1 806 ? -17.266 -44.094 -1.388 1 92.81 806 ILE B C 1
ATOM 13477 O O . ILE B 1 806 ? -18.312 -43.938 -2.02 1 92.81 806 ILE B O 1
ATOM 13481 N N . ALA B 1 807 ? -16.125 -44.594 -1.91 1 96 807 ALA B N 1
ATOM 13482 C CA . ALA B 1 807 ? -16.109 -45.062 -3.295 1 96 807 ALA B CA 1
ATOM 13483 C C . ALA B 1 807 ? -17.156 -46.156 -3.52 1 96 807 ALA B C 1
ATOM 13485 O O . ALA B 1 807 ? -17.797 -46.188 -4.574 1 96 807 ALA B O 1
ATOM 13486 N N . GLN B 1 808 ? -17.281 -46.938 -2.561 1 95.31 808 GLN B N 1
ATOM 13487 C CA . GLN B 1 808 ? -18.266 -48.031 -2.639 1 95.31 808 GLN B CA 1
ATOM 13488 C C . GLN B 1 808 ? -19.688 -47.438 -2.787 1 95.31 808 GLN B C 1
ATOM 13490 O O . GLN B 1 808 ? -20.5 -48 -3.516 1 95.31 808 GLN B O 1
ATOM 13495 N N . HIS B 1 809 ? -19.906 -46.406 -2.084 1 92.69 809 HIS B N 1
ATOM 13496 C CA . HIS B 1 809 ? -21.203 -45.75 -2.191 1 92.69 809 HIS B CA 1
ATOM 13497 C C . HIS B 1 809 ? -21.453 -45.219 -3.605 1 92.69 809 HIS B C 1
ATOM 13499 O O . HIS B 1 809 ? -22.562 -45.344 -4.129 1 92.69 809 HIS B O 1
ATOM 13505 N N . TYR B 1 810 ? -20.484 -44.656 -4.258 1 96.12 810 TYR B N 1
ATOM 13506 C CA . TYR B 1 810 ? -20.578 -44.25 -5.652 1 96.12 810 TYR B CA 1
ATOM 13507 C C . TYR B 1 810 ? -20.906 -45.406 -6.555 1 96.12 810 TYR B C 1
ATOM 13509 O O . TYR B 1 810 ? -21.812 -45.312 -7.395 1 96.12 810 TYR B O 1
ATOM 13517 N N . VAL B 1 811 ? -20.219 -46.5 -6.332 1 96.88 811 VAL B N 1
ATOM 13518 C CA . VAL B 1 811 ? -20.312 -47.656 -7.199 1 96.88 811 VAL B CA 1
ATOM 13519 C C . VAL B 1 811 ? -21.672 -48.312 -7.012 1 96.88 811 VAL B C 1
ATOM 13521 O O . VAL B 1 811 ? -22.375 -48.625 -7.988 1 96.88 811 VAL B O 1
ATOM 13524 N N . ASP B 1 812 ? -22.062 -48.469 -5.809 1 94.88 812 ASP B N 1
ATOM 13525 C CA . ASP B 1 812 ? -23.312 -49.156 -5.512 1 94.88 812 ASP B CA 1
ATOM 13526 C C . ASP B 1 812 ? -24.516 -48.375 -6.062 1 94.88 812 ASP B C 1
ATOM 13528 O O . ASP B 1 812 ? -25.484 -48.969 -6.52 1 94.88 812 ASP B O 1
ATOM 13532 N N . THR B 1 813 ? -24.406 -47.094 -6.035 1 93.12 813 THR B N 1
ATOM 13533 C CA . THR B 1 813 ? -25.547 -46.281 -6.383 1 93.12 813 THR B CA 1
ATOM 13534 C C . THR B 1 813 ? -25.562 -45.969 -7.879 1 93.12 813 THR B C 1
ATOM 13536 O O . THR B 1 813 ? -26.625 -45.875 -8.492 1 93.12 813 THR B O 1
ATOM 13539 N N . LEU B 1 814 ? -24.453 -45.844 -8.523 1 95.25 814 LEU B N 1
ATOM 13540 C CA . LEU B 1 814 ? -24.422 -45.25 -9.844 1 95.25 814 LEU B CA 1
ATOM 13541 C C . LEU B 1 814 ? -23.984 -46.25 -10.906 1 95.25 814 LEU B C 1
ATOM 13543 O O . LEU B 1 814 ? -24.266 -46.062 -12.094 1 95.25 814 LEU B O 1
ATOM 13547 N N . VAL B 1 815 ? -23.266 -47.281 -10.523 1 96.62 815 VAL B N 1
ATOM 13548 C CA . VAL B 1 815 ? -22.625 -48.188 -11.492 1 96.62 815 VAL B CA 1
ATOM 13549 C C . VAL B 1 815 ? -23.5 -49.406 -11.727 1 96.62 815 VAL B C 1
ATOM 13551 O O . VAL B 1 815 ? -23.938 -50.062 -10.766 1 96.62 815 VAL B O 1
ATOM 13554 N N . PRO B 1 816 ? -23.734 -49.719 -12.969 1 95.69 816 PRO B N 1
ATOM 13555 C CA . PRO B 1 816 ? -24.469 -50.969 -13.258 1 95.69 816 PRO B CA 1
ATOM 13556 C C . PRO B 1 816 ? -23.734 -52.219 -12.75 1 95.69 816 PRO B C 1
ATOM 13558 O O . PRO B 1 816 ? -22.5 -52.25 -12.727 1 95.69 816 PRO B O 1
ATOM 13561 N N . ASP B 1 817 ? -24.453 -53.25 -12.461 1 95.69 817 ASP B N 1
ATOM 13562 C CA . ASP B 1 817 ? -23.938 -54.438 -11.828 1 95.69 817 ASP B CA 1
ATOM 13563 C C . ASP B 1 817 ? -22.891 -55.125 -12.711 1 95.69 817 ASP B C 1
ATOM 13565 O O . ASP B 1 817 ? -21.906 -55.688 -12.211 1 95.69 817 ASP B O 1
ATOM 13569 N N . GLU B 1 818 ? -23.062 -55.031 -13.984 1 96 818 GLU B N 1
ATOM 13570 C CA . GLU B 1 818 ? -22.172 -55.719 -14.914 1 96 818 GLU B CA 1
ATOM 13571 C C . GLU B 1 818 ? -20.781 -55.094 -14.93 1 96 818 GLU B C 1
ATOM 13573 O O . GLU B 1 818 ? -19.812 -55.719 -15.359 1 96 818 GLU B O 1
ATOM 13578 N N . LEU B 1 819 ? -20.688 -53.844 -14.398 1 96.88 819 LEU B N 1
ATOM 13579 C CA . LEU B 1 819 ? -19.438 -53.125 -14.438 1 96.88 819 LEU B CA 1
ATOM 13580 C C . LEU B 1 819 ? -18.734 -53.156 -13.078 1 96.88 819 LEU B C 1
ATOM 13582 O O . LEU B 1 819 ? -17.578 -52.75 -12.953 1 96.88 819 LEU B O 1
ATOM 13586 N N . LYS B 1 820 ? -19.281 -53.719 -12.047 1 97.06 820 LYS B N 1
ATOM 13587 C CA . LYS B 1 820 ? -18.797 -53.594 -10.672 1 97.06 820 LYS B CA 1
ATOM 13588 C C . LYS B 1 820 ? -17.547 -54.469 -10.453 1 97.06 820 LYS B C 1
ATOM 13590 O O . LYS B 1 820 ? -16.828 -54.25 -9.477 1 97.06 820 LYS B O 1
ATOM 13595 N N . HIS B 1 821 ? -17.312 -55.375 -11.383 1 96.38 821 HIS B N 1
ATOM 13596 C CA . HIS B 1 821 ? -16.109 -56.188 -11.273 1 96.38 821 HIS B CA 1
ATOM 13597 C C . HIS B 1 821 ? -14.852 -55.344 -11.398 1 96.38 821 HIS B C 1
ATOM 13599 O O . HIS B 1 821 ? -13.797 -55.688 -10.875 1 96.38 821 HIS B O 1
ATOM 13605 N N . VAL B 1 822 ? -15 -54.25 -12.047 1 97.12 822 VAL B N 1
ATOM 13606 C CA . VAL B 1 822 ? -13.867 -53.344 -12.164 1 97.12 822 VAL B CA 1
ATOM 13607 C C . VAL B 1 822 ? -13.477 -52.812 -10.781 1 97.12 822 VAL B C 1
ATOM 13609 O O . VAL B 1 822 ? -12.289 -52.719 -10.453 1 97.12 822 VAL B O 1
ATOM 13612 N N . PHE B 1 823 ? -14.477 -52.469 -9.977 1 97.75 823 PHE B N 1
ATOM 13613 C CA . PHE B 1 823 ? -14.227 -51.969 -8.633 1 97.75 823 PHE B CA 1
ATOM 13614 C C . PHE B 1 823 ? -13.609 -53.062 -7.758 1 97.75 823 PHE B C 1
ATOM 13616 O O . PHE B 1 823 ? -12.766 -52.75 -6.906 1 97.75 823 PHE B O 1
ATOM 13623 N N . ASP B 1 824 ? -13.977 -54.25 -7.992 1 97.06 824 ASP B N 1
ATOM 13624 C CA . ASP B 1 824 ? -13.398 -55.344 -7.246 1 97.06 824 ASP B CA 1
ATOM 13625 C C . ASP B 1 824 ? -11.898 -55.469 -7.531 1 97.06 824 ASP B C 1
ATOM 13627 O O . ASP B 1 824 ? -11.109 -55.75 -6.625 1 97.06 824 ASP B O 1
ATOM 13631 N N . THR B 1 825 ? -11.594 -55.281 -8.75 1 97.31 825 THR B N 1
ATOM 13632 C CA . THR B 1 825 ? -10.195 -55.312 -9.148 1 97.31 825 THR B CA 1
ATOM 13633 C C . THR B 1 825 ? -9.414 -54.188 -8.484 1 97.31 825 THR B C 1
ATOM 13635 O O . THR B 1 825 ? -8.289 -54.406 -8.023 1 97.31 825 THR B O 1
ATOM 13638 N N . ILE B 1 826 ? -10.055 -53.031 -8.445 1 97.81 826 ILE B N 1
ATOM 13639 C CA . ILE B 1 826 ? -9.43 -51.844 -7.84 1 97.81 826 ILE B CA 1
ATOM 13640 C C . ILE B 1 826 ? -9.25 -52.062 -6.34 1 97.81 826 ILE B C 1
ATOM 13642 O O . ILE B 1 826 ? -8.188 -51.781 -5.781 1 97.81 826 ILE B O 1
ATOM 13646 N N . LYS B 1 827 ? -10.203 -52.625 -5.672 1 97.81 827 LYS B N 1
ATOM 13647 C CA . LYS B 1 827 ? -10.172 -52.906 -4.238 1 97.81 827 LYS B CA 1
ATOM 13648 C C . LYS B 1 827 ? -9.062 -53.875 -3.893 1 97.81 827 LYS B C 1
ATOM 13650 O O . LYS B 1 827 ? -8.352 -53.719 -2.902 1 97.81 827 LYS B O 1
ATOM 13655 N N . ALA B 1 828 ? -8.93 -54.844 -4.715 1 97.75 828 ALA B N 1
ATOM 13656 C CA . ALA B 1 828 ? -7.918 -55.875 -4.48 1 97.75 828 ALA B CA 1
ATOM 13657 C C . ALA B 1 828 ? -6.516 -55.281 -4.57 1 97.75 828 ALA B C 1
ATOM 13659 O O . ALA B 1 828 ? -5.652 -55.594 -3.738 1 97.75 828 ALA B O 1
ATOM 13660 N N . GLU B 1 829 ? -6.312 -54.531 -5.59 1 98.12 829 GLU B N 1
ATOM 13661 C CA . GLU B 1 829 ? -5 -53.906 -5.73 1 98.12 829 GLU B CA 1
ATOM 13662 C C . GLU B 1 829 ? -4.738 -52.906 -4.602 1 98.12 829 GLU B C 1
ATOM 13664 O O . GLU B 1 829 ? -3.6 -52.75 -4.16 1 98.12 829 GLU B O 1
ATOM 13669 N N . HIS B 1 830 ? -5.828 -52.219 -4.176 1 98.06 830 HIS B N 1
ATOM 13670 C CA . HIS B 1 830 ? -5.691 -51.281 -3.076 1 98.06 830 HIS B CA 1
ATOM 13671 C C . HIS B 1 830 ? -5.262 -51.969 -1.791 1 98.06 830 HIS B C 1
ATOM 13673 O O . HIS B 1 830 ? -4.348 -51.5 -1.104 1 98.06 830 HIS B O 1
ATOM 13679 N N . GLU B 1 831 ? -5.867 -53.031 -1.496 1 97.75 831 GLU B N 1
ATOM 13680 C CA . GLU B 1 831 ? -5.527 -53.812 -0.304 1 97.75 831 GLU B CA 1
ATOM 13681 C C . GLU B 1 831 ? -4.086 -54.312 -0.364 1 97.75 831 GLU B C 1
ATOM 13683 O O . GLU B 1 831 ? -3.361 -54.25 0.63 1 97.75 831 GLU B O 1
ATOM 13688 N N . LEU B 1 832 ? -3.766 -54.781 -1.536 1 98.06 832 LEU B N 1
ATOM 13689 C CA . LEU B 1 832 ? -2.402 -55.25 -1.738 1 98.06 832 LEU B CA 1
ATOM 13690 C C . LEU B 1 832 ? -1.397 -54.125 -1.56 1 98.06 832 LEU B C 1
ATOM 13692 O O . LEU B 1 832 ? -0.359 -54.281 -0.919 1 98.06 832 LEU B O 1
ATOM 13696 N N . THR B 1 833 ? -1.694 -52.969 -2.156 1 98.06 833 THR B N 1
ATOM 13697 C CA . THR B 1 833 ? -0.793 -51.844 -2.094 1 98.06 833 THR B CA 1
ATOM 13698 C C . THR B 1 833 ? -0.62 -51.344 -0.655 1 98.06 833 THR B C 1
ATOM 13700 O O . THR B 1 833 ? 0.497 -51.062 -0.221 1 98.06 833 THR B O 1
ATOM 13703 N N . VAL B 1 834 ? -1.703 -51.25 0.119 1 97.88 834 VAL B N 1
ATOM 13704 C CA . VAL B 1 834 ? -1.64 -50.844 1.515 1 97.88 834 VAL B CA 1
ATOM 13705 C C . VAL B 1 834 ? -0.775 -51.812 2.311 1 97.88 834 VAL B C 1
ATOM 13707 O O . VAL B 1 834 ? 0.097 -51.406 3.076 1 97.88 834 VAL B O 1
ATOM 13710 N N . ALA B 1 835 ? -0.945 -53.031 2.076 1 97.31 835 ALA B N 1
ATOM 13711 C CA . ALA B 1 835 ? -0.201 -54.062 2.807 1 97.31 835 ALA B CA 1
ATOM 13712 C C . ALA B 1 835 ? 1.292 -53.969 2.508 1 97.31 835 ALA B C 1
ATOM 13714 O O . ALA B 1 835 ? 2.119 -54.062 3.418 1 97.31 835 ALA B O 1
ATOM 13715 N N . GLU B 1 836 ? 1.589 -53.875 1.245 1 97 836 GLU B N 1
ATOM 13716 C CA . GLU B 1 836 ? 2.992 -53.844 0.844 1 97 836 GLU B CA 1
ATOM 13717 C C . GLU B 1 836 ? 3.672 -52.562 1.331 1 97 836 GLU B C 1
ATOM 13719 O O . GLU B 1 836 ? 4.844 -52.594 1.716 1 97 836 GLU B O 1
ATOM 13724 N N . VAL B 1 837 ? 2.971 -51.406 1.25 1 96.44 837 VAL B N 1
ATOM 13725 C CA . VAL B 1 837 ? 3.525 -50.125 1.697 1 96.44 837 VAL B CA 1
ATOM 13726 C C . VAL B 1 837 ? 3.777 -50.188 3.203 1 96.44 837 VAL B C 1
ATOM 13728 O O . VAL B 1 837 ? 4.805 -49.688 3.682 1 96.44 837 VAL B O 1
ATOM 13731 N N . LEU B 1 838 ? 2.855 -50.75 3.971 1 96.69 838 LEU B N 1
ATOM 13732 C CA . LEU B 1 838 ? 3.025 -50.875 5.414 1 96.69 838 LEU B CA 1
ATOM 13733 C C . LEU B 1 838 ? 4.207 -51.781 5.746 1 96.69 838 LEU B C 1
ATOM 13735 O O . LEU B 1 838 ? 4.914 -51.562 6.73 1 96.69 838 LEU B O 1
ATOM 13739 N N . ARG B 1 839 ? 4.445 -52.75 4.945 1 94.75 839 ARG B N 1
ATOM 13740 C CA . ARG B 1 839 ? 5.59 -53.656 5.133 1 94.75 839 ARG B CA 1
ATOM 13741 C C . ARG B 1 839 ? 6.902 -52.906 4.914 1 94.75 839 ARG B C 1
ATOM 13743 O O . ARG B 1 839 ? 7.871 -53.094 5.648 1 94.75 839 ARG B O 1
ATOM 13750 N N . VAL B 1 840 ? 6.883 -52.094 3.912 1 94.56 840 VAL B N 1
ATOM 13751 C CA . VAL B 1 840 ? 8.086 -51.375 3.562 1 94.56 840 VAL B CA 1
ATOM 13752 C C . VAL B 1 840 ? 8.375 -50.312 4.637 1 94.56 840 VAL B C 1
ATOM 13754 O O . VAL B 1 840 ? 9.523 -50.156 5.059 1 94.56 840 VAL B O 1
ATOM 13757 N N . THR B 1 841 ? 7.359 -49.562 5.059 1 93.31 841 THR B N 1
ATOM 13758 C CA . THR B 1 841 ? 7.539 -48.438 5.98 1 93.31 841 THR B CA 1
ATOM 13759 C C . THR B 1 841 ? 7.672 -48.938 7.418 1 93.31 841 THR B C 1
ATOM 13761 O O . THR B 1 841 ? 8.203 -48.219 8.281 1 93.31 841 THR B O 1
ATOM 13764 N N . GLY B 1 842 ? 7.176 -50.062 7.711 1 91.38 842 GLY B N 1
ATOM 13765 C CA . GLY B 1 842 ? 7.188 -50.625 9.055 1 91.38 842 GLY B CA 1
ATOM 13766 C C . GLY B 1 842 ? 6.09 -50.062 9.938 1 91.38 842 GLY B C 1
ATOM 13767 O O . GLY B 1 842 ? 6.09 -50.281 11.156 1 91.38 842 GLY B O 1
ATOM 13768 N N . GLU B 1 843 ? 5.156 -49.406 9.289 1 93.12 843 GLU B N 1
ATOM 13769 C CA . GLU B 1 843 ? 4.062 -48.781 10.039 1 93.12 843 GLU B CA 1
ATOM 13770 C C . GLU B 1 843 ? 2.904 -49.781 10.219 1 93.12 843 GLU B C 1
ATOM 13772 O O . GLU B 1 843 ? 2.742 -50.688 9.43 1 93.12 843 GLU B O 1
ATOM 13777 N N . SER B 1 844 ? 2.105 -49.531 11.289 1 93.19 844 SER B N 1
ATOM 13778 C CA . SER B 1 844 ? 0.913 -50.344 11.5 1 93.19 844 SER B CA 1
ATOM 13779 C C . SER B 1 844 ? -0.27 -49.812 10.695 1 93.19 844 SER B C 1
ATOM 13781 O O . SER B 1 844 ? -1.086 -50.594 10.195 1 93.19 844 SER B O 1
ATOM 13783 N N . GLU B 1 845 ? -0.29 -48.469 10.656 1 93.44 845 GLU B N 1
ATOM 13784 C CA . GLU B 1 845 ? -1.294 -47.781 9.852 1 93.44 845 GLU B CA 1
ATOM 13785 C C . GLU B 1 845 ? -0.663 -46.688 9.016 1 93.44 845 GLU B C 1
ATOM 13787 O O . GLU B 1 845 ? 0.422 -46.188 9.336 1 93.44 845 GLU B O 1
ATOM 13792 N N . LEU B 1 846 ? -1.356 -46.438 7.957 1 92 846 LEU B N 1
ATOM 13793 C CA . LEU B 1 846 ? -0.845 -45.375 7.086 1 92 846 LEU B CA 1
ATOM 13794 C C . LEU B 1 846 ? -0.648 -44.094 7.855 1 92 846 LEU B C 1
ATOM 13796 O O . LEU B 1 846 ? -1.52 -43.688 8.625 1 92 846 LEU B O 1
ATOM 13800 N N . LEU B 1 847 ? 0.469 -43.375 7.727 1 88.94 847 LEU B N 1
ATOM 13801 C CA . LEU B 1 847 ? 0.842 -42.062 8.242 1 88.94 847 LEU B CA 1
ATOM 13802 C C . LEU B 1 847 ? 1.073 -42.125 9.75 1 88.94 847 LEU B C 1
ATOM 13804 O O . LEU B 1 847 ? 0.922 -41.094 10.445 1 88.94 847 LEU B O 1
ATOM 13808 N N . ASP B 1 848 ? 1.391 -43.25 10.297 1 87.31 848 ASP B N 1
ATOM 13809 C CA . ASP B 1 848 ? 1.719 -43.375 11.711 1 87.31 848 ASP B CA 1
ATOM 13810 C C . ASP B 1 848 ? 2.912 -42.5 12.078 1 87.31 848 ASP B C 1
ATOM 13812 O O . ASP B 1 848 ? 3.023 -42.031 13.219 1 87.31 848 ASP B O 1
ATOM 13816 N N . ALA B 1 849 ? 3.707 -42.281 11.117 1 82.44 849 ALA B N 1
ATOM 13817 C CA . ALA B 1 849 ? 4.902 -41.469 11.344 1 82.44 849 ALA B CA 1
ATOM 13818 C C . ALA B 1 849 ? 4.57 -40 11.367 1 82.44 849 ALA B C 1
ATOM 13820 O O . ALA B 1 849 ? 5.387 -39.156 11.789 1 82.44 849 ALA B O 1
ATOM 13821 N N . ASP B 1 850 ? 3.361 -39.625 10.969 1 81.5 850 ASP B N 1
ATOM 13822 C CA . ASP B 1 850 ? 2.908 -38.219 10.961 1 81.5 850 ASP B CA 1
ATOM 13823 C C . ASP B 1 850 ? 1.521 -38.094 11.586 1 81.5 850 ASP B C 1
ATOM 13825 O O . ASP B 1 850 ? 0.542 -37.812 10.891 1 81.5 850 ASP B O 1
ATOM 13829 N N . PRO B 1 851 ? 1.48 -38.094 12.844 1 76.25 851 PRO B N 1
ATOM 13830 C CA . PRO B 1 851 ? 0.19 -38.125 13.539 1 76.25 851 PRO B CA 1
ATOM 13831 C C . PRO B 1 851 ? -0.619 -36.844 13.328 1 76.25 851 PRO B C 1
ATOM 13833 O O . PRO B 1 851 ? -1.852 -36.906 13.305 1 76.25 851 PRO B O 1
ATOM 13836 N N . VAL B 1 852 ? 0.064 -35.75 13.133 1 69.44 852 VAL B N 1
ATOM 13837 C CA . VAL B 1 852 ? -0.626 -34.469 12.938 1 69.44 852 VAL B CA 1
ATOM 13838 C C . VAL B 1 852 ? -1.359 -34.5 11.594 1 69.44 852 VAL B C 1
ATOM 13840 O O . VAL B 1 852 ? -2.521 -34.094 11.516 1 69.44 852 VAL B O 1
ATOM 13843 N N . LEU B 1 853 ? -0.706 -35.031 10.648 1 75.44 853 LEU B N 1
ATOM 13844 C CA . LEU B 1 853 ? -1.322 -35.125 9.328 1 75.44 853 LEU B CA 1
ATOM 13845 C C . LEU B 1 853 ? -2.473 -36.125 9.344 1 75.44 853 LEU B C 1
ATOM 13847 O O . LEU B 1 853 ? -3.508 -35.875 8.711 1 75.44 853 LEU B O 1
ATOM 13851 N N . LYS B 1 854 ? -2.258 -37.156 10.078 1 80 854 LYS B N 1
ATOM 13852 C CA . LYS B 1 854 ? -3.299 -38.188 10.211 1 80 854 LYS B CA 1
ATOM 13853 C C . LYS B 1 854 ? -4.551 -37.594 10.859 1 80 854 LYS B C 1
ATOM 13855 O O . LYS B 1 854 ? -5.668 -37.844 10.398 1 80 854 LYS B O 1
ATOM 13860 N N . GLN B 1 855 ? -4.352 -36.781 11.852 1 73.88 855 GLN B N 1
ATOM 13861 C CA . GLN B 1 855 ? -5.473 -36.156 12.539 1 73.88 855 GLN B CA 1
ATOM 13862 C C . GLN B 1 855 ? -6.164 -35.125 11.656 1 73.88 855 GLN B C 1
ATOM 13864 O O . GLN B 1 855 ? -7.391 -35 11.688 1 73.88 855 GLN B O 1
ATOM 13869 N N . THR B 1 856 ? -5.426 -34.469 10.883 1 72.88 856 THR B N 1
ATOM 13870 C CA . THR B 1 856 ? -5.977 -33.469 9.969 1 72.88 856 THR B CA 1
ATOM 13871 C C . THR B 1 856 ? -6.887 -34.125 8.938 1 72.88 856 THR B C 1
ATOM 13873 O O . THR B 1 856 ? -7.969 -33.625 8.641 1 72.88 856 THR B O 1
ATOM 13876 N N . PHE B 1 857 ? -6.516 -35.25 8.477 1 77.12 857 PHE B N 1
ATOM 13877 C CA . PHE B 1 857 ? -7.309 -35.969 7.48 1 77.12 857 PHE B CA 1
ATOM 13878 C C . PHE B 1 857 ? -8.602 -36.5 8.094 1 77.12 857 PHE B C 1
ATOM 13880 O O . PHE B 1 857 ? -9.656 -36.469 7.449 1 77.12 857 PHE B O 1
ATOM 13887 N N . THR B 1 858 ? -8.508 -36.844 9.32 1 75.38 858 THR B N 1
ATOM 13888 C CA . THR B 1 858 ? -9.688 -37.375 10 1 75.38 858 THR B CA 1
ATOM 13889 C C . THR B 1 858 ? -10.727 -36.281 10.203 1 75.38 858 THR B C 1
ATOM 13891 O O . THR B 1 858 ? -11.922 -36.5 9.992 1 75.38 858 THR B O 1
ATOM 13894 N N . ILE B 1 859 ? -10.281 -35.188 10.562 1 71.06 859 ILE B N 1
ATOM 13895 C CA . ILE B 1 859 ? -11.172 -34.062 10.789 1 71.06 859 ILE B CA 1
ATOM 13896 C C . ILE B 1 859 ? -11.789 -33.625 9.469 1 71.06 859 ILE B C 1
ATOM 13898 O O . ILE B 1 859 ? -12.969 -33.281 9.406 1 71.06 859 ILE B O 1
ATOM 13902 N N . ARG B 1 860 ? -11.078 -33.656 8.453 1 78.44 860 ARG B N 1
ATOM 13903 C CA . ARG B 1 860 ? -11.547 -33.219 7.148 1 78.44 860 ARG B CA 1
ATOM 13904 C C . ARG B 1 860 ? -12.594 -34.188 6.59 1 78.44 860 ARG B C 1
ATOM 13906 O O . ARG B 1 860 ? -13.531 -33.75 5.91 1 78.44 860 ARG B O 1
ATOM 13913 N N . ASP B 1 861 ? -12.453 -35.406 6.93 1 80.75 861 ASP B N 1
ATOM 13914 C CA . ASP B 1 861 ? -13.383 -36.406 6.418 1 80.75 861 ASP B CA 1
ATOM 13915 C C . ASP B 1 861 ? -14.797 -36.188 6.945 1 80.75 861 ASP B C 1
ATOM 13917 O O . ASP B 1 861 ? -15.773 -36.438 6.246 1 80.75 861 ASP B O 1
ATOM 13921 N N . ALA B 1 862 ? -14.852 -35.625 8.094 1 75.12 862 ALA B N 1
ATOM 13922 C CA . ALA B 1 862 ? -16.156 -35.375 8.711 1 75.12 862 ALA B CA 1
ATOM 13923 C C . ALA B 1 862 ? -16.938 -34.312 7.918 1 75.12 862 ALA B C 1
ATOM 13925 O O . ALA B 1 862 ? -18.172 -34.312 7.941 1 75.12 862 ALA B O 1
ATOM 13926 N N . TYR B 1 863 ? -16.281 -33.562 7.238 1 79.69 863 TYR B N 1
ATOM 13927 C CA . TYR B 1 863 ? -16.953 -32.531 6.477 1 79.69 863 TYR B CA 1
ATOM 13928 C C . TYR B 1 863 ? -16.969 -32.844 4.992 1 79.69 863 TYR B C 1
ATOM 13930 O O . TYR B 1 863 ? -17.766 -32.281 4.238 1 79.69 863 TYR B O 1
ATOM 13938 N N . LEU B 1 864 ? -16.188 -33.781 4.566 1 88.69 864 LEU B N 1
ATOM 13939 C CA . LEU B 1 864 ? -16.094 -34.125 3.156 1 88.69 864 LEU B CA 1
ATOM 13940 C C . LEU B 1 864 ? -17.141 -35.188 2.803 1 88.69 864 LEU B C 1
ATOM 13942 O O . LEU B 1 864 ? -17.703 -35.188 1.709 1 88.69 864 LEU B O 1
ATOM 13946 N N . ASP B 1 865 ? -17.422 -36.031 3.703 1 91.44 865 ASP B N 1
ATOM 13947 C CA . ASP B 1 865 ? -18.312 -37.156 3.455 1 91.44 865 ASP B CA 1
ATOM 13948 C C . ASP B 1 865 ? -19.703 -36.719 3.062 1 91.44 865 ASP B C 1
ATOM 13950 O O . ASP B 1 865 ? -20.281 -37.188 2.094 1 91.44 865 ASP B O 1
ATOM 13954 N N . PRO B 1 866 ? -20.156 -35.688 3.793 1 90.56 866 PRO B N 1
ATOM 13955 C CA . PRO B 1 866 ? -21.5 -35.219 3.412 1 90.56 866 PRO B CA 1
ATOM 13956 C C . PRO B 1 866 ? -21.562 -34.719 1.969 1 90.56 866 PRO B C 1
ATOM 13958 O O . PRO B 1 866 ? -22.562 -34.938 1.286 1 90.56 866 PRO B O 1
ATOM 13961 N N . ILE B 1 867 ? -20.594 -34.125 1.499 1 92.88 867 ILE B N 1
ATOM 13962 C CA . ILE B 1 867 ? -20.562 -33.594 0.137 1 92.88 867 ILE B CA 1
ATOM 13963 C C . ILE B 1 867 ? -20.516 -34.75 -0.858 1 92.88 867 ILE B C 1
ATOM 13965 O O . ILE B 1 867 ? -21.188 -34.719 -1.896 1 92.88 867 ILE B O 1
ATOM 13969 N N . SER B 1 868 ? -19.766 -35.75 -0.509 1 93.81 868 SER B N 1
ATOM 13970 C CA . SER B 1 868 ? -19.688 -36.938 -1.376 1 93.81 868 SER B CA 1
ATOM 13971 C C . SER B 1 868 ? -21.031 -37.656 -1.477 1 93.81 868 SER B C 1
ATOM 13973 O O . SER B 1 868 ? -21.453 -38.031 -2.568 1 93.81 868 SER B O 1
ATOM 13975 N N . TYR B 1 869 ? -21.688 -37.812 -0.328 1 93.38 869 TYR B N 1
ATOM 13976 C CA . TYR B 1 869 ? -23 -38.438 -0.334 1 93.38 869 TYR B CA 1
ATOM 13977 C C . TYR B 1 869 ? -23.984 -37.656 -1.178 1 93.38 869 TYR B C 1
ATOM 13979 O O . TYR B 1 869 ? -24.781 -38.219 -1.937 1 93.38 869 TYR B O 1
ATOM 13987 N N . LEU B 1 870 ? -23.875 -36.406 -1.017 1 93.69 870 LEU B N 1
ATOM 13988 C CA . LEU B 1 870 ? -24.766 -35.531 -1.78 1 93.69 870 LEU B CA 1
ATOM 13989 C C . LEU B 1 870 ? -24.453 -35.625 -3.27 1 93.69 870 LEU B C 1
ATOM 13991 O O . LEU B 1 870 ? -25.359 -35.594 -4.105 1 93.69 870 LEU B O 1
ATOM 13995 N N . GLN B 1 871 ? -23.203 -35.625 -3.582 1 94.69 871 GLN B N 1
ATOM 13996 C CA . GLN B 1 871 ? -22.797 -35.719 -4.98 1 94.69 871 GLN B CA 1
ATOM 13997 C C . GLN B 1 871 ? -23.328 -37 -5.625 1 94.69 871 GLN B C 1
ATOM 13999 O O . GLN B 1 871 ? -23.828 -36.969 -6.75 1 94.69 871 GLN B O 1
ATOM 14004 N N . VAL B 1 872 ? -23.297 -38.094 -4.891 1 94.94 872 VAL B N 1
ATOM 14005 C CA . VAL B 1 872 ? -23.812 -39.375 -5.383 1 94.94 872 VAL B CA 1
ATOM 14006 C C . VAL B 1 872 ? -25.312 -39.281 -5.609 1 94.94 872 VAL B C 1
ATOM 14008 O O . VAL B 1 872 ? -25.828 -39.719 -6.645 1 94.94 872 VAL B O 1
ATOM 14011 N N . ALA B 1 873 ? -25.953 -38.688 -4.664 1 93.06 873 ALA B N 1
ATOM 14012 C CA . ALA B 1 873 ? -27.406 -38.531 -4.754 1 93.06 873 ALA B CA 1
ATOM 14013 C C . ALA B 1 873 ? -27.797 -37.688 -5.953 1 93.06 873 ALA B C 1
ATOM 14015 O O . ALA B 1 873 ? -28.734 -38.031 -6.688 1 93.06 873 ALA B O 1
ATOM 14016 N N . LEU B 1 874 ? -27.156 -36.656 -6.137 1 93.81 874 LEU B N 1
ATOM 14017 C CA . LEU B 1 874 ? -27.484 -35.719 -7.207 1 93.81 874 LEU B CA 1
ATOM 14018 C C . LEU B 1 874 ? -27.125 -36.312 -8.57 1 93.81 874 LEU B C 1
ATOM 14020 O O . LEU B 1 874 ? -27.844 -36.062 -9.547 1 93.81 874 LEU B O 1
ATOM 14024 N N . LEU B 1 875 ? -26.031 -37.031 -8.672 1 93.94 875 LEU B N 1
ATOM 14025 C CA . LEU B 1 875 ? -25.672 -37.719 -9.906 1 93.94 875 LEU B CA 1
ATOM 14026 C C . LEU B 1 875 ? -26.734 -38.75 -10.281 1 93.94 875 LEU B C 1
ATOM 14028 O O . LEU B 1 875 ? -27.094 -38.875 -11.453 1 93.94 875 LEU B O 1
ATOM 14032 N N . GLY B 1 876 ? -27.109 -39.438 -9.25 1 92.31 876 GLY B N 1
ATOM 14033 C CA . GLY B 1 876 ? -28.156 -40.406 -9.477 1 92.31 876 GLY B CA 1
ATOM 14034 C C . GLY B 1 876 ? -29.422 -39.781 -10.039 1 92.31 876 GLY B C 1
ATOM 14035 O O . GLY B 1 876 ? -30 -40.312 -11 1 92.31 876 GLY B O 1
ATOM 14036 N N . ARG B 1 877 ? -29.797 -38.688 -9.477 1 91.19 877 ARG B N 1
ATOM 14037 C CA . ARG B 1 877 ? -30.984 -37.969 -9.93 1 91.19 877 ARG B CA 1
ATOM 14038 C C . ARG B 1 877 ? -30.812 -37.5 -11.359 1 91.19 877 ARG B C 1
ATOM 14040 O O . ARG B 1 877 ? -31.75 -37.562 -12.164 1 91.19 877 ARG B O 1
ATOM 14047 N N . GLN B 1 878 ? -29.734 -36.969 -11.641 1 91.25 878 GLN B N 1
ATOM 14048 C CA . GLN B 1 878 ? -29.453 -36.438 -12.969 1 91.25 878 GLN B CA 1
ATOM 14049 C C . GLN B 1 878 ? -29.5 -37.531 -14.031 1 91.25 878 GLN B C 1
ATOM 14051 O O . GLN B 1 878 ? -30.062 -37.344 -15.109 1 91.25 878 GLN B O 1
ATOM 14056 N N . ARG B 1 879 ? -28.922 -38.625 -13.766 1 91 879 ARG B N 1
ATOM 14057 C CA . ARG B 1 879 ? -28.844 -39.719 -14.719 1 91 879 ARG B CA 1
ATOM 14058 C C . ARG B 1 879 ? -30.219 -40.375 -14.891 1 91 879 ARG B C 1
ATOM 14060 O O . ARG B 1 879 ? -30.547 -40.844 -15.984 1 91 879 ARG B O 1
ATOM 14067 N N . GLU B 1 880 ? -30.969 -40.406 -13.82 1 89.94 880 GLU B N 1
ATOM 14068 C CA . GLU B 1 880 ? -32.344 -40.906 -13.93 1 89.94 880 GLU B CA 1
ATOM 14069 C C . GLU B 1 880 ? -33.188 -39.969 -14.805 1 89.94 880 GLU B C 1
ATOM 14071 O O . GLU B 1 880 ? -33.969 -40.438 -15.625 1 89.94 880 GLU B O 1
ATOM 14076 N N . ALA B 1 881 ? -32.969 -38.75 -14.602 1 90.25 881 ALA B N 1
ATOM 14077 C CA . ALA B 1 881 ? -33.688 -37.781 -15.406 1 90.25 881 ALA B CA 1
ATOM 14078 C C . ALA B 1 881 ? -33.281 -37.875 -16.875 1 90.25 881 ALA B C 1
ATOM 14080 O O . ALA B 1 881 ? -34.125 -37.75 -17.766 1 90.25 881 ALA B O 1
ATOM 14081 N N . ALA B 1 882 ? -32.031 -38 -17.125 1 86.62 882 ALA B N 1
ATOM 14082 C CA . ALA B 1 882 ? -31.547 -38.125 -18.484 1 86.62 882 ALA B CA 1
ATOM 14083 C C . ALA B 1 882 ? -32.094 -39.375 -19.156 1 86.62 882 ALA B C 1
ATOM 14085 O O . ALA B 1 882 ? -32.438 -39.375 -20.328 1 86.62 882 ALA B O 1
ATOM 14086 N N . ALA B 1 883 ? -32.125 -40.438 -18.391 1 87.5 883 ALA B N 1
ATOM 14087 C CA . ALA B 1 883 ? -32.656 -41.719 -18.906 1 87.5 883 ALA B CA 1
ATOM 14088 C C . ALA B 1 883 ? -34.125 -41.562 -19.25 1 87.5 883 ALA B C 1
ATOM 14090 O O . ALA B 1 883 ? -34.625 -42.219 -20.188 1 87.5 883 ALA B O 1
ATOM 14091 N N . ALA B 1 884 ? -34.719 -40.688 -18.547 1 90.81 884 ALA B N 1
ATOM 14092 C CA . ALA B 1 884 ? -36.156 -40.438 -18.766 1 90.81 884 ALA B CA 1
ATOM 14093 C C . ALA B 1 884 ? -36.375 -39.344 -19.797 1 90.81 884 ALA B C 1
ATOM 14095 O O . ALA B 1 884 ? -37.5 -38.938 -20.031 1 90.81 884 ALA B O 1
ATOM 14096 N N . ASN B 1 885 ? -35.312 -38.812 -20.391 1 89.81 885 ASN B N 1
ATOM 14097 C CA . ASN B 1 885 ? -35.312 -37.781 -21.406 1 89.81 885 ASN B CA 1
ATOM 14098 C C . ASN B 1 885 ? -35.969 -36.5 -20.891 1 89.81 885 ASN B C 1
ATOM 14100 O O . ASN B 1 885 ? -36.75 -35.844 -21.609 1 89.81 885 ASN B O 1
ATOM 14104 N N . GLU B 1 886 ? -35.719 -36.281 -19.625 1 87.75 886 GLU B N 1
ATOM 14105 C CA . GLU B 1 886 ? -36.188 -35.031 -19.031 1 87.75 886 GLU B CA 1
ATOM 14106 C C . GLU B 1 886 ? -35.188 -33.906 -19.281 1 87.75 886 GLU B C 1
ATOM 14108 O O . GLU B 1 886 ? -34 -34.125 -19.391 1 87.75 886 GLU B O 1
ATOM 14113 N N . ASP B 1 887 ? -35.781 -32.719 -19.406 1 84.94 887 ASP B N 1
ATOM 14114 C CA . ASP B 1 887 ? -34.906 -31.562 -19.562 1 84.94 887 ASP B CA 1
ATOM 14115 C C . ASP B 1 887 ? -34.031 -31.344 -18.344 1 84.94 887 ASP B C 1
ATOM 14117 O O . ASP B 1 887 ? -34.469 -31.516 -17.203 1 84.94 887 ASP B O 1
ATOM 14121 N N . PRO B 1 888 ? -32.812 -31.094 -18.609 1 81.69 888 PRO B N 1
ATOM 14122 C CA . PRO B 1 888 ? -31.891 -30.875 -17.484 1 81.69 888 PRO B CA 1
ATOM 14123 C C . PRO B 1 888 ? -32.344 -29.75 -16.562 1 81.69 888 PRO B C 1
ATOM 14125 O O . PRO B 1 888 ? -32.719 -28.672 -17.031 1 81.69 888 PRO B O 1
ATOM 14128 N N . ASP B 1 889 ? -32.531 -30.031 -15.344 1 88.44 889 ASP B N 1
ATOM 14129 C CA . ASP B 1 889 ? -32.844 -29.031 -14.32 1 88.44 889 ASP B CA 1
ATOM 14130 C C . ASP B 1 889 ? -31.609 -28.188 -13.984 1 88.44 889 ASP B C 1
ATOM 14132 O O . ASP B 1 889 ? -30.625 -28.703 -13.453 1 88.44 889 ASP B O 1
ATOM 14136 N N . PRO B 1 890 ? -31.734 -26.891 -14.258 1 86.94 890 PRO B N 1
ATOM 14137 C CA . PRO B 1 890 ? -30.578 -26.016 -14 1 86.94 890 PRO B CA 1
ATOM 14138 C C . PRO B 1 890 ? -30.172 -26 -12.539 1 86.94 890 PRO B C 1
ATOM 14140 O O . PRO B 1 890 ? -28.984 -25.844 -12.227 1 86.94 890 PRO B O 1
ATOM 14143 N N . LEU B 1 891 ? -31.062 -26.172 -11.711 1 89.5 891 LEU B N 1
ATOM 14144 C CA . LEU B 1 891 ? -30.734 -26.172 -10.281 1 89.5 891 LEU B CA 1
ATOM 14145 C C . LEU B 1 891 ? -29.969 -27.438 -9.906 1 89.5 891 LEU B C 1
ATOM 14147 O O . LEU B 1 891 ? -29.078 -27.391 -9.062 1 89.5 891 LEU B O 1
ATOM 14151 N N . LEU B 1 892 ? -30.406 -28.5 -10.477 1 91.44 892 LEU B N 1
ATOM 14152 C CA . LEU B 1 892 ? -29.703 -29.75 -10.242 1 91.44 892 LEU B CA 1
ATOM 14153 C C . LEU B 1 892 ? -28.266 -29.672 -10.766 1 91.44 892 LEU B C 1
ATOM 14155 O O . LEU B 1 892 ? -27.328 -30.094 -10.086 1 91.44 892 LEU B O 1
ATOM 14159 N N . ALA B 1 893 ? -28.156 -29.125 -11.93 1 88.5 893 ALA B N 1
ATOM 14160 C CA . ALA B 1 893 ? -26.828 -28.969 -12.523 1 88.5 893 ALA B CA 1
ATOM 14161 C C . ALA B 1 893 ? -25.938 -28.094 -11.656 1 88.5 893 ALA B C 1
ATOM 14163 O O . ALA B 1 893 ? -24.766 -28.406 -11.453 1 88.5 893 ALA B O 1
ATOM 14164 N N . ARG B 1 894 ? -26.469 -27.125 -11.195 1 88.94 894 ARG B N 1
ATOM 14165 C CA . ARG B 1 894 ? -25.703 -26.203 -10.359 1 88.94 894 ARG B CA 1
ATOM 14166 C C . ARG B 1 894 ? -25.297 -26.859 -9.047 1 88.94 894 ARG B C 1
ATOM 14168 O O . ARG B 1 894 ? -24.156 -26.734 -8.609 1 88.94 894 ARG B O 1
ATOM 14175 N N . ALA B 1 895 ? -26.203 -27.484 -8.398 1 91.31 895 ALA B N 1
ATOM 14176 C CA . ALA B 1 895 ? -25.906 -28.188 -7.148 1 91.31 895 ALA B CA 1
ATOM 14177 C C . ALA B 1 895 ? -24.797 -29.203 -7.34 1 91.31 895 ALA B C 1
ATOM 14179 O O . ALA B 1 895 ? -23.922 -29.359 -6.48 1 91.31 895 ALA B O 1
ATOM 14180 N N . LEU B 1 896 ? -24.938 -29.859 -8.438 1 91.75 896 LEU B N 1
ATOM 14181 C CA . LEU B 1 896 ? -23.922 -30.859 -8.75 1 91.75 896 LEU B CA 1
ATOM 14182 C C . LEU B 1 896 ? -22.547 -30.219 -8.922 1 91.75 896 LEU B C 1
ATOM 14184 O O . LEU B 1 896 ? -21.547 -30.719 -8.406 1 91.75 896 LEU B O 1
ATOM 14188 N N . LEU B 1 897 ? -22.5 -29.125 -9.578 1 89.69 897 LEU B N 1
ATOM 14189 C CA . LEU B 1 897 ? -21.234 -28.422 -9.773 1 89.69 897 LEU B CA 1
ATOM 14190 C C . LEU B 1 897 ? -20.688 -27.922 -8.445 1 89.69 897 LEU B C 1
ATOM 14192 O O . LEU B 1 897 ? -19.469 -27.906 -8.242 1 89.69 897 LEU B O 1
ATOM 14196 N N . LEU B 1 898 ? -21.5 -27.531 -7.578 1 91.5 898 LEU B N 1
ATOM 14197 C CA . LEU B 1 898 ? -21.078 -27.078 -6.254 1 91.5 898 LEU B CA 1
ATOM 14198 C C . LEU B 1 898 ? -20.438 -28.219 -5.469 1 91.5 898 LEU B C 1
ATOM 14200 O O . LEU B 1 898 ? -19.469 -28 -4.73 1 91.5 898 LEU B O 1
ATOM 14204 N N . THR B 1 899 ? -21 -29.391 -5.629 1 92.5 899 THR B N 1
ATOM 14205 C CA . THR B 1 899 ? -20.406 -30.531 -4.949 1 92.5 899 THR B CA 1
ATOM 14206 C C . THR B 1 899 ? -19.016 -30.828 -5.496 1 92.5 899 THR B C 1
ATOM 14208 O O . THR B 1 899 ? -18.109 -31.203 -4.742 1 92.5 899 THR B O 1
ATOM 14211 N N . VAL B 1 900 ? -18.891 -30.719 -6.781 1 89.5 900 VAL B N 1
ATOM 14212 C CA . VAL B 1 900 ? -17.594 -30.938 -7.395 1 89.5 900 VAL B CA 1
ATOM 14213 C C . VAL B 1 900 ? -16.578 -29.953 -6.816 1 89.5 900 VAL B C 1
ATOM 14215 O O . VAL B 1 900 ? -15.461 -30.328 -6.445 1 89.5 900 VAL B O 1
ATOM 14218 N N . ASN B 1 901 ? -16.984 -28.766 -6.707 1 87.25 901 ASN B N 1
ATOM 14219 C CA . ASN B 1 901 ? -16.125 -27.719 -6.129 1 87.25 901 ASN B CA 1
ATOM 14220 C C . ASN B 1 901 ? -15.836 -28 -4.652 1 87.25 901 ASN B C 1
ATOM 14222 O O . ASN B 1 901 ? -14.742 -27.719 -4.168 1 87.25 901 ASN B O 1
ATOM 14226 N N . GLY B 1 902 ? -16.797 -28.422 -3.996 1 88.5 902 GLY B N 1
ATOM 14227 C CA . GLY B 1 902 ? -16.641 -28.688 -2.576 1 88.5 902 GLY B CA 1
ATOM 14228 C C . GLY B 1 902 ? -15.664 -29.812 -2.281 1 88.5 902 GLY B C 1
ATOM 14229 O O . GLY B 1 902 ? -14.828 -29.688 -1.383 1 88.5 902 GLY B O 1
ATOM 14230 N N . VAL B 1 903 ? -15.805 -30.875 -3.045 1 89.44 903 VAL B N 1
ATOM 14231 C CA . VAL B 1 903 ? -14.898 -32 -2.865 1 89.44 903 VAL B CA 1
ATOM 14232 C C . VAL B 1 903 ? -13.469 -31.578 -3.201 1 89.44 903 VAL B C 1
ATOM 14234 O O . VAL B 1 903 ? -12.523 -31.969 -2.51 1 89.44 903 VAL B O 1
ATOM 14237 N N . ALA B 1 904 ? -13.328 -30.828 -4.238 1 84.19 904 ALA B N 1
ATOM 14238 C CA . ALA B 1 904 ? -12.008 -30.328 -4.609 1 84.19 904 ALA B CA 1
ATOM 14239 C C . ALA B 1 904 ? -11.406 -29.5 -3.49 1 84.19 904 ALA B C 1
ATOM 14241 O O . ALA B 1 904 ? -10.211 -29.609 -3.191 1 84.19 904 ALA B O 1
ATOM 14242 N N . ALA B 1 905 ? -12.219 -28.656 -2.914 1 81.88 905 ALA B N 1
ATOM 14243 C CA . ALA B 1 905 ? -11.758 -27.812 -1.818 1 81.88 905 ALA B CA 1
ATOM 14244 C C . ALA B 1 905 ? -11.336 -28.656 -0.614 1 81.88 905 ALA B C 1
ATOM 14246 O O . ALA B 1 905 ? -10.375 -28.312 0.077 1 81.88 905 ALA B O 1
ATOM 14247 N N . GLY B 1 906 ? -12.062 -29.656 -0.412 1 83.56 906 GLY B N 1
ATOM 14248 C CA . GLY B 1 906 ? -11.781 -30.516 0.722 1 83.56 906 GLY B CA 1
ATOM 14249 C C . GLY B 1 906 ? -10.5 -31.328 0.557 1 83.56 906 GLY B C 1
ATOM 14250 O O . GLY B 1 906 ? -9.758 -31.516 1.521 1 83.56 906 GLY B O 1
ATOM 14251 N N . LEU B 1 907 ? -10.273 -31.688 -0.651 1 81.69 907 LEU B N 1
ATOM 14252 C CA . LEU B 1 907 ? -9.117 -32.531 -0.901 1 81.69 907 LEU B CA 1
ATOM 14253 C C . LEU B 1 907 ? -7.898 -31.688 -1.27 1 81.69 907 LEU B C 1
ATOM 14255 O O . LEU B 1 907 ? -6.77 -32.188 -1.254 1 81.69 907 LEU B O 1
ATOM 14259 N N . ARG B 1 908 ? -7.988 -30.391 -1.574 1 72.31 908 ARG B N 1
ATOM 14260 C CA . ARG B 1 908 ? -6.98 -29.375 -1.852 1 72.31 908 ARG B CA 1
ATOM 14261 C C . ARG B 1 908 ? -6.227 -29.688 -3.141 1 72.31 908 ARG B C 1
ATOM 14263 O O . ARG B 1 908 ? -5.562 -28.812 -3.707 1 72.31 908 ARG B O 1
ATOM 14270 N N . ASN B 1 909 ? -6.02 -30.984 -3.449 1 68.81 909 ASN B N 1
ATOM 14271 C CA . ASN B 1 909 ? -5.242 -31.328 -4.633 1 68.81 909 ASN B CA 1
ATOM 14272 C C . ASN B 1 909 ? -6.004 -32.312 -5.543 1 68.81 909 ASN B C 1
ATOM 14274 O O . ASN B 1 909 ? -5.742 -33.5 -5.531 1 68.81 909 ASN B O 1
ATOM 14278 N N . THR B 1 910 ? -6.934 -31.703 -6.32 1 60.66 910 THR B N 1
ATOM 14279 C CA . THR B 1 910 ? -7.785 -32.625 -7.039 1 60.66 910 THR B CA 1
ATOM 14280 C C . THR B 1 910 ? -7.289 -32.844 -8.469 1 60.66 910 THR B C 1
ATOM 14282 O O . THR B 1 910 ? -7.746 -33.75 -9.172 1 60.66 910 THR B O 1
ATOM 14285 N N . GLY B 1 911 ? -6.387 -32.031 -8.836 1 62.81 911 GLY B N 1
ATOM 14286 C CA . GLY B 1 911 ? -5.934 -32.25 -10.203 1 62.81 911 GLY B CA 1
ATOM 14287 C C . GLY B 1 911 ? -4.504 -31.781 -10.438 1 62.81 911 GLY B C 1
ATOM 14288 O O . GLY B 1 911 ? -3.928 -31.078 -9.602 1 62.81 911 GLY B O 1
#